Protein AF-0000000084543328 (afdb_homodimer)

InterPro domains:
  IPR024079 Metallopeptidase, catalytic domain superfamily [G3DSA:3.40.390.10] (432-549)
  IPR032534 EcxA, zinc-binding [PF16313] (461-784)
  IPR033413 Domain of unknown function DUF5117 [PF17148] (87-281)
  IPR034032 Bacterial MMP-like domain [cd04276] (286-550)

Radius of gyration: 38.3 Å; Cα contacts (8 Å, |Δi|>4): 3195; chains: 2; bounding box: 101×112×88 Å

Secondary structure (DSSP, 8-state):
------------------------------HHHHHTTPEEE-SSSEEEEETTTTEEEEEE-GGGTT-EEEEEEEEEE-BTTTTB-TT-EEEEEEEEEEE-SSEEEEEE---SEE--TTSTTHHHHHHHSPPEEEEEEEEEEE-TTT--EEEE-HHHHHSTT-TT-HHHHHHHHTTT-EEEEEEEEEEEEEEE-SSEEEEEEEEEEEE-SS-PPPP-TT-S-TTEEEEEEEEEEEEPP--TT----B--TTS-B-EEEEEE-S-SSSTTEEEEEEPB----BSSTTSSSB-BSS-EEEEE-TTS-HHHHHHHHHHHHTTHHHHHHTTBSS-EEEEEPPTT--S-TT-TTSEEEEEE--SS-S-SEE--EEE-TTT-BEEEEEEEEESHHHHHHHTT-----HHHHHHHHHHTTTSS-----GGGHHHHHHHHHHHHHHHHHHHHHHHHHHHHH-TT--THHHHHHHHHHHHHHHHHHHHHHTTB---TTGGGSS-TTGGG-HHHHTTT-SSS-TTS------PPTTSPP--SS--S--HHHHHHHHHHHS--TT--HHHHHHHHHHHHGGGGSGGG----HHHHTTT---TTS-TT--SS-HHHHHHHHHHHHHHHHHHHTTPPPPTTS-TTHHHHHHHHHHHHHHHHHHTTGGGTT-EEE----TT-TT---SEEEPPHHHHHHHHHHHIIIIISTTSS---HHHHTT-------STT-TTTT--SS--HHHHHHHHHHHHHHHHT-HHHHHHHHHHHHHS-TT-S--HHHHHHHHHHHHTGGGG---SSB---HHHHHHHHHHHHHHHHHHHT-S---HHHHHHHHHHHHHHHHHHHHHHHHSGGGB-HHHHHHHHHHHHHHHHHHT-/---------------------------S--HHHHHTTPEEE-SSSEEEEETTTTEEEEEE-GGGTT-EEEEEEEEEE--TTSS--TT-EEEEEEEEEEEETTEEEEEE---SEE--TTSTTHHHHHHHSPPEEEEEEEEEEE-TTT--EEEE-HHHHHSTT-TT-HHHHHHHHTTT-EEEEEEEEEEEEEEE-SSEEEEEEEEEEEE-SS-PPPP-TT-S-TTEEEEEEEEEEEEPP--TT----B--TTS-B-EEEEEE-S-STTTTPEEEEEPB----BSSTTSSSB-BSS-EEEEE-TTS-HHHHHHHHHHHHTTHHHHHHTTBSS-EEEEEPPTT-SS-TT-TTSEEEEEE--SS-S-SEE--EEE-TTT-BEEEEEEEEESHHHHHHHTT-----HHHHHHHHHHTS-TT--S--GGGHHHHHHHHHHHHHHHHHHHHHHHHHHHHH-TT--THHHHHHHHHHHHHHHHHHHHHHTTB---TTGGGSS-TTGGG-HHHHTTT-SSS-TTS------PPTTSPP--SS--S--HHHHHHHHHHHS--TT--HHHHHHHHHHHHGGGGSGGG----HHHHTTT---TTS-TT--SS-HHHHHHHHHHHHHHHHHHHTTPPPPTTS-TTHHHHHHHHHHHHHHHHHHTTGGGTT-EEE--PPTT-TT---SEEEPPHHHHHHHHHHHIIIIISTTSS---HHHHTT-------STT-TTTT--SS--HHHHHHHHHHHHHHHHT-HHHHHHHHHHHHHS-TT-S--HHHHHHHHHHHHTGGGG---SSB---HHHHHHHHHHHHHHHHHHHT-S---HHHHHHHHHHHHHHHHHHHHHHHHSGGGB-HHHHHHHHHHHHHHHHHHT-

Structure (mmCIF, N/CA/C/O backbone):
data_AF-0000000084543328-model_v1
#
loop_
_entity.id
_entity.type
_entity.pdbx_description
1 polymer "Metalloprotease (''zincin'')"
#
loop_
_atom_site.group_PDB
_atom_site.id
_atom_site.type_symbol
_atom_site.label_atom_id
_atom_site.label_alt_id
_atom_site.label_comp_id
_atom_site.label_asym_id
_atom_site.label_entity_id
_atom_site.label_seq_id
_atom_site.pdbx_PDB_ins_code
_atom_site.Cartn_x
_atom_site.Cartn_y
_atom_site.Cartn_z
_atom_site.occupancy
_atom_site.B_iso_or_equiv
_atom_site.auth_seq_id
_atom_site.auth_comp_id
_atom_site.auth_asym_id
_atom_site.auth_atom_id
_atom_site.pdbx_PDB_model_num
ATOM 1 N N . MET A 1 1 ? 3.652 4.277 -40.719 1 16.19 1 MET A N 1
ATOM 2 C CA . MET A 1 1 ? 2.572 5.07 -41.281 1 16.19 1 MET A CA 1
ATOM 3 C C . MET A 1 1 ? 2.01 6.051 -40.281 1 16.19 1 MET A C 1
ATOM 5 O O . MET A 1 1 ? 2.172 5.859 -39.062 1 16.19 1 MET A O 1
ATOM 9 N N . GLY A 1 2 ? 1.214 7.211 -40.688 1 17.09 2 GLY A N 1
ATOM 10 C CA . GLY A 1 2 ? 0.852 8.602 -40.469 1 17.09 2 GLY A CA 1
ATOM 11 C C . GLY A 1 2 ? -0.153 8.781 -39.344 1 17.09 2 GLY A C 1
ATOM 12 O O . GLY A 1 2 ? -0.719 9.859 -39.188 1 17.09 2 GLY A O 1
ATOM 13 N N . TRP A 1 3 ? -0.773 7.754 -38.875 1 18.66 3 TRP A N 1
ATOM 14 C CA . TRP A 1 3 ? -2.125 8.07 -38.406 1 18.66 3 TRP A CA 1
ATOM 15 C C . TRP A 1 3 ? -2.094 9.055 -37.25 1 18.66 3 TRP A C 1
ATOM 17 O O . TRP A 1 3 ? -1.511 8.773 -36.188 1 18.66 3 TRP A O 1
ATOM 27 N N . ASN A 1 4 ? -2.055 10.32 -37.406 1 17.05 4 ASN A N 1
ATOM 28 C CA . ASN A 1 4 ? -2.107 11.664 -36.844 1 17.05 4 ASN A CA 1
ATOM 29 C C . ASN A 1 4 ? -3.082 11.727 -35.656 1 17.05 4 ASN A C 1
ATOM 31 O O . ASN A 1 4 ? -2.713 12.148 -34.562 1 17.05 4 ASN A O 1
ATOM 35 N N . LYS A 1 5 ? -4.301 12.305 -35.875 1 19.22 5 LYS A N 1
ATOM 36 C CA . LYS A 1 5 ? -4.895 13.586 -35.5 1 19.22 5 LYS A CA 1
ATOM 37 C C . LYS A 1 5 ? -5.738 13.469 -34.25 1 19.22 5 LYS A C 1
ATOM 39 O O . LYS A 1 5 ? -5.574 14.25 -33.281 1 19.22 5 LYS A O 1
ATOM 44 N N . ALA A 1 6 ? -7.117 13.164 -34.406 1 19.83 6 ALA A N 1
ATOM 45 C CA . ALA A 1 6 ? -8.266 13.953 -33.938 1 19.83 6 ALA A CA 1
ATOM 46 C C . ALA A 1 6 ? -8.641 13.609 -32.5 1 19.83 6 ALA A C 1
ATOM 48 O O . ALA A 1 6 ? -8.984 12.461 -32.219 1 19.83 6 ALA A O 1
ATOM 49 N N . ILE A 1 7 ? -8.062 14.242 -31.547 1 19.72 7 ILE A N 1
ATOM 50 C CA . ILE A 1 7 ? -8.312 14.125 -30.109 1 19.72 7 ILE A CA 1
ATOM 51 C C . ILE A 1 7 ? -9.789 14.367 -29.828 1 19.72 7 ILE A C 1
ATOM 53 O O . ILE A 1 7 ? -10.305 15.469 -30.062 1 19.72 7 ILE A O 1
ATOM 57 N N . ALA A 1 8 ? -10.641 13.383 -29.969 1 23.97 8 ALA A N 1
ATOM 58 C CA . ALA A 1 8 ? -12.094 13.5 -29.844 1 23.97 8 ALA A CA 1
ATOM 59 C C . ALA A 1 8 ? -12.477 14.336 -28.625 1 23.97 8 ALA A C 1
ATOM 61 O O . ALA A 1 8 ? -11.922 14.141 -27.547 1 23.97 8 ALA A O 1
ATOM 62 N N . GLN A 1 9 ? -13.07 15.531 -28.844 1 21.12 9 GLN A N 1
ATOM 63 C CA . GLN A 1 9 ? -13.664 16.547 -28 1 21.12 9 GLN A CA 1
ATOM 64 C C . GLN A 1 9 ? -14.594 15.93 -26.953 1 21.12 9 GLN A C 1
ATOM 66 O O . GLN A 1 9 ? -15.562 15.258 -27.312 1 21.12 9 GLN A O 1
ATOM 71 N N . ILE A 1 10 ? -14.086 15.438 -25.906 1 22.39 10 ILE A N 1
ATOM 72 C CA . ILE A 1 10 ? -14.953 14.852 -24.891 1 22.39 10 ILE A CA 1
ATOM 73 C C . ILE A 1 10 ? -16.078 15.828 -24.547 1 22.39 10 ILE A C 1
ATOM 75 O O . ILE A 1 10 ? -15.82 16.984 -24.203 1 22.39 10 ILE A O 1
ATOM 79 N N . PRO A 1 11 ? -17.234 15.578 -25.125 1 23.19 11 PRO A N 1
ATOM 80 C CA . PRO A 1 11 ? -18.375 16.484 -24.922 1 23.19 11 PRO A CA 1
ATOM 81 C C . PRO A 1 11 ? -18.516 16.969 -23.484 1 23.19 11 PRO A C 1
ATOM 83 O O . PRO A 1 11 ? -18 16.312 -22.562 1 23.19 11 PRO A O 1
ATOM 86 N N . LYS A 1 12 ? -19.031 18.25 -23.328 1 24.17 12 LYS A N 1
ATOM 87 C CA . LYS A 1 12 ? -19.359 19.156 -22.25 1 24.17 12 LYS A CA 1
ATOM 88 C C . LYS A 1 12 ? -20.219 18.469 -21.188 1 24.17 12 LYS A C 1
ATOM 90 O O . LYS A 1 12 ? -21.234 17.859 -21.5 1 24.17 12 LYS A O 1
ATOM 95 N N . SER A 1 13 ? -19.609 18.125 -20.109 1 24.7 13 SER A N 1
ATOM 96 C CA . SER A 1 13 ? -20.188 17.5 -18.922 1 24.7 13 SER A CA 1
ATOM 97 C C . SER A 1 13 ? -21.5 18.172 -18.531 1 24.7 13 SER A C 1
ATOM 99 O O . SER A 1 13 ? -21.562 19.406 -18.438 1 24.7 13 SER A O 1
ATOM 101 N N . LEU A 1 14 ? -22.609 17.734 -19 1 25.23 14 LEU A N 1
ATOM 102 C CA . LEU A 1 14 ? -23.938 18.172 -18.578 1 25.23 14 LEU A CA 1
ATOM 103 C C . LEU A 1 14 ? -23.984 18.391 -17.078 1 25.23 14 LEU A C 1
ATOM 105 O O . LEU A 1 14 ? -23.672 17.484 -16.297 1 25.23 14 LEU A O 1
ATOM 109 N N . ALA A 1 15 ? -23.922 19.734 -16.641 1 26.97 15 ALA A N 1
ATOM 110 C CA . ALA A 1 15 ? -24.188 20.281 -15.305 1 26.97 15 ALA A CA 1
ATOM 111 C C . ALA A 1 15 ? -25.453 19.672 -14.711 1 26.97 15 ALA A C 1
ATOM 113 O O . ALA A 1 15 ? -26.547 19.859 -15.25 1 26.97 15 ALA A O 1
ATOM 114 N N . ILE A 1 16 ? -25.375 18.531 -14.281 1 25.64 16 ILE A N 1
ATOM 115 C CA . ILE A 1 16 ? -26.562 18.109 -13.547 1 25.64 16 ILE A CA 1
ATOM 116 C C . ILE A 1 16 ? -27 19.219 -12.594 1 25.64 16 ILE A C 1
ATOM 118 O O . ILE A 1 16 ? -26.203 19.688 -11.773 1 25.64 16 ILE A O 1
ATOM 122 N N . ALA A 1 17 ? -28.078 19.969 -12.953 1 26.88 17 ALA A N 1
ATOM 123 C CA . ALA A 1 17 ? -28.75 21 -12.18 1 26.88 17 ALA A CA 1
ATOM 124 C C . ALA A 1 17 ? -28.906 20.578 -10.719 1 26.88 17 ALA A C 1
ATOM 126 O O . ALA A 1 17 ? -29.344 19.469 -10.438 1 26.88 17 ALA A O 1
ATOM 127 N N . PRO A 1 18 ? -28.203 21.219 -9.852 1 27.73 18 PRO A N 1
ATOM 128 C CA . PRO A 1 18 ? -28.453 20.906 -8.445 1 27.73 18 PRO A CA 1
ATOM 129 C C . PRO A 1 18 ? -29.938 20.766 -8.133 1 27.73 18 PRO A C 1
ATOM 131 O O . PRO A 1 18 ? -30.766 21.406 -8.781 1 27.73 18 PRO A O 1
ATOM 134 N N . PHE A 1 19 ? -30.438 19.672 -7.77 1 26.31 19 PHE A N 1
ATOM 135 C CA . PHE A 1 19 ? -31.75 19.656 -7.16 1 26.31 19 PHE A CA 1
ATOM 136 C C . PHE A 1 19 ? -31.969 20.875 -6.281 1 26.31 19 PHE A C 1
ATOM 138 O O . PHE A 1 19 ? -31.141 21.188 -5.418 1 26.31 19 PHE A O 1
ATOM 145 N N . GLN A 1 20 ? -32.531 21.891 -6.828 1 26.12 20 GLN A N 1
ATOM 146 C CA . GLN A 1 20 ? -33.031 23.031 -6.059 1 26.12 20 GLN A CA 1
ATOM 147 C C . GLN A 1 20 ? -33.812 22.562 -4.828 1 26.12 20 GLN A C 1
ATOM 149 O O . GLN A 1 20 ? -34.906 22.047 -4.949 1 26.12 20 GLN A O 1
ATOM 154 N N . ILE A 1 21 ? -33.094 22.078 -3.84 1 28.52 21 ILE A N 1
ATOM 155 C CA . ILE A 1 21 ? -33.844 22.031 -2.59 1 28.52 21 ILE A CA 1
ATOM 156 C C . ILE A 1 21 ? -34.469 23.391 -2.299 1 28.52 21 ILE A C 1
ATOM 158 O O . ILE A 1 21 ? -33.781 24.391 -2.152 1 28.52 21 ILE A O 1
ATOM 162 N N . SER A 1 22 ? -35.625 23.672 -2.873 1 28.23 22 SER A N 1
ATOM 163 C CA . SER A 1 22 ? -36.406 24.781 -2.381 1 28.23 22 SER A CA 1
ATOM 164 C C . SER A 1 22 ? -36.375 24.875 -0.858 1 28.23 22 SER A C 1
ATOM 166 O O . SER A 1 22 ? -36.656 23.891 -0.166 1 28.23 22 SER A O 1
ATOM 168 N N . GLN A 1 23 ? -35.469 25.625 -0.327 1 30.59 23 GLN A N 1
ATOM 169 C CA . GLN A 1 23 ? -35.5 26.016 1.077 1 30.59 23 GLN A CA 1
ATOM 170 C C . GLN A 1 23 ? -36.875 26.547 1.474 1 30.59 23 GLN A C 1
ATOM 172 O O . GLN A 1 23 ? -37.125 27.75 1.417 1 30.59 23 GLN A O 1
ATOM 177 N N . GLN A 1 24 ? -38 26.062 1.013 1 29.53 24 GLN A N 1
ATOM 178 C CA . GLN A 1 24 ? -39.188 26.625 1.685 1 29.53 24 GLN A CA 1
ATOM 179 C C . GLN A 1 24 ? -39.031 26.547 3.201 1 29.53 24 GLN A C 1
ATOM 181 O O . GLN A 1 24 ? -38.719 25.484 3.744 1 29.53 24 GLN A O 1
ATOM 186 N N . GLN A 1 25 ? -38.625 27.578 3.887 1 33.03 25 GLN A N 1
ATOM 187 C CA . GLN A 1 25 ? -38.812 27.812 5.316 1 33.03 25 GLN A CA 1
ATOM 188 C C . GLN A 1 25 ? -40.125 27.203 5.82 1 33.03 25 GLN A C 1
ATOM 190 O O . GLN A 1 25 ? -41.156 27.844 5.746 1 33.03 25 GLN A O 1
ATOM 195 N N . THR A 1 26 ? -40.531 26.016 5.465 1 34.84 26 THR A N 1
ATOM 196 C CA . THR A 1 26 ? -41.844 25.609 5.945 1 34.84 26 THR A CA 1
ATOM 197 C C . THR A 1 26 ? -41.906 25.672 7.473 1 34.84 26 THR A C 1
ATOM 199 O O . THR A 1 26 ? -40.906 25.391 8.141 1 34.84 26 THR A O 1
ATOM 202 N N . GLN A 1 27 ? -42.688 26.484 8.109 1 38.84 27 GLN A N 1
ATOM 203 C CA . GLN A 1 27 ? -43.156 26.406 9.477 1 38.84 27 GLN A CA 1
ATOM 204 C C . GLN A 1 27 ? -43.094 24.969 9.992 1 38.84 27 GLN A C 1
ATOM 206 O O . GLN A 1 27 ? -43.25 24.016 9.219 1 38.84 27 GLN A O 1
ATOM 211 N N . PRO A 1 28 ? -42.469 24.703 11.125 1 48.81 28 PRO A N 1
ATOM 212 C CA . PRO A 1 28 ? -42.531 23.344 11.688 1 48.81 28 PRO A CA 1
ATOM 213 C C . PRO A 1 28 ? -43.812 22.609 11.352 1 48.81 28 PRO A C 1
ATOM 215 O O . PRO A 1 28 ? -44.906 23.078 11.68 1 48.81 28 PRO A O 1
ATOM 218 N N . ALA A 1 29 ? -43.969 22.016 10.227 1 57.47 29 ALA A N 1
ATOM 219 C CA . ALA A 1 29 ? -45.125 21.25 9.766 1 57.47 29 ALA A CA 1
ATOM 220 C C . ALA A 1 29 ? -45.562 20.234 10.812 1 57.47 29 ALA A C 1
ATOM 222 O O . ALA A 1 29 ? -44.75 19.828 11.664 1 57.47 29 ALA A O 1
ATOM 223 N N . ASP A 1 30 ? -46.75 20.078 11.047 1 79.81 30 ASP A N 1
ATOM 224 C CA . ASP A 1 30 ? -47.5 19.172 11.891 1 79.81 30 ASP A CA 1
ATOM 225 C C . ASP A 1 30 ? -47.188 17.719 11.57 1 79.81 30 ASP A C 1
ATOM 227 O O . ASP A 1 30 ? -47.312 17.297 10.414 1 79.81 30 ASP A O 1
ATOM 231 N N . PHE A 1 31 ? -46.344 16.953 12.477 1 91.62 31 PHE A N 1
ATOM 232 C CA . PHE A 1 31 ? -46.031 15.539 12.375 1 91.62 31 PHE A CA 1
ATOM 233 C C . PHE A 1 31 ? -47.188 14.75 11.812 1 91.62 31 PHE A C 1
ATOM 235 O O . PHE A 1 31 ? -47.062 14.023 10.828 1 91.62 31 PHE A O 1
ATOM 242 N N . ASP A 1 32 ? -48.312 14.992 12.25 1 89.88 32 ASP A N 1
ATOM 243 C CA . ASP A 1 32 ? -49.5 14.258 11.852 1 89.88 32 ASP A CA 1
ATOM 244 C C . ASP A 1 32 ? -49.938 14.633 10.438 1 89.88 32 ASP A C 1
ATOM 246 O O . ASP A 1 32 ? -50.438 13.797 9.695 1 89.88 32 ASP A O 1
ATOM 250 N N . GLY A 1 33 ? -49.688 15.82 10.188 1 90.12 33 GLY A N 1
ATOM 251 C CA . GLY A 1 33 ? -50 16.25 8.836 1 90.12 33 GLY A CA 1
ATOM 252 C C . GLY A 1 33 ? -49.156 15.578 7.773 1 90.12 33 GLY A C 1
ATOM 253 O O . GLY A 1 33 ? -49.656 15.211 6.707 1 90.12 33 GLY A O 1
ATOM 254 N N . ILE A 1 34 ? -47.938 15.359 8.078 1 91.56 34 ILE A N 1
ATOM 255 C CA . ILE A 1 34 ? -47 14.781 7.121 1 91.56 34 ILE A CA 1
ATOM 256 C C . ILE A 1 34 ? -47.344 13.305 6.902 1 91.56 34 ILE A C 1
ATOM 258 O O . ILE A 1 34 ? -47.281 12.812 5.773 1 91.56 34 ILE A O 1
ATOM 262 N N . ILE A 1 35 ? -47.812 12.617 7.945 1 92.69 35 ILE A N 1
ATOM 263 C CA . ILE A 1 35 ? -47.969 11.172 7.828 1 92.69 35 ILE A CA 1
ATOM 264 C C . ILE A 1 35 ? -49.406 10.844 7.406 1 92.69 35 ILE A C 1
ATOM 266 O O . ILE A 1 35 ? -49.75 9.672 7.258 1 92.69 35 ILE A O 1
ATOM 270 N N . GLN A 1 36 ? -50.094 11.867 7.199 1 88.69 36 GLN A N 1
ATOM 271 C CA . GLN A 1 36 ? -51.469 11.602 6.742 1 88.69 36 GLN A CA 1
ATOM 272 C C . GLN A 1 36 ? -51.469 10.922 5.375 1 88.69 36 GLN A C 1
ATOM 274 O O . GLN A 1 36 ? -50.75 11.336 4.465 1 88.69 36 GLN A O 1
ATOM 279 N N . GLY A 1 37 ? -52.219 9.844 5.23 1 88.06 37 GLY A N 1
ATOM 280 C CA . GLY A 1 37 ? -52.312 9.117 3.975 1 88.06 37 GLY A CA 1
ATOM 281 C C . GLY A 1 37 ? -51.156 8.133 3.762 1 88.06 37 GLY A C 1
ATOM 282 O O . GLY A 1 37 ? -51.031 7.555 2.684 1 88.06 37 GLY A O 1
ATOM 283 N N . THR A 1 38 ? -50.375 7.965 4.75 1 92.19 38 THR A N 1
ATOM 284 C CA . THR A 1 38 ? -49.25 7.031 4.637 1 92.19 38 THR A CA 1
ATOM 285 C C . THR A 1 38 ? -49.625 5.672 5.223 1 92.19 38 THR A C 1
ATOM 287 O O . THR A 1 38 ? -50.562 5.566 6.012 1 92.19 38 THR A O 1
ATOM 290 N N . GLU A 1 39 ? -49.031 4.645 4.715 1 92.69 39 GLU A N 1
ATOM 291 C CA . GLU A 1 39 ? -49.062 3.326 5.34 1 92.69 39 GLU A CA 1
ATOM 292 C C . GLU A 1 39 ? -47.969 3.193 6.398 1 92.69 39 GLU A C 1
ATOM 294 O O . GLU A 1 39 ? -46.781 3.33 6.094 1 92.69 39 GLU A O 1
ATOM 299 N N . GLN A 1 40 ? -48.406 2.904 7.598 1 93.94 40 GLN A N 1
ATOM 300 C CA . GLN A 1 40 ? -47.469 2.812 8.711 1 93.94 40 GLN A CA 1
ATOM 301 C C . GLN A 1 40 ? -47 1.377 8.914 1 93.94 40 GLN A C 1
ATOM 303 O O . GLN A 1 40 ? -47.812 0.447 8.953 1 93.94 40 GLN A O 1
ATOM 308 N N . LEU A 1 41 ? -45.75 1.154 9 1 93.62 41 LEU A N 1
ATOM 309 C CA . LEU A 1 41 ? -45.125 -0.119 9.312 1 93.62 41 LEU A CA 1
ATOM 310 C C . LEU A 1 41 ? -44.25 -0.003 10.57 1 93.62 41 LEU A C 1
ATOM 312 O O . LEU A 1 41 ? -43.25 0.709 10.57 1 93.62 41 LEU A O 1
ATOM 316 N N . VAL A 1 42 ? -44.625 -0.725 11.555 1 92.94 42 VAL A N 1
ATOM 317 C CA . VAL A 1 42 ? -43.938 -0.603 12.844 1 92.94 42 VAL A CA 1
ATOM 318 C C . VAL A 1 42 ? -42.969 -1.776 13.031 1 92.94 42 VAL A C 1
ATOM 320 O O . VAL A 1 42 ? -43.375 -2.936 12.859 1 92.94 42 VAL A O 1
ATOM 323 N N . GLY A 1 43 ? -41.781 -1.479 13.352 1 93.12 43 GLY A N 1
ATOM 324 C CA . GLY A 1 43 ? -40.75 -2.461 13.641 1 93.12 43 GLY A CA 1
ATOM 325 C C . GLY A 1 43 ? -39.531 -1.858 14.305 1 93.12 43 GLY A C 1
ATOM 326 O O . GLY A 1 43 ? -39.656 -1.06 15.234 1 93.12 43 GLY A O 1
ATOM 327 N N . LEU A 1 44 ? -38.312 -2.436 13.953 1 92.81 44 LEU A N 1
ATOM 328 C CA . LEU A 1 44 ? -37.094 -1.82 14.453 1 92.81 44 LEU A CA 1
ATOM 329 C C . LEU A 1 44 ? -37.156 -0.302 14.328 1 92.81 44 LEU A C 1
ATOM 331 O O . LEU A 1 44 ? -36.812 0.417 15.281 1 92.81 44 LEU A O 1
ATOM 335 N N . PHE A 1 45 ? -37.531 0.081 13.156 1 94.88 45 PHE A N 1
ATOM 336 C CA . PHE A 1 45 ? -37.906 1.463 12.875 1 94.88 45 PHE A CA 1
ATOM 337 C C . PHE A 1 45 ? -39.344 1.547 12.406 1 94.88 45 PHE A C 1
ATOM 339 O O . PHE A 1 45 ? -39.875 0.578 11.867 1 94.88 45 PHE A O 1
ATOM 346 N N . THR A 1 46 ? -39.875 2.652 12.664 1 95.31 46 THR A N 1
ATOM 347 C CA . THR A 1 46 ? -41.188 2.908 12.086 1 95.31 46 THR A CA 1
ATOM 348 C C . THR A 1 46 ? -41.062 3.631 10.75 1 95.31 46 THR A C 1
ATOM 350 O O . THR A 1 46 ? -40.375 4.656 10.656 1 95.31 46 THR A O 1
ATOM 353 N N . LEU A 1 47 ? -41.688 3.023 9.797 1 95.75 47 LEU A N 1
ATOM 354 C CA . LEU A 1 47 ? -41.656 3.604 8.453 1 95.75 47 LEU A CA 1
ATOM 355 C C . LEU A 1 47 ? -43.062 4.035 8.031 1 95.75 47 LEU A C 1
ATOM 357 O O . LEU A 1 47 ? -44.062 3.414 8.414 1 95.75 47 LEU A O 1
ATOM 361 N N . TYR A 1 48 ? -43.125 5.148 7.367 1 95.5 48 TYR A N 1
ATOM 362 C CA . TYR A 1 48 ? -44.344 5.625 6.734 1 95.5 48 TYR A CA 1
ATOM 363 C C . TYR A 1 48 ? -44.188 5.668 5.219 1 95.5 48 TYR A C 1
ATOM 365 O O . TYR A 1 48 ? -43.375 6.43 4.691 1 95.5 48 TYR A O 1
ATOM 373 N N . HIS A 1 49 ? -44.938 4.785 4.598 1 94.38 49 HIS A N 1
ATOM 374 C CA . HIS A 1 49 ? -44.875 4.73 3.141 1 94.38 49 HIS A CA 1
ATOM 375 C C . HIS A 1 49 ? -45.969 5.555 2.512 1 94.38 49 HIS A C 1
ATOM 377 O O . HIS A 1 49 ? -47.156 5.363 2.836 1 94.38 49 HIS A O 1
ATOM 383 N N . LYS A 1 50 ? -45.594 6.48 1.696 1 90.88 50 LYS A N 1
ATOM 384 C CA . LYS A 1 50 ? -46.531 7.277 0.938 1 90.88 50 LYS A CA 1
ATOM 385 C C . LYS A 1 50 ? -46.562 6.859 -0.528 1 90.88 50 LYS A C 1
ATOM 387 O O . LYS A 1 50 ? -45.844 7.434 -1.357 1 90.88 50 LYS A O 1
ATOM 392 N N . PRO A 1 51 ? -47.438 6.016 -0.903 1 84.56 51 PRO A N 1
ATOM 393 C CA . PRO A 1 51 ? -47.406 5.453 -2.256 1 84.56 51 PRO A CA 1
ATOM 394 C C . PRO A 1 51 ? -47.625 6.516 -3.338 1 84.56 51 PRO A C 1
ATOM 396 O O . PRO A 1 51 ? -47.031 6.41 -4.422 1 84.56 51 PRO A O 1
ATOM 399 N N . GLU A 1 52 ? -48.312 7.543 -3.084 1 82.5 52 GLU A N 1
ATOM 400 C CA . GLU A 1 52 ? -48.625 8.555 -4.082 1 82.5 52 GLU A CA 1
ATOM 401 C C . GLU A 1 52 ? -47.375 9.32 -4.523 1 82.5 52 GLU A C 1
ATOM 403 O O . GLU A 1 52 ? -47.25 9.656 -5.699 1 82.5 52 GLU A O 1
ATOM 408 N N . THR A 1 53 ? -46.594 9.578 -3.623 1 82.19 53 THR A N 1
ATOM 409 C CA . THR A 1 53 ? -45.375 10.352 -3.934 1 82.19 53 THR A CA 1
ATOM 410 C C . THR A 1 53 ? -44.156 9.453 -3.932 1 82.19 53 THR A C 1
ATOM 412 O O . THR A 1 53 ? -43.031 9.93 -4.16 1 82.19 53 THR A O 1
ATOM 415 N N . ARG A 1 54 ? -44.312 8.195 -3.619 1 85.62 54 ARG A N 1
ATOM 416 C CA . ARG A 1 54 ? -43.219 7.207 -3.625 1 85.62 54 ARG A CA 1
ATOM 417 C C . ARG A 1 54 ? -42.188 7.523 -2.559 1 85.62 54 ARG A C 1
ATOM 419 O O . ARG A 1 54 ? -41 7.297 -2.764 1 85.62 54 ARG A O 1
ATOM 426 N N . GLN A 1 55 ? -42.656 8.18 -1.527 1 91.38 55 GLN A N 1
ATOM 427 C CA . GLN A 1 55 ? -41.75 8.547 -0.463 1 91.38 55 GLN A CA 1
ATOM 428 C C . GLN A 1 55 ? -41.844 7.594 0.721 1 91.38 55 GLN A C 1
ATOM 430 O O . GLN A 1 55 ? -42.906 6.977 0.935 1 91.38 55 GLN A O 1
ATOM 435 N N . VAL A 1 56 ? -40.75 7.477 1.384 1 94.81 56 VAL A N 1
ATOM 436 C CA . VAL A 1 56 ? -40.719 6.723 2.631 1 94.81 56 VAL A CA 1
ATOM 437 C C . VAL A 1 56 ? -40.094 7.59 3.734 1 94.81 56 VAL A C 1
ATOM 439 O O . VAL A 1 56 ? -39 8.125 3.582 1 94.81 56 VAL A O 1
ATOM 442 N N . TYR A 1 57 ? -40.906 7.758 4.773 1 96 57 TYR A N 1
ATOM 443 C CA . TYR A 1 57 ? -40.406 8.5 5.934 1 96 57 TYR A CA 1
ATOM 444 C C . TYR A 1 57 ? -39.969 7.547 7.035 1 96 57 TYR A C 1
ATOM 446 O O . TYR A 1 57 ? -40.562 6.48 7.223 1 96 57 TYR A O 1
ATOM 454 N N . LEU A 1 58 ? -38.938 7.898 7.68 1 96.94 58 LEU A N 1
ATOM 455 C CA . LEU A 1 58 ? -38.375 7.16 8.805 1 96.94 58 LEU A CA 1
ATOM 456 C C . LEU A 1 58 ? -38.594 7.918 10.109 1 96.94 58 LEU A C 1
ATOM 458 O O . LEU A 1 58 ? -38.25 9.102 10.211 1 96.94 58 LEU A O 1
ATOM 462 N N . GLU A 1 59 ? -39.219 7.312 11.008 1 97 59 GLU A N 1
ATOM 463 C CA . GLU A 1 59 ? -39.344 7.871 12.352 1 97 59 GLU A CA 1
ATOM 464 C C . GLU A 1 59 ? -38.25 7.34 13.266 1 97 59 GLU A C 1
ATOM 466 O O . GLU A 1 59 ? -38.062 6.129 13.406 1 97 59 GLU A O 1
ATOM 471 N N . ILE A 1 60 ? -37.531 8.219 13.898 1 97 60 ILE A N 1
ATOM 472 C CA . ILE A 1 60 ? -36.406 7.871 14.75 1 97 60 ILE A CA 1
ATOM 473 C C . ILE A 1 60 ? -36.719 8.227 16.203 1 97 60 ILE A C 1
ATOM 475 O O . ILE A 1 60 ? -36.969 9.391 16.516 1 97 60 ILE A O 1
ATOM 479 N N . GLN A 1 61 ? -36.688 7.25 17.016 1 96 61 GLN A N 1
ATOM 480 C CA . GLN A 1 61 ? -36.844 7.496 18.438 1 96 61 GLN A CA 1
ATOM 481 C C . GLN A 1 61 ? -35.594 8.094 19.047 1 96 61 GLN A C 1
ATOM 483 O O . GLN A 1 61 ? -34.5 7.805 18.609 1 96 61 GLN A O 1
ATOM 488 N N . PRO A 1 62 ? -35.75 8.906 20.062 1 95.06 62 PRO A N 1
ATOM 489 C CA . PRO A 1 62 ? -34.594 9.516 20.688 1 95.06 62 PRO A CA 1
ATOM 490 C C . PRO A 1 62 ? -33.562 8.477 21.141 1 95.06 62 PRO A C 1
ATOM 492 O O . PRO A 1 62 ? -32.344 8.711 21.016 1 95.06 62 PRO A O 1
ATOM 495 N N . GLN A 1 63 ? -34 7.32 21.547 1 93.44 63 GLN A N 1
ATOM 496 C CA . GLN A 1 63 ? -33.094 6.297 22.062 1 93.44 63 GLN A CA 1
ATOM 497 C C . GLN A 1 63 ? -32.312 5.621 20.922 1 93.44 63 GLN A C 1
ATOM 499 O O . GLN A 1 63 ? -31.344 4.902 21.156 1 93.44 63 GLN A O 1
ATOM 504 N N . GLN A 1 64 ? -32.781 5.84 19.719 1 95.19 64 GLN A N 1
ATOM 505 C CA . GLN A 1 64 ? -32.125 5.215 18.562 1 95.19 64 GLN A CA 1
ATOM 506 C C . GLN A 1 64 ? -30.984 6.078 18.031 1 95.19 64 GLN A C 1
ATOM 508 O O . GLN A 1 64 ? -30.188 5.621 17.219 1 95.19 64 GLN A O 1
ATOM 513 N N . LEU A 1 65 ? -30.938 7.316 18.547 1 95.69 65 LEU A N 1
ATOM 514 C CA . LEU A 1 65 ? -29.844 8.195 18.141 1 95.69 65 LEU A CA 1
ATOM 515 C C . LEU A 1 65 ? -28.531 7.758 18.797 1 95.69 65 LEU A C 1
ATOM 517 O O . LEU A 1 65 ? -28.531 7.285 19.938 1 95.69 65 LEU A O 1
ATOM 521 N N . GLU A 1 66 ? -27.438 7.805 18.125 1 93.62 66 GLU A N 1
ATOM 522 C CA . GLU A 1 66 ? -26.078 7.512 18.562 1 93.62 66 GLU A CA 1
ATOM 523 C C . GLU A 1 66 ? -25.906 6.027 18.875 1 93.62 66 GLU A C 1
ATOM 525 O O . GLU A 1 66 ? -24.984 5.641 19.594 1 93.62 66 GLU A O 1
ATOM 530 N N . GLN A 1 67 ? -26.906 5.238 18.359 1 93.25 67 GLN A N 1
ATOM 531 C CA . GLN A 1 67 ? -26.781 3.787 18.484 1 93.25 67 GLN A CA 1
ATOM 532 C C . GLN A 1 67 ? -26.281 3.162 17.188 1 93.25 67 GLN A C 1
ATOM 534 O O . GLN A 1 67 ? -26.562 3.668 16.094 1 93.25 67 GLN A O 1
ATOM 539 N N . ASN A 1 68 ? -25.578 2.031 17.406 1 93.25 68 ASN A N 1
ATOM 540 C CA . ASN A 1 68 ? -25.078 1.305 16.234 1 93.25 68 ASN A CA 1
ATOM 541 C C . ASN A 1 68 ? -26.156 0.39 15.656 1 93.25 68 ASN A C 1
ATOM 543 O O . ASN A 1 68 ? -26.875 -0.284 16.391 1 93.25 68 ASN A O 1
ATOM 547 N N . PHE A 1 69 ? -26.344 0.392 14.328 1 95.81 69 PHE A N 1
ATOM 548 C CA . PHE A 1 69 ? -27.203 -0.519 13.57 1 95.81 69 PHE A CA 1
ATOM 549 C C . PHE A 1 69 ? -26.438 -1.14 12.414 1 95.81 69 PHE A C 1
ATOM 551 O O . PHE A 1 69 ? -25.328 -0.689 12.078 1 95.81 69 PHE A O 1
ATOM 558 N N . LEU A 1 70 ? -26.969 -2.232 11.898 1 95.12 70 LEU A N 1
ATOM 559 C CA . LEU A 1 70 ? -26.359 -2.895 10.75 1 95.12 70 LEU A CA 1
ATOM 560 C C . LEU A 1 70 ? -27.266 -2.785 9.523 1 95.12 70 LEU A C 1
ATOM 562 O O . LEU A 1 70 ? -28.484 -2.727 9.656 1 95.12 70 LEU A O 1
ATOM 566 N N . CYS A 1 71 ? -26.656 -2.684 8.391 1 95.25 71 CYS A N 1
ATOM 567 C CA . CYS A 1 71 ? -27.375 -2.768 7.125 1 95.25 71 CYS A CA 1
ATOM 568 C C . CYS A 1 71 ? -26.688 -3.738 6.176 1 95.25 71 CYS A C 1
ATOM 570 O O . CYS A 1 71 ? -25.547 -3.52 5.781 1 95.25 71 CYS A O 1
ATOM 572 N N . PHE A 1 72 ? -27.375 -4.809 5.84 1 92.75 72 PHE A N 1
ATOM 573 C CA . PHE A 1 72 ? -26.906 -5.738 4.812 1 92.75 72 PHE A CA 1
ATOM 574 C C . PHE A 1 72 ? -27.594 -5.457 3.48 1 92.75 72 PHE A C 1
ATOM 576 O O . PHE A 1 72 ? -28.812 -5.262 3.43 1 92.75 72 PHE A O 1
ATOM 583 N N . ILE A 1 73 ? -26.828 -5.332 2.434 1 91.75 73 ILE A N 1
ATOM 584 C CA . ILE A 1 73 ? -27.391 -4.988 1.133 1 91.75 73 ILE A CA 1
ATOM 585 C C . ILE A 1 73 ? -27.078 -6.094 0.128 1 91.75 73 ILE A C 1
ATOM 587 O O . ILE A 1 73 ? -25.953 -6.574 0.047 1 91.75 73 ILE A O 1
ATOM 591 N N . SER A 1 74 ? -28 -6.578 -0.624 1 88.19 74 SER A N 1
ATOM 592 C CA . SER A 1 74 ? -27.828 -7.605 -1.646 1 88.19 74 SER A CA 1
ATOM 593 C C . SER A 1 74 ? -28.516 -7.211 -2.947 1 88.19 74 SER A C 1
ATOM 595 O O . SER A 1 74 ? -29.453 -6.418 -2.941 1 88.19 74 SER A O 1
ATOM 597 N N . LEU A 1 75 ? -28.062 -7.695 -4.02 1 86.88 75 LEU A N 1
ATOM 598 C CA . LEU A 1 75 ? -28.688 -7.52 -5.324 1 86.88 75 LEU A CA 1
ATOM 599 C C . LEU A 1 75 ? -29.688 -8.633 -5.602 1 86.88 75 LEU A C 1
ATOM 601 O O . LEU A 1 75 ? -29.312 -9.789 -5.762 1 86.88 75 LEU A O 1
ATOM 605 N N . GLU A 1 76 ? -30.938 -8.273 -5.66 1 83.94 76 GLU A N 1
ATOM 606 C CA . GLU A 1 76 ? -31.969 -9.273 -5.918 1 83.94 76 GLU A CA 1
ATOM 607 C C . GLU A 1 76 ? -32.031 -9.625 -7.402 1 83.94 76 GLU A C 1
ATOM 609 O O . GLU A 1 76 ? -32.25 -10.789 -7.758 1 83.94 76 GLU A O 1
ATOM 614 N N . SER A 1 77 ? -31.922 -8.562 -8.141 1 82.88 77 SER A N 1
ATOM 615 C CA . SER A 1 77 ? -31.875 -8.742 -9.586 1 82.88 77 SER A CA 1
ATOM 616 C C . SER A 1 77 ? -30.844 -7.824 -10.234 1 82.88 77 SER A C 1
ATOM 618 O O . SER A 1 77 ? -30.781 -6.633 -9.922 1 82.88 77 SER A O 1
ATOM 620 N N . GLY A 1 78 ? -30.016 -8.406 -11 1 78.38 78 GLY A N 1
ATOM 621 C CA . GLY A 1 78 ? -28.953 -7.629 -11.617 1 78.38 78 GLY A CA 1
ATOM 622 C C . GLY A 1 78 ? -28.969 -7.688 -13.133 1 78.38 78 GLY A C 1
ATOM 623 O O . GLY A 1 78 ? -30.016 -7.957 -13.734 1 78.38 78 GLY A O 1
ATOM 624 N N . LEU A 1 79 ? -27.875 -7.035 -13.719 1 73.94 79 LEU A N 1
ATOM 625 C CA . LEU A 1 79 ? -27.641 -7.043 -15.164 1 73.94 79 LEU A CA 1
ATOM 626 C C . LEU A 1 79 ? -26.844 -8.273 -15.578 1 73.94 79 LEU A C 1
ATOM 628 O O . LEU A 1 79 ? -25.641 -8.375 -15.289 1 73.94 79 LEU A O 1
ATOM 632 N N . GLU A 1 80 ? -27.562 -9.172 -16.156 1 63.84 80 GLU A N 1
ATOM 633 C CA . GLU A 1 80 ? -26.906 -10.422 -16.531 1 63.84 80 GLU A CA 1
ATOM 634 C C . GLU A 1 80 ? -25.734 -10.156 -17.469 1 63.84 80 GLU A C 1
ATOM 636 O O . GLU A 1 80 ? -25.781 -9.227 -18.281 1 63.84 80 GLU A O 1
ATOM 641 N N . ASN A 1 81 ? -24.531 -10.648 -17.328 1 58.97 81 ASN A N 1
ATOM 642 C CA . ASN A 1 81 ? -23.312 -10.508 -18.109 1 58.97 81 ASN A CA 1
ATOM 643 C C . ASN A 1 81 ? -22.453 -9.359 -17.594 1 58.97 81 ASN A C 1
ATOM 645 O O . ASN A 1 81 ? -21.672 -8.781 -18.359 1 58.97 81 ASN A O 1
ATOM 649 N N . SER A 1 82 ? -22.906 -8.812 -16.562 1 65.25 82 SER A N 1
ATOM 650 C CA . SER A 1 82 ? -22.078 -7.773 -15.938 1 65.25 82 SER A CA 1
ATOM 651 C C . SER A 1 82 ? -21.562 -8.211 -14.57 1 65.25 82 SER A C 1
ATOM 653 O O . SER A 1 82 ? -21.766 -9.367 -14.172 1 65.25 82 SER A O 1
ATOM 655 N N . ASN A 1 83 ? -20.828 -7.359 -14.047 1 69.62 83 ASN A N 1
ATOM 656 C CA . ASN A 1 83 ? -20.312 -7.617 -12.711 1 69.62 83 ASN A CA 1
ATOM 657 C C . ASN A 1 83 ? -21.406 -7.465 -11.656 1 69.62 83 ASN A C 1
ATOM 659 O O . ASN A 1 83 ? -21.125 -7.492 -10.453 1 69.62 83 ASN A O 1
ATOM 663 N N . PHE A 1 84 ? -22.75 -7.453 -12.148 1 78.06 84 PHE A N 1
ATOM 664 C CA . PHE A 1 84 ? -23.875 -7.309 -11.234 1 78.06 84 PHE A CA 1
ATOM 665 C C . PHE A 1 84 ? -24.875 -8.438 -11.43 1 78.06 84 PHE A C 1
ATOM 667 O O . PHE A 1 84 ? -25.688 -8.398 -12.359 1 78.06 84 PHE A O 1
ATOM 674 N N . TRP A 1 85 ? -24.859 -9.422 -10.625 1 77.88 85 TRP A N 1
ATOM 675 C CA . TRP A 1 85 ? -25.703 -10.602 -10.789 1 77.88 85 TRP A CA 1
ATOM 676 C C . TRP A 1 85 ? -26.594 -10.812 -9.57 1 77.88 85 TRP A C 1
ATOM 678 O O . TRP A 1 85 ? -26.297 -10.289 -8.492 1 77.88 85 TRP A O 1
ATOM 688 N N . SER A 1 86 ? -27.562 -11.547 -9.734 1 77.69 86 SER A N 1
ATOM 689 C CA . SER A 1 86 ? -28.547 -11.805 -8.68 1 77.69 86 SER A CA 1
ATOM 690 C C . SER A 1 86 ? -27.922 -12.539 -7.508 1 77.69 86 SER A C 1
ATOM 692 O O . SER A 1 86 ? -27.172 -13.5 -7.699 1 77.69 86 SER A O 1
ATOM 694 N N . GLY A 1 87 ? -28.219 -12.102 -6.34 1 78 87 GLY A N 1
ATOM 695 C CA . GLY A 1 87 ? -27.703 -12.734 -5.129 1 78 87 GLY A CA 1
ATOM 696 C C . GLY A 1 87 ? -26.375 -12.172 -4.672 1 78 87 GLY A C 1
ATOM 697 O O . GLY A 1 87 ? -25.875 -12.547 -3.615 1 78 87 GLY A O 1
ATOM 698 N N . GLN A 1 88 ? -25.859 -11.25 -5.371 1 82.56 88 GLN A N 1
ATOM 699 C CA . GLN A 1 88 ? -24.562 -10.664 -5.051 1 82.56 88 GLN A CA 1
ATOM 700 C C . GLN A 1 88 ? -24.641 -9.844 -3.762 1 82.56 88 GLN A C 1
ATOM 702 O O . GLN A 1 88 ? -25.609 -9.117 -3.537 1 82.56 88 GLN A O 1
ATOM 707 N N . ASP A 1 89 ? -23.641 -10.102 -2.936 1 84.44 89 ASP A N 1
ATOM 708 C CA . ASP A 1 89 ? -23.484 -9.273 -1.744 1 84.44 89 ASP A CA 1
ATOM 709 C C . ASP A 1 89 ? -22.922 -7.906 -2.1 1 84.44 89 ASP A C 1
ATOM 711 O O . ASP A 1 89 ? -21.828 -7.809 -2.674 1 84.44 89 ASP A O 1
ATOM 715 N N . LEU A 1 90 ? -23.625 -6.848 -1.795 1 86 90 LEU A N 1
ATOM 716 C CA . LEU A 1 90 ? -23.188 -5.504 -2.15 1 86 90 LEU A CA 1
ATOM 717 C C . LEU A 1 90 ? -22.5 -4.824 -0.968 1 86 90 LEU A C 1
ATOM 719 O O . LEU A 1 90 ? -22.016 -3.699 -1.09 1 86 90 LEU A O 1
ATOM 723 N N . GLY A 1 91 ? -22.578 -5.496 0.14 1 84.94 91 GLY A N 1
ATOM 724 C CA . GLY A 1 91 ? -21.828 -4.93 1.254 1 84.94 91 GLY A CA 1
ATOM 725 C C . GLY A 1 91 ? -22.594 -4.949 2.559 1 84.94 91 GLY A C 1
ATOM 726 O O . GLY A 1 91 ? -23.812 -5.168 2.564 1 84.94 91 GLY A O 1
ATOM 727 N N . SER A 1 92 ? -21.906 -4.836 3.66 1 89.56 92 SER A N 1
ATOM 728 C CA . SER A 1 92 ? -22.422 -4.707 5.023 1 89.56 92 SER A CA 1
ATOM 729 C C . SER A 1 92 ? -21.891 -3.438 5.688 1 89.56 92 SER A C 1
ATOM 731 O O . SER A 1 92 ? -20.703 -3.129 5.605 1 89.56 92 SER A O 1
ATOM 733 N N . PHE A 1 93 ? -22.828 -2.727 6.301 1 91.25 93 PHE A N 1
ATOM 734 C CA . PHE A 1 93 ? -22.438 -1.439 6.867 1 91.25 93 PHE A CA 1
ATOM 735 C C . PHE A 1 93 ? -22.922 -1.321 8.312 1 91.25 93 PHE A C 1
ATOM 737 O O . PHE A 1 93 ? -24.047 -1.685 8.633 1 91.25 93 PHE A O 1
ATOM 744 N N . LEU A 1 94 ? -21.984 -0.959 9.125 1 93.75 94 LEU A N 1
ATOM 745 C CA . LEU A 1 94 ? -22.359 -0.442 10.438 1 93.75 94 LEU A CA 1
ATOM 746 C C . LEU A 1 94 ? -22.641 1.057 10.367 1 93.75 94 LEU A C 1
ATOM 748 O O . LEU A 1 94 ? -21.844 1.815 9.82 1 93.75 94 LEU A O 1
ATOM 752 N N . PHE A 1 95 ? -23.797 1.522 10.852 1 94.94 95 PHE A N 1
ATOM 753 C CA . PHE A 1 95 ? -24.109 2.945 10.758 1 94.94 95 PHE A CA 1
ATOM 754 C C . PHE A 1 95 ? -24.734 3.453 12.047 1 94.94 95 PHE A C 1
ATOM 756 O O . PHE A 1 95 ? -25.172 2.66 12.883 1 94.94 95 PHE A O 1
ATOM 763 N N . LYS A 1 96 ? -24.719 4.789 12.211 1 95.12 96 LYS A N 1
ATOM 764 C CA . LYS A 1 96 ? -25.359 5.527 13.297 1 95.12 96 LYS A CA 1
ATOM 765 C C . LYS A 1 96 ? -26.156 6.715 12.773 1 95.12 96 LYS A C 1
ATOM 767 O O . LYS A 1 96 ? -25.906 7.195 11.664 1 95.12 96 LYS A O 1
ATOM 772 N N . LEU A 1 97 ? -27.156 7.012 13.555 1 96.38 97 LEU A N 1
ATOM 773 C CA . LEU A 1 97 ? -27.906 8.242 13.32 1 96.38 97 LEU A CA 1
ATOM 774 C C . LEU A 1 97 ? -27.594 9.273 14.398 1 96.38 97 LEU A C 1
ATOM 776 O O . LEU A 1 97 ? -27.594 8.961 15.586 1 96.38 97 LEU A O 1
ATOM 780 N N . ARG A 1 98 ? -27.234 10.484 13.953 1 95 98 ARG A N 1
ATOM 781 C CA . ARG A 1 98 ? -26.875 11.555 14.883 1 95 98 ARG A CA 1
ATOM 782 C C . ARG A 1 98 ? -27.625 12.836 14.547 1 95 98 ARG A C 1
ATOM 784 O O . ARG A 1 98 ? -27.766 13.195 13.375 1 95 98 ARG A O 1
ATOM 791 N N . SER A 1 99 ? -28.125 13.438 15.562 1 92.62 99 SER A N 1
ATOM 792 C CA . SER A 1 99 ? -28.828 14.711 15.383 1 92.62 99 SER A CA 1
ATOM 793 C C . SER A 1 99 ? -27.859 15.883 15.492 1 92.62 99 SER A C 1
ATOM 795 O O . SER A 1 99 ? -27.156 16.031 16.5 1 92.62 99 SER A O 1
ATOM 797 N N . VAL A 1 100 ? -27.766 16.656 14.414 1 87.06 100 VAL A N 1
ATOM 798 C CA . VAL A 1 100 ? -26.891 17.828 14.398 1 87.06 100 VAL A CA 1
ATOM 799 C C . VAL A 1 100 ? -27.641 19.016 13.773 1 87.06 100 VAL A C 1
ATOM 801 O O . VAL A 1 100 ? -27.938 19.016 12.578 1 87.06 100 VAL A O 1
ATOM 804 N N . SER A 1 101 ? -27.812 20.125 14.445 1 82.56 101 SER A N 1
ATOM 805 C CA . SER A 1 101 ? -28.391 21.375 13.961 1 82.56 101 SER A CA 1
ATOM 806 C C . SER A 1 101 ? -29.672 21.125 13.172 1 82.56 101 SER A C 1
ATOM 808 O O . SER A 1 101 ? -29.797 21.562 12.023 1 82.56 101 SER A O 1
ATOM 810 N N . ASN A 1 102 ? -30.719 20.375 13.648 1 86.25 102 ASN A N 1
ATOM 811 C CA . ASN A 1 102 ? -32.031 20.094 13.07 1 86.25 102 ASN A CA 1
ATOM 812 C C . ASN A 1 102 ? -31.922 19.203 11.844 1 86.25 102 ASN A C 1
ATOM 814 O O . ASN A 1 102 ? -32.688 19.328 10.898 1 86.25 102 ASN A O 1
ATOM 818 N N . ARG A 1 103 ? -30.844 18.469 11.789 1 91.88 103 ARG A N 1
ATOM 819 C CA . ARG A 1 103 ? -30.641 17.438 10.758 1 91.88 103 ARG A CA 1
ATOM 820 C C . ARG A 1 103 ? -30.219 16.125 11.383 1 91.88 103 ARG A C 1
ATOM 822 O O . ARG A 1 103 ? -29.719 16.094 12.508 1 91.88 103 ARG A O 1
ATOM 829 N N . ILE A 1 104 ? -30.531 15.086 10.648 1 95.06 104 ILE A N 1
ATOM 830 C CA . ILE A 1 104 ? -30.062 13.766 11.055 1 95.06 104 ILE A CA 1
ATOM 831 C C . ILE A 1 104 ? -28.969 13.289 10.109 1 95.06 104 ILE A C 1
ATOM 833 O O . ILE A 1 104 ? -29.172 13.18 8.898 1 95.06 104 ILE A O 1
ATOM 837 N N . GLU A 1 105 ? -27.812 13.141 10.703 1 94.19 105 GLU A N 1
ATOM 838 C CA . GLU A 1 105 ? -26.703 12.594 9.938 1 94.19 105 GLU A CA 1
ATOM 839 C C . GLU A 1 105 ? -26.672 11.07 10.008 1 94.19 105 GLU A C 1
ATOM 841 O O . GLU A 1 105 ? -26.922 10.492 11.07 1 94.19 105 GLU A O 1
ATOM 846 N N . LEU A 1 106 ? -26.609 10.422 8.891 1 95.06 106 LEU A N 1
ATOM 847 C CA . LEU A 1 106 ? -26.25 9 8.82 1 95.06 106 LEU A CA 1
ATOM 848 C C . LEU A 1 106 ? -24.75 8.828 8.641 1 95.06 106 LEU A C 1
ATOM 850 O O . LEU A 1 106 ? -24.188 9.195 7.605 1 95.06 106 LEU A O 1
ATOM 854 N N . LEU A 1 107 ? -24.109 8.375 9.633 1 94.06 107 LEU A N 1
ATOM 855 C CA . LEU A 1 107 ? -22.656 8.297 9.586 1 94.06 107 LEU A CA 1
ATOM 856 C C . LEU A 1 107 ? -22.188 6.852 9.719 1 94.06 107 LEU A C 1
ATOM 858 O O . LEU A 1 107 ? -22.891 6.012 10.273 1 94.06 107 LEU A O 1
ATOM 862 N N . ILE A 1 108 ? -21.078 6.492 9.125 1 93.31 108 ILE A N 1
ATOM 863 C CA . ILE A 1 108 ? -20.359 5.227 9.234 1 93.31 108 ILE A CA 1
ATOM 864 C C . ILE A 1 108 ? -19.203 5.371 10.219 1 93.31 108 ILE A C 1
ATOM 866 O O . ILE A 1 108 ? -18.219 6.047 9.938 1 93.31 108 ILE A O 1
ATOM 870 N N . PRO A 1 109 ? -19.297 4.723 11.359 1 91.81 109 PRO A N 1
ATOM 871 C CA . PRO A 1 109 ? -18.234 4.855 12.352 1 91.81 109 PRO A CA 1
ATOM 872 C C . PRO A 1 109 ? -16.938 4.172 11.922 1 91.81 109 PRO A C 1
ATOM 874 O O . PRO A 1 109 ? -16.969 3.164 11.219 1 91.81 109 PRO A O 1
ATOM 877 N N . ASN A 1 110 ? -15.836 4.723 12.289 1 88.25 110 ASN A N 1
ATOM 878 C CA . ASN A 1 110 ? -14.562 4.051 12.078 1 88.25 110 ASN A CA 1
ATOM 879 C C . ASN A 1 110 ? -14.281 3.014 13.156 1 88.25 110 ASN A C 1
ATOM 881 O O . ASN A 1 110 ? -13.922 3.365 14.281 1 88.25 110 ASN A O 1
ATOM 885 N N . ILE A 1 111 ? -14.453 1.835 12.805 1 89.88 111 ILE A N 1
ATOM 886 C CA . ILE A 1 111 ? -14.312 0.769 13.789 1 89.88 111 ILE A CA 1
ATOM 887 C C . ILE A 1 111 ? -12.969 0.064 13.602 1 89.88 111 ILE A C 1
ATOM 889 O O . ILE A 1 111 ? -12.68 -0.926 14.273 1 89.88 111 ILE A O 1
ATOM 893 N N . ASN A 1 112 ? -12.188 0.515 12.672 1 88.06 112 ASN A N 1
ATOM 894 C CA . ASN A 1 112 ? -10.891 -0.102 12.391 1 88.06 112 ASN A CA 1
ATOM 895 C C . ASN A 1 112 ? -9.883 0.181 13.5 1 88.06 112 ASN A C 1
ATOM 897 O O . ASN A 1 112 ? -8.922 -0.57 13.68 1 88.06 112 ASN A O 1
ATOM 901 N N . PHE A 1 113 ? -10.07 1.311 14.188 1 84.44 113 PHE A N 1
ATOM 902 C CA . PHE A 1 113 ? -9.219 1.679 15.312 1 84.44 113 PHE A CA 1
ATOM 903 C C . PHE A 1 113 ? -10.023 1.725 16.609 1 84.44 113 PHE A C 1
ATOM 905 O O . PHE A 1 113 ? -10.961 2.51 16.734 1 84.44 113 PHE A O 1
ATOM 912 N N . ARG A 1 114 ? -9.734 0.839 17.406 1 85 114 ARG A N 1
ATOM 913 C CA . ARG A 1 114 ? -10.469 0.755 18.672 1 85 114 ARG A CA 1
ATOM 914 C C . ARG A 1 114 ? -9.57 1.088 19.844 1 85 114 ARG A C 1
ATOM 916 O O . ARG A 1 114 ? -8.359 0.859 19.797 1 85 114 ARG A O 1
ATOM 923 N N . PHE A 1 115 ? -10.078 1.767 20.828 1 80.94 115 PHE A N 1
ATOM 924 C CA . PHE A 1 115 ? -9.297 2.188 22 1 80.94 115 PHE A CA 1
ATOM 925 C C . PHE A 1 115 ? -10.156 2.172 23.25 1 80.94 115 PHE A C 1
ATOM 927 O O . PHE A 1 115 ? -11.383 2.166 23.172 1 80.94 115 PHE A O 1
ATOM 934 N N . ASN A 1 116 ? -9.461 1.959 24.312 1 80.62 116 ASN A N 1
ATOM 935 C CA . ASN A 1 116 ? -10.109 2.121 25.609 1 80.62 116 ASN A CA 1
ATOM 936 C C . ASN A 1 116 ? -10.383 3.59 25.922 1 80.62 116 ASN A C 1
ATOM 938 O O . ASN A 1 116 ? -9.453 4.391 26.016 1 80.62 116 ASN A O 1
ATOM 942 N N . PRO A 1 117 ? -11.695 3.912 26.062 1 80.12 117 PRO A N 1
ATOM 943 C CA . PRO A 1 117 ? -12.039 5.32 26.297 1 80.12 117 PRO A CA 1
ATOM 944 C C . PRO A 1 117 ? -11.43 5.875 27.578 1 80.12 117 PRO A C 1
ATOM 946 O O . PRO A 1 117 ? -11.367 7.094 27.75 1 80.12 117 PRO A O 1
ATOM 949 N N . GLN A 1 118 ? -10.938 4.988 28.406 1 78.12 118 GLN A N 1
ATOM 950 C CA . GLN A 1 118 ? -10.398 5.438 29.688 1 78.12 118 GLN A CA 1
ATOM 951 C C . GLN A 1 118 ? -8.914 5.781 29.562 1 78.12 118 GLN A C 1
ATOM 953 O O . GLN A 1 118 ? -8.336 6.367 30.484 1 78.12 118 GLN A O 1
ATOM 958 N N . GLU A 1 119 ? -8.375 5.512 28.438 1 77.94 119 GLU A N 1
ATOM 959 C CA . GLU A 1 119 ? -6.957 5.801 28.25 1 77.94 119 GLU A CA 1
ATOM 960 C C . GLU A 1 119 ? -6.742 7.254 27.828 1 77.94 119 GLU A C 1
ATOM 962 O O . GLU A 1 119 ? -7.562 7.82 27.094 1 77.94 119 GLU A O 1
ATOM 967 N N . PRO A 1 120 ? -5.668 7.879 28.266 1 78.06 120 PRO A N 1
ATOM 968 C CA . PRO A 1 120 ? -5.41 9.289 27.969 1 78.06 120 PRO A CA 1
ATOM 969 C C . PRO A 1 120 ? -5.383 9.578 26.469 1 78.06 120 PRO A C 1
ATOM 971 O O . PRO A 1 120 ? -5.805 10.656 26.031 1 78.06 120 PRO A O 1
ATOM 974 N N . GLN A 1 121 ? -4.973 8.562 25.656 1 77.81 121 GLN A N 1
ATOM 975 C CA . GLN A 1 121 ? -4.789 8.82 24.234 1 77.81 121 GLN A CA 1
ATOM 976 C C . GLN A 1 121 ? -6.121 8.766 23.5 1 77.81 121 GLN A C 1
ATOM 978 O O . GLN A 1 121 ? -6.18 9.047 22.297 1 77.81 121 GLN A O 1
ATOM 983 N N . ALA A 1 122 ? -7.133 8.461 24.25 1 77 122 ALA A N 1
ATOM 984 C CA . ALA A 1 122 ? -8.43 8.234 23.625 1 77 122 ALA A CA 1
ATOM 985 C C . ALA A 1 122 ? -8.867 9.453 22.812 1 77 122 ALA A C 1
ATOM 987 O O . ALA A 1 122 ? -9.336 9.312 21.672 1 77 122 ALA A O 1
ATOM 988 N N . ALA A 1 123 ? -8.648 10.609 23.328 1 76 123 ALA A N 1
ATOM 989 C CA . ALA A 1 123 ? -9.094 11.82 22.641 1 76 123 ALA A CA 1
ATOM 990 C C . ALA A 1 123 ? -8.289 12.055 21.375 1 76 123 ALA A C 1
ATOM 992 O O . ALA A 1 123 ? -8.828 12.539 20.375 1 76 123 ALA A O 1
ATOM 993 N N . ALA A 1 124 ? -7.07 11.766 21.438 1 75.12 124 ALA A N 1
ATOM 994 C CA . ALA A 1 124 ? -6.227 11.922 20.266 1 75.12 124 ALA A CA 1
ATOM 995 C C . ALA A 1 124 ? -6.648 10.961 19.156 1 75.12 124 ALA A C 1
ATOM 997 O O . ALA A 1 124 ? -6.668 11.328 17.984 1 75.12 124 ALA A O 1
ATOM 998 N N . ILE A 1 125 ? -6.98 9.797 19.562 1 74.81 125 ILE A N 1
ATOM 999 C CA . ILE A 1 125 ? -7.402 8.773 18.609 1 74.81 125 ILE A CA 1
ATOM 1000 C C . ILE A 1 125 ? -8.742 9.172 17.984 1 74.81 125 ILE A C 1
ATOM 1002 O O . ILE A 1 125 ? -8.93 9.039 16.766 1 74.81 125 ILE A O 1
ATOM 1006 N N . ASP A 1 126 ? -9.57 9.68 18.781 1 74.69 126 ASP A N 1
ATOM 1007 C CA . ASP A 1 126 ? -10.883 10.109 18.297 1 74.69 126 ASP A CA 1
ATOM 1008 C C . ASP A 1 126 ? -10.75 11.242 17.281 1 74.69 126 ASP A C 1
ATOM 1010 O O . ASP A 1 126 ? -11.531 11.328 16.328 1 74.69 126 ASP A O 1
ATOM 1014 N N . ARG A 1 127 ? -9.766 11.984 17.5 1 75.31 127 ARG A N 1
ATOM 1015 C CA . ARG A 1 127 ? -9.531 13.094 16.578 1 75.31 127 ARG A CA 1
ATOM 1016 C C . ARG A 1 127 ? -8.938 12.609 15.266 1 75.31 127 ARG A C 1
ATOM 1018 O O . ARG A 1 127 ? -9.195 13.188 14.203 1 75.31 127 ARG A O 1
ATOM 1025 N N . ALA A 1 128 ? -8.234 11.594 15.391 1 71.94 128 ALA A N 1
ATOM 1026 C CA . ALA A 1 128 ? -7.488 11.117 14.234 1 71.94 128 ALA A CA 1
ATOM 1027 C C . ALA A 1 128 ? -8.375 10.305 13.297 1 71.94 128 ALA A C 1
ATOM 1029 O O . ALA A 1 128 ? -8.219 10.359 12.078 1 71.94 128 ALA A O 1
ATOM 1030 N N . PHE A 1 129 ? -9.266 9.562 13.914 1 73.44 129 PHE A N 1
ATOM 1031 C CA . PHE A 1 129 ? -10.07 8.648 13.125 1 73.44 129 PHE A CA 1
ATOM 1032 C C . PHE A 1 129 ? -11.547 8.992 13.227 1 73.44 129 PHE A C 1
ATOM 1034 O O . PHE A 1 129 ? -12.242 8.5 14.125 1 73.44 129 PHE A O 1
ATOM 1041 N N . ARG A 1 130 ? -11.953 9.758 12.281 1 78 130 ARG A N 1
ATOM 1042 C CA . ARG A 1 130 ? -13.312 10.281 12.391 1 78 130 ARG A CA 1
ATOM 1043 C C . ARG A 1 130 ? -14.281 9.453 11.547 1 78 130 ARG A C 1
ATOM 1045 O O . ARG A 1 130 ? -13.867 8.75 10.625 1 78 130 ARG A O 1
ATOM 1052 N N . ASP A 1 131 ? -15.508 9.625 11.969 1 86.5 131 ASP A N 1
ATOM 1053 C CA . ASP A 1 131 ? -16.609 8.984 11.266 1 86.5 131 ASP A CA 1
ATOM 1054 C C . ASP A 1 131 ? -16.859 9.648 9.914 1 86.5 131 ASP A C 1
ATOM 1056 O O . ASP A 1 131 ? -16.578 10.836 9.742 1 86.5 131 ASP A O 1
ATOM 1060 N N . SER A 1 132 ? -17.312 8.844 9 1 86.88 132 SER A N 1
ATOM 1061 C CA . SER A 1 132 ? -17.734 9.383 7.719 1 86.88 132 SER A CA 1
ATOM 1062 C C . SER A 1 132 ? -19.234 9.688 7.719 1 86.88 132 SER A C 1
ATOM 1064 O O . SER A 1 132 ? -20.047 8.828 8.047 1 86.88 132 SER A O 1
ATOM 1066 N N . VAL A 1 133 ? -19.562 10.938 7.402 1 91.31 133 VAL A N 1
ATOM 1067 C CA . VAL A 1 133 ? -20.969 11.328 7.316 1 91.31 133 VAL A CA 1
ATOM 1068 C C . VAL A 1 133 ? -21.469 11.172 5.879 1 91.31 133 VAL A C 1
ATOM 1070 O O . VAL A 1 133 ? -21.156 12.008 5.023 1 91.31 133 VAL A O 1
ATOM 1073 N N . LEU A 1 134 ? -22.266 10.188 5.621 1 91.25 134 LEU A N 1
ATOM 1074 C CA . LEU A 1 134 ? -22.703 9.898 4.262 1 91.25 134 LEU A CA 1
ATOM 1075 C C . LEU A 1 134 ? -23.906 10.773 3.885 1 91.25 134 LEU A C 1
ATOM 1077 O O . LEU A 1 134 ? -24 11.242 2.75 1 91.25 134 LEU A O 1
ATOM 1081 N N . TYR A 1 135 ? -24.828 10.961 4.855 1 93.06 135 TYR A N 1
ATOM 1082 C CA . TYR A 1 135 ? -26.047 11.734 4.586 1 93.06 135 TYR A CA 1
ATOM 1083 C C . TYR A 1 135 ? -26.297 12.75 5.691 1 93.06 135 TYR A C 1
ATOM 1085 O O . TYR A 1 135 ? -25.922 12.531 6.848 1 93.06 135 TYR A O 1
ATOM 1093 N N . SER A 1 136 ? -26.797 13.859 5.332 1 93.25 136 SER A N 1
ATOM 1094 C CA . SER A 1 136 ? -27.375 14.867 6.223 1 93.25 136 SER A CA 1
ATOM 1095 C C . SER A 1 136 ? -28.812 15.195 5.836 1 93.25 136 SER A C 1
ATOM 1097 O O . SER A 1 136 ? -29.047 16 4.938 1 93.25 136 SER A O 1
ATOM 1099 N N . LEU A 1 137 ? -29.766 14.562 6.559 1 93.88 137 LEU A N 1
ATOM 1100 C CA . LEU A 1 137 ? -31.188 14.648 6.215 1 93.88 137 LEU A CA 1
ATOM 1101 C C . LEU A 1 137 ? -31.875 15.719 7.051 1 93.88 137 LEU A C 1
ATOM 1103 O O . LEU A 1 137 ? -31.797 15.711 8.281 1 93.88 137 LEU A O 1
ATOM 1107 N N . PRO A 1 138 ? -32.562 16.641 6.438 1 93 138 PRO A N 1
ATOM 1108 C CA . PRO A 1 138 ? -33.312 17.641 7.211 1 93 138 PRO A CA 1
ATOM 1109 C C . PRO A 1 138 ? -34.438 17.047 8.055 1 93 138 PRO A C 1
ATOM 1111 O O . PRO A 1 138 ? -35.125 16.125 7.609 1 93 138 PRO A O 1
ATOM 1114 N N . VAL A 1 139 ? -34.594 17.5 9.273 1 94.12 139 VAL A N 1
ATOM 1115 C CA . VAL A 1 139 ? -35.719 17.109 10.125 1 94.12 139 VAL A CA 1
ATOM 1116 C C . VAL A 1 139 ? -37 17.703 9.594 1 94.12 139 VAL A C 1
ATOM 1118 O O . VAL A 1 139 ? -37.094 18.922 9.398 1 94.12 139 VAL A O 1
ATOM 1121 N N . MET A 1 140 ? -37.938 16.844 9.312 1 94.19 140 MET A N 1
ATOM 1122 C CA . MET A 1 140 ? -39.219 17.312 8.805 1 94.19 140 MET A CA 1
ATOM 1123 C C . MET A 1 140 ? -40.156 17.734 9.938 1 94.19 140 MET A C 1
ATOM 1125 O O . MET A 1 140 ? -40.875 18.719 9.82 1 94.19 140 MET A O 1
ATOM 1129 N N . ALA A 1 141 ? -40.219 16.938 10.945 1 93.88 141 ALA A N 1
ATOM 1130 C CA . ALA A 1 141 ? -41.031 17.234 12.117 1 93.88 141 ALA A CA 1
ATOM 1131 C C . ALA A 1 141 ? -40.562 16.438 13.328 1 93.88 141 ALA A C 1
ATOM 1133 O O . ALA A 1 141 ? -39.875 15.414 13.188 1 93.88 141 ALA A O 1
ATOM 1134 N N . THR A 1 142 ? -40.844 16.984 14.445 1 94.38 142 THR A N 1
ATOM 1135 C CA . THR A 1 142 ? -40.656 16.266 15.711 1 94.38 142 THR A CA 1
ATOM 1136 C C . THR A 1 142 ? -42 16.062 16.406 1 94.38 142 THR A C 1
ATOM 1138 O O . THR A 1 142 ? -42.781 17 16.562 1 94.38 142 THR A O 1
ATOM 1141 N N . HIS A 1 143 ? -42.219 14.852 16.734 1 93.5 143 HIS A N 1
ATOM 1142 C CA . HIS A 1 143 ? -43.5 14.57 17.422 1 93.5 143 HIS A CA 1
ATOM 1143 C C . HIS A 1 143 ? -43.562 15.273 18.766 1 93.5 143 HIS A C 1
ATOM 1145 O O . HIS A 1 143 ? -42.594 15.203 19.547 1 93.5 143 HIS A O 1
ATOM 1151 N N . PRO A 1 144 ? -44.531 15.852 19.078 1 90.62 144 PRO A N 1
ATOM 1152 C CA . PRO A 1 144 ? -44.594 16.688 20.266 1 90.62 144 PRO A CA 1
ATOM 1153 C C . PRO A 1 144 ? -44.562 15.875 21.562 1 90.62 144 PRO A C 1
ATOM 1155 O O . PRO A 1 144 ? -44 16.328 22.562 1 90.62 144 PRO A O 1
ATOM 1158 N N . GLU A 1 145 ? -45.062 14.656 21.562 1 90.56 145 GLU A N 1
ATOM 1159 C CA . GLU A 1 145 ? -45.125 13.852 22.781 1 90.56 145 GLU A CA 1
ATOM 1160 C C . GLU A 1 145 ? -43.906 12.914 22.891 1 90.56 145 GLU A C 1
ATOM 1162 O O . GLU A 1 145 ? -43.156 12.977 23.859 1 90.56 145 GLU A O 1
ATOM 1167 N N . ARG A 1 146 ? -43.812 12.102 21.828 1 92.44 146 ARG A N 1
ATOM 1168 C CA . ARG A 1 146 ? -42.781 11.062 21.891 1 92.44 146 ARG A CA 1
ATOM 1169 C C . ARG A 1 146 ? -41.406 11.625 21.531 1 92.44 146 ARG A C 1
ATOM 1171 O O . ARG A 1 146 ? -40.375 10.977 21.781 1 92.44 146 ARG A O 1
ATOM 1178 N N . GLN A 1 147 ? -41.344 12.766 21.047 1 93 147 GLN A N 1
ATOM 1179 C CA . GLN A 1 147 ? -40.125 13.461 20.688 1 93 147 GLN A CA 1
ATOM 1180 C C . GLN A 1 147 ? -39.344 12.711 19.594 1 93 147 GLN A C 1
ATOM 1182 O O . GLN A 1 147 ? -38.125 12.844 19.469 1 93 147 GLN A O 1
ATOM 1187 N N . SER A 1 148 ? -40.094 11.812 18.922 1 95.62 148 SER A N 1
ATOM 1188 C CA . SER A 1 148 ? -39.5 11.133 17.781 1 95.62 148 SER A CA 1
ATOM 1189 C C . SER A 1 148 ? -39.344 12.078 16.594 1 95.62 148 SER A C 1
ATOM 1191 O O . SER A 1 148 ? -40.094 13.047 16.469 1 95.62 148 SER A O 1
ATOM 1193 N N . ILE A 1 149 ? -38.281 11.867 15.82 1 96.25 149 ILE A N 1
ATOM 1194 C CA . ILE A 1 149 ? -37.938 12.734 14.703 1 96.25 149 ILE A CA 1
ATOM 1195 C C . ILE A 1 149 ? -38.312 12.062 13.383 1 96.25 149 ILE A C 1
ATOM 1197 O O . ILE A 1 149 ? -38.125 10.859 13.211 1 96.25 149 ILE A O 1
ATOM 1201 N N . LEU A 1 150 ? -38.906 12.797 12.531 1 96.25 150 LEU A N 1
ATOM 1202 C CA . LEU A 1 150 ? -39.312 12.305 11.219 1 96.25 150 LEU A CA 1
ATOM 1203 C C . LEU A 1 150 ? -38.375 12.859 10.125 1 96.25 150 LEU A C 1
ATOM 1205 O O . LEU A 1 150 ? -38.125 14.062 10.07 1 96.25 150 LEU A O 1
ATOM 1209 N N . VAL A 1 151 ? -37.812 12 9.297 1 96.25 151 VAL A N 1
ATOM 1210 C CA . VAL A 1 151 ? -37 12.422 8.18 1 96.25 151 VAL A CA 1
ATOM 1211 C C . VAL A 1 151 ? -37.469 11.727 6.898 1 96.25 151 VAL A C 1
ATOM 1213 O O . VAL A 1 151 ? -38.094 10.672 6.957 1 96.25 151 VAL A O 1
ATOM 1216 N N . ASP A 1 152 ? -37.219 12.273 5.758 1 94.81 152 ASP A N 1
ATOM 1217 C CA . ASP A 1 152 ? -37.375 11.609 4.473 1 94.81 152 ASP A CA 1
ATOM 1218 C C . ASP A 1 152 ? -36.219 10.648 4.188 1 94.81 152 ASP A C 1
ATOM 1220 O O . ASP A 1 152 ? -35.094 11.078 3.996 1 94.81 152 ASP A O 1
ATOM 1224 N N . PHE A 1 153 ? -36.531 9.406 4.121 1 95.44 153 PHE A N 1
ATOM 1225 C CA . PHE A 1 153 ? -35.5 8.383 3.99 1 95.44 153 PHE A CA 1
ATOM 1226 C C . PHE A 1 153 ? -35.344 7.938 2.539 1 95.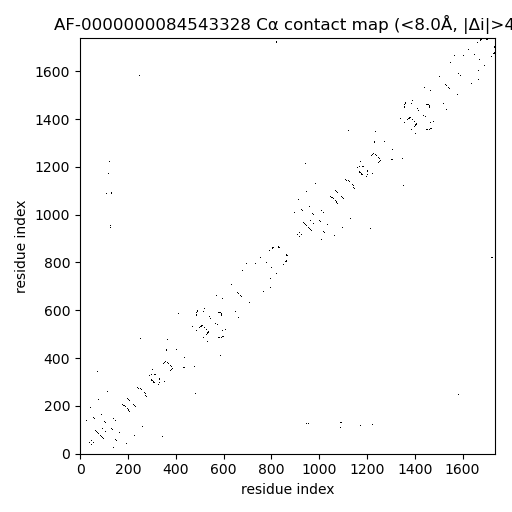44 153 PHE A C 1
ATOM 1228 O O . PHE A 1 153 ? -34.5 7.113 2.217 1 95.44 153 PHE A O 1
ATOM 1235 N N . SER A 1 154 ? -36.094 8.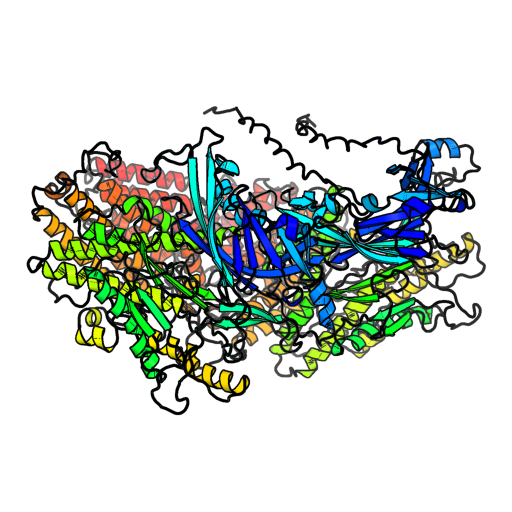477 1.644 1 93.75 154 SER A N 1
ATOM 1236 C CA . SER A 1 154 ? -36.156 8.055 0.247 1 93.75 154 SER A CA 1
ATOM 1237 C C . SER A 1 154 ? -34.812 8.219 -0.448 1 93.75 154 SER A C 1
ATOM 1239 O O . SER A 1 154 ? -34.375 7.336 -1.188 1 93.75 154 SER A O 1
ATOM 1241 N N . PRO A 1 155 ? -34.125 9.367 -0.193 1 91.25 155 PRO A N 1
ATOM 1242 C CA . PRO A 1 155 ? -32.844 9.539 -0.899 1 91.25 155 PRO A CA 1
ATOM 1243 C C . PRO A 1 155 ? -31.828 8.461 -0.553 1 91.25 155 PRO A C 1
ATOM 1245 O O . PRO A 1 155 ? -30.953 8.141 -1.372 1 91.25 155 PRO A O 1
ATOM 1248 N N . VAL A 1 156 ? -31.859 7.914 0.569 1 93.94 156 VAL A N 1
ATOM 1249 C CA . VAL A 1 156 ? -30.953 6.875 1.027 1 93.94 156 VAL A CA 1
ATOM 1250 C C . VAL A 1 156 ? -31.25 5.562 0.305 1 93.94 156 VAL A C 1
ATOM 1252 O O . VAL A 1 156 ? -30.344 4.77 0.045 1 93.94 156 VAL A O 1
ATOM 1255 N N . LEU A 1 157 ? -32.5 5.383 -0.105 1 94.75 157 LEU A N 1
ATOM 1256 C CA . LEU A 1 157 ? -32.969 4.09 -0.594 1 94.75 157 LEU A CA 1
ATOM 1257 C C . LEU A 1 157 ? -33.031 4.078 -2.117 1 94.75 157 LEU A C 1
ATOM 1259 O O . LEU A 1 157 ? -32.812 3.037 -2.742 1 94.75 157 LEU A O 1
ATOM 1263 N N . VAL A 1 158 ? -33.469 5.16 -2.75 1 92.5 158 VAL A N 1
ATOM 1264 C CA . VAL A 1 158 ? -33.719 5.152 -4.184 1 92.5 158 VAL A CA 1
ATOM 1265 C C . VAL A 1 158 ? -33.125 6.406 -4.824 1 92.5 158 VAL A C 1
ATOM 1267 O O . VAL A 1 158 ? -33.594 6.84 -5.891 1 92.5 158 VAL A O 1
ATOM 1270 N N . GLY A 1 159 ? -32.156 7 -4.301 1 87.56 159 GLY A N 1
ATOM 1271 C CA . GLY A 1 159 ? -31.531 8.188 -4.871 1 87.56 159 GLY A CA 1
ATOM 1272 C C . GLY A 1 159 ? -30.312 7.887 -5.711 1 87.56 159 GLY A C 1
ATOM 1273 O O . GLY A 1 159 ? -29.875 6.738 -5.781 1 87.56 159 GLY A O 1
ATOM 1274 N N . ASN A 1 160 ? -29.766 8.914 -6.328 1 84.94 160 ASN A N 1
ATOM 1275 C CA . ASN A 1 160 ? -28.562 8.812 -7.137 1 84.94 160 ASN A CA 1
ATOM 1276 C C . ASN A 1 160 ? -27.344 8.438 -6.289 1 84.94 160 ASN A C 1
ATOM 1278 O O . ASN A 1 160 ? -26.406 7.809 -6.785 1 84.94 160 ASN A O 1
ATOM 1282 N N . ASN A 1 161 ? -27.391 8.828 -5.074 1 83.81 161 ASN A N 1
ATOM 1283 C CA . ASN A 1 161 ? -26.344 8.453 -4.125 1 83.81 161 ASN A CA 1
ATOM 1284 C C . ASN A 1 161 ? -26.875 7.539 -3.029 1 83.81 161 ASN A C 1
ATOM 1286 O O . ASN A 1 161 ? -26.578 7.742 -1.85 1 83.81 161 ASN A O 1
ATOM 1290 N N . GLU A 1 162 ? -27.578 6.613 -3.529 1 84.38 162 GLU A N 1
ATOM 1291 C CA . GLU A 1 162 ? -28.188 5.691 -2.58 1 84.38 162 GLU A CA 1
ATOM 1292 C C . GLU A 1 162 ? -27.125 4.984 -1.738 1 84.38 162 GLU A C 1
ATOM 1294 O O . GLU A 1 162 ? -25.938 5.055 -2.041 1 84.38 162 GLU A O 1
ATOM 1299 N N . PHE A 1 163 ? -27.516 4.324 -0.702 1 86.94 163 PHE A N 1
ATOM 1300 C CA . PHE A 1 163 ? -26.688 3.875 0.416 1 86.94 163 PHE A CA 1
ATOM 1301 C C . PHE A 1 163 ? -25.703 2.805 -0.034 1 86.94 163 PHE A C 1
ATOM 1303 O O . PHE A 1 163 ? -24.562 2.773 0.427 1 86.94 163 PHE A O 1
ATOM 1310 N N . SER A 1 164 ? -26.078 1.912 -0.891 1 87.19 164 SER A N 1
ATOM 1311 C CA . SER A 1 164 ? -25.203 0.826 -1.314 1 87.19 164 SER A CA 1
ATOM 1312 C C . SER A 1 164 ? -24.047 1.346 -2.168 1 87.19 164 SER A C 1
ATOM 1314 O O . SER A 1 164 ? -22.984 0.716 -2.242 1 87.19 164 SER A O 1
ATOM 1316 N N . GLY A 1 165 ? -24.281 2.43 -2.9 1 84.12 165 GLY A N 1
ATOM 1317 C CA . GLY A 1 165 ? -23.297 2.973 -3.822 1 84.12 165 GLY A CA 1
ATOM 1318 C C . GLY A 1 165 ? -23.281 2.262 -5.16 1 84.12 165 GLY A C 1
ATOM 1319 O O . GLY A 1 165 ? -22.438 2.551 -6.012 1 84.12 165 GLY A O 1
ATOM 1320 N N . VAL A 1 166 ? -24.141 1.359 -5.398 1 84.12 166 VAL A N 1
ATOM 1321 C CA . VAL A 1 166 ? -24.125 0.53 -6.602 1 84.12 166 VAL A CA 1
ATOM 1322 C C . VAL A 1 166 ? -24.375 1.401 -7.832 1 84.12 166 VAL A C 1
ATOM 1324 O O . VAL A 1 166 ? -23.828 1.142 -8.906 1 84.12 166 VAL A O 1
ATOM 1327 N N . VAL A 1 167 ? -25.219 2.445 -7.66 1 83.56 167 VAL A N 1
ATOM 1328 C CA . VAL A 1 167 ? -25.516 3.32 -8.789 1 83.56 167 VAL A CA 1
ATOM 1329 C C . VAL A 1 167 ? -24.234 3.922 -9.336 1 83.56 167 VAL A C 1
ATOM 1331 O O . VAL A 1 167 ? -23.938 3.811 -10.531 1 83.56 167 VAL A O 1
ATOM 1334 N N . SER A 1 168 ? -23.5 4.484 -8.422 1 80.62 168 SER A N 1
ATOM 1335 C CA . SER A 1 168 ? -22.25 5.102 -8.836 1 80.62 168 SER A CA 1
ATOM 1336 C C . SER A 1 168 ? -21.297 4.066 -9.43 1 80.62 168 SER A C 1
ATOM 1338 O O . SER A 1 168 ? -20.625 4.332 -10.43 1 80.62 168 SER A O 1
ATOM 1340 N N . GLN A 1 169 ? -21.172 2.951 -8.898 1 78.69 169 GLN A N 1
ATOM 1341 C CA . GLN A 1 169 ? -20.297 1.889 -9.367 1 78.69 169 GLN A CA 1
ATOM 1342 C C . GLN A 1 169 ? -20.703 1.404 -10.75 1 78.69 169 GLN A C 1
ATOM 1344 O O . GLN A 1 169 ? -19.844 1.201 -11.617 1 78.69 169 GLN A O 1
ATOM 1349 N N . LEU A 1 170 ? -21.953 1.179 -10.867 1 78.56 170 LEU A N 1
ATOM 1350 C CA . LEU A 1 170 ? -22.484 0.691 -12.133 1 78.56 170 LEU A CA 1
ATOM 1351 C C . LEU A 1 170 ? -22.25 1.707 -13.242 1 78.56 170 LEU A C 1
ATOM 1353 O O . LEU A 1 170 ? -21.812 1.348 -14.336 1 78.56 170 LEU A O 1
ATOM 1357 N N . LEU A 1 171 ? -22.594 2.973 -12.992 1 77.94 171 LEU A N 1
ATOM 1358 C CA . LEU A 1 171 ? -22.438 4.016 -14 1 77.94 171 LEU A CA 1
ATOM 1359 C C . LEU A 1 171 ? -20.984 4.148 -14.422 1 77.94 171 LEU A C 1
ATOM 1361 O O . LEU A 1 171 ? -20.688 4.312 -15.609 1 77.94 171 LEU A O 1
ATOM 1365 N N . PHE A 1 172 ? -20.172 3.988 -13.5 1 75.56 172 PHE A N 1
ATOM 1366 C CA . PHE A 1 172 ? -18.75 4.031 -13.812 1 75.56 172 PHE A CA 1
ATOM 1367 C C . PHE A 1 172 ? -18.344 2.848 -14.688 1 75.56 172 PHE A C 1
ATOM 1369 O O . PHE A 1 172 ? -17.625 3.012 -15.672 1 75.56 172 PHE A O 1
ATOM 1376 N N . SER A 1 173 ? -18.766 1.689 -14.281 1 75.69 173 SER A N 1
ATOM 1377 C CA . SER A 1 173 ? -18.422 0.473 -15.016 1 75.69 173 SER A CA 1
ATOM 1378 C C . SER A 1 173 ? -18.938 0.534 -16.453 1 75.69 173 SER A C 1
ATOM 1380 O O . SER A 1 173 ? -18.344 -0.048 -17.359 1 75.69 173 SER A O 1
ATOM 1382 N N . LEU A 1 174 ? -20.031 1.276 -16.609 1 77.75 174 LEU A N 1
ATOM 1383 C CA . LEU A 1 174 ? -20.641 1.387 -17.938 1 77.75 174 LEU A CA 1
ATOM 1384 C C . LEU A 1 174 ? -20.172 2.65 -18.641 1 77.75 174 LEU A C 1
ATOM 1386 O O . LEU A 1 174 ? -20.812 3.115 -19.578 1 77.75 174 LEU A O 1
ATOM 1390 N N . GLN A 1 175 ? -19.141 3.305 -18.062 1 72.88 175 GLN A N 1
ATOM 1391 C CA . GLN A 1 175 ? -18.469 4.457 -18.656 1 72.88 175 GLN A CA 1
ATOM 1392 C C . GLN A 1 175 ? -19.422 5.637 -18.797 1 72.88 175 GLN A C 1
ATOM 1394 O O . GLN A 1 175 ? -19.359 6.371 -19.797 1 72.88 175 GLN A O 1
ATOM 1399 N N . ASN A 1 176 ? -20.453 5.688 -17.984 1 72.81 176 ASN A N 1
ATOM 1400 C CA . ASN A 1 176 ? -21.406 6.789 -17.891 1 72.81 176 ASN A CA 1
ATOM 1401 C C . ASN A 1 176 ? -22.25 6.926 -19.156 1 72.81 176 ASN A C 1
ATOM 1403 O O . ASN A 1 176 ? -22.594 8.039 -19.562 1 72.81 176 ASN A O 1
ATOM 1407 N N . ASN A 1 177 ? -22.438 5.746 -19.781 1 79.44 177 ASN A N 1
ATOM 1408 C CA . ASN A 1 177 ? -23.328 5.73 -20.938 1 79.44 177 ASN A CA 1
ATOM 1409 C C . ASN A 1 177 ? -24.781 5.621 -20.516 1 79.44 177 ASN A C 1
ATOM 1411 O O . ASN A 1 177 ? -25.672 5.574 -21.375 1 79.44 177 ASN A O 1
ATOM 1415 N N . TYR A 1 178 ? -24.984 5.504 -19.281 1 85.38 178 TYR A N 1
ATOM 1416 C CA . TYR A 1 178 ? -26.328 5.477 -18.703 1 85.38 178 TYR A CA 1
ATOM 1417 C C . TYR A 1 178 ? -26.453 6.508 -17.578 1 85.38 178 TYR A C 1
ATOM 1419 O O . TYR A 1 178 ? -25.453 6.918 -16.984 1 85.38 178 TYR A O 1
ATOM 1427 N N . ASN A 1 179 ? -27.609 6.973 -17.375 1 87.88 179 ASN A N 1
ATOM 1428 C CA . ASN A 1 179 ? -27.922 7.816 -16.219 1 87.88 179 ASN A CA 1
ATOM 1429 C C . ASN A 1 179 ? -28.906 7.133 -15.273 1 87.88 179 ASN A C 1
ATOM 1431 O O . ASN A 1 179 ? -29.75 6.352 -15.711 1 87.88 179 ASN A O 1
ATOM 1435 N N . PHE A 1 180 ? -28.75 7.535 -14.031 1 91.19 180 PHE A N 1
ATOM 1436 C CA . PHE A 1 180 ? -29.781 7.172 -13.062 1 91.19 180 PHE A CA 1
ATOM 1437 C C . PHE A 1 180 ? -31.094 7.871 -13.391 1 91.19 180 PHE A C 1
ATOM 1439 O O . PHE A 1 180 ? -31.109 9.062 -13.688 1 91.19 180 PHE A O 1
ATOM 1446 N N . ASP A 1 181 ? -32.188 7.066 -13.461 1 91.19 181 ASP A N 1
ATOM 1447 C CA . ASP A 1 181 ? -33.5 7.586 -13.797 1 91.19 181 ASP A CA 1
ATOM 1448 C C . ASP A 1 181 ? -34.406 7.594 -12.57 1 91.19 181 ASP A C 1
ATOM 1450 O O . ASP A 1 181 ? -35 6.566 -12.211 1 91.19 181 ASP A O 1
ATOM 1454 N N . ALA A 1 182 ? -34.625 8.758 -11.984 1 90 182 ALA A N 1
ATOM 1455 C CA . ALA A 1 182 ? -35.406 8.883 -10.75 1 90 182 ALA A CA 1
ATOM 1456 C C . ALA A 1 182 ? -36.875 8.5 -10.969 1 90 182 ALA A C 1
ATOM 1458 O O . ALA A 1 182 ? -37.531 7.949 -10.078 1 90 182 ALA A O 1
ATOM 1459 N N . ASP A 1 183 ? -37.406 8.68 -12.148 1 89.38 183 ASP A N 1
ATOM 1460 C CA . ASP A 1 183 ? -38.812 8.398 -12.445 1 89.38 183 ASP A CA 1
ATOM 1461 C C . ASP A 1 183 ? -39.062 6.895 -12.508 1 89.38 183 ASP A C 1
ATOM 1463 O O . ASP A 1 183 ? -40.188 6.445 -12.227 1 89.38 183 ASP A O 1
ATOM 1467 N N . LYS A 1 184 ? -38.031 6.199 -12.797 1 91.5 184 LYS A N 1
ATOM 1468 C CA . LYS A 1 184 ? -38.188 4.754 -12.938 1 91.5 184 LYS A CA 1
ATOM 1469 C C . LYS A 1 184 ? -37.719 4.035 -11.672 1 91.5 184 LYS A C 1
ATOM 1471 O O . LYS A 1 184 ? -37.688 2.803 -11.633 1 91.5 184 LYS A O 1
ATOM 1476 N N . SER A 1 185 ? -37.281 4.766 -10.75 1 92.75 185 SER A N 1
ATOM 1477 C CA . SER A 1 185 ? -36.812 4.203 -9.492 1 92.75 185 SER A CA 1
ATOM 1478 C C . SER A 1 185 ? -37.844 4.355 -8.391 1 92.75 185 SER A C 1
ATOM 1480 O O . SER A 1 185 ? -38.469 5.414 -8.258 1 92.75 185 SER A O 1
ATOM 1482 N N . TYR A 1 186 ? -38.094 3.234 -7.672 1 91.81 186 TYR A N 1
ATOM 1483 C CA . TYR A 1 186 ? -39.156 3.271 -6.652 1 91.81 186 TYR A CA 1
ATOM 1484 C C . TYR A 1 186 ? -38.938 2.158 -5.633 1 91.81 186 TYR A C 1
ATOM 1486 O O . TYR A 1 186 ? -38.156 1.245 -5.844 1 91.81 186 TYR A O 1
ATOM 1494 N N . ILE A 1 187 ? -39.656 2.289 -4.523 1 93.19 187 ILE A N 1
ATOM 1495 C CA . ILE A 1 187 ? -39.656 1.254 -3.494 1 93.19 187 ILE A CA 1
ATOM 1496 C C . ILE A 1 187 ? -40.75 0.209 -3.822 1 93.19 187 ILE A C 1
ATOM 1498 O O . ILE A 1 187 ? -41.938 0.53 -3.914 1 93.19 187 ILE A O 1
ATOM 1502 N N . SER A 1 188 ? -40.281 -1.023 -4.008 1 89.56 188 SER A N 1
ATOM 1503 C CA . SER A 1 188 ? -41.219 -2.072 -4.445 1 89.56 188 SER A CA 1
ATOM 1504 C C . SER A 1 188 ? -41.75 -2.861 -3.258 1 89.56 188 SER A C 1
ATOM 1506 O O . SER A 1 188 ? -42.781 -3.531 -3.369 1 89.56 188 SER A O 1
ATOM 1508 N N . GLY A 1 189 ? -41.031 -2.85 -2.188 1 88.5 189 GLY A N 1
ATOM 1509 C CA . GLY A 1 189 ? -41.5 -3.594 -1.024 1 88.5 189 GLY A CA 1
ATOM 1510 C C . GLY A 1 189 ? -40.906 -3.072 0.28 1 88.5 189 GLY A C 1
ATOM 1511 O O . GLY A 1 189 ? -39.75 -2.664 0.333 1 88.5 189 GLY A O 1
ATOM 1512 N N . LEU A 1 190 ? -41.812 -3.066 1.336 1 91.31 190 LEU A N 1
ATOM 1513 C CA . LEU A 1 190 ? -41.406 -2.652 2.678 1 91.31 190 LEU A CA 1
ATOM 1514 C C . LEU A 1 190 ? -41.969 -3.59 3.73 1 91.31 190 LEU A C 1
ATOM 1516 O O . LEU A 1 190 ? -43.188 -3.883 3.715 1 91.31 190 LEU A O 1
ATOM 1520 N N . LYS A 1 191 ? -41.062 -4.117 4.5 1 88.44 191 LYS A N 1
ATOM 1521 C CA . LYS A 1 191 ? -41.5 -4.926 5.641 1 88.44 191 LYS A CA 1
ATOM 1522 C C . LYS A 1 191 ? -40.719 -4.523 6.906 1 88.44 191 LYS A C 1
ATOM 1524 O O . LYS A 1 191 ? -39.531 -4.215 6.852 1 88.44 191 LYS A O 1
ATOM 1529 N N . ALA A 1 192 ? -41.469 -4.418 7.992 1 90.5 192 ALA A N 1
ATOM 1530 C CA . ALA A 1 192 ? -40.844 -4.062 9.266 1 90.5 192 ALA A CA 1
ATOM 1531 C C . ALA A 1 192 ? -41.062 -5.152 10.312 1 90.5 192 ALA A C 1
ATOM 1533 O O . ALA A 1 192 ? -42.188 -5.664 10.445 1 90.5 192 ALA A O 1
ATOM 1534 N N . PHE A 1 193 ? -40.062 -5.531 10.914 1 87 193 PHE A N 1
ATOM 1535 C CA . PHE A 1 193 ? -40.062 -6.508 12 1 87 193 PHE A CA 1
ATOM 1536 C C . PHE A 1 193 ? -39.406 -5.922 13.258 1 87 193 PHE A C 1
ATOM 1538 O O . PHE A 1 193 ? -38.844 -4.836 13.211 1 87 193 PHE A O 1
ATOM 1545 N N . PRO A 1 194 ? -39.531 -6.617 14.375 1 85.56 194 PRO A N 1
ATOM 1546 C CA . PRO A 1 194 ? -39.031 -6.043 15.625 1 85.56 194 PRO A CA 1
ATOM 1547 C C . PRO A 1 194 ? -37.531 -5.785 15.586 1 85.56 194 PRO A C 1
ATOM 1549 O O . PRO A 1 194 ? -37.031 -4.816 16.188 1 85.56 194 PRO A O 1
ATOM 1552 N N . ASN A 1 195 ? -36.844 -6.648 14.875 1 87.31 195 ASN A N 1
ATOM 1553 C CA . ASN A 1 195 ? -35.375 -6.516 14.945 1 87.31 195 ASN A CA 1
ATOM 1554 C C . ASN A 1 195 ? -34.781 -6.18 13.578 1 87.31 195 ASN A C 1
ATOM 1556 O O . ASN A 1 195 ? -33.562 -6.062 13.445 1 87.31 195 ASN A O 1
ATOM 1560 N N . ASN A 1 196 ? -35.625 -6.066 12.602 1 90.19 196 ASN A N 1
ATOM 1561 C CA . ASN A 1 196 ? -35.062 -5.695 11.297 1 90.19 196 ASN A CA 1
ATOM 1562 C C . ASN A 1 196 ? -36.156 -5.066 10.406 1 90.19 196 ASN A C 1
ATOM 1564 O O . ASN A 1 196 ? -37.344 -5.215 10.664 1 90.19 196 ASN A O 1
ATOM 1568 N N . VAL A 1 197 ? -35.719 -4.332 9.508 1 93.5 197 VAL A N 1
ATOM 1569 C CA . VAL A 1 197 ? -36.531 -3.732 8.453 1 93.5 197 VAL A CA 1
ATOM 1570 C C . VAL A 1 197 ? -36 -4.141 7.086 1 93.5 197 VAL A C 1
ATOM 1572 O O . VAL A 1 197 ? -34.781 -4.117 6.855 1 93.5 197 VAL A O 1
ATOM 1575 N N . GLU A 1 198 ? -36.906 -4.652 6.25 1 92.12 198 GLU A N 1
ATOM 1576 C CA . GLU A 1 198 ? -36.531 -5.078 4.898 1 92.12 198 GLU A CA 1
ATOM 1577 C C . GLU A 1 198 ? -37.094 -4.133 3.85 1 92.12 198 GLU A C 1
ATOM 1579 O O . GLU A 1 198 ? -38.312 -3.859 3.844 1 92.12 198 GLU A O 1
ATOM 1584 N N . VAL A 1 199 ? -36.219 -3.6 3.012 1 93.81 199 VAL A N 1
ATOM 1585 C CA . VAL A 1 199 ? -36.625 -2.676 1.967 1 93.81 199 VAL A CA 1
ATOM 1586 C C . VAL A 1 199 ? -36.188 -3.188 0.605 1 93.81 199 VAL A C 1
ATOM 1588 O O . VAL A 1 199 ? -35 -3.496 0.419 1 93.81 199 VAL A O 1
ATOM 1591 N N . ALA A 1 200 ? -37.031 -3.316 -0.315 1 92.12 200 ALA A N 1
ATOM 1592 C CA . ALA A 1 200 ? -36.719 -3.645 -1.7 1 92.12 200 ALA A CA 1
ATOM 1593 C C . ALA A 1 200 ? -36.812 -2.414 -2.596 1 92.12 200 ALA A C 1
ATOM 1595 O O . ALA A 1 200 ? -37.875 -1.783 -2.666 1 92.12 200 ALA A O 1
ATOM 1596 N N . SER A 1 201 ? -35.75 -2.021 -3.232 1 94.19 201 SER A N 1
ATOM 1597 C CA . SER A 1 201 ? -35.688 -0.858 -4.113 1 94.19 201 SER A CA 1
ATOM 1598 C C . SER A 1 201 ? -35.438 -1.271 -5.559 1 94.19 201 SER A C 1
ATOM 1600 O O . SER A 1 201 ? -34.656 -2.186 -5.824 1 94.19 201 SER A O 1
ATOM 1602 N N . VAL A 1 202 ? -36.156 -0.677 -6.438 1 94.12 202 VAL A N 1
ATOM 1603 C CA . VAL A 1 202 ? -35.906 -0.816 -7.871 1 94.12 202 VAL A CA 1
ATOM 1604 C C . VAL A 1 202 ? -35.25 0.451 -8.406 1 94.12 202 VAL A C 1
ATOM 1606 O O . VAL A 1 202 ? -35.781 1.555 -8.227 1 94.12 202 VAL A O 1
ATOM 1609 N N . LEU A 1 203 ? -34.156 0.372 -8.977 1 93.94 203 LEU A N 1
ATOM 1610 C CA . LEU A 1 203 ? -33.406 1.485 -9.539 1 93.94 203 LEU A CA 1
ATOM 1611 C C . LEU A 1 203 ? -33.406 1.419 -11.062 1 93.94 203 LEU A C 1
ATOM 1613 O O . LEU A 1 203 ? -33 0.412 -11.648 1 93.94 203 LEU A O 1
ATOM 1617 N N . GLY A 1 204 ? -33.812 2.453 -11.648 1 92.38 204 GLY A N 1
ATOM 1618 C CA . GLY A 1 204 ? -33.875 2.502 -13.102 1 92.38 204 GLY A CA 1
ATOM 1619 C C . GLY A 1 204 ? -32.75 3.266 -13.742 1 92.38 204 GLY A C 1
ATOM 1620 O O . GLY A 1 204 ? -32.25 4.246 -13.18 1 92.38 204 GLY A O 1
ATOM 1621 N N . PHE A 1 205 ? -32.344 2.803 -14.891 1 89.75 205 PHE A N 1
ATOM 1622 C CA . PHE A 1 205 ? -31.266 3.422 -15.656 1 89.75 205 PHE A CA 1
ATOM 1623 C C . PHE A 1 205 ? -31.672 3.625 -17.109 1 89.75 205 PHE A C 1
ATOM 1625 O O . PHE A 1 205 ? -32.344 2.775 -17.688 1 89.75 205 PHE A O 1
ATOM 1632 N N . THR A 1 206 ? -31.281 4.746 -17.625 1 89.81 206 THR A N 1
ATOM 1633 C CA . THR A 1 206 ? -31.609 5.078 -19.016 1 89.81 206 THR A CA 1
ATOM 1634 C C . THR A 1 206 ? -30.344 5.438 -19.797 1 89.81 206 THR A C 1
ATOM 1636 O O . THR A 1 206 ? -29.453 6.121 -19.266 1 89.81 206 THR A O 1
ATOM 1639 N N . ALA A 1 207 ? -30.266 4.949 -20.969 1 87.62 207 ALA A N 1
ATOM 1640 C CA . ALA A 1 207 ? -29.094 5.195 -21.812 1 87.62 207 ALA A CA 1
ATOM 1641 C C . ALA A 1 207 ? -29.031 6.664 -22.234 1 87.62 207 ALA A C 1
ATOM 1643 O O . ALA A 1 207 ? -30.047 7.293 -22.5 1 87.62 207 ALA A O 1
ATOM 1644 N N . VAL A 1 208 ? -27.906 7.355 -22.141 1 79 208 VAL A N 1
ATOM 1645 C CA . VAL A 1 208 ? -27.734 8.734 -22.578 1 79 208 VAL A CA 1
ATOM 1646 C C . VAL A 1 208 ? -26.859 8.781 -23.828 1 79 208 VAL A C 1
ATOM 1648 O O . VAL A 1 208 ? -26.922 9.742 -24.609 1 79 208 VAL A O 1
ATOM 1651 N N . GLY A 1 209 ? -26.078 7.707 -24.109 1 66.5 209 GLY A N 1
ATOM 1652 C CA . GLY A 1 209 ? -25.203 7.738 -25.266 1 66.5 209 GLY A CA 1
ATOM 1653 C C . GLY A 1 209 ? -25.359 6.531 -26.172 1 66.5 209 GLY A C 1
ATOM 1654 O O . GLY A 1 209 ? -26.328 5.781 -26.047 1 66.5 209 GLY A O 1
ATOM 1655 N N . ARG A 1 210 ? -24.594 6.668 -27.234 1 64.06 210 ARG A N 1
ATOM 1656 C CA . ARG A 1 210 ? -24.641 5.68 -28.312 1 64.06 210 ARG A CA 1
ATOM 1657 C C . ARG A 1 210 ? -23.922 4.402 -27.922 1 64.06 210 ARG A C 1
ATOM 1659 O O . ARG A 1 210 ? -24.156 3.34 -28.5 1 64.06 210 ARG A O 1
ATOM 1666 N N . ASN A 1 211 ? -23.047 4.547 -26.938 1 65.62 211 ASN A N 1
ATOM 1667 C CA . ASN A 1 211 ? -22.297 3.352 -26.578 1 65.62 211 ASN A CA 1
ATOM 1668 C C . ASN A 1 211 ? -23 2.537 -25.5 1 65.62 211 ASN A C 1
ATOM 1670 O O . ASN A 1 211 ? -22.812 2.77 -24.312 1 65.62 211 ASN A O 1
ATOM 1674 N N . LEU A 1 212 ? -23.891 1.779 -26.078 1 70.56 212 LEU A N 1
ATOM 1675 C CA . LEU A 1 212 ? -24.719 0.967 -25.188 1 70.56 212 LEU A CA 1
ATOM 1676 C C . LEU A 1 212 ? -23.969 -0.273 -24.734 1 70.56 212 LEU A C 1
ATOM 1678 O O . LEU A 1 212 ? -22.938 -0.63 -25.312 1 70.56 212 LEU A O 1
ATOM 1682 N N . VAL A 1 213 ? -24.359 -0.884 -23.656 1 68.38 213 VAL A N 1
ATOM 1683 C CA . VAL A 1 213 ? -23.828 -2.162 -23.203 1 68.38 213 VAL A CA 1
ATOM 1684 C C . VAL A 1 213 ? -23.891 -3.188 -24.328 1 68.38 213 VAL A C 1
ATOM 1686 O O . VAL A 1 213 ? -24.766 -3.107 -25.203 1 68.38 213 VAL A O 1
ATOM 1689 N N . PRO A 1 214 ? -22.906 -4.07 -24.344 1 65.06 214 PRO A N 1
ATOM 1690 C CA . PRO A 1 214 ? -22.953 -5.098 -25.391 1 65.06 214 PRO A CA 1
ATOM 1691 C C . PRO A 1 214 ? -24.281 -5.844 -25.406 1 65.06 214 PRO A C 1
ATOM 1693 O O . PRO A 1 214 ? -24.906 -6.035 -24.359 1 65.06 214 PRO A O 1
ATOM 1696 N N . HIS A 1 215 ? -24.734 -6.082 -26.578 1 65.94 215 HIS A N 1
ATOM 1697 C CA . HIS A 1 215 ? -25.969 -6.828 -26.75 1 65.94 215 HIS A CA 1
ATOM 1698 C C . HIS A 1 215 ? -25.922 -8.141 -25.969 1 65.94 215 HIS A C 1
ATOM 1700 O O . HIS A 1 215 ? -24.938 -8.867 -26.016 1 65.94 215 HIS A O 1
ATOM 1706 N N . SER A 1 216 ? -26.859 -8.266 -25.078 1 70.62 216 SER A N 1
ATOM 1707 C CA . SER A 1 216 ? -27.062 -9.5 -24.328 1 70.62 216 SER A CA 1
ATOM 1708 C C . SER A 1 216 ? -28.531 -9.938 -24.391 1 70.62 216 SER A C 1
ATOM 1710 O O . SER A 1 216 ? -29.422 -9.117 -24.234 1 70.62 216 SER A O 1
ATOM 1712 N N . PRO A 1 217 ? -28.672 -11.172 -24.828 1 71.44 217 PRO A N 1
ATOM 1713 C CA . PRO A 1 217 ? -30.062 -11.648 -24.828 1 71.44 217 PRO A CA 1
ATOM 1714 C C . PRO A 1 217 ? -30.719 -11.531 -23.469 1 71.44 217 PRO A C 1
ATOM 1716 O O . PRO A 1 217 ? -31.953 -11.617 -23.359 1 71.44 217 PRO A O 1
ATOM 1719 N N . ALA A 1 218 ? -29.938 -11.32 -22.469 1 72 218 ALA A N 1
ATOM 1720 C CA . ALA A 1 218 ? -30.484 -11.203 -21.125 1 72 218 ALA A CA 1
ATOM 1721 C C . ALA A 1 218 ? -31.188 -9.859 -20.922 1 72 218 ALA A C 1
ATOM 1723 O O . ALA A 1 218 ? -31.953 -9.688 -19.969 1 72 218 ALA A O 1
ATOM 1724 N N . ILE A 1 219 ? -30.906 -8.922 -21.766 1 75.62 219 ILE A N 1
ATOM 1725 C CA . ILE A 1 219 ? -31.531 -7.605 -21.719 1 75.62 219 ILE A CA 1
ATOM 1726 C C . ILE A 1 219 ? -32.469 -7.434 -22.906 1 75.62 219 ILE A C 1
ATOM 1728 O O . ILE A 1 219 ? -32.031 -7.504 -24.062 1 75.62 219 ILE A O 1
ATOM 1732 N N . SER A 1 220 ? -33.688 -7.191 -22.594 1 79 220 SER A N 1
ATOM 1733 C CA . SER A 1 220 ? -34.688 -7.117 -23.672 1 79 220 SER A CA 1
ATOM 1734 C C . SER A 1 220 ? -34.438 -5.914 -24.578 1 79 220 SER A C 1
ATOM 1736 O O . SER A 1 220 ? -34.531 -6.027 -25.797 1 79 220 SER A O 1
ATOM 1738 N N . ASP A 1 221 ? -34.188 -4.691 -23.938 1 79.19 221 ASP A N 1
ATOM 1739 C CA . ASP A 1 221 ? -33.844 -3.469 -24.641 1 79.19 221 ASP A CA 1
ATOM 1740 C C . ASP A 1 221 ? -32.719 -2.723 -23.922 1 79.19 221 ASP A C 1
ATOM 1742 O O . ASP A 1 221 ? -32.906 -2.27 -22.797 1 79.19 221 ASP A O 1
ATOM 1746 N N . ARG A 1 222 ? -31.672 -2.566 -24.594 1 82.19 222 ARG A N 1
ATOM 1747 C CA . ARG A 1 222 ? -30.453 -2.045 -24 1 82.19 222 ARG A CA 1
ATOM 1748 C C . ARG A 1 222 ? -30.578 -0.554 -23.703 1 82.19 222 ARG A C 1
ATOM 1750 O O . ARG A 1 222 ? -29.719 0.029 -23.031 1 82.19 222 ARG A O 1
ATOM 1757 N N . ARG A 1 223 ? -31.688 0.126 -24.219 1 85.75 223 ARG A N 1
ATOM 1758 C CA . ARG A 1 223 ? -31.844 1.555 -23.969 1 85.75 223 ARG A CA 1
ATOM 1759 C C . ARG A 1 223 ? -32.188 1.817 -22.5 1 85.75 223 ARG A C 1
ATOM 1761 O O . ARG A 1 223 ? -32.125 2.955 -22.031 1 85.75 223 ARG A O 1
ATOM 1768 N N . ALA A 1 224 ? -32.625 0.708 -21.828 1 87.44 224 ALA A N 1
ATOM 1769 C CA . ALA A 1 224 ? -32.969 0.829 -20.406 1 87.44 224 ALA A CA 1
ATOM 1770 C C . ALA A 1 224 ? -32.875 -0.518 -19.703 1 87.44 224 ALA A C 1
ATOM 1772 O O . ALA A 1 224 ? -33.094 -1.567 -20.312 1 87.44 224 ALA A O 1
ATOM 1773 N N . PHE A 1 225 ? -32.531 -0.475 -18.438 1 87.44 225 PHE A N 1
ATOM 1774 C CA . PHE A 1 225 ? -32.594 -1.648 -17.578 1 87.44 225 PHE A CA 1
ATOM 1775 C C . PHE A 1 225 ? -32.781 -1.242 -16.125 1 87.44 225 PHE A C 1
ATOM 1777 O O . PHE A 1 225 ? -32.781 -0.053 -15.797 1 87.44 225 PHE A O 1
ATOM 1784 N N . ASN A 1 226 ? -33.125 -2.176 -15.289 1 89.56 226 ASN A N 1
ATOM 1785 C CA . ASN A 1 226 ? -33.344 -1.904 -13.867 1 89.56 226 ASN A CA 1
ATOM 1786 C C . ASN A 1 226 ? -32.562 -2.879 -12.992 1 89.56 226 ASN A C 1
ATOM 1788 O O . ASN A 1 226 ? -32.219 -3.988 -13.422 1 89.56 226 ASN A O 1
ATOM 1792 N N . LEU A 1 227 ? -32.188 -2.439 -11.844 1 91 227 LEU A N 1
ATOM 1793 C CA . LEU A 1 227 ? -31.641 -3.262 -10.766 1 91 227 LEU A CA 1
ATOM 1794 C C . LEU A 1 227 ? -32.594 -3.312 -9.586 1 91 227 LEU A C 1
ATOM 1796 O O . LEU A 1 227 ? -33.312 -2.336 -9.305 1 91 227 LEU A O 1
ATOM 1800 N N . LYS A 1 228 ? -32.688 -4.379 -8.992 1 91.12 228 LYS A N 1
ATOM 1801 C CA . LYS A 1 228 ? -33.438 -4.496 -7.746 1 91.12 228 LYS A CA 1
ATOM 1802 C C . LYS A 1 228 ? -32.5 -4.785 -6.566 1 91.12 228 LYS A C 1
ATOM 1804 O O . LYS A 1 228 ? -31.766 -5.766 -6.578 1 91.12 228 LYS A O 1
ATOM 1809 N N . ILE A 1 229 ? -32.594 -3.92 -5.57 1 92.25 229 ILE A N 1
ATOM 1810 C CA . ILE A 1 229 ? -31.703 -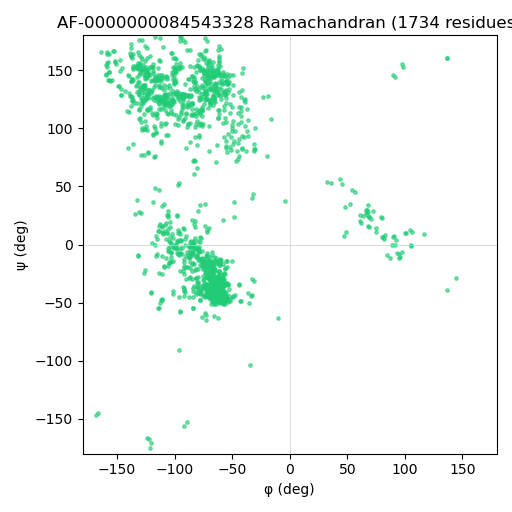4.004 -4.414 1 92.25 229 ILE A CA 1
ATOM 1811 C C . ILE A 1 229 ? -32.531 -4.273 -3.154 1 92.25 229 ILE A C 1
ATOM 1813 O O . ILE A 1 229 ? -33.625 -3.752 -3.006 1 92.25 229 ILE A O 1
ATOM 1817 N N . ARG A 1 230 ? -31.984 -5.125 -2.295 1 91.31 230 ARG A N 1
ATOM 1818 C CA . ARG A 1 230 ? -32.562 -5.375 -0.98 1 91.31 230 ARG A CA 1
ATOM 1819 C C . ARG A 1 230 ? -31.703 -4.773 0.124 1 91.31 230 ARG A C 1
ATOM 1821 O O . ARG A 1 230 ? -30.5 -5.062 0.216 1 91.31 230 ARG A O 1
ATOM 1828 N N . TYR A 1 231 ? -32.312 -3.885 0.944 1 94.06 231 TYR A N 1
ATOM 1829 C CA . TYR A 1 231 ? -31.688 -3.379 2.168 1 94.06 231 TYR A CA 1
ATOM 1830 C C . TYR A 1 231 ? -32.25 -4.082 3.395 1 94.06 231 TYR A C 1
ATOM 1832 O O . TYR A 1 231 ? -33.469 -4.09 3.605 1 94.06 231 TYR A O 1
ATOM 1840 N N . SER A 1 232 ? -31.438 -4.664 4.16 1 93.44 232 SER A N 1
ATOM 1841 C CA . SER A 1 232 ? -31.812 -5.234 5.445 1 93.44 232 SER A CA 1
ATOM 1842 C C . SER A 1 232 ? -31.188 -4.461 6.605 1 93.44 232 SER A C 1
ATOM 1844 O O . SER A 1 232 ? -30.016 -4.625 6.898 1 93.44 232 SER A O 1
ATOM 1846 N N . PHE A 1 233 ? -32 -3.627 7.238 1 95.25 233 PHE A N 1
ATOM 1847 C CA . PHE A 1 233 ? -31.547 -2.908 8.422 1 95.25 233 PHE A CA 1
ATOM 1848 C C . PHE A 1 233 ? -31.797 -3.725 9.688 1 95.25 233 PHE A C 1
ATOM 1850 O O . PHE A 1 233 ? -32.906 -4.215 9.898 1 95.25 233 PHE A O 1
ATOM 1857 N N . LEU A 1 234 ? -30.812 -3.893 10.5 1 93.88 234 LEU A N 1
ATOM 1858 C CA . LEU A 1 234 ? -30.953 -4.758 11.672 1 93.88 234 LEU A CA 1
ATOM 1859 C C . LEU A 1 234 ? -30.344 -4.105 12.906 1 93.88 234 LEU A C 1
ATOM 1861 O O . LEU A 1 234 ? -29.422 -3.281 12.789 1 93.88 234 LEU A O 1
ATOM 1865 N N . ALA A 1 235 ? -30.906 -4.488 14.016 1 91.62 235 ALA A N 1
ATOM 1866 C CA . ALA A 1 235 ? -30.281 -4.141 15.297 1 91.62 235 ALA A CA 1
ATOM 1867 C C . ALA A 1 235 ? -29.047 -4.988 15.555 1 91.62 235 ALA A C 1
ATOM 1869 O O . ALA A 1 235 ? -28.953 -6.129 15.094 1 91.62 235 ALA A O 1
ATOM 1870 N N . LEU A 1 236 ? -28.078 -4.344 16.188 1 88.94 236 LEU A N 1
ATOM 1871 C CA . LEU A 1 236 ? -26.938 -5.145 16.625 1 88.94 236 LEU A CA 1
ATOM 1872 C C . LEU A 1 236 ? -27.375 -6.16 17.688 1 88.94 236 LEU A C 1
ATOM 1874 O O . LEU A 1 236 ? -28.172 -5.844 18.562 1 88.94 236 LEU A O 1
ATOM 1878 N N . PRO A 1 237 ? -26.938 -7.355 17.453 1 82.75 237 PRO A N 1
ATOM 1879 C CA . PRO A 1 237 ? -27.297 -8.32 18.5 1 82.75 237 PRO A CA 1
ATOM 1880 C C . PRO A 1 237 ? -26.75 -7.938 19.859 1 82.75 237 PRO A C 1
ATOM 1882 O O . PRO A 1 237 ? -25.641 -7.414 19.969 1 82.75 237 PRO A O 1
ATOM 1885 N N . ASP A 1 238 ? -27.531 -7.836 20.828 1 71.25 238 ASP A N 1
ATOM 1886 C CA . ASP A 1 238 ? -27.141 -7.586 22.203 1 71.25 238 ASP A CA 1
ATOM 1887 C C . ASP A 1 238 ? -26.703 -8.875 22.906 1 71.25 238 ASP A C 1
ATOM 1889 O O . ASP A 1 238 ? -26.703 -8.961 24.125 1 71.25 238 ASP A O 1
ATOM 1893 N N . ASP A 1 239 ? -26.375 -9.805 22.094 1 66.06 239 ASP A N 1
ATOM 1894 C CA . ASP A 1 239 ? -26.094 -11.117 22.656 1 66.06 239 ASP A CA 1
ATOM 1895 C C . ASP A 1 239 ? -24.719 -11.133 23.344 1 66.06 239 ASP A C 1
ATOM 1897 O O . ASP A 1 239 ? -23.688 -10.984 22.688 1 66.06 239 ASP A O 1
ATOM 1901 N N . HIS A 1 240 ? -24.766 -11.086 24.625 1 77.19 240 HIS A N 1
ATOM 1902 C CA . HIS A 1 240 ? -23.562 -11.109 25.438 1 77.19 240 HIS A CA 1
ATOM 1903 C C . HIS A 1 240 ? -22.984 -12.523 25.531 1 77.19 240 HIS A C 1
ATOM 1905 O O . HIS A 1 240 ? -21.953 -12.734 26.156 1 77.19 240 HIS A O 1
ATOM 1911 N N . SER A 1 241 ? -23.672 -13.438 24.719 1 84.06 241 SER A N 1
ATOM 1912 C CA . SER A 1 241 ? -23.203 -14.812 24.844 1 84.06 241 SER A CA 1
ATOM 1913 C C . SER A 1 241 ? -22.125 -15.117 23.812 1 84.06 241 SER A C 1
ATOM 1915 O O . SER A 1 241 ? -21.375 -16.094 23.953 1 84.06 241 SER A O 1
ATOM 1917 N N . TYR A 1 242 ? -22.094 -14.438 22.734 1 91.5 242 TYR A N 1
ATOM 1918 C CA . TYR A 1 242 ? -21.078 -14.664 21.734 1 91.5 242 TYR A CA 1
ATOM 1919 C C . TYR A 1 242 ? -19.703 -14.258 22.25 1 91.5 242 TYR A C 1
ATOM 1921 O O . TYR A 1 242 ? -19.531 -13.156 22.766 1 91.5 242 TYR A O 1
ATOM 1929 N N . ARG A 1 243 ? -18.781 -15.156 22.172 1 89.44 243 ARG A N 1
ATOM 1930 C CA . ARG A 1 243 ? -17.391 -14.883 22.547 1 89.44 243 ARG A CA 1
ATOM 1931 C C . ARG A 1 243 ? -16.484 -14.859 21.312 1 89.44 243 ARG A C 1
ATOM 1933 O O . ARG A 1 243 ? -16.453 -15.812 20.547 1 89.44 243 ARG A O 1
ATOM 1940 N N . THR A 1 244 ? -15.828 -13.75 21.156 1 91.62 244 THR A N 1
ATOM 1941 C CA . THR A 1 244 ? -14.891 -13.633 20.047 1 91.62 244 THR A CA 1
ATOM 1942 C C . THR A 1 244 ? -13.758 -14.648 20.172 1 91.62 244 THR A C 1
ATOM 1944 O O . THR A 1 244 ? -13.438 -15.086 21.281 1 91.62 244 THR A O 1
ATOM 1947 N N . ARG A 1 245 ? -13.242 -15.117 19.062 1 93.81 245 ARG A N 1
ATOM 1948 C CA . ARG A 1 245 ? -12.109 -16.031 19.016 1 93.81 245 ARG A CA 1
ATOM 1949 C C . ARG A 1 245 ? -11.008 -15.508 18.109 1 93.81 245 ARG A C 1
ATOM 1951 O O . ARG A 1 245 ? -11.281 -15.055 16.984 1 93.81 245 ARG A O 1
ATOM 1958 N N . LEU A 1 246 ? -9.758 -15.523 18.609 1 91.69 246 LEU A N 1
ATOM 1959 C CA . LEU A 1 246 ? -8.625 -14.992 17.859 1 91.69 246 LEU A CA 1
ATOM 1960 C C . LEU A 1 246 ? -8.289 -15.875 16.672 1 91.69 246 LEU A C 1
ATOM 1962 O O . LEU A 1 246 ? -8.383 -17.109 16.75 1 91.69 246 LEU A O 1
ATOM 1966 N N . ALA A 1 247 ? -7.891 -15.273 15.578 1 93.12 247 ALA A N 1
ATOM 1967 C CA . ALA A 1 247 ? -7.473 -15.984 14.375 1 93.12 247 ALA A CA 1
ATOM 1968 C C . ALA A 1 247 ? -6.012 -16.422 14.469 1 93.12 247 ALA A C 1
ATOM 1970 O O . ALA A 1 247 ? -5.238 -15.844 15.242 1 93.12 247 ALA A O 1
ATOM 1971 N N . ASP A 1 248 ? -5.664 -17.453 13.805 1 91.25 248 ASP A N 1
ATOM 1972 C CA . ASP A 1 248 ? -4.297 -17.922 13.602 1 91.25 248 ASP A CA 1
ATOM 1973 C C . ASP A 1 248 ? -4 -18.125 12.117 1 91.25 248 ASP A C 1
ATOM 1975 O O . ASP A 1 248 ? -4.809 -18.703 11.391 1 91.25 248 ASP A O 1
ATOM 1979 N N . GLU A 1 249 ? -2.875 -17.641 11.734 1 88.62 249 GLU A N 1
ATOM 1980 C CA . GLU A 1 249 ? -2.543 -17.641 10.312 1 88.62 249 GLU A CA 1
ATOM 1981 C C . GLU A 1 249 ? -2.402 -19.062 9.781 1 88.62 249 GLU A C 1
ATOM 1983 O O . GLU A 1 249 ? -2.424 -19.281 8.57 1 88.62 249 GLU A O 1
ATOM 1988 N N . ARG A 1 250 ? -2.234 -20.156 10.641 1 91.94 250 ARG A N 1
ATOM 1989 C CA . ARG A 1 250 ? -2.002 -21.547 10.242 1 91.94 250 ARG A CA 1
ATOM 1990 C C . ARG A 1 250 ? -3.32 -22.266 9.992 1 91.94 250 ARG A C 1
ATOM 1992 O O . ARG A 1 250 ? -3.33 -23.375 9.445 1 91.94 250 ARG A O 1
ATOM 1999 N N . ILE A 1 251 ? -4.465 -21.609 10.266 1 94.62 251 ILE A N 1
ATOM 2000 C CA . ILE A 1 251 ? -5.797 -22.141 9.992 1 94.62 251 ILE A CA 1
ATOM 2001 C C . ILE A 1 251 ? -6.629 -21.094 9.266 1 94.62 251 ILE A C 1
ATOM 2003 O O . ILE A 1 251 ? -6.727 -19.938 9.727 1 94.62 251 ILE A O 1
ATOM 2007 N N . GLY A 1 252 ? -7.27 -21.516 8.195 1 95.25 252 GLY A N 1
ATOM 2008 C CA . GLY A 1 252 ? -7.871 -20.547 7.297 1 95.25 252 GLY A CA 1
ATOM 2009 C C . GLY A 1 252 ? -9.289 -20.172 7.684 1 95.25 252 GLY A C 1
ATOM 2010 O O . GLY A 1 252 ? -10.219 -20.938 7.477 1 95.25 252 GLY A O 1
ATOM 2011 N N . TYR A 1 253 ? -9.516 -19 8.273 1 96.69 253 TYR A N 1
ATOM 2012 C CA . TYR A 1 253 ? -10.805 -18.375 8.547 1 96.69 253 TYR A CA 1
ATOM 2013 C C . TYR A 1 253 ? -10.867 -16.969 7.977 1 96.69 253 TYR A C 1
ATOM 2015 O O . TYR A 1 253 ? -9.844 -16.281 7.895 1 96.69 253 TYR A O 1
ATOM 2023 N N . PHE A 1 254 ? -12.016 -16.594 7.512 1 95.25 254 PHE A N 1
ATOM 2024 C CA . PHE A 1 254 ? -12.242 -15.164 7.324 1 95.25 254 PHE A CA 1
ATOM 2025 C C . PHE A 1 254 ? -12.148 -14.422 8.648 1 95.25 254 PHE A C 1
ATOM 2027 O O . PHE A 1 254 ? -12.422 -14.992 9.711 1 95.25 254 PHE A O 1
ATOM 2034 N N . THR A 1 255 ? -11.641 -13.133 8.539 1 94.88 255 THR A N 1
ATOM 2035 C CA . THR A 1 255 ? -11.375 -12.461 9.805 1 94.88 255 THR A CA 1
ATOM 2036 C C . THR A 1 255 ? -12.023 -11.078 9.836 1 94.88 255 THR A C 1
ATOM 2038 O O . THR A 1 255 ? -12.32 -10.5 8.789 1 94.88 255 THR A O 1
ATOM 2041 N N . THR A 1 256 ? -12.406 -10.68 10.992 1 94.19 256 THR A N 1
ATOM 2042 C CA . THR A 1 256 ? -12.711 -9.297 11.359 1 94.19 256 THR A CA 1
ATOM 2043 C C . THR A 1 256 ? -11.547 -8.672 12.125 1 94.19 256 THR A C 1
ATOM 2045 O O . THR A 1 256 ? -11.109 -9.219 13.148 1 94.19 256 THR A O 1
ATOM 2048 N N . ILE A 1 257 ? -11.094 -7.586 11.578 1 92.06 257 ILE A N 1
ATOM 2049 C CA . ILE A 1 257 ? -9.836 -7.102 12.133 1 92.06 257 ILE A CA 1
ATOM 2050 C C . ILE A 1 257 ? -9.992 -5.648 12.578 1 92.06 257 ILE A C 1
ATOM 2052 O O . ILE A 1 257 ? -10.852 -4.926 12.07 1 92.06 257 ILE A O 1
ATOM 2056 N N . TYR A 1 258 ? -9.281 -5.199 13.539 1 89.44 258 TYR A N 1
ATOM 2057 C CA . TYR A 1 258 ? -9.133 -3.812 13.969 1 89.44 258 TYR A CA 1
ATOM 2058 C C . TYR A 1 258 ? -7.773 -3.588 14.625 1 89.44 258 TYR A C 1
ATOM 2060 O O . TYR A 1 258 ? -7.094 -4.543 15.008 1 89.44 258 TYR A O 1
ATOM 2068 N N . ARG A 1 259 ? -7.309 -2.445 14.664 1 83.38 259 ARG A N 1
ATOM 2069 C CA . ARG A 1 259 ? -6.102 -2.068 15.398 1 83.38 259 ARG A CA 1
ATOM 2070 C C . ARG A 1 259 ? -6.441 -1.572 16.797 1 83.38 259 ARG A C 1
ATOM 2072 O O . ARG A 1 259 ? -7.242 -0.646 16.953 1 83.38 259 ARG A O 1
ATOM 2079 N N . ASP A 1 260 ? -5.891 -2.275 17.734 1 82.06 260 ASP A N 1
ATOM 2080 C CA . ASP A 1 260 ? -6.059 -1.825 19.109 1 82.06 260 ASP A CA 1
ATOM 2081 C C . ASP A 1 260 ? -5.02 -0.769 19.484 1 82.06 260 ASP A C 1
ATOM 2083 O O . ASP A 1 260 ? -3.838 -1.083 19.641 1 82.06 260 ASP A O 1
ATOM 2087 N N . VAL A 1 261 ? -5.379 0.467 19.703 1 74 261 VAL A N 1
ATOM 2088 C CA . VAL A 1 261 ? -4.434 1.557 19.938 1 74 261 VAL A CA 1
ATOM 2089 C C . VAL A 1 261 ? -4.281 1.811 21.438 1 74 261 VAL A C 1
ATOM 2091 O O . VAL A 1 261 ? -3.545 2.711 21.844 1 74 261 VAL A O 1
ATOM 2094 N N . SER A 1 262 ? -5.07 1.097 22.359 1 65.81 262 SER A N 1
ATOM 2095 C CA . SER A 1 262 ? -5.066 1.333 23.797 1 65.81 262 SER A CA 1
ATOM 2096 C C . SER A 1 262 ? -3.791 0.805 24.438 1 65.81 262 SER A C 1
ATOM 2098 O O . SER A 1 262 ? -3.244 1.431 25.359 1 65.81 262 SER A O 1
ATOM 2100 N N . ASN A 1 263 ? -3.523 -0.509 24.297 1 55.62 263 ASN A N 1
ATOM 2101 C CA . ASN A 1 263 ? -2.559 -1.183 25.172 1 55.62 263 ASN A CA 1
ATOM 2102 C C . ASN A 1 263 ? -1.124 -0.901 24.734 1 55.62 263 ASN A C 1
ATOM 2104 O O . ASN A 1 263 ? -0.702 -1.327 23.656 1 55.62 263 ASN A O 1
ATOM 2108 N N . PRO A 1 264 ? -0.489 0.047 25.547 1 51.16 264 PRO A N 1
ATOM 2109 C CA . PRO A 1 264 ? 0.897 0.381 25.203 1 51.16 264 PRO A CA 1
ATOM 2110 C C . PRO A 1 264 ? 1.763 -0.856 24.969 1 51.16 264 PRO A C 1
ATOM 2112 O O . PRO A 1 264 ? 2.709 -0.812 24.188 1 51.16 264 PRO A O 1
ATOM 2115 N N . THR A 1 265 ? 1.6 -1.855 25.844 1 47.53 265 THR A N 1
ATOM 2116 C CA . THR A 1 265 ? 2.455 -3.033 25.766 1 47.53 265 THR A CA 1
ATOM 2117 C C . THR A 1 265 ? 2.082 -3.885 24.547 1 47.53 265 THR A C 1
ATOM 2119 O O . THR A 1 265 ? 2.865 -4.734 24.109 1 47.53 265 THR A O 1
ATOM 2122 N N . ARG A 1 266 ? 0.862 -3.699 24.281 1 48.09 266 ARG A N 1
ATOM 2123 C CA . ARG A 1 266 ? 0.35 -4.387 23.094 1 48.09 266 ARG A CA 1
ATOM 2124 C C . ARG A 1 266 ? -0.088 -3.387 22.031 1 48.09 266 ARG A C 1
ATOM 2126 O O . ARG A 1 266 ? -0.87 -3.725 21.141 1 48.09 266 ARG A O 1
ATOM 2133 N N . THR A 1 267 ? 0.121 -2.111 22.234 1 45.34 267 THR A N 1
ATOM 2134 C CA . THR A 1 267 ? -0.381 -0.975 21.484 1 45.34 267 THR A CA 1
ATOM 2135 C C . THR A 1 267 ? 0.027 -1.088 20.016 1 45.34 267 THR A C 1
ATOM 2137 O O . THR A 1 267 ? 1.192 -1.344 19.703 1 45.34 267 THR A O 1
ATOM 2140 N N . GLY A 1 268 ? -0.943 -1.146 19.172 1 54.53 268 GLY A N 1
ATOM 2141 C CA . GLY A 1 268 ? -0.875 -1.116 17.719 1 54.53 268 GLY A CA 1
ATOM 2142 C C . GLY A 1 268 ? -0.991 -2.49 17.094 1 54.53 268 GLY A C 1
ATOM 2143 O O . GLY A 1 268 ? -0.782 -2.646 15.883 1 54.53 268 GLY A O 1
ATOM 2144 N N . ALA A 1 269 ? -1.338 -3.365 18.047 1 68.25 269 ALA A N 1
ATOM 2145 C CA . ALA A 1 269 ? -1.412 -4.746 17.578 1 68.25 269 ALA A CA 1
ATOM 2146 C C . ALA A 1 269 ? -2.691 -4.984 16.781 1 68.25 269 ALA A C 1
ATOM 2148 O O . ALA A 1 269 ? -3.764 -4.504 17.156 1 68.25 269 ALA A O 1
ATOM 2149 N N . MET A 1 270 ? -2.551 -5.426 15.672 1 79.88 270 MET A N 1
ATOM 2150 C CA . MET A 1 270 ? -3.688 -5.895 14.883 1 79.88 270 MET A CA 1
ATOM 2151 C C . MET A 1 270 ? -4.379 -7.066 15.57 1 79.88 270 MET A C 1
ATOM 2153 O O . MET A 1 270 ? -3.723 -8.023 15.992 1 79.88 270 MET A O 1
ATOM 2157 N N . VAL A 1 271 ? -5.586 -6.852 15.953 1 87.62 271 VAL A N 1
ATOM 2158 C CA . VAL A 1 271 ? -6.41 -7.934 16.484 1 87.62 271 VAL A CA 1
ATOM 2159 C C . VAL A 1 271 ? -7.238 -8.547 15.359 1 87.62 271 VAL A C 1
ATOM 2161 O O . VAL A 1 271 ? -7.898 -7.832 14.602 1 87.62 271 VAL A O 1
ATOM 2164 N N . ARG A 1 272 ? -7.164 -9.852 15.289 1 92 272 ARG A N 1
ATOM 2165 C CA . ARG A 1 272 ? -7.895 -10.578 14.258 1 92 272 ARG A CA 1
ATOM 2166 C C . ARG A 1 272 ? -8.812 -11.633 14.875 1 92 272 ARG A C 1
ATOM 2168 O O . ARG A 1 272 ? -8.336 -12.57 15.523 1 92 272 ARG A O 1
ATOM 2175 N N . TYR A 1 273 ? -10.133 -11.469 14.688 1 94.25 273 TYR A N 1
ATOM 2176 C CA . TYR A 1 273 ? -11.102 -12.469 15.109 1 94.25 273 TYR A CA 1
ATOM 2177 C C . TYR A 1 273 ? -11.555 -13.32 13.93 1 94.25 273 TYR A C 1
ATOM 2179 O O . TYR A 1 273 ? -11.766 -12.805 12.82 1 94.25 273 TYR A O 1
ATOM 2187 N N . ILE A 1 274 ? -11.664 -14.594 14.18 1 96.88 274 ILE A N 1
ATOM 2188 C CA . ILE A 1 274 ? -12.266 -15.414 13.133 1 96.88 274 ILE A CA 1
ATOM 2189 C C . ILE A 1 274 ? -13.766 -15.109 13.039 1 96.88 274 ILE A C 1
ATOM 2191 O O . ILE A 1 274 ? -14.406 -14.82 14.047 1 96.88 274 ILE A O 1
ATOM 2195 N N . ASN A 1 275 ? -14.352 -15.133 11.875 1 97.38 275 ASN A N 1
ATOM 2196 C CA . ASN A 1 275 ? -15.797 -15.094 11.688 1 97.38 275 ASN A CA 1
ATOM 2197 C C . ASN A 1 275 ? -16.438 -16.453 11.93 1 97.38 275 ASN A C 1
ATOM 2199 O O . ASN A 1 275 ? -16.016 -17.453 11.336 1 97.38 275 ASN A O 1
ATOM 2203 N N . ARG A 1 276 ? -17.375 -16.531 12.789 1 97.56 276 ARG A N 1
ATOM 2204 C CA . ARG A 1 276 ? -18.031 -17.797 13.109 1 97.56 276 ARG A CA 1
ATOM 2205 C C . ARG A 1 276 ? -19.422 -17.578 13.688 1 97.56 276 ARG A C 1
ATOM 2207 O O . ARG A 1 276 ? -19.766 -16.453 14.039 1 97.56 276 ARG A O 1
ATOM 2214 N N . TRP A 1 277 ? -20.219 -18.594 13.719 1 97.25 277 TRP A N 1
ATOM 2215 C CA . TRP A 1 277 ? -21.562 -18.547 14.305 1 97.25 277 TRP A CA 1
ATOM 2216 C C . TRP A 1 277 ? -21.484 -18.641 15.828 1 97.25 277 TRP A C 1
ATOM 2218 O O . TRP A 1 277 ? -20.484 -19.109 16.375 1 97.25 277 TRP A O 1
ATOM 2228 N N . ASN A 1 278 ? -22.5 -18.078 16.484 1 94.88 278 ASN A N 1
ATOM 2229 C CA . ASN A 1 278 ? -22.672 -18.312 17.922 1 94.88 278 ASN A CA 1
ATOM 2230 C C . ASN A 1 278 ? -23.312 -19.672 18.188 1 94.88 278 ASN A C 1
ATOM 2232 O O . ASN A 1 278 ? -24.531 -19.812 18.172 1 94.88 278 ASN A O 1
ATOM 2236 N N . LEU A 1 279 ? -22.5 -20.672 18.391 1 95.12 279 LEU A N 1
ATOM 2237 C CA . LEU A 1 279 ? -22.969 -22.031 18.688 1 95.12 279 LEU A CA 1
ATOM 2238 C C . LEU A 1 279 ? -22.656 -22.406 20.125 1 95.12 279 LEU A C 1
ATOM 2240 O O . LEU A 1 279 ? -21.5 -22.484 20.531 1 95.12 279 LEU A O 1
ATOM 2244 N N . GLN A 1 280 ? -23.734 -22.656 20.859 1 92.94 280 GLN A N 1
ATOM 2245 C CA . GLN A 1 280 ? -23.641 -23.078 22.266 1 92.94 280 GLN A CA 1
ATOM 2246 C C . GLN A 1 280 ? -24.375 -24.391 22.5 1 92.94 280 GLN A C 1
ATOM 2248 O O . GLN A 1 280 ? -25.438 -24.609 21.938 1 92.94 280 GLN A O 1
ATOM 2253 N N . LYS A 1 281 ? -23.812 -25.172 23.359 1 94.12 281 LYS A N 1
ATOM 2254 C CA . LYS A 1 281 ? -24.484 -26.422 23.703 1 94.12 281 LYS A CA 1
ATOM 2255 C C . LYS A 1 281 ? -25.719 -26.172 24.562 1 94.12 281 LYS A C 1
ATOM 2257 O O . LYS A 1 281 ? -25.688 -25.328 25.469 1 94.12 281 LYS A O 1
ATOM 2262 N N . GLN A 1 282 ? -26.75 -26.891 24.266 1 94.88 282 GLN A N 1
ATOM 2263 C CA . GLN A 1 282 ? -27.922 -26.859 25.125 1 94.88 282 GLN A CA 1
ATOM 2264 C C . GLN A 1 282 ? -27.609 -27.391 26.516 1 94.88 282 GLN A C 1
ATOM 2266 O O . GLN A 1 282 ? -28.094 -26.859 27.516 1 94.88 282 GLN A O 1
ATOM 2271 N N . ILE A 1 283 ? -26.797 -28.484 26.469 1 94.81 283 ILE A N 1
ATOM 2272 C CA . ILE A 1 283 ? -26.266 -29.062 27.703 1 94.81 283 ILE A CA 1
ATOM 2273 C C . ILE A 1 283 ? -24.734 -28.938 27.719 1 94.81 283 ILE A C 1
ATOM 2275 O O . ILE A 1 283 ? -24.031 -29.812 27.203 1 94.81 283 ILE A O 1
ATOM 2279 N N . PRO A 1 284 ? -24.172 -27.984 28.328 1 90.31 284 PRO A N 1
ATOM 2280 C CA . PRO A 1 284 ? -22.75 -27.625 28.219 1 90.31 284 PRO A CA 1
ATOM 2281 C C . PRO A 1 284 ? -21.828 -28.766 28.641 1 90.31 284 PRO A C 1
ATOM 2283 O O . PRO A 1 284 ? -20.766 -28.953 28.062 1 90.31 284 PRO A O 1
ATOM 2286 N N . SER A 1 285 ? -22.234 -29.609 29.594 1 90.06 285 SER A N 1
ATOM 2287 C CA . SER A 1 285 ? -21.359 -30.625 30.141 1 90.06 285 SER A CA 1
ATOM 2288 C C . SER A 1 285 ? -21.469 -31.938 29.359 1 90.06 285 SER A C 1
ATOM 2290 O O . SER A 1 285 ? -20.641 -32.844 29.516 1 90.06 285 SER A O 1
ATOM 2292 N N . ALA A 1 286 ? -22.438 -32.031 28.469 1 94.19 286 ALA A N 1
ATOM 2293 C CA . ALA A 1 286 ? -22.641 -33.25 27.703 1 94.19 286 ALA A CA 1
ATOM 2294 C C . ALA A 1 286 ? -21.562 -33.406 26.641 1 94.19 286 ALA A C 1
ATOM 2296 O O . ALA A 1 286 ? -21.156 -32.438 26 1 94.19 286 ALA A O 1
ATOM 2297 N N . PRO A 1 287 ? -21.062 -34.656 26.547 1 94.19 287 PRO A N 1
ATOM 2298 C CA . PRO A 1 287 ? -20.094 -34.875 25.469 1 94.19 287 PRO A CA 1
ATOM 2299 C C . PRO A 1 287 ? -20.672 -34.562 24.094 1 94.19 287 PRO A C 1
ATOM 2301 O O . PRO A 1 287 ? -19.953 -34.062 23.219 1 94.19 287 PRO A O 1
ATOM 2304 N N . LEU A 1 288 ? -21.891 -34.875 23.891 1 96.25 288 LEU A N 1
ATOM 2305 C CA . LEU A 1 288 ? -22.656 -34.562 22.688 1 96.25 288 LEU A CA 1
ATOM 2306 C C . LEU A 1 288 ? -23.984 -33.906 23.031 1 96.25 288 LEU A C 1
ATOM 2308 O O . LEU A 1 288 ? -24.75 -34.438 23.828 1 96.25 288 LEU A O 1
ATOM 2312 N N . SER A 1 289 ? -24.172 -32.75 22.531 1 96.94 289 SER A N 1
ATOM 2313 C CA . SER A 1 289 ? -25.375 -31.969 22.812 1 96.94 289 SER A CA 1
ATOM 2314 C C . SER A 1 289 ? -25.875 -31.234 21.562 1 96.94 289 SER A C 1
ATOM 2316 O O . SER A 1 289 ? -25.078 -30.828 20.719 1 96.94 289 SER A O 1
ATOM 2318 N N . ALA A 1 290 ? -27.156 -31.109 21.469 1 96.69 290 ALA A N 1
ATOM 2319 C CA . ALA A 1 290 ? -27.703 -30.172 20.469 1 96.69 290 ALA A CA 1
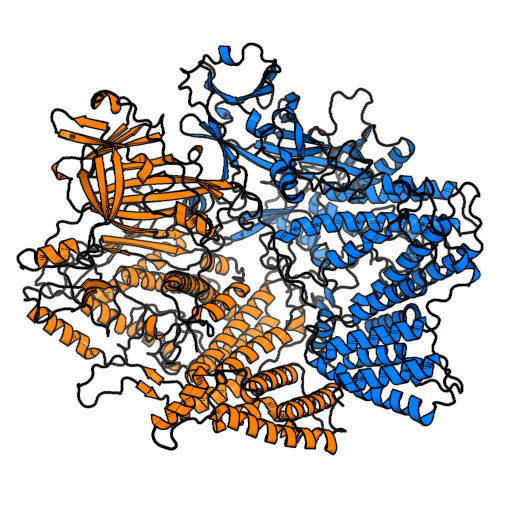ATOM 2320 C C . ALA A 1 290 ? -27.344 -28.734 20.812 1 96.69 290 ALA A C 1
ATOM 2322 O O . ALA A 1 290 ? -27.109 -28.406 21.984 1 96.69 290 ALA A O 1
ATOM 2323 N N . PRO A 1 291 ? -27.203 -27.938 19.812 1 96.88 291 PRO A N 1
ATOM 2324 C CA . PRO A 1 291 ? -26.984 -26.531 20.125 1 96.88 291 PRO A CA 1
ATOM 2325 C C . PRO A 1 291 ? -28.234 -25.828 20.641 1 96.88 291 PRO A C 1
ATOM 2327 O O . PRO A 1 291 ? -29.344 -26.328 20.422 1 96.88 291 PRO A O 1
ATOM 2330 N N . VAL A 1 292 ? -28.047 -24.766 21.375 1 94.31 292 VAL A N 1
ATOM 2331 C CA . VAL A 1 292 ? -29.156 -23.906 21.75 1 94.31 292 VAL A CA 1
ATOM 2332 C C . VAL A 1 292 ? -29.891 -23.406 20.516 1 94.31 292 VAL A C 1
ATOM 2334 O O . VAL A 1 292 ? -31.109 -23.5 20.422 1 94.31 292 VAL A O 1
ATOM 2337 N N . GLU A 1 293 ? -29.141 -22.953 19.547 1 93.38 293 GLU A N 1
ATOM 2338 C CA . GLU A 1 293 ? -29.656 -22.547 18.234 1 93.38 293 GLU A CA 1
ATOM 2339 C C . GLU A 1 293 ? -28.844 -23.172 17.109 1 93.38 293 GLU A C 1
ATOM 2341 O O . GLU A 1 293 ? -27.688 -22.781 16.875 1 93.38 293 GLU A O 1
ATOM 2346 N N . PRO A 1 294 ? -29.406 -24.125 16.422 1 97 294 PRO A N 1
ATOM 2347 C CA . PRO A 1 294 ? -28.688 -24.703 15.297 1 97 294 PRO A CA 1
ATOM 2348 C C . PRO A 1 294 ? -28.562 -23.75 14.117 1 97 294 PRO A C 1
ATOM 2350 O O . PRO A 1 294 ? -29.266 -22.734 14.062 1 97 294 PRO A O 1
ATOM 2353 N N . ILE A 1 295 ? -27.641 -23.922 13.258 1 97.56 295 ILE A N 1
ATOM 2354 C CA . ILE A 1 295 ? -27.531 -23.203 12 1 97.56 295 ILE A CA 1
ATOM 2355 C C . ILE A 1 295 ? -28.469 -23.828 10.969 1 97.56 295 ILE A C 1
ATOM 2357 O O . ILE A 1 295 ? -28.219 -24.906 10.453 1 97.56 295 ILE A O 1
ATOM 2361 N N . VAL A 1 296 ? -29.5 -23.188 10.68 1 97.44 296 VAL A N 1
ATOM 2362 C CA . VAL A 1 296 ? -30.516 -23.75 9.805 1 97.44 296 VAL A CA 1
ATOM 2363 C C . VAL A 1 296 ? -30.375 -23.156 8.398 1 97.44 296 VAL A C 1
ATOM 2365 O O . VAL A 1 296 ? -30.406 -21.922 8.234 1 97.44 296 VAL A O 1
ATOM 2368 N N . PHE A 1 297 ? -30.234 -24 7.441 1 97.81 297 PHE A N 1
ATOM 2369 C CA . PHE A 1 297 ? -30.281 -23.594 6.043 1 97.81 297 PHE A CA 1
ATOM 2370 C C . PHE A 1 297 ? -31.578 -24.047 5.379 1 97.81 297 PHE A C 1
ATOM 2372 O O . PHE A 1 297 ? -31.906 -25.234 5.418 1 97.81 297 PHE A O 1
ATOM 2379 N N . TRP A 1 298 ? -32.25 -23.094 4.777 1 97.12 298 TRP A N 1
ATOM 2380 C CA . TRP A 1 298 ? -33.5 -23.375 4.062 1 97.12 298 TRP A CA 1
ATOM 2381 C C . TRP A 1 298 ? -33.219 -23.562 2.572 1 97.12 298 TRP A C 1
ATOM 2383 O O . TRP A 1 298 ? -32.594 -22.734 1.938 1 97.12 298 TRP A O 1
ATOM 2393 N N . LEU A 1 299 ? -33.719 -24.703 2.025 1 97.56 299 LEU A N 1
ATOM 2394 C CA . LEU A 1 299 ? -33.656 -24.891 0.579 1 97.56 299 LEU A CA 1
ATOM 2395 C C . LEU A 1 299 ? -34.781 -24.078 -0.105 1 97.56 299 LEU A C 1
ATOM 2397 O O . LEU A 1 299 ? -35.938 -24.359 0.085 1 97.56 299 LEU A O 1
ATOM 2401 N N . GLU A 1 300 ? -34.375 -23.172 -0.841 1 94.44 300 GLU A N 1
ATOM 2402 C CA . GLU A 1 300 ? -35.375 -22.391 -1.582 1 94.44 300 GLU A CA 1
ATOM 2403 C C . GLU A 1 300 ? -36.156 -23.266 -2.551 1 94.44 300 GLU A C 1
ATOM 2405 O O . GLU A 1 300 ? -35.625 -24.219 -3.109 1 94.44 300 GLU A O 1
ATOM 2410 N N . ASN A 1 301 ? -37.312 -22.891 -2.879 1 93.75 301 ASN A N 1
ATOM 2411 C CA . ASN A 1 301 ? -38.219 -23.719 -3.688 1 93.75 301 ASN A CA 1
ATOM 2412 C C . ASN A 1 301 ? -37.781 -23.703 -5.156 1 93.75 301 ASN A C 1
ATOM 2414 O O . ASN A 1 301 ? -38.25 -24.547 -5.938 1 93.75 301 ASN A O 1
ATOM 2418 N N . THR A 1 302 ? -36.938 -22.797 -5.484 1 88.38 302 THR A N 1
ATOM 2419 C CA . THR A 1 302 ? -36.531 -22.719 -6.879 1 88.38 302 THR A CA 1
ATOM 2420 C C . THR A 1 302 ? -35.531 -23.844 -7.207 1 88.38 302 THR A C 1
ATOM 2422 O O . THR A 1 302 ? -35.281 -24.125 -8.375 1 88.38 302 THR A O 1
ATOM 2425 N N . ILE A 1 303 ? -34.969 -24.5 -6.27 1 93.81 303 ILE A N 1
ATOM 2426 C CA . ILE A 1 303 ? -34.062 -25.609 -6.504 1 93.81 303 ILE A CA 1
ATOM 2427 C C . ILE A 1 303 ? -34.812 -26.781 -7.113 1 93.81 303 ILE A C 1
ATOM 2429 O O . ILE A 1 303 ? -35.844 -27.219 -6.574 1 93.81 303 ILE A O 1
ATOM 2433 N N . PRO A 1 304 ? -34.344 -27.312 -8.195 1 92.75 304 PRO A N 1
ATOM 2434 C CA . PRO A 1 304 ? -35 -28.484 -8.773 1 92.75 304 PRO A CA 1
ATOM 2435 C C . PRO A 1 304 ? -35.094 -29.656 -7.801 1 92.75 304 PRO A C 1
ATOM 2437 O O . PRO A 1 304 ? -34.156 -29.891 -7.027 1 92.75 304 PRO A O 1
ATOM 2440 N N . LEU A 1 305 ? -36.156 -30.391 -7.898 1 94 305 LEU A N 1
ATOM 2441 C CA . LEU A 1 305 ? -36.438 -31.469 -6.961 1 94 305 LEU A CA 1
ATOM 2442 C C . LEU A 1 305 ? -35.344 -32.531 -6.992 1 94 305 LEU A C 1
ATOM 2444 O O . LEU A 1 305 ? -34.969 -33.062 -5.945 1 94 305 LEU A O 1
ATOM 2448 N N . ALA A 1 306 ? -34.812 -32.812 -8.102 1 90.88 306 ALA A N 1
ATOM 2449 C CA . ALA A 1 306 ? -33.844 -33.875 -8.305 1 90.88 306 ALA A CA 1
ATOM 2450 C C . ALA A 1 306 ? -32.531 -33.625 -7.562 1 90.88 306 ALA A C 1
ATOM 2452 O O . ALA A 1 306 ? -31.766 -34.531 -7.305 1 90.88 306 ALA A O 1
ATOM 2453 N N . TYR A 1 307 ? -32.281 -32.375 -7.246 1 94.19 307 TYR A N 1
ATOM 2454 C CA . TYR A 1 307 ? -30.969 -32 -6.719 1 94.19 307 TYR A CA 1
ATOM 2455 C C . TYR A 1 307 ? -31.047 -31.688 -5.227 1 94.19 307 TYR A C 1
ATOM 2457 O O . TYR A 1 307 ? -30.016 -31.531 -4.57 1 94.19 307 TYR A O 1
ATOM 2465 N N . ARG A 1 308 ? -32.188 -31.562 -4.648 1 97.06 308 ARG A N 1
ATOM 2466 C CA . ARG A 1 308 ? -32.406 -31.094 -3.283 1 97.06 308 ARG A CA 1
ATOM 2467 C C . ARG A 1 308 ? -31.734 -32.031 -2.277 1 97.06 308 ARG A C 1
ATOM 2469 O O . ARG A 1 308 ? -31.141 -31.578 -1.3 1 97.06 308 ARG A O 1
ATOM 2476 N N . GLN A 1 309 ? -31.828 -33.312 -2.566 1 96.5 309 GLN A N 1
ATOM 2477 C CA . GLN A 1 309 ? -31.234 -34.281 -1.646 1 96.5 309 GLN A CA 1
ATOM 2478 C C . GLN A 1 309 ? -29.703 -34.125 -1.625 1 96.5 309 GLN A C 1
ATOM 2480 O O . GLN A 1 309 ? -29.094 -34.125 -0.555 1 96.5 309 GLN A O 1
ATOM 2485 N N . ALA A 1 310 ? -29.047 -34.125 -2.768 1 96.06 310 ALA A N 1
ATOM 2486 C CA . ALA A 1 310 ? -27.594 -33.969 -2.855 1 96.06 310 ALA A CA 1
ATOM 2487 C C . ALA A 1 310 ? -27.125 -32.688 -2.178 1 96.06 310 ALA A C 1
ATOM 2489 O O . ALA A 1 310 ? -26.125 -32.688 -1.459 1 96.06 310 ALA A O 1
ATOM 2490 N N . ILE A 1 311 ? -27.859 -31.609 -2.414 1 97.12 311 ILE A N 1
ATOM 2491 C CA . ILE A 1 311 ? -27.531 -30.312 -1.839 1 97.12 311 ILE A CA 1
ATOM 2492 C C . ILE A 1 311 ? -27.656 -30.375 -0.318 1 97.12 311 ILE A C 1
ATOM 2494 O O . ILE A 1 311 ? -26.766 -29.906 0.404 1 97.12 311 ILE A O 1
ATOM 2498 N N . ALA A 1 312 ? -28.734 -30.969 0.152 1 98.31 312 ALA A N 1
ATOM 2499 C CA . ALA A 1 312 ? -28.922 -31.141 1.591 1 98.31 312 ALA A CA 1
ATOM 2500 C C . ALA A 1 312 ? -27.797 -31.953 2.201 1 98.31 312 ALA A C 1
ATOM 2502 O O . ALA A 1 312 ? -27.266 -31.609 3.254 1 98.31 312 ALA A O 1
ATOM 2503 N N . GLU A 1 313 ? -27.453 -33 1.561 1 97.75 313 GLU A N 1
ATOM 2504 C CA . GLU A 1 313 ? -26.391 -33.875 2.053 1 97.75 313 GLU A CA 1
ATOM 2505 C C . GLU A 1 313 ? -25.047 -33.156 2.117 1 97.75 313 GLU A C 1
ATOM 2507 O O . GLU A 1 313 ? -24.266 -33.375 3.039 1 97.75 313 GLU A O 1
ATOM 2512 N N . GLY A 1 314 ? -24.797 -32.312 1.099 1 97.94 314 GLY A N 1
ATOM 2513 C CA . GLY A 1 314 ? -23.594 -31.5 1.111 1 97.94 314 GLY A CA 1
ATOM 2514 C C . GLY A 1 314 ? -23.484 -30.594 2.318 1 97.94 314 GLY A C 1
ATOM 2515 O O . GLY A 1 314 ? -22.422 -30.484 2.932 1 97.94 314 GLY A O 1
ATOM 2516 N N . ALA A 1 315 ? -24.594 -29.984 2.658 1 98.06 315 ALA A N 1
ATOM 2517 C CA . ALA A 1 315 ? -24.625 -29.094 3.818 1 98.06 315 ALA A CA 1
ATOM 2518 C C . ALA A 1 315 ? -24.453 -29.891 5.117 1 98.06 315 ALA A C 1
ATOM 2520 O O . ALA A 1 315 ? -23.688 -29.484 5.996 1 98.06 315 ALA A O 1
ATOM 2521 N N . LEU A 1 316 ? -25.078 -31.031 5.191 1 98.25 316 LEU A N 1
ATOM 2522 C CA . LEU A 1 316 ? -25.141 -31.812 6.414 1 98.25 316 LEU A CA 1
ATOM 2523 C C . LEU A 1 316 ? -23.828 -32.562 6.633 1 98.25 316 LEU A C 1
ATOM 2525 O O . LEU A 1 316 ? -23.578 -33.094 7.727 1 98.25 316 LEU A O 1
ATOM 2529 N N . MET A 1 317 ? -22.984 -32.594 5.586 1 97.62 317 MET A N 1
ATOM 2530 C CA . MET A 1 317 ? -21.688 -33.25 5.684 1 97.62 317 MET A CA 1
ATOM 2531 C C . MET A 1 317 ? -20.891 -32.688 6.855 1 97.62 317 MET A C 1
ATOM 2533 O O . MET A 1 317 ? -20.156 -33.438 7.527 1 97.62 317 MET A O 1
ATOM 2537 N N . TRP A 1 318 ? -21 -31.422 7.18 1 98.5 318 TRP A N 1
ATOM 2538 C CA . TRP A 1 318 ? -20.203 -30.719 8.18 1 98.5 318 TRP A CA 1
ATOM 2539 C C . TRP A 1 318 ? -20.578 -31.156 9.586 1 98.5 318 TRP A C 1
ATOM 2541 O O . TRP A 1 318 ? -19.828 -30.922 10.539 1 98.5 318 TRP A O 1
ATOM 2551 N N . ASN A 1 319 ? -21.75 -31.797 9.766 1 98.38 319 ASN A N 1
ATOM 2552 C CA . ASN A 1 319 ? -22.156 -32.281 11.086 1 98.38 319 ASN A CA 1
ATOM 2553 C C . ASN A 1 319 ? -21.172 -33.312 11.625 1 98.38 319 ASN A C 1
ATOM 2555 O O . ASN A 1 319 ? -20.984 -33.438 12.836 1 98.38 319 ASN A O 1
ATOM 2559 N N . LYS A 1 320 ? -20.531 -34.031 10.711 1 97.38 320 LYS A N 1
ATOM 2560 C CA . LYS A 1 320 ? -19.516 -35 11.156 1 97.38 320 LYS A CA 1
ATOM 2561 C C . LYS A 1 320 ? -18.375 -34.281 11.891 1 97.38 320 LYS A C 1
ATOM 2563 O O . LYS A 1 320 ? -17.844 -34.812 12.867 1 97.38 320 LYS A O 1
ATOM 2568 N N . ALA A 1 321 ? -17.938 -33.188 11.406 1 98.19 321 ALA A N 1
ATOM 2569 C CA . ALA A 1 321 ? -16.906 -32.406 12.086 1 98.19 321 ALA A CA 1
ATOM 2570 C C . ALA A 1 321 ? -17.438 -31.828 13.398 1 98.19 321 ALA A C 1
ATOM 2572 O O . ALA A 1 321 ? -16.719 -31.812 14.406 1 98.19 321 ALA A O 1
ATOM 2573 N N . PHE A 1 322 ? -18.703 -31.344 13.445 1 98.5 322 PHE A N 1
ATOM 2574 C CA . PHE A 1 322 ? -19.297 -30.75 14.641 1 98.5 322 PHE A CA 1
ATOM 2575 C C . PHE A 1 322 ? -19.5 -31.797 15.727 1 98.5 322 PHE A C 1
ATOM 2577 O O . PHE A 1 322 ? -19.375 -31.5 16.906 1 98.5 322 PHE A O 1
ATOM 2584 N N . GLU A 1 323 ? -19.75 -33 15.312 1 97.81 323 GLU A N 1
ATOM 2585 C CA . GLU A 1 323 ? -19.891 -34.062 16.281 1 97.81 323 GLU A CA 1
ATOM 2586 C C . GLU A 1 323 ? -18.578 -34.312 17.031 1 97.81 323 GLU A C 1
ATOM 2588 O O . GLU A 1 323 ? -18.594 -34.625 18.219 1 97.81 323 GLU A O 1
ATOM 2593 N N . LYS A 1 324 ? -17.531 -34.156 16.375 1 96.31 324 LYS A N 1
ATOM 2594 C CA . LYS A 1 324 ? -16.234 -34.375 17 1 96.31 324 LYS A CA 1
ATOM 2595 C C . LYS A 1 324 ? -15.945 -33.312 18.062 1 96.31 324 LYS A C 1
ATOM 2597 O O . LYS A 1 324 ? -15.094 -33.531 18.938 1 96.31 324 LYS A O 1
ATOM 2602 N N . VAL A 1 325 ? -16.656 -32.219 17.953 1 96.12 325 VAL A N 1
ATOM 2603 C CA . VAL A 1 325 ? -16.406 -31.156 18.938 1 96.12 325 VAL A CA 1
ATOM 2604 C C . VAL A 1 325 ? -17.594 -31.031 19.891 1 96.12 325 VAL A C 1
ATOM 2606 O O . VAL A 1 325 ? -17.719 -30.031 20.594 1 96.12 325 VAL A O 1
ATOM 2609 N N . GLY A 1 326 ? -18.547 -32 19.797 1 96.38 326 GLY A N 1
ATOM 2610 C CA . GLY A 1 326 ? -19.547 -32.156 20.859 1 96.38 326 GLY A CA 1
ATOM 2611 C C . GLY A 1 326 ? -20.922 -31.625 20.469 1 96.38 326 GLY A C 1
ATOM 2612 O O . GLY A 1 326 ? -21.797 -31.469 21.312 1 96.38 326 GLY A O 1
ATOM 2613 N N . PHE A 1 327 ? -21.188 -31.328 19.219 1 97.81 327 PHE A N 1
ATOM 2614 C CA . PHE A 1 327 ? -22.5 -30.844 18.781 1 97.81 327 PHE A CA 1
ATOM 2615 C C . PHE A 1 327 ? -23.219 -31.906 17.953 1 97.81 327 PHE A C 1
ATOM 2617 O O . PHE A 1 327 ? -22.641 -32.469 17.031 1 97.81 327 PHE A O 1
ATOM 2624 N N . MET A 1 328 ? -24.375 -32.156 18.312 1 96.94 328 MET A N 1
ATOM 2625 C CA . MET A 1 328 ? -25.266 -32.938 17.453 1 96.94 328 MET A CA 1
ATOM 2626 C C . MET A 1 328 ? -26.219 -32.031 16.672 1 96.94 328 MET A C 1
ATOM 2628 O O . MET A 1 328 ? -26.828 -31.125 17.25 1 96.94 328 MET A O 1
ATOM 2632 N N . ASN A 1 329 ? -26.297 -32.25 15.383 1 96.5 329 ASN A N 1
ATOM 2633 C CA . ASN A 1 329 ? -27.188 -31.484 14.523 1 96.5 329 ASN A CA 1
ATOM 2634 C C . ASN A 1 329 ? -26.906 -29.984 14.625 1 96.5 329 ASN A C 1
ATOM 2636 O O . ASN A 1 329 ? -27.828 -29.188 14.852 1 96.5 329 ASN A O 1
ATOM 2640 N N . ALA A 1 330 ? -25.594 -29.672 14.578 1 98.12 330 ALA A N 1
ATOM 2641 C CA . ALA A 1 330 ? -25.234 -28.266 14.57 1 98.12 330 ALA A CA 1
ATOM 2642 C C . ALA A 1 330 ? -25.828 -27.547 13.359 1 98.12 330 ALA A C 1
ATOM 2644 O O . ALA A 1 330 ? -26.25 -26.406 13.461 1 98.12 330 ALA A O 1
ATOM 2645 N N . ILE A 1 331 ? -25.859 -28.234 12.234 1 98.5 331 ILE A N 1
ATOM 2646 C CA . ILE A 1 331 ? -26.438 -27.734 10.992 1 98.5 331 ILE A CA 1
ATOM 2647 C C . ILE A 1 331 ? -27.719 -28.531 10.672 1 98.5 331 ILE A C 1
ATOM 2649 O O . ILE A 1 331 ? -27.734 -29.75 10.773 1 98.5 331 ILE A O 1
ATOM 2653 N N . GLU A 1 332 ? -28.703 -27.812 10.312 1 98.25 332 GLU A N 1
ATOM 2654 C CA . GLU A 1 332 ? -29.953 -28.406 9.836 1 98.25 332 GLU A CA 1
ATOM 2655 C C . GLU A 1 332 ? -30.344 -27.859 8.469 1 98.25 332 GLU A C 1
ATOM 2657 O O . GLU A 1 332 ? -30.031 -26.703 8.148 1 98.25 332 GLU A O 1
ATOM 2662 N N . VAL A 1 333 ? -30.938 -28.734 7.695 1 98.25 333 VAL A N 1
ATOM 2663 C CA . VAL A 1 333 ? -31.469 -28.328 6.398 1 98.25 333 VAL A CA 1
ATOM 2664 C C . VAL A 1 333 ? -32.969 -28.531 6.367 1 98.25 333 VAL A C 1
ATOM 2666 O O . VAL A 1 333 ? -33.469 -29.609 6.711 1 98.25 333 VAL A O 1
ATOM 2669 N N . ARG A 1 334 ? -33.656 -27.5 6.012 1 97.5 334 ARG A N 1
ATOM 2670 C CA . ARG A 1 334 ? -35.094 -27.531 5.918 1 97.5 334 ARG A CA 1
ATOM 2671 C C . ARG A 1 334 ? -35.562 -27.078 4.539 1 97.5 334 ARG A C 1
ATOM 2673 O O . ARG A 1 334 ? -34.906 -26.266 3.887 1 97.5 334 ARG A O 1
ATOM 2680 N N . GLN A 1 335 ? -36.656 -27.641 4.18 1 96.81 335 GLN A N 1
ATOM 2681 C CA . GLN A 1 335 ? -37.25 -27.234 2.912 1 96.81 335 GLN A CA 1
ATOM 2682 C C . GLN A 1 335 ? -38.156 -26.031 3.1 1 96.81 335 GLN A C 1
ATOM 2684 O O . GLN A 1 335 ? -39.031 -26.031 3.979 1 96.81 335 GLN A O 1
ATOM 2689 N N . MET A 1 336 ? -37.969 -25.016 2.365 1 95.75 336 MET A N 1
ATOM 2690 C CA . MET A 1 336 ? -38.844 -23.859 2.363 1 95.75 336 MET A CA 1
ATOM 2691 C C . MET A 1 336 ? -40.281 -24.266 2.033 1 95.75 336 MET A C 1
ATOM 2693 O O . MET A 1 336 ? -40.531 -24.938 1.037 1 95.75 336 MET A O 1
ATOM 2697 N N . PRO A 1 337 ? -41.219 -23.797 2.848 1 94.06 337 PRO A N 1
ATOM 2698 C CA . PRO A 1 337 ? -42.594 -24.141 2.529 1 94.06 337 PRO A CA 1
ATOM 2699 C C . PRO A 1 337 ? -43.094 -23.453 1.261 1 94.06 337 PRO A C 1
ATOM 2701 O O . PRO A 1 337 ? -42.688 -22.328 0.958 1 94.06 337 PRO A O 1
ATOM 2704 N N . ASP A 1 338 ? -43.938 -24.062 0.58 1 91.38 338 ASP A N 1
ATOM 2705 C CA . ASP A 1 338 ? -44.469 -23.5 -0.649 1 91.38 338 ASP A CA 1
ATOM 2706 C C . ASP A 1 338 ? -45.25 -22.203 -0.366 1 91.38 338 ASP A C 1
ATOM 2708 O O . ASP A 1 338 ? -45.281 -21.312 -1.211 1 91.38 338 ASP A O 1
ATOM 2712 N N . ASN A 1 339 ? -45.844 -22.047 0.817 1 90.06 339 ASN A N 1
ATOM 2713 C CA . ASN A 1 339 ? -46.625 -20.875 1.185 1 90.06 339 ASN A CA 1
ATOM 2714 C C . ASN A 1 339 ? -45.875 -19.984 2.158 1 90.06 339 ASN A C 1
ATOM 2716 O O . ASN A 1 339 ? -46.469 -19.328 3.006 1 90.06 339 ASN A O 1
ATOM 2720 N N . ALA A 1 340 ? -44.531 -20.062 2.025 1 89.81 340 ALA A N 1
ATOM 2721 C CA . ALA A 1 340 ? -43.719 -19.25 2.934 1 89.81 340 ALA A CA 1
ATOM 2722 C C . ALA A 1 340 ? -44.094 -17.781 2.814 1 89.81 340 ALA A C 1
ATOM 2724 O O . ALA A 1 340 ? -44.281 -17.266 1.708 1 89.81 340 ALA A O 1
ATOM 2725 N N . THR A 1 341 ? -44.188 -17 3.943 1 82.69 341 THR A N 1
ATOM 2726 C CA . THR A 1 341 ? -44.531 -15.586 3.963 1 82.69 341 THR A CA 1
ATOM 2727 C C . THR A 1 341 ? -43.281 -14.719 4.035 1 82.69 341 THR A C 1
ATOM 2729 O O . THR A 1 341 ? -43.375 -13.508 4.246 1 82.69 341 THR A O 1
ATOM 2732 N N . TRP A 1 342 ? -42.188 -15.383 4.008 1 81.31 342 TRP A N 1
ATOM 2733 C CA . TRP A 1 342 ? -40.906 -14.672 4.055 1 81.31 342 TRP A CA 1
ATOM 2734 C C . TRP A 1 342 ? -40.156 -14.812 2.732 1 81.31 342 TRP A C 1
ATOM 2736 O O . TRP A 1 342 ? -40.531 -15.633 1.891 1 81.31 342 TRP A O 1
ATOM 2746 N N . ASP A 1 343 ? -39.25 -13.82 2.57 1 77.75 343 ASP A N 1
ATOM 2747 C CA . ASP A 1 343 ? -38.438 -13.797 1.359 1 77.75 343 ASP A CA 1
ATOM 2748 C C . ASP A 1 343 ? -37.031 -14.352 1.624 1 77.75 343 ASP A C 1
ATOM 2750 O O . ASP A 1 343 ? -36.469 -14.125 2.695 1 77.75 343 ASP A O 1
ATOM 2754 N N . PRO A 1 344 ? -36.531 -15.094 0.672 1 79.31 344 PRO A N 1
ATOM 2755 C CA . PRO A 1 344 ? -35.188 -15.648 0.845 1 79.31 344 PRO A CA 1
ATOM 2756 C C . PRO A 1 344 ? -34.156 -14.57 1.119 1 79.31 344 PRO A C 1
ATOM 2758 O O . PRO A 1 344 ? -33.062 -14.867 1.643 1 79.31 344 PRO A O 1
ATOM 2761 N N . ALA A 1 345 ? -34.438 -13.336 0.777 1 74.75 345 ALA A N 1
ATOM 2762 C CA . ALA A 1 345 ? -33.469 -12.258 1.026 1 74.75 345 ALA A CA 1
ATOM 2763 C C . ALA A 1 345 ? -33.625 -11.719 2.447 1 74.75 345 ALA A C 1
ATOM 2765 O O . ALA A 1 345 ? -32.844 -10.867 2.877 1 74.75 345 ALA A O 1
ATOM 2766 N N . ASP A 1 346 ? -34.594 -12.281 3.146 1 79.81 346 ASP A N 1
ATOM 2767 C CA . ASP A 1 346 ? -34.812 -11.914 4.543 1 79.81 346 ASP A CA 1
ATOM 2768 C C . ASP A 1 346 ? -33.656 -12.422 5.422 1 79.81 346 ASP A C 1
ATOM 2770 O O . ASP A 1 346 ? -33.406 -13.633 5.492 1 79.81 346 ASP A O 1
ATOM 2774 N N . VAL A 1 347 ? -33.031 -11.555 6.137 1 85.31 347 VAL A N 1
ATOM 2775 C CA . VAL A 1 347 ? -31.781 -11.867 6.836 1 85.31 347 VAL A CA 1
ATOM 2776 C C . VAL A 1 347 ? -32.094 -12.797 8.016 1 85.31 347 VAL A C 1
ATOM 2778 O O . VAL A 1 347 ? -31.156 -13.383 8.594 1 85.31 347 VAL A O 1
ATOM 2781 N N . ARG A 1 348 ? -33.375 -13.109 8.391 1 86.81 348 ARG A N 1
ATOM 2782 C CA . ARG A 1 348 ? -33.75 -14 9.484 1 86.81 348 ARG A CA 1
ATOM 2783 C C . ARG A 1 348 ? -33.562 -15.461 9.078 1 86.81 348 ARG A C 1
ATOM 2785 O O . ARG A 1 348 ? -33.562 -16.344 9.938 1 86.81 348 ARG A O 1
ATOM 2792 N N . TYR A 1 349 ? -33.375 -15.578 7.781 1 90.62 349 TYR A N 1
ATOM 2793 C CA . TYR A 1 349 ? -33.281 -16.938 7.262 1 90.62 349 TYR A CA 1
ATOM 2794 C C . TYR A 1 349 ? -32 -17.109 6.441 1 90.62 349 TYR A C 1
ATOM 2796 O O . TYR A 1 349 ? -31.734 -16.328 5.531 1 90.62 349 TYR A O 1
ATOM 2804 N N . ASN A 1 350 ? -31.281 -18.172 6.809 1 94.69 350 ASN A N 1
ATOM 2805 C CA . ASN A 1 350 ? -30.219 -18.625 5.91 1 94.69 350 ASN A CA 1
ATOM 2806 C C . ASN A 1 350 ? -30.781 -19.484 4.777 1 94.69 350 ASN A C 1
ATOM 2808 O O . ASN A 1 350 ? -31.578 -20.391 5.016 1 94.69 350 ASN A O 1
ATOM 2812 N N . THR A 1 351 ? -30.359 -19.172 3.562 1 93.44 351 THR A N 1
ATOM 2813 C CA . THR A 1 351 ? -31.016 -19.875 2.469 1 93.44 351 THR A CA 1
ATOM 2814 C C . THR A 1 351 ? -29.969 -20.422 1.482 1 93.44 351 THR A C 1
ATOM 2816 O O . THR A 1 351 ? -28.844 -19.922 1.421 1 93.44 351 THR A O 1
ATOM 2819 N N . ILE A 1 352 ? -30.281 -21.469 0.824 1 95.06 352 ILE A N 1
ATOM 2820 C CA . ILE A 1 352 ? -29.625 -21.984 -0.37 1 95.06 352 ILE A CA 1
ATOM 2821 C C . ILE A 1 352 ? -30.516 -21.781 -1.588 1 95.06 352 ILE A C 1
ATOM 2823 O O . ILE A 1 352 ? -31.656 -22.266 -1.625 1 95.06 352 ILE A O 1
ATOM 2827 N N . ARG A 1 353 ? -29.984 -21.078 -2.492 1 91.06 353 ARG A N 1
ATOM 2828 C CA . ARG A 1 353 ? -30.797 -20.672 -3.625 1 91.06 353 ARG A CA 1
ATOM 2829 C C . ARG A 1 353 ? -30.25 -21.203 -4.938 1 91.06 353 ARG A C 1
ATOM 2831 O O . ARG A 1 353 ? -29.062 -21.562 -5.016 1 91.06 353 ARG A O 1
ATOM 2838 N N . TRP A 1 354 ? -31.172 -21.297 -5.844 1 89.44 354 TRP A N 1
ATOM 2839 C CA . TRP A 1 354 ? -30.859 -21.75 -7.195 1 89.44 354 TRP A CA 1
ATOM 2840 C C . TRP A 1 354 ? -30.906 -20.578 -8.18 1 89.44 354 TRP A C 1
ATOM 2842 O O . TRP A 1 354 ? -31.891 -19.844 -8.227 1 89.44 354 TRP A O 1
ATOM 2852 N N . SER A 1 355 ? -29.844 -20.312 -8.844 1 82.38 355 SER A N 1
ATOM 2853 C CA . SER A 1 355 ? -29.781 -19.219 -9.797 1 82.38 355 SER A CA 1
ATOM 2854 C C . SER A 1 355 ? -29.547 -19.719 -11.219 1 82.38 355 SER A C 1
ATOM 2856 O O . SER A 1 355 ? -28.875 -20.734 -11.414 1 82.38 355 SER A O 1
ATOM 2858 N N . THR A 1 356 ? -30.125 -19.078 -12.156 1 77.44 356 THR A N 1
ATOM 2859 C CA . THR A 1 356 ? -29.922 -19.344 -13.578 1 77.44 356 THR A CA 1
ATOM 2860 C C . THR A 1 356 ? -29.531 -18.078 -14.32 1 77.44 356 THR A C 1
ATOM 2862 O O . THR A 1 356 ? -30.297 -17.109 -14.328 1 77.44 356 THR A O 1
ATOM 2865 N N . SER A 1 357 ? -28.375 -18.078 -14.758 1 72.38 357 SER A N 1
ATOM 2866 C CA . SER A 1 357 ? -27.906 -16.906 -15.5 1 72.38 357 SER A CA 1
ATOM 2867 C C . SER A 1 357 ? -27.391 -17.312 -16.875 1 72.38 357 SER A C 1
ATOM 2869 O O . SER A 1 357 ? -27.188 -18.484 -17.156 1 72.38 357 SER A O 1
ATOM 2871 N N . PHE A 1 358 ? -27.438 -16.422 -17.859 1 65.12 358 PHE A N 1
ATOM 2872 C CA . PHE A 1 358 ? -26.891 -16.703 -19.188 1 65.12 358 PHE A CA 1
ATOM 2873 C C . PHE A 1 358 ? -25.375 -16.781 -19.141 1 65.12 358 PHE A C 1
ATOM 2875 O O . PHE A 1 358 ? -24.781 -17.688 -19.734 1 65.12 358 PHE A O 1
ATOM 2882 N N . ASN A 1 359 ? -24.656 -15.875 -18.328 1 64.38 359 ASN A N 1
ATOM 2883 C CA . ASN A 1 359 ? -23.219 -15.891 -18.156 1 64.38 359 ASN A CA 1
ATOM 2884 C C . ASN A 1 359 ? -22.812 -15.594 -16.719 1 64.38 359 ASN A C 1
ATOM 2886 O O . ASN A 1 359 ? -22.469 -14.461 -16.391 1 64.38 359 ASN A O 1
ATOM 2890 N N . SER A 1 360 ? -22.906 -16.812 -16.016 1 65.94 360 SER A N 1
ATOM 2891 C CA . SER A 1 360 ? -22.672 -16.562 -14.602 1 65.94 360 SER A CA 1
ATOM 2892 C C . SER A 1 360 ? -21.172 -16.5 -14.297 1 65.94 360 SER A C 1
ATOM 2894 O O . SER A 1 360 ? -20.391 -17.266 -14.844 1 65.94 360 SER A O 1
ATOM 2896 N N . PRO A 1 361 ? -20.766 -15.562 -13.43 1 63.75 361 PRO A N 1
ATOM 2897 C CA . PRO A 1 361 ? -19.359 -15.469 -13.047 1 63.75 361 PRO A CA 1
ATOM 2898 C C . PRO A 1 361 ? -18.984 -16.453 -11.938 1 63.75 361 PRO A C 1
ATOM 2900 O O . PRO A 1 361 ? -17.844 -16.453 -11.469 1 63.75 361 PRO A O 1
ATOM 2903 N N . PHE A 1 362 ? -20 -17.422 -11.492 1 70.88 362 PHE A N 1
ATOM 2904 C CA . PHE A 1 362 ? -19.688 -18.312 -10.375 1 70.88 362 PHE A CA 1
ATOM 2905 C C . PHE A 1 362 ? -20.438 -19.625 -10.5 1 70.88 362 PHE A C 1
ATOM 2907 O O . PHE A 1 362 ? -21.438 -19.719 -11.227 1 70.88 362 PHE A O 1
ATOM 2914 N N . SER A 1 363 ? -19.891 -20.672 -9.883 1 76.31 363 SER A N 1
ATOM 2915 C CA . SER A 1 363 ? -20.609 -21.922 -9.719 1 76.31 363 SER A CA 1
ATOM 2916 C C . SER A 1 363 ? -21.359 -21.969 -8.398 1 76.31 363 SER A C 1
ATOM 2918 O O . SER A 1 363 ? -22.5 -22.438 -8.336 1 76.31 363 SER A O 1
ATOM 2920 N N . GLY A 1 364 ? -20.75 -21.594 -7.488 1 82.88 364 GLY A N 1
ATOM 2921 C CA . GLY A 1 364 ? -21.281 -21.406 -6.148 1 82.88 364 GLY A CA 1
ATOM 2922 C C . GLY A 1 364 ? -20.797 -20.125 -5.488 1 82.88 364 GLY A C 1
ATOM 2923 O O . GLY A 1 364 ? -19.656 -19.703 -5.703 1 82.88 364 GLY A O 1
ATOM 2924 N N . TYR A 1 365 ? -21.641 -19.5 -4.801 1 83.5 365 TYR A N 1
ATOM 2925 C CA . TYR A 1 365 ? -21.344 -18.281 -4.074 1 83.5 365 TYR A CA 1
ATOM 2926 C C . TYR A 1 365 ? -22.031 -18.281 -2.709 1 83.5 365 TYR A C 1
ATOM 2928 O O . TYR A 1 365 ? -23.25 -18.406 -2.619 1 83.5 365 TYR A O 1
ATOM 2936 N N . GLY A 1 366 ? -21.203 -18.328 -1.686 1 85.12 366 GLY A N 1
ATOM 2937 C CA . GLY A 1 366 ? -21.781 -18.422 -0.349 1 85.12 366 GLY A CA 1
ATOM 2938 C C . GLY A 1 366 ? -21.266 -17.344 0.593 1 85.12 366 GLY A C 1
ATOM 2939 O O . GLY A 1 366 ? -20.516 -17.641 1.527 1 85.12 366 GLY A O 1
ATOM 2940 N N . PRO A 1 367 ? -21.719 -16.141 0.494 1 85.06 367 PRO A N 1
ATOM 2941 C CA . PRO A 1 367 ? -21.266 -15.07 1.393 1 85.06 367 PRO A CA 1
ATOM 2942 C C . PRO A 1 367 ? -21.969 -15.117 2.748 1 85.06 367 PRO A C 1
ATOM 2944 O O . PRO A 1 367 ? -23 -15.773 2.896 1 85.06 367 PRO A O 1
ATOM 2947 N N . SER A 1 368 ? -21.281 -14.609 3.723 1 91.81 368 SER A N 1
ATOM 2948 C CA . SER A 1 368 ? -21.875 -14.43 5.047 1 91.81 368 SER A CA 1
ATOM 2949 C C . SER A 1 368 ? -21.828 -12.969 5.477 1 91.81 368 SER A C 1
ATOM 2951 O O . SER A 1 368 ? -20.922 -12.227 5.07 1 91.81 368 SER A O 1
ATOM 2953 N N . HIS A 1 369 ? -22.844 -12.586 6.199 1 92.38 369 HIS A N 1
ATOM 2954 C CA . HIS A 1 369 ? -22.859 -11.273 6.832 1 92.38 369 HIS A CA 1
ATOM 2955 C C . HIS A 1 369 ? -22.453 -11.359 8.297 1 92.38 369 HIS A C 1
ATOM 2957 O O . HIS A 1 369 ? -22.922 -12.234 9.031 1 92.38 369 HIS A O 1
ATOM 2963 N N . VAL A 1 370 ? -21.516 -10.492 8.641 1 93.94 370 VAL A N 1
ATOM 2964 C CA . VAL A 1 370 ? -20.906 -10.625 9.953 1 93.94 370 VAL A CA 1
ATOM 2965 C C . VAL A 1 370 ? -21.078 -9.32 10.727 1 93.94 370 VAL A C 1
ATOM 2967 O O . VAL A 1 370 ? -21.203 -8.25 10.133 1 93.94 370 VAL A O 1
ATOM 2970 N N . ASN A 1 371 ? -21.219 -9.438 12.07 1 93.75 371 ASN A N 1
ATOM 2971 C CA . ASN A 1 371 ? -21.016 -8.289 12.945 1 93.75 371 ASN A CA 1
ATOM 2972 C C . ASN A 1 371 ? -19.594 -7.762 12.875 1 93.75 371 ASN A C 1
ATOM 2974 O O . ASN A 1 371 ? -18.656 -8.438 13.32 1 93.75 371 ASN A O 1
ATOM 2978 N N . PRO A 1 372 ? -19.391 -6.613 12.273 1 92.81 372 PRO A N 1
ATOM 2979 C CA . PRO A 1 372 ? -18.016 -6.141 12.039 1 92.81 372 PRO A CA 1
ATOM 2980 C C . PRO A 1 372 ? -17.281 -5.793 13.336 1 92.81 372 PRO A C 1
ATOM 2982 O O . PRO A 1 372 ? -16.078 -5.547 13.32 1 92.81 372 PRO A O 1
ATOM 2985 N N . LEU A 1 373 ? -17.922 -5.762 14.469 1 92.25 373 LEU A N 1
ATOM 2986 C CA . LEU A 1 373 ? -17.297 -5.465 15.75 1 92.25 373 LEU A CA 1
ATOM 2987 C C . LEU A 1 373 ? -16.75 -6.73 16.391 1 92.25 373 LEU A C 1
ATOM 2989 O O . LEU A 1 373 ? -15.766 -6.676 17.141 1 92.25 373 LEU A O 1
ATOM 2993 N N . THR A 1 374 ? -17.391 -7.898 16.078 1 92.88 374 THR A N 1
ATOM 2994 C CA . THR A 1 374 ? -17.062 -9.07 16.875 1 92.88 374 THR A CA 1
ATOM 2995 C C . THR A 1 374 ? -16.641 -10.234 15.969 1 92.88 374 THR A C 1
ATOM 2997 O O . THR A 1 374 ? -16.031 -11.195 16.438 1 92.88 374 THR A O 1
ATOM 3000 N N . GLY A 1 375 ? -17.078 -10.234 14.727 1 94.38 375 GLY A N 1
ATOM 3001 C CA . GLY A 1 375 ? -16.828 -11.352 13.836 1 94.38 375 GLY A CA 1
ATOM 3002 C C . GLY A 1 375 ? -17.922 -12.406 13.867 1 94.38 375 GLY A C 1
ATOM 3003 O O . GLY A 1 375 ? -17.828 -13.422 13.18 1 94.38 375 GLY A O 1
ATOM 3004 N N . GLN A 1 376 ? -19.031 -12.203 14.539 1 95.25 376 GLN A N 1
ATOM 3005 C CA . GLN A 1 376 ? -20.156 -13.141 14.594 1 95.25 376 GLN A CA 1
ATOM 3006 C C . GLN A 1 376 ? -20.906 -13.188 13.266 1 95.25 376 GLN A C 1
ATOM 3008 O O . GLN A 1 376 ? -21.297 -12.148 12.734 1 95.25 376 GLN A O 1
ATOM 3013 N N . ILE A 1 377 ? -21.031 -14.344 12.758 1 96 377 ILE A N 1
ATOM 3014 C CA . ILE A 1 377 ? -21.859 -14.5 11.555 1 96 377 ILE A CA 1
ATOM 3015 C C . ILE A 1 377 ? -23.328 -14.398 11.922 1 96 377 ILE A C 1
ATOM 3017 O O . ILE A 1 377 ? -23.781 -15.055 12.859 1 96 377 ILE A O 1
ATOM 3021 N N . LEU A 1 378 ? -24.094 -13.57 11.188 1 93.44 378 LEU A N 1
ATOM 3022 C CA . LEU A 1 378 ? -25.484 -13.312 11.516 1 93.44 378 LEU A CA 1
ATOM 3023 C C . LEU A 1 378 ? -26.406 -13.875 10.438 1 93.44 378 LEU A C 1
ATOM 3025 O O . LEU A 1 378 ? -27.578 -14.18 10.711 1 93.44 378 LEU A O 1
ATOM 3029 N N . ASP A 1 379 ? -25.875 -14 9.289 1 92.06 379 ASP A N 1
ATOM 3030 C CA . ASP A 1 379 ? -26.656 -14.469 8.148 1 92.06 379 ASP A CA 1
ATOM 3031 C C . ASP A 1 379 ? -25.734 -15.008 7.043 1 92.06 379 ASP A C 1
ATOM 3033 O O . ASP A 1 379 ? -24.594 -14.57 6.914 1 92.06 379 ASP A O 1
ATOM 3037 N N . ALA A 1 380 ? -26.234 -16.031 6.355 1 93.94 380 ALA A N 1
ATOM 3038 C CA . ALA A 1 380 ? -25.516 -16.578 5.211 1 93.94 380 ALA A CA 1
ATOM 3039 C C . ALA A 1 380 ? -26.469 -17.094 4.141 1 93.94 380 ALA A C 1
ATOM 3041 O O . ALA A 1 380 ? -27.406 -17.828 4.445 1 93.94 380 ALA A O 1
ATOM 3042 N N . ASP A 1 381 ? -26.266 -16.656 2.92 1 89.69 381 ASP A N 1
ATOM 3043 C CA . ASP A 1 381 ? -27.062 -17.109 1.784 1 89.69 381 ASP A CA 1
ATOM 3044 C C . ASP A 1 381 ? -26.172 -17.656 0.669 1 89.69 381 ASP A C 1
ATOM 3046 O O . ASP A 1 381 ? -25.25 -16.969 0.209 1 89.69 381 ASP A O 1
ATOM 3050 N N . MET A 1 382 ? -26.453 -18.797 0.327 1 90.56 382 MET A N 1
ATOM 3051 C CA . MET A 1 382 ? -25.656 -19.406 -0.737 1 90.56 382 MET A CA 1
ATOM 3052 C C . MET A 1 382 ? -26.469 -19.484 -2.031 1 90.56 382 MET A C 1
ATOM 3054 O O . MET A 1 382 ? -27.688 -19.672 -2.002 1 90.56 382 MET A O 1
ATOM 3058 N N . VAL A 1 383 ? -25.719 -19.297 -3.152 1 88.12 383 VAL A N 1
ATOM 3059 C CA . VAL A 1 383 ? -26.344 -19.391 -4.469 1 88.12 383 VAL A CA 1
ATOM 3060 C C . VAL A 1 383 ? -25.625 -20.438 -5.312 1 88.12 383 VAL A C 1
ATOM 3062 O O . VAL A 1 383 ? -24.391 -20.469 -5.359 1 88.12 383 VAL A O 1
ATOM 3065 N N . ILE A 1 384 ? -26.312 -21.344 -5.871 1 89.06 384 ILE A N 1
ATOM 3066 C CA . ILE A 1 384 ? -25.781 -22.344 -6.793 1 89.06 384 ILE A CA 1
ATOM 3067 C C . ILE A 1 384 ? -26.25 -22.016 -8.219 1 89.06 384 ILE A C 1
ATOM 3069 O O . ILE A 1 384 ? -27.438 -21.781 -8.453 1 89.06 384 ILE A O 1
ATOM 3073 N N . GLU A 1 385 ? -25.359 -21.984 -9.078 1 85.19 385 GLU A N 1
ATOM 3074 C CA . GLU A 1 385 ? -25.672 -21.688 -10.469 1 85.19 385 GLU A CA 1
ATOM 3075 C C . GLU A 1 385 ? -26.016 -22.953 -11.25 1 85.19 385 GLU A C 1
ATOM 3077 O O . GLU A 1 385 ? -25.297 -23.953 -11.156 1 85.19 385 GLU A O 1
ATOM 3082 N N . SER A 1 386 ? -26.938 -22.859 -12.125 1 82.31 386 SER A N 1
ATOM 3083 C CA . SER A 1 386 ? -27.5 -24.031 -12.812 1 82.31 386 SER A CA 1
ATOM 3084 C C . SER A 1 386 ? -26.719 -24.328 -14.094 1 82.31 386 SER A C 1
ATOM 3086 O O . SER A 1 386 ? -26.781 -25.438 -14.617 1 82.31 386 SER A O 1
ATOM 3088 N N . GLN A 1 387 ? -26.031 -23.375 -14.547 1 73.31 387 GLN A N 1
ATOM 3089 C CA . GLN A 1 387 ? -25.531 -23.438 -15.922 1 73.31 387 GLN A CA 1
ATOM 3090 C C . GLN A 1 387 ? -24.656 -24.672 -16.141 1 73.31 387 GLN A C 1
ATOM 3092 O O . GLN A 1 387 ? -24.828 -25.375 -17.141 1 73.31 387 GLN A O 1
ATOM 3097 N N . ALA A 1 388 ? -23.828 -24.984 -15.25 1 73.12 388 ALA A N 1
ATOM 3098 C CA . ALA A 1 388 ? -22.938 -26.125 -15.414 1 73.12 388 ALA A CA 1
ATOM 3099 C C . ALA A 1 388 ? -23.719 -27.438 -15.453 1 73.12 388 ALA A C 1
ATOM 3101 O O . ALA A 1 388 ? -23.422 -28.312 -16.25 1 73.12 388 ALA A O 1
ATOM 3102 N N . ILE A 1 389 ? -24.672 -27.469 -14.695 1 78.44 389 ILE A N 1
ATOM 3103 C CA . ILE A 1 389 ? -25.469 -28.688 -14.562 1 78.44 389 ILE A CA 1
ATOM 3104 C C . ILE A 1 389 ? -26.359 -28.859 -15.789 1 78.44 389 ILE A C 1
ATOM 3106 O O . ILE A 1 389 ? -26.469 -29.953 -16.344 1 78.44 389 ILE A O 1
ATOM 3110 N N . ASP A 1 390 ? -26.922 -27.75 -16.172 1 72.81 390 ASP A N 1
ATOM 3111 C CA . ASP A 1 390 ? -27.797 -27.797 -17.344 1 72.81 390 ASP A CA 1
ATOM 3112 C C . ASP A 1 390 ? -27 -28.141 -18.609 1 72.81 390 ASP A C 1
ATOM 3114 O O . ASP A 1 390 ? -27.469 -28.906 -19.438 1 72.81 390 ASP A O 1
ATOM 3118 N N . SER A 1 391 ? -25.906 -27.578 -18.672 1 68.19 391 SER A N 1
ATOM 3119 C CA . SER A 1 391 ? -25.062 -27.875 -19.828 1 68.19 391 SER A CA 1
ATOM 3120 C C . SER A 1 391 ? -24.719 -29.359 -19.906 1 68.19 391 SER A C 1
ATOM 3122 O O . SER A 1 391 ? -24.656 -29.938 -20.984 1 68.19 391 SER A O 1
ATOM 3124 N N . LEU A 1 392 ? -24.5 -29.953 -18.828 1 71.31 392 LEU A N 1
ATOM 3125 C CA . LEU A 1 392 ? -24.156 -31.375 -18.781 1 71.31 392 LEU A CA 1
ATOM 3126 C C . LEU A 1 392 ? -25.359 -32.219 -19.188 1 71.31 392 LEU A C 1
ATOM 3128 O O . LEU A 1 392 ? -25.188 -33.25 -19.875 1 71.31 392 LEU A O 1
ATOM 3132 N N . ARG A 1 393 ? -26.438 -31.797 -18.688 1 60.47 393 ARG A N 1
ATOM 3133 C CA . ARG A 1 393 ? -27.641 -32.594 -18.984 1 60.47 393 ARG A CA 1
ATOM 3134 C C . ARG A 1 393 ? -28 -32.469 -20.469 1 60.47 393 ARG A C 1
ATOM 3136 O O . ARG A 1 393 ? -28.422 -33.469 -21.078 1 60.47 393 ARG A O 1
ATOM 3143 N N . GLN A 1 394 ? -28.047 -31.203 -20.828 1 56.03 394 GLN A N 1
ATOM 3144 C CA . GLN A 1 394 ? -28.438 -31.031 -22.219 1 56.03 394 GLN A CA 1
ATOM 3145 C C . GLN A 1 394 ? -27.328 -31.5 -23.156 1 56.03 394 GLN A C 1
ATOM 3147 O O . GLN A 1 394 ? -27.5 -31.484 -24.391 1 56.03 394 GLN A O 1
ATOM 3152 N N . ARG A 1 395 ? -26.5 -32.156 -22.531 1 51.94 395 ARG A N 1
ATOM 3153 C CA . ARG A 1 395 ? -25.359 -32.625 -23.297 1 51.94 395 ARG A CA 1
ATOM 3154 C C . ARG A 1 395 ? -24.734 -31.5 -24.109 1 51.94 395 ARG A C 1
ATOM 3156 O O . ARG A 1 395 ? -24.25 -31.719 -25.219 1 51.94 395 ARG A O 1
ATOM 3163 N N . GLN A 1 396 ? -25.297 -30.266 -23.688 1 46.34 396 GLN A N 1
ATOM 3164 C CA . GLN A 1 396 ? -24.766 -29.094 -24.391 1 46.34 396 GLN A CA 1
ATOM 3165 C C . GLN A 1 396 ? -23.406 -28.688 -23.844 1 46.34 396 GLN A C 1
ATOM 3167 O O . GLN A 1 396 ? -23.109 -28.891 -22.656 1 46.34 396 GLN A O 1
ATOM 3172 N N . GLU A 1 397 ? -22.453 -28.562 -24.75 1 43.59 397 GLU A N 1
ATOM 3173 C CA . GLU A 1 397 ? -21.016 -28.312 -24.672 1 43.59 397 GLU A CA 1
ATOM 3174 C C . GLU A 1 397 ? -20.734 -27.016 -23.922 1 43.59 397 GLU A C 1
ATOM 3176 O O . GLU A 1 397 ? -21.344 -25.969 -24.219 1 43.59 397 GLU A O 1
ATOM 3181 N N . ILE A 1 398 ? -20.516 -26.969 -22.719 1 45.69 398 ILE A N 1
ATOM 3182 C CA . ILE A 1 398 ? -20.031 -25.828 -21.969 1 45.69 398 ILE A CA 1
ATOM 3183 C C . ILE A 1 398 ? -18.938 -25.109 -22.75 1 45.69 398 ILE A C 1
ATOM 3185 O O . ILE A 1 398 ? -17.875 -25.688 -23 1 45.69 398 ILE A O 1
ATOM 3189 N N . LEU A 1 399 ? -19.188 -24.219 -23.688 1 44.34 399 LEU A N 1
ATOM 3190 C CA . LEU A 1 399 ? -18.203 -23.406 -24.391 1 44.34 399 LEU A CA 1
ATOM 3191 C C . LEU A 1 399 ? -17.344 -22.625 -23.391 1 44.34 399 LEU A C 1
ATOM 3193 O O . LEU A 1 399 ? -17.797 -21.641 -22.797 1 44.34 399 LEU A O 1
ATOM 3197 N N . VAL A 1 400 ? -16.312 -23.156 -22.844 1 46.06 400 VAL A N 1
ATOM 3198 C CA . VAL A 1 400 ? -15.391 -22.547 -21.906 1 46.06 400 VAL A CA 1
ATOM 3199 C C . VAL A 1 400 ? -14.312 -21.781 -22.656 1 46.06 400 VAL A C 1
ATOM 3201 O O . VAL A 1 400 ? -13.398 -21.219 -22.047 1 46.06 400 VAL A O 1
ATOM 3204 N N . GLU A 1 401 ? -14.203 -21.703 -23.891 1 43.03 401 GLU A N 1
ATOM 3205 C CA . GLU A 1 401 ? -12.93 -21.328 -24.5 1 43.03 401 GLU A CA 1
ATOM 3206 C C . GLU A 1 401 ? -12.508 -19.922 -24.078 1 43.03 401 GLU A C 1
ATOM 3208 O O . GLU A 1 401 ? -11.367 -19.703 -23.672 1 43.03 401 GLU A O 1
ATOM 3213 N N . GLY A 1 402 ? -13.227 -18.891 -24.406 1 44.62 402 GLY A N 1
ATOM 3214 C CA . GLY A 1 402 ? -12.742 -17.516 -24.281 1 44.62 402 GLY A CA 1
ATOM 3215 C C . GLY A 1 402 ? -12.414 -17.125 -22.844 1 44.62 402 GLY A C 1
ATOM 3216 O O . GLY A 1 402 ? -11.539 -16.297 -22.609 1 44.62 402 GLY A O 1
ATOM 3217 N N . SER A 1 403 ? -12.914 -17.672 -21.953 1 48.66 403 SER A N 1
ATOM 3218 C CA . SER A 1 403 ? -12.914 -17.266 -20.562 1 48.66 403 SER A CA 1
ATOM 3219 C C . SER A 1 403 ? -11.656 -17.75 -19.844 1 48.66 403 SER A C 1
ATOM 3221 O O . SER A 1 403 ? -11.188 -17.109 -18.891 1 48.66 403 SER A O 1
ATOM 3223 N N . SER A 1 404 ? -10.969 -18.75 -20.516 1 51.69 404 SER A N 1
ATOM 3224 C CA . SER A 1 404 ? -9.836 -19.328 -19.812 1 51.69 404 SER A CA 1
ATOM 3225 C C . SER A 1 404 ? -8.602 -18.438 -19.922 1 51.69 404 SER A C 1
ATOM 3227 O O . SER A 1 404 ? -7.812 -18.328 -18.984 1 51.69 404 SER A O 1
ATOM 3229 N N . ALA A 1 405 ? -8.562 -17.797 -21.062 1 49.75 405 ALA A N 1
ATOM 3230 C CA . ALA A 1 405 ? -7.379 -16.953 -21.25 1 49.75 405 ALA A CA 1
ATOM 3231 C C . ALA A 1 405 ? -7.344 -15.82 -20.219 1 49.75 405 ALA A C 1
ATOM 3233 O O . ALA A 1 405 ? -6.281 -15.477 -19.703 1 49.75 405 ALA A O 1
ATOM 3234 N N . GLN A 1 406 ? -8.5 -15.297 -19.953 1 54.16 406 GLN A N 1
ATOM 3235 C CA . GLN A 1 406 ? -8.594 -14.219 -18.969 1 54.16 406 GLN A CA 1
ATOM 3236 C C . GLN A 1 406 ? -8.172 -14.695 -17.578 1 54.16 406 GLN A C 1
ATOM 3238 O O . GLN A 1 406 ? -7.531 -13.953 -16.828 1 54.16 406 GLN A O 1
ATOM 3243 N N . CYS A 1 407 ? -8.562 -15.867 -17.359 1 62.06 407 CYS A N 1
ATOM 3244 C CA . CYS A 1 407 ? -8.219 -16.422 -16.047 1 62.06 407 CYS A CA 1
ATOM 3245 C C . CYS A 1 407 ? -6.719 -16.703 -15.953 1 62.06 407 CYS A C 1
ATOM 3247 O O . CYS A 1 407 ? -6.102 -16.438 -14.922 1 62.06 407 CYS A O 1
ATOM 3249 N N . GLN A 1 408 ? -6.277 -17.172 -17.078 1 55.53 408 GLN A N 1
ATOM 3250 C CA . GLN A 1 408 ? -4.852 -17.5 -17.062 1 55.53 408 GLN A CA 1
ATOM 3251 C C . GLN A 1 408 ? -4.004 -16.219 -17.031 1 55.53 408 GLN A C 1
ATOM 3253 O O . GLN A 1 408 ? -3.016 -16.156 -16.297 1 55.53 408 GLN A O 1
ATOM 3258 N N . ASP A 1 409 ? -4.469 -15.273 -17.781 1 50.62 409 ASP A N 1
ATOM 3259 C CA . ASP A 1 409 ? -3.727 -14.016 -17.844 1 50.62 409 ASP A CA 1
ATOM 3260 C C . ASP A 1 409 ? -3.98 -13.172 -16.594 1 50.62 409 ASP A C 1
ATOM 3262 O O . ASP A 1 409 ? -3.074 -12.492 -16.109 1 50.62 409 ASP A O 1
ATOM 3266 N N . GLY A 1 410 ? -5.215 -13.172 -16.109 1 48.22 410 GLY A N 1
ATOM 3267 C CA . GLY A 1 410 ? -5.609 -12.312 -15 1 48.22 410 GLY A CA 1
ATOM 3268 C C . GLY A 1 410 ? -5.113 -12.805 -13.656 1 48.22 410 GLY A C 1
ATOM 3269 O O . GLY A 1 410 ? -4.531 -12.031 -12.883 1 48.22 410 GLY A O 1
ATOM 3270 N N . LEU A 1 411 ? -5.543 -13.906 -13.312 1 46.03 411 LEU A N 1
ATOM 3271 C CA . LEU A 1 411 ? -5.211 -14.445 -12 1 46.03 411 LEU A CA 1
ATOM 3272 C C . LEU A 1 411 ? -3.738 -14.852 -11.938 1 46.03 411 LEU A C 1
ATOM 3274 O O . LEU A 1 411 ? -3.119 -14.789 -10.875 1 46.03 411 LEU A O 1
ATOM 3278 N N . LEU A 1 412 ? -3.408 -15.43 -13.055 1 47.75 412 LEU A N 1
ATOM 3279 C CA . LEU A 1 412 ? -1.988 -15.766 -13.047 1 47.75 412 LEU A CA 1
ATOM 3280 C C . LEU A 1 412 ? -1.139 -14.547 -13.375 1 47.75 412 LEU A C 1
ATOM 3282 O O . LEU A 1 412 ? -1.033 -14.156 -14.547 1 47.75 412 LEU A O 1
ATOM 3286 N N . GLY A 1 413 ? -1.518 -13.352 -13.102 1 42.97 413 GLY A N 1
ATOM 3287 C CA . GLY A 1 413 ? -0.984 -12.008 -13.25 1 42.97 413 GLY A CA 1
ATOM 3288 C C . GLY A 1 413 ? 0.425 -11.977 -13.812 1 42.97 413 GLY A C 1
ATOM 3289 O O . GLY A 1 413 ? 1.389 -11.766 -13.07 1 42.97 413 GLY A O 1
ATOM 3290 N N . ARG A 1 414 ? 0.673 -12.844 -14.703 1 40.91 414 ARG A N 1
ATOM 3291 C CA . ARG A 1 414 ? 1.963 -12.695 -15.375 1 40.91 414 ARG A CA 1
ATOM 3292 C C . ARG A 1 414 ? 2.326 -11.227 -15.547 1 40.91 414 ARG A C 1
ATOM 3294 O O . ARG A 1 414 ? 3.494 -10.852 -15.43 1 40.91 414 ARG A O 1
ATOM 3301 N N . ASN A 1 415 ? 1.284 -10.492 -16.125 1 37.38 415 ASN A N 1
ATOM 3302 C CA . ASN A 1 415 ? 1.545 -9.094 -16.469 1 37.38 415 ASN A CA 1
ATOM 3303 C C . ASN A 1 415 ? 1.058 -8.148 -15.375 1 37.38 415 ASN A C 1
ATOM 3305 O O . ASN A 1 415 ? 0.715 -6.996 -15.656 1 37.38 415 ASN A O 1
ATOM 3309 N N . TRP A 1 416 ? 0.728 -8.734 -14.367 1 37.03 416 TRP A N 1
ATOM 3310 C CA . TRP A 1 416 ? 0.144 -7.727 -13.484 1 37.03 416 TRP A CA 1
ATOM 3311 C C . TRP A 1 416 ? 1.216 -6.781 -12.953 1 37.03 416 TRP A C 1
ATOM 3313 O O . TRP A 1 416 ? 2.178 -7.219 -12.32 1 37.03 416 TRP A O 1
ATOM 3323 N N . GLN A 1 417 ? 1.19 -5.828 -13.492 1 41.91 417 GLN A N 1
ATOM 3324 C CA . GLN A 1 417 ? 1.77 -4.746 -12.711 1 41.91 417 GLN A CA 1
ATOM 3325 C C . GLN A 1 417 ? 1.315 -4.82 -11.25 1 41.91 417 GLN A C 1
ATOM 3327 O O . GLN A 1 417 ? 0.237 -5.34 -10.961 1 41.91 417 GLN A O 1
ATOM 3332 N N . GLN A 1 418 ? 2.049 -4.824 -10.352 1 45.31 418 GLN A N 1
ATOM 3333 C CA . GLN A 1 418 ? 1.808 -4.855 -8.906 1 45.31 418 GLN A CA 1
ATOM 3334 C C . GLN A 1 418 ? 0.359 -4.496 -8.586 1 45.31 418 GLN A C 1
ATOM 3336 O O . GLN A 1 418 ? -0.151 -3.477 -9.055 1 45.31 418 GLN A O 1
ATOM 3341 N N . PRO A 1 419 ? -0.362 -5.617 -8.156 1 48.09 419 PRO A N 1
ATOM 3342 C CA . PRO A 1 419 ? -1.726 -5.27 -7.754 1 48.09 419 PRO A CA 1
ATOM 3343 C C . PRO A 1 419 ? -1.783 -4.008 -6.895 1 48.09 419 PRO A C 1
ATOM 3345 O O . PRO A 1 419 ? -0.892 -3.773 -6.074 1 48.09 419 PRO A O 1
ATOM 3348 N N . THR A 1 420 ? -2.416 -3.008 -7.309 1 50.5 420 THR A N 1
ATOM 3349 C CA . THR A 1 420 ? -2.766 -1.854 -6.488 1 50.5 420 THR A CA 1
ATOM 3350 C C . THR A 1 420 ? -4.055 -2.113 -5.707 1 50.5 420 THR A C 1
ATOM 3352 O O . THR A 1 420 ? -4.855 -2.965 -6.094 1 50.5 420 THR A O 1
ATOM 3355 N N . PRO A 1 421 ? -4.129 -1.7 -4.539 1 49.03 421 PRO A N 1
ATOM 3356 C CA . PRO A 1 421 ? -5.398 -1.797 -3.814 1 49.03 421 PRO A CA 1
ATOM 3357 C C . PRO A 1 421 ? -6.609 -1.65 -4.73 1 49.03 421 PRO A C 1
ATOM 3359 O O . PRO A 1 421 ? -7.637 -2.303 -4.512 1 49.03 421 PRO A O 1
ATOM 3362 N N . ASN A 1 422 ? -6.457 -0.951 -5.73 1 49.41 422 ASN A N 1
ATOM 3363 C CA . ASN A 1 422 ? -7.582 -0.725 -6.633 1 49.41 422 ASN A CA 1
ATOM 3364 C C . ASN A 1 422 ? -7.922 -1.981 -7.43 1 49.41 422 ASN A C 1
ATOM 3366 O O . ASN A 1 422 ? -9.07 -2.174 -7.836 1 49.41 422 ASN A O 1
ATOM 3370 N N . ASN A 1 423 ? -6.992 -2.955 -7.316 1 54.16 423 ASN A N 1
ATOM 3371 C CA . ASN A 1 423 ? -7.207 -4.117 -8.172 1 54.16 423 ASN A CA 1
ATOM 3372 C C . ASN A 1 423 ? -7.668 -5.328 -7.375 1 54.16 423 ASN A C 1
ATOM 3374 O O . ASN A 1 423 ? -7.914 -6.395 -7.941 1 54.16 423 ASN A O 1
ATOM 3378 N N . GLN A 1 424 ? -7.875 -5.145 -6.172 1 57.84 424 GLN A N 1
ATOM 3379 C CA . GLN A 1 424 ? -8.227 -6.309 -5.363 1 57.84 424 GLN A CA 1
ATOM 3380 C C . GLN A 1 424 ? -9.633 -6.805 -5.699 1 57.84 424 GLN A C 1
ATOM 3382 O O . GLN A 1 424 ? -9.867 -8.008 -5.793 1 57.84 424 GLN A O 1
ATOM 3387 N N . GLU A 1 425 ? -10.555 -5.875 -5.824 1 58.16 425 GLU A N 1
ATOM 3388 C CA . GLU A 1 425 ? -11.922 -6.254 -6.16 1 58.16 425 GLU A CA 1
ATOM 3389 C C . GLU A 1 425 ? -11.984 -6.973 -7.508 1 58.16 425 GLU A C 1
ATOM 3391 O O . GLU A 1 425 ? -12.711 -7.957 -7.66 1 58.16 425 GLU A O 1
ATOM 3396 N N . TYR A 1 426 ? -11.141 -6.477 -8.273 1 58.88 426 TYR A N 1
ATOM 3397 C CA . TYR A 1 426 ? -11.07 -7.09 -9.594 1 58.88 426 TYR A CA 1
ATOM 3398 C C . TYR A 1 426 ? -10.508 -8.508 -9.508 1 58.88 426 TYR A C 1
ATOM 3400 O O . TYR A 1 426 ? -11.023 -9.422 -10.156 1 58.88 426 TYR A O 1
ATOM 3408 N N . LEU A 1 427 ? -9.602 -8.672 -8.641 1 60.69 427 LEU A N 1
ATOM 3409 C CA . LEU A 1 427 ? -8.977 -9.977 -8.5 1 60.69 427 LEU A CA 1
ATOM 3410 C C . LEU A 1 427 ? -9.945 -10.992 -7.902 1 60.69 427 LEU A C 1
ATOM 3412 O O . LEU A 1 427 ? -9.969 -12.148 -8.32 1 60.69 427 LEU A O 1
ATOM 3416 N N . ILE A 1 428 ? -10.734 -10.531 -7.02 1 62.22 428 ILE A N 1
ATOM 3417 C CA . ILE A 1 428 ? -11.719 -11.406 -6.387 1 62.22 428 ILE A CA 1
ATOM 3418 C C . ILE A 1 428 ? -12.773 -11.82 -7.406 1 62.22 428 ILE A C 1
ATOM 3420 O O . ILE A 1 428 ? -13.117 -13 -7.504 1 62.22 428 ILE A O 1
ATOM 3424 N N . ALA A 1 429 ? -13.18 -10.844 -8.133 1 63.28 429 ALA A N 1
ATOM 3425 C CA . ALA A 1 429 ? -14.164 -11.133 -9.18 1 63.28 429 ALA A CA 1
ATOM 3426 C C . ALA A 1 429 ? -13.586 -12.102 -10.219 1 63.28 429 ALA A C 1
ATOM 3428 O O . ALA A 1 429 ? -14.281 -13.016 -10.664 1 63.28 429 ALA A O 1
ATOM 3429 N N . LEU A 1 430 ? -12.391 -11.898 -10.5 1 64.31 430 LEU A N 1
ATOM 3430 C CA . LEU A 1 430 ? -11.719 -12.75 -11.477 1 64.31 430 LEU A CA 1
ATOM 3431 C C . LEU A 1 430 ? -11.555 -14.164 -10.945 1 64.31 430 LEU A C 1
ATOM 3433 O O . LEU A 1 430 ? -11.703 -15.133 -11.703 1 64.31 430 LEU A O 1
ATOM 3437 N N . GLU A 1 431 ? -11.344 -14.281 -9.703 1 69.12 431 GLU A N 1
ATOM 3438 C CA . GLU A 1 431 ? -11.203 -15.602 -9.094 1 69.12 431 GLU A CA 1
ATOM 3439 C C . GLU A 1 431 ? -12.5 -16.391 -9.172 1 69.12 431 GLU A C 1
ATOM 3441 O O . GLU A 1 431 ? -12.5 -17.578 -9.523 1 69.12 431 GLU A O 1
ATOM 3446 N N . HIS A 1 432 ? -13.555 -15.711 -8.844 1 67 432 HIS A N 1
ATOM 3447 C CA . HIS A 1 432 ? -14.852 -16.375 -8.906 1 67 432 HIS A CA 1
ATOM 3448 C C . HIS A 1 432 ? -15.172 -16.828 -10.328 1 67 432 HIS A C 1
ATOM 3450 O O . HIS A 1 432 ? -15.609 -17.953 -10.539 1 67 432 HIS A O 1
ATOM 3456 N N . PHE A 1 433 ? -14.852 -16.016 -11.203 1 65.62 433 PHE A N 1
ATOM 3457 C CA . PHE A 1 433 ? -15.094 -16.312 -12.609 1 65.62 433 PHE A CA 1
ATOM 3458 C C . PHE A 1 433 ? -14.258 -17.5 -13.07 1 65.62 433 PHE A C 1
ATOM 3460 O O . PHE A 1 433 ? -14.781 -18.422 -13.695 1 65.62 433 PHE A O 1
ATOM 3467 N N . CYS A 1 434 ? -13.039 -17.406 -12.703 1 69.19 434 CYS A N 1
ATOM 3468 C CA . CYS A 1 434 ? -12.141 -18.469 -13.133 1 69.19 434 CYS A CA 1
ATOM 3469 C C . CYS A 1 434 ? -12.516 -19.797 -12.492 1 69.19 434 CYS A C 1
ATOM 3471 O O . CYS A 1 434 ? -12.375 -20.859 -13.117 1 69.19 434 CYS A O 1
ATOM 3473 N N . PHE A 1 435 ? -13 -19.797 -11.367 1 73.31 435 PHE A N 1
ATOM 3474 C CA . PHE A 1 435 ? -13.469 -21.016 -10.719 1 73.31 435 PHE A CA 1
ATOM 3475 C C . PHE A 1 435 ? -14.672 -21.594 -11.453 1 73.31 435 PHE A C 1
ATOM 3477 O O . PHE A 1 435 ? -14.742 -22.812 -11.688 1 73.31 435 PHE A O 1
ATOM 3484 N N . GLU A 1 436 ? -15.547 -20.719 -11.766 1 72 436 GLU A N 1
ATOM 3485 C CA . GLU A 1 436 ? -16.734 -21.172 -12.477 1 72 436 GLU A CA 1
ATOM 3486 C C . GLU A 1 436 ? -16.375 -21.844 -13.797 1 72 436 GLU A C 1
ATOM 3488 O O . GLU A 1 436 ? -16.875 -22.938 -14.109 1 72 436 GLU A O 1
ATOM 3493 N N . VAL A 1 437 ? -15.516 -21.172 -14.477 1 70 437 VAL A N 1
ATOM 3494 C CA . VAL A 1 437 ? -15.133 -21.656 -15.789 1 70 437 VAL A CA 1
ATOM 3495 C C . VAL A 1 437 ? -14.461 -23.031 -15.656 1 70 437 VAL A C 1
ATOM 3497 O O . VAL A 1 437 ? -14.836 -23.984 -16.344 1 70 437 VAL A O 1
ATOM 3500 N N . GLU A 1 438 ? -13.594 -23.094 -14.766 1 75.19 438 GLU A N 1
ATOM 3501 C CA . GLU A 1 438 ? -12.828 -24.328 -14.656 1 75.19 438 GLU A CA 1
ATOM 3502 C C . GLU A 1 438 ? -13.648 -25.422 -14 1 75.19 438 GLU A C 1
ATOM 3504 O O . GLU A 1 438 ? -13.516 -26.609 -14.352 1 75.19 438 GLU A O 1
ATOM 3509 N N . SER A 1 439 ? -14.438 -25.047 -13.078 1 76.56 439 SER A N 1
ATOM 3510 C CA . SER A 1 439 ? -15.32 -26.031 -12.461 1 76.56 439 SER A CA 1
ATOM 3511 C C . SER A 1 439 ? -16.266 -26.656 -13.492 1 76.56 439 SER A C 1
ATOM 3513 O O . SER A 1 439 ? -16.438 -27.875 -13.523 1 76.56 439 SER A O 1
ATOM 3515 N N . THR A 1 440 ? -16.797 -25.844 -14.297 1 75.12 440 THR A N 1
ATOM 3516 C CA . THR A 1 440 ? -17.656 -26.312 -15.367 1 75.12 440 THR A CA 1
ATOM 3517 C C . THR A 1 440 ? -16.891 -27.219 -16.328 1 75.12 440 THR A C 1
ATOM 3519 O O . THR A 1 440 ? -17.391 -28.25 -16.766 1 75.12 440 THR A O 1
ATOM 3522 N N . ARG A 1 441 ? -15.703 -26.812 -16.578 1 76.62 441 ARG A N 1
ATOM 3523 C CA . ARG A 1 441 ? -14.867 -27.609 -17.469 1 76.62 441 ARG A CA 1
ATOM 3524 C C . ARG A 1 441 ? -14.57 -28.984 -16.859 1 76.62 441 ARG A C 1
ATOM 3526 O O . ARG A 1 441 ? -14.617 -30 -17.547 1 76.62 441 ARG A O 1
ATOM 3533 N N . GLN A 1 442 ? -14.289 -29 -15.672 1 79.88 442 GLN A N 1
ATOM 3534 C CA . GLN A 1 442 ? -14.016 -30.266 -14.984 1 79.88 442 GLN A CA 1
ATOM 3535 C C . GLN A 1 442 ? -15.227 -31.188 -15.031 1 79.88 442 GLN A C 1
ATOM 3537 O O . GLN A 1 442 ? -15.086 -32.406 -15.266 1 79.88 442 GLN A O 1
ATOM 3542 N N . LEU A 1 443 ? -16.375 -30.656 -14.859 1 79.31 443 LEU A N 1
ATOM 3543 C CA . LEU A 1 443 ? -17.609 -31.438 -14.953 1 79.31 443 LEU A CA 1
ATOM 3544 C C . LEU A 1 443 ? -17.781 -32 -16.359 1 79.31 443 LEU A C 1
ATOM 3546 O O . LEU A 1 443 ? -18.156 -33.156 -16.516 1 79.31 443 LEU A O 1
ATOM 3550 N N . ALA A 1 444 ? -17.469 -31.156 -17.266 1 79.5 444 ALA A N 1
ATOM 3551 C CA . ALA A 1 444 ? -17.578 -31.609 -18.656 1 79.5 444 ALA A CA 1
ATOM 3552 C C . ALA A 1 444 ? -16.578 -32.719 -18.953 1 79.5 444 ALA A C 1
ATOM 3554 O O . ALA A 1 444 ? -16.906 -33.688 -19.656 1 79.5 444 ALA A O 1
ATOM 3555 N N . ILE A 1 445 ? -15.43 -32.594 -18.531 1 81.94 445 ILE A N 1
ATOM 3556 C CA . ILE A 1 445 ? -14.375 -33.594 -18.75 1 81.94 445 ILE A CA 1
ATOM 3557 C C . ILE A 1 445 ? -14.812 -34.938 -18.219 1 81.94 445 ILE A C 1
ATOM 3559 O O . ILE A 1 445 ? -14.695 -35.969 -18.906 1 81.94 445 ILE A O 1
ATOM 3563 N N . GLY A 1 446 ? -15.32 -34.969 -17 1 82.12 446 GLY A N 1
ATOM 3564 C CA . GLY A 1 446 ? -15.797 -36.219 -16.438 1 82.12 446 GLY A CA 1
ATOM 3565 C C . GLY A 1 446 ? -16.906 -36.844 -17.266 1 82.12 446 GLY A C 1
ATOM 3566 O O . GLY A 1 446 ? -16.922 -38.062 -17.469 1 82.12 446 GLY A O 1
ATOM 3567 N N . ALA A 1 447 ? -17.812 -36 -17.719 1 80.06 447 ALA A N 1
ATOM 3568 C CA . ALA A 1 447 ? -18.922 -36.5 -18.531 1 80.06 447 ALA A CA 1
ATOM 3569 C C . ALA A 1 447 ? -18.422 -37.094 -19.844 1 80.06 447 ALA A C 1
ATOM 3571 O O . ALA A 1 447 ? -18.906 -38.125 -20.297 1 80.06 447 ALA A O 1
ATOM 3572 N N . ILE A 1 448 ? -17.5 -36.406 -20.469 1 80.19 448 ILE A N 1
ATOM 3573 C CA . ILE A 1 448 ? -16.922 -36.875 -21.719 1 80.19 448 ILE A CA 1
ATOM 3574 C C . ILE A 1 448 ? -16.188 -38.188 -21.484 1 80.19 448 ILE A C 1
ATOM 3576 O O . ILE A 1 448 ? -16.328 -39.125 -22.266 1 80.19 448 ILE A O 1
ATOM 3580 N N . ALA A 1 449 ? -15.391 -38.25 -20.469 1 81.06 449 ALA A N 1
ATOM 3581 C CA . ALA A 1 449 ? -14.656 -39.469 -20.141 1 81.06 449 ALA A CA 1
ATOM 3582 C C . ALA A 1 449 ? -15.609 -40.625 -19.922 1 81.06 449 ALA A C 1
ATOM 3584 O O . ALA A 1 449 ? -15.344 -41.75 -20.391 1 81.06 449 ALA A O 1
ATOM 3585 N N . MET A 1 450 ? -16.672 -40.312 -19.25 1 81.5 450 MET A N 1
ATOM 3586 C CA . MET A 1 450 ? -17.672 -41.375 -19 1 81.5 450 MET A CA 1
ATOM 3587 C C . MET A 1 450 ? -18.312 -41.844 -20.312 1 81.5 450 MET A C 1
ATOM 3589 O O . MET A 1 450 ? -18.562 -43.031 -20.5 1 81.5 450 MET A O 1
ATOM 3593 N N . SER A 1 451 ? -18.516 -40.906 -21.172 1 78.56 451 SER A N 1
ATOM 3594 C CA . SER A 1 451 ? -19.234 -41.188 -22.422 1 78.56 451 SER A CA 1
ATOM 3595 C C . SER A 1 451 ? -18.406 -42.094 -23.328 1 78.56 451 SER A C 1
ATOM 3597 O O . SER A 1 451 ? -18.953 -42.781 -24.172 1 78.56 451 SER A O 1
ATOM 3599 N N . VAL A 1 452 ? -17.094 -42.031 -23.219 1 79.5 452 VAL A N 1
ATOM 3600 C CA . VAL A 1 452 ? -16.25 -42.812 -24.109 1 79.5 452 VAL A CA 1
ATOM 3601 C C . VAL A 1 452 ? -15.891 -44.156 -23.438 1 79.5 452 VAL A C 1
ATOM 3603 O O . VAL A 1 452 ? -15.219 -45 -24.031 1 79.5 452 VAL A O 1
ATOM 3606 N N . ASN A 1 453 ? -16.25 -44.25 -22.188 1 75.19 453 ASN A N 1
ATOM 3607 C CA . ASN A 1 453 ? -16.078 -45.5 -21.484 1 75.19 453 ASN A CA 1
ATOM 3608 C C . ASN A 1 453 ? -17.141 -46.5 -21.891 1 75.19 453 ASN A C 1
ATOM 3610 O O . ASN A 1 453 ? -18.344 -46.281 -21.719 1 75.19 453 ASN A O 1
ATOM 3614 N N . PRO A 1 454 ? -16.688 -47.562 -22.484 1 64.25 454 PRO A N 1
ATOM 3615 C CA . PRO A 1 454 ? -17.656 -48.562 -22.969 1 64.25 454 PRO A CA 1
ATOM 3616 C C . PRO A 1 454 ? -18.562 -49.094 -21.844 1 64.25 454 PRO A C 1
ATOM 3618 O O . PRO A 1 454 ? -19.656 -49.594 -22.109 1 64.25 454 PRO A O 1
ATOM 3621 N N . ARG A 1 455 ? -18.172 -49.062 -20.594 1 65.31 455 ARG A N 1
ATOM 3622 C CA . ARG A 1 455 ? -18.953 -49.594 -19.484 1 65.31 455 ARG A CA 1
ATOM 3623 C C . ARG A 1 455 ? -19.844 -48.5 -18.875 1 65.31 455 ARG A C 1
ATOM 3625 O O . ARG A 1 455 ? -20.375 -48.688 -17.781 1 65.31 455 ARG A O 1
ATOM 3632 N N . PHE A 1 456 ? -19.922 -47.375 -19.672 1 63.78 456 PHE A N 1
ATOM 3633 C CA . PHE A 1 456 ? -20.672 -46.219 -19.188 1 63.78 456 PHE A CA 1
ATOM 3634 C C . PHE A 1 456 ? -22.172 -46.5 -19.156 1 63.78 456 PHE A C 1
ATOM 3636 O O . PHE A 1 456 ? -22.703 -47.125 -20.078 1 63.78 456 PHE A O 1
ATOM 3643 N N . HIS A 1 457 ? -22.875 -46.438 -18.031 1 63.53 457 HIS A N 1
ATOM 3644 C CA . HIS A 1 457 ? -24.328 -46.469 -17.891 1 63.53 457 HIS A CA 1
ATOM 3645 C C . HIS A 1 457 ? -24.891 -45.094 -17.531 1 63.53 457 HIS A C 1
ATOM 3647 O O . HIS A 1 457 ? -24.266 -44.344 -16.797 1 63.53 457 HIS A O 1
ATOM 3653 N N . GLN A 1 458 ? -26.062 -44.75 -18.078 1 60.06 458 GLN A N 1
ATOM 3654 C CA . GLN A 1 458 ? -26.734 -43.469 -17.875 1 60.06 458 GLN A CA 1
ATOM 3655 C C . GLN A 1 458 ? -26.859 -43.156 -16.391 1 60.06 458 GLN A C 1
ATOM 3657 O O . GLN A 1 458 ? -26.719 -42 -15.992 1 60.06 458 GLN A O 1
ATOM 3662 N N . ASP A 1 459 ? -27.328 -44.094 -15.57 1 65.44 459 ASP A N 1
ATOM 3663 C CA . ASP A 1 459 ? -27.453 -43.906 -14.133 1 65.44 459 ASP A CA 1
ATOM 3664 C C . ASP A 1 459 ? -26.156 -43.375 -13.531 1 65.44 459 ASP A C 1
ATOM 3666 O O . ASP A 1 459 ? -26.156 -42.719 -12.484 1 65.44 459 ASP A O 1
ATOM 3670 N N . SER A 1 460 ? -25.25 -43.469 -14.258 1 79.44 460 SER A N 1
ATOM 3671 C CA . SER A 1 460 ? -23.938 -43.062 -13.781 1 79.44 460 SER A CA 1
ATOM 3672 C C . SER A 1 460 ? -23.75 -41.531 -13.867 1 79.44 460 SER A C 1
ATOM 3674 O O . SER A 1 460 ? -23.047 -40.938 -13.047 1 79.44 460 SER A O 1
ATOM 3676 N N . ILE A 1 461 ? -24.531 -40.906 -14.695 1 81.56 461 ILE A N 1
ATOM 3677 C CA . ILE A 1 461 ? -24.391 -39.469 -14.867 1 81.56 461 ILE A CA 1
ATOM 3678 C C . ILE A 1 461 ? -25.078 -38.75 -13.711 1 81.56 461 ILE A C 1
ATOM 3680 O O . ILE A 1 461 ? -24.594 -37.719 -13.242 1 81.56 461 ILE A O 1
ATOM 3684 N N . ASP A 1 462 ? -26.219 -39.281 -13.281 1 83.5 462 ASP A N 1
ATOM 3685 C CA . ASP A 1 462 ? -26.922 -38.656 -12.148 1 83.5 462 ASP A CA 1
ATOM 3686 C C . ASP A 1 462 ? -26.078 -38.719 -10.883 1 83.5 462 ASP A C 1
ATOM 3688 O O . ASP A 1 462 ? -26 -37.719 -10.156 1 83.5 462 ASP A O 1
ATOM 3692 N N . GLU A 1 463 ? -25.531 -39.781 -10.695 1 86.06 463 GLU A N 1
ATOM 3693 C CA . GLU A 1 463 ? -24.656 -39.906 -9.523 1 86.06 463 GLU A CA 1
ATOM 3694 C C . GLU A 1 463 ? -23.453 -39 -9.633 1 86.06 463 GLU A C 1
ATOM 3696 O O . GLU A 1 463 ? -23.016 -38.406 -8.633 1 86.06 463 GLU A O 1
ATOM 3701 N N . TYR A 1 464 ? -22.953 -38.938 -10.867 1 90.12 464 TYR A N 1
ATOM 3702 C CA . TYR A 1 464 ? -21.828 -38.031 -11.133 1 90.12 464 TYR A CA 1
ATOM 3703 C C . TYR A 1 464 ? -22.203 -36.594 -10.805 1 90.12 464 TYR A C 1
ATOM 3705 O O . TYR A 1 464 ? -21.469 -35.906 -10.078 1 90.12 464 TYR A O 1
ATOM 3713 N N . ILE A 1 465 ? -23.328 -36.156 -11.211 1 88.12 465 ILE A N 1
ATOM 3714 C CA . ILE A 1 465 ? -23.812 -34.781 -10.984 1 88.12 465 ILE A CA 1
ATOM 3715 C C . ILE A 1 465 ? -24.078 -34.562 -9.5 1 88.12 465 ILE A C 1
ATOM 3717 O O . ILE A 1 465 ? -23.719 -33.531 -8.938 1 88.12 465 ILE A O 1
ATOM 3721 N N . ASN A 1 466 ? -24.688 -35.531 -8.883 1 92.12 466 ASN A N 1
ATOM 3722 C CA . ASN A 1 466 ? -25 -35.438 -7.457 1 92.12 466 ASN A CA 1
ATOM 3723 C C . ASN A 1 466 ? -23.734 -35.375 -6.605 1 92.12 466 ASN A C 1
ATOM 3725 O O . ASN A 1 466 ? -23.688 -34.656 -5.602 1 92.12 466 ASN A O 1
ATOM 3729 N N . GLN A 1 467 ? -22.734 -36.125 -6.984 1 93.12 467 GLN A N 1
ATOM 3730 C CA . GLN A 1 467 ? -21.469 -36.062 -6.27 1 93.12 467 GLN A CA 1
ATOM 3731 C C . GLN A 1 467 ? -20.859 -34.656 -6.367 1 93.12 467 GLN A C 1
ATOM 3733 O O . GLN A 1 467 ? -20.344 -34.125 -5.383 1 93.12 467 GLN A O 1
ATOM 3738 N N . TYR A 1 468 ? -20.953 -34.094 -7.574 1 93.06 468 TYR A N 1
ATOM 3739 C CA . TYR A 1 468 ? -20.453 -32.75 -7.781 1 93.06 468 TYR A CA 1
ATOM 3740 C C . TYR A 1 468 ? -21.219 -31.734 -6.93 1 93.06 468 TYR A C 1
ATOM 3742 O O . TYR A 1 468 ? -20.625 -30.875 -6.285 1 93.06 468 TYR A O 1
ATOM 3750 N N . LEU A 1 469 ? -22.516 -31.844 -6.906 1 94.06 469 LEU A N 1
ATOM 3751 C CA . LEU A 1 469 ? -23.359 -30.922 -6.16 1 94.06 469 LEU A CA 1
ATOM 3752 C C . LEU A 1 469 ? -23.094 -31.047 -4.66 1 94.06 469 LEU A C 1
ATOM 3754 O O . LEU A 1 469 ? -23.109 -30.047 -3.941 1 94.06 469 LEU A O 1
ATOM 3758 N N . ARG A 1 470 ? -22.938 -32.281 -4.199 1 96 470 ARG A N 1
ATOM 3759 C CA . ARG A 1 470 ? -22.609 -32.5 -2.795 1 96 470 ARG A CA 1
ATOM 3760 C C . ARG A 1 470 ? -21.297 -31.797 -2.434 1 96 470 ARG A C 1
ATOM 3762 O O . ARG A 1 470 ? -21.234 -31.094 -1.418 1 96 470 ARG A O 1
ATOM 3769 N N . TYR A 1 471 ? -20.312 -31.969 -3.219 1 95.38 471 TYR A N 1
ATOM 3770 C CA . TYR A 1 471 ? -19.016 -31.344 -3.004 1 95.38 471 TYR A CA 1
ATOM 3771 C C . TYR A 1 471 ? -19.125 -29.828 -3.039 1 95.38 471 TYR A C 1
ATOM 3773 O O . TYR A 1 471 ? -18.641 -29.141 -2.135 1 95.38 471 TYR A O 1
ATOM 3781 N N . LEU A 1 472 ? -19.75 -29.281 -4.07 1 93.38 472 LEU A N 1
ATOM 3782 C CA . LEU A 1 472 ? -19.891 -27.828 -4.238 1 93.38 472 LEU A CA 1
ATOM 3783 C C . LEU A 1 472 ? -20.625 -27.219 -3.045 1 93.38 472 LEU A C 1
ATOM 3785 O O . LEU A 1 472 ? -20.188 -26.188 -2.521 1 93.38 472 LEU A O 1
ATOM 3789 N N . THR A 1 473 ? -21.703 -27.859 -2.678 1 96 473 THR A N 1
ATOM 3790 C CA . THR A 1 473 ? -22.469 -27.359 -1.547 1 96 473 THR A CA 1
ATOM 3791 C C . THR A 1 473 ? -21.641 -27.375 -0.27 1 96 473 THR A C 1
ATOM 3793 O O . THR A 1 473 ? -21.625 -26.406 0.491 1 96 473 THR A O 1
ATOM 3796 N N . ALA A 1 474 ? -20.969 -28.484 -0.052 1 97.5 474 ALA A N 1
ATOM 3797 C CA . ALA A 1 474 ? -20.094 -28.562 1.121 1 97.5 474 ALA A CA 1
ATOM 3798 C C . ALA A 1 474 ? -19.062 -27.453 1.12 1 97.5 474 ALA A C 1
ATOM 3800 O O . ALA A 1 474 ? -18.797 -26.828 2.156 1 97.5 474 ALA A O 1
ATOM 3801 N N . HIS A 1 475 ? -18.484 -27.172 -0.033 1 95.81 475 HIS A N 1
ATOM 3802 C CA . HIS A 1 475 ? -17.5 -26.109 -0.199 1 95.81 475 HIS A CA 1
ATOM 3803 C C . HIS A 1 475 ? -18.078 -24.75 0.157 1 95.81 475 HIS A C 1
ATOM 3805 O O . HIS A 1 475 ? -17.516 -24.016 0.972 1 95.81 475 HIS A O 1
ATOM 3811 N N . GLU A 1 476 ? -19.234 -24.469 -0.367 1 94.25 476 GLU A N 1
ATOM 3812 C CA . GLU 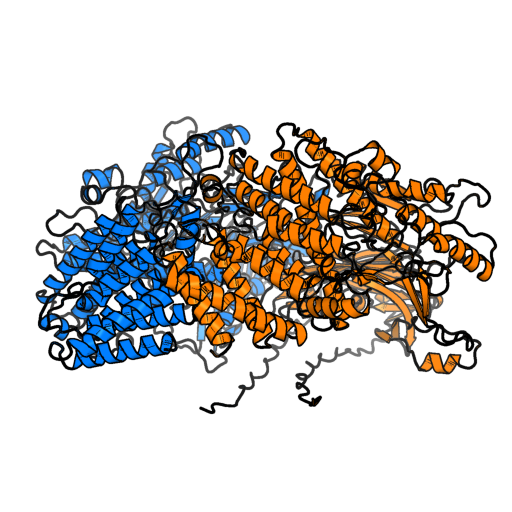A 1 476 ? -19.844 -23.172 -0.14 1 94.25 476 GLU A CA 1
ATOM 3813 C C . GLU A 1 476 ? -20.297 -23.016 1.312 1 94.25 476 GLU A C 1
ATOM 3815 O O . GLU A 1 476 ? -20.188 -21.938 1.889 1 94.25 476 GLU A O 1
ATOM 3820 N N . ILE A 1 477 ? -20.859 -24.078 1.855 1 97.06 477 ILE A N 1
ATOM 3821 C CA . ILE A 1 477 ? -21.25 -24.047 3.26 1 97.06 477 ILE A CA 1
ATOM 3822 C C . ILE A 1 477 ? -20.031 -23.812 4.133 1 97.06 477 ILE A C 1
ATOM 3824 O O . ILE A 1 477 ? -20.094 -23.094 5.133 1 97.06 477 ILE A O 1
ATOM 3828 N N . GLY A 1 478 ? -18.938 -24.453 3.814 1 97.81 478 GLY A N 1
ATOM 3829 C CA . GLY A 1 478 ? -17.703 -24.156 4.535 1 97.81 478 GLY A CA 1
ATOM 3830 C C . GLY A 1 478 ? -17.406 -22.688 4.637 1 97.81 478 GLY A C 1
ATOM 3831 O O . GLY A 1 478 ? -17.047 -22.188 5.707 1 97.81 478 GLY A O 1
ATOM 3832 N N . HIS A 1 479 ? -17.578 -21.969 3.551 1 95.69 479 HIS A N 1
ATOM 3833 C CA . HIS A 1 479 ? -17.391 -20.531 3.57 1 95.69 479 HIS A CA 1
ATOM 3834 C C . HIS A 1 479 ? -18.344 -19.859 4.555 1 95.69 479 HIS A C 1
ATOM 3836 O O . HIS A 1 479 ? -17.969 -18.938 5.277 1 95.69 479 HIS A O 1
ATOM 3842 N N . THR A 1 480 ? -19.516 -20.328 4.566 1 96.81 480 THR A N 1
ATOM 3843 C CA . THR A 1 480 ? -20.531 -19.75 5.445 1 96.81 480 THR A CA 1
ATOM 3844 C C . THR A 1 480 ? -20.203 -20.047 6.906 1 96.81 480 THR A C 1
ATOM 3846 O O . THR A 1 480 ? -20.766 -19.422 7.812 1 96.81 480 THR A O 1
ATOM 3849 N N . LEU A 1 481 ? -19.391 -21.031 7.152 1 97.88 481 LEU A N 1
ATOM 3850 C CA . LEU A 1 481 ? -18.969 -21.344 8.516 1 97.88 481 LEU A CA 1
ATOM 3851 C C . LEU A 1 481 ? -17.734 -20.531 8.898 1 97.88 481 LEU A C 1
ATOM 3853 O O . LEU A 1 481 ? -17.219 -20.672 10.016 1 97.88 481 LEU A O 1
ATOM 3857 N N . GLY A 1 482 ? -17.25 -19.719 7.961 1 97.38 482 GLY A N 1
ATOM 3858 C CA . GLY A 1 482 ? -16.109 -18.828 8.203 1 97.38 482 GLY A CA 1
ATOM 3859 C C . GLY A 1 482 ? -14.828 -19.312 7.562 1 97.38 482 GLY A C 1
ATOM 3860 O O . GLY A 1 482 ? -13.797 -18.641 7.641 1 97.38 482 GLY A O 1
ATOM 3861 N N . LEU A 1 483 ? -14.812 -20.406 6.906 1 97.69 483 LEU A N 1
ATOM 3862 C CA . LEU A 1 483 ? -13.594 -21.047 6.426 1 97.69 483 LEU A CA 1
ATOM 3863 C C . LEU A 1 483 ? -13.148 -20.438 5.098 1 97.69 483 LEU A C 1
ATOM 3865 O O . LEU A 1 483 ? -13.977 -20.125 4.246 1 97.69 483 LEU A O 1
ATOM 3869 N N . ARG A 1 484 ? -11.852 -20.312 4.953 1 95.81 484 ARG A N 1
ATOM 3870 C CA . ARG A 1 484 ? -11.211 -19.922 3.699 1 95.81 484 ARG A CA 1
ATOM 3871 C C . ARG A 1 484 ? -10.859 -21.141 2.859 1 95.81 484 ARG A C 1
ATOM 3873 O O . ARG A 1 484 ? -11.016 -22.281 3.307 1 95.81 484 ARG A O 1
ATOM 3880 N N . HIS A 1 485 ? -10.375 -20.875 1.658 1 95 485 HIS A N 1
ATOM 3881 C CA . HIS A 1 485 ? -9.875 -21.953 0.813 1 95 485 HIS A CA 1
ATOM 3882 C C . HIS A 1 485 ? -8.609 -22.562 1.4 1 95 485 HIS A C 1
ATOM 3884 O O . HIS A 1 485 ? -7.863 -21.906 2.121 1 95 485 HIS A O 1
ATOM 3890 N N . ASN A 1 486 ? -8.414 -23.766 1.157 1 96.75 486 ASN A N 1
ATOM 3891 C CA . ASN A 1 486 ? -7.168 -24.469 1.429 1 96.75 486 ASN A CA 1
ATOM 3892 C C . ASN A 1 486 ? -6.664 -25.219 0.194 1 96.75 486 ASN A C 1
ATOM 3894 O O . ASN A 1 486 ? -6.996 -26.391 -0.01 1 96.75 486 ASN A O 1
ATOM 3898 N N . PHE A 1 487 ? -5.738 -24.641 -0.509 1 94.31 487 PHE A N 1
ATOM 3899 C CA . PHE A 1 487 ? -5.285 -25.172 -1.789 1 94.31 487 PHE A CA 1
ATOM 3900 C C . PHE A 1 487 ? -4.203 -26.219 -1.586 1 94.31 487 PHE A C 1
ATOM 3902 O O . PHE A 1 487 ? -3.699 -26.797 -2.553 1 94.31 487 PHE A O 1
ATOM 3909 N N . ARG A 1 488 ? -3.879 -26.531 -0.37 1 95.31 488 ARG A N 1
ATOM 3910 C CA . ARG A 1 488 ? -2.979 -27.641 -0.074 1 95.31 488 ARG A CA 1
ATOM 3911 C C . ARG A 1 488 ? -3.764 -28.906 0.273 1 95.31 488 ARG A C 1
ATOM 3913 O O . ARG A 1 488 ? -3.188 -29.984 0.388 1 95.31 488 ARG A O 1
ATOM 3920 N N . GLY A 1 489 ? -5.043 -28.812 0.413 1 96.06 489 GLY A N 1
ATOM 3921 C CA . GLY A 1 489 ? -5.883 -29.938 0.775 1 96.06 489 GLY A CA 1
ATOM 3922 C C . GLY A 1 489 ? -5.797 -31.078 -0.217 1 96.06 489 GLY A C 1
ATOM 3923 O O . GLY A 1 489 ? -5.934 -32.25 0.159 1 96.06 489 GLY A O 1
ATOM 3924 N N . SER A 1 490 ? -5.52 -30.844 -1.474 1 96.12 490 SER A N 1
ATOM 3925 C CA . SER A 1 490 ? -5.531 -31.828 -2.551 1 96.12 490 SER A CA 1
ATOM 3926 C C . SER A 1 490 ? -4.297 -32.719 -2.496 1 96.12 490 SER A C 1
ATOM 3928 O O . SER A 1 490 ? -4.246 -33.75 -3.162 1 96.12 490 SER A O 1
ATOM 3930 N N . THR A 1 491 ? -3.268 -32.406 -1.697 1 95.19 491 THR A N 1
ATOM 3931 C CA . THR A 1 491 ? -1.977 -33.062 -1.789 1 95.19 491 THR A CA 1
ATOM 3932 C C . THR A 1 491 ? -1.862 -34.156 -0.736 1 95.19 491 THR A C 1
ATOM 3934 O O . THR A 1 491 ? -0.756 -34.562 -0.345 1 95.19 491 THR A O 1
ATOM 3937 N N . MET A 1 492 ? -2.922 -34.688 -0.27 1 95.69 492 MET A N 1
ATOM 3938 C CA . MET A 1 492 ? -2.934 -35.625 0.849 1 95.69 492 MET A CA 1
ATOM 3939 C C . MET A 1 492 ? -2.656 -37.031 0.371 1 95.69 492 MET A C 1
ATOM 3941 O O . MET A 1 492 ? -1.67 -37.656 0.78 1 95.69 492 MET A O 1
ATOM 3945 N N . LEU A 1 493 ? -3.408 -37.594 -0.606 1 97.19 493 LEU A N 1
ATOM 3946 C CA . LEU A 1 493 ? -3.363 -39 -0.988 1 97.19 493 LEU A CA 1
ATOM 3947 C C . LEU A 1 493 ? -2.424 -39.219 -2.172 1 97.19 493 LEU A C 1
ATOM 3949 O O . LEU A 1 493 ? -2.277 -38.344 -3.02 1 97.19 493 LEU A O 1
ATOM 3953 N N . THR A 1 494 ? -1.844 -40.438 -2.277 1 95.69 494 THR A N 1
ATOM 3954 C CA . THR A 1 494 ? -1.072 -40.844 -3.453 1 95.69 494 THR A CA 1
ATOM 3955 C C . THR A 1 494 ? -1.993 -41.125 -4.641 1 95.69 494 THR A C 1
ATOM 3957 O O . THR A 1 494 ? -3.195 -41.312 -4.465 1 95.69 494 THR A O 1
ATOM 3960 N N . PRO A 1 495 ? -1.453 -41.094 -5.848 1 93.62 495 PRO A N 1
ATOM 3961 C CA . PRO A 1 495 ? -2.287 -41.375 -7.023 1 93.62 495 PRO A CA 1
ATOM 3962 C C . PRO A 1 495 ? -3.027 -42.688 -6.926 1 93.62 495 PRO A C 1
ATOM 3964 O O . PRO A 1 495 ? -4.191 -42.781 -7.316 1 93.62 495 PRO A O 1
ATOM 3967 N N . GLU A 1 496 ? -2.398 -43.688 -6.312 1 92 496 GLU A N 1
ATOM 3968 C CA . GLU A 1 496 ? -2.998 -45 -6.195 1 92 496 GLU A CA 1
ATOM 3969 C C . GLU A 1 496 ? -4.148 -45 -5.195 1 92 496 GLU A C 1
ATOM 3971 O O . GLU A 1 496 ? -5.184 -45.625 -5.426 1 92 496 GLU A O 1
ATOM 3976 N N . GLU A 1 497 ? -4.008 -44.25 -4.219 1 95.94 497 GLU A N 1
ATOM 3977 C CA . GLU A 1 497 ? -5.012 -44.188 -3.158 1 95.94 497 GLU A CA 1
ATOM 3978 C C . GLU A 1 497 ? -6.27 -43.469 -3.631 1 95.94 497 GLU A C 1
ATOM 3980 O O . GLU A 1 497 ? -7.367 -43.75 -3.139 1 95.94 497 GLU A O 1
ATOM 3985 N N . LEU A 1 498 ? -6.18 -42.625 -4.605 1 96.31 498 LEU A N 1
ATOM 3986 C CA . LEU A 1 498 ? -7.258 -41.75 -5.043 1 96.31 498 LEU A CA 1
ATOM 3987 C C . LEU A 1 498 ? -8.398 -42.562 -5.668 1 96.31 498 LEU A C 1
ATOM 3989 O O . LEU A 1 498 ? -9.539 -42.094 -5.691 1 96.31 498 LEU A O 1
ATOM 3993 N N . ASN A 1 499 ? -8.109 -43.781 -6.156 1 93.94 499 ASN A N 1
ATOM 3994 C CA . ASN A 1 499 ? -9.141 -44.562 -6.828 1 93.94 499 ASN A CA 1
ATOM 3995 C C . ASN A 1 499 ? -9.625 -45.719 -5.969 1 93.94 499 ASN A C 1
ATOM 3997 O O . ASN A 1 499 ? -10.344 -46.594 -6.445 1 93.94 499 ASN A O 1
ATOM 4001 N N . ASP A 1 500 ? -9.203 -45.719 -4.727 1 95.88 500 ASP A N 1
ATOM 4002 C CA . ASP A 1 500 ? -9.711 -46.688 -3.736 1 95.88 500 ASP A CA 1
ATOM 4003 C C . ASP A 1 500 ? -10.836 -46.062 -2.91 1 95.88 500 ASP A C 1
ATOM 4005 O O . ASP A 1 500 ? -10.586 -45.281 -2.002 1 95.88 500 ASP A O 1
ATOM 4009 N N . ARG A 1 501 ? -12.031 -46.469 -3.119 1 95.06 501 ARG A N 1
ATOM 4010 C CA . ARG A 1 501 ? -13.203 -45.875 -2.5 1 95.06 501 ARG A CA 1
ATOM 4011 C C . ARG A 1 501 ? -13.211 -46.094 -0.993 1 95.06 501 ARG A C 1
ATOM 4013 O O . ARG A 1 501 ? -13.797 -45.312 -0.241 1 95.06 501 ARG A O 1
ATOM 4020 N N . ASP A 1 502 ? -12.578 -47.125 -0.524 1 96.38 502 ASP A N 1
ATOM 4021 C CA . ASP A 1 502 ? -12.484 -47.375 0.916 1 96.38 502 ASP A CA 1
ATOM 4022 C C . ASP A 1 502 ? -11.648 -46.281 1.586 1 96.38 502 ASP A C 1
ATOM 4024 O O . ASP A 1 502 ? -12 -45.781 2.668 1 96.38 502 ASP A O 1
ATOM 4028 N N . ILE A 1 503 ? -10.641 -45.875 0.885 1 96.81 503 ILE A N 1
ATOM 4029 C CA . ILE A 1 503 ? -9.742 -44.875 1.423 1 96.81 503 ILE A CA 1
ATOM 4030 C C . ILE A 1 503 ? -10.398 -43.5 1.297 1 96.81 503 ILE A C 1
ATOM 4032 O O . ILE A 1 503 ? -10.477 -42.75 2.273 1 96.81 503 ILE A O 1
ATOM 4036 N N . THR A 1 504 ? -10.938 -43.188 0.117 1 97.06 504 THR A N 1
ATOM 4037 C CA . THR A 1 504 ? -11.469 -41.844 -0.138 1 97.06 504 THR A CA 1
ATOM 4038 C C . THR A 1 504 ? -12.711 -41.594 0.709 1 97.06 504 THR A C 1
ATOM 4040 O O . THR A 1 504 ? -13.031 -40.438 1.019 1 97.06 504 THR A O 1
ATOM 4043 N N . ARG A 1 505 ? -13.414 -42.594 1.143 1 96.38 505 ARG A N 1
ATOM 4044 C CA . ARG A 1 505 ? -14.664 -42.406 1.88 1 96.38 505 ARG A CA 1
ATOM 4045 C C . ARG A 1 505 ? -14.438 -42.531 3.381 1 96.38 505 ARG A C 1
ATOM 4047 O O . ARG A 1 505 ? -15.352 -42.312 4.176 1 96.38 505 ARG A O 1
ATOM 4054 N N . THR A 1 506 ? -13.211 -42.844 3.822 1 95.44 506 THR A N 1
ATOM 4055 C CA . THR A 1 506 ? -12.867 -42.906 5.238 1 95.44 506 THR A CA 1
ATOM 4056 C C . THR A 1 506 ? -11.93 -41.781 5.617 1 95.44 506 THR A C 1
ATOM 4058 O O . THR A 1 506 ? -12.203 -41 6.547 1 95.44 506 THR A O 1
ATOM 4061 N N . ARG A 1 507 ? -10.93 -41.594 4.859 1 95 507 ARG A N 1
ATOM 4062 C CA . ARG A 1 507 ? -9.938 -40.531 5.129 1 95 507 ARG A CA 1
ATOM 4063 C C . ARG A 1 507 ? -10.297 -39.25 4.418 1 95 507 ARG A C 1
ATOM 4065 O O . ARG A 1 507 ? -9.836 -38.156 4.809 1 95 507 ARG A O 1
ATOM 4072 N N . GLY A 1 508 ? -11.203 -39.375 3.463 1 96 508 GLY A N 1
ATOM 4073 C CA . GLY A 1 508 ? -11.438 -38.281 2.551 1 96 508 GLY A CA 1
ATOM 4074 C C . GLY A 1 508 ? -10.555 -38.312 1.318 1 96 508 GLY A C 1
ATOM 4075 O O . GLY A 1 508 ? -9.414 -38.781 1.382 1 96 508 GLY A O 1
ATOM 4076 N N . MET A 1 509 ? -10.977 -37.906 0.165 1 96.94 509 MET A N 1
ATOM 4077 C CA . MET A 1 509 ? -10.195 -37.781 -1.062 1 96.94 509 MET A CA 1
ATOM 4078 C C . MET A 1 509 ? -9.102 -36.75 -0.923 1 96.94 509 MET A C 1
ATOM 4080 O O . MET A 1 509 ? -8.023 -36.875 -1.5 1 96.94 509 MET A O 1
ATOM 4084 N N . THR A 1 510 ? -9.445 -35.688 -0.219 1 97.75 510 THR A N 1
ATOM 4085 C CA . THR A 1 510 ? -8.562 -34.562 0.089 1 97.75 510 THR A CA 1
ATOM 4086 C C . THR A 1 510 ? -8.617 -34.219 1.574 1 97.75 510 THR A C 1
ATOM 4088 O O . THR A 1 510 ? -9.539 -34.656 2.279 1 97.75 510 THR A O 1
ATOM 4091 N N . ALA A 1 511 ? -7.645 -33.469 2.07 1 97.94 511 ALA A N 1
ATOM 4092 C CA . ALA A 1 511 ? -7.645 -33.031 3.465 1 97.94 511 ALA A CA 1
ATOM 4093 C C . ALA A 1 511 ? -8.719 -31.969 3.709 1 97.94 511 ALA A C 1
ATOM 4095 O O . ALA A 1 511 ? -9.156 -31.766 4.844 1 97.94 511 ALA A O 1
ATOM 4096 N N . SER A 1 512 ? -9.141 -31.297 2.586 1 98.25 512 SER A N 1
ATOM 4097 C CA . SER A 1 512 ? -10.141 -30.25 2.748 1 98.25 512 SER A CA 1
ATOM 4098 C C . SER A 1 512 ? -11.031 -30.141 1.515 1 98.25 512 SER A C 1
ATOM 4100 O O . SER A 1 512 ? -10.539 -30.109 0.386 1 98.25 512 SER A O 1
ATOM 4102 N N . VAL A 1 513 ? -12.312 -30 1.733 1 97.62 513 VAL A N 1
ATOM 4103 C CA . VAL A 1 513 ? -13.266 -29.766 0.652 1 97.62 513 VAL A CA 1
ATOM 4104 C C . VAL A 1 513 ? -13.211 -28.297 0.233 1 97.62 513 VAL A C 1
ATOM 4106 O O . VAL A 1 513 ? -13.828 -27.906 -0.763 1 97.62 513 VAL A O 1
ATOM 4109 N N . MET A 1 514 ? -12.43 -27.469 0.984 1 97.06 514 MET A N 1
ATOM 4110 C CA . MET A 1 514 ? -12.297 -26.047 0.676 1 97.06 514 MET A CA 1
ATOM 4111 C C . MET A 1 514 ? -11.266 -25.828 -0.419 1 97.06 514 MET A C 1
ATOM 4113 O O . MET A 1 514 ? -10.812 -24.703 -0.626 1 97.06 514 MET A O 1
ATOM 4117 N N . ASP A 1 515 ? -10.898 -26.828 -1.105 1 96.06 515 ASP A N 1
ATOM 4118 C CA . ASP A 1 515 ? -9.977 -26.781 -2.236 1 96.06 515 ASP A CA 1
ATOM 4119 C C . ASP A 1 515 ? -10.734 -26.781 -3.562 1 96.06 515 ASP A C 1
ATOM 4121 O O . ASP A 1 515 ? -11.898 -27.188 -3.621 1 96.06 515 ASP A O 1
ATOM 4125 N N . TYR A 1 516 ? -10.156 -26.188 -4.609 1 92.5 516 TYR A N 1
ATOM 4126 C CA . TYR A 1 516 ? -10.656 -26.344 -5.973 1 92.5 516 TYR A CA 1
ATOM 4127 C C . TYR A 1 516 ? -10.102 -27.609 -6.617 1 92.5 516 TYR A C 1
ATOM 4129 O O . TYR A 1 516 ? -8.914 -27.672 -6.945 1 92.5 516 TYR A O 1
ATOM 4137 N N . LEU A 1 517 ? -10.969 -28.547 -6.844 1 94.06 517 LEU A N 1
ATOM 4138 C CA . LEU A 1 517 ? -10.5 -29.875 -7.223 1 94.06 517 LEU A CA 1
ATOM 4139 C C . LEU A 1 517 ? -10.93 -30.219 -8.641 1 94.06 517 LEU A C 1
ATOM 4141 O O . LEU A 1 517 ? -12.039 -29.891 -9.062 1 94.06 517 LEU A O 1
ATOM 4145 N N . PRO A 1 518 ? -10.055 -30.906 -9.359 1 93.81 518 PRO A N 1
ATOM 4146 C CA . PRO A 1 518 ? -10.469 -31.469 -10.648 1 93.81 518 PRO A CA 1
ATOM 4147 C C . PRO A 1 518 ? -11.273 -32.75 -10.484 1 93.81 518 PRO A C 1
ATOM 4149 O O . PRO A 1 518 ? -11.336 -33.312 -9.383 1 93.81 518 PRO A O 1
ATOM 4152 N N . VAL A 1 519 ? -11.953 -33.125 -11.539 1 93.06 519 VAL A N 1
ATOM 4153 C CA . VAL A 1 519 ? -12.562 -34.438 -11.539 1 93.06 519 VAL A CA 1
ATOM 4154 C C . VAL A 1 519 ? -11.477 -35.5 -11.43 1 93.06 519 VAL A C 1
ATOM 4156 O O . VAL A 1 519 ? -10.438 -35.406 -12.086 1 93.06 519 VAL A O 1
ATOM 4159 N N . ASN A 1 520 ? -11.633 -36.438 -10.531 1 94.56 520 ASN A N 1
ATOM 4160 C CA . ASN A 1 520 ? -10.703 -37.531 -10.398 1 94.56 520 ASN A CA 1
ATOM 4161 C C . ASN A 1 520 ? -11.016 -38.656 -11.391 1 94.56 520 ASN A C 1
ATOM 4163 O O . ASN A 1 520 ? -12.055 -39.312 -11.297 1 94.56 520 ASN A O 1
ATOM 4167 N N . LEU A 1 521 ? -10.109 -38.844 -12.359 1 93.25 521 LEU A N 1
ATOM 4168 C CA . LEU A 1 521 ? -10.273 -39.906 -13.344 1 93.25 521 LEU A CA 1
ATOM 4169 C C . LEU A 1 521 ? -9.172 -40.969 -13.195 1 93.25 521 LEU A C 1
ATOM 4171 O O . LEU A 1 521 ? -7.984 -40.625 -13.211 1 93.25 521 LEU A O 1
ATOM 4175 N N . ALA A 1 522 ? -9.578 -42.156 -13.031 1 92.38 522 ALA A N 1
ATOM 4176 C CA . ALA A 1 522 ? -8.617 -43.25 -12.977 1 92.38 522 ALA A CA 1
ATOM 4177 C C . ALA A 1 522 ? -7.918 -43.438 -14.328 1 92.38 522 ALA A C 1
ATOM 4179 O O . ALA A 1 522 ? -8.516 -43.188 -15.375 1 92.38 522 ALA A O 1
ATOM 4180 N N . PRO A 1 523 ? -6.609 -43.812 -14.289 1 90.12 523 PRO A N 1
ATOM 4181 C CA . PRO A 1 523 ? -5.965 -44.094 -15.57 1 90.12 523 PRO A CA 1
ATOM 4182 C C . PRO A 1 523 ? -6.609 -45.25 -16.312 1 90.12 523 PRO A C 1
ATOM 4184 O O . PRO A 1 523 ? -7.316 -46.062 -15.695 1 90.12 523 PRO A O 1
ATOM 4187 N N . PRO A 1 524 ? -6.355 -45.344 -17.594 1 84.44 524 PRO A N 1
ATOM 4188 C CA . PRO A 1 524 ? -6.973 -46.438 -18.375 1 84.44 524 PRO A CA 1
ATOM 4189 C C . PRO A 1 524 ? -6.66 -47.812 -17.812 1 84.44 524 PRO A C 1
ATOM 4191 O O . PRO A 1 524 ? -5.512 -48.094 -17.453 1 84.44 524 PRO A O 1
ATOM 4194 N N . GLY A 1 525 ? -7.605 -48.594 -17.672 1 82.81 525 GLY A N 1
ATOM 4195 C CA . GLY A 1 525 ? -7.422 -49.969 -17.234 1 82.81 525 GLY A CA 1
ATOM 4196 C C . GLY A 1 525 ? -7.617 -50.125 -15.742 1 82.81 525 GLY A C 1
ATOM 4197 O O . GLY A 1 525 ? -7.723 -51.25 -15.25 1 82.81 525 GLY A O 1
ATOM 4198 N N . GLN A 1 526 ? -7.699 -49.062 -15.055 1 87.38 526 GLN A N 1
ATOM 4199 C CA . GLN A 1 526 ? -7.914 -49.125 -13.609 1 87.38 526 GLN A CA 1
ATOM 4200 C C . GLN A 1 526 ? -9.359 -48.812 -13.258 1 87.38 526 GLN A C 1
ATOM 4202 O O . GLN A 1 526 ? -10.016 -48.031 -13.945 1 87.38 526 GLN A O 1
ATOM 4207 N N . PRO A 1 527 ? -9.789 -49.469 -12.172 1 87.5 527 PRO A N 1
ATOM 4208 C CA . PRO A 1 527 ? -11.164 -49.156 -11.758 1 87.5 527 PRO A CA 1
ATOM 4209 C C . PRO A 1 527 ? -11.352 -47.719 -11.312 1 87.5 527 PRO A C 1
ATOM 4211 O O . PRO A 1 527 ? -10.484 -47.156 -10.625 1 87.5 527 PRO A O 1
ATOM 4214 N N . GLN A 1 528 ? -12.461 -47.156 -11.719 1 90.31 528 GLN A N 1
ATOM 4215 C CA . GLN A 1 528 ? -12.773 -45.75 -11.406 1 90.31 528 GLN A CA 1
ATOM 4216 C C . GLN A 1 528 ? -13.227 -45.625 -9.953 1 90.31 528 GLN A C 1
ATOM 4218 O O . GLN A 1 528 ? -14.094 -46.344 -9.484 1 90.31 528 GLN A O 1
ATOM 4223 N N . GLY A 1 529 ? -12.688 -44.75 -9.211 1 91.56 529 GLY A N 1
ATOM 4224 C CA . GLY A 1 529 ? -13.117 -44.406 -7.867 1 91.56 529 GLY A CA 1
ATOM 4225 C C . GLY A 1 529 ? -14.117 -43.25 -7.832 1 91.56 529 GLY A C 1
ATOM 4226 O O . GLY A 1 529 ? -14.93 -43.094 -8.75 1 91.56 529 GLY A O 1
ATOM 4227 N N . ASP A 1 530 ? -14.164 -42.562 -6.656 1 93.69 530 ASP A N 1
ATOM 4228 C CA . ASP A 1 530 ? -15.023 -41.375 -6.539 1 93.69 530 ASP A CA 1
ATOM 4229 C C . ASP A 1 530 ? -14.547 -40.25 -7.449 1 93.69 530 ASP A C 1
ATOM 4231 O O . ASP A 1 530 ? -13.344 -40.062 -7.637 1 93.69 530 ASP A O 1
ATOM 4235 N N . TYR A 1 531 ? -15.375 -39.5 -8.008 1 93.94 531 TYR A N 1
ATOM 4236 C CA . TYR A 1 531 ? -15.039 -38.406 -8.906 1 93.94 531 TYR A CA 1
ATOM 4237 C C . TYR A 1 531 ? -14.719 -37.156 -8.125 1 93.94 531 TYR A C 1
ATOM 4239 O O . TYR A 1 531 ? -13.875 -36.344 -8.531 1 93.94 531 TYR A O 1
ATOM 4247 N N . PHE A 1 532 ? -15.445 -36.938 -7.027 1 95.38 532 PHE A N 1
ATOM 4248 C CA . PHE A 1 532 ? -15.297 -35.781 -6.133 1 95.38 532 PHE A CA 1
ATOM 4249 C C . PHE A 1 532 ? -15.352 -36.219 -4.676 1 95.38 532 PHE A C 1
ATOM 4251 O O . PHE A 1 532 ? -15.797 -37.344 -4.375 1 95.38 532 PHE A O 1
ATOM 4258 N N . PRO A 1 533 ? -14.859 -35.406 -3.725 1 96.56 533 PRO A N 1
ATOM 4259 C CA . PRO A 1 533 ? -14.922 -35.812 -2.312 1 96.56 533 PRO A CA 1
ATOM 4260 C C . PRO A 1 533 ? -16.359 -36.062 -1.838 1 96.56 533 PRO A C 1
ATOM 4262 O O . PRO A 1 533 ? -17.266 -35.281 -2.176 1 96.56 533 PRO A O 1
ATOM 4265 N N . VAL A 1 534 ? -16.5 -37.062 -1.058 1 95.56 534 VAL A N 1
ATOM 4266 C CA . VAL A 1 534 ? -17.828 -37.406 -0.563 1 95.56 534 VAL A CA 1
ATOM 4267 C C . VAL A 1 534 ? -17.859 -37.25 0.957 1 95.56 534 VAL A C 1
ATOM 4269 O O . VAL A 1 534 ? -18.938 -37.312 1.564 1 95.56 534 VAL A O 1
ATOM 4272 N N . VAL A 1 535 ? -16.719 -37.062 1.543 1 97.19 535 VAL A N 1
ATOM 4273 C CA . VAL A 1 535 ? -16.609 -36.781 2.975 1 97.19 535 VAL A CA 1
ATOM 4274 C C . VAL A 1 535 ? -15.609 -35.656 3.229 1 97.19 535 VAL A C 1
ATOM 4276 O O . VAL A 1 535 ? -14.812 -35.344 2.348 1 97.19 535 VAL A O 1
ATOM 4279 N N . LEU A 1 536 ? -15.695 -35.094 4.465 1 97.88 536 LEU A N 1
ATOM 4280 C CA . LEU A 1 536 ? -14.734 -34.094 4.879 1 97.88 536 LEU A CA 1
ATOM 4281 C C . LEU A 1 536 ? -13.359 -34.719 5.129 1 97.88 536 LEU A C 1
ATOM 4283 O O . LEU A 1 536 ? -13.258 -35.906 5.453 1 97.88 536 LEU A O 1
ATOM 4287 N N . GLY A 1 537 ? -12.336 -33.938 4.941 1 97.56 537 GLY A N 1
ATOM 4288 C CA . GLY A 1 537 ? -10.984 -34.375 5.25 1 97.56 537 GLY A CA 1
ATOM 4289 C C . GLY A 1 537 ? -10.539 -33.969 6.648 1 97.56 537 GLY A C 1
ATOM 4290 O O . GLY A 1 537 ? -11.289 -33.344 7.395 1 97.56 537 GLY A O 1
ATOM 4291 N N . ALA A 1 538 ? -9.328 -34.375 6.961 1 97.56 538 ALA A N 1
ATOM 4292 C CA . ALA A 1 538 ? -8.758 -34.156 8.289 1 97.56 538 ALA A CA 1
ATOM 4293 C C . ALA A 1 538 ? -8.633 -32.688 8.602 1 97.56 538 ALA A C 1
ATOM 4295 O O . ALA A 1 538 ? -8.898 -32.25 9.727 1 97.56 538 ALA A O 1
ATOM 4296 N N . TYR A 1 539 ? -8.195 -31.891 7.656 1 98.19 539 TYR A N 1
ATOM 4297 C CA . TYR A 1 539 ? -8.047 -30.453 7.867 1 98.19 539 TYR A CA 1
ATOM 4298 C C . TYR A 1 539 ? -9.391 -29.812 8.203 1 98.19 539 TYR A C 1
ATOM 4300 O O . TYR A 1 539 ? -9.469 -28.938 9.07 1 98.19 539 TYR A O 1
ATOM 4308 N N . ASP A 1 540 ? -10.438 -30.219 7.465 1 98.5 540 ASP A N 1
ATOM 4309 C CA . ASP A 1 540 ? -11.766 -29.672 7.695 1 98.5 540 ASP A CA 1
ATOM 4310 C C . ASP A 1 540 ? -12.219 -29.875 9.141 1 98.5 540 ASP A C 1
ATOM 4312 O O . ASP A 1 540 ? -12.703 -28.953 9.789 1 98.5 540 ASP A O 1
ATOM 4316 N N . GLN A 1 541 ? -12.031 -31.047 9.555 1 98.06 541 GLN A N 1
ATOM 4317 C CA . GLN A 1 541 ? -12.414 -31.391 10.922 1 98.06 541 GLN A CA 1
ATOM 4318 C C . GLN A 1 541 ? -11.602 -30.578 11.938 1 98.06 541 GLN A C 1
ATOM 4320 O O . GLN A 1 541 ? -12.141 -30.094 12.922 1 98.06 541 GLN A O 1
ATOM 4325 N N . TRP A 1 542 ? -10.336 -30.484 11.656 1 98.06 542 TRP A N 1
ATOM 4326 C CA . TRP A 1 542 ? -9.422 -29.734 12.508 1 98.06 542 TRP A CA 1
ATOM 4327 C C . TRP A 1 542 ? -9.789 -28.25 12.523 1 98.06 542 TRP A C 1
ATOM 4329 O O . TRP A 1 542 ? -9.773 -27.609 13.578 1 98.06 542 TRP A O 1
ATOM 4339 N N . ALA A 1 543 ? -10.133 -27.688 11.375 1 98.38 543 ALA A N 1
ATOM 4340 C CA . ALA A 1 543 ? -10.531 -26.281 11.281 1 98.38 543 ALA A CA 1
ATOM 4341 C C . ALA A 1 543 ? -11.797 -26.016 12.094 1 98.38 543 ALA A C 1
ATOM 4343 O O . ALA A 1 543 ? -11.891 -25 12.789 1 98.38 543 ALA A O 1
ATOM 4344 N N . ILE A 1 544 ? -12.766 -26.922 12.047 1 98.62 544 ILE A N 1
ATOM 4345 C CA . ILE A 1 544 ? -13.992 -26.781 12.82 1 98.62 544 ILE A CA 1
ATOM 4346 C C . ILE A 1 544 ? -13.672 -26.891 14.312 1 98.62 544 ILE A C 1
ATOM 4348 O O . ILE A 1 544 ? -14.266 -26.188 15.133 1 98.62 544 ILE A O 1
ATOM 4352 N N . GLN A 1 545 ? -12.734 -27.75 14.672 1 97.88 545 GLN A N 1
ATOM 4353 C CA . GLN A 1 545 ? -12.312 -27.844 16.062 1 97.88 545 GLN A CA 1
ATOM 4354 C C . GLN A 1 545 ? -11.805 -26.484 16.578 1 97.88 545 GLN A C 1
ATOM 4356 O O . GLN A 1 545 ? -12.203 -26.031 17.656 1 97.88 545 GLN A O 1
ATOM 4361 N N . TYR A 1 546 ? -10.969 -25.875 15.82 1 97.5 546 TYR A N 1
ATOM 4362 C CA . TYR A 1 546 ? -10.422 -24.578 16.219 1 97.5 546 TYR A CA 1
ATOM 4363 C C . TYR A 1 546 ? -11.531 -23.547 16.375 1 97.5 546 TYR A C 1
ATOM 4365 O O . TYR A 1 546 ? -11.57 -22.812 17.375 1 97.5 546 TYR A O 1
ATOM 4373 N N . GLY A 1 547 ? -12.438 -23.469 15.422 1 97.5 547 GLY A N 1
ATOM 4374 C CA . GLY A 1 547 ? -13.422 -22.406 15.375 1 97.5 547 GLY A CA 1
ATOM 4375 C C . GLY A 1 547 ? -14.594 -22.609 16.312 1 97.5 547 GLY A C 1
ATOM 4376 O O . GLY A 1 547 ? -15.172 -21.656 16.828 1 97.5 547 GLY A O 1
ATOM 4377 N N . TYR A 1 548 ? -14.961 -23.906 16.641 1 97.06 548 TYR A N 1
ATOM 4378 C CA . TYR A 1 548 ? -16.281 -24.094 17.234 1 97.06 548 TYR A CA 1
ATOM 4379 C C . TYR A 1 548 ? -16.203 -24.969 18.484 1 97.06 548 TYR A C 1
ATOM 4381 O O . TYR A 1 548 ? -17.203 -25.109 19.203 1 97.06 548 TYR A O 1
ATOM 4389 N N . GLN A 1 549 ? -15.047 -25.594 18.75 1 95 549 GLN A N 1
ATOM 4390 C CA . GLN A 1 549 ? -14.961 -26.328 20.016 1 95 549 GLN A CA 1
ATOM 4391 C C . GLN A 1 549 ? -15.289 -25.438 21.203 1 95 549 GLN A C 1
ATOM 4393 O O . GLN A 1 549 ? -14.703 -24.359 21.344 1 95 549 GLN A O 1
ATOM 4398 N N . PRO A 1 550 ? -16.203 -25.859 22 1 91.5 550 PRO A N 1
ATOM 4399 C CA . PRO A 1 550 ? -16.516 -25.047 23.188 1 91.5 550 PRO A CA 1
ATOM 4400 C C . PRO A 1 550 ? -15.359 -24.953 24.172 1 91.5 550 PRO A C 1
ATOM 4402 O O . PRO A 1 550 ? -14.734 -25.969 24.484 1 91.5 550 PRO A O 1
ATOM 4405 N N . ILE A 1 551 ? -14.891 -23.781 24.5 1 86.19 551 ILE A N 1
ATOM 4406 C CA . ILE A 1 551 ? -13.883 -23.516 25.531 1 86.19 551 ILE A CA 1
ATOM 4407 C C . ILE A 1 551 ? -14.523 -22.766 26.703 1 86.19 551 ILE A C 1
ATOM 4409 O O . ILE A 1 551 ? -14.797 -21.578 26.609 1 86.19 551 ILE A O 1
ATOM 4413 N N . LEU A 1 552 ? -15.016 -23.5 27.609 1 73.31 552 LEU A N 1
ATOM 4414 C CA . LEU A 1 552 ? -15.867 -22.984 28.672 1 73.31 552 LEU A CA 1
ATOM 4415 C C . LEU A 1 552 ? -15.031 -22.375 29.797 1 73.31 552 LEU A C 1
ATOM 4417 O O . LEU A 1 552 ? -13.953 -22.891 30.109 1 73.31 552 LEU A O 1
ATOM 4421 N N . ASP A 1 553 ? -15.562 -21.375 30.438 1 63.78 553 ASP A N 1
ATOM 4422 C CA . ASP A 1 553 ? -15.219 -20.766 31.719 1 63.78 553 ASP A CA 1
ATOM 4423 C C . ASP A 1 553 ? -13.734 -20.406 31.781 1 63.78 553 ASP A C 1
ATOM 4425 O O . ASP A 1 553 ? -13.102 -20.531 32.844 1 63.78 553 ASP A O 1
ATOM 4429 N N . MET A 1 554 ? -13.258 -20 30.562 1 68.12 554 MET A N 1
ATOM 4430 C CA . MET A 1 554 ? -11.82 -19.75 30.625 1 68.12 554 MET A CA 1
ATOM 4431 C C . MET A 1 554 ? -11.531 -18.266 30.406 1 68.12 554 MET A C 1
ATOM 4433 O O . MET A 1 554 ? -12.297 -17.562 29.75 1 68.12 554 MET A O 1
ATOM 4437 N N . THR A 1 555 ? -10.594 -17.812 31.109 1 74.69 555 THR A N 1
ATOM 4438 C CA . THR A 1 555 ? -10 -16.5 30.875 1 74.69 555 THR A CA 1
ATOM 4439 C C . THR A 1 555 ? -9.445 -16.422 29.453 1 74.69 555 THR A C 1
ATOM 4441 O O . THR A 1 555 ? -9.164 -17.438 28.828 1 74.69 555 THR A O 1
ATOM 4444 N N . PRO A 1 556 ? -9.508 -15.25 28.891 1 74.44 556 PRO A N 1
ATOM 4445 C CA . PRO A 1 556 ? -8.914 -15.078 27.562 1 74.44 556 PRO A CA 1
ATOM 4446 C C . PRO A 1 556 ? -7.539 -15.727 27.438 1 74.44 556 PRO A C 1
ATOM 4448 O O . PRO A 1 556 ? -7.203 -16.281 26.391 1 74.44 556 PRO A O 1
ATOM 4451 N N . TYR A 1 557 ? -6.848 -15.703 28.5 1 75.5 557 TYR A N 1
ATOM 4452 C CA . TYR A 1 557 ? -5.516 -16.297 28.5 1 75.5 557 TYR A CA 1
ATOM 4453 C C . TYR A 1 557 ? -5.602 -17.812 28.344 1 75.5 557 TYR A C 1
ATOM 4455 O O . TYR A 1 557 ? -4.879 -18.406 27.547 1 75.5 557 TYR A O 1
ATOM 4463 N N . LEU A 1 558 ? -6.453 -18.453 29.125 1 80.69 558 LEU A N 1
ATOM 4464 C CA . LEU A 1 558 ? -6.598 -19.891 29.078 1 80.69 558 LEU A CA 1
ATOM 4465 C C . LEU A 1 558 ? -7.164 -20.328 27.719 1 80.69 558 LEU A C 1
ATOM 4467 O O . LEU A 1 558 ? -6.785 -21.375 27.203 1 80.69 558 LEU A O 1
ATOM 4471 N N . GLU A 1 559 ? -8.047 -19.562 27.172 1 86.19 559 GLU A N 1
ATOM 4472 C CA . GLU A 1 559 ? -8.555 -19.859 25.828 1 86.19 559 GLU A CA 1
ATOM 4473 C C . GLU A 1 559 ? -7.43 -19.828 24.797 1 86.19 559 GLU A C 1
ATOM 4475 O O . GLU A 1 559 ? -7.344 -20.703 23.953 1 86.19 559 GLU A O 1
ATOM 4480 N N . SER A 1 560 ? -6.629 -18.812 24.984 1 84.5 560 SER A N 1
ATOM 4481 C CA . SER A 1 560 ? -5.508 -18.703 24.062 1 84.5 560 SER A CA 1
ATOM 4482 C C . SER A 1 560 ? -4.578 -19.906 24.156 1 84.5 560 SER A C 1
ATOM 4484 O O . SER A 1 560 ? -4.082 -20.391 23.141 1 84.5 560 SER A O 1
ATOM 4486 N N . ARG A 1 561 ? -4.344 -20.391 25.312 1 85.06 561 ARG A N 1
ATOM 4487 C CA . ARG A 1 561 ? -3.486 -21.562 25.516 1 85.06 561 ARG A CA 1
ATOM 4488 C C . ARG A 1 561 ? -4.09 -22.797 24.875 1 85.06 561 ARG A C 1
ATOM 4490 O O . ARG A 1 561 ? -3.387 -23.562 24.203 1 85.06 561 ARG A O 1
ATOM 4497 N N . GLN A 1 562 ? -5.359 -22.969 25.062 1 89.44 562 GLN A N 1
ATOM 4498 C CA . GLN A 1 562 ? -6.031 -24.125 24.469 1 89.44 562 GLN A CA 1
ATOM 4499 C C . GLN A 1 562 ? -6.012 -24.031 22.938 1 89.44 562 GLN A C 1
ATOM 4501 O O . GLN A 1 562 ? -5.801 -25.047 22.266 1 89.44 562 GLN A O 1
ATOM 4506 N N . LEU A 1 563 ? -6.227 -22.891 22.438 1 92.12 563 LEU A N 1
ATOM 4507 C CA . LEU A 1 563 ? -6.195 -22.688 21 1 92.12 563 LEU A CA 1
ATOM 4508 C C . LEU A 1 563 ? -4.801 -22.953 20.438 1 92.12 563 LEU A C 1
ATOM 4510 O O . LEU A 1 563 ? -4.66 -23.531 19.359 1 92.12 563 LEU A O 1
ATOM 4514 N N . GLN A 1 564 ? -3.811 -22.594 21.25 1 88.12 564 GLN A N 1
ATOM 4515 C CA . GLN A 1 564 ? -2.441 -22.844 20.812 1 88.12 564 GLN A CA 1
ATOM 4516 C C . GLN A 1 564 ? -2.129 -24.344 20.797 1 88.12 564 GLN A C 1
ATOM 4518 O O . GLN A 1 564 ? -1.373 -24.812 19.953 1 88.12 564 GLN A O 1
ATOM 4523 N N . GLU A 1 565 ? -2.75 -25.062 21.672 1 89.81 565 GLU A N 1
ATOM 4524 C CA . GLU A 1 565 ? -2.588 -26.5 21.672 1 89.81 565 GLU A CA 1
ATOM 4525 C C . GLU A 1 565 ? -3.17 -27.125 20.406 1 89.81 565 GLU A C 1
ATOM 4527 O O . GLU A 1 565 ? -2.582 -28.047 19.828 1 89.81 565 GLU A O 1
ATOM 4532 N N . ILE A 1 566 ? -4.262 -26.594 19.984 1 93.75 566 ILE A N 1
ATOM 4533 C CA . ILE A 1 566 ? -4.879 -27.078 18.75 1 93.75 566 ILE A CA 1
ATOM 4534 C C . ILE A 1 566 ? -3.979 -26.734 17.562 1 93.75 566 ILE A C 1
ATOM 4536 O O . ILE A 1 566 ? -3.686 -27.594 16.734 1 93.75 566 ILE A O 1
ATOM 4540 N N . VAL A 1 567 ? -3.457 -25.531 17.531 1 91.88 567 VAL A N 1
ATOM 4541 C CA . VAL A 1 567 ? -2.688 -25.016 16.406 1 91.88 567 VAL A CA 1
ATOM 4542 C C . VAL A 1 567 ? -1.341 -25.734 16.328 1 91.88 567 VAL A C 1
ATOM 4544 O O . VAL A 1 567 ? -0.765 -25.875 15.25 1 91.88 567 VAL A O 1
ATOM 4547 N N . ALA A 1 568 ? -0.821 -26.219 17.438 1 88.12 568 ALA A N 1
ATOM 4548 C CA . ALA A 1 568 ? 0.481 -26.891 17.5 1 88.12 568 ALA A CA 1
ATOM 4549 C C . ALA A 1 568 ? 0.527 -28.094 16.578 1 88.12 568 ALA A C 1
ATOM 4551 O O . ALA A 1 568 ? 1.606 -28.562 16.203 1 88.12 568 ALA A O 1
ATOM 4552 N N . ARG A 1 569 ? -0.661 -28.594 16.125 1 92.5 569 ARG A N 1
ATOM 4553 C CA . ARG A 1 569 ? -0.734 -29.75 15.227 1 92.5 569 ARG A CA 1
ATOM 4554 C C . ARG A 1 569 ? -0.542 -29.328 13.773 1 92.5 569 ARG A C 1
ATOM 4556 O O . ARG A 1 569 ? -0.551 -30.172 12.875 1 92.5 569 ARG A O 1
ATOM 4563 N N . ALA A 1 570 ? -0.338 -28.094 13.562 1 90.06 570 ALA A N 1
ATOM 4564 C CA . ALA A 1 570 ? -0.308 -27.531 12.219 1 90.06 570 ALA A CA 1
ATOM 4565 C C . ALA A 1 570 ? 0.804 -28.156 11.383 1 90.06 570 ALA A C 1
ATOM 4567 O O . ALA A 1 570 ? 0.773 -28.094 10.156 1 90.06 570 ALA A O 1
ATOM 4568 N N . THR A 1 571 ? 1.765 -28.828 11.961 1 87.19 571 THR A N 1
ATOM 4569 C CA . THR A 1 571 ? 2.9 -29.391 11.25 1 87.19 571 THR A CA 1
ATOM 4570 C C . THR A 1 571 ? 2.561 -30.781 10.703 1 87.19 571 THR A C 1
ATOM 4572 O O . THR A 1 571 ? 3.318 -31.344 9.914 1 87.19 571 THR A O 1
ATOM 4575 N N . GLU A 1 572 ? 1.383 -31.312 11.086 1 90.94 572 GLU A N 1
ATOM 4576 C CA . GLU A 1 572 ? 0.949 -32.594 10.547 1 90.94 572 GLU A CA 1
ATOM 4577 C C . GLU A 1 572 ? 0.631 -32.5 9.055 1 90.94 572 GLU A C 1
ATOM 4579 O O . GLU A 1 572 ? -0.04 -31.547 8.625 1 90.94 572 GLU A O 1
ATOM 4584 N N . PRO A 1 573 ? 1.068 -33.406 8.25 1 89.5 573 PRO A N 1
ATOM 4585 C CA . PRO A 1 573 ? 0.927 -33.312 6.793 1 89.5 573 PRO A CA 1
ATOM 4586 C C . PRO A 1 573 ? -0.53 -33.219 6.348 1 89.5 573 PRO A C 1
ATOM 4588 O O . PRO A 1 573 ? -0.846 -32.469 5.41 1 89.5 573 PRO A O 1
ATOM 4591 N N . ASP A 1 574 ? -1.446 -33.875 7.055 1 94.56 574 ASP A N 1
ATOM 4592 C CA . ASP A 1 574 ? -2.848 -33.906 6.648 1 94.56 574 ASP A CA 1
ATOM 4593 C C . ASP A 1 574 ? -3.562 -32.625 7.059 1 94.56 574 ASP A C 1
ATOM 4595 O O . ASP A 1 574 ? -4.727 -32.406 6.707 1 94.56 574 ASP A O 1
ATOM 4599 N N . LEU A 1 575 ? -2.816 -31.719 7.801 1 95.5 575 LEU A N 1
ATOM 4600 C CA . LEU A 1 575 ? -3.4 -30.453 8.25 1 95.5 575 LEU A CA 1
ATOM 4601 C C . LEU A 1 575 ? -2.77 -29.266 7.531 1 95.5 575 LEU A C 1
ATOM 4603 O O . LEU A 1 575 ? -2.93 -28.125 7.953 1 95.5 575 LEU A O 1
ATOM 4607 N N . ALA A 1 576 ? -2.061 -29.625 6.395 1 92.06 576 ALA A N 1
ATOM 4608 C CA . ALA A 1 576 ? -1.373 -28.594 5.621 1 92.06 576 ALA A CA 1
ATOM 4609 C C . ALA A 1 576 ? -2.355 -27.547 5.105 1 92.06 576 ALA A C 1
ATOM 4611 O O . ALA A 1 576 ? -3.49 -27.875 4.75 1 92.06 576 ALA A O 1
ATOM 4612 N N . PHE A 1 577 ? -1.83 -26.312 5.066 1 93.62 577 PHE A N 1
ATOM 4613 C CA . PHE A 1 577 ? -2.73 -25.203 4.742 1 93.62 577 PHE A CA 1
ATOM 4614 C C . PHE A 1 577 ? -2.045 -24.203 3.82 1 93.62 577 PHE A C 1
ATOM 4616 O O . PHE A 1 577 ? -0.891 -23.828 4.043 1 93.62 577 PHE A O 1
ATOM 4623 N N . ALA A 1 578 ? -2.66 -23.812 2.748 1 93.12 578 ALA A N 1
ATOM 4624 C CA . ALA A 1 578 ? -2.336 -22.703 1.854 1 93.12 578 ALA A CA 1
ATOM 4625 C C . ALA A 1 578 ? -3.602 -22.078 1.272 1 93.12 578 ALA A C 1
ATOM 4627 O O . ALA A 1 578 ? -4.531 -22.781 0.882 1 93.12 578 ALA A O 1
ATOM 4628 N N . THR A 1 579 ? -3.682 -20.797 1.282 1 92.5 579 THR A N 1
ATOM 4629 C CA . THR A 1 579 ? -4.918 -20.141 0.874 1 92.5 579 THR A CA 1
ATOM 4630 C C . THR A 1 579 ? -4.656 -19.156 -0.268 1 92.5 579 THR A C 1
ATOM 4632 O O . THR A 1 579 ? -3.607 -19.219 -0.916 1 92.5 579 THR A O 1
ATOM 4635 N N . ASP A 1 580 ? -5.535 -18.297 -0.599 1 85.94 580 ASP A N 1
ATOM 4636 C CA . ASP A 1 580 ? -5.598 -17.469 -1.797 1 85.94 580 ASP A CA 1
ATOM 4637 C C . ASP A 1 580 ? -4.328 -16.625 -1.946 1 85.94 580 ASP A C 1
ATOM 4639 O O . ASP A 1 580 ? -3.727 -16.594 -3.021 1 85.94 580 ASP A O 1
ATOM 4643 N N . GLU A 1 581 ? -3.916 -15.992 -0.845 1 82.81 581 GLU A N 1
ATOM 4644 C CA . GLU A 1 581 ? -2.762 -15.102 -0.924 1 82.81 581 GLU A CA 1
ATOM 4645 C C . GLU A 1 581 ? -1.473 -15.883 -1.147 1 82.81 581 GLU A C 1
ATOM 4647 O O . GLU A 1 581 ? -0.437 -15.305 -1.482 1 82.81 581 GLU A O 1
ATOM 4652 N N . ASP A 1 582 ? -1.558 -17.172 -1.01 1 85.75 582 ASP A N 1
ATOM 4653 C CA . ASP A 1 582 ? -0.38 -18 -1.208 1 85.75 582 ASP A CA 1
ATOM 4654 C C . ASP A 1 582 ? -0.287 -18.484 -2.654 1 85.75 582 ASP A C 1
ATOM 4656 O O . ASP A 1 582 ? 0.739 -19.031 -3.066 1 85.75 582 ASP A O 1
ATOM 4660 N N . VAL A 1 583 ? -1.316 -18.328 -3.365 1 82.56 583 VAL A N 1
ATOM 4661 C CA . VAL A 1 583 ? -1.39 -18.953 -4.684 1 82.56 583 VAL A CA 1
ATOM 4662 C C . VAL A 1 583 ? -1.431 -17.875 -5.762 1 82.56 583 VAL A C 1
ATOM 4664 O O . VAL A 1 583 ? -0.566 -17.844 -6.641 1 82.56 583 VAL A O 1
ATOM 4667 N N . TRP A 1 584 ? -2.318 -17.047 -5.617 1 72 584 TRP A N 1
ATOM 4668 C CA . TRP A 1 584 ? -2.631 -16.125 -6.715 1 72 584 TRP A CA 1
ATOM 4669 C C . TRP A 1 584 ? -1.54 -15.078 -6.871 1 72 584 TRP A C 1
ATOM 4671 O O . TRP A 1 584 ? -1.17 -14.406 -5.906 1 72 584 TRP A O 1
ATOM 4681 N N . GLY A 1 585 ? -1.081 -15.031 -7.961 1 64.69 585 GLY A N 1
ATOM 4682 C CA . GLY A 1 585 ? -0.065 -14.047 -8.297 1 64.69 585 GLY A CA 1
ATOM 4683 C C . GLY A 1 585 ? 1.34 -14.492 -7.938 1 64.69 585 GLY A C 1
ATOM 4684 O O . GLY A 1 585 ? 2.314 -13.812 -8.273 1 64.69 585 GLY A O 1
ATOM 4685 N N . ILE A 1 586 ? 1.495 -15.594 -7.211 1 65.94 586 ILE A N 1
ATOM 4686 C CA . ILE A 1 586 ? 2.801 -16.031 -6.727 1 65.94 586 ILE A CA 1
ATOM 4687 C C . ILE A 1 586 ? 3.209 -17.328 -7.426 1 65.94 586 ILE A C 1
ATOM 4689 O O . ILE A 1 586 ? 4.238 -17.375 -8.102 1 65.94 586 ILE A O 1
ATOM 4693 N N . PHE A 1 587 ? 2.438 -18.328 -7.496 1 68.19 587 PHE A N 1
ATOM 4694 C CA . PHE A 1 587 ? 2.59 -19.672 -8.047 1 68.19 587 PHE A CA 1
ATOM 4695 C C . PHE A 1 587 ? 4.012 -20.188 -7.844 1 68.19 587 PHE A C 1
ATOM 4697 O O . PHE A 1 587 ? 4.656 -20.641 -8.789 1 68.19 587 PHE A O 1
ATOM 4704 N N . LEU A 1 588 ? 4.395 -20.109 -6.559 1 85.12 588 LEU A N 1
ATOM 4705 C CA . LEU A 1 588 ? 5.727 -20.516 -6.125 1 85.12 588 LEU A CA 1
ATOM 4706 C C . LEU A 1 588 ? 5.73 -21.984 -5.703 1 85.12 588 LEU A C 1
ATOM 4708 O O . LEU A 1 588 ? 6.648 -22.734 -6.051 1 85.12 588 LEU A O 1
ATOM 4712 N N . ASP A 1 589 ? 4.688 -22.438 -5.039 1 90.62 589 ASP A N 1
ATOM 4713 C CA . ASP A 1 589 ? 4.605 -23.75 -4.402 1 90.62 589 ASP A CA 1
ATOM 4714 C C . ASP A 1 589 ? 3.76 -24.719 -5.23 1 90.62 589 ASP A C 1
ATOM 4716 O O . ASP A 1 589 ? 2.543 -24.547 -5.332 1 90.62 589 ASP A O 1
ATOM 4720 N N . PRO A 1 590 ? 4.398 -25.766 -5.789 1 93.81 590 PRO A N 1
ATOM 4721 C CA . PRO A 1 590 ? 3.633 -26.703 -6.602 1 93.81 590 PRO A CA 1
ATOM 4722 C C . PRO A 1 590 ? 2.578 -27.453 -5.793 1 93.81 590 PRO A C 1
ATOM 4724 O O . PRO A 1 590 ? 1.691 -28.094 -6.367 1 93.81 590 PRO A O 1
ATOM 4727 N N . GLU A 1 591 ? 2.68 -27.391 -4.477 1 93.12 591 GLU A N 1
ATOM 4728 C CA . GLU A 1 591 ? 1.703 -28.078 -3.643 1 93.12 591 GLU A CA 1
ATOM 4729 C C . GLU A 1 591 ? 0.555 -27.156 -3.25 1 93.12 591 GLU A C 1
ATOM 4731 O O . GLU A 1 591 ? -0.372 -27.578 -2.551 1 93.12 591 GLU A O 1
ATOM 4736 N N . ALA A 1 592 ? 0.58 -25.953 -3.604 1 91.88 592 ALA A N 1
ATOM 4737 C CA . ALA A 1 592 ? -0.49 -24.984 -3.393 1 91.88 592 ALA A CA 1
ATOM 4738 C C . ALA A 1 592 ? -1.051 -24.484 -4.723 1 91.88 592 ALA A C 1
ATOM 4740 O O . ALA A 1 592 ? -0.757 -23.359 -5.148 1 91.88 592 ALA A O 1
ATOM 4741 N N . LEU A 1 593 ? -1.854 -25.266 -5.387 1 90.25 593 LEU A N 1
ATOM 4742 C CA . LEU A 1 593 ? -2.436 -24.953 -6.684 1 90.25 593 LEU A CA 1
ATOM 4743 C C . LEU A 1 593 ? -3.906 -25.344 -6.734 1 90.25 593 LEU A C 1
ATOM 4745 O O . LEU A 1 593 ? -4.297 -26.375 -6.164 1 90.25 593 LEU A O 1
ATOM 4749 N N . PRO A 1 594 ? -4.668 -24.547 -7.387 1 89.31 594 PRO A N 1
ATOM 4750 C CA . PRO A 1 594 ? -6.02 -25.016 -7.688 1 89.31 594 PRO A CA 1
ATOM 4751 C C . PRO A 1 594 ? -6.047 -26.062 -8.805 1 89.31 594 PRO A C 1
ATOM 4753 O O . PRO A 1 594 ? -5.203 -26.016 -9.703 1 89.31 594 PRO A O 1
ATOM 4756 N N . TRP A 1 595 ? -6.965 -27 -8.781 1 91.19 595 TRP A N 1
ATOM 4757 C CA . TRP A 1 595 ? -7.246 -27.984 -9.828 1 91.19 595 TRP A CA 1
ATOM 4758 C C . TRP A 1 595 ? -6.109 -28.984 -9.945 1 91.19 595 TRP A C 1
ATOM 4760 O O . TRP A 1 595 ? -5.773 -29.438 -11.047 1 91.19 595 TRP A O 1
ATOM 4770 N N . ASP A 1 596 ? -5.371 -29.109 -8.852 1 93.25 596 ASP A N 1
ATOM 4771 C CA . ASP A 1 596 ? -4.406 -30.203 -8.719 1 93.25 596 ASP A CA 1
ATOM 4772 C C . ASP A 1 596 ? -4.938 -31.312 -7.809 1 93.25 596 ASP A C 1
ATOM 4774 O O . ASP A 1 596 ? -5.973 -31.141 -7.156 1 93.25 596 ASP A O 1
ATOM 4778 N N . LEU A 1 597 ? -4.277 -32.438 -7.891 1 96.19 597 LEU A N 1
ATOM 4779 C CA . LEU A 1 597 ? -4.676 -33.531 -7.031 1 96.19 597 LEU A CA 1
ATOM 4780 C C . LEU A 1 597 ? -3.512 -34.5 -6.805 1 96.19 597 LEU A C 1
ATOM 4782 O O . LEU A 1 597 ? -2.703 -34.719 -7.711 1 96.19 597 LEU A O 1
ATOM 4786 N N . SER A 1 598 ? -3.408 -35 -5.543 1 96.62 598 SER A N 1
ATOM 4787 C CA . SER A 1 598 ? -2.504 -36.062 -5.133 1 96.62 598 SER A CA 1
ATOM 4788 C C . SER A 1 598 ? -1.241 -35.5 -4.488 1 96.62 598 SER A C 1
ATOM 4790 O O . SER A 1 598 ? -0.863 -34.375 -4.746 1 96.62 598 SER A O 1
ATOM 4792 N N . SER A 1 599 ? -0.65 -36.281 -3.631 1 95.62 599 SER A N 1
ATOM 4793 C CA . SER A 1 599 ? 0.616 -35.969 -2.982 1 95.62 599 SER A CA 1
ATOM 4794 C C . SER A 1 599 ? 1.789 -36.125 -3.941 1 95.62 599 SER A C 1
ATOM 4796 O O . SER A 1 599 ? 2.9 -35.688 -3.658 1 95.62 599 SER A O 1
ATOM 4798 N N . ASP A 1 600 ? 1.532 -36.781 -5.07 1 96.06 600 ASP A N 1
ATOM 4799 C CA . ASP A 1 600 ? 2.471 -36.906 -6.18 1 96.06 600 ASP A CA 1
ATOM 4800 C C . ASP A 1 600 ? 1.871 -36.375 -7.48 1 96.06 600 ASP A C 1
ATOM 4802 O O . ASP A 1 600 ? 1.485 -37.156 -8.352 1 96.06 600 ASP A O 1
ATOM 4806 N N . MET A 1 601 ? 1.916 -35.125 -7.531 1 95 601 MET A N 1
ATOM 4807 C CA . MET A 1 601 ? 1.203 -34.438 -8.609 1 95 601 MET A CA 1
ATOM 4808 C C . MET A 1 601 ? 1.822 -34.75 -9.961 1 95 601 MET A C 1
ATOM 4810 O O . MET A 1 601 ? 1.114 -34.844 -10.969 1 95 601 MET A O 1
ATOM 4814 N N . LEU A 1 602 ? 3.168 -34.969 -10.078 1 96.56 602 LEU A N 1
ATOM 4815 C CA . LEU A 1 602 ? 3.812 -35.281 -11.352 1 96.56 602 LEU A CA 1
ATOM 4816 C C . LEU A 1 602 ? 3.312 -36.594 -11.914 1 96.56 602 LEU A C 1
ATOM 4818 O O . LEU A 1 602 ? 2.953 -36.688 -13.086 1 96.56 602 LEU A O 1
ATOM 4822 N N . ARG A 1 603 ? 3.234 -37.594 -11.062 1 95.25 603 ARG A N 1
ATOM 4823 C CA . ARG A 1 603 ? 2.705 -38.875 -11.5 1 95.25 603 ARG A CA 1
ATOM 4824 C C . ARG A 1 603 ? 1.221 -38.781 -11.836 1 95.25 603 ARG A C 1
ATOM 4826 O O . ARG A 1 603 ? 0.767 -39.312 -12.844 1 95.25 603 ARG A O 1
ATOM 4833 N N . TYR A 1 604 ? 0.493 -38.156 -10.992 1 95.94 604 TYR A N 1
ATOM 4834 C CA . TYR A 1 604 ? -0.932 -37.969 -11.234 1 95.94 604 TYR A CA 1
ATOM 4835 C C . TYR A 1 604 ? -1.168 -37.281 -12.562 1 95.94 604 TYR A C 1
ATOM 4837 O O . TYR A 1 604 ? -1.999 -37.719 -13.367 1 95.94 604 TYR A O 1
ATOM 4845 N N . SER A 1 605 ? -0.462 -36.188 -12.805 1 96 605 SER A N 1
ATOM 4846 C CA . SER A 1 605 ? -0.608 -35.438 -14.055 1 96 605 SER A CA 1
ATOM 4847 C C . SER A 1 605 ? -0.251 -36.312 -15.258 1 96 605 SER A C 1
ATOM 4849 O O . SER A 1 605 ? -0.899 -36.219 -16.297 1 96 605 SER A O 1
ATOM 4851 N N . GLN A 1 606 ? 0.794 -37.125 -15.125 1 96.12 606 GLN A N 1
ATOM 4852 C CA . GLN A 1 606 ? 1.135 -38.062 -16.203 1 96.12 606 GLN A CA 1
ATOM 4853 C C . GLN A 1 606 ? -0.039 -38.969 -16.531 1 96.12 606 GLN A C 1
ATOM 4855 O O . GLN A 1 606 ? -0.354 -39.188 -17.703 1 96.12 606 GLN A O 1
ATOM 4860 N N . TRP A 1 607 ? -0.701 -39.531 -15.516 1 95.5 607 TRP A N 1
ATOM 4861 C CA . TRP A 1 607 ? -1.859 -40.406 -15.711 1 95.5 607 TRP A CA 1
ATOM 4862 C C . TRP A 1 607 ? -2.986 -39.656 -16.406 1 95.5 607 TRP A C 1
ATOM 4864 O O . TRP A 1 607 ? -3.668 -40.188 -17.281 1 95.5 607 TRP A O 1
ATOM 4874 N N . GLN A 1 608 ? -3.189 -38.406 -16 1 96.12 608 GLN A N 1
ATOM 4875 C CA . GLN A 1 608 ? -4.254 -37.625 -16.609 1 96.12 608 GLN A CA 1
ATOM 4876 C C . GLN A 1 608 ? -3.934 -37.281 -18.062 1 96.12 608 GLN A C 1
ATOM 4878 O O . GLN A 1 608 ? -4.836 -37.188 -18.891 1 96.12 608 GLN A O 1
ATOM 4883 N N . LEU A 1 609 ? -2.619 -37.062 -18.359 1 96.38 609 LEU A N 1
ATOM 4884 C CA . LEU A 1 609 ? -2.203 -36.875 -19.75 1 96.38 609 LEU A CA 1
ATOM 4885 C C . LEU A 1 609 ? -2.457 -38.125 -20.562 1 96.38 609 LEU A C 1
ATOM 4887 O O . LEU A 1 609 ? -2.936 -38.031 -21.703 1 96.38 609 LEU A O 1
ATOM 4891 N N . ASP A 1 610 ? -2.236 -39.25 -20 1 94.56 610 ASP A N 1
ATOM 4892 C CA . ASP A 1 610 ? -2.541 -40.531 -20.656 1 94.56 610 ASP A CA 1
ATOM 4893 C C . ASP A 1 610 ? -4.043 -40.688 -20.906 1 94.56 610 ASP A C 1
ATOM 4895 O O . ASP A 1 610 ? -4.461 -41.156 -21.969 1 94.56 610 ASP A O 1
ATOM 4899 N N . ASN A 1 611 ? -4.82 -40.281 -19.922 1 94.12 611 ASN A N 1
ATOM 4900 C CA . ASN A 1 611 ? -6.273 -40.281 -20.062 1 94.12 611 ASN A CA 1
ATOM 4901 C C . ASN A 1 611 ? -6.73 -39.438 -21.234 1 94.12 611 ASN A C 1
ATOM 4903 O O . ASN A 1 611 ? -7.605 -39.844 -22 1 94.12 611 ASN A O 1
ATOM 4907 N N . ALA A 1 612 ? -6.16 -38.219 -21.312 1 94.56 612 ALA A N 1
ATOM 4908 C CA . ALA A 1 612 ? -6.535 -37.344 -22.406 1 94.56 612 ALA A CA 1
ATOM 4909 C C . ALA A 1 612 ? -6.273 -38 -23.766 1 94.56 612 ALA A C 1
ATOM 4911 O O . ALA A 1 612 ? -7.133 -37.969 -24.641 1 94.56 612 ALA A O 1
ATOM 4912 N N . GLN A 1 613 ? -5.117 -38.625 -23.938 1 92.62 613 GLN A N 1
ATOM 4913 C CA . GLN A 1 613 ? -4.77 -39.312 -25.188 1 92.62 613 GLN A CA 1
ATOM 4914 C C . GLN A 1 613 ? -5.703 -40.469 -25.453 1 92.62 613 GLN A C 1
ATOM 4916 O O . GLN A 1 613 ? -6.148 -40.688 -26.594 1 92.62 613 GLN A O 1
ATOM 4921 N N . TYR A 1 614 ? -5.992 -41.156 -24.406 1 91.19 614 TYR A N 1
ATOM 4922 C CA . TYR A 1 614 ? -6.914 -42.281 -24.516 1 91.19 614 TYR A CA 1
ATOM 4923 C C . TYR A 1 614 ? -8.289 -41.812 -24.984 1 91.19 614 TYR A C 1
ATOM 4925 O O . TYR A 1 614 ? -8.898 -42.438 -25.859 1 91.19 614 TYR A O 1
ATOM 4933 N N . ILE A 1 615 ? -8.812 -40.75 -24.453 1 90.81 615 ILE A N 1
ATOM 4934 C CA . ILE A 1 615 ? -10.141 -40.25 -24.781 1 90.81 615 ILE A CA 1
ATOM 4935 C C . ILE A 1 615 ? -10.156 -39.75 -26.219 1 90.81 615 ILE A C 1
ATOM 4937 O O . ILE A 1 615 ? -11.117 -40 -26.953 1 90.81 615 ILE A O 1
ATOM 4941 N N . TRP A 1 616 ? -9.086 -39.062 -26.656 1 90.88 616 TRP A N 1
ATOM 4942 C CA . TRP A 1 616 ? -9.008 -38.594 -28.031 1 90.88 616 TRP A CA 1
ATOM 4943 C C . TRP A 1 616 ? -9.125 -39.75 -29 1 90.88 616 TRP A C 1
ATOM 4945 O O . TRP A 1 616 ? -9.828 -39.688 -30.016 1 90.88 616 TRP A O 1
ATOM 4955 N N . ASP A 1 617 ? -8.453 -40.875 -28.703 1 88.75 617 ASP A N 1
ATOM 4956 C CA . ASP A 1 617 ? -8.484 -42.062 -29.562 1 88.75 617 ASP A CA 1
ATOM 4957 C C . ASP A 1 617 ? -9.898 -42.625 -29.672 1 88.75 617 ASP A C 1
ATOM 4959 O O . ASP A 1 617 ? -10.32 -43.062 -30.75 1 88.75 617 ASP A O 1
ATOM 4963 N N . ARG A 1 618 ? -10.578 -42.5 -28.609 1 87.88 618 ARG A N 1
ATOM 4964 C CA . ARG A 1 618 ? -11.914 -43.094 -28.578 1 87.88 618 ARG A CA 1
ATOM 4965 C C . ARG A 1 618 ? -12.953 -42.156 -29.172 1 87.88 618 ARG A C 1
ATOM 4967 O O . ARG A 1 618 ? -13.992 -42.594 -29.656 1 87.88 618 ARG A O 1
ATOM 4974 N N . LEU A 1 619 ? -12.719 -40.844 -29.062 1 87.69 619 LEU A N 1
ATOM 4975 C CA . LEU A 1 619 ? -13.641 -39.844 -29.625 1 87.69 619 LEU A CA 1
ATOM 4976 C C . LEU A 1 619 ? -13.812 -40.062 -31.125 1 87.69 619 LEU A C 1
ATOM 4978 O O . LEU A 1 619 ? -14.875 -39.75 -31.672 1 87.69 619 LEU A O 1
ATOM 4982 N N . GLU A 1 620 ? -12.789 -40.562 -31.734 1 83.12 620 GLU A N 1
ATOM 4983 C CA . GLU A 1 620 ? -12.859 -40.781 -33.188 1 83.12 620 GLU A CA 1
ATOM 4984 C C . GLU A 1 620 ? -13.938 -41.812 -33.531 1 83.12 620 GLU A C 1
ATOM 4986 O O . GLU A 1 620 ? -14.609 -41.688 -34.531 1 83.12 620 GLU A O 1
ATOM 4991 N N . THR A 1 621 ? -14.07 -42.75 -32.719 1 81.62 621 THR A N 1
ATOM 4992 C CA . THR A 1 621 ? -14.969 -43.844 -33.031 1 81.62 621 THR A CA 1
ATOM 4993 C C . THR A 1 621 ? -16.312 -43.656 -32.312 1 81.62 621 THR A C 1
ATOM 4995 O O . THR A 1 621 ? -17.219 -44.469 -32.5 1 81.62 621 THR A O 1
ATOM 4998 N N . ARG A 1 622 ? -16.359 -42.656 -31.594 1 78.19 622 ARG A N 1
ATOM 4999 C CA . ARG A 1 622 ? -17.578 -42.438 -30.828 1 78.19 622 ARG A CA 1
ATOM 5000 C C . ARG A 1 622 ? -18.719 -41.969 -31.75 1 78.19 622 ARG A C 1
ATOM 5002 O O . ARG A 1 622 ? -18.5 -41.125 -32.625 1 78.19 622 ARG A O 1
ATOM 5009 N N . SER A 1 623 ? -19.859 -42.625 -31.578 1 67.62 623 SER A N 1
ATOM 5010 C CA . SER A 1 623 ? -21.031 -42.219 -32.312 1 67.62 623 SER A CA 1
ATOM 5011 C C . SER A 1 623 ? -21.875 -41.219 -31.5 1 67.62 623 SER A C 1
ATOM 5013 O O . SER A 1 623 ? -22.062 -41.406 -30.297 1 67.62 623 SER A O 1
ATOM 5015 N N . PHE A 1 624 ? -22.078 -40.062 -32.031 1 70.25 624 PHE A N 1
ATOM 5016 C CA . PHE A 1 624 ? -22.969 -39.094 -31.422 1 70.25 624 PHE A CA 1
ATOM 5017 C C . PHE A 1 624 ? -24.375 -39.25 -31.969 1 70.25 624 PHE A C 1
ATOM 5019 O O . PHE A 1 624 ? -24.562 -39.531 -33.156 1 70.25 624 PHE A O 1
ATOM 5026 N N . PRO A 1 625 ? -25.312 -39.156 -31.016 1 64.56 625 PRO A N 1
ATOM 5027 C CA . PRO A 1 625 ? -26.672 -39.25 -31.516 1 64.56 625 PRO A CA 1
ATOM 5028 C C . PRO A 1 625 ? -26.984 -38.25 -32.625 1 64.56 625 PRO A C 1
ATOM 5030 O O . PRO A 1 625 ? -26.469 -37.125 -32.594 1 64.56 625 PRO A O 1
ATOM 5033 N N . SER A 1 626 ? -27.734 -38.719 -33.594 1 62.31 626 SER A N 1
ATOM 5034 C CA . SER A 1 626 ? -28.078 -37.906 -34.781 1 62.31 626 SER A CA 1
ATOM 5035 C C . SER A 1 626 ? -28.781 -36.625 -34.375 1 62.31 626 SER A C 1
ATOM 5037 O O . SER A 1 626 ? -28.766 -35.625 -35.094 1 62.31 626 SER A O 1
ATOM 5039 N N . SER A 1 627 ? -29.422 -36.594 -33.25 1 63.03 627 SER A N 1
ATOM 5040 C CA . SER A 1 627 ? -30.188 -35.438 -32.812 1 63.03 627 SER A CA 1
ATOM 5041 C C . SER A 1 627 ? -29.266 -34.375 -32.25 1 63.03 627 SER A C 1
ATOM 5043 O O . SER A 1 627 ? -29.672 -33.219 -32.094 1 63.03 627 SER A O 1
ATOM 5045 N N . GLN A 1 628 ? -28.094 -34.781 -32.188 1 64.19 628 GLN A N 1
ATOM 5046 C CA . GLN A 1 628 ? -27.203 -33.812 -31.547 1 64.19 628 GLN A CA 1
ATOM 5047 C C . GLN A 1 628 ? -26.469 -32.969 -32.594 1 64.19 628 GLN A C 1
ATOM 5049 O O . GLN A 1 628 ? -26.344 -33.375 -33.75 1 64.19 628 GLN A O 1
ATOM 5054 N N . GLU A 1 629 ? -26.172 -31.766 -32.094 1 66.06 629 GLU A N 1
ATOM 5055 C CA . GLU A 1 629 ? -25.531 -30.781 -32.969 1 66.06 629 GLU A CA 1
ATOM 5056 C C . GLU A 1 629 ? -24.172 -31.281 -33.438 1 66.06 629 GLU A C 1
ATOM 5058 O O . GLU A 1 629 ? -23.547 -32.125 -32.812 1 66.06 629 GLU A O 1
ATOM 5063 N N . SER A 1 630 ? -23.828 -30.906 -34.656 1 71 630 SER A N 1
ATOM 5064 C CA . SER A 1 630 ? -22.641 -31.344 -35.375 1 71 630 SER A CA 1
ATOM 5065 C C . SER A 1 630 ? -21.359 -30.953 -34.625 1 71 630 SER A C 1
ATOM 5067 O O . SER A 1 630 ? -20.297 -31.5 -34.906 1 71 630 SER A O 1
ATOM 5069 N N . ASP A 1 631 ? -21.516 -30.078 -33.625 1 80.19 631 ASP A N 1
ATOM 5070 C CA . ASP A 1 631 ? -20.281 -29.547 -33.031 1 80.19 631 ASP A CA 1
ATOM 5071 C C . ASP A 1 631 ? -19.891 -30.281 -31.766 1 80.19 631 ASP A C 1
ATOM 5073 O O . ASP A 1 631 ? -18.953 -29.891 -31.078 1 80.19 631 ASP A O 1
ATOM 5077 N N . GLN A 1 632 ? -20.609 -31.312 -31.375 1 79 632 GLN A N 1
ATOM 5078 C CA . GLN A 1 632 ? -20.359 -32.031 -30.141 1 79 632 GLN A CA 1
ATOM 5079 C C . GLN A 1 632 ? -18.938 -32.594 -30.109 1 79 632 GLN A C 1
ATOM 5081 O O . GLN A 1 632 ? -18.266 -32.562 -29.078 1 79 632 GLN A O 1
ATOM 5086 N N . LEU A 1 633 ? -18.547 -33.156 -31.219 1 84.06 633 LEU A N 1
ATOM 5087 C CA . LEU A 1 633 ? -17.203 -33.719 -31.297 1 84.06 633 LEU A CA 1
ATOM 5088 C C . LEU A 1 633 ? -16.156 -32.625 -31.141 1 84.06 633 LEU A C 1
ATOM 5090 O O . LEU A 1 633 ? -15.133 -32.812 -30.484 1 84.06 633 LEU A O 1
ATOM 5094 N N . LEU A 1 634 ? -16.406 -31.5 -31.781 1 83.81 634 LEU A N 1
ATOM 5095 C CA . LEU A 1 634 ? -15.5 -30.359 -31.672 1 83.81 634 LEU A CA 1
ATOM 5096 C C . LEU A 1 634 ? -15.383 -29.891 -30.234 1 83.81 634 LEU A C 1
ATOM 5098 O O . LEU A 1 634 ? -14.273 -29.656 -29.734 1 83.81 634 LEU A O 1
ATOM 5102 N N . ILE A 1 635 ? -16.469 -29.781 -29.562 1 81.38 635 ILE A N 1
ATOM 5103 C CA . ILE A 1 635 ? -16.5 -29.328 -28.172 1 81.38 635 ILE A CA 1
ATOM 5104 C C . ILE A 1 635 ? -15.758 -30.328 -27.297 1 81.38 635 ILE A C 1
ATOM 5106 O O . ILE A 1 635 ? -14.969 -29.938 -26.438 1 81.38 635 ILE A O 1
ATOM 5110 N N . ALA A 1 636 ? -16.047 -31.594 -27.484 1 84.5 636 ALA A N 1
ATOM 5111 C CA . ALA A 1 636 ? -15.391 -32.625 -26.703 1 84.5 636 ALA A CA 1
ATOM 5112 C C . ALA A 1 636 ? -13.875 -32.594 -26.922 1 84.5 636 ALA A C 1
ATOM 5114 O O . ALA A 1 636 ? -13.109 -32.656 -25.953 1 84.5 636 ALA A O 1
ATOM 5115 N N . PHE A 1 637 ? -13.453 -32.5 -28.203 1 88.94 637 PHE A N 1
ATOM 5116 C CA . PHE A 1 637 ? -12.031 -32.469 -28.531 1 88.94 637 PHE A CA 1
ATOM 5117 C C . PHE A 1 637 ? -11.344 -31.297 -27.828 1 88.94 637 PHE A C 1
ATOM 5119 O O . PHE A 1 637 ? -10.305 -31.469 -27.188 1 88.94 637 PHE A O 1
ATOM 5126 N N . ASN A 1 638 ? -11.914 -30.125 -27.922 1 86.75 638 ASN A N 1
ATOM 5127 C CA . ASN A 1 638 ? -11.328 -28.922 -27.328 1 86.75 638 ASN A CA 1
ATOM 5128 C C . ASN A 1 638 ? -11.297 -29 -25.812 1 86.75 638 ASN A C 1
ATOM 5130 O O . ASN A 1 638 ? -10.352 -28.516 -25.188 1 86.75 638 ASN A O 1
ATOM 5134 N N . THR A 1 639 ? -12.352 -29.5 -25.203 1 85.88 639 THR A N 1
ATOM 5135 C CA . THR A 1 639 ? -12.398 -29.688 -23.766 1 85.88 639 THR A CA 1
ATOM 5136 C C . THR A 1 639 ? -11.25 -30.562 -23.281 1 85.88 639 THR A C 1
ATOM 5138 O O . THR A 1 639 ? -10.586 -30.25 -22.297 1 85.88 639 THR A O 1
ATOM 5141 N N . ILE A 1 640 ? -10.984 -31.609 -23.984 1 90.06 640 ILE A N 1
ATOM 5142 C CA . ILE A 1 640 ? -9.93 -32.562 -23.609 1 90.06 640 ILE A CA 1
ATOM 5143 C C . ILE A 1 640 ? -8.562 -31.938 -23.891 1 90.06 640 ILE A C 1
ATOM 5145 O O . ILE A 1 640 ? -7.602 -32.188 -23.156 1 90.06 640 ILE A O 1
ATOM 5149 N N . LEU A 1 641 ? -8.469 -31.156 -24.969 1 90.69 641 LEU A N 1
ATOM 5150 C CA . LEU A 1 641 ? -7.223 -30.422 -25.219 1 90.69 641 LEU A CA 1
ATOM 5151 C C . LEU A 1 641 ? -6.891 -29.516 -24.047 1 90.69 641 LEU A C 1
ATOM 5153 O O . LEU A 1 641 ? -5.734 -29.438 -23.625 1 90.69 641 LEU A O 1
ATOM 5157 N N . SER A 1 642 ? -7.879 -28.797 -23.5 1 88.62 642 SER A N 1
ATOM 5158 C CA . SER A 1 642 ? -7.684 -27.953 -22.328 1 88.62 642 SER A CA 1
ATOM 5159 C C . SER A 1 642 ? -7.281 -28.781 -21.125 1 88.62 642 SER A C 1
ATOM 5161 O O . SER A 1 642 ? -6.422 -28.375 -20.328 1 88.62 642 SER A O 1
ATOM 5163 N N . TYR A 1 643 ? -8 -29.906 -21 1 90.75 643 TYR A N 1
ATOM 5164 C CA . TYR A 1 643 ? -7.68 -30.859 -19.953 1 90.75 643 TYR A CA 1
ATOM 5165 C C . TYR A 1 643 ? -6.219 -31.281 -20.031 1 90.75 643 TYR A C 1
ATOM 5167 O O . TYR A 1 643 ? -5.504 -31.266 -19.031 1 90.75 643 TYR A O 1
ATOM 5175 N N . TYR A 1 644 ? -5.75 -31.594 -21.219 1 93.81 644 TYR A N 1
ATOM 5176 C CA . TYR A 1 644 ? -4.371 -31.984 -21.484 1 93.81 644 TYR A CA 1
ATOM 5177 C C . TYR A 1 644 ? -3.41 -30.844 -21.141 1 93.81 644 TYR A C 1
ATOM 5179 O O . TYR A 1 644 ? -2.434 -31.047 -20.422 1 93.81 644 TYR A O 1
ATOM 5187 N N . ALA A 1 645 ? -3.709 -29.672 -21.578 1 92.19 645 ALA A N 1
ATOM 5188 C CA . ALA A 1 645 ? -2.863 -28.5 -21.375 1 92.19 645 ALA A CA 1
ATOM 5189 C C . ALA A 1 645 ? -2.74 -28.172 -19.891 1 92.19 645 ALA A C 1
ATOM 5191 O O . ALA A 1 645 ? -1.65 -27.844 -19.406 1 92.19 645 ALA A O 1
ATOM 5192 N N . ASN A 1 646 ? -3.799 -28.25 -19.156 1 90.19 646 ASN A N 1
ATOM 5193 C CA . ASN A 1 646 ? -3.807 -27.922 -17.734 1 90.19 646 ASN A CA 1
ATOM 5194 C C . ASN A 1 646 ? -2.955 -28.891 -16.922 1 90.19 646 ASN A C 1
ATOM 5196 O O . ASN A 1 646 ? -2.227 -28.484 -16.016 1 90.19 646 ASN A O 1
ATOM 5200 N N . ASN A 1 647 ? -3.135 -30.156 -17.234 1 93.56 647 ASN A N 1
ATOM 5201 C CA . ASN A 1 647 ? -2.35 -31.156 -16.5 1 93.56 647 ASN A CA 1
ATOM 5202 C C . ASN A 1 647 ? -0.862 -31.031 -16.828 1 93.56 647 ASN A C 1
ATOM 5204 O O . ASN A 1 647 ? -0.015 -31.281 -15.969 1 93.56 647 ASN A O 1
ATOM 5208 N N . ALA A 1 648 ? -0.529 -30.703 -18.078 1 95.56 648 ALA A N 1
ATOM 5209 C CA . ALA A 1 648 ? 0.868 -30.422 -18.406 1 95.56 648 ALA A CA 1
ATOM 5210 C C . ALA A 1 648 ? 1.385 -29.219 -17.625 1 95.56 648 ALA A C 1
ATOM 5212 O O . ALA A 1 648 ? 2.496 -29.234 -17.094 1 95.56 648 ALA A O 1
ATOM 5213 N N . ALA A 1 649 ? 0.593 -28.172 -17.516 1 92.31 649 ALA A N 1
ATOM 5214 C CA . ALA A 1 649 ? 0.979 -26.938 -16.859 1 92.31 649 ALA A CA 1
ATOM 5215 C C . ALA A 1 649 ? 1.216 -27.141 -15.367 1 92.31 649 ALA A C 1
ATOM 5217 O O . ALA A 1 649 ? 1.918 -26.359 -14.727 1 92.31 649 ALA A O 1
ATOM 5218 N N . ASN A 1 650 ? 0.634 -28.188 -14.766 1 93.06 650 ASN A N 1
ATOM 5219 C CA . ASN A 1 650 ? 0.83 -28.5 -13.359 1 93.06 650 ASN A CA 1
ATOM 5220 C C . ASN A 1 650 ? 2.297 -28.781 -13.047 1 93.06 650 ASN A C 1
ATOM 5222 O O . ASN A 1 650 ? 2.707 -28.75 -11.883 1 93.06 650 ASN A O 1
ATOM 5226 N N . ALA A 1 651 ? 3.102 -29.062 -14.062 1 95.38 651 ALA A N 1
ATOM 5227 C CA . ALA A 1 651 ? 4.516 -29.375 -13.859 1 95.38 651 ALA A CA 1
ATOM 5228 C C . ALA A 1 651 ? 5.344 -28.094 -13.75 1 95.38 651 ALA A C 1
ATOM 5230 O O . ALA A 1 651 ? 6.469 -28.125 -13.242 1 95.38 651 ALA A O 1
ATOM 5231 N N . ILE A 1 652 ? 4.848 -26.953 -14.164 1 94.25 652 ILE A N 1
ATOM 5232 C CA . ILE A 1 652 ? 5.598 -25.719 -14.344 1 94.25 652 ILE A CA 1
ATOM 5233 C C . ILE A 1 652 ? 6.086 -25.203 -12.992 1 94.25 652 ILE A C 1
ATOM 5235 O O . ILE A 1 652 ? 7.266 -24.891 -12.828 1 94.25 652 ILE A O 1
ATOM 5239 N N . PRO A 1 653 ? 5.246 -25.219 -11.898 1 93.12 653 PRO A N 1
ATOM 5240 C CA . PRO A 1 653 ? 5.672 -24.625 -10.633 1 93.12 653 PRO A CA 1
ATOM 5241 C C . PRO A 1 653 ? 6.801 -25.406 -9.961 1 93.12 653 PRO A C 1
ATOM 5243 O O . PRO A 1 653 ? 7.457 -24.891 -9.047 1 93.12 653 PRO A O 1
ATOM 5246 N N . TYR A 1 654 ? 7.027 -26.703 -10.406 1 95.62 654 TYR A N 1
ATOM 5247 C CA . TYR A 1 654 ? 8.141 -27.469 -9.859 1 95.62 654 TYR A CA 1
ATOM 5248 C C . TYR A 1 654 ? 9.477 -26.828 -10.242 1 95.62 654 TYR A C 1
ATOM 5250 O O . TYR A 1 654 ? 10.445 -26.891 -9.477 1 95.62 654 TYR A O 1
ATOM 5258 N N . ILE A 1 655 ? 9.531 -26.266 -11.43 1 96.69 655 ILE A N 1
ATOM 5259 C CA . ILE A 1 655 ? 10.773 -25.703 -11.953 1 96.69 655 ILE A CA 1
ATOM 5260 C C . ILE A 1 655 ? 11.023 -24.328 -11.312 1 96.69 655 ILE A C 1
ATOM 5262 O O . ILE A 1 655 ? 10.312 -23.359 -11.586 1 96.69 655 ILE A O 1
ATOM 5266 N N . GLY A 1 656 ? 12.078 -24.266 -10.477 1 93.81 656 GLY A N 1
ATOM 5267 C CA . GLY A 1 656 ? 12.383 -23.031 -9.781 1 93.81 656 GLY A CA 1
ATOM 5268 C C . GLY A 1 656 ? 11.438 -22.75 -8.625 1 93.81 656 GLY A C 1
ATOM 5269 O O . GLY A 1 656 ? 11.406 -21.625 -8.102 1 93.81 656 GLY A O 1
ATOM 5270 N N . GLY A 1 657 ? 10.625 -23.672 -8.227 1 93 657 GLY A N 1
ATOM 5271 C CA . GLY A 1 657 ? 9.648 -23.469 -7.172 1 93 657 GLY A CA 1
ATOM 5272 C C . GLY A 1 657 ? 10.203 -23.734 -5.781 1 93 657 GLY A C 1
ATOM 5273 O O . GLY A 1 657 ? 11.336 -24.188 -5.637 1 93 657 GLY A O 1
ATOM 5274 N N . GLN A 1 658 ? 9.5 -23.344 -4.742 1 92 658 GLN A N 1
ATOM 5275 C CA . GLN A 1 658 ? 9.773 -23.594 -3.334 1 92 658 GLN A CA 1
ATOM 5276 C C . GLN A 1 658 ? 8.492 -23.984 -2.588 1 92 658 GLN A C 1
ATOM 5278 O O . GLN A 1 658 ? 7.414 -23.469 -2.898 1 92 658 GLN A O 1
ATOM 5283 N N . SER A 1 659 ? 8.633 -24.922 -1.705 1 91.06 659 SER A N 1
ATOM 5284 C CA . SER A 1 659 ? 7.527 -25.219 -0.795 1 91.06 659 SER A CA 1
ATOM 5285 C C . SER A 1 659 ? 7.434 -24.172 0.314 1 91.06 659 SER A C 1
ATOM 5287 O O . SER A 1 659 ? 8.453 -23.75 0.86 1 91.06 659 SER A O 1
ATOM 5289 N N . PHE A 1 660 ? 6.266 -23.75 0.567 1 89.75 660 PHE A N 1
ATOM 5290 C CA . PHE A 1 660 ? 6.043 -22.766 1.619 1 89.75 660 PHE A CA 1
ATOM 5291 C C . PHE A 1 660 ? 5.234 -23.375 2.764 1 89.75 660 PHE A C 1
ATOM 5293 O O . PHE A 1 660 ? 4.172 -23.953 2.541 1 89.75 660 PHE A O 1
ATOM 5300 N N . HIS A 1 661 ? 5.75 -23.25 3.996 1 85.38 661 HIS A N 1
ATOM 5301 C CA . HIS A 1 661 ? 5.082 -23.719 5.199 1 85.38 661 HIS A CA 1
ATOM 5302 C C . HIS A 1 661 ? 4.941 -22.609 6.23 1 85.38 661 HIS A C 1
ATOM 5304 O O . HIS A 1 661 ? 5.867 -21.812 6.418 1 85.38 661 HIS A O 1
ATOM 5310 N N . ARG A 1 662 ? 3.748 -22.516 6.801 1 84.19 662 ARG A N 1
ATOM 5311 C CA . ARG A 1 662 ? 3.496 -21.516 7.828 1 84.19 662 ARG A CA 1
ATOM 5312 C C . ARG A 1 662 ? 4.008 -21.969 9.188 1 84.19 662 ARG A C 1
ATOM 5314 O O . ARG A 1 662 ? 3.219 -22.219 10.102 1 84.19 662 ARG A O 1
ATOM 5321 N N . TYR A 1 663 ? 5.316 -22.094 9.305 1 75.81 663 TYR A N 1
ATOM 5322 C CA . TYR A 1 663 ? 5.93 -22.5 10.57 1 75.81 663 TYR A CA 1
ATOM 5323 C C . TYR A 1 663 ? 6.391 -21.281 11.367 1 75.81 663 TYR A C 1
ATOM 5325 O O . TYR A 1 663 ? 6.812 -20.281 10.789 1 75.81 663 TYR A O 1
ATOM 5333 N N . ARG A 1 664 ? 6.055 -21.172 12.617 1 67.56 664 ARG A N 1
ATOM 5334 C CA . ARG A 1 664 ? 6.59 -20.094 13.445 1 67.56 664 ARG A CA 1
ATOM 5335 C C . ARG A 1 664 ? 8.062 -20.344 13.781 1 67.56 664 ARG A C 1
ATOM 5337 O O . ARG A 1 664 ? 8.469 -21.484 14 1 67.56 664 ARG A O 1
ATOM 5344 N N . ILE A 1 665 ? 8.938 -19.234 13.586 1 57.47 665 ILE A N 1
ATOM 5345 C CA . ILE A 1 665 ? 10.383 -19.266 13.797 1 57.47 665 ILE A CA 1
ATOM 5346 C C . ILE A 1 665 ? 10.68 -19.594 15.258 1 57.47 665 ILE A C 1
ATOM 5348 O O . ILE A 1 665 ? 10.125 -18.953 16.172 1 57.47 665 ILE A O 1
ATOM 5352 N N . GLY A 1 666 ? 11.273 -20.75 15.773 1 55.44 666 GLY A N 1
ATOM 5353 C CA . GLY A 1 666 ? 11.703 -21.188 17.094 1 55.44 666 GLY A CA 1
ATOM 5354 C C . GLY A 1 666 ? 11.492 -22.672 17.312 1 55.44 666 GLY A C 1
ATOM 5355 O O . GLY A 1 666 ? 11.969 -23.234 18.312 1 55.44 666 GLY A O 1
ATOM 5356 N N . ASN A 1 667 ? 10.594 -23.078 16.688 1 50.69 667 ASN A N 1
ATOM 5357 C CA . ASN A 1 667 ? 10.469 -24.5 16.969 1 50.69 667 ASN A CA 1
ATOM 5358 C C . ASN A 1 667 ? 11.625 -25.297 16.375 1 50.69 667 ASN A C 1
ATOM 5360 O O . ASN A 1 667 ? 11.906 -25.203 15.18 1 50.69 667 ASN A O 1
ATOM 5364 N N . SER A 1 668 ? 12.914 -25.328 17.125 1 47.66 668 SER A N 1
ATOM 5365 C CA . SER A 1 668 ? 14.25 -25.891 16.953 1 47.66 668 SER A CA 1
ATOM 5366 C C . SER A 1 668 ? 14.289 -26.859 15.773 1 47.66 668 SER A C 1
ATOM 5368 O O . SER A 1 668 ? 15.273 -26.906 15.039 1 47.66 668 SER A O 1
ATOM 5370 N N . GLY A 1 669 ? 13.555 -27.891 15.891 1 48.75 669 GLY A N 1
ATOM 5371 C CA . GLY A 1 669 ? 13.734 -29.047 15.023 1 48.75 669 GLY A CA 1
ATOM 5372 C C . GLY A 1 669 ? 13.109 -28.875 13.656 1 48.75 669 GLY A C 1
ATOM 5373 O O . GLY A 1 669 ? 13.109 -29.797 12.844 1 48.75 669 GLY A O 1
ATOM 5374 N N . SER A 1 670 ? 12.547 -27.719 13.383 1 55.34 670 SER A N 1
ATOM 5375 C CA . SER A 1 670 ? 11.406 -27.672 12.477 1 55.34 670 SER A CA 1
ATOM 5376 C C . SER A 1 670 ? 11.82 -27.234 11.078 1 55.34 670 SER A C 1
ATOM 5378 O O . SER A 1 670 ? 12.891 -26.641 10.906 1 55.34 670 SER A O 1
ATOM 5380 N N . SER A 1 671 ? 11.219 -27.656 10.125 1 68.62 671 SER A N 1
ATOM 5381 C CA . SER A 1 671 ? 11.062 -27.438 8.688 1 68.62 671 SER A CA 1
ATOM 5382 C C . SER A 1 671 ? 11.07 -25.953 8.352 1 68.62 671 SER A C 1
ATOM 5384 O O . SER A 1 671 ? 10.641 -25.125 9.164 1 68.62 671 SER A O 1
ATOM 5386 N N . LEU A 1 672 ? 12.039 -25.578 7.461 1 81.88 672 LEU A N 1
ATOM 5387 C CA . LEU A 1 672 ? 12.156 -24.234 6.934 1 81.88 672 LEU A CA 1
ATOM 5388 C C . LEU A 1 672 ? 10.836 -23.766 6.332 1 81.88 672 LEU A C 1
ATOM 5390 O O . LEU A 1 672 ? 10.125 -24.547 5.703 1 81.88 672 LEU A O 1
ATOM 5394 N N . PRO A 1 673 ? 10.43 -22.531 6.656 1 85.25 673 PRO A N 1
ATOM 5395 C CA . PRO A 1 673 ? 9.227 -22.016 6.004 1 85.25 673 PRO A CA 1
ATOM 5396 C C . PRO A 1 673 ? 9.289 -22.109 4.484 1 85.25 673 PRO A C 1
ATOM 5398 O O . PRO A 1 673 ? 8.281 -22.406 3.836 1 85.25 673 PRO A O 1
ATOM 5401 N N . LEU A 1 674 ? 10.477 -21.859 3.934 1 89.12 674 LEU A N 1
ATOM 5402 C CA . LEU A 1 674 ? 10.688 -22.031 2.5 1 89.12 674 LEU A CA 1
ATOM 5403 C C . LEU A 1 674 ? 11.703 -23.125 2.23 1 89.12 674 LEU A C 1
ATOM 5405 O O . LEU A 1 674 ? 12.812 -23.109 2.783 1 89.12 674 LEU A O 1
ATOM 5409 N N . GLU A 1 675 ? 11.273 -24.031 1.422 1 90.12 675 GLU A N 1
ATOM 5410 C CA . GLU A 1 675 ? 12.156 -25.125 1.028 1 90.12 675 GLU A CA 1
ATOM 5411 C C . GLU A 1 675 ? 12.227 -25.266 -0.49 1 90.12 675 GLU A C 1
ATOM 5413 O O . GLU A 1 675 ? 11.203 -25.422 -1.15 1 90.12 675 GLU A O 1
ATOM 5418 N N . PRO A 1 676 ? 13.438 -25.203 -1.034 1 91.56 676 PRO A N 1
ATOM 5419 C CA . PRO A 1 676 ? 13.523 -25.422 -2.479 1 91.56 676 PRO A CA 1
ATOM 5420 C C . PRO A 1 676 ? 13 -26.797 -2.893 1 91.56 676 PRO A C 1
ATOM 5422 O O . PRO A 1 676 ? 13.195 -27.781 -2.174 1 91.56 676 PRO A O 1
ATOM 5425 N N . ILE A 1 677 ? 12.281 -26.812 -3.979 1 94.81 677 ILE A N 1
ATOM 5426 C CA . ILE A 1 677 ? 11.891 -28.109 -4.527 1 94.81 677 ILE A CA 1
ATOM 5427 C C . ILE A 1 677 ? 13.141 -28.922 -4.867 1 94.81 677 ILE A C 1
ATOM 5429 O O . ILE A 1 677 ? 14.086 -28.391 -5.469 1 94.81 677 ILE A O 1
ATOM 5433 N N . PRO A 1 678 ? 13.172 -30.219 -4.465 1 94.38 678 PRO A N 1
ATOM 5434 C CA . PRO A 1 678 ? 14.344 -31.031 -4.801 1 94.38 678 PRO A CA 1
ATOM 5435 C C . PRO A 1 678 ? 14.656 -31.031 -6.297 1 94.38 678 PRO A C 1
ATOM 5437 O O . PRO A 1 678 ? 13.734 -31.062 -7.117 1 94.38 678 PRO A O 1
ATOM 5440 N N . VAL A 1 679 ? 15.93 -30.938 -6.617 1 96.06 679 VAL A N 1
ATOM 5441 C CA . VAL A 1 679 ? 16.359 -30.812 -8 1 96.06 679 VAL A CA 1
ATOM 5442 C C . VAL A 1 679 ? 15.898 -32.031 -8.797 1 96.06 679 VAL A C 1
ATOM 5444 O O . VAL A 1 679 ? 15.562 -31.922 -9.984 1 96.06 679 VAL A O 1
ATOM 5447 N N . THR A 1 680 ? 15.797 -33.188 -8.195 1 96.19 680 THR A N 1
ATOM 5448 C CA . THR A 1 680 ? 15.352 -34.406 -8.867 1 96.19 680 THR A CA 1
ATOM 5449 C C . THR A 1 680 ? 13.914 -34.25 -9.359 1 96.19 680 THR A C 1
ATOM 5451 O O . THR A 1 680 ? 13.578 -34.656 -10.469 1 96.19 680 THR A O 1
ATOM 5454 N N . GLN A 1 681 ? 13.078 -33.656 -8.586 1 96.5 681 GLN A N 1
ATOM 5455 C CA . GLN A 1 681 ? 11.688 -33.406 -8.984 1 96.5 681 GLN A CA 1
ATOM 5456 C C . GLN A 1 681 ? 11.594 -32.375 -10.094 1 96.5 681 GLN A C 1
ATOM 5458 O O . GLN A 1 681 ? 10.734 -32.469 -10.977 1 96.5 681 GLN A O 1
ATOM 5463 N N . GLN A 1 682 ? 12.445 -31.359 -9.992 1 97.38 682 GLN A N 1
ATOM 5464 C CA . GLN A 1 682 ? 12.477 -30.359 -11.047 1 97.38 682 GLN A CA 1
ATOM 5465 C C . GLN A 1 682 ? 12.844 -30.984 -12.391 1 97.38 682 GLN A C 1
ATOM 5467 O O . GLN A 1 682 ? 12.219 -30.703 -13.414 1 97.38 682 GLN A O 1
ATOM 5472 N N . ARG A 1 683 ? 13.844 -31.953 -12.422 1 97.31 683 ARG A N 1
ATOM 5473 C CA . ARG A 1 683 ? 14.266 -32.656 -13.625 1 97.31 683 ARG A CA 1
ATOM 5474 C C . ARG A 1 683 ? 13.164 -33.594 -14.133 1 97.31 683 ARG A C 1
ATOM 5476 O O . ARG A 1 683 ? 12.953 -33.719 -15.336 1 97.31 683 ARG A O 1
ATOM 5483 N N . GLU A 1 684 ? 12.469 -34.188 -13.219 1 97.19 684 GLU A N 1
ATOM 5484 C CA . GLU A 1 684 ? 11.336 -35.031 -13.586 1 97.19 684 GLU A CA 1
ATOM 5485 C C . GLU A 1 684 ? 10.242 -34.219 -14.281 1 97.19 684 GLU A C 1
ATOM 5487 O O . GLU A 1 684 ? 9.664 -34.656 -15.273 1 97.19 684 GLU A O 1
ATOM 5492 N N . ALA A 1 685 ? 9.945 -33.062 -13.711 1 97.88 685 ALA A N 1
ATOM 5493 C CA . ALA A 1 685 ? 8.953 -32.156 -14.305 1 97.88 685 ALA A CA 1
ATOM 5494 C C . ALA A 1 685 ? 9.359 -31.75 -15.719 1 97.88 685 ALA A C 1
ATOM 5496 O O . ALA A 1 685 ? 8.531 -31.766 -16.625 1 97.88 685 ALA A O 1
ATOM 5497 N N . LEU A 1 686 ? 10.648 -31.453 -15.898 1 97.62 686 LEU A N 1
ATOM 5498 C CA . LEU A 1 686 ? 11.148 -31.078 -17.219 1 97.62 686 LEU A CA 1
ATOM 5499 C C . LEU A 1 686 ? 11.039 -32.25 -18.188 1 97.62 686 LEU A C 1
ATOM 5501 O O . LEU A 1 686 ? 10.688 -32.062 -19.359 1 97.62 686 LEU A O 1
ATOM 5505 N N . GLN A 1 687 ? 11.297 -33.438 -17.75 1 96.56 687 GLN A N 1
ATOM 5506 C CA . GLN A 1 687 ? 11.188 -34.594 -18.594 1 96.56 687 GLN A CA 1
ATOM 5507 C C . GLN A 1 687 ? 9.742 -34.875 -19 1 96.56 687 GLN A C 1
ATOM 5509 O O . GLN A 1 687 ? 9.477 -35.281 -20.125 1 96.56 687 GLN A O 1
ATOM 5514 N N . LEU A 1 688 ? 8.867 -34.688 -18.062 1 97.25 688 LEU A N 1
ATOM 5515 C CA . LEU A 1 688 ? 7.449 -34.844 -18.359 1 97.25 688 LEU A CA 1
ATOM 5516 C C . LEU A 1 688 ? 7.016 -33.875 -19.469 1 97.25 688 LEU A C 1
ATOM 5518 O O . LEU A 1 688 ? 6.324 -34.281 -20.406 1 97.25 688 LEU A O 1
ATOM 5522 N N . LEU A 1 689 ? 7.457 -32.625 -19.359 1 97.69 689 LEU A N 1
ATOM 5523 C CA . LEU A 1 689 ? 7.102 -31.609 -20.375 1 97.69 689 LEU A CA 1
ATOM 5524 C C . LEU A 1 689 ? 7.777 -31.922 -21.703 1 97.69 689 LEU A C 1
ATOM 5526 O O . LEU A 1 689 ? 7.184 -31.734 -22.766 1 97.69 689 LEU A O 1
ATOM 5530 N N . ALA A 1 690 ? 9.016 -32.438 -21.656 1 96.44 690 ALA A N 1
ATOM 5531 C CA . ALA A 1 690 ? 9.727 -32.844 -22.859 1 96.44 690 ALA A CA 1
ATOM 5532 C C . ALA A 1 690 ? 8.969 -33.938 -23.609 1 96.44 690 ALA A C 1
ATOM 5534 O O . ALA A 1 690 ? 8.82 -33.906 -24.828 1 96.44 690 ALA A O 1
ATOM 5535 N N . LYS A 1 691 ? 8.406 -34.812 -22.906 1 95.81 691 LYS A N 1
ATOM 5536 C CA . LYS A 1 691 ? 7.75 -36 -23.484 1 95.81 691 LYS A CA 1
ATOM 5537 C C . LYS A 1 691 ? 6.348 -35.656 -23.984 1 95.81 691 LYS A C 1
ATOM 5539 O O . LYS A 1 691 ? 5.953 -36.031 -25.078 1 95.81 691 LYS A O 1
ATOM 5544 N N . TYR A 1 692 ? 5.641 -34.875 -23.234 1 97.06 692 TYR A N 1
ATOM 5545 C CA . TYR A 1 692 ? 4.211 -34.719 -23.484 1 97.06 692 TYR A CA 1
ATOM 5546 C C . TYR A 1 692 ? 3.902 -33.406 -24.188 1 97.06 692 TYR A C 1
ATOM 5548 O O . TYR A 1 692 ? 2.801 -33.219 -24.703 1 97.06 692 TYR A O 1
ATOM 5556 N N . VAL A 1 693 ? 4.84 -32.469 -24.203 1 97.19 693 VAL A N 1
ATOM 5557 C CA . VAL A 1 693 ? 4.547 -31.172 -24.781 1 97.19 693 VAL A CA 1
ATOM 5558 C C . VAL A 1 693 ? 5.52 -30.891 -25.938 1 97.19 693 VAL A C 1
ATOM 5560 O O . VAL A 1 693 ? 5.105 -30.469 -27.016 1 97.19 693 VAL A O 1
ATOM 5563 N N . PHE A 1 694 ? 6.773 -31.234 -25.781 1 96.12 694 PHE A N 1
ATOM 5564 C CA . PHE A 1 694 ? 7.773 -30.75 -26.719 1 96.12 694 PHE A CA 1
ATOM 5565 C C . PHE A 1 694 ? 8.211 -31.844 -27.672 1 96.12 694 PHE A C 1
ATOM 5567 O O . PHE A 1 694 ? 8.797 -31.578 -28.719 1 96.12 694 PHE A O 1
ATOM 5574 N N . ALA A 1 695 ? 7.898 -33.094 -27.328 1 93.75 695 ALA A N 1
ATOM 5575 C CA . ALA A 1 695 ? 8.312 -34.219 -28.188 1 93.75 695 ALA A CA 1
ATOM 5576 C C . ALA A 1 695 ? 7.582 -34.156 -29.516 1 93.75 695 ALA A C 1
ATOM 5578 O O . ALA A 1 695 ? 6.469 -33.656 -29.609 1 93.75 695 ALA A O 1
ATOM 5579 N N . GLU A 1 696 ? 8.133 -34.75 -30.484 1 89 696 GLU A N 1
ATOM 5580 C CA . GLU A 1 696 ? 7.582 -34.75 -31.844 1 89 696 GLU A CA 1
ATOM 5581 C C . GLU A 1 696 ? 6.254 -35.5 -31.891 1 89 696 GLU A C 1
ATOM 5583 O O . GLU A 1 696 ? 5.355 -35.125 -32.656 1 89 696 GLU A O 1
ATOM 5588 N N . ASP A 1 697 ? 6.098 -36.5 -31.109 1 89.31 697 ASP A N 1
ATOM 5589 C CA . ASP A 1 697 ? 4.91 -37.344 -31.156 1 89.31 697 ASP A CA 1
ATOM 5590 C C . ASP A 1 697 ? 3.963 -37.031 -30 1 89.31 697 ASP A C 1
ATOM 5592 O O . ASP A 1 697 ? 3.105 -37.844 -29.641 1 89.31 697 ASP A O 1
ATOM 5596 N N . ALA A 1 698 ? 4.184 -35.875 -29.328 1 91.5 698 ALA A N 1
ATOM 5597 C CA . ALA A 1 698 ? 3.35 -35.531 -28.188 1 91.5 698 ALA A CA 1
ATOM 5598 C C . ALA A 1 698 ? 1.897 -35.312 -28.609 1 91.5 698 ALA A C 1
ATOM 5600 O O . ALA A 1 698 ? 0.974 -35.656 -27.875 1 91.5 698 ALA A O 1
ATOM 5601 N N . PHE A 1 699 ? 1.657 -34.719 -29.766 1 92.25 699 PHE A N 1
ATOM 5602 C CA . PHE A 1 699 ? 0.338 -34.5 -30.344 1 92.25 699 PHE A CA 1
ATOM 5603 C C . PHE A 1 699 ? 0.172 -35.25 -31.656 1 92.25 699 PHE A C 1
ATOM 5605 O O . PHE A 1 699 ? 0.742 -34.875 -32.688 1 92.25 699 PHE A O 1
ATOM 5612 N N . ASN A 1 700 ? -0.471 -36.344 -31.609 1 86.94 700 ASN A N 1
ATOM 5613 C CA . ASN A 1 700 ? -0.725 -37.188 -32.781 1 86.94 700 ASN A CA 1
ATOM 5614 C C . ASN A 1 700 ? -2.211 -37.469 -32.938 1 86.94 700 ASN A C 1
ATOM 5616 O O . ASN A 1 700 ? -2.771 -38.281 -32.188 1 86.94 700 ASN A O 1
ATOM 5620 N N . PHE A 1 701 ? -2.865 -36.844 -33.906 1 92.19 701 PHE A N 1
ATOM 5621 C CA . PHE A 1 701 ? -4.293 -37.031 -34.156 1 92.19 701 PHE A CA 1
ATOM 5622 C C . PHE A 1 701 ? -4.539 -37.625 -35.531 1 92.19 701 PHE A C 1
ATOM 5624 O O . PHE A 1 701 ? -3.854 -37.281 -36.5 1 92.19 701 PHE A O 1
ATOM 5631 N N . SER A 1 702 ? -5.504 -38.438 -35.656 1 90.5 702 SER A N 1
ATOM 5632 C CA . SER A 1 702 ? -5.84 -39 -36.938 1 90.5 702 SER A CA 1
ATOM 5633 C C . SER A 1 702 ? -6.492 -37.969 -37.844 1 90.5 702 SER A C 1
ATOM 5635 O O . SER A 1 702 ? -7.289 -37.156 -37.406 1 90.5 702 SER A O 1
ATOM 5637 N N . PRO A 1 703 ? -6.094 -38 -39.188 1 90.12 703 PRO A N 1
ATOM 5638 C CA . PRO A 1 703 ? -6.758 -37.094 -40.125 1 90.12 703 PRO A CA 1
ATOM 5639 C C . PRO A 1 703 ? -8.273 -37.25 -40.094 1 90.12 703 PRO A C 1
ATOM 5641 O O . PRO A 1 703 ? -9 -36.281 -40.281 1 90.12 703 PRO A O 1
ATOM 5644 N N . ASN A 1 704 ? -8.695 -38.406 -39.875 1 89.44 704 ASN A N 1
ATOM 5645 C CA . ASN A 1 704 ? -10.133 -38.656 -39.844 1 89.44 704 ASN A CA 1
ATOM 5646 C C . ASN A 1 704 ? -10.805 -37.906 -38.688 1 89.44 704 ASN A C 1
ATOM 5648 O O . ASN A 1 704 ? -11.867 -37.344 -38.875 1 89.44 704 ASN A O 1
ATOM 5652 N N . LEU A 1 705 ? -10.227 -37.938 -37.594 1 90.19 705 LEU A N 1
ATOM 5653 C CA . LEU A 1 705 ? -10.75 -37.219 -36.438 1 90.19 705 LEU A CA 1
ATOM 5654 C C . LEU A 1 705 ? -10.758 -35.719 -36.688 1 90.19 705 LEU A C 1
ATOM 5656 O O . LEU A 1 705 ? -11.766 -35.062 -36.469 1 90.19 705 LEU A O 1
ATOM 5660 N N . LEU A 1 706 ? -9.688 -35.188 -37.25 1 90.44 706 LEU A N 1
ATOM 5661 C CA . LEU A 1 706 ? -9.531 -33.75 -37.438 1 90.44 706 LEU A CA 1
ATOM 5662 C C . LEU A 1 706 ? -10.555 -33.219 -38.469 1 90.44 706 LEU A C 1
ATOM 5664 O O . LEU A 1 706 ? -11.07 -32.125 -38.312 1 90.44 706 LEU A O 1
ATOM 5668 N N . ASN A 1 707 ? -10.867 -34.062 -39.438 1 89.44 707 ASN A N 1
ATOM 5669 C CA . ASN A 1 707 ? -11.789 -33.625 -40.469 1 89.44 707 ASN A CA 1
ATOM 5670 C C . ASN A 1 707 ? -13.242 -33.781 -40.031 1 89.44 707 ASN A C 1
ATOM 5672 O O . ASN A 1 707 ? -14.164 -33.375 -40.75 1 89.44 707 ASN A O 1
ATOM 5676 N N . ARG A 1 708 ? -13.461 -34.219 -38.812 1 88.12 708 ARG A N 1
ATOM 5677 C CA . ARG A 1 708 ? -14.805 -34.312 -38.25 1 88.12 708 ARG A CA 1
ATOM 5678 C C . ARG A 1 708 ? -15.078 -33.188 -37.281 1 88.12 708 ARG A C 1
ATOM 5680 O O . ARG A 1 708 ? -16.203 -33.031 -36.781 1 88.12 708 ARG A O 1
ATOM 5687 N N . LEU A 1 709 ? -14.086 -32.406 -36.969 1 89.31 709 LEU A N 1
ATOM 5688 C CA . LEU A 1 709 ? -14.227 -31.328 -36 1 89.31 709 LEU A CA 1
ATOM 5689 C C . LEU A 1 709 ? -14.836 -30.094 -36.656 1 89.31 709 LEU A C 1
ATOM 5691 O O . LEU A 1 709 ? -14.117 -29.25 -37.188 1 89.31 709 LEU A O 1
ATOM 5695 N N . VAL A 1 710 ? -16.203 -29.969 -36.594 1 85.19 710 VAL A N 1
ATOM 5696 C CA . VAL A 1 710 ? -16.906 -28.891 -37.281 1 85.19 710 VAL A CA 1
ATOM 5697 C C . VAL A 1 710 ? -17.812 -28.156 -36.281 1 85.19 710 VAL A C 1
ATOM 5699 O O . VAL A 1 710 ? -18.406 -28.781 -35.375 1 85.19 710 VAL A O 1
ATOM 5702 N N . PRO A 1 711 ? -17.828 -26.844 -36.344 1 82.38 711 PRO A N 1
ATOM 5703 C CA . PRO A 1 711 ? -18.734 -26.078 -35.469 1 82.38 711 PRO A CA 1
ATOM 5704 C C . PRO A 1 711 ? -20.188 -26.125 -35.938 1 82.38 711 PRO A C 1
ATOM 5706 O O . PRO A 1 711 ? -20.453 -26.469 -37.094 1 82.38 711 PRO A O 1
ATOM 5709 N N . SER A 1 712 ? -21.047 -25.828 -34.969 1 77.94 712 SER A N 1
ATOM 5710 C CA . SER A 1 712 ? -22.438 -25.641 -35.406 1 77.94 712 SER A CA 1
ATOM 5711 C C . SER A 1 712 ? -22.578 -24.469 -36.375 1 77.94 712 SER A C 1
ATOM 5713 O O . SER A 1 712 ? -21.781 -23.531 -36.312 1 77.94 712 SER A O 1
ATOM 5715 N N . ARG A 1 713 ? -23.578 -24.578 -37.25 1 81 713 ARG A N 1
ATOM 5716 C CA . ARG A 1 713 ? -23.656 -23.562 -38.312 1 81 713 ARG A CA 1
ATOM 5717 C C . ARG A 1 713 ? -24.953 -22.781 -38.219 1 81 713 ARG A C 1
ATOM 5719 O O . ARG A 1 713 ? -25.516 -22.375 -39.25 1 81 713 ARG A O 1
ATOM 5726 N N . TRP A 1 714 ? -25.406 -22.516 -36.938 1 79.38 714 TRP A N 1
ATOM 5727 C CA . TRP A 1 714 ? -26.531 -21.609 -36.719 1 79.38 714 TRP A CA 1
ATOM 5728 C C . TRP A 1 714 ? -26.047 -20.156 -36.625 1 79.38 714 TRP A C 1
ATOM 5730 O O . TRP A 1 714 ? -25.016 -19.875 -36.031 1 79.38 714 TRP A O 1
ATOM 5740 N N . SER A 1 715 ? -26.719 -19.281 -37.312 1 78.81 715 SER A N 1
ATOM 5741 C CA . SER A 1 715 ? -26.344 -17.875 -37.281 1 78.81 715 SER A CA 1
ATOM 5742 C C . SER A 1 715 ? -27.188 -17.094 -36.281 1 78.81 715 SER A C 1
ATOM 5744 O O . SER A 1 715 ? -27.875 -16.125 -36.625 1 78.81 715 SER A O 1
ATOM 5746 N N . ASP A 1 716 ? -27.328 -17.484 -35.094 1 77.88 716 ASP A N 1
ATOM 5747 C CA . ASP A 1 716 ? -28.094 -16.797 -34.062 1 77.88 716 ASP A CA 1
ATOM 5748 C C . ASP A 1 716 ? -27.359 -16.812 -32.719 1 77.88 716 ASP A C 1
ATOM 5750 O O . ASP A 1 716 ? -26.281 -17.406 -32.594 1 77.88 716 ASP A O 1
ATOM 5754 N N . TRP A 1 717 ? -27.875 -16 -31.719 1 75.38 717 TRP A N 1
ATOM 5755 C CA . TRP A 1 717 ? -27.203 -15.773 -30.453 1 75.38 717 TRP A CA 1
ATOM 5756 C C . TRP A 1 717 ? -27.078 -17.078 -29.656 1 75.38 717 TRP A C 1
ATOM 5758 O O . TRP A 1 717 ? -26.297 -17.156 -28.703 1 75.38 717 TRP A O 1
ATOM 5768 N N . GLY A 1 718 ? -27.766 -18.016 -30.047 1 71.44 718 GLY A N 1
ATOM 5769 C CA . GLY A 1 718 ? -27.672 -19.297 -29.359 1 71.44 718 GLY A CA 1
ATOM 5770 C C . GLY A 1 718 ? -26.422 -20.078 -29.703 1 71.44 718 GLY A C 1
ATOM 5771 O O . GLY A 1 718 ? -26.062 -21.031 -29 1 71.44 718 GLY A O 1
ATOM 5772 N N . ASN A 1 719 ? -25.844 -19.688 -30.812 1 71.62 719 ASN A N 1
ATOM 5773 C CA . ASN A 1 719 ? -24.594 -20.297 -31.25 1 71.62 719 ASN A CA 1
ATOM 5774 C C . ASN A 1 719 ? -23.375 -19.469 -30.844 1 71.62 719 ASN A C 1
ATOM 5776 O O . ASN A 1 719 ? -23.078 -18.453 -31.469 1 71.62 719 ASN A O 1
ATOM 5780 N N . PRO A 1 720 ? -22.734 -19.953 -29.812 1 68.88 720 PRO A N 1
ATOM 5781 C CA . PRO A 1 720 ? -21.578 -19.156 -29.359 1 68.88 720 PRO A CA 1
ATOM 5782 C C . PRO A 1 720 ? -20.453 -19.141 -30.391 1 68.88 720 PRO A C 1
ATOM 5784 O O . PRO A 1 720 ? -19.578 -18.266 -30.344 1 68.88 720 PRO A O 1
ATOM 5787 N N . ASN A 1 721 ? -20.5 -20.047 -31.406 1 67 721 ASN A N 1
ATOM 5788 C CA . ASN A 1 721 ? -19.453 -20.156 -32.406 1 67 721 ASN A CA 1
ATOM 5789 C C . ASN A 1 721 ? -19.906 -19.562 -33.75 1 67 721 ASN A C 1
ATOM 5791 O O . ASN A 1 721 ? -19.438 -20 -34.812 1 67 721 ASN A O 1
ATOM 5795 N N . ARG A 1 722 ? -20.797 -18.703 -33.625 1 70.19 722 ARG A N 1
ATOM 5796 C CA . ARG A 1 722 ? -21.406 -18.203 -34.844 1 70.19 722 ARG A CA 1
ATOM 5797 C C . ARG A 1 722 ? -20.375 -17.516 -35.75 1 70.19 722 ARG A C 1
ATOM 5799 O O . ARG A 1 722 ? -20.531 -17.469 -36.969 1 70.19 722 ARG A O 1
ATOM 5806 N N . PHE A 1 723 ? -19.312 -17.031 -35.094 1 65.94 723 PHE A N 1
ATOM 5807 C CA . PHE A 1 723 ? -18.328 -16.312 -35.906 1 65.94 723 PHE A CA 1
ATOM 5808 C C . PHE A 1 723 ? -17.062 -17.141 -36.062 1 65.94 723 PHE A C 1
ATOM 5810 O O . PHE A 1 723 ? -16.031 -16.625 -36.531 1 65.94 723 PHE A O 1
ATOM 5817 N N . ALA A 1 724 ? -17.188 -18.406 -35.656 1 70.5 724 ALA A N 1
ATOM 5818 C CA . ALA A 1 724 ? -16.016 -19.266 -35.719 1 70.5 724 ALA A CA 1
ATOM 5819 C C . ALA A 1 724 ? -15.703 -19.672 -37.156 1 70.5 724 ALA A C 1
ATOM 5821 O O . ALA A 1 724 ? -16.609 -19.734 -38 1 70.5 724 ALA A O 1
ATOM 5822 N N . SER A 1 725 ? -14.453 -19.906 -37.469 1 75.25 725 SER A N 1
ATOM 5823 C CA . SER A 1 725 ? -14.055 -20.453 -38.75 1 75.25 725 SER A CA 1
ATOM 5824 C C . SER A 1 725 ? -14.539 -21.891 -38.906 1 75.25 725 SER A C 1
ATOM 5826 O O . SER A 1 725 ? -14.781 -22.594 -37.938 1 75.25 725 SER A O 1
ATOM 5828 N N . LEU A 1 726 ? -14.75 -22.328 -40.156 1 78.81 726 LEU A N 1
ATOM 5829 C CA . LEU A 1 726 ? -15.242 -23.672 -40.438 1 78.81 726 LEU A CA 1
ATOM 5830 C C . LEU A 1 726 ? -14.125 -24.703 -40.25 1 78.81 726 LEU A C 1
ATOM 5832 O O . LEU A 1 726 ? -14.375 -25.812 -39.781 1 78.81 726 LEU A O 1
ATOM 5836 N N . ASP A 1 727 ? -12.938 -24.312 -40.656 1 82.06 727 ASP A N 1
ATOM 5837 C CA . ASP A 1 727 ? -11.805 -25.219 -40.562 1 82.06 727 ASP A CA 1
ATOM 5838 C C . ASP A 1 727 ? -11.211 -25.188 -39.156 1 82.06 727 ASP A C 1
ATOM 5840 O O . ASP A 1 727 ? -11.141 -24.125 -38.531 1 82.06 727 ASP A O 1
ATOM 5844 N N . TYR A 1 728 ? -10.891 -26.344 -38.594 1 86 728 TYR A N 1
ATOM 5845 C CA . TYR A 1 728 ? -10.32 -26.438 -37.25 1 86 728 TYR A CA 1
ATOM 5846 C C . TYR A 1 728 ? -8.82 -26.172 -37.281 1 86 728 TYR A C 1
ATOM 5848 O O . TYR A 1 728 ? -8.062 -26.891 -37.906 1 86 728 TYR A O 1
ATOM 5856 N N . PRO A 1 729 ? -8.375 -25.156 -36.656 1 87.44 729 PRO A N 1
ATOM 5857 C CA . PRO A 1 729 ? -6.965 -24.766 -36.719 1 87.44 729 PRO A CA 1
ATOM 5858 C C . PRO A 1 729 ? -6.094 -25.547 -35.719 1 87.44 729 PRO A C 1
ATOM 5860 O O . PRO A 1 729 ? -5.535 -24.969 -34.781 1 87.44 729 PRO A O 1
ATOM 5863 N N . ILE A 1 730 ? -5.859 -26.859 -36.031 1 89.12 730 ILE A N 1
ATOM 5864 C CA . ILE A 1 730 ? -5.215 -27.781 -35.094 1 89.12 730 ILE A CA 1
ATOM 5865 C C . ILE A 1 730 ? -3.793 -27.312 -34.812 1 89.12 730 ILE A C 1
ATOM 5867 O O . ILE A 1 730 ? -3.334 -27.375 -33.656 1 89.12 730 ILE A O 1
ATOM 5871 N N . SER A 1 731 ? -3.039 -26.859 -35.781 1 85.19 731 SER A N 1
ATOM 5872 C CA . SER A 1 731 ? -1.667 -26.406 -35.594 1 85.19 731 SER A CA 1
ATOM 5873 C C . SER A 1 731 ? -1.611 -25.219 -34.625 1 85.19 731 SER A C 1
ATOM 5875 O O . SER A 1 731 ? -0.729 -25.156 -33.781 1 85.19 731 SER A O 1
ATOM 5877 N N . ASP A 1 732 ? -2.529 -24.359 -34.812 1 84.31 732 ASP A N 1
ATOM 5878 C CA . ASP A 1 732 ? -2.584 -23.188 -33.938 1 84.31 732 ASP A CA 1
ATOM 5879 C C . ASP A 1 732 ? -2.904 -23.578 -32.5 1 84.31 732 ASP A C 1
ATOM 5881 O O . ASP A 1 732 ? -2.381 -22.984 -31.547 1 84.31 732 ASP A O 1
ATOM 5885 N N . ARG A 1 733 ? -3.771 -24.516 -32.375 1 88.38 733 ARG A N 1
ATOM 5886 C CA . ARG A 1 733 ? -4.16 -24.969 -31.031 1 88.38 733 ARG A CA 1
ATOM 5887 C C . ARG A 1 733 ? -2.988 -25.625 -30.297 1 88.38 733 ARG A C 1
ATOM 5889 O O . ARG A 1 733 ? -2.754 -25.359 -29.125 1 88.38 733 ARG A O 1
ATOM 5896 N N . ILE A 1 734 ? -2.299 -26.5 -31.031 1 91.31 734 ILE A N 1
ATOM 5897 C CA . ILE A 1 734 ? -1.12 -27.141 -30.469 1 91.31 734 ILE A CA 1
ATOM 5898 C C . ILE A 1 734 ? -0.067 -26.078 -30.125 1 91.31 734 ILE A C 1
ATOM 5900 O O . ILE A 1 734 ? 0.527 -26.109 -29.047 1 91.31 734 ILE A O 1
ATOM 5904 N N . GLY A 1 735 ? 0.136 -25.141 -31.078 1 89.75 735 GLY A N 1
ATOM 5905 C CA . GLY A 1 735 ? 1.077 -24.062 -30.875 1 89.75 735 GLY A CA 1
ATOM 5906 C C . GLY A 1 735 ? 0.76 -23.219 -29.641 1 89.75 735 GLY A C 1
ATOM 5907 O O . GLY A 1 735 ? 1.667 -22.797 -28.922 1 89.75 735 GLY A O 1
ATOM 5908 N N . TRP A 1 736 ? -0.45 -23.016 -29.438 1 86.88 736 TRP A N 1
ATOM 5909 C CA . TRP A 1 736 ? -0.883 -22.25 -28.281 1 86.88 736 TRP A CA 1
ATOM 5910 C C . TRP A 1 736 ? -0.479 -22.953 -26.984 1 86.88 736 TRP A C 1
ATOM 5912 O O . TRP A 1 736 ? 0.016 -22.312 -26.062 1 86.88 736 TRP A O 1
ATOM 5922 N N . VAL A 1 737 ? -0.725 -24.266 -26.859 1 90.75 737 VAL A N 1
ATOM 5923 C CA . VAL A 1 737 ? -0.365 -25.031 -25.672 1 90.75 737 VAL A CA 1
ATOM 5924 C C . VAL A 1 737 ? 1.144 -24.969 -25.438 1 90.75 737 VAL A C 1
ATOM 5926 O O . VAL A 1 737 ? 1.602 -24.688 -24.328 1 90.75 737 VAL A O 1
ATOM 5929 N N . GLN A 1 738 ? 1.888 -25.203 -26.5 1 94.56 738 GLN A N 1
ATOM 5930 C CA . GLN A 1 738 ? 3.344 -25.219 -26.422 1 94.56 738 GLN A CA 1
ATOM 5931 C C . GLN A 1 738 ? 3.895 -23.844 -26.047 1 94.56 738 GLN A C 1
ATOM 5933 O O . GLN A 1 738 ? 4.781 -23.734 -25.188 1 94.56 738 GLN A O 1
ATOM 5938 N N . ASN A 1 739 ? 3.361 -22.812 -26.672 1 91.44 739 ASN A N 1
ATOM 5939 C CA . ASN A 1 739 ? 3.801 -21.438 -26.375 1 91.44 739 ASN A CA 1
ATOM 5940 C C . ASN A 1 739 ? 3.523 -21.062 -24.922 1 91.44 739 ASN A C 1
ATOM 5942 O O . ASN A 1 739 ? 4.355 -20.422 -24.281 1 91.44 739 ASN A O 1
ATOM 5946 N N . ARG A 1 740 ? 2.387 -21.406 -24.453 1 88 740 ARG A N 1
ATOM 5947 C CA . ARG A 1 740 ? 2.016 -21.094 -23.078 1 88 740 ARG A CA 1
ATOM 5948 C C . ARG A 1 740 ? 3 -21.719 -22.094 1 88 740 ARG A C 1
ATOM 5950 O O . ARG A 1 740 ? 3.492 -21.047 -21.188 1 88 740 ARG A O 1
ATOM 5957 N N . ILE A 1 741 ? 3.303 -22.938 -22.266 1 93.06 741 ILE A N 1
ATOM 5958 C CA . ILE A 1 741 ? 4.176 -23.672 -21.344 1 93.06 741 ILE A CA 1
ATOM 5959 C C . ILE A 1 741 ? 5.602 -23.141 -21.469 1 93.06 741 ILE A C 1
ATOM 5961 O O . ILE A 1 741 ? 6.254 -22.859 -20.453 1 93.06 741 ILE A O 1
ATOM 5965 N N . LEU A 1 742 ? 6.062 -22.984 -22.688 1 95.62 742 LEU A N 1
ATOM 5966 C CA . LEU A 1 742 ? 7.43 -22.531 -22.922 1 95.62 742 LEU A CA 1
ATOM 5967 C C . LEU A 1 742 ? 7.629 -21.125 -22.391 1 95.62 742 LEU A C 1
ATOM 5969 O O . LEU A 1 742 ? 8.664 -20.812 -21.797 1 95.62 742 LEU A O 1
ATOM 5973 N N . SER A 1 743 ? 6.68 -20.25 -22.609 1 92.81 743 SER A N 1
ATOM 5974 C CA . SER A 1 743 ? 6.766 -18.875 -22.125 1 92.81 743 SER A CA 1
ATOM 5975 C C . SER A 1 743 ? 6.836 -18.8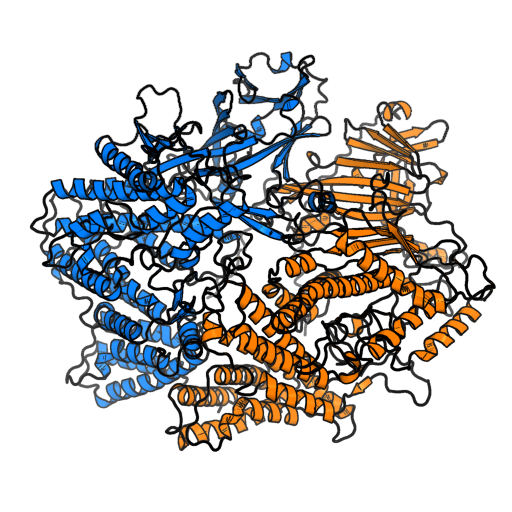28 -20.609 1 92.81 743 SER A C 1
ATOM 5977 O O . SER A 1 743 ? 7.523 -17.984 -20.047 1 92.81 743 SER A O 1
ATOM 5979 N N . GLU A 1 744 ? 6.156 -19.703 -19.953 1 91.56 744 GLU A N 1
ATOM 5980 C CA . GLU A 1 744 ? 6.199 -19.766 -18.5 1 91.56 744 GLU A CA 1
ATOM 5981 C C . GLU A 1 744 ? 7.547 -20.281 -18 1 91.56 744 GLU A C 1
ATOM 5983 O O . GLU A 1 744 ? 8.07 -19.797 -17 1 91.56 744 GLU A O 1
ATOM 5988 N N . LEU A 1 745 ? 8.078 -21.234 -18.672 1 95.25 745 LEU A N 1
ATOM 5989 C CA . LEU A 1 745 ? 9.359 -21.797 -18.281 1 95.25 745 LEU A CA 1
ATOM 5990 C C . LEU A 1 745 ? 10.477 -20.766 -18.406 1 95.25 745 LEU A C 1
ATOM 5992 O O . LEU A 1 745 ? 11.445 -20.797 -17.656 1 95.25 745 LEU A O 1
ATOM 5996 N N . LEU A 1 746 ? 10.273 -19.812 -19.344 1 95.19 746 LEU A N 1
ATOM 5997 C CA . LEU A 1 746 ? 11.312 -18.828 -19.609 1 95.19 746 LEU A CA 1
ATOM 5998 C C . LEU A 1 746 ? 10.906 -17.453 -19.078 1 95.19 746 LEU A C 1
ATOM 6000 O O . LEU A 1 746 ? 11.461 -16.438 -19.484 1 95.19 746 LEU A O 1
ATOM 6004 N N . SER A 1 747 ? 9.906 -17.453 -18.188 1 92.19 747 SER A N 1
ATOM 6005 C CA . SER A 1 747 ? 9.453 -16.172 -17.625 1 92.19 747 SER A CA 1
ATOM 6006 C C . SER A 1 747 ? 10.555 -15.508 -16.797 1 92.19 747 SER A C 1
ATOM 6008 O O . SER A 1 747 ? 11.328 -16.188 -16.125 1 92.19 747 SER A O 1
ATOM 6010 N N . PRO A 1 748 ? 10.625 -14.156 -16.812 1 90.12 748 PRO A N 1
ATOM 6011 C CA . PRO A 1 748 ? 11.648 -13.445 -16.031 1 90.12 748 PRO A CA 1
ATOM 6012 C C . PRO A 1 748 ? 11.586 -13.766 -14.539 1 90.12 748 PRO A C 1
ATOM 6014 O O . PRO A 1 748 ? 12.625 -13.914 -13.898 1 90.12 748 PRO A O 1
ATOM 6017 N N . ALA A 1 749 ? 10.422 -13.867 -13.977 1 86.38 749 ALA A N 1
ATOM 6018 C CA . ALA A 1 749 ? 10.266 -14.172 -12.555 1 86.38 749 ALA A CA 1
ATOM 6019 C C . ALA A 1 749 ? 10.867 -15.531 -12.219 1 86.38 749 ALA A C 1
ATOM 6021 O O . ALA A 1 749 ? 11.555 -15.672 -11.203 1 86.38 749 ALA A O 1
ATOM 6022 N N . ARG A 1 750 ? 10.609 -16.531 -13.047 1 92.38 750 ARG A N 1
ATOM 6023 C CA . ARG A 1 750 ? 11.133 -17.875 -12.797 1 92.38 750 ARG A CA 1
ATOM 6024 C C . ARG A 1 750 ? 12.648 -17.906 -12.969 1 92.38 750 ARG A C 1
ATOM 6026 O O . ARG A 1 750 ? 13.359 -18.531 -12.172 1 92.38 750 ARG A O 1
ATOM 6033 N N . LEU A 1 751 ? 13.172 -17.266 -13.977 1 93.44 751 LEU A N 1
ATOM 6034 C CA . LEU A 1 751 ? 14.617 -17.219 -14.188 1 93.44 751 LEU A CA 1
ATOM 6035 C C . LEU A 1 751 ? 15.312 -16.531 -13.016 1 93.44 751 LEU A C 1
ATOM 6037 O O . LEU A 1 751 ? 16.391 -16.938 -12.602 1 93.44 751 LEU A O 1
ATOM 6041 N N . THR A 1 752 ? 14.672 -15.547 -12.484 1 89.88 752 THR A N 1
ATOM 6042 C CA . THR A 1 752 ? 15.203 -14.875 -11.305 1 89.88 752 THR A CA 1
ATOM 6043 C C . THR A 1 752 ? 15.219 -15.82 -10.102 1 89.88 752 THR A C 1
ATOM 6045 O O . THR A 1 752 ? 16.188 -15.859 -9.352 1 89.88 752 THR A O 1
ATOM 6048 N N . ARG A 1 753 ? 14.172 -16.578 -9.93 1 91.31 753 ARG A N 1
ATOM 6049 C CA . ARG A 1 753 ? 14.102 -17.531 -8.828 1 91.31 753 ARG A CA 1
ATOM 6050 C C . ARG A 1 753 ? 15.18 -18.609 -8.961 1 91.31 753 ARG A C 1
ATOM 6052 O O . ARG A 1 753 ? 15.773 -19.016 -7.961 1 91.31 753 ARG A O 1
ATOM 6059 N N . LEU A 1 754 ? 15.359 -19.062 -10.211 1 93.5 754 LEU A N 1
ATOM 6060 C CA . LEU A 1 754 ? 16.391 -20.062 -10.43 1 93.5 754 LEU A CA 1
ATOM 6061 C C . LEU A 1 754 ? 17.766 -19.531 -10.023 1 93.5 754 LEU A C 1
ATOM 6063 O O . LEU A 1 754 ? 18.547 -20.234 -9.398 1 93.5 754 LEU A O 1
ATOM 6067 N N . ARG A 1 755 ? 18.062 -18.297 -10.375 1 89.94 755 ARG A N 1
ATOM 6068 C CA . ARG A 1 755 ? 19.312 -17.672 -9.953 1 89.94 755 ARG A CA 1
ATOM 6069 C C . ARG A 1 755 ? 19.391 -17.578 -8.438 1 89.94 755 ARG A C 1
ATOM 6071 O O . ARG A 1 755 ? 20.406 -17.938 -7.84 1 89.94 755 ARG A O 1
ATOM 6078 N N . ASP A 1 756 ? 18.344 -17.156 -7.762 1 89.12 756 ASP A N 1
ATOM 6079 C CA . ASP A 1 756 ? 18.344 -16.922 -6.32 1 89.12 756 ASP A CA 1
ATOM 6080 C C . ASP A 1 756 ? 18.422 -18.25 -5.555 1 89.12 756 ASP A C 1
ATOM 6082 O O . ASP A 1 756 ? 18.984 -18.297 -4.457 1 89.12 756 ASP A O 1
ATOM 6086 N N . LEU A 1 757 ? 17.859 -19.328 -6.172 1 91.38 757 LEU A N 1
ATOM 6087 C CA . LEU A 1 757 ? 17.875 -20.625 -5.52 1 91.38 757 LEU A CA 1
ATOM 6088 C C . LEU A 1 757 ? 19.312 -21.141 -5.383 1 91.38 757 LEU A C 1
ATOM 6090 O O . LEU A 1 757 ? 19.578 -22.016 -4.543 1 91.38 757 LEU A O 1
ATOM 6094 N N . GLU A 1 758 ? 20.172 -20.594 -6.195 1 87.62 758 GLU A N 1
ATOM 6095 C CA . GLU A 1 758 ? 21.578 -20.984 -6.055 1 87.62 758 GLU A CA 1
ATOM 6096 C C . GLU A 1 758 ? 22.156 -20.484 -4.734 1 87.62 758 GLU A C 1
ATOM 6098 O O . GLU A 1 758 ? 23.109 -21.062 -4.203 1 87.62 758 GLU A O 1
ATOM 6103 N N . PHE A 1 759 ? 21.5 -19.391 -4.191 1 85.44 759 PHE A N 1
ATOM 6104 C CA . PHE A 1 759 ? 21.906 -18.859 -2.895 1 85.44 759 PHE A CA 1
ATOM 6105 C C . PHE A 1 759 ? 21.203 -19.594 -1.762 1 85.44 759 PHE A C 1
ATOM 6107 O O . PHE A 1 759 ? 21.688 -19.609 -0.629 1 85.44 759 PHE A O 1
ATOM 6114 N N . LYS A 1 760 ? 20.109 -20.234 -2.062 1 89.44 760 LYS A N 1
ATOM 6115 C CA . LYS A 1 760 ? 19.234 -20.75 -1.028 1 89.44 760 LYS A CA 1
ATOM 6116 C C . LYS A 1 760 ? 19.375 -22.266 -0.887 1 89.44 760 LYS A C 1
ATOM 6118 O O . LYS A 1 760 ? 18.688 -22.891 -0.075 1 89.44 760 LYS A O 1
ATOM 6123 N N . THR A 1 761 ? 20.156 -22.844 -1.776 1 90.31 761 THR A N 1
ATOM 6124 C CA . THR A 1 761 ? 20.391 -24.281 -1.784 1 90.31 761 THR A CA 1
ATOM 6125 C C . THR A 1 761 ? 21.891 -24.594 -1.734 1 90.31 761 THR A C 1
ATOM 6127 O O . THR A 1 761 ? 22.703 -23.766 -2.146 1 90.31 761 THR A O 1
ATOM 6130 N N . SER A 1 762 ? 22.203 -25.719 -1.136 1 85.94 762 SER A N 1
ATOM 6131 C CA . SER A 1 762 ? 23.609 -26.156 -1.142 1 85.94 762 SER A CA 1
ATOM 6132 C C . SER A 1 762 ? 24.125 -26.312 -2.566 1 85.94 762 SER A C 1
ATOM 6134 O O . SER A 1 762 ? 23.375 -26.656 -3.477 1 85.94 762 SER A O 1
ATOM 6136 N N . PRO A 1 763 ? 25.422 -26.062 -2.773 1 83.25 763 PRO A N 1
ATOM 6137 C CA . PRO A 1 763 ? 26 -26.125 -4.117 1 83.25 763 PRO A CA 1
ATOM 6138 C C . PRO A 1 763 ? 25.719 -27.469 -4.809 1 83.25 763 PRO A C 1
ATOM 6140 O O . PRO A 1 763 ? 25.812 -28.516 -4.176 1 83.25 763 PRO A O 1
ATOM 6143 N N . GLY A 1 764 ? 25.25 -27.453 -6.027 1 85.25 764 GLY A N 1
ATOM 6144 C CA . GLY A 1 764 ? 25.016 -28.656 -6.828 1 85.25 764 GLY A CA 1
ATOM 6145 C C . GLY A 1 764 ? 23.594 -29.188 -6.703 1 85.25 764 GLY A C 1
ATOM 6146 O O . GLY A 1 764 ? 23.219 -30.109 -7.43 1 85.25 764 GLY A O 1
ATOM 6147 N N . ASN A 1 765 ? 22.859 -28.625 -5.844 1 90.75 765 ASN A N 1
ATOM 6148 C CA . ASN A 1 765 ? 21.531 -29.156 -5.605 1 90.75 765 ASN A CA 1
ATOM 6149 C C . ASN A 1 765 ? 20.438 -28.203 -6.109 1 90.75 765 ASN A C 1
ATOM 6151 O O . ASN A 1 765 ? 19.281 -28.344 -5.734 1 90.75 765 ASN A O 1
ATOM 6155 N N . ALA A 1 766 ? 20.812 -27.203 -6.84 1 91.69 766 ALA A N 1
ATOM 6156 C CA . ALA A 1 766 ? 19.859 -26.297 -7.477 1 91.69 766 ALA A CA 1
ATOM 6157 C C . ALA A 1 766 ? 19.828 -26.5 -8.984 1 91.69 766 ALA A C 1
ATOM 6159 O O . ALA A 1 766 ? 20.859 -26.812 -9.602 1 91.69 766 ALA A O 1
ATOM 6160 N N . LEU A 1 767 ? 18.594 -26.5 -9.547 1 95 767 LEU A N 1
ATOM 6161 C CA . LEU A 1 767 ? 18.5 -26.422 -11 1 95 767 LEU A CA 1
ATOM 6162 C C . LEU A 1 767 ? 19.016 -25.078 -11.5 1 95 767 LEU A C 1
ATOM 6164 O O . LEU A 1 767 ? 18.578 -24.016 -11.016 1 95 767 LEU A O 1
ATOM 6168 N N . THR A 1 768 ? 19.922 -25.094 -12.391 1 94.31 768 THR A N 1
ATOM 6169 C CA . THR A 1 768 ? 20.531 -23.859 -12.844 1 94.31 768 THR A CA 1
ATOM 6170 C C . THR A 1 768 ? 19.922 -23.406 -14.164 1 94.31 768 THR A C 1
ATOM 6172 O O . THR A 1 768 ? 19.266 -24.188 -14.859 1 94.31 768 THR A O 1
ATOM 6175 N N . ILE A 1 769 ? 20.094 -22.125 -14.453 1 94.75 769 ILE A N 1
ATOM 6176 C CA . ILE A 1 769 ? 19.562 -21.562 -15.688 1 94.75 769 ILE A CA 1
ATOM 6177 C C . ILE A 1 769 ? 20.203 -22.266 -16.891 1 94.75 769 ILE A C 1
ATOM 6179 O O . ILE A 1 769 ? 19.516 -22.641 -17.844 1 94.75 769 ILE A O 1
ATOM 6183 N N . PRO A 1 770 ? 21.562 -22.594 -16.922 1 94.12 770 PRO A N 1
ATOM 6184 C CA . PRO A 1 770 ? 22.141 -23.312 -18.047 1 94.12 770 PRO A CA 1
ATOM 6185 C C . PRO A 1 770 ? 21.531 -24.688 -18.25 1 94.12 770 PRO A C 1
ATOM 6187 O O . PRO A 1 770 ? 21.297 -25.109 -19.391 1 94.12 770 PRO A O 1
ATOM 6190 N N . GLU A 1 771 ? 21.25 -25.344 -17.188 1 95.12 771 GLU A N 1
ATOM 6191 C CA . GLU A 1 771 ? 20.641 -26.672 -17.297 1 95.12 771 GLU A CA 1
ATOM 6192 C C . GLU A 1 771 ? 19.25 -26.594 -17.922 1 95.12 771 GLU A C 1
ATOM 6194 O O . GLU A 1 771 ? 18.891 -27.406 -18.781 1 95.12 771 GLU A O 1
ATOM 6199 N N . LEU A 1 772 ? 18.391 -25.609 -17.453 1 96.94 772 LEU A N 1
ATOM 6200 C CA . LEU A 1 772 ? 17.062 -25.406 -18.047 1 96.94 772 LEU A CA 1
ATOM 6201 C C . LEU A 1 772 ? 17.172 -25.141 -19.531 1 96.94 772 LEU A C 1
ATOM 6203 O O . LEU A 1 772 ? 16.484 -25.781 -20.344 1 96.94 772 LEU A O 1
ATOM 6207 N N . LEU A 1 773 ? 18.047 -24.203 -19.953 1 96.56 773 LEU A N 1
ATOM 6208 C CA . LEU A 1 773 ? 18.172 -23.812 -21.344 1 96.56 773 LEU A CA 1
ATOM 6209 C C . LEU A 1 773 ? 18.703 -24.953 -22.203 1 96.56 773 LEU A C 1
ATOM 6211 O O . LEU A 1 773 ? 18.234 -25.156 -23.328 1 96.56 773 LEU A O 1
ATOM 6215 N N . GLU A 1 774 ? 19.641 -25.719 -21.703 1 94.31 774 GLU A N 1
ATOM 6216 C CA . GLU A 1 774 ? 20.188 -26.859 -22.422 1 94.31 774 GLU A CA 1
ATOM 6217 C C . GLU A 1 774 ? 19.109 -27.922 -22.641 1 94.31 774 GLU A C 1
ATOM 6219 O O . GLU A 1 774 ? 19.016 -28.5 -23.734 1 94.31 774 GLU A O 1
ATOM 6224 N N . MET A 1 775 ? 18.359 -28.188 -21.625 1 95.12 775 MET A N 1
ATOM 6225 C CA . MET A 1 775 ? 17.312 -29.188 -21.734 1 95.12 775 MET A CA 1
ATOM 6226 C C . MET A 1 775 ? 16.266 -28.766 -22.766 1 95.12 775 MET A C 1
ATOM 6228 O O . MET A 1 775 ? 15.797 -29.594 -23.547 1 95.12 775 MET A O 1
ATOM 6232 N N . LEU A 1 776 ? 15.859 -27.516 -22.703 1 96.75 776 LEU A N 1
ATOM 6233 C CA . LEU A 1 776 ? 14.875 -27 -23.656 1 96.75 776 LEU A CA 1
ATOM 6234 C C . LEU A 1 776 ? 15.414 -27.062 -25.078 1 96.75 776 LEU A C 1
ATOM 6236 O O . LEU A 1 776 ? 14.719 -27.547 -25.984 1 96.75 776 LEU A O 1
ATOM 6240 N N . THR A 1 777 ? 16.703 -26.656 -25.266 1 95.31 777 THR A N 1
ATOM 6241 C CA . THR A 1 777 ? 17.312 -26.672 -26.594 1 95.31 777 THR A CA 1
ATOM 6242 C C . THR A 1 777 ? 17.391 -28.109 -27.125 1 95.31 777 THR A C 1
ATOM 6244 O O . THR A 1 777 ? 17 -28.375 -28.266 1 95.31 777 THR A O 1
ATOM 6247 N N . ASN A 1 778 ? 17.797 -29.031 -26.297 1 93.69 778 ASN A N 1
ATOM 6248 C CA . ASN A 1 778 ? 17.953 -30.422 -26.703 1 93.69 778 ASN A CA 1
ATOM 6249 C C . ASN A 1 778 ? 16.609 -31.062 -27.031 1 93.69 778 ASN A C 1
ATOM 6251 O O . ASN A 1 778 ? 16.516 -31.875 -27.953 1 93.69 778 ASN A O 1
ATOM 6255 N N . SER A 1 779 ? 15.57 -30.672 -26.297 1 94.56 779 SER A N 1
ATOM 6256 C CA . SER A 1 779 ? 14.25 -31.25 -26.5 1 94.56 779 SER A CA 1
ATOM 6257 C C . SER A 1 779 ? 13.562 -30.656 -27.719 1 94.56 779 SER A C 1
ATOM 6259 O O . SER A 1 779 ? 12.969 -31.375 -28.531 1 94.56 779 SER A O 1
ATOM 6261 N N . ILE A 1 780 ? 13.688 -29.344 -27.875 1 96.25 780 ILE A N 1
ATOM 6262 C CA . ILE A 1 780 ? 12.953 -28.625 -28.906 1 96.25 780 ILE A CA 1
ATOM 6263 C C . ILE A 1 780 ? 13.672 -28.781 -30.25 1 96.25 780 ILE A C 1
ATOM 6265 O O . ILE A 1 780 ? 13.023 -28.875 -31.297 1 96.25 780 ILE A O 1
ATOM 6269 N N . TRP A 1 781 ? 15 -28.891 -30.281 1 95.56 781 TRP A N 1
ATOM 6270 C CA . TRP A 1 781 ? 15.797 -29 -31.5 1 95.56 781 TRP A CA 1
ATOM 6271 C C . TRP A 1 781 ? 16.422 -30.375 -31.641 1 95.56 781 TRP A C 1
ATOM 6273 O O . TRP A 1 781 ? 17.547 -30.516 -32.094 1 95.56 781 TRP A O 1
ATOM 6283 N N . SER A 1 782 ? 15.758 -31.422 -31.188 1 92.19 782 SER A N 1
ATOM 6284 C CA . SER A 1 782 ? 16.297 -32.781 -31.125 1 92.19 782 SER A CA 1
ATOM 6285 C C . SER A 1 782 ? 16.734 -33.25 -32.5 1 92.19 782 SER A C 1
ATOM 6287 O O . SER A 1 782 ? 17.656 -34.062 -32.625 1 92.19 782 SER A O 1
ATOM 6289 N N . GLU A 1 783 ? 16.094 -32.719 -33.594 1 89.75 783 GLU A N 1
ATOM 6290 C CA . GLU A 1 783 ? 16.422 -33.125 -34.969 1 89.75 783 GLU A CA 1
ATOM 6291 C C . GLU A 1 783 ? 17.859 -32.812 -35.312 1 89.75 783 GLU A C 1
ATOM 6293 O O . GLU A 1 783 ? 18.438 -33.406 -36.219 1 89.75 783 GLU A O 1
ATOM 6298 N N . LEU A 1 784 ? 18.438 -31.828 -34.562 1 90 784 LEU A N 1
ATOM 6299 C CA . LEU A 1 784 ? 19.797 -31.406 -34.875 1 90 784 LEU A CA 1
ATOM 6300 C C . LEU A 1 784 ? 20.812 -32.469 -34.469 1 90 784 LEU A C 1
ATOM 6302 O O . LEU A 1 784 ? 21.938 -32.469 -34.969 1 90 784 LEU A O 1
ATOM 6306 N N . TRP A 1 785 ? 20.406 -33.375 -33.625 1 84.88 785 TRP A N 1
ATOM 6307 C CA . TRP A 1 785 ? 21.344 -34.344 -33.062 1 84.88 785 TRP A CA 1
ATOM 6308 C C . TRP A 1 785 ? 20.969 -35.781 -33.5 1 84.88 785 TRP A C 1
ATOM 6310 O O . TRP A 1 785 ? 21.547 -36.75 -33.031 1 84.88 785 TRP A O 1
ATOM 6320 N N . THR A 1 786 ? 20.016 -35.812 -34.375 1 82.62 786 THR A N 1
ATOM 6321 C CA . THR A 1 786 ? 19.562 -37.125 -34.844 1 82.62 786 THR A CA 1
ATOM 6322 C C . THR A 1 786 ? 20.594 -37.75 -35.75 1 82.62 786 THR A C 1
ATOM 6324 O O . THR A 1 786 ? 21.344 -37.062 -36.438 1 82.62 786 THR A O 1
ATOM 6327 N N . SER A 1 787 ? 20.688 -39.062 -35.719 1 79.12 787 SER A N 1
ATOM 6328 C CA . SER A 1 787 ? 21.578 -39.812 -36.594 1 79.12 787 SER A CA 1
ATOM 6329 C C . SER A 1 787 ? 20.875 -40.219 -37.875 1 79.12 787 SER A C 1
ATOM 6331 O O . SER A 1 787 ? 21.5 -40.781 -38.781 1 79.12 787 SER A O 1
ATOM 6333 N N . GLU A 1 788 ? 19.672 -39.875 -38 1 78.75 788 GLU A N 1
ATOM 6334 C CA . GLU A 1 788 ? 18.922 -40.25 -39.188 1 78.75 788 GLU A CA 1
ATOM 6335 C C . GLU A 1 788 ? 19.469 -39.562 -40.406 1 78.75 788 GLU A C 1
ATOM 6337 O O . GLU A 1 788 ? 19.922 -38.406 -40.344 1 78.75 788 GLU A O 1
ATOM 6342 N N . LYS A 1 789 ? 19.422 -40.281 -41.531 1 77.69 789 LYS A N 1
ATOM 6343 C CA . LYS A 1 789 ? 19.969 -39.75 -42.781 1 77.69 789 LYS A CA 1
ATOM 6344 C C . LYS A 1 789 ? 19.078 -38.656 -43.375 1 77.69 789 LYS A C 1
ATOM 6346 O O . LYS A 1 789 ? 19.578 -37.625 -43.844 1 77.69 789 LYS A O 1
ATOM 6351 N N . GLN A 1 790 ? 17.781 -38.969 -43.344 1 82.38 790 GLN A N 1
ATOM 6352 C CA . GLN A 1 790 ? 16.844 -37.969 -43.812 1 82.38 790 GLN A CA 1
ATOM 6353 C C . GLN A 1 790 ? 16.156 -37.25 -42.656 1 82.38 790 GLN A C 1
ATOM 6355 O O . GLN A 1 790 ? 15.602 -37.906 -41.781 1 82.38 790 GLN A O 1
ATOM 6360 N N . ILE A 1 791 ? 16.359 -35.969 -42.656 1 87.06 791 ILE A N 1
ATOM 6361 C CA . ILE A 1 791 ? 15.781 -35.156 -41.594 1 87.06 791 ILE A CA 1
ATOM 6362 C C . ILE A 1 791 ? 14.609 -34.344 -42.156 1 87.06 791 ILE A C 1
ATOM 6364 O O . ILE A 1 791 ? 14.766 -33.562 -43.094 1 87.06 791 ILE A O 1
ATOM 6368 N N . SER A 1 792 ? 13.398 -34.656 -41.688 1 87.81 792 SER A N 1
ATOM 6369 C CA . SER A 1 792 ? 12.203 -33.906 -42 1 87.81 792 SER A CA 1
ATOM 6370 C C . SER A 1 792 ? 11.555 -33.344 -40.75 1 87.81 792 SER A C 1
ATOM 6372 O O . SER A 1 792 ? 11.078 -34.094 -39.906 1 87.81 792 SER A O 1
ATOM 6374 N N . ILE A 1 793 ? 11.562 -32.062 -40.625 1 92.12 793 ILE A N 1
ATOM 6375 C CA . ILE A 1 793 ? 10.984 -31.391 -39.469 1 92.12 793 ILE A CA 1
ATOM 6376 C C . ILE A 1 793 ? 9.531 -31.016 -39.75 1 92.12 793 ILE A C 1
ATOM 6378 O O . ILE A 1 793 ? 9.25 -30.219 -40.625 1 92.12 793 ILE A O 1
ATOM 6382 N N . GLY A 1 794 ? 8.586 -31.531 -39 1 87.62 794 GLY A N 1
ATOM 6383 C CA . GLY A 1 794 ? 7.16 -31.344 -39.219 1 87.62 794 GLY A CA 1
ATOM 6384 C C . GLY A 1 794 ? 6.676 -29.953 -38.844 1 87.62 794 GLY A C 1
ATOM 6385 O O . GLY A 1 794 ? 7.414 -29.172 -38.25 1 87.62 794 GLY A O 1
ATOM 6386 N N . PRO A 1 795 ? 5.488 -29.594 -39.25 1 86.44 795 PRO A N 1
ATOM 6387 C CA . PRO A 1 795 ? 4.977 -28.234 -39.031 1 86.44 795 PRO A CA 1
ATOM 6388 C C . PRO A 1 795 ? 4.867 -27.875 -37.531 1 86.44 795 PRO A C 1
ATOM 6390 O O . PRO A 1 795 ? 5.16 -26.734 -37.156 1 86.44 795 PRO A O 1
ATOM 6393 N N . VAL A 1 796 ? 4.398 -28.797 -36.688 1 89.88 796 VAL A N 1
ATOM 6394 C CA . VAL A 1 796 ? 4.25 -28.562 -35.25 1 89.88 796 VAL A CA 1
ATOM 6395 C C . VAL A 1 796 ? 5.617 -28.297 -34.656 1 89.88 796 VAL A C 1
ATOM 6397 O O . VAL A 1 796 ? 5.758 -27.406 -33.781 1 89.88 796 VAL A O 1
ATOM 6400 N N . ARG A 1 797 ? 6.609 -29 -35.188 1 92.69 797 ARG A N 1
ATOM 6401 C CA . ARG A 1 797 ? 7.973 -28.828 -34.688 1 92.69 797 ARG A CA 1
ATOM 6402 C C . ARG A 1 797 ? 8.555 -27.484 -35.094 1 92.69 797 ARG A C 1
ATOM 6404 O O . ARG A 1 797 ? 9.172 -26.797 -34.312 1 92.69 797 ARG A O 1
ATOM 6411 N N . ARG A 1 798 ? 8.32 -27.156 -36.375 1 92 798 ARG A N 1
ATOM 6412 C CA . ARG A 1 798 ? 8.828 -25.891 -36.875 1 92 798 ARG A CA 1
ATOM 6413 C C . ARG A 1 798 ? 8.188 -24.719 -36.125 1 92 798 ARG A C 1
ATOM 6415 O O . ARG A 1 798 ? 8.875 -23.75 -35.781 1 92 798 ARG A O 1
ATOM 6422 N N . SER A 1 799 ? 6.949 -24.828 -35.875 1 91.44 799 SER A N 1
ATOM 6423 C CA . SER A 1 799 ? 6.25 -23.781 -35.156 1 91.44 799 SER A CA 1
ATOM 6424 C C . SER A 1 799 ? 6.809 -23.625 -33.719 1 91.44 799 SER A C 1
ATOM 6426 O O . SER A 1 799 ? 7.016 -22.516 -33.25 1 91.44 799 SER A O 1
ATOM 6428 N N . LEU A 1 800 ? 6.977 -24.734 -33.031 1 95.44 800 LEU A N 1
ATOM 6429 C CA . LEU A 1 800 ? 7.535 -24.734 -31.688 1 95.44 800 LEU A CA 1
ATOM 6430 C C . LEU A 1 800 ? 8.93 -24.109 -31.672 1 95.44 800 LEU A C 1
ATOM 6432 O O . LEU A 1 800 ? 9.25 -23.312 -30.797 1 95.44 800 LEU A O 1
ATOM 6436 N N . GLN A 1 801 ? 9.734 -24.5 -32.625 1 95.88 801 GLN A N 1
ATOM 6437 C CA . GLN A 1 801 ? 11.094 -23.984 -32.75 1 95.88 801 GLN A CA 1
ATOM 6438 C C . GLN A 1 801 ? 11.086 -22.484 -33.031 1 95.88 801 GLN A C 1
ATOM 6440 O O . GLN A 1 801 ? 11.938 -21.75 -32.5 1 95.88 801 GLN A O 1
ATOM 6445 N N . GLN A 1 802 ? 10.109 -22.016 -33.75 1 91.88 802 GLN A N 1
ATOM 6446 C CA . GLN A 1 802 ? 9.992 -20.578 -34 1 91.88 802 GLN A CA 1
ATOM 6447 C C . GLN A 1 802 ? 9.602 -19.844 -32.719 1 91.88 802 GLN A C 1
ATOM 6449 O O . GLN A 1 802 ? 10.102 -18.75 -32.438 1 91.88 802 GLN A O 1
ATOM 6454 N N . VAL A 1 803 ? 8.695 -20.469 -31.969 1 93.12 803 VAL A N 1
ATOM 6455 C CA . VAL A 1 803 ? 8.297 -19.875 -30.703 1 93.12 803 VAL A CA 1
ATOM 6456 C C . VAL A 1 803 ? 9.508 -19.797 -29.766 1 93.12 803 VAL A C 1
ATOM 6458 O O . VAL A 1 803 ? 9.719 -18.781 -29.094 1 93.12 803 VAL A O 1
ATOM 6461 N N . TYR A 1 804 ? 10.242 -20.844 -29.75 1 96.56 804 TYR A N 1
ATOM 6462 C CA . TYR A 1 804 ? 11.469 -20.875 -28.969 1 96.56 804 TYR A CA 1
ATOM 6463 C C . TYR A 1 804 ? 12.398 -19.734 -29.344 1 96.56 804 TYR A C 1
ATOM 6465 O O . TYR A 1 804 ? 12.914 -19.016 -28.484 1 96.56 804 TYR A O 1
ATOM 6473 N N . LEU A 1 805 ? 12.617 -19.531 -30.609 1 95.44 805 LEU A N 1
ATOM 6474 C CA . LEU A 1 805 ? 13.5 -18.484 -31.109 1 95.44 805 LEU A CA 1
ATOM 6475 C C . LEU A 1 805 ? 12.977 -17.109 -30.734 1 95.44 805 LEU A C 1
ATOM 6477 O O . LEU A 1 805 ? 13.742 -16.219 -30.359 1 95.44 805 LEU A O 1
ATOM 6481 N N . ASP A 1 806 ? 11.688 -16.938 -30.844 1 92.62 806 ASP A N 1
ATOM 6482 C CA . ASP A 1 806 ? 11.086 -15.656 -30.484 1 92.62 806 ASP A CA 1
ATOM 6483 C C . ASP A 1 806 ? 11.344 -15.312 -29.031 1 92.62 806 ASP A C 1
ATOM 6485 O O . ASP A 1 806 ? 11.773 -14.195 -28.719 1 92.62 806 ASP A O 1
ATOM 6489 N N . LEU A 1 807 ? 11.094 -16.234 -28.156 1 95.12 807 LEU A N 1
ATOM 6490 C CA . LEU A 1 807 ? 11.242 -16.016 -26.719 1 95.12 807 LEU A CA 1
ATOM 6491 C C . LEU A 1 807 ? 12.703 -15.781 -26.359 1 95.12 807 LEU A C 1
ATOM 6493 O O . LEU A 1 807 ? 13.023 -14.867 -25.594 1 95.12 807 LEU A O 1
ATOM 6497 N N . MET A 1 808 ? 13.594 -16.562 -26.938 1 96 808 MET A N 1
ATOM 6498 C CA . MET A 1 808 ? 15.023 -16.422 -26.672 1 96 808 MET A CA 1
ATOM 6499 C C . MET A 1 808 ? 15.555 -15.109 -27.219 1 96 808 MET A C 1
ATOM 6501 O O . MET A 1 808 ? 16.422 -14.484 -26.594 1 96 808 MET A O 1
ATOM 6505 N N . THR A 1 809 ? 15.078 -14.711 -28.391 1 94.69 809 THR A N 1
ATOM 6506 C CA . THR A 1 809 ? 15.477 -13.438 -28.969 1 94.69 809 THR A CA 1
ATOM 6507 C C . THR A 1 809 ? 15.109 -12.281 -28.031 1 94.69 809 THR A C 1
ATOM 6509 O O . THR A 1 809 ? 15.922 -11.383 -27.797 1 94.69 809 THR A O 1
ATOM 6512 N N . ASP A 1 810 ? 13.945 -12.375 -27.5 1 93.19 810 ASP A N 1
ATOM 6513 C CA . ASP A 1 810 ? 13.5 -11.336 -26.594 1 93.19 810 ASP A CA 1
ATOM 6514 C C . ASP A 1 810 ? 14.391 -11.273 -25.344 1 93.19 810 ASP A C 1
ATOM 6516 O O . ASP A 1 810 ? 14.68 -10.195 -24.844 1 93.19 810 ASP A O 1
ATOM 6520 N N . ILE A 1 811 ? 14.766 -12.375 -24.797 1 94.62 811 ILE A N 1
ATOM 6521 C CA . ILE A 1 811 ? 15.641 -12.422 -23.641 1 94.62 811 ILE A CA 1
ATOM 6522 C C . ILE A 1 811 ? 17.016 -11.844 -24 1 94.62 811 ILE A C 1
ATOM 6524 O O . ILE A 1 811 ? 17.531 -10.984 -23.281 1 94.62 811 ILE A O 1
ATOM 6528 N N . VAL A 1 812 ? 17.562 -12.242 -25.156 1 93.81 812 VAL A N 1
ATOM 6529 C CA . VAL A 1 812 ? 18.891 -11.82 -25.578 1 93.81 812 VAL A CA 1
ATOM 6530 C C . VAL A 1 812 ? 18.906 -10.312 -25.812 1 93.81 812 VAL A C 1
ATOM 6532 O O . VAL A 1 812 ? 19.875 -9.641 -25.438 1 93.81 812 VAL A O 1
ATOM 6535 N N . LEU A 1 813 ? 17.859 -9.797 -26.359 1 91.56 813 LEU A N 1
ATOM 6536 C CA . LEU A 1 813 ? 17.828 -8.383 -26.734 1 91.56 813 LEU A CA 1
ATOM 6537 C C . LEU A 1 813 ? 17.422 -7.523 -25.547 1 91.56 813 LEU A C 1
ATOM 6539 O O . LEU A 1 813 ? 17.406 -6.297 -25.641 1 91.56 813 LEU A O 1
ATOM 6543 N N . GLY A 1 814 ? 17.031 -8.156 -24.453 1 89.44 814 GLY A N 1
ATOM 6544 C CA . GLY A 1 814 ? 16.641 -7.41 -23.266 1 89.44 814 GLY A CA 1
ATOM 6545 C C . GLY A 1 814 ? 15.227 -6.871 -23.344 1 89.44 814 GLY A C 1
ATOM 6546 O O . GLY A 1 814 ? 14.906 -5.871 -22.688 1 89.44 814 GLY A O 1
ATOM 6547 N N . ASN A 1 815 ? 14.453 -7.477 -24.141 1 87.25 815 ASN A N 1
ATOM 6548 C CA . ASN A 1 815 ? 13.062 -7.055 -24.266 1 87.25 815 ASN A CA 1
ATOM 6549 C C . ASN A 1 815 ? 12.211 -7.578 -23.109 1 87.25 815 ASN A C 1
ATOM 6551 O O . ASN A 1 815 ? 11.031 -7.227 -22.984 1 87.25 815 ASN A O 1
ATOM 6555 N N . THR A 1 816 ? 12.773 -8.383 -22.234 1 88.5 816 THR A N 1
ATOM 6556 C CA . THR A 1 816 ? 12.141 -8.898 -21.016 1 88.5 816 THR A CA 1
ATOM 6557 C C . THR A 1 816 ? 12.969 -8.547 -19.781 1 88.5 816 THR A C 1
ATOM 6559 O O . THR A 1 816 ? 14.18 -8.344 -19.891 1 88.5 816 THR A O 1
ATOM 6562 N N . PRO A 1 817 ? 12.289 -8.383 -18.672 1 87.62 817 PRO A N 1
ATOM 6563 C CA . PRO A 1 817 ? 13.055 -8.07 -17.453 1 87.62 817 PRO A CA 1
ATOM 6564 C C . PRO A 1 817 ? 13.734 -9.297 -16.859 1 87.62 817 PRO A C 1
ATOM 6566 O O . PRO A 1 817 ? 13.742 -9.469 -15.633 1 87.62 817 PRO A O 1
ATOM 6569 N N . ALA A 1 818 ? 14.18 -10.227 -17.688 1 90.75 818 ALA A N 1
ATOM 6570 C CA . ALA A 1 818 ? 14.961 -11.375 -17.219 1 90.75 818 ALA A CA 1
ATOM 6571 C C . ALA A 1 818 ? 16.281 -10.922 -16.594 1 90.75 818 ALA A C 1
ATOM 6573 O O . ALA A 1 818 ? 16.844 -9.891 -16.984 1 90.75 818 ALA A O 1
ATOM 6574 N N . PRO A 1 819 ? 16.766 -11.672 -15.586 1 89.12 819 PRO A N 1
ATOM 6575 C CA . PRO A 1 819 ? 18.047 -11.297 -14.977 1 89.12 819 PRO A CA 1
ATOM 6576 C C . PRO A 1 819 ? 19.203 -11.344 -15.961 1 89.12 819 PRO A C 1
ATOM 6578 O O . PRO A 1 819 ? 19.156 -12.086 -16.953 1 89.12 819 PRO A O 1
ATOM 6581 N N . GLN A 1 820 ? 20.234 -10.617 -15.672 1 86.94 820 GLN A N 1
ATOM 6582 C CA . GLN A 1 820 ? 21.375 -10.492 -16.562 1 86.94 820 GLN A CA 1
ATOM 6583 C C . GLN A 1 820 ? 22.016 -11.852 -16.859 1 86.94 820 GLN A C 1
ATOM 6585 O O . GLN A 1 820 ? 22.469 -12.102 -17.969 1 86.94 820 GLN A O 1
ATOM 6590 N N . ASP A 1 821 ? 22 -12.727 -15.922 1 89.44 821 ASP A N 1
ATOM 6591 C CA . ASP A 1 821 ? 22.531 -14.062 -16.125 1 89.44 821 ASP A CA 1
ATOM 6592 C C . ASP A 1 821 ? 21.766 -14.812 -17.203 1 89.44 821 ASP A C 1
ATOM 6594 O O . ASP A 1 821 ? 22.375 -15.492 -18.047 1 89.44 821 ASP A O 1
ATOM 6598 N N . ALA A 1 822 ? 20.469 -14.633 -17.109 1 93 822 ALA A N 1
ATOM 6599 C CA . ALA A 1 822 ? 19.625 -15.312 -18.109 1 93 822 ALA A CA 1
ATOM 6600 C C . ALA A 1 822 ? 19.875 -14.75 -19.5 1 93 822 ALA A C 1
ATOM 6602 O O . ALA A 1 822 ? 19.922 -15.508 -20.484 1 93 822 ALA A O 1
ATOM 6603 N N . GLN A 1 823 ? 20.047 -13.438 -19.562 1 92.31 823 GLN A N 1
ATOM 6604 C CA . GLN A 1 823 ? 20.328 -12.797 -20.844 1 92.31 823 GLN A CA 1
ATOM 6605 C C . GLN A 1 823 ? 21.656 -13.305 -21.422 1 92.31 823 GLN A C 1
ATOM 6607 O O . GLN A 1 823 ? 21.734 -13.633 -22.609 1 92.31 823 GLN A O 1
ATOM 6612 N N . THR A 1 824 ? 22.656 -13.367 -20.594 1 92.44 824 THR A N 1
ATOM 6613 C CA . THR A 1 824 ? 23.984 -13.812 -21 1 92.44 824 THR A CA 1
ATOM 6614 C C . THR A 1 824 ? 23.953 -15.266 -21.453 1 92.44 824 THR A C 1
ATOM 6616 O O . THR A 1 824 ? 24.547 -15.609 -22.484 1 92.44 824 THR A O 1
ATOM 6619 N N . LEU A 1 825 ? 23.266 -16.094 -20.75 1 93.5 825 LEU A N 1
ATOM 6620 C CA . LEU A 1 825 ? 23.219 -17.516 -21.062 1 93.5 825 LEU A CA 1
ATOM 6621 C C . LEU A 1 825 ? 22.391 -17.781 -22.312 1 93.5 825 LEU A C 1
ATOM 6623 O O . LEU A 1 825 ? 22.703 -18.672 -23.094 1 93.5 825 LEU A O 1
ATOM 6627 N N . ALA A 1 826 ? 21.297 -17.016 -22.438 1 94.75 826 ALA A N 1
ATOM 6628 C CA . ALA A 1 826 ? 20.516 -17.125 -23.672 1 94.75 826 ALA A CA 1
ATOM 6629 C C . ALA A 1 826 ? 21.375 -16.75 -24.891 1 94.75 826 ALA A C 1
ATOM 6631 O O . ALA A 1 826 ? 21.297 -17.406 -25.922 1 94.75 826 ALA A O 1
ATOM 6632 N N . TRP A 1 827 ? 22.141 -15.648 -24.781 1 93.56 827 TRP A N 1
ATOM 6633 C CA . TRP A 1 827 ? 23.078 -15.234 -25.812 1 93.56 827 TRP A CA 1
ATOM 6634 C C . TRP A 1 827 ? 24.047 -16.359 -26.156 1 93.56 827 TRP A C 1
ATOM 6636 O O . TRP A 1 827 ? 24.266 -16.656 -27.344 1 93.56 827 TRP A O 1
ATOM 6646 N N . PHE A 1 828 ? 24.609 -17 -25.219 1 92.25 828 PHE A N 1
ATOM 6647 C CA . PHE A 1 828 ? 25.578 -18.078 -25.406 1 92.25 828 PHE A CA 1
ATOM 6648 C C . PHE A 1 828 ? 24.922 -19.266 -26.078 1 92.25 828 PHE A C 1
ATOM 6650 O O . PHE A 1 828 ? 25.516 -19.906 -26.953 1 92.25 828 PHE A O 1
ATOM 6657 N N . GLN A 1 829 ? 23.688 -19.625 -25.625 1 93.69 829 GLN A N 1
ATOM 6658 C CA . GLN A 1 829 ? 22.938 -20.719 -26.219 1 93.69 829 GLN A CA 1
ATOM 6659 C C . GLN A 1 829 ? 22.656 -20.453 -27.703 1 93.69 829 GLN A C 1
ATOM 6661 O O . GLN A 1 829 ? 22.703 -21.391 -28.516 1 93.69 829 GLN A O 1
ATOM 6666 N N . PHE A 1 830 ? 22.297 -19.25 -27.984 1 94.5 830 PHE A N 1
ATOM 6667 C CA . PHE A 1 830 ? 22.078 -18.859 -29.375 1 94.5 830 PHE A CA 1
ATOM 6668 C C . PHE A 1 830 ? 23.344 -19.062 -30.203 1 94.5 830 PHE A C 1
ATOM 6670 O O . PHE A 1 830 ? 23.281 -19.516 -31.344 1 94.5 830 PHE A O 1
ATOM 6677 N N . LYS A 1 831 ? 24.453 -18.672 -29.641 1 93.19 831 LYS A N 1
ATOM 6678 C CA . LYS A 1 831 ? 25.719 -18.844 -30.359 1 93.19 831 LYS A CA 1
ATOM 6679 C C . LYS A 1 831 ? 25.969 -20.328 -30.688 1 93.19 831 LYS A C 1
ATOM 6681 O O . LYS A 1 831 ? 26.312 -20.656 -31.828 1 93.19 831 LYS A O 1
ATOM 6686 N N . GLN A 1 832 ? 25.734 -21.188 -29.75 1 92 832 GLN A N 1
ATOM 6687 C CA . GLN A 1 832 ? 25.922 -22.609 -29.953 1 92 832 GLN A CA 1
ATOM 6688 C C . GLN A 1 832 ? 24.922 -23.172 -30.969 1 92 832 GLN A C 1
ATOM 6690 O O . GLN A 1 832 ? 25.281 -23.984 -31.812 1 92 832 GLN A O 1
ATOM 6695 N N . LEU A 1 833 ? 23.656 -22.75 -30.828 1 94.5 833 LEU A N 1
ATOM 6696 C CA . LEU A 1 833 ? 22.609 -23.219 -31.734 1 94.5 833 LEU A CA 1
ATOM 6697 C C . LEU A 1 833 ? 22.906 -22.766 -33.156 1 94.5 833 LEU A C 1
ATOM 6699 O O . LEU A 1 833 ? 22.688 -23.531 -34.125 1 94.5 833 LEU A O 1
ATOM 6703 N N . GLU A 1 834 ? 23.375 -21.516 -33.281 1 93.88 834 GLU A N 1
ATOM 6704 C CA . GLU A 1 834 ? 23.734 -20.984 -34.594 1 93.88 834 GLU A CA 1
ATOM 6705 C C . GLU A 1 834 ? 24.812 -21.859 -35.25 1 93.88 834 GLU A C 1
ATOM 6707 O O . GLU A 1 834 ? 24.719 -22.156 -36.438 1 93.88 834 GLU A O 1
ATOM 6712 N N . GLU A 1 835 ? 25.812 -22.234 -34.5 1 92.62 835 GLU A N 1
ATOM 6713 C CA . GLU A 1 835 ? 26.891 -23.078 -35.031 1 92.62 835 GLU A CA 1
ATOM 6714 C C . GLU A 1 835 ? 26.344 -24.438 -35.5 1 92.62 835 GLU A C 1
ATOM 6716 O O . GLU A 1 835 ? 26.75 -24.938 -36.531 1 92.62 835 GLU A O 1
ATOM 6721 N N . SER A 1 836 ? 25.453 -25.031 -34.75 1 92.62 836 SER A N 1
ATOM 6722 C CA . SER A 1 836 ? 24.859 -26.312 -35.125 1 92.62 836 SER A CA 1
ATOM 6723 C C . SER A 1 836 ? 24 -26.203 -36.375 1 92.62 836 SER A C 1
ATOM 6725 O O . SER A 1 836 ? 24.031 -27.078 -37.219 1 92.62 836 SER A O 1
ATOM 6727 N N . LEU A 1 837 ? 23.188 -25.156 -36.406 1 93.06 837 LEU A N 1
ATOM 6728 C CA . LEU A 1 837 ? 22.328 -24.922 -37.562 1 93.06 837 LEU A CA 1
ATOM 6729 C C . LEU A 1 837 ? 23.172 -24.688 -38.812 1 93.06 837 LEU A C 1
ATOM 6731 O O . LEU A 1 837 ? 22.859 -25.188 -39.906 1 93.06 837 LEU A O 1
ATOM 6735 N N . ASP A 1 838 ? 24.266 -23.938 -38.625 1 91.56 838 ASP A N 1
ATOM 6736 C CA . ASP A 1 838 ? 25.156 -23.656 -39.719 1 91.56 838 ASP A CA 1
ATOM 6737 C C . ASP A 1 838 ? 25.781 -24.938 -40.281 1 91.56 838 ASP A C 1
ATOM 6739 O O . ASP A 1 838 ? 25.875 -25.109 -41.5 1 91.56 838 ASP A O 1
ATOM 6743 N N . TYR A 1 839 ? 26.172 -25.688 -39.406 1 89.94 839 TYR A N 1
ATOM 6744 C CA . TYR A 1 839 ? 26.766 -26.969 -39.812 1 89.94 839 TYR A CA 1
ATOM 6745 C C . TYR A 1 839 ? 25.766 -27.797 -40.656 1 89.94 839 TYR A C 1
ATOM 6747 O O . TYR A 1 839 ? 26.125 -28.312 -41.688 1 89.94 839 TYR A O 1
ATOM 6755 N N . LEU A 1 840 ? 24.5 -27.953 -40.219 1 88.69 840 LEU A N 1
ATOM 6756 C CA . LEU A 1 840 ? 23.5 -28.766 -40.875 1 88.69 840 LEU A CA 1
ATOM 6757 C C . LEU A 1 840 ? 23.141 -28.156 -42.25 1 88.69 840 LEU A C 1
ATOM 6759 O O . LEU A 1 840 ? 23 -28.891 -43.25 1 88.69 840 LEU A O 1
ATOM 6763 N N . VAL A 1 841 ? 22.969 -26.875 -42.281 1 89.44 841 VAL A N 1
ATOM 6764 C CA . VAL A 1 841 ? 22.562 -26.188 -43.5 1 89.44 841 VAL A CA 1
ATOM 6765 C C . VAL A 1 841 ? 23.672 -26.297 -44.562 1 89.44 841 VAL A C 1
ATOM 6767 O O . VAL A 1 841 ? 23.406 -26.422 -45.75 1 89.44 841 VAL A O 1
ATOM 6770 N N . LYS A 1 842 ? 24.922 -26.328 -44.094 1 89.56 842 LYS A N 1
ATOM 6771 C CA . LYS A 1 842 ? 26.047 -26.312 -45.031 1 89.56 842 LYS A CA 1
ATOM 6772 C C . LYS A 1 842 ? 26.484 -27.719 -45.375 1 89.56 842 LYS A C 1
ATOM 6774 O O . LYS A 1 842 ? 26.797 -28.016 -46.531 1 89.56 842 LYS A O 1
ATOM 6779 N N . ARG A 1 843 ? 26.438 -28.578 -44.469 1 87.81 843 ARG A N 1
ATOM 6780 C CA . ARG A 1 843 ? 27.094 -29.875 -44.656 1 87.81 843 ARG A CA 1
ATOM 6781 C C . ARG A 1 843 ? 26.078 -30.969 -44.906 1 87.81 843 ARG A C 1
ATOM 6783 O O . ARG A 1 843 ? 26.406 -32.031 -45.469 1 87.81 843 ARG A O 1
ATOM 6790 N N . ARG A 1 844 ? 24.844 -30.734 -44.562 1 86.81 844 ARG A N 1
ATOM 6791 C CA . ARG A 1 844 ? 23.844 -31.797 -44.719 1 86.81 844 ARG A CA 1
ATOM 6792 C C . ARG A 1 844 ? 22.625 -31.297 -45.469 1 86.81 844 ARG A C 1
ATOM 6794 O O . ARG A 1 844 ? 21.5 -31.766 -45.25 1 86.81 844 ARG A O 1
ATOM 6801 N N . SER A 1 845 ? 22.766 -30.375 -46.25 1 84.75 845 SER A N 1
ATOM 6802 C CA . SER A 1 845 ? 21.672 -29.766 -47 1 84.75 845 SER A CA 1
ATOM 6803 C C . SER A 1 845 ? 20.938 -30.797 -47.844 1 84.75 845 SER A C 1
ATOM 6805 O O . SER A 1 845 ? 19.719 -30.688 -48.031 1 84.75 845 SER A O 1
ATOM 6807 N N . ASP A 1 846 ? 21.641 -31.781 -48.344 1 84.5 846 ASP A N 1
ATOM 6808 C CA . ASP A 1 846 ? 21.094 -32.781 -49.25 1 84.5 846 ASP A CA 1
ATOM 6809 C C . ASP A 1 846 ? 20.203 -33.781 -48.5 1 84.5 846 ASP A C 1
ATOM 6811 O O . ASP A 1 846 ? 19.422 -34.5 -49.094 1 84.5 846 ASP A O 1
ATOM 6815 N N . GLN A 1 847 ? 20.266 -33.75 -47.25 1 88.25 847 GLN A N 1
ATOM 6816 C CA . GLN A 1 847 ? 19.516 -34.688 -46.406 1 88.25 847 GLN A CA 1
ATOM 6817 C C . GLN A 1 847 ? 18.281 -34 -45.812 1 88.25 847 GLN A C 1
ATOM 6819 O O . GLN A 1 847 ? 17.562 -34.594 -44.969 1 88.25 847 GLN A O 1
ATOM 6824 N N . LEU A 1 848 ? 17.953 -32.781 -46.25 1 89.44 848 LEU A N 1
ATOM 6825 C CA . LEU A 1 848 ? 16.844 -32.031 -45.75 1 89.44 848 LEU A CA 1
ATOM 6826 C C . LEU A 1 848 ? 15.797 -31.766 -46.812 1 89.44 848 LEU A C 1
ATOM 6828 O O . LEU A 1 848 ? 16.141 -31.547 -47.969 1 89.44 848 LEU A O 1
ATOM 6832 N N . ASP A 1 849 ? 14.539 -31.906 -46.469 1 86.69 849 ASP A N 1
ATOM 6833 C CA . ASP A 1 849 ? 13.492 -31.547 -47.438 1 86.69 849 ASP A CA 1
ATOM 6834 C C . ASP A 1 849 ? 13.375 -30.031 -47.594 1 86.69 849 ASP A C 1
ATOM 6836 O O . ASP A 1 849 ? 14.031 -29.281 -46.844 1 86.69 849 ASP A O 1
ATOM 6840 N N . ALA A 1 850 ? 12.531 -29.547 -48.438 1 81.88 850 ALA A N 1
ATOM 6841 C CA . ALA A 1 850 ? 12.453 -28.125 -48.781 1 81.88 850 ALA A CA 1
ATOM 6842 C C . ALA A 1 850 ? 12.031 -27.297 -47.594 1 81.88 850 ALA A C 1
ATOM 6844 O O . ALA A 1 850 ? 12.555 -26.203 -47.375 1 81.88 850 ALA A O 1
ATOM 6845 N N . TYR A 1 851 ? 11.047 -27.719 -46.844 1 87.12 851 TYR A N 1
ATOM 6846 C CA . TYR A 1 851 ? 10.586 -27.016 -45.656 1 87.12 851 TYR A CA 1
ATOM 6847 C C . TYR A 1 851 ? 11.703 -26.891 -44.625 1 87.12 851 TYR A C 1
ATOM 6849 O O . TYR A 1 851 ? 11.922 -25.812 -44.062 1 87.12 851 TYR A O 1
ATOM 6857 N N . SER A 1 852 ? 12.375 -27.969 -44.375 1 91.25 852 SER A N 1
ATOM 6858 C CA . SER A 1 852 ? 13.367 -28.047 -43.312 1 91.25 852 SER A CA 1
ATOM 6859 C C . SER A 1 852 ? 14.586 -27.188 -43.625 1 91.25 852 SER A C 1
ATOM 6861 O O . SER A 1 852 ? 15.094 -26.484 -42.75 1 91.25 852 SER A O 1
ATOM 6863 N N . ILE A 1 853 ? 15.055 -27.234 -44.875 1 87.69 853 ILE A N 1
ATOM 6864 C CA . ILE A 1 853 ? 16.234 -26.469 -45.219 1 87.69 853 ILE A CA 1
ATOM 6865 C C . ILE A 1 853 ? 15.93 -24.969 -45.094 1 87.69 853 ILE A C 1
ATOM 6867 O O . ILE A 1 853 ? 16.734 -24.203 -44.594 1 87.69 853 ILE A O 1
ATOM 6871 N N . ALA A 1 854 ? 14.781 -24.531 -45.594 1 87.62 854 ALA A N 1
ATOM 6872 C CA . ALA A 1 854 ? 14.383 -23.125 -45.5 1 87.62 854 ALA A CA 1
ATOM 6873 C C . ALA A 1 854 ? 14.25 -22.703 -44.031 1 87.62 854 ALA A C 1
ATOM 6875 O O . ALA A 1 854 ? 14.695 -21.609 -43.656 1 87.62 854 ALA A O 1
ATOM 6876 N N . HIS A 1 855 ? 13.617 -23.531 -43.281 1 92.31 855 HIS A N 1
ATOM 6877 C CA . HIS A 1 855 ? 13.391 -23.281 -41.844 1 92.31 855 HIS A CA 1
ATOM 6878 C C . HIS A 1 855 ? 14.711 -23.141 -41.094 1 92.31 855 HIS A C 1
ATOM 6880 O O . HIS A 1 855 ? 14.898 -22.188 -40.344 1 92.31 855 HIS A O 1
ATOM 6886 N N . LEU A 1 856 ? 15.641 -24.078 -41.312 1 93.69 856 LEU A N 1
ATOM 6887 C CA . LEU A 1 856 ? 16.906 -24.078 -40.594 1 93.69 856 LEU A CA 1
ATOM 6888 C C . LEU A 1 856 ? 17.781 -22.891 -41.062 1 93.69 856 LEU A C 1
ATOM 6890 O O . LEU A 1 856 ? 18.438 -22.266 -40.219 1 93.69 856 LEU A O 1
ATOM 6894 N N . ALA A 1 857 ? 17.703 -22.609 -42.344 1 88.75 857 ALA A N 1
ATOM 6895 C CA . ALA A 1 857 ? 18.484 -21.484 -42.875 1 88.75 857 ALA A CA 1
ATOM 6896 C C . ALA A 1 857 ? 17.969 -20.156 -42.312 1 88.75 857 ALA A C 1
ATOM 6898 O O . ALA A 1 857 ? 18.766 -19.312 -41.875 1 88.75 857 ALA A O 1
ATOM 6899 N N . LYS A 1 858 ? 16.734 -20 -42.281 1 89.12 858 LYS A N 1
ATOM 6900 C CA . LYS A 1 858 ? 16.172 -18.781 -41.719 1 89.12 858 LYS A CA 1
ATOM 6901 C C . LYS A 1 858 ? 16.422 -18.672 -40.219 1 89.12 858 LYS A C 1
ATOM 6903 O O . LYS A 1 858 ? 16.703 -17.578 -39.719 1 89.12 858 LYS A O 1
ATOM 6908 N N . SER A 1 859 ? 16.266 -19.75 -39.531 1 94.81 859 SER A N 1
ATOM 6909 C CA . SER A 1 859 ? 16.531 -19.766 -38.094 1 94.81 859 SER A CA 1
ATOM 6910 C C . SER A 1 859 ? 17.953 -19.344 -37.812 1 94.81 859 SER A C 1
ATOM 6912 O O . SER A 1 859 ? 18.203 -18.562 -36.875 1 94.81 859 SER A O 1
ATOM 6914 N N . ARG A 1 860 ? 18.859 -19.938 -38.594 1 93.44 860 ARG A N 1
ATOM 6915 C CA . ARG A 1 860 ? 20.266 -19.578 -38.438 1 93.44 860 ARG A CA 1
ATOM 6916 C C . ARG A 1 860 ? 20.484 -18.078 -38.656 1 93.44 860 ARG A C 1
ATOM 6918 O O . ARG A 1 860 ? 21.172 -17.438 -37.875 1 93.44 860 ARG A O 1
ATOM 6925 N N . ASP A 1 861 ? 19.844 -17.531 -39.688 1 89.62 861 ASP A N 1
ATOM 6926 C CA . ASP A 1 861 ? 19.969 -16.109 -40 1 89.62 861 ASP A CA 1
ATOM 6927 C C . ASP A 1 861 ? 19.391 -15.242 -38.875 1 89.62 861 ASP A C 1
ATOM 6929 O O . ASP A 1 861 ? 19.969 -14.211 -38.531 1 89.62 861 ASP A O 1
ATOM 6933 N N . ARG A 1 862 ? 18.297 -15.609 -38.375 1 91.12 862 ARG A N 1
ATOM 6934 C CA . ARG A 1 862 ? 17.656 -14.875 -37.281 1 91.12 862 ARG A CA 1
ATOM 6935 C C . ARG A 1 862 ? 18.562 -14.82 -36.062 1 91.12 862 ARG A C 1
ATOM 6937 O O . ARG A 1 862 ? 18.688 -13.766 -35.438 1 91.12 862 ARG A O 1
ATOM 6944 N N . ILE A 1 863 ? 19.094 -15.93 -35.719 1 95.62 863 ILE A N 1
ATOM 6945 C CA . ILE A 1 863 ? 20 -15.992 -34.594 1 95.62 863 ILE A CA 1
ATOM 6946 C C . ILE A 1 863 ? 21.219 -15.094 -34.844 1 95.62 863 ILE A C 1
ATOM 6948 O O . ILE A 1 863 ? 21.625 -14.336 -33.969 1 95.62 863 ILE A O 1
ATOM 6952 N N . ALA A 1 864 ? 21.75 -15.164 -36.031 1 91.38 864 ALA A N 1
ATOM 6953 C CA . ALA A 1 864 ? 22.906 -14.352 -36.375 1 91.38 864 ALA A CA 1
ATOM 6954 C C . ALA A 1 864 ? 22.609 -12.867 -36.25 1 91.38 864 ALA A C 1
ATOM 6956 O O . ALA A 1 864 ? 23.422 -12.102 -35.719 1 91.38 864 ALA A O 1
ATOM 6957 N N . LYS A 1 865 ? 21.547 -12.484 -36.719 1 90.12 865 LYS A N 1
ATOM 6958 C CA . LYS A 1 865 ? 21.141 -11.078 -36.625 1 90.12 865 LYS A CA 1
ATOM 6959 C C . LYS A 1 865 ? 20.953 -10.664 -35.156 1 90.12 865 LYS A C 1
ATOM 6961 O O . LYS A 1 865 ? 21.312 -9.547 -34.781 1 90.12 865 LYS A O 1
ATOM 6966 N N . THR A 1 866 ? 20.328 -11.555 -34.406 1 92.44 866 THR A N 1
ATOM 6967 C CA . THR A 1 866 ? 20.125 -11.266 -33 1 92.44 866 THR A CA 1
ATOM 6968 C C . THR A 1 866 ? 21.453 -11.086 -32.281 1 92.44 866 THR A C 1
ATOM 6970 O O . THR A 1 866 ? 21.594 -10.234 -31.406 1 92.44 866 THR A O 1
ATOM 6973 N N . LEU A 1 867 ? 22.391 -11.867 -32.656 1 91.31 867 LEU A N 1
ATOM 6974 C CA . LEU A 1 867 ? 23.703 -11.852 -32.031 1 91.31 867 LEU A CA 1
ATOM 6975 C C . LEU A 1 867 ? 24.547 -10.711 -32.594 1 91.31 867 LEU A C 1
ATOM 6977 O O . LEU A 1 867 ? 25.578 -10.352 -32 1 91.31 867 LEU A O 1
ATOM 6981 N N . GLY A 1 868 ? 24.094 -10.047 -33.656 1 84.81 868 GLY A N 1
ATOM 6982 C CA . GLY A 1 868 ? 24.875 -9.016 -34.344 1 84.81 868 GLY A CA 1
ATOM 6983 C C . GLY A 1 868 ? 26.094 -9.57 -35.062 1 84.81 868 GLY A C 1
ATOM 6984 O O . GLY A 1 868 ? 27.188 -9 -34.969 1 84.81 868 GLY A O 1
ATOM 6985 N N . ILE A 1 869 ? 25.969 -10.719 -35.562 1 74.25 869 ILE A N 1
ATOM 6986 C CA . ILE A 1 869 ? 27.078 -11.32 -36.281 1 74.25 869 ILE A CA 1
ATOM 6987 C C . ILE A 1 869 ? 26.641 -11.648 -37.719 1 74.25 869 ILE A C 1
ATOM 6989 O O . ILE A 1 869 ? 25.453 -11.852 -37.969 1 74.25 869 ILE A O 1
ATOM 6993 N N . MET B 1 1 ? 18.516 26.625 -30.094 1 18.73 1 MET B N 1
ATOM 6994 C CA . MET B 1 1 ? 18.375 26.422 -28.656 1 18.73 1 MET B CA 1
ATOM 6995 C C . MET B 1 1 ? 17.109 27.094 -28.141 1 18.73 1 MET B C 1
ATOM 6997 O O . MET B 1 1 ? 16.984 27.359 -26.938 1 18.73 1 MET B O 1
ATOM 7001 N N . GLY B 1 2 ? 16.031 27.25 -28.828 1 19.81 2 GLY B N 1
ATOM 7002 C CA . GLY B 1 2 ? 14.883 28.047 -29.25 1 19.81 2 GLY B CA 1
ATOM 7003 C C . GLY B 1 2 ? 13.641 27.812 -28.406 1 19.81 2 GLY B C 1
ATOM 7004 O O . GLY B 1 2 ? 13.289 26.656 -28.141 1 19.81 2 GLY B O 1
ATOM 7005 N N . TRP B 1 3 ? 13.164 28.703 -27.484 1 20.03 3 TRP B N 1
ATOM 7006 C CA . TRP B 1 3 ? 12.234 28.969 -26.391 1 20.03 3 TRP B CA 1
ATOM 7007 C C . TRP B 1 3 ? 10.797 28.734 -26.844 1 20.03 3 TRP B C 1
ATOM 7009 O O . TRP B 1 3 ? 9.922 29.578 -26.625 1 20.03 3 TRP B O 1
ATOM 7019 N N . ASN B 1 4 ? 10.562 28 -27.844 1 20.22 4 ASN B N 1
ATOM 7020 C CA . ASN B 1 4 ? 9.266 28.172 -28.484 1 20.22 4 ASN B CA 1
ATOM 7021 C C . ASN B 1 4 ? 8.117 27.859 -27.531 1 20.22 4 ASN B C 1
ATOM 7023 O O . ASN B 1 4 ? 8.305 27.156 -26.531 1 20.22 4 ASN B O 1
ATOM 7027 N N . LYS B 1 5 ? 6.711 28.172 -27.922 1 21.88 5 LYS B N 1
ATOM 7028 C CA . LYS B 1 5 ? 5.414 28.812 -27.766 1 21.88 5 LYS B CA 1
ATOM 7029 C C . LYS B 1 5 ? 4.371 27.828 -27.25 1 21.88 5 LYS B C 1
ATOM 7031 O O . LYS B 1 5 ? 3.176 28.125 -27.219 1 21.88 5 LYS B O 1
ATOM 7036 N N . ALA B 1 6 ? 4.617 26.594 -27.203 1 23.77 6 ALA B N 1
ATOM 7037 C CA . ALA B 1 6 ? 3.352 25.859 -27.203 1 23.77 6 ALA B CA 1
ATOM 7038 C C . ALA B 1 6 ? 2.543 26.156 -25.953 1 23.77 6 ALA B C 1
ATOM 7040 O O . ALA B 1 6 ? 2.885 25.703 -24.859 1 23.77 6 ALA B O 1
ATOM 7041 N N . ILE B 1 7 ? 1.993 27.375 -25.844 1 22.31 7 ILE B N 1
ATOM 7042 C CA . ILE B 1 7 ? 1.118 27.891 -24.797 1 22.31 7 ILE B CA 1
ATOM 7043 C C . ILE B 1 7 ? -0.081 26.969 -24.625 1 22.31 7 ILE B C 1
ATOM 7045 O O . ILE B 1 7 ? -0.877 26.781 -25.547 1 22.31 7 ILE B O 1
ATOM 7049 N N . ALA B 1 8 ? 0.074 25.859 -23.922 1 24.53 8 ALA B N 1
ATOM 7050 C CA . ALA B 1 8 ? -0.973 24.891 -23.609 1 24.53 8 ALA B CA 1
ATOM 7051 C C . ALA B 1 8 ? -2.271 25.609 -23.219 1 24.53 8 ALA B C 1
ATOM 7053 O O . ALA B 1 8 ? -2.268 26.531 -22.406 1 24.53 8 ALA B O 1
ATOM 7054 N N . GLN B 1 9 ? -3.201 25.594 -24.109 1 25.16 9 GLN B N 1
ATOM 7055 C CA . GLN B 1 9 ? -4.535 26.172 -23.984 1 25.16 9 GLN B CA 1
ATOM 7056 C C . GLN B 1 9 ? -5.176 25.781 -22.656 1 25.16 9 GLN B C 1
ATOM 7058 O O . GLN B 1 9 ? -5.238 24.609 -22.312 1 25.16 9 GLN B O 1
ATOM 7063 N N . ILE B 1 10 ? -5.09 26.703 -21.656 1 24.91 10 ILE B N 1
ATOM 7064 C CA . ILE B 1 10 ? -5.699 26.719 -20.328 1 24.91 10 ILE B CA 1
ATOM 7065 C C . ILE B 1 10 ? -7.188 26.406 -20.453 1 24.91 10 ILE B C 1
ATOM 7067 O O . ILE B 1 10 ? -7.926 27.109 -21.141 1 24.91 10 ILE B O 1
ATOM 7071 N N . PRO B 1 11 ? -7.547 25.141 -20.406 1 26.62 11 PRO B N 1
ATOM 7072 C CA . PRO B 1 11 ? -8.992 24.953 -20.562 1 26.62 11 PRO B CA 1
ATOM 7073 C C . PRO B 1 11 ? -9.812 25.984 -19.797 1 26.62 11 PRO B C 1
ATOM 7075 O O . PRO B 1 11 ? -9.328 26.547 -18.797 1 26.62 11 PRO B O 1
ATOM 7078 N N . LYS B 1 12 ? -10.789 26.547 -20.438 1 27.12 12 LYS B N 1
ATOM 7079 C CA . LYS B 1 12 ? -11.695 27.594 -19.984 1 27.12 12 LYS B CA 1
ATOM 7080 C C . LYS B 1 12 ? -12.188 27.344 -18.562 1 27.12 12 LYS B C 1
ATOM 7082 O O . LYS B 1 12 ? -12.383 26.188 -18.172 1 27.12 12 LYS B O 1
ATOM 7087 N N . SER B 1 13 ? -12.094 28.375 -17.781 1 25.91 13 SER B N 1
ATOM 7088 C CA . SER B 1 13 ? -12.422 28.688 -16.391 1 25.91 13 SER B CA 1
ATOM 7089 C C . SER B 1 13 ? -13.844 28.266 -16.047 1 25.91 13 SER B C 1
ATOM 7091 O O . SER B 1 13 ? -14.781 28.578 -16.781 1 25.91 13 SER B O 1
ATOM 7093 N N . LEU B 1 14 ? -14.062 27.047 -15.648 1 26.77 14 LEU B N 1
ATOM 7094 C CA . LEU B 1 14 ? -15.383 26.781 -15.078 1 26.77 14 LEU B CA 1
ATOM 7095 C C . LEU B 1 14 ? -15.93 28.016 -14.375 1 26.77 14 LEU B C 1
ATOM 7097 O O . LEU B 1 14 ? -15.344 28.484 -13.398 1 26.77 14 LEU B O 1
ATOM 7101 N N . ALA B 1 15 ? -16.578 28.859 -15.133 1 27.83 15 ALA B N 1
ATOM 7102 C CA . ALA B 1 15 ? -17.297 30.047 -14.648 1 27.83 15 ALA B CA 1
ATOM 7103 C C . ALA B 1 15 ? -18.062 29.734 -13.359 1 27.83 15 ALA B C 1
ATOM 7105 O O . ALA B 1 15 ? -18.938 28.875 -13.344 1 27.83 15 ALA B O 1
ATOM 7106 N N . ILE B 1 16 ? -17.406 29.766 -12.25 1 27.84 16 ILE B N 1
ATOM 7107 C CA . ILE B 1 16 ? -18.109 29.781 -10.977 1 27.84 16 ILE B CA 1
ATOM 7108 C C . ILE B 1 16 ? -19.375 30.625 -11.102 1 27.84 16 ILE B C 1
ATOM 7110 O O . ILE B 1 16 ? -19.312 31.797 -11.508 1 27.84 16 ILE B O 1
ATOM 7114 N N . ALA B 1 17 ? -20.516 30.016 -11.32 1 29.8 17 ALA B N 1
ATOM 7115 C CA . ALA B 1 17 ? -21.766 30.781 -11.328 1 29.8 17 ALA B CA 1
ATOM 7116 C C . ALA B 1 17 ? -21.734 31.891 -10.273 1 29.8 17 ALA B C 1
ATOM 7118 O O . ALA B 1 17 ? -21.281 31.656 -9.148 1 29.8 17 ALA B O 1
ATOM 7119 N N . PRO B 1 18 ? -21.797 33.125 -10.773 1 28.23 18 PRO B N 1
ATOM 7120 C CA . PRO B 1 18 ? -21.875 34.219 -9.805 1 28.23 18 PRO B CA 1
ATOM 7121 C C . PRO B 1 18 ? -22.828 33.906 -8.641 1 28.23 18 PRO B C 1
ATOM 7123 O O . PRO B 1 18 ? -23.797 33.156 -8.805 1 28.23 18 PRO B O 1
ATOM 7126 N N . PHE B 1 19 ? -22.312 33.875 -7.52 1 28.31 19 PHE B N 1
ATOM 7127 C CA . PHE B 1 19 ? -23.172 33.938 -6.344 1 28.31 19 PHE B CA 1
ATOM 7128 C C . PHE B 1 19 ? -24.328 34.906 -6.582 1 28.31 19 PHE B C 1
ATOM 7130 O O . PHE B 1 19 ? -24.109 36.094 -6.891 1 28.31 19 PHE B O 1
ATOM 7137 N N . GLN B 1 20 ? -25.328 34.469 -7.254 1 28.12 20 GLN B N 1
ATOM 7138 C CA . GLN B 1 20 ? -26.484 35.375 -7.242 1 28.12 20 GLN B CA 1
ATOM 7139 C C . GLN B 1 20 ? -26.75 35.906 -5.844 1 28.12 20 GLN B C 1
ATOM 7141 O O . GLN B 1 20 ? -27.078 35.156 -4.926 1 28.12 20 GLN B O 1
ATOM 7146 N N . ILE B 1 21 ? -26.047 37.031 -5.527 1 29.17 21 ILE B N 1
ATOM 7147 C CA . ILE B 1 21 ? -26.453 37.906 -4.438 1 29.17 21 ILE B CA 1
ATOM 7148 C C . ILE B 1 21 ? -27.953 38.188 -4.535 1 29.17 21 ILE B C 1
ATOM 7150 O O . ILE B 1 21 ? -28.406 38.812 -5.496 1 29.17 21 ILE B O 1
ATOM 7154 N N . SER B 1 22 ? -28.797 37.312 -4.27 1 29.83 22 SER B N 1
ATOM 7155 C CA . SER B 1 22 ? -30.141 37.844 -4.102 1 29.83 22 SER B CA 1
ATOM 7156 C C . SER B 1 22 ? -30.109 39.156 -3.316 1 29.83 22 SER B C 1
ATOM 7158 O O . SER B 1 22 ? -29.562 39.219 -2.213 1 29.83 22 SER B O 1
ATOM 7160 N N . GLN B 1 23 ? -30.047 40.281 -4 1 30.78 23 GLN B N 1
ATOM 7161 C CA . GLN B 1 23 ? -30.219 41.656 -3.553 1 30.78 23 GLN B CA 1
ATOM 7162 C C . GLN B 1 23 ? -31.484 41.812 -2.711 1 30.78 23 GLN B C 1
ATOM 7164 O O . GLN B 1 23 ? -32.5 42.312 -3.184 1 30.78 23 GLN B O 1
ATOM 7169 N N . GLN B 1 24 ? -32.062 40.844 -2.051 1 30.94 24 GLN B N 1
ATOM 7170 C CA . GLN B 1 24 ? -33.219 41.406 -1.358 1 30.94 24 GLN B CA 1
ATOM 7171 C C . GLN B 1 24 ? -32.844 42.656 -0.552 1 30.94 24 GLN B C 1
ATOM 7173 O O . GLN B 1 24 ? -31.891 42.594 0.255 1 30.94 24 GLN B O 1
ATOM 7178 N N . GLN B 1 25 ? -32.969 43.844 -1.123 1 32.66 25 GLN B N 1
ATOM 7179 C CA . GLN B 1 25 ? -33 45.156 -0.476 1 32.66 25 GLN B CA 1
ATOM 7180 C C . GLN B 1 25 ? -33.656 45.062 0.889 1 32.66 25 GLN B C 1
ATOM 7182 O O . GLN B 1 25 ? -34.906 45.156 0.984 1 32.66 25 GLN B O 1
ATOM 7187 N N . THR B 1 26 ? -33.469 44.094 1.695 1 34.59 26 THR B N 1
ATOM 7188 C CA . THR B 1 26 ? -34.188 44.188 2.947 1 34.59 26 THR B CA 1
ATOM 7189 C C . THR B 1 26 ? -33.938 45.531 3.613 1 34.59 26 THR B C 1
ATOM 7191 O O . THR B 1 26 ? -32.844 46.125 3.484 1 34.59 26 THR B O 1
ATOM 7194 N N . GLN B 1 27 ? -34.875 46.406 3.75 1 39 27 GLN B N 1
ATOM 7195 C CA . GLN B 1 27 ? -34.906 47.562 4.664 1 39 27 GLN B CA 1
ATOM 7196 C C . GLN B 1 27 ? -33.906 47.375 5.789 1 39 27 GLN B C 1
ATOM 7198 O O . GLN B 1 27 ? -33.562 46.25 6.172 1 39 27 GLN B O 1
ATOM 7203 N N . PRO B 1 28 ? -33 48.344 6.051 1 47.56 28 PRO B N 1
ATOM 7204 C CA . PRO B 1 28 ? -32.031 48.281 7.145 1 47.56 28 PRO B CA 1
ATOM 7205 C C . PRO B 1 28 ? -32.562 47.5 8.352 1 47.56 28 PRO B C 1
ATOM 7207 O O . PRO B 1 28 ? -33.594 47.875 8.93 1 47.56 28 PRO B O 1
ATOM 7210 N N . ALA B 1 29 ? -32.531 46.281 8.336 1 57.47 29 ALA B N 1
ATOM 7211 C CA . ALA B 1 29 ? -33 45.344 9.359 1 57.47 29 ALA B CA 1
ATOM 7212 C C . ALA B 1 29 ? -32.469 45.719 10.742 1 57.47 29 ALA B C 1
ATOM 7214 O O . ALA B 1 29 ? -31.453 46.406 10.859 1 57.47 29 ALA B O 1
ATOM 7215 N N . ASP B 1 30 ? -33.312 45.812 11.672 1 79.94 30 ASP B N 1
ATOM 7216 C CA . ASP B 1 30 ? -33.156 46.062 13.102 1 79.94 30 ASP B CA 1
ATOM 7217 C C . ASP B 1 30 ? -32.094 45.125 13.711 1 79.94 30 ASP B C 1
ATOM 7219 O O . ASP B 1 30 ? -32.156 43.906 13.547 1 79.94 30 ASP B O 1
ATOM 7223 N N . PHE B 1 31 ? -30.812 45.812 14.039 1 91.12 31 PHE B N 1
ATOM 7224 C CA . PHE B 1 31 ? -29.719 45.094 14.711 1 91.12 31 PHE B CA 1
ATOM 7225 C C . PHE B 1 31 ? -30.25 44.094 15.734 1 91.12 31 PHE B C 1
ATOM 7227 O O . PHE B 1 31 ? -29.906 42.938 15.695 1 91.12 31 PHE B O 1
ATOM 7234 N N . ASP B 1 32 ? -31.188 44.469 16.422 1 89.81 32 ASP B N 1
ATOM 7235 C CA . ASP B 1 32 ? -31.734 43.656 17.5 1 89.81 32 ASP B CA 1
ATOM 7236 C C . ASP B 1 32 ? -32.562 42.5 16.922 1 89.81 32 ASP B C 1
ATOM 7238 O O . ASP B 1 32 ? -32.625 41.406 17.5 1 89.81 32 ASP B O 1
ATOM 7242 N N . GLY B 1 33 ? -33.156 42.812 15.883 1 89.75 33 GLY B N 1
ATOM 7243 C CA . GLY B 1 33 ? -33.938 41.781 15.227 1 89.75 33 GLY B CA 1
ATOM 7244 C C . GLY B 1 33 ? -33.094 40.625 14.688 1 89.75 33 GLY B C 1
ATOM 7245 O O . GLY B 1 33 ? -33.469 39.469 14.789 1 89.75 33 GLY B O 1
ATOM 7246 N N . ILE B 1 34 ? -31.984 41 14.195 1 90.88 34 ILE B N 1
ATOM 7247 C CA . ILE B 1 34 ? -31.109 40 13.586 1 90.88 34 ILE B CA 1
ATOM 7248 C C . ILE B 1 34 ? -30.5 39.094 14.664 1 90.88 34 ILE B C 1
ATOM 7250 O O . ILE B 1 34 ? -30.359 37.906 14.477 1 90.88 34 ILE B O 1
ATOM 7254 N N . ILE B 1 35 ? -30.188 39.688 15.797 1 91.81 35 ILE B N 1
ATOM 7255 C CA . ILE B 1 35 ? -29.453 38.906 16.797 1 91.81 35 ILE B CA 1
ATOM 7256 C C . ILE B 1 35 ? -30.422 38.219 17.734 1 91.81 35 ILE B C 1
ATOM 7258 O O . ILE B 1 35 ? -30 37.5 18.656 1 91.81 35 ILE B O 1
ATOM 7262 N N . GLN B 1 36 ? -31.625 38.375 17.406 1 87.69 36 GLN B N 1
ATOM 7263 C CA . GLN B 1 36 ? -32.594 37.688 18.25 1 87.69 36 GLN B CA 1
ATOM 7264 C C . GLN B 1 36 ? -32.438 36.188 18.125 1 87.69 36 GLN B C 1
ATOM 7266 O O . GLN B 1 36 ? -32.344 35.656 17.016 1 87.69 36 GLN B O 1
ATOM 7271 N N . GLY B 1 37 ? -32.406 35.531 19.234 1 85.31 37 GLY B N 1
ATOM 7272 C CA . GLY B 1 37 ? -32.281 34.062 19.25 1 85.31 37 GLY B CA 1
ATOM 7273 C C . GLY B 1 37 ? -30.875 33.562 19.078 1 85.31 37 GLY B C 1
ATOM 7274 O O . GLY B 1 37 ? -30.641 32.375 18.938 1 85.31 37 GLY B O 1
ATOM 7275 N N . THR B 1 38 ? -29.938 34.531 19.078 1 90.69 38 THR B N 1
ATOM 7276 C CA . THR B 1 38 ? -28.547 34.125 18.922 1 90.69 38 THR B CA 1
ATOM 7277 C C . THR B 1 38 ? -27.875 34 20.297 1 90.69 38 THR B C 1
ATOM 7279 O O . THR B 1 38 ? -28.359 34.562 21.281 1 90.69 38 THR B O 1
ATOM 7282 N N . GLU B 1 39 ? -26.906 33.188 20.359 1 91.69 39 GLU B N 1
ATOM 7283 C CA . GLU B 1 39 ? -25.984 33.156 21.5 1 91.69 39 GLU B CA 1
ATOM 7284 C C . GLU B 1 39 ? -24.859 34.188 21.344 1 91.69 39 GLU B C 1
ATOM 7286 O O . GLU B 1 39 ? -24.094 34.125 20.375 1 91.69 39 GLU B O 1
ATOM 7291 N N . GLN B 1 40 ? -24.797 35.062 22.281 1 92.94 40 GLN B N 1
ATOM 7292 C CA . GLN B 1 40 ? -23.812 36.156 22.219 1 92.94 40 GLN B CA 1
ATOM 7293 C C . GLN B 1 40 ? -22.516 35.75 22.938 1 92.94 40 GLN B C 1
ATOM 7295 O O . GLN B 1 40 ? -22.562 35.281 24.078 1 92.94 40 GLN B O 1
ATOM 7300 N N . LEU B 1 41 ? -21.391 35.906 22.328 1 93.56 41 LEU B N 1
ATOM 7301 C CA . LEU B 1 41 ? -20.062 35.719 22.891 1 93.56 41 LEU B CA 1
ATOM 7302 C C . LEU B 1 41 ? -19.234 37 22.797 1 93.56 41 LEU B C 1
ATOM 7304 O O . LEU B 1 41 ? -18.891 37.438 21.703 1 93.56 41 LEU B O 1
ATOM 7308 N N . VAL B 1 42 ? -18.859 37.5 23.906 1 92.5 42 VAL B N 1
ATOM 7309 C CA . VAL B 1 42 ? -18.156 38.781 23.938 1 92.5 42 VAL B CA 1
ATOM 7310 C C . VAL B 1 42 ? -16.672 38.562 24.188 1 92.5 42 VAL B C 1
ATOM 7312 O O . VAL B 1 42 ? -16.281 37.844 25.109 1 92.5 42 VAL B O 1
ATOM 7315 N N . GLY B 1 43 ? -15.852 39.156 23.391 1 92.94 43 GLY B N 1
ATOM 7316 C CA . GLY B 1 43 ? -14.406 39.094 23.5 1 92.94 43 GLY B CA 1
ATOM 7317 C C . GLY B 1 43 ? -13.711 40.094 22.609 1 92.94 43 GLY B C 1
ATOM 7318 O O . GLY B 1 43 ? -14.117 41.281 22.531 1 92.94 43 GLY B O 1
ATOM 7319 N N . LEU B 1 44 ? -12.453 39.688 22.062 1 92.56 44 LEU B N 1
ATOM 7320 C CA . LEU B 1 44 ? -11.797 40.562 21.094 1 92.56 44 LEU B CA 1
ATOM 7321 C C . LEU B 1 44 ? -12.805 41.125 20.078 1 92.56 44 LEU B C 1
ATOM 7323 O O . LEU B 1 44 ? -12.812 42.312 19.797 1 92.56 44 LEU B O 1
ATOM 7327 N N . PHE B 1 45 ? -13.57 40.188 19.578 1 94.56 45 PHE B N 1
ATOM 7328 C CA . PHE B 1 45 ? -14.766 40.5 18.797 1 94.56 45 PHE B CA 1
ATOM 7329 C C . PHE B 1 45 ? -16.016 39.906 19.453 1 94.56 45 PHE B C 1
ATOM 7331 O O . PHE B 1 45 ? -15.93 38.938 20.219 1 94.56 45 PHE B O 1
ATOM 7338 N N . THR B 1 46 ? -17.094 40.562 19.188 1 95.12 46 THR B N 1
ATOM 7339 C CA . THR B 1 46 ? -18.359 40 19.609 1 95.12 46 THR B CA 1
ATOM 7340 C C . THR B 1 46 ? -18.969 39.156 18.5 1 95.12 46 THR B C 1
ATOM 7342 O O . THR B 1 46 ? -19.094 39.594 17.359 1 95.12 46 THR B O 1
ATOM 7345 N N . LEU B 1 47 ? -19.281 37.938 18.875 1 95.5 47 LEU B N 1
ATOM 7346 C CA . LEU B 1 47 ? -19.875 37 17.922 1 95.5 47 LEU B CA 1
ATOM 7347 C C . LEU B 1 47 ? -21.297 36.625 18.344 1 95.5 47 LEU B C 1
ATOM 7349 O O . LEU B 1 47 ? -21.594 36.562 19.547 1 95.5 47 LEU B O 1
ATOM 7353 N N . TYR B 1 48 ? -22.172 36.5 17.375 1 94.94 48 TYR B N 1
ATOM 7354 C CA . TYR B 1 48 ? -23.531 36 17.578 1 94.94 48 TYR B CA 1
ATOM 7355 C C . TYR B 1 48 ? -23.734 34.688 16.812 1 94.94 48 TYR B C 1
ATOM 7357 O O . TYR B 1 48 ? -23.656 34.656 15.586 1 94.94 48 TYR B O 1
ATOM 7365 N N . HIS B 1 49 ? -23.906 33.656 17.625 1 92.94 49 HIS B N 1
ATOM 7366 C CA . HIS B 1 49 ? -24.109 32.344 17 1 92.94 49 HIS B CA 1
ATOM 7367 C C . HIS B 1 49 ? -25.578 31.984 16.906 1 92.94 49 HIS B C 1
ATOM 7369 O O . HIS B 1 49 ? -26.312 32.031 17.906 1 92.94 49 HIS B O 1
ATOM 7375 N N . LYS B 1 50 ? -26.047 31.672 15.75 1 87.88 50 LYS B N 1
ATOM 7376 C CA . LYS B 1 50 ? -27.406 31.219 15.516 1 87.88 50 LYS B CA 1
ATOM 7377 C C . LYS B 1 50 ? -27.438 29.719 15.188 1 87.88 50 LYS B C 1
ATOM 7379 O O . LYS B 1 50 ? -27.391 29.344 14.016 1 87.88 50 LYS B O 1
ATOM 7384 N N . PRO B 1 51 ? -27.641 28.859 16.125 1 78.62 51 PRO B N 1
ATOM 7385 C CA . PRO B 1 51 ? -27.547 27.422 15.93 1 78.62 51 PRO B CA 1
ATOM 7386 C C . PRO B 1 51 ? -28.531 26.891 14.898 1 78.62 51 PRO B C 1
ATOM 7388 O O . PRO B 1 51 ? -28.234 25.953 14.148 1 78.62 51 PRO B O 1
ATOM 7391 N N . GLU B 1 52 ? -29.703 27.438 14.789 1 75.44 52 GLU B N 1
ATOM 7392 C CA . GLU B 1 52 ? -30.75 26.953 13.906 1 75.44 52 GLU B CA 1
ATOM 7393 C C . GLU B 1 52 ? -30.344 27.047 12.438 1 75.44 52 GLU B C 1
ATOM 7395 O O . GLU B 1 52 ? -30.656 26.156 11.641 1 75.44 52 GLU B O 1
ATOM 7400 N N . THR B 1 53 ? -29.703 28.125 12.172 1 77.88 53 THR B N 1
ATOM 7401 C CA . THR B 1 53 ? -29.328 28.344 10.781 1 77.88 53 THR B CA 1
ATOM 7402 C C . THR B 1 53 ? -27.828 28.094 10.594 1 77.88 53 THR B C 1
ATOM 7404 O O . THR B 1 53 ? -27.312 28.203 9.477 1 77.88 53 THR B O 1
ATOM 7407 N N . ARG B 1 54 ? -27.094 27.844 11.633 1 81.75 54 ARG B N 1
ATOM 7408 C CA . ARG B 1 54 ? -25.672 27.547 11.609 1 81.75 54 ARG B CA 1
ATOM 7409 C C . ARG B 1 54 ? -24.875 28.766 11.195 1 81.75 54 ARG B C 1
ATOM 7411 O O . ARG B 1 54 ? -23.812 28.656 10.555 1 81.75 54 ARG B O 1
ATOM 7418 N N . GLN B 1 55 ? -25.406 29.938 11.484 1 89.12 55 GLN B N 1
ATOM 7419 C CA . GLN B 1 55 ? -24.719 31.156 11.102 1 89.12 55 GLN B CA 1
ATOM 7420 C C . GLN B 1 55 ? -24 31.781 12.289 1 89.12 55 GLN B C 1
ATOM 7422 O O . GLN B 1 55 ? -24.375 31.562 13.445 1 89.12 55 GLN B O 1
ATOM 7427 N N . VAL B 1 56 ? -22.938 32.5 11.938 1 93.94 56 VAL B N 1
ATOM 7428 C CA . VAL B 1 56 ? -22.203 33.281 12.914 1 93.94 56 VAL B CA 1
ATOM 7429 C C . VAL B 1 56 ? -22.062 34.719 12.43 1 93.94 56 VAL B C 1
ATOM 7431 O O . VAL B 1 56 ? -21.578 34.969 11.32 1 93.94 56 VAL B O 1
ATOM 7434 N N . TYR B 1 57 ? -22.531 35.656 13.25 1 95.25 57 TYR B N 1
ATOM 7435 C CA . TYR B 1 57 ? -22.391 37.062 12.945 1 95.25 57 TYR B CA 1
ATOM 7436 C C . TYR B 1 57 ? -21.25 37.688 13.734 1 95.25 57 TYR B C 1
ATOM 7438 O O . TYR B 1 57 ? -21 37.312 14.883 1 95.25 57 TYR B O 1
ATOM 7446 N N . LEU B 1 58 ? -20.547 38.562 13.125 1 96.69 58 LEU B N 1
ATOM 7447 C CA . LEU B 1 58 ? -19.453 39.312 13.727 1 96.69 58 LEU B CA 1
ATOM 7448 C C . LEU B 1 58 ? -19.812 40.781 13.906 1 96.69 58 LEU B C 1
ATOM 7450 O O . LEU B 1 58 ? -20.281 41.438 12.961 1 96.69 58 LEU B O 1
ATOM 7454 N N . GLU B 1 59 ? -19.719 41.219 15.109 1 96.75 59 GLU B N 1
ATOM 7455 C CA . GLU B 1 59 ? -19.891 42.656 15.367 1 96.75 59 GLU B CA 1
ATOM 7456 C C . GLU B 1 59 ? -18.547 43.375 15.391 1 96.75 59 GLU B C 1
ATOM 7458 O O . GLU B 1 59 ? -17.641 42.969 16.141 1 96.75 59 GLU B O 1
ATOM 7463 N N . ILE B 1 60 ? -18.406 44.406 14.641 1 96.69 60 ILE B N 1
ATOM 7464 C CA . ILE B 1 60 ? -17.172 45.156 14.508 1 96.69 60 ILE B CA 1
ATOM 7465 C C . ILE B 1 60 ? -17.359 46.562 15.086 1 96.69 60 ILE B C 1
ATOM 7467 O O . ILE B 1 60 ? -18.203 47.344 14.609 1 96.69 60 ILE B O 1
ATOM 7471 N N . GLN B 1 61 ? -16.547 46.844 16.016 1 95.56 61 GLN B N 1
ATOM 7472 C CA . GLN B 1 61 ? -16.562 48.188 16.562 1 95.56 61 GLN B CA 1
ATOM 7473 C C . GLN B 1 61 ? -15.844 49.156 15.633 1 95.56 61 GLN B C 1
ATOM 7475 O O . GLN B 1 61 ? -14.906 48.781 14.93 1 95.56 61 GLN B O 1
ATOM 7480 N N . PRO B 1 62 ? -16.266 50.375 15.648 1 94.31 62 PRO B N 1
ATOM 7481 C CA . PRO B 1 62 ? -15.625 51.344 14.766 1 94.31 62 PRO B CA 1
ATOM 7482 C C . PRO B 1 62 ? -14.117 51.438 14.984 1 94.31 62 PRO B C 1
ATOM 7484 O O . PRO B 1 62 ? -13.359 51.594 14.023 1 94.31 62 PRO B O 1
ATOM 7487 N N . GLN B 1 63 ? -13.648 51.281 16.188 1 92.75 63 GLN B N 1
ATOM 7488 C CA . GLN B 1 63 ? -12.227 51.375 16.5 1 92.75 63 GLN B CA 1
ATOM 7489 C C . GLN B 1 63 ? -11.453 50.156 15.984 1 92.75 63 GLN B C 1
ATOM 7491 O O . GLN B 1 63 ? -10.227 50.188 15.93 1 92.75 63 GLN B O 1
ATOM 7496 N N . GLN B 1 64 ? -12.141 49.156 15.641 1 94.94 64 GLN B N 1
ATOM 7497 C CA . GLN B 1 64 ? -11.5 47.938 15.164 1 94.94 64 GLN B CA 1
ATOM 7498 C C . GLN B 1 64 ? -11.266 48 13.656 1 94.94 64 GLN B C 1
ATOM 7500 O O . GLN B 1 64 ? -10.547 47.156 13.102 1 94.94 64 GLN B O 1
ATOM 7505 N N . LEU B 1 65 ? -11.852 48.969 13.008 1 95.31 65 LEU B N 1
ATOM 7506 C CA . LEU B 1 65 ? -11.625 49.125 11.586 1 95.31 65 LEU B CA 1
ATOM 7507 C C . LEU B 1 65 ? -10.234 49.688 11.32 1 95.31 65 LEU B C 1
ATOM 7509 O O . LEU B 1 65 ? -9.711 50.469 12.117 1 95.31 65 LEU B O 1
ATOM 7513 N N . GLU B 1 66 ? -9.547 49.25 10.312 1 92.44 66 GLU B N 1
ATOM 7514 C CA . GLU B 1 66 ? -8.242 49.688 9.828 1 92.44 66 GLU B CA 1
ATOM 7515 C C . GLU B 1 66 ? -7.137 49.312 10.82 1 92.44 66 GLU B C 1
ATOM 7517 O O . GLU B 1 66 ? -6.055 49.906 10.805 1 92.44 66 GLU B O 1
ATOM 7522 N N . GLN B 1 67 ? -7.473 48.438 11.727 1 92.62 67 GLN B N 1
ATOM 7523 C CA . GLN B 1 67 ? -6.477 47.906 12.656 1 92.62 67 GLN B CA 1
ATOM 7524 C C . GLN B 1 67 ? -5.973 46.531 12.195 1 92.62 67 GLN B C 1
ATOM 7526 O O . GLN B 1 67 ? -6.715 45.781 11.586 1 92.62 67 GLN B O 1
ATOM 7531 N N . ASN B 1 68 ? -4.664 46.312 12.555 1 92.75 68 ASN B N 1
ATOM 7532 C CA . ASN B 1 68 ? -4.082 45 12.234 1 92.75 68 ASN B CA 1
ATOM 7533 C C . ASN B 1 68 ? -4.469 43.969 13.273 1 92.75 68 ASN B C 1
ATOM 7535 O O . ASN B 1 68 ? -4.453 44.219 14.477 1 92.75 68 ASN B O 1
ATOM 7539 N N . PHE B 1 69 ? -4.898 42.781 12.805 1 95.38 69 PHE B N 1
ATOM 7540 C CA . PHE B 1 69 ? -5.152 41.594 13.617 1 95.38 69 PHE B CA 1
ATOM 7541 C C . PHE B 1 69 ? -4.418 40.375 13.062 1 95.38 69 PHE B C 1
ATOM 7543 O O . PHE B 1 69 ? -3.922 40.406 11.938 1 95.38 69 PHE B O 1
ATOM 7550 N N . LEU B 1 70 ? -4.254 39.406 13.922 1 94.94 70 LEU B N 1
ATOM 7551 C CA . LEU B 1 70 ? -3.623 38.156 13.508 1 94.94 70 LEU B CA 1
ATOM 7552 C C . LEU B 1 70 ? -4.633 37 13.492 1 94.94 70 LEU B C 1
ATOM 7554 O O . LEU B 1 70 ? -5.582 37 14.281 1 94.94 70 LEU B O 1
ATOM 7558 N N . CYS B 1 71 ? -4.457 36.094 12.57 1 94.88 71 CYS B N 1
ATOM 7559 C CA . CYS B 1 71 ? -5.215 34.844 12.547 1 94.88 71 CYS B CA 1
ATOM 7560 C C . CYS B 1 71 ? -4.285 33.656 12.367 1 94.88 71 CYS B C 1
ATOM 7562 O O . CYS B 1 71 ? -3.602 33.531 11.344 1 94.88 71 CYS B O 1
ATOM 7564 N N . PHE B 1 72 ? -4.238 32.812 13.344 1 92.88 72 PHE B N 1
ATOM 7565 C CA . PHE B 1 72 ? -3.535 31.547 13.25 1 92.88 72 PHE B CA 1
ATOM 7566 C C . PHE B 1 72 ? -4.508 30.406 12.938 1 92.88 72 PHE B C 1
ATOM 7568 O O . PHE B 1 72 ? -5.566 30.312 13.562 1 92.88 72 PHE B O 1
ATOM 7575 N N . ILE B 1 73 ? -4.227 29.609 11.938 1 91.69 73 ILE B N 1
ATOM 7576 C CA . ILE B 1 73 ? -5.129 28.547 11.531 1 91.69 73 ILE B CA 1
ATOM 7577 C C . ILE B 1 73 ? -4.426 27.188 11.664 1 91.69 73 ILE B C 1
ATOM 7579 O O . ILE B 1 73 ? -3.277 27.031 11.25 1 91.69 73 ILE B O 1
ATOM 7583 N N . SER B 1 74 ? -5.043 26.188 12.25 1 88.25 74 SER B N 1
ATOM 7584 C CA . SER B 1 74 ? -4.496 24.844 12.414 1 88.25 74 SER B CA 1
ATOM 7585 C C . SER B 1 74 ? -5.527 23.781 12.047 1 88.25 74 SER B C 1
ATOM 7587 O O . SER B 1 74 ? -6.734 24.047 12.102 1 88.25 74 SER B O 1
ATOM 7589 N N . LEU B 1 75 ? -5.062 22.656 11.641 1 86.56 75 LEU B N 1
ATOM 7590 C CA . LEU B 1 75 ? -5.914 21.5 11.375 1 86.56 75 LEU B CA 1
ATOM 7591 C C . LEU B 1 75 ? -6.07 20.641 12.625 1 86.56 75 LEU B C 1
ATOM 7593 O O . LEU B 1 75 ? -5.105 20.031 13.086 1 86.56 75 LEU B O 1
ATOM 7597 N N . GLU B 1 76 ? -7.262 20.625 13.141 1 83 76 GLU B N 1
ATOM 7598 C CA . GLU B 1 76 ? -7.496 19.828 14.344 1 83 76 GLU B CA 1
ATOM 7599 C C . GLU B 1 76 ? -7.633 18.344 14.008 1 83 76 GLU B C 1
ATOM 7601 O O . GLU B 1 76 ? -7.176 17.5 14.766 1 83 76 GLU B O 1
ATOM 7606 N N . SER B 1 77 ? -8.359 18.094 12.945 1 81.62 77 SER B N 1
ATOM 7607 C CA . SER B 1 77 ? -8.523 16.734 12.438 1 81.62 77 SER B CA 1
ATOM 7608 C C . SER B 1 77 ? -8.406 16.688 10.922 1 81.62 77 SER B C 1
ATOM 7610 O O . SER B 1 77 ? -9.016 17.5 10.227 1 81.62 77 SER B O 1
ATOM 7612 N N . GLY B 1 78 ? -7.52 15.805 10.477 1 78.69 78 GLY B N 1
ATOM 7613 C CA . GLY B 1 78 ? -7.297 15.727 9.039 1 78.69 78 GLY B CA 1
ATOM 7614 C C . GLY B 1 78 ? -7.609 14.352 8.469 1 78.69 78 GLY B C 1
ATOM 7615 O O . GLY B 1 78 ? -8.438 13.617 9.016 1 78.69 78 GLY B O 1
ATOM 7616 N N . LEU B 1 79 ? -7.227 14.125 7.141 1 74.5 79 LEU B N 1
ATOM 7617 C CA . LEU B 1 79 ? -7.359 12.867 6.422 1 74.5 79 LEU B CA 1
ATOM 7618 C C . LEU B 1 79 ? -6.121 11.992 6.613 1 74.5 79 LEU B C 1
ATOM 7620 O O . LEU B 1 79 ? -5.016 12.398 6.25 1 74.5 79 LEU B O 1
ATOM 7624 N N . GLU B 1 80 ? -6.203 11.055 7.453 1 62.84 80 GLU B N 1
ATOM 7625 C CA . GLU B 1 80 ? -5.047 10.227 7.773 1 62.84 80 GLU B CA 1
ATOM 7626 C C . GLU B 1 80 ? -4.465 9.578 6.52 1 62.84 80 GLU B C 1
ATOM 7628 O O . GLU B 1 80 ? -5.203 9.086 5.668 1 62.84 80 GLU B O 1
ATOM 7633 N N . ASN B 1 81 ? -3.369 9.859 5.938 1 59.12 81 ASN B N 1
ATOM 7634 C CA . ASN B 1 81 ? -2.613 9.359 4.793 1 59.12 81 ASN B CA 1
ATOM 7635 C C . ASN B 1 81 ? -2.488 10.406 3.695 1 59.12 81 ASN B C 1
ATOM 7637 O O . ASN B 1 81 ? -2.299 10.07 2.525 1 59.12 81 ASN B O 1
ATOM 7641 N N . SER B 1 82 ? -2.918 11.523 4.117 1 63.78 82 SER B N 1
ATOM 7642 C CA . SER B 1 82 ? -2.764 12.625 3.166 1 63.78 82 SER B CA 1
ATOM 7643 C C . SER B 1 82 ? -1.834 13.703 3.713 1 63.78 82 SER B C 1
ATOM 7645 O O . SER B 1 82 ? -1.202 13.516 4.754 1 63.78 82 SER B O 1
ATOM 7647 N N . ASN B 1 83 ? -1.688 14.633 2.865 1 69.31 83 ASN B N 1
ATOM 7648 C CA . ASN B 1 83 ? -0.902 15.797 3.262 1 69.31 83 ASN B CA 1
ATOM 7649 C C . ASN B 1 83 ? -1.646 16.656 4.281 1 69.31 83 ASN B C 1
ATOM 7651 O O . ASN B 1 83 ? -1.179 17.734 4.648 1 69.31 83 ASN B O 1
ATOM 7655 N N . PHE B 1 84 ? -2.766 16.094 4.859 1 78.5 84 PHE B N 1
ATOM 7656 C CA . PHE B 1 84 ? -3.549 16.828 5.844 1 78.5 84 PHE B CA 1
ATOM 7657 C C . PHE B 1 84 ? -3.686 16.031 7.133 1 78.5 84 PHE B C 1
ATOM 7659 O O . PHE B 1 84 ? -4.508 15.117 7.223 1 78.5 84 PHE B O 1
ATOM 7666 N N . TRP B 1 85 ? -2.928 16.375 8.117 1 77.56 85 TRP B N 1
ATOM 7667 C CA . TRP B 1 85 ? -2.898 15.602 9.352 1 77.56 85 TRP B CA 1
ATOM 7668 C C . TRP B 1 85 ? -3.213 16.5 10.555 1 77.56 85 TRP B C 1
ATOM 7670 O O . TRP B 1 85 ? -3.062 17.719 10.484 1 77.56 85 TRP B O 1
ATOM 7680 N N . SER B 1 86 ? -3.582 15.898 11.602 1 78.12 86 SER B N 1
ATOM 7681 C CA . SER B 1 86 ? -3.965 16.609 12.812 1 78.12 86 SER B CA 1
ATOM 7682 C C . SER B 1 86 ? -2.785 17.391 13.391 1 78.12 86 SER B C 1
ATOM 7684 O O . SER B 1 86 ? -1.68 16.859 13.5 1 78.12 86 SER B O 1
ATOM 7686 N N . GLY B 1 87 ? -3.023 18.609 13.727 1 78.44 87 GLY B N 1
ATOM 7687 C CA . GLY B 1 87 ? -2.004 19.453 14.336 1 78.44 87 GLY B CA 1
ATOM 7688 C C . GLY B 1 87 ? -1.215 20.25 13.312 1 78.44 87 GLY B C 1
ATOM 7689 O O . GLY B 1 87 ? -0.374 21.078 13.68 1 78.44 87 GLY B O 1
ATOM 7690 N N . GLN B 1 88 ? -1.531 20.078 12.102 1 82.31 88 GLN B N 1
ATOM 7691 C CA . GLN B 1 88 ? -0.812 20.766 11.039 1 82.31 88 GLN B CA 1
ATOM 7692 C C . GLN B 1 88 ? -1.091 22.266 11.062 1 82.31 88 GLN B C 1
ATOM 7694 O O . GLN B 1 88 ? -2.229 22.688 11.289 1 82.31 88 GLN B O 1
ATOM 7699 N N . ASP B 1 89 ? 0.007 23.047 10.93 1 85.56 89 ASP B N 1
ATOM 7700 C CA . ASP B 1 89 ? -0.125 24.484 10.758 1 85.56 89 ASP B CA 1
ATOM 7701 C C . ASP B 1 89 ? -0.567 24.828 9.336 1 85.56 89 ASP B C 1
ATOM 7703 O O . ASP B 1 89 ? 0.108 24.484 8.367 1 85.56 89 ASP B O 1
ATOM 7707 N N . LEU B 1 90 ? -1.712 25.438 9.234 1 86.25 90 LEU B N 1
ATOM 7708 C CA . LEU B 1 90 ? -2.244 25.766 7.918 1 86.25 90 LEU B CA 1
ATOM 7709 C C . LEU B 1 90 ? -1.879 27.188 7.523 1 86.25 90 LEU B C 1
ATOM 7711 O O . LEU B 1 90 ? -2.189 27.641 6.414 1 86.25 90 LEU B O 1
ATOM 7715 N N . GLY B 1 91 ? -1.301 27.938 8.453 1 85.31 91 GLY B N 1
ATOM 7716 C CA . GLY B 1 91 ? -0.844 29.266 8.086 1 85.31 91 GLY B CA 1
ATOM 7717 C C . GLY B 1 91 ? -1.178 30.312 9.125 1 85.31 91 GLY B C 1
ATOM 7718 O O . GLY B 1 91 ? -1.978 30.078 10.031 1 85.31 91 GLY B O 1
ATOM 7719 N N . SER B 1 92 ? -0.452 31.438 9.062 1 89.12 92 SER B N 1
ATOM 7720 C CA . SER B 1 92 ? -0.649 32.656 9.859 1 89.12 92 SER B CA 1
ATOM 7721 C C . SER B 1 92 ? -0.879 33.875 8.977 1 89.12 92 SER B C 1
ATOM 7723 O O . SER B 1 92 ? -0.163 34.062 7.992 1 89.12 92 SER B O 1
ATOM 7725 N N . PHE B 1 93 ? -1.902 34.625 9.367 1 90.12 93 PHE B N 1
ATOM 7726 C CA . PHE B 1 93 ? -2.268 35.75 8.508 1 90.12 93 PHE B CA 1
ATOM 7727 C C . PHE B 1 93 ? -2.42 37.031 9.328 1 90.12 93 PHE B C 1
ATOM 7729 O O . PHE B 1 93 ? -2.992 37.031 10.422 1 90.12 93 PHE B O 1
ATOM 7736 N N . LEU B 1 94 ? -1.712 38.031 8.805 1 93.38 94 LEU B N 1
ATOM 7737 C CA . LEU B 1 94 ? -2.053 39.375 9.242 1 93.38 94 LEU B CA 1
ATOM 7738 C C . LEU B 1 94 ? -3.193 39.969 8.414 1 93.38 94 LEU B C 1
ATOM 7740 O O . LEU B 1 94 ? -3.156 39.906 7.18 1 93.38 94 LEU B O 1
ATOM 7744 N N . PHE B 1 95 ? -4.281 40.5 9.117 1 94.25 95 PHE B N 1
ATOM 7745 C CA . PHE B 1 95 ? -5.402 41 8.336 1 94.25 95 PHE B CA 1
ATOM 7746 C C . PHE B 1 95 ? -5.941 42.312 8.938 1 94.25 95 PHE B C 1
ATOM 7748 O O . PHE B 1 95 ? -5.605 42.656 10.078 1 94.25 95 PHE B O 1
ATOM 7755 N N . LYS B 1 96 ? -6.766 43 8.086 1 94.62 96 LYS B N 1
ATOM 7756 C CA . LYS B 1 96 ? -7.469 44.219 8.461 1 94.62 96 LYS B CA 1
ATOM 7757 C C . LYS B 1 96 ? -8.914 44.188 7.977 1 94.62 96 LYS B C 1
ATOM 7759 O O . LYS B 1 96 ? -9.25 43.469 7.031 1 94.62 96 LYS B O 1
ATOM 7764 N N . LEU B 1 97 ? -9.75 44.906 8.766 1 95.88 97 LEU B N 1
ATOM 7765 C CA . LEU B 1 97 ? -11.125 45.125 8.344 1 95.88 97 LEU B CA 1
ATOM 7766 C C . LEU B 1 97 ? -11.32 46.594 7.93 1 95.88 97 LEU B C 1
ATOM 7768 O O . LEU B 1 97 ? -10.891 47.5 8.633 1 95.88 97 LEU B O 1
ATOM 7772 N N . ARG B 1 98 ? -11.875 46.719 6.742 1 95.5 98 ARG B N 1
ATOM 7773 C CA . ARG B 1 98 ? -12.094 48.062 6.207 1 95.5 98 ARG B CA 1
ATOM 7774 C C . ARG B 1 98 ? -13.531 48.219 5.715 1 95.5 98 ARG B C 1
ATOM 7776 O O . ARG B 1 98 ? -14.086 47.312 5.086 1 95.5 98 ARG B O 1
ATOM 7783 N N . SER B 1 99 ? -14.086 49.312 6.094 1 94.56 99 SER B N 1
ATOM 7784 C CA . SER B 1 99 ? -15.438 49.625 5.633 1 94.56 99 SER B CA 1
ATOM 7785 C C . SER B 1 99 ? -15.414 50.375 4.301 1 94.56 99 SER B C 1
ATOM 7787 O O . SER B 1 99 ? -14.773 51.406 4.18 1 94.56 99 SER B O 1
ATOM 7789 N N . VAL B 1 100 ? -16.047 49.75 3.314 1 92.62 100 VAL B N 1
ATOM 7790 C CA . VAL B 1 100 ? -16.156 50.344 1.993 1 92.62 100 VAL B CA 1
ATOM 7791 C C . VAL B 1 100 ? -17.578 50.25 1.478 1 92.62 100 VAL B C 1
ATOM 7793 O O . VAL B 1 100 ? -18.078 49.156 1.212 1 92.62 100 VAL B O 1
ATOM 7796 N N . SER B 1 101 ? -18.312 51.281 1.124 1 90.94 101 SER B N 1
ATOM 7797 C CA . SER B 1 101 ? -19.641 51.344 0.494 1 90.94 101 SER B CA 1
ATOM 7798 C C . SER B 1 101 ? -20.594 50.344 1.139 1 90.94 101 SER B C 1
ATOM 7800 O O . SER B 1 101 ? -21.203 49.531 0.45 1 90.94 101 SER B O 1
ATOM 7802 N N . ASN B 1 102 ? -20.875 50.281 2.355 1 91.12 102 ASN B N 1
ATOM 7803 C CA . ASN B 1 102 ? -21.781 49.469 3.145 1 91.12 102 ASN B CA 1
ATOM 7804 C C . ASN B 1 102 ? -21.359 48 3.162 1 91.12 102 ASN B C 1
ATOM 7806 O O . ASN B 1 102 ? -22.203 47.094 3.186 1 91.12 102 ASN B O 1
ATOM 7810 N N . ARG B 1 103 ? -20.078 47.812 2.955 1 94.62 103 ARG B N 1
ATOM 7811 C CA . ARG B 1 103 ? -19.469 46.5 3.064 1 94.62 103 ARG B CA 1
ATOM 7812 C C . ARG B 1 103 ? -18.219 46.531 3.928 1 94.62 103 ARG B C 1
ATOM 7814 O O . ARG B 1 103 ? -17.594 47.594 4.078 1 94.62 103 ARG B O 1
ATOM 7821 N N . ILE B 1 104 ? -17.953 45.438 4.48 1 95.69 104 ILE B N 1
ATOM 7822 C CA . ILE B 1 104 ? -16.703 45.281 5.219 1 95.69 104 ILE B CA 1
ATOM 7823 C C . ILE B 1 104 ? -15.758 44.375 4.438 1 95.69 104 ILE B C 1
ATOM 7825 O O . ILE B 1 104 ? -16.078 43.219 4.148 1 95.69 104 ILE B O 1
ATOM 7829 N N . GLU B 1 105 ? -14.633 44.938 4.113 1 94.56 105 GLU B N 1
ATOM 7830 C CA . GLU B 1 105 ? -13.594 44.188 3.434 1 94.56 105 GLU B CA 1
ATOM 7831 C C . GLU B 1 105 ? -12.609 43.594 4.434 1 94.56 105 GLU B C 1
ATOM 7833 O O . GLU B 1 105 ? -12.211 44.25 5.395 1 94.56 105 GLU B O 1
ATOM 7838 N N . LEU B 1 106 ? -12.359 42.312 4.301 1 94.44 106 LEU B N 1
ATOM 7839 C CA . LEU B 1 106 ? -11.234 41.688 4.965 1 94.44 106 LEU B CA 1
ATOM 7840 C C . LEU B 1 106 ? -10.016 41.625 4.043 1 94.44 106 LEU B C 1
ATOM 7842 O O . LEU B 1 106 ? -10.039 40.969 3.016 1 94.44 106 LEU B O 1
ATOM 7846 N N . LEU B 1 107 ? -8.984 42.344 4.328 1 92.19 107 LEU B N 1
ATOM 7847 C CA . LEU B 1 107 ? -7.836 42.469 3.436 1 92.19 107 LEU B CA 1
ATOM 7848 C C . LEU B 1 107 ? -6.559 42 4.133 1 92.19 107 LEU B C 1
ATOM 7850 O O . LEU B 1 107 ? -6.461 42.062 5.363 1 92.19 107 LEU B O 1
ATOM 7854 N N . ILE B 1 108 ? -5.578 41.531 3.393 1 92 108 ILE B N 1
ATOM 7855 C CA . ILE B 1 108 ? -4.234 41.156 3.814 1 92 108 ILE B CA 1
ATOM 7856 C C . ILE B 1 108 ? -3.242 42.25 3.4 1 92 108 ILE B C 1
ATOM 7858 O O . ILE B 1 108 ? -2.967 42.438 2.211 1 92 108 ILE B O 1
ATOM 7862 N N . PRO B 1 109 ? -2.637 42.875 4.391 1 90.19 109 PRO B N 1
ATOM 7863 C CA . PRO B 1 109 ? -1.694 43.938 4.047 1 90.19 109 PRO B CA 1
ATOM 7864 C C . PRO B 1 109 ? -0.374 43.406 3.494 1 90.19 109 PRO B C 1
ATOM 7866 O O . PRO B 1 109 ? 0.078 42.344 3.898 1 90.19 109 PRO B O 1
ATOM 7869 N N . ASN B 1 110 ? 0.218 44.156 2.605 1 88.19 110 ASN B N 1
ATOM 7870 C CA . ASN B 1 110 ? 1.559 43.844 2.135 1 88.19 110 ASN B CA 1
ATOM 7871 C C . ASN B 1 110 ? 2.633 44.344 3.086 1 88.19 110 ASN B C 1
ATOM 7873 O O . ASN B 1 110 ? 2.988 45.531 3.041 1 88.19 110 ASN B O 1
ATOM 7877 N N . ILE B 1 111 ? 3.15 43.531 3.836 1 88.56 111 ILE B N 1
ATOM 7878 C CA . ILE B 1 111 ? 4.098 43.969 4.863 1 88.56 111 ILE B CA 1
ATOM 7879 C C . ILE B 1 111 ? 5.52 43.625 4.418 1 88.56 111 ILE B C 1
ATOM 7881 O O . ILE B 1 111 ? 6.473 43.812 5.176 1 88.56 111 ILE B O 1
ATOM 7885 N N . ASN B 1 112 ? 5.703 43.156 3.211 1 88.31 112 ASN B N 1
ATOM 7886 C CA . ASN B 1 112 ? 7.02 42.781 2.709 1 88.31 112 ASN B CA 1
ATOM 7887 C C . ASN B 1 112 ? 7.855 44 2.355 1 88.31 112 ASN B C 1
ATOM 7889 O O . ASN B 1 112 ? 9.086 43.938 2.301 1 88.31 112 ASN B O 1
ATOM 7893 N N . PHE B 1 113 ? 7.199 45.031 2.029 1 84.75 113 PHE B N 1
ATOM 7894 C CA . PHE B 1 113 ? 7.848 46.312 1.729 1 84.75 113 PHE B CA 1
ATOM 7895 C C . PHE B 1 113 ? 7.457 47.375 2.748 1 84.75 113 PHE B C 1
ATOM 7897 O O . PHE B 1 113 ? 6.281 47.719 2.863 1 84.75 113 PHE B O 1
ATOM 7904 N N . ARG B 1 114 ? 8.422 47.719 3.584 1 84.69 114 ARG B N 1
ATOM 7905 C CA . ARG B 1 114 ? 8.156 48.719 4.613 1 84.69 114 ARG B CA 1
ATOM 7906 C C . ARG B 1 114 ? 8.883 50.031 4.316 1 84.69 114 ARG B C 1
ATOM 7908 O O . ARG B 1 114 ? 9.938 50.031 3.668 1 84.69 114 ARG B O 1
ATOM 7915 N N . PHE B 1 115 ? 8.227 51.125 4.637 1 81.31 115 PHE B N 1
ATOM 7916 C CA . PHE B 1 115 ? 8.797 52.438 4.352 1 81.31 115 PHE B CA 1
ATOM 7917 C C . PHE B 1 115 ? 8.383 53.438 5.406 1 81.31 115 PHE B C 1
ATOM 7919 O O . PHE B 1 115 ? 7.391 53.25 6.109 1 81.31 115 PHE B O 1
ATOM 7926 N N . ASN B 1 116 ? 9.242 54.375 5.637 1 78.5 116 ASN B N 1
ATOM 7927 C CA . ASN B 1 116 ? 8.883 55.531 6.469 1 78.5 116 ASN B CA 1
ATOM 7928 C C . ASN B 1 116 ? 7.859 56.438 5.773 1 78.5 116 ASN B C 1
ATOM 7930 O O . ASN B 1 116 ? 8.133 56.969 4.711 1 78.5 116 ASN B O 1
ATOM 7934 N N . PRO B 1 117 ? 6.688 56.594 6.508 1 78.81 117 PRO B N 1
ATOM 7935 C CA . PRO B 1 117 ? 5.625 57.375 5.871 1 78.81 117 PRO B CA 1
ATOM 7936 C C . PRO B 1 117 ? 6.008 58.844 5.672 1 78.81 117 PRO B C 1
ATOM 7938 O O . PRO B 1 117 ? 5.387 59.531 4.863 1 78.81 117 PRO B O 1
ATOM 7941 N N . GLN B 1 118 ? 7.008 59.281 6.328 1 78.44 118 GLN B N 1
ATOM 7942 C CA . GLN B 1 118 ? 7.398 60.688 6.246 1 78.44 118 GLN B CA 1
ATOM 7943 C C . GLN B 1 118 ? 8.289 60.938 5.031 1 78.44 118 GLN B C 1
ATOM 7945 O O . GLN B 1 118 ? 8.516 62.094 4.648 1 78.44 118 GLN B O 1
ATOM 7950 N N . GLU B 1 119 ? 8.633 59.875 4.41 1 78.12 119 GLU B N 1
ATOM 7951 C CA . GLU B 1 119 ? 9.5 60.031 3.248 1 78.12 119 GLU B CA 1
ATOM 7952 C C . GLU B 1 119 ? 8.688 60.344 1.991 1 78.12 119 GLU B C 1
ATOM 7954 O O . GLU B 1 119 ? 7.566 59.844 1.843 1 78.12 119 GLU B O 1
ATOM 7959 N N . PRO B 1 120 ? 9.203 61.125 1.151 1 77.81 120 PRO B N 1
ATOM 7960 C CA . PRO B 1 120 ? 8.477 61.531 -0.051 1 77.81 120 PRO B CA 1
ATOM 7961 C C . PRO B 1 120 ? 8.039 60.344 -0.907 1 77.81 120 PRO B C 1
ATOM 7963 O O . PRO B 1 120 ? 6.992 60.406 -1.559 1 77.81 120 PRO B O 1
ATOM 7966 N N . GLN B 1 121 ? 8.844 59.312 -0.876 1 78.94 121 GLN B N 1
ATOM 7967 C CA . GLN B 1 121 ? 8.539 58.188 -1.755 1 78.94 121 GLN B CA 1
ATOM 7968 C C . GLN B 1 121 ? 7.441 57.312 -1.168 1 78.94 121 GLN B C 1
ATOM 7970 O O . GLN B 1 121 ? 6.984 56.344 -1.813 1 78.94 121 GLN B O 1
ATOM 7975 N N . ALA B 1 122 ? 7.039 57.625 -0.072 1 79 122 ALA B N 1
ATOM 7976 C CA . ALA B 1 122 ? 6.078 56.812 0.66 1 79 122 ALA B CA 1
ATOM 7977 C C . ALA B 1 122 ? 4.82 56.562 -0.17 1 79 122 ALA B C 1
ATOM 7979 O O . ALA B 1 122 ? 4.309 55.469 -0.221 1 79 122 ALA B O 1
ATOM 7980 N N . ALA B 1 123 ? 4.367 57.531 -0.847 1 79.06 123 ALA B N 1
ATOM 7981 C CA . ALA B 1 123 ? 3.141 57.406 -1.629 1 79.06 123 ALA B CA 1
ATOM 7982 C C . ALA B 1 123 ? 3.338 56.469 -2.822 1 79.06 123 ALA B C 1
ATOM 7984 O O . ALA B 1 123 ? 2.426 55.719 -3.197 1 79.06 123 ALA B O 1
ATOM 7985 N N . ALA B 1 124 ? 4.434 56.562 -3.41 1 78.5 124 ALA B N 1
ATOM 7986 C CA . ALA B 1 124 ? 4.73 55.688 -4.551 1 78.5 124 ALA B CA 1
ATOM 7987 C C . ALA B 1 124 ? 4.816 54.219 -4.121 1 78.5 124 ALA B C 1
ATOM 7989 O O . ALA B 1 124 ? 4.367 53.344 -4.844 1 78.5 124 ALA B O 1
ATOM 7990 N N . ILE B 1 125 ? 5.395 54.062 -3.029 1 76.88 125 ILE B N 1
ATOM 7991 C CA . ILE B 1 125 ? 5.547 52.688 -2.514 1 76.88 125 ILE B CA 1
ATOM 7992 C C . ILE B 1 125 ? 4.18 52.125 -2.141 1 76.88 125 ILE B C 1
ATOM 7994 O O . ILE B 1 125 ? 3.887 50.969 -2.426 1 76.88 125 ILE B O 1
ATOM 7998 N N . ASP B 1 126 ? 3.373 52.938 -1.605 1 78 126 ASP B N 1
ATOM 7999 C CA . ASP B 1 126 ? 2.025 52.5 -1.228 1 78 126 ASP B CA 1
ATOM 8000 C C . ASP B 1 126 ? 1.206 52.125 -2.455 1 78 126 ASP B C 1
ATOM 8002 O O . ASP B 1 126 ? 0.368 51.219 -2.389 1 78 126 ASP B O 1
ATOM 8006 N N . ARG B 1 127 ? 1.451 52.75 -3.484 1 77 127 ARG B N 1
ATOM 8007 C CA . ARG B 1 127 ? 0.752 52.469 -4.734 1 77 127 ARG B CA 1
ATOM 8008 C C . ARG B 1 127 ? 1.281 51.188 -5.371 1 77 127 ARG B C 1
ATOM 8010 O O . ARG B 1 127 ? 0.532 50.469 -6.027 1 77 127 ARG B O 1
ATOM 8017 N N . ALA B 1 128 ? 2.521 51 -5.211 1 73.88 128 ALA B N 1
ATOM 8018 C CA . ALA B 1 128 ? 3.168 49.875 -5.883 1 73.88 128 ALA B CA 1
ATOM 8019 C C . ALA B 1 128 ? 2.822 48.562 -5.199 1 73.88 128 ALA B C 1
ATOM 8021 O O . ALA B 1 128 ? 2.693 47.531 -5.859 1 73.88 128 ALA B O 1
ATOM 8022 N N . PHE B 1 129 ? 2.703 48.531 -3.943 1 75.56 129 PHE B N 1
ATOM 8023 C CA . PHE B 1 129 ? 2.482 47.312 -3.182 1 75.56 129 PHE B CA 1
ATOM 8024 C C . PHE B 1 129 ? 1.157 47.375 -2.432 1 75.56 129 PHE B C 1
ATOM 8026 O O . PHE B 1 129 ? 1.108 47.844 -1.284 1 75.56 129 PHE B O 1
ATOM 8033 N N . ARG B 1 130 ? 0.137 46.812 -3.059 1 77.5 130 ARG B N 1
ATOM 8034 C CA . ARG B 1 130 ? -1.223 47 -2.559 1 77.5 130 ARG B CA 1
ATOM 8035 C C . ARG B 1 130 ? -1.658 45.781 -1.722 1 77.5 130 ARG B C 1
ATOM 8037 O O . ARG B 1 130 ? -1.116 44.688 -1.871 1 77.5 130 ARG B O 1
ATOM 8044 N N . ASP B 1 131 ? -2.594 46.156 -0.87 1 84.75 131 ASP B N 1
ATOM 8045 C CA . ASP B 1 131 ? -3.234 45.125 -0.044 1 84.75 131 ASP B CA 1
ATOM 8046 C C . ASP B 1 131 ? -4.105 44.219 -0.891 1 84.75 131 ASP B C 1
ATOM 8048 O O . ASP B 1 131 ? -4.582 44.594 -1.959 1 84.75 131 ASP B O 1
ATOM 8052 N N . SER B 1 132 ? -4.184 42.969 -0.585 1 87.94 132 SER B N 1
ATOM 8053 C CA . SER B 1 132 ? -5.102 42.031 -1.229 1 87.94 132 SER B CA 1
ATOM 8054 C C . SER B 1 132 ? -6.426 41.969 -0.476 1 87.94 132 SER B C 1
ATOM 8056 O O . SER B 1 132 ? -6.449 41.719 0.731 1 87.94 132 SER B O 1
ATOM 8058 N N . VAL B 1 133 ? -7.586 42.125 -1.139 1 90.56 133 VAL B N 1
ATOM 8059 C CA . VAL B 1 133 ? -8.914 42 -0.546 1 90.56 133 VAL B CA 1
ATOM 8060 C C . VAL B 1 133 ? -9.438 40.562 -0.751 1 90.56 133 VAL B C 1
ATOM 8062 O O . VAL B 1 133 ? -9.75 40.188 -1.875 1 90.56 133 VAL B O 1
ATOM 8065 N N . LEU B 1 134 ? -9.594 39.844 0.308 1 90.38 134 LEU B N 1
ATOM 8066 C CA . LEU B 1 134 ? -10 38.438 0.193 1 90.38 134 LEU B CA 1
ATOM 8067 C C . LEU B 1 134 ? -11.523 38.312 0.241 1 90.38 134 LEU B C 1
ATOM 8069 O O . LEU B 1 134 ? -12.102 37.469 -0.453 1 90.38 134 LEU B O 1
ATOM 8073 N N . TYR B 1 135 ? -12.156 39.094 1.121 1 92.31 135 TYR B N 1
ATOM 8074 C CA . TYR B 1 135 ? -13.602 39.031 1.278 1 92.31 135 TYR B CA 1
ATOM 8075 C C . TYR B 1 135 ? -14.219 40.438 1.247 1 92.31 135 TYR B C 1
ATOM 8077 O O . TYR B 1 135 ? -13.578 41.406 1.639 1 92.31 135 TYR B O 1
ATOM 8085 N N . SER B 1 136 ? -15.398 40.5 0.707 1 94 136 SER B N 1
ATOM 8086 C CA . SER B 1 136 ? -16.281 41.656 0.78 1 94 136 SER B CA 1
ATOM 8087 C C . SER B 1 136 ? -17.656 41.281 1.331 1 94 136 SER B C 1
ATOM 8089 O O . SER B 1 136 ? -18.5 40.781 0.594 1 94 136 SER B O 1
ATOM 8091 N N . LEU B 1 137 ? -17.859 41.562 2.66 1 93.75 137 LEU B N 1
ATOM 8092 C CA . LEU B 1 137 ? -19.062 41.094 3.369 1 93.75 137 LEU B CA 1
ATOM 8093 C C . LEU B 1 137 ? -20.094 42.219 3.459 1 93.75 137 LEU B C 1
ATOM 8095 O O . LEU B 1 137 ? -19.797 43.312 3.92 1 93.75 137 LEU B O 1
ATOM 8099 N N . PRO B 1 138 ? -21.312 41.938 3.102 1 94.31 138 PRO B N 1
ATOM 8100 C CA . PRO B 1 138 ? -22.344 42.969 3.207 1 94.31 138 PRO B CA 1
ATOM 8101 C C . PRO B 1 138 ? -22.672 43.312 4.656 1 94.31 138 PRO B C 1
ATOM 8103 O O . PRO B 1 138 ? -22.734 42.438 5.512 1 94.31 138 PRO B O 1
ATOM 8106 N N . VAL B 1 139 ? -22.828 44.625 4.887 1 95.19 139 VAL B N 1
ATOM 8107 C CA . VAL B 1 139 ? -23.281 45.094 6.199 1 95.19 139 VAL B CA 1
ATOM 8108 C C . VAL B 1 139 ? -24.75 44.719 6.402 1 95.19 139 VAL B C 1
ATOM 8110 O O . VAL B 1 139 ? -25.609 45.062 5.59 1 95.19 139 VAL B O 1
ATOM 8113 N N . MET B 1 140 ? -25 44.031 7.453 1 94.31 140 MET B N 1
ATOM 8114 C CA . MET B 1 140 ? -26.359 43.594 7.742 1 94.31 140 MET B CA 1
ATOM 8115 C C . MET B 1 140 ? -27.109 44.656 8.523 1 94.31 140 MET B C 1
ATOM 8117 O O . MET B 1 140 ? -28.312 44.875 8.32 1 94.31 140 MET B O 1
ATOM 8121 N N . ALA B 1 141 ? -26.453 45.219 9.539 1 94 141 ALA B N 1
ATOM 8122 C CA . ALA B 1 141 ? -27.031 46.25 10.359 1 94 141 ALA B CA 1
ATOM 8123 C C . ALA B 1 141 ? -25.953 47.062 11.078 1 94 141 ALA B C 1
ATOM 8125 O O . ALA B 1 141 ? -24.828 46.562 11.258 1 94 141 ALA B O 1
ATOM 8126 N N . THR B 1 142 ? -26.266 48.25 11.367 1 94.06 142 THR B N 1
ATOM 8127 C CA . THR B 1 142 ? -25.438 49.094 12.227 1 94.06 142 THR B CA 1
ATOM 8128 C C . THR B 1 142 ? -26.188 49.438 13.508 1 94.06 142 THR B C 1
ATOM 8130 O O . THR B 1 142 ? -27.328 49.906 13.461 1 94.06 142 THR B O 1
ATOM 8133 N N . HIS B 1 143 ? -25.531 49.156 14.547 1 93.38 143 HIS B N 1
ATOM 8134 C CA . HIS B 1 143 ? -26.188 49.469 15.812 1 93.38 143 HIS B CA 1
ATOM 8135 C C . HIS B 1 143 ? -26.406 51 15.953 1 93.38 143 HIS B C 1
ATOM 8137 O O . HIS B 1 143 ? -25.5 51.781 15.719 1 93.38 143 HIS B O 1
ATOM 8143 N N . PRO B 1 144 ? -27.469 51.375 16.406 1 89.88 144 PRO B N 1
ATOM 8144 C CA . PRO B 1 144 ? -27.797 52.812 16.391 1 89.88 144 PRO B CA 1
ATOM 8145 C C . PRO B 1 144 ? -27.016 53.594 17.438 1 89.88 144 PRO B C 1
ATOM 8147 O O . PRO B 1 144 ? -26.688 54.75 17.203 1 89.88 144 PRO B O 1
ATOM 8150 N N . GLU B 1 145 ? -26.641 53.031 18.531 1 90.69 145 GLU B N 1
ATOM 8151 C CA . GLU B 1 145 ? -25.953 53.75 19.609 1 90.69 145 GLU B CA 1
ATOM 8152 C C . GLU B 1 145 ? -24.438 53.594 19.484 1 90.69 145 GLU B C 1
ATOM 8154 O O . GLU B 1 145 ? -23.719 54.594 19.375 1 90.69 145 GLU B O 1
ATOM 8159 N N . ARG B 1 146 ? -24.031 52.344 19.484 1 91.44 146 ARG B N 1
ATOM 8160 C CA . ARG B 1 146 ? -22.594 52.094 19.547 1 91.44 146 ARG B CA 1
ATOM 8161 C C . ARG B 1 146 ? -21.969 52.156 18.156 1 91.44 146 ARG B C 1
ATOM 8163 O O . ARG B 1 146 ? -20.75 52.188 18.016 1 91.44 146 ARG B O 1
ATOM 8170 N N . GLN B 1 147 ? -22.719 52.25 17.156 1 92.38 147 GLN B N 1
ATOM 8171 C CA . GLN B 1 147 ? -22.297 52.375 15.766 1 92.38 147 GLN B CA 1
ATOM 8172 C C . GLN B 1 147 ? -21.469 51.156 15.328 1 92.38 147 GLN B C 1
ATOM 8174 O O . GLN B 1 147 ? -20.641 51.25 14.414 1 92.38 147 GLN B O 1
ATOM 8179 N N . SER B 1 148 ? -21.625 50.094 16.062 1 95.19 148 SER B N 1
ATOM 8180 C CA . SER B 1 148 ? -20.984 48.875 15.648 1 95.19 148 SER B CA 1
ATOM 8181 C C . SER B 1 148 ? -21.688 48.25 14.445 1 95.19 148 SER B C 1
ATOM 8183 O O . SER B 1 148 ? -22.875 48.438 14.242 1 95.19 148 SER B O 1
ATOM 8185 N N . ILE B 1 149 ? -20.891 47.562 13.617 1 96.06 149 ILE B N 1
ATOM 8186 C CA . ILE B 1 149 ? -21.359 47 12.359 1 96.06 149 ILE B CA 1
ATOM 8187 C C . ILE B 1 149 ? -21.484 45.5 12.492 1 96.06 149 ILE B C 1
ATOM 8189 O O . ILE B 1 149 ? -20.625 44.844 13.078 1 96.06 149 ILE B O 1
ATOM 8193 N N . LEU B 1 150 ? -22.594 45 11.984 1 96.12 150 LEU B N 1
ATOM 8194 C CA . LEU B 1 150 ? -22.859 43.562 12.008 1 96.12 150 LEU B CA 1
ATOM 8195 C C . LEU B 1 150 ? -22.703 42.969 10.609 1 96.12 150 LEU B C 1
ATOM 8197 O O . LEU B 1 150 ? -23.266 43.5 9.648 1 96.12 150 LEU B O 1
ATOM 8201 N N . VAL B 1 151 ? -21.906 41.906 10.523 1 95.81 151 VAL B N 1
ATOM 8202 C CA . VAL B 1 151 ? -21.75 41.188 9.25 1 95.81 151 VAL B CA 1
ATOM 8203 C C . VAL B 1 151 ? -21.906 39.688 9.461 1 95.81 151 VAL B C 1
ATOM 8205 O O . VAL B 1 151 ? -21.75 39.188 10.578 1 95.81 151 VAL B O 1
ATOM 8208 N N . ASP B 1 152 ? -22.281 38.969 8.406 1 94.19 152 ASP B N 1
ATOM 8209 C CA . ASP B 1 152 ? -22.25 37.5 8.414 1 94.19 152 ASP B CA 1
ATOM 8210 C C . ASP B 1 152 ? -20.844 36.969 8.188 1 94.19 152 ASP B C 1
ATOM 8212 O O . ASP B 1 152 ? -20.281 37.125 7.105 1 94.19 152 ASP B O 1
ATOM 8216 N N . PHE B 1 153 ? -20.344 36.344 9.195 1 94.69 153 PHE B N 1
ATOM 8217 C CA . PHE B 1 153 ? -18.953 35.906 9.164 1 94.69 153 PHE B CA 1
ATOM 8218 C C . PHE B 1 153 ? -18.859 34.438 8.758 1 94.69 153 PHE B C 1
ATOM 8220 O O . PHE B 1 153 ? -17.766 33.906 8.602 1 94.69 153 PHE B O 1
ATOM 8227 N N . SER B 1 154 ? -19.953 33.75 8.445 1 92.75 154 SER B N 1
ATOM 8228 C CA . SER B 1 154 ? -20.031 32.312 8.172 1 92.75 154 SER B CA 1
ATOM 8229 C C . SER B 1 154 ? -19.234 31.969 6.918 1 92.75 154 SER B C 1
ATOM 8231 O O . SER B 1 154 ? -18.5 30.969 6.906 1 92.75 154 SER B O 1
ATOM 8233 N N . PRO B 1 155 ? -19.297 32.719 5.883 1 89.94 155 PRO B N 1
ATOM 8234 C CA . PRO B 1 155 ? -18.578 32.344 4.668 1 89.94 155 PRO B CA 1
ATOM 8235 C C . PRO B 1 155 ? -17.062 32.312 4.867 1 89.94 155 PRO B C 1
ATOM 8237 O O . PRO B 1 155 ? -16.375 31.562 4.176 1 89.94 155 PRO B O 1
ATOM 8240 N N . VAL B 1 156 ? -16.594 33.094 5.762 1 92.69 156 VAL B N 1
ATOM 8241 C CA . VAL B 1 156 ? -15.164 33.156 6.051 1 92.69 156 VAL B CA 1
ATOM 8242 C C . VAL B 1 156 ? -14.742 31.875 6.797 1 92.69 156 VAL B C 1
ATOM 8244 O O . VAL B 1 156 ? -13.617 31.391 6.625 1 92.69 156 VAL B O 1
ATOM 8247 N N . LEU B 1 157 ? -15.688 31.312 7.512 1 93.94 157 LEU B N 1
ATOM 8248 C CA . LEU B 1 157 ? -15.352 30.25 8.445 1 93.94 157 LEU B CA 1
ATOM 8249 C C . LEU B 1 157 ? -15.695 28.875 7.852 1 93.94 157 LEU B C 1
ATOM 8251 O O . LEU B 1 157 ? -15.031 27.891 8.148 1 93.94 157 LEU B O 1
ATOM 8255 N N . VAL B 1 158 ? -16.859 28.672 7.168 1 91.12 158 VAL B N 1
ATOM 8256 C CA . VAL B 1 158 ? -17.344 27.375 6.715 1 91.12 158 VAL B CA 1
ATOM 8257 C C . VAL B 1 158 ? -17.797 27.469 5.262 1 91.12 158 VAL B C 1
ATOM 8259 O O . VAL B 1 158 ? -18.734 26.781 4.852 1 91.12 158 VAL B O 1
ATOM 8262 N N . GLY B 1 159 ? -17.156 28.172 4.445 1 86.56 159 GLY B N 1
ATOM 8263 C CA . GLY B 1 159 ? -17.531 28.297 3.043 1 86.56 159 GLY B CA 1
ATOM 8264 C C . GLY B 1 159 ? -16.562 27.609 2.104 1 86.56 159 GLY B C 1
ATOM 8265 O O . GLY B 1 159 ? -15.539 27.078 2.537 1 86.56 159 GLY B O 1
ATOM 8266 N N . ASN B 1 160 ? -16.969 27.531 0.867 1 84.69 160 ASN B N 1
ATOM 8267 C CA . ASN B 1 160 ? -16.141 26.938 -0.18 1 84.69 160 ASN B CA 1
ATOM 8268 C C . ASN B 1 160 ? -14.836 27.703 -0.353 1 84.69 160 ASN B C 1
ATOM 8270 O O . ASN B 1 160 ? -13.828 27.141 -0.776 1 84.69 160 ASN B O 1
ATOM 8274 N N . ASN B 1 161 ? -14.891 28.922 -0.026 1 81.94 161 ASN B N 1
ATOM 8275 C CA . ASN B 1 161 ? -13.688 29.75 -0.049 1 81.94 161 ASN B CA 1
ATOM 8276 C C . ASN B 1 161 ? -13.336 30.266 1.345 1 81.94 161 ASN B C 1
ATOM 8278 O O . ASN B 1 161 ? -13.039 31.453 1.519 1 81.94 161 ASN B O 1
ATOM 8282 N N . GLU B 1 162 ? -13.344 29.406 2.154 1 82.69 162 GLU B N 1
ATOM 8283 C CA . GLU B 1 162 ? -13.062 29.766 3.541 1 82.69 162 GLU B CA 1
ATOM 8284 C C . GLU B 1 162 ? -11.656 30.344 3.684 1 82.69 162 GLU B C 1
ATOM 8286 O O . GLU B 1 162 ? -10.844 30.266 2.754 1 82.69 162 GLU B O 1
ATOM 8291 N N . PHE B 1 163 ? -11.336 30.922 4.773 1 83.12 163 PHE B N 1
ATOM 8292 C CA . PHE B 1 163 ? -10.219 31.828 5.016 1 83.12 163 PHE B CA 1
ATOM 8293 C C . PHE B 1 163 ? -8.891 31.078 4.914 1 83.12 163 PHE B C 1
ATOM 8295 O O . PHE B 1 163 ? -7.906 31.609 4.41 1 83.12 163 PHE B O 1
ATOM 8302 N N . SER B 1 164 ? -8.789 29.859 5.359 1 82.88 164 SER B N 1
ATOM 8303 C CA . SER B 1 164 ? -7.539 29.109 5.367 1 82.88 164 SER B CA 1
ATOM 8304 C C . SER B 1 164 ? -7.129 28.703 3.957 1 82.88 164 SER B C 1
ATOM 8306 O O . SER B 1 164 ? -5.949 28.453 3.695 1 82.88 164 SER B O 1
ATOM 8308 N N . GLY B 1 165 ? -8.086 28.547 3.088 1 83.38 165 GLY B N 1
ATOM 8309 C CA . GLY B 1 165 ? -7.828 28.078 1.734 1 83.38 165 GLY B CA 1
ATOM 8310 C C . GLY B 1 165 ? -7.664 26.578 1.64 1 83.38 165 GLY B C 1
ATOM 8311 O O . GLY B 1 165 ? -7.359 26.047 0.569 1 83.38 165 GLY B O 1
ATOM 8312 N N . VAL B 1 166 ? -7.887 25.859 2.67 1 83.12 166 VAL B N 1
ATOM 8313 C CA . VAL B 1 166 ? -7.621 24.438 2.727 1 83.12 166 VAL B CA 1
ATOM 8314 C C . VAL B 1 166 ? -8.586 23.688 1.801 1 83.12 166 VAL B C 1
ATOM 8316 O O . VAL B 1 166 ? -8.219 22.688 1.194 1 83.12 166 VAL B O 1
ATOM 8319 N N . VAL B 1 167 ? -9.789 24.203 1.678 1 84 167 VAL B N 1
ATOM 8320 C CA . VAL B 1 167 ? -10.781 23.547 0.834 1 84 167 VAL B CA 1
ATOM 8321 C C . VAL B 1 167 ? -10.258 23.453 -0.601 1 84 167 VAL B C 1
ATOM 8323 O O . VAL B 1 167 ? -10.219 22.375 -1.191 1 84 167 VAL B O 1
ATOM 8326 N N . SER B 1 168 ? -9.828 24.594 -1.037 1 77.94 168 SER B N 1
ATOM 8327 C CA . SER B 1 168 ? -9.336 24.625 -2.41 1 77.94 168 SER B CA 1
ATOM 8328 C C . SER B 1 168 ? -8.102 23.75 -2.576 1 77.94 168 SER B C 1
ATOM 8330 O O . SER B 1 168 ? -7.961 23.047 -3.58 1 77.94 168 SER B O 1
ATOM 8332 N N . GLN B 1 169 ? -7.242 23.828 -1.686 1 78.25 169 GLN B N 1
ATOM 8333 C CA . GLN B 1 169 ? -6.012 23.047 -1.738 1 78.25 169 GLN B CA 1
ATOM 8334 C C . GLN B 1 169 ? -6.312 21.547 -1.72 1 78.25 169 GLN B C 1
ATOM 8336 O O . GLN B 1 169 ? -5.715 20.781 -2.477 1 78.25 169 GLN B O 1
ATOM 8341 N N . LEU B 1 170 ? -7.164 21.219 -0.874 1 78.69 170 LEU B N 1
ATOM 8342 C CA . LEU B 1 170 ? -7.523 19.812 -0.732 1 78.69 170 LEU B CA 1
ATOM 8343 C C . LEU B 1 170 ? -8.188 19.297 -2.004 1 78.69 170 LEU B C 1
ATOM 8345 O O . LEU B 1 170 ? -7.836 18.219 -2.49 1 78.69 170 LEU B O 1
ATOM 8349 N N . LEU B 1 171 ? -9.156 20.031 -2.516 1 78.5 171 LEU B N 1
ATOM 8350 C CA . LEU B 1 171 ? -9.867 19.609 -3.717 1 78.5 171 LEU B CA 1
ATOM 8351 C C . LEU B 1 171 ? -8.906 19.453 -4.895 1 78.5 171 LEU B C 1
ATOM 8353 O O . LEU B 1 171 ? -9.016 18.5 -5.672 1 78.5 171 LEU B O 1
ATOM 8357 N N . PHE B 1 172 ? -7.945 20.344 -4.922 1 71.94 172 PHE B N 1
ATOM 8358 C CA . PHE B 1 172 ? -6.93 20.25 -5.965 1 71.94 172 PHE B CA 1
ATOM 8359 C C . PHE B 1 172 ? -6.082 19 -5.785 1 71.94 172 PHE B C 1
ATOM 8361 O O . PHE B 1 172 ? -5.812 18.281 -6.75 1 71.94 172 PHE B O 1
ATOM 8368 N N . SER B 1 173 ? -5.699 18.75 -4.613 1 76.69 173 SER B N 1
ATOM 8369 C CA . SER B 1 173 ? -4.855 17.609 -4.312 1 76.69 173 SER B CA 1
ATOM 8370 C C . SER B 1 173 ? -5.578 16.297 -4.613 1 76.69 173 SER B C 1
ATOM 8372 O O . SER B 1 173 ? -4.949 15.297 -4.969 1 76.69 173 SER B O 1
ATOM 8374 N N . LEU B 1 174 ? -6.906 16.328 -4.512 1 77.25 174 LEU B N 1
ATOM 8375 C CA . LEU B 1 174 ? -7.695 15.133 -4.738 1 77.25 174 LEU B CA 1
ATOM 8376 C C . LEU B 1 174 ? -8.242 15.102 -6.164 1 77.25 174 LEU B C 1
ATOM 8378 O O . LEU B 1 174 ? -9.211 14.391 -6.445 1 77.25 174 LEU B O 1
ATOM 8382 N N . GLN B 1 175 ? -7.75 15.938 -7 1 71.5 175 GLN B N 1
ATOM 8383 C CA . GLN B 1 175 ? -8.047 15.984 -8.43 1 71.5 175 GLN B CA 1
ATOM 8384 C C . GLN B 1 175 ? -9.531 16.25 -8.672 1 71.5 175 GLN B C 1
ATOM 8386 O O . GLN B 1 175 ? -10.125 15.688 -9.594 1 71.5 175 GLN B O 1
ATOM 8391 N N . ASN B 1 176 ? -10.172 16.891 -7.699 1 73.62 176 ASN B N 1
ATOM 8392 C CA . ASN B 1 176 ? -11.555 17.344 -7.793 1 73.62 176 ASN B CA 1
ATOM 8393 C C . ASN B 1 176 ? -12.523 16.172 -7.867 1 73.62 176 ASN B C 1
ATOM 8395 O O . ASN B 1 176 ? -13.539 16.234 -8.562 1 73.62 176 ASN B O 1
ATOM 8399 N N . ASN B 1 177 ? -12.086 15.102 -7.238 1 79.69 177 ASN B N 1
ATOM 8400 C CA . ASN B 1 177 ? -12.984 13.953 -7.148 1 79.69 177 ASN B CA 1
ATOM 8401 C C . ASN B 1 177 ? -13.961 14.094 -5.992 1 79.69 177 ASN B C 1
ATOM 8403 O O . ASN B 1 177 ? -14.797 13.211 -5.762 1 79.69 177 ASN B O 1
ATOM 8407 N N . TYR B 1 178 ? -13.844 15.195 -5.297 1 85.31 178 TYR B N 1
ATOM 8408 C CA . TYR B 1 178 ? -14.742 15.531 -4.199 1 85.31 178 TYR B CA 1
ATOM 8409 C C . TYR B 1 178 ? -15.25 16.969 -4.324 1 85.31 178 TYR B C 1
ATOM 8411 O O . TYR B 1 178 ? -14.602 17.797 -4.961 1 85.31 178 TYR B O 1
ATOM 8419 N N . ASN B 1 179 ? -16.391 17.172 -3.742 1 87.75 179 ASN B N 1
ATOM 8420 C CA . ASN B 1 179 ? -16.922 18.531 -3.609 1 87.75 179 ASN B CA 1
ATOM 8421 C C . ASN B 1 179 ? -17.094 18.922 -2.145 1 87.75 179 ASN B C 1
ATOM 8423 O O . ASN B 1 179 ? -17.375 18.062 -1.301 1 87.75 179 ASN B O 1
ATOM 8427 N N . PHE B 1 180 ? -16.875 20.297 -1.987 1 90.69 180 PHE B N 1
ATOM 8428 C CA . PHE B 1 180 ? -17.281 20.844 -0.702 1 90.69 180 PHE B CA 1
ATOM 8429 C C . PHE B 1 180 ? -18.781 20.672 -0.49 1 90.69 180 PHE B C 1
ATOM 8431 O O . PHE B 1 180 ? -19.578 20.922 -1.404 1 90.69 180 PHE B O 1
ATOM 8438 N N . ASP B 1 181 ? -19.172 20.094 0.705 1 91.44 181 ASP B N 1
ATOM 8439 C CA . ASP B 1 181 ? -20.578 19.859 1.03 1 91.44 181 ASP B CA 1
ATOM 8440 C C . ASP B 1 181 ? -21.062 20.828 2.109 1 91.44 181 ASP B C 1
ATOM 8442 O O . ASP B 1 181 ? -20.797 20.625 3.295 1 91.44 181 ASP B O 1
ATOM 8446 N N . ALA B 1 182 ? -21.812 21.812 1.766 1 88.19 182 ALA B N 1
ATOM 8447 C CA . ALA B 1 182 ? -22.281 22.859 2.688 1 88.19 182 ALA B CA 1
ATOM 8448 C C . ALA B 1 182 ? -23.203 22.266 3.752 1 88.19 182 ALA B C 1
ATOM 8450 O O . ALA B 1 182 ? -23.219 22.734 4.895 1 88.19 182 ALA B O 1
ATOM 8451 N N . ASP B 1 183 ? -23.938 21.25 3.439 1 86.44 183 ASP B N 1
ATOM 8452 C CA . ASP B 1 183 ? -24.891 20.656 4.363 1 86.44 183 ASP B CA 1
ATOM 8453 C C . ASP B 1 183 ? -24.188 19.891 5.48 1 86.44 183 ASP B C 1
ATOM 8455 O O . ASP B 1 183 ? -24.75 19.719 6.566 1 86.44 183 ASP B O 1
ATOM 8459 N N . LYS B 1 184 ? -23 19.531 5.188 1 88.75 184 LYS B N 1
ATOM 8460 C CA . LYS B 1 184 ? -22.234 18.766 6.168 1 88.75 184 LYS B CA 1
ATOM 8461 C C . LYS B 1 184 ? -21.172 19.625 6.852 1 88.75 184 LYS B C 1
ATOM 8463 O O . LYS B 1 184 ? -20.328 19.109 7.586 1 88.75 184 LYS B O 1
ATOM 8468 N N . SER B 1 185 ? -21.141 20.859 6.535 1 90.75 185 SER B N 1
ATOM 8469 C CA . SER B 1 185 ? -20.203 21.797 7.125 1 90.75 185 SER B CA 1
ATOM 8470 C C . SER B 1 185 ? -20.891 22.703 8.141 1 90.75 185 SER B C 1
ATOM 8472 O O . SER B 1 185 ? -22.016 23.141 7.922 1 90.75 185 SER B O 1
ATOM 8474 N N . TYR B 1 186 ? -20.219 22.922 9.297 1 89.94 186 TYR B N 1
ATOM 8475 C CA . TYR B 1 186 ? -20.828 23.734 10.344 1 89.94 186 TYR B CA 1
ATOM 8476 C C . TYR B 1 186 ? -19.797 24.188 11.367 1 89.94 186 TYR B C 1
ATOM 8478 O O . TYR B 1 186 ? -18.672 23.703 11.367 1 89.94 186 TYR B O 1
ATOM 8486 N N . ILE B 1 187 ? -20.156 25.141 12.172 1 91.19 187 ILE B N 1
ATOM 8487 C CA . ILE B 1 187 ? -19.328 25.609 13.281 1 91.19 187 ILE B CA 1
ATOM 8488 C C . ILE B 1 187 ? -19.562 24.719 14.5 1 91.19 187 ILE B C 1
ATOM 8490 O O . ILE B 1 187 ? -20.688 24.625 14.992 1 91.19 187 ILE B O 1
ATOM 8494 N N . SER B 1 188 ? -18.547 24.031 14.938 1 87.5 188 SER B N 1
ATOM 8495 C CA . SER B 1 188 ? -18.688 23.078 16.031 1 87.5 188 SER B CA 1
ATOM 8496 C C . SER B 1 188 ? -18.391 23.719 17.375 1 87.5 188 SER B C 1
ATOM 8498 O O . SER B 1 188 ? -18.781 23.172 18.422 1 87.5 188 SER B O 1
ATOM 8500 N N . GLY B 1 189 ? -17.625 24.828 17.375 1 87.44 189 GLY B N 1
ATOM 8501 C CA . GLY B 1 189 ? -17.297 25.469 18.641 1 87.44 189 GLY B CA 1
ATOM 8502 C C . GLY B 1 189 ? -16.922 26.938 18.484 1 87.44 189 GLY B C 1
ATOM 8503 O O . GLY B 1 189 ? -16.25 27.297 17.5 1 87.44 189 GLY B O 1
ATOM 8504 N N . LEU B 1 190 ? -17.375 27.781 19.453 1 90.56 190 LEU B N 1
ATOM 8505 C CA . LEU B 1 190 ? -17.047 29.219 19.484 1 90.56 190 LEU B CA 1
ATOM 8506 C C . LEU B 1 190 ? -16.703 29.656 20.906 1 90.56 190 LEU B C 1
ATOM 8508 O O . LEU B 1 190 ? -17.438 29.344 21.859 1 90.56 190 LEU B O 1
ATOM 8512 N N . LYS B 1 191 ? -15.516 30.234 21.016 1 87.81 191 LYS B N 1
ATOM 8513 C CA . LYS B 1 191 ? -15.117 30.844 22.281 1 87.81 191 LYS B CA 1
ATOM 8514 C C . LYS B 1 191 ? -14.539 32.219 22.047 1 87.81 191 LYS B C 1
ATOM 8516 O O . LYS B 1 191 ? -13.828 32.469 21.078 1 87.81 191 LYS B O 1
ATOM 8521 N N . ALA B 1 192 ? -14.906 33.156 22.875 1 90.06 192 ALA B N 1
ATOM 8522 C CA . ALA B 1 192 ? -14.398 34.531 22.781 1 90.06 192 ALA B CA 1
ATOM 8523 C C . ALA B 1 192 ? -13.711 34.938 24.078 1 90.06 192 ALA B C 1
ATOM 8525 O O . ALA B 1 192 ? -14.219 34.688 25.172 1 90.06 192 ALA B O 1
ATOM 8526 N N . PHE B 1 193 ? -12.562 35.5 23.922 1 86.5 193 PHE B N 1
ATOM 8527 C CA . PHE B 1 193 ? -11.75 36.031 25.016 1 86.5 193 PHE B CA 1
ATOM 8528 C C . PHE B 1 193 ? -11.375 37.5 24.75 1 86.5 193 PHE B C 1
ATOM 8530 O O . PHE B 1 193 ? -11.594 38 23.656 1 86.5 193 PHE B O 1
ATOM 8537 N N . PRO B 1 194 ? -10.812 38.125 25.734 1 85.5 194 PRO B N 1
ATOM 8538 C CA . PRO B 1 194 ? -10.531 39.531 25.562 1 85.5 194 PRO B CA 1
ATOM 8539 C C . PRO B 1 194 ? -9.531 39.812 24.438 1 85.5 194 PRO B C 1
ATOM 8541 O O . PRO B 1 194 ? -9.633 40.812 23.75 1 85.5 194 PRO B O 1
ATOM 8544 N N . ASN B 1 195 ? -8.641 38.875 24.25 1 87.19 195 ASN B N 1
ATOM 8545 C CA . ASN B 1 195 ? -7.59 39.188 23.281 1 87.19 195 ASN B CA 1
ATOM 8546 C C . ASN B 1 195 ? -7.602 38.188 22.109 1 87.19 195 ASN B C 1
ATOM 8548 O O . ASN B 1 195 ? -6.766 38.25 21.219 1 87.19 195 ASN B O 1
ATOM 8552 N N . ASN B 1 196 ? -8.508 37.281 22.141 1 90.25 196 ASN B N 1
ATOM 8553 C CA . ASN B 1 196 ? -8.578 36.344 21.031 1 90.25 196 ASN B CA 1
ATOM 8554 C C . ASN B 1 196 ? -9.953 35.688 20.922 1 90.25 196 ASN B C 1
ATOM 8556 O O . ASN B 1 196 ? -10.727 35.719 21.875 1 90.25 196 ASN B O 1
ATOM 8560 N N . VAL B 1 197 ? -10.242 35.25 19.766 1 93.62 197 VAL B N 1
ATOM 8561 C CA . VAL B 1 197 ? -11.445 34.469 19.469 1 93.62 197 VAL B CA 1
ATOM 8562 C C . VAL B 1 197 ? -11.047 33.125 18.828 1 93.62 197 VAL B C 1
ATOM 8564 O O . VAL B 1 197 ? -10.164 33.094 17.969 1 93.62 197 VAL B O 1
ATOM 8567 N N . GLU B 1 198 ? -11.648 32.062 19.406 1 92.19 198 GLU B N 1
ATOM 8568 C CA . GLU B 1 198 ? -11.375 30.703 18.906 1 92.19 198 GLU B CA 1
ATOM 8569 C C . GLU B 1 198 ? -12.602 30.125 18.203 1 92.19 198 GLU B C 1
ATOM 8571 O O . GLU B 1 198 ? -13.688 30.094 18.766 1 92.19 198 GLU B O 1
ATOM 8576 N N . VAL B 1 199 ? -12.406 29.734 16.938 1 93.62 199 VAL B N 1
ATOM 8577 C CA . VAL B 1 199 ? -13.5 29.156 16.156 1 93.62 199 VAL B CA 1
ATOM 8578 C C . VAL B 1 199 ? -13.094 27.781 15.641 1 93.62 199 VAL B C 1
ATOM 8580 O O . VAL B 1 199 ? -12.039 27.609 15.031 1 93.62 199 VAL B O 1
ATOM 8583 N N . ALA B 1 200 ? -13.953 26.766 15.922 1 91.12 200 ALA B N 1
ATOM 8584 C CA . ALA B 1 200 ? -13.766 25.422 15.359 1 91.12 200 ALA B CA 1
ATOM 8585 C C . ALA B 1 200 ? -14.781 25.156 14.25 1 91.12 200 ALA B C 1
ATOM 8587 O O . ALA B 1 200 ? -15.992 25.25 14.469 1 91.12 200 ALA B O 1
ATOM 8588 N N . SER B 1 201 ? -14.273 24.906 13.062 1 92.69 201 SER B N 1
ATOM 8589 C CA . SER B 1 201 ? -15.125 24.641 11.906 1 92.69 201 SER B CA 1
ATOM 8590 C C . SER B 1 201 ? -14.969 23.188 11.43 1 92.69 201 SER B C 1
ATOM 8592 O O . SER B 1 201 ? -13.859 22.656 11.43 1 92.69 201 SER B O 1
ATOM 8594 N N . VAL B 1 202 ? -16.109 22.562 11.148 1 91.62 202 VAL B N 1
ATOM 8595 C CA . VAL B 1 202 ? -16.109 21.266 10.492 1 91.62 202 VAL B CA 1
ATOM 8596 C C . VAL B 1 202 ? -16.484 21.422 9.023 1 91.62 202 VAL B C 1
ATOM 8598 O O . VAL B 1 202 ? -17.531 22 8.695 1 91.62 202 VAL B O 1
ATOM 8601 N N . LEU B 1 203 ? -15.641 21 8.172 1 92.25 203 LEU B N 1
ATOM 8602 C CA . LEU B 1 203 ? -15.859 21.062 6.73 1 92.25 203 LEU B CA 1
ATOM 8603 C C . LEU B 1 203 ? -16.125 19.672 6.156 1 92.25 203 LEU B C 1
ATOM 8605 O O . LEU B 1 203 ? -15.32 18.766 6.34 1 92.25 203 LEU B O 1
ATOM 8609 N N . GLY B 1 204 ? -17.25 19.531 5.469 1 90.19 204 GLY B N 1
ATOM 8610 C CA . GLY B 1 204 ? -17.625 18.25 4.891 1 90.19 204 GLY B CA 1
ATOM 8611 C C . GLY B 1 204 ? -17.328 18.156 3.404 1 90.19 204 GLY B C 1
ATOM 8612 O O . GLY B 1 204 ? -17.453 19.141 2.682 1 90.19 204 GLY B O 1
ATOM 8613 N N . PHE B 1 205 ? -16.969 16.984 2.992 1 89 205 PHE B N 1
ATOM 8614 C CA . PHE B 1 205 ? -16.656 16.719 1.592 1 89 205 PHE B CA 1
ATOM 8615 C C . PHE B 1 205 ? -17.375 15.461 1.113 1 89 205 PHE B C 1
ATOM 8617 O O . PHE B 1 205 ? -17.484 14.484 1.86 1 89 205 PHE B O 1
ATOM 8624 N N . THR B 1 206 ? -17.906 15.461 -0.119 1 89.06 206 THR B N 1
ATOM 8625 C CA . THR B 1 206 ? -18.609 14.336 -0.716 1 89.06 206 THR B CA 1
ATOM 8626 C C . THR B 1 206 ? -18 13.961 -2.059 1 89.06 206 THR B C 1
ATOM 8628 O O . THR B 1 206 ? -17.625 14.828 -2.844 1 89.06 206 THR B O 1
ATOM 8631 N N . ALA B 1 207 ? -17.953 12.68 -2.318 1 85.88 207 ALA B N 1
ATOM 8632 C CA . ALA B 1 207 ? -17.359 12.172 -3.553 1 85.88 207 ALA B CA 1
ATOM 8633 C C . ALA B 1 207 ? -18.25 12.461 -4.754 1 85.88 207 ALA B C 1
ATOM 8635 O O . ALA B 1 207 ? -19.484 12.367 -4.656 1 85.88 207 ALA B O 1
ATOM 8636 N N . VAL B 1 208 ? -17.781 13.008 -5.848 1 74.06 208 VAL B N 1
ATOM 8637 C CA . VAL B 1 208 ? -18.547 13.258 -7.066 1 74.06 208 VAL B CA 1
ATOM 8638 C C . VAL B 1 208 ? -18.094 12.305 -8.164 1 74.06 208 VAL B C 1
ATOM 8640 O O . VAL B 1 208 ? -18.844 12.008 -9.094 1 74.06 208 VAL B O 1
ATOM 8643 N N . GLY B 1 209 ? -16.844 11.711 -7.949 1 62.53 209 GLY B N 1
ATOM 8644 C CA . GLY B 1 209 ? -16.312 10.828 -8.984 1 62.53 209 GLY B CA 1
ATOM 8645 C C . GLY B 1 209 ? -15.82 9.508 -8.438 1 62.53 209 GLY B C 1
ATOM 8646 O O . GLY B 1 209 ? -16.094 9.156 -7.289 1 62.53 209 GLY B O 1
ATOM 8647 N N . ARG B 1 210 ? -15.422 8.672 -9.398 1 60.38 210 ARG B N 1
ATOM 8648 C CA . ARG B 1 210 ? -15.047 7.297 -9.07 1 60.38 210 ARG B CA 1
ATOM 8649 C C . ARG B 1 210 ? -13.609 7.223 -8.57 1 60.38 210 ARG B C 1
ATOM 8651 O O . ARG B 1 210 ? -13.211 6.23 -7.961 1 60.38 210 ARG B O 1
ATOM 8658 N N . ASN B 1 211 ? -12.922 8.242 -8.969 1 60.09 211 ASN B N 1
ATOM 8659 C CA . ASN B 1 211 ? -11.547 8.125 -8.492 1 60.09 211 ASN B CA 1
ATOM 8660 C C . ASN B 1 211 ? -11.414 8.609 -7.047 1 60.09 211 ASN B C 1
ATOM 8662 O O . ASN B 1 211 ? -11.094 9.781 -6.809 1 60.09 211 ASN B O 1
ATOM 8666 N N . LEU B 1 212 ? -12 7.711 -6.289 1 66.69 212 LEU B N 1
ATOM 8667 C CA . LEU B 1 212 ? -11.984 8.055 -4.871 1 66.69 212 LEU B CA 1
ATOM 8668 C C . LEU B 1 212 ? -10.57 7.945 -4.301 1 66.69 212 LEU B C 1
ATOM 8670 O O . LEU B 1 212 ? -9.68 7.391 -4.949 1 66.69 212 LEU B O 1
ATOM 8674 N N . VAL B 1 213 ? -10.367 8.594 -3.26 1 65 213 VAL B N 1
ATOM 8675 C CA . VAL B 1 213 ? -9.109 8.461 -2.533 1 65 213 VAL B CA 1
ATOM 8676 C C . VAL B 1 213 ? -8.781 6.988 -2.316 1 65 213 VAL B C 1
ATOM 8678 O O . VAL B 1 213 ? -9.688 6.156 -2.221 1 65 213 VAL B O 1
ATOM 8681 N N . PRO B 1 214 ? -7.484 6.691 -2.34 1 63.16 214 PRO B N 1
ATOM 8682 C CA . PRO B 1 214 ? -7.125 5.301 -2.07 1 63.16 214 PRO B CA 1
ATOM 8683 C C . PRO B 1 214 ? -7.703 4.781 -0.755 1 63.16 214 PRO B C 1
ATOM 8685 O O . PRO B 1 214 ? -7.887 5.555 0.188 1 63.16 214 PRO B O 1
ATOM 8688 N N . HIS B 1 215 ? -8.062 3.598 -0.741 1 66.88 215 HIS B N 1
ATOM 8689 C CA . HIS B 1 215 ? -8.594 2.965 0.458 1 66.88 215 HIS B CA 1
ATOM 8690 C C . HIS B 1 215 ? -7.629 3.094 1.63 1 66.88 215 HIS B C 1
ATOM 8692 O O . HIS B 1 215 ? -6.422 2.896 1.468 1 66.88 215 HIS B O 1
ATOM 8698 N N . SER B 1 216 ? -8.148 3.695 2.67 1 73.06 216 SER B N 1
ATOM 8699 C CA . SER B 1 216 ? -7.418 3.807 3.928 1 73.06 216 SER B CA 1
ATOM 8700 C C . SER B 1 216 ? -8.297 3.414 5.113 1 73.06 216 SER B C 1
ATOM 8702 O O . SER B 1 216 ? -9.461 3.799 5.184 1 73.06 216 SER B O 1
ATOM 8704 N N . PRO B 1 217 ? -7.719 2.58 5.91 1 75 217 PRO B N 1
ATOM 8705 C CA . PRO B 1 217 ? -8.484 2.232 7.105 1 75 217 PRO B CA 1
ATOM 8706 C C . PRO B 1 217 ? -8.805 3.443 7.98 1 75 217 PRO B C 1
ATOM 8708 O O . PRO B 1 217 ? -9.648 3.361 8.875 1 75 217 PRO B O 1
ATOM 8711 N N . ALA B 1 218 ? -8.164 4.5 7.711 1 75.69 218 ALA B N 1
ATOM 8712 C CA . ALA B 1 218 ? -8.398 5.707 8.5 1 75.69 218 ALA B CA 1
ATOM 8713 C C . ALA B 1 218 ? -9.711 6.375 8.102 1 75.69 218 ALA B C 1
ATOM 8715 O O . ALA B 1 218 ? -10.234 7.219 8.836 1 75.69 218 ALA B O 1
ATOM 8716 N N . ILE B 1 219 ? -10.219 6.047 6.965 1 78.38 219 ILE B N 1
ATOM 8717 C CA . ILE B 1 219 ? -11.5 6.562 6.484 1 78.38 219 ILE B CA 1
ATOM 8718 C C . ILE B 1 219 ? -12.531 5.438 6.449 1 78.38 219 ILE B C 1
ATOM 8720 O O . ILE B 1 219 ? -12.344 4.434 5.754 1 78.38 219 ILE B O 1
ATOM 8724 N N . SER B 1 220 ? -13.5 5.609 7.211 1 80.75 220 SER B N 1
ATOM 8725 C CA . SER B 1 220 ? -14.484 4.543 7.336 1 80.75 220 SER B CA 1
ATOM 8726 C C . SER B 1 220 ? -15.203 4.293 6.016 1 80.75 220 SER B C 1
ATOM 8728 O O . SER B 1 220 ? -15.469 3.146 5.652 1 80.75 220 SER B O 1
ATOM 8730 N N . ASP B 1 221 ? -15.609 5.348 5.332 1 82.06 221 ASP B N 1
ATOM 8731 C CA . ASP B 1 221 ? -16.203 5.273 4 1 82.06 221 ASP B CA 1
ATOM 8732 C C . ASP B 1 221 ? -15.648 6.359 3.086 1 82.06 221 ASP B C 1
ATOM 8734 O O . ASP B 1 221 ? -15.805 7.551 3.357 1 82.06 221 ASP B O 1
ATOM 8738 N N . ARG B 1 222 ? -15.102 6.07 1.994 1 81.88 222 ARG B N 1
ATOM 8739 C CA . ARG B 1 222 ? -14.359 6.988 1.137 1 81.88 222 ARG B CA 1
ATOM 8740 C C . ARG B 1 222 ? -15.305 7.898 0.359 1 81.88 222 ARG B C 1
ATOM 8742 O O . ARG B 1 222 ? -14.867 8.875 -0.257 1 81.88 222 ARG B O 1
ATOM 8749 N N . ARG B 1 223 ? -16.609 7.773 0.393 1 88 223 ARG B N 1
ATOM 8750 C CA . ARG B 1 223 ? -17.562 8.609 -0.33 1 88 223 ARG B CA 1
ATOM 8751 C C . ARG B 1 223 ? -17.734 9.961 0.354 1 88 223 ARG B C 1
ATOM 8753 O O . ARG B 1 223 ? -18.281 10.898 -0.238 1 88 223 ARG B O 1
ATOM 8760 N N . ALA B 1 224 ? -17.219 9.922 1.632 1 88.19 224 ALA B N 1
ATOM 8761 C CA . ALA B 1 224 ? -17.297 11.188 2.355 1 88.19 224 ALA B CA 1
ATOM 8762 C C . ALA B 1 224 ? -16.25 11.258 3.465 1 88.19 224 ALA B C 1
ATOM 8764 O O . ALA B 1 224 ? -15.883 10.234 4.047 1 88.19 224 ALA B O 1
ATOM 8765 N N . PHE B 1 225 ? -15.766 12.477 3.758 1 87.06 225 PHE B N 1
ATOM 8766 C CA . PHE B 1 225 ? -14.922 12.727 4.922 1 87.06 225 PHE B CA 1
ATOM 8767 C C . PHE B 1 225 ? -15.062 14.164 5.395 1 87.06 225 PHE B C 1
ATOM 8769 O O . PHE B 1 225 ? -15.719 14.984 4.742 1 87.06 225 PHE B O 1
ATOM 8776 N N . ASN B 1 226 ? -14.609 14.445 6.523 1 88.62 226 ASN B N 1
ATOM 8777 C CA . ASN B 1 226 ? -14.656 15.797 7.078 1 88.62 226 ASN B CA 1
ATOM 8778 C C . ASN B 1 226 ? -13.297 16.234 7.609 1 88.62 226 ASN B C 1
ATOM 8780 O O . ASN B 1 226 ? -12.461 15.391 7.949 1 88.62 226 ASN B O 1
ATOM 8784 N N . LEU B 1 227 ? -13.039 17.531 7.598 1 89.69 227 LEU B N 1
ATOM 8785 C CA . LEU B 1 227 ? -11.914 18.172 8.258 1 89.69 227 LEU B CA 1
ATOM 8786 C C . LEU B 1 227 ? -12.391 19.078 9.383 1 89.69 227 LEU B C 1
ATOM 8788 O O . LEU B 1 227 ? -13.477 19.672 9.305 1 89.69 227 LEU B O 1
ATOM 8792 N N . LYS B 1 228 ? -11.656 19.156 10.367 1 89.88 228 LYS B N 1
ATOM 8793 C CA . LYS B 1 228 ? -11.914 20.125 11.422 1 89.88 228 LYS B CA 1
ATOM 8794 C C . LYS B 1 228 ? -10.789 21.156 11.508 1 89.88 228 LYS B C 1
ATOM 8796 O O . LYS B 1 228 ? -9.625 20.797 11.688 1 89.88 228 LYS B O 1
ATOM 8801 N N . ILE B 1 229 ? -11.148 22.391 11.398 1 91.69 229 ILE B N 1
ATOM 8802 C CA . ILE B 1 229 ? -10.188 23.484 11.367 1 91.69 229 ILE B CA 1
ATOM 8803 C C . ILE B 1 229 ? -10.398 24.391 12.578 1 91.69 229 ILE B C 1
ATOM 8805 O O . ILE B 1 229 ? -11.539 24.625 12.992 1 91.69 229 ILE B O 1
ATOM 8809 N N . ARG B 1 230 ? -9.273 24.891 13.102 1 91 230 ARG B N 1
ATOM 8810 C CA . ARG B 1 230 ? -9.297 25.891 14.172 1 91 230 ARG B CA 1
ATOM 8811 C C . ARG B 1 230 ? -8.781 27.234 13.68 1 91 230 ARG B C 1
ATOM 8813 O O . ARG B 1 230 ? -7.68 27.328 13.148 1 91 230 ARG B O 1
ATOM 8820 N N . TYR B 1 231 ? -9.602 28.266 13.844 1 93.94 231 TYR B N 1
ATOM 8821 C CA . TYR B 1 231 ? -9.203 29.656 13.625 1 93.94 231 TYR B CA 1
ATOM 8822 C C . TYR B 1 231 ? -8.977 30.375 14.953 1 93.94 231 TYR B C 1
ATOM 8824 O O . TYR B 1 231 ? -9.867 30.406 15.805 1 93.94 231 TYR B O 1
ATOM 8832 N N . SER B 1 232 ? -7.805 30.891 15.109 1 93.25 232 SER B N 1
ATOM 8833 C CA . SER B 1 232 ? -7.5 31.75 16.266 1 93.25 232 SER B CA 1
ATOM 8834 C C . SER B 1 232 ? -7.262 33.188 15.836 1 93.25 232 SER B C 1
ATOM 8836 O O . SER B 1 232 ? -6.191 33.531 15.32 1 93.25 232 SER B O 1
ATOM 8838 N N . PHE B 1 233 ? -8.234 34.031 16.078 1 95 233 PHE B N 1
ATOM 8839 C CA . PHE B 1 233 ? -8.086 35.438 15.812 1 95 233 PHE B CA 1
ATOM 8840 C C . PHE B 1 233 ? -7.531 36.188 17.031 1 95 233 PHE B C 1
ATOM 8842 O O . PHE B 1 233 ? -8.055 36.031 18.141 1 95 233 PHE B O 1
ATOM 8849 N N . LEU B 1 234 ? -6.492 36.938 16.844 1 93.44 234 LEU B N 1
ATOM 8850 C CA . LEU B 1 234 ? -5.859 37.562 18 1 93.44 234 LEU B CA 1
ATOM 8851 C C . LEU B 1 234 ? -5.512 39.031 17.688 1 93.44 234 LEU B C 1
ATOM 8853 O O . LEU B 1 234 ? -5.316 39.406 16.531 1 93.44 234 LEU B O 1
ATOM 8857 N N . ALA B 1 235 ? -5.469 39.75 18.75 1 91.31 235 ALA B N 1
ATOM 8858 C CA . ALA B 1 235 ? -4.961 41.125 18.656 1 91.31 235 ALA B CA 1
ATOM 8859 C C . ALA B 1 235 ? -3.439 41.125 18.547 1 91.31 235 ALA B C 1
ATOM 8861 O O . ALA B 1 235 ? -2.766 40.219 19.062 1 91.31 235 ALA B O 1
ATOM 8862 N N . LEU B 1 236 ? -2.953 42.062 17.75 1 88.94 236 LEU B N 1
ATOM 8863 C CA . LEU B 1 236 ? -1.506 42.25 17.766 1 88.94 236 LEU B CA 1
ATOM 8864 C C . LEU B 1 236 ? -1.022 42.688 19.141 1 88.94 236 LEU B C 1
ATOM 8866 O O . LEU B 1 236 ? -1.66 43.531 19.797 1 88.94 236 LEU B O 1
ATOM 8870 N N . PRO B 1 237 ? -0.027 42.031 19.609 1 81.38 237 PRO B N 1
ATOM 8871 C CA . PRO B 1 237 ? 0.471 42.5 20.906 1 81.38 237 PRO B CA 1
ATOM 8872 C C . PRO B 1 237 ? 0.939 43.938 20.875 1 81.38 237 PRO B C 1
ATOM 8874 O O . PRO B 1 237 ? 1.508 44.406 19.891 1 81.38 237 PRO B O 1
ATOM 8877 N N . ASP B 1 238 ? 0.459 44.719 21.781 1 70.56 238 ASP B N 1
ATOM 8878 C CA . ASP B 1 238 ? 0.879 46.094 21.922 1 70.56 238 ASP B CA 1
ATOM 8879 C C . ASP B 1 238 ? 2.146 46.188 22.781 1 70.56 238 ASP B C 1
ATOM 8881 O O . ASP B 1 238 ? 2.48 47.281 23.266 1 70.56 238 ASP B O 1
ATOM 8885 N N . ASP B 1 239 ? 2.799 45.156 22.859 1 64.38 239 ASP B N 1
ATOM 8886 C CA . ASP B 1 239 ? 3.928 45.125 23.781 1 64.38 239 ASP B CA 1
ATOM 8887 C C . ASP B 1 239 ? 5.133 45.875 23.203 1 64.38 239 ASP B C 1
ATOM 8889 O O . ASP B 1 239 ? 5.699 45.438 22.188 1 64.38 239 ASP B O 1
ATOM 8893 N N . HIS B 1 240 ? 5.324 47 23.703 1 75.25 240 HIS B N 1
ATOM 8894 C CA . HIS B 1 240 ? 6.453 47.844 23.266 1 75.25 240 HIS B CA 1
ATOM 8895 C C . HIS B 1 240 ? 7.754 47.344 23.906 1 75.25 240 HIS B C 1
ATOM 8897 O O . HIS B 1 240 ? 8.812 47.938 23.656 1 75.25 240 HIS B O 1
ATOM 8903 N N . SER B 1 241 ? 7.625 46.219 24.578 1 83.19 241 SER B N 1
ATOM 8904 C CA . SER B 1 241 ? 8.828 45.781 25.266 1 83.19 241 SER B CA 1
ATOM 8905 C C . SER B 1 241 ? 9.656 44.844 24.391 1 83.19 241 SER B C 1
ATOM 8907 O O . SER B 1 241 ? 10.836 44.594 24.656 1 83.19 241 SER B O 1
ATOM 8909 N N . TYR B 1 242 ? 9.109 44.25 23.406 1 91.19 242 TYR B N 1
ATOM 8910 C CA . TYR B 1 242 ? 9.852 43.375 22.531 1 91.19 242 TYR B CA 1
ATOM 8911 C C . TYR B 1 242 ? 10.789 44.156 21.625 1 91.19 242 TYR B C 1
ATOM 8913 O O . TYR B 1 242 ? 10.375 45.125 20.984 1 91.19 242 TYR B O 1
ATOM 8921 N N . ARG B 1 243 ? 12.023 43.719 21.609 1 88.25 243 ARG B N 1
ATOM 8922 C CA . ARG B 1 243 ? 13.016 44.312 20.734 1 88.25 243 ARG B CA 1
ATOM 8923 C C . ARG B 1 243 ? 13.461 43.344 19.656 1 88.25 243 ARG B C 1
ATOM 8925 O O . ARG B 1 243 ? 13.906 42.219 19.953 1 88.25 243 ARG B O 1
ATOM 8932 N N . THR B 1 244 ? 13.328 43.781 18.438 1 91.44 244 THR B N 1
ATOM 8933 C CA . THR B 1 244 ? 13.758 42.938 17.328 1 91.44 244 THR B CA 1
ATOM 8934 C C . THR B 1 244 ? 15.266 42.719 17.359 1 91.44 244 THR B C 1
ATOM 8936 O O . THR B 1 244 ? 16 43.562 17.906 1 91.44 244 THR B O 1
ATOM 8939 N N . ARG B 1 245 ? 15.688 41.594 16.922 1 93.38 245 ARG B N 1
ATOM 8940 C CA . ARG B 1 245 ? 17.109 41.25 16.812 1 93.38 245 ARG B CA 1
ATOM 8941 C C . ARG B 1 245 ? 17.469 40.781 15.406 1 93.38 245 ARG B C 1
ATOM 8943 O O . ARG B 1 245 ? 16.75 39.969 14.812 1 93.38 245 ARG B O 1
ATOM 8950 N N . LEU B 1 246 ? 18.594 41.312 14.906 1 92.5 246 LEU B N 1
ATOM 8951 C CA . LEU B 1 246 ? 19 41 13.539 1 92.5 246 LEU B CA 1
ATOM 8952 C C . LEU B 1 246 ? 19.547 39.594 13.438 1 92.5 246 LEU B C 1
ATOM 8954 O O . LEU B 1 246 ? 20.219 39.094 14.359 1 92.5 246 LEU B O 1
ATOM 8958 N N . ALA B 1 247 ? 19.312 39 12.297 1 94.31 247 ALA B N 1
ATOM 8959 C CA . ALA B 1 247 ? 19.812 37.656 12.023 1 94.31 247 ALA B CA 1
ATOM 8960 C C . ALA B 1 247 ? 21.234 37.719 11.469 1 94.31 247 ALA B C 1
ATOM 8962 O O . ALA B 1 247 ? 21.656 38.75 10.93 1 94.31 247 ALA B O 1
ATOM 8963 N N . ASP B 1 248 ? 21.969 36.625 11.695 1 93.69 248 ASP B N 1
ATOM 8964 C CA . ASP B 1 248 ? 23.281 36.375 11.086 1 93.69 248 ASP B CA 1
ATOM 8965 C C . ASP B 1 248 ? 23.328 35 10.438 1 93.69 248 ASP B C 1
ATOM 8967 O O . ASP B 1 248 ? 22.875 34 11.023 1 93.69 248 ASP B O 1
ATOM 8971 N N . GLU B 1 249 ? 23.875 34.938 9.289 1 91.69 249 GLU B N 1
ATOM 8972 C CA . GLU B 1 249 ? 23.828 33.719 8.5 1 91.69 249 GLU B CA 1
ATOM 8973 C C . GLU B 1 249 ? 24.672 32.594 9.156 1 91.69 249 GLU B C 1
ATOM 8975 O O . GLU B 1 249 ? 24.516 31.438 8.82 1 91.69 249 GLU B O 1
ATOM 8980 N N . ARG B 1 250 ? 25.594 32.906 10.086 1 92.62 250 ARG B N 1
ATOM 8981 C CA . ARG B 1 250 ? 26.5 31.953 10.711 1 92.62 250 ARG B CA 1
ATOM 8982 C C . ARG B 1 250 ? 25.844 31.25 11.891 1 92.62 250 ARG B C 1
ATOM 8984 O O . ARG B 1 250 ? 26.375 30.266 12.414 1 92.62 250 ARG B O 1
ATOM 8991 N N . ILE B 1 251 ? 24.672 31.719 12.266 1 95.06 251 ILE B N 1
ATOM 8992 C CA . ILE B 1 251 ? 23.875 31.109 13.328 1 95.06 251 ILE B CA 1
ATOM 8993 C C . ILE B 1 251 ? 22.453 30.859 12.828 1 95.06 251 ILE B C 1
ATOM 8995 O O . ILE B 1 251 ? 21.812 31.75 12.297 1 95.06 251 ILE B O 1
ATOM 8999 N N . GLY B 1 252 ? 21.969 29.641 13.062 1 95.5 252 GLY B N 1
ATOM 9000 C CA . GLY B 1 252 ? 20.75 29.219 12.398 1 95.5 252 GLY B CA 1
ATOM 9001 C C . GLY B 1 252 ? 19.5 29.594 13.172 1 95.5 252 GLY B C 1
ATOM 9002 O O . GLY B 1 252 ? 19.188 28.969 14.195 1 95.5 252 GLY B O 1
ATOM 9003 N N . TYR B 1 253 ? 18.75 30.609 12.781 1 97.06 253 TYR B N 1
ATOM 9004 C CA . TYR B 1 253 ? 17.422 31 13.266 1 97.06 253 TYR B CA 1
ATOM 9005 C C . TYR B 1 253 ? 16.438 31.125 12.109 1 97.06 253 TYR B C 1
ATOM 9007 O O . TYR B 1 253 ? 16.812 31.469 10.992 1 97.06 253 TYR B O 1
ATOM 9015 N N . PHE B 1 254 ? 15.18 30.781 12.391 1 95.5 254 PHE B N 1
ATOM 9016 C CA . PHE B 1 254 ? 14.133 31.234 11.484 1 95.5 254 PHE B CA 1
ATOM 9017 C C . PHE B 1 254 ? 14.047 32.75 11.469 1 95.5 254 PHE B C 1
ATOM 9019 O O . PHE B 1 254 ? 14.375 33.406 12.461 1 95.5 254 PHE B O 1
ATOM 9026 N N . THR B 1 255 ? 13.625 33.281 10.266 1 95.56 255 THR B N 1
ATOM 9027 C CA . THR B 1 255 ? 13.703 34.75 10.172 1 95.56 255 THR B CA 1
ATOM 9028 C C . THR B 1 255 ? 12.383 35.312 9.664 1 95.56 255 THR B C 1
ATOM 9030 O O . THR B 1 255 ? 11.602 34.625 9.016 1 95.56 255 THR B O 1
ATOM 9033 N N . THR B 1 256 ? 12.07 36.469 10.125 1 94.19 256 THR B N 1
ATOM 9034 C CA . THR B 1 256 ? 11.086 37.375 9.555 1 94.19 256 THR B CA 1
ATOM 9035 C C . THR B 1 256 ? 11.773 38.5 8.766 1 94.19 256 THR B C 1
ATOM 9037 O O . THR B 1 256 ? 12.633 39.188 9.297 1 94.19 256 THR B O 1
ATOM 9040 N N . ILE B 1 257 ? 11.359 38.625 7.539 1 93.25 257 ILE B N 1
ATOM 9041 C CA . ILE B 1 257 ? 12.164 39.5 6.668 1 93.25 257 ILE B CA 1
ATOM 9042 C C . ILE B 1 257 ? 11.273 40.531 5.992 1 93.25 257 ILE B C 1
ATOM 9044 O O . ILE B 1 257 ? 10.062 40.312 5.855 1 93.25 257 ILE B O 1
ATOM 9048 N N . TYR B 1 258 ? 11.766 41.656 5.672 1 89.44 258 TYR B N 1
ATOM 9049 C CA . TYR B 1 258 ? 11.141 42.656 4.824 1 89.44 258 TYR B CA 1
ATOM 9050 C C . TYR B 1 258 ? 12.188 43.5 4.105 1 89.44 258 TYR B C 1
ATOM 9052 O O . TYR B 1 258 ? 13.367 43.469 4.469 1 89.44 258 TYR B O 1
ATOM 9060 N N . ARG B 1 259 ? 11.82 44.094 3.053 1 87 259 ARG B N 1
ATOM 9061 C CA . ARG B 1 259 ? 12.672 45.031 2.352 1 87 259 ARG B CA 1
ATOM 9062 C C . ARG B 1 259 ? 12.391 46.469 2.812 1 87 259 ARG B C 1
ATOM 9064 O O . ARG B 1 259 ? 11.258 46.938 2.725 1 87 259 ARG B O 1
ATOM 9071 N N . ASP B 1 260 ? 13.422 47.094 3.412 1 84.75 260 ASP B N 1
ATOM 9072 C CA . ASP B 1 260 ? 13.297 48.5 3.791 1 84.75 260 ASP B CA 1
ATOM 9073 C C . ASP B 1 260 ? 13.547 49.438 2.596 1 84.75 260 ASP B C 1
ATOM 9075 O O . ASP B 1 260 ? 14.688 49.562 2.141 1 84.75 260 ASP B O 1
ATOM 9079 N N . VAL B 1 261 ? 12.586 50.125 2.145 1 78.56 261 VAL B N 1
ATOM 9080 C CA . VAL B 1 261 ? 12.719 50.938 0.932 1 78.56 261 VAL B CA 1
ATOM 9081 C C . VAL B 1 261 ? 12.961 52.375 1.301 1 78.56 261 VAL B C 1
ATOM 9083 O O . VAL B 1 261 ? 13.039 53.25 0.424 1 78.56 261 VAL B O 1
ATOM 9086 N N . SER B 1 262 ? 13 52.75 2.598 1 70.56 262 SER B N 1
ATOM 9087 C CA . SER B 1 262 ? 13.18 54.125 3.023 1 70.56 262 SER B CA 1
ATOM 9088 C C . SER B 1 262 ? 14.617 54.594 2.801 1 70.56 262 SER B C 1
ATOM 9090 O O . SER B 1 262 ? 14.852 55.719 2.389 1 70.56 262 SER B O 1
ATOM 9092 N N . ASN B 1 263 ? 15.633 53.938 3.451 1 59.53 263 ASN B N 1
ATOM 9093 C CA . ASN B 1 263 ? 16.984 54.469 3.604 1 59.53 263 ASN B CA 1
ATOM 9094 C C . ASN B 1 263 ? 17.781 54.344 2.309 1 59.53 263 ASN B C 1
ATOM 9096 O O . ASN B 1 263 ? 18.109 53.25 1.881 1 59.53 263 ASN B O 1
ATOM 9100 N N . PRO B 1 264 ? 17.891 55.594 1.563 1 55.88 264 PRO B N 1
ATOM 9101 C CA . PRO B 1 264 ? 18.672 55.594 0.327 1 55.88 264 PRO B CA 1
ATOM 9102 C C . PRO B 1 264 ? 20.078 55 0.521 1 55.88 264 PRO B C 1
ATOM 9104 O O . PRO B 1 264 ? 20.656 54.469 -0.422 1 55.88 264 PRO B O 1
ATOM 9107 N N . THR B 1 265 ? 20.719 55.406 1.517 1 53.41 265 THR B N 1
ATOM 9108 C CA . THR B 1 265 ? 22.109 55 1.642 1 53.41 265 THR B CA 1
ATOM 9109 C C . THR B 1 265 ? 22.203 53.5 1.905 1 53.41 265 THR B C 1
ATOM 9111 O O . THR B 1 265 ? 23.281 52.906 1.782 1 53.41 265 THR B O 1
ATOM 9114 N N . ARG B 1 266 ? 21.281 53 2.541 1 51.44 266 ARG B N 1
ATOM 9115 C CA . ARG B 1 266 ? 21.188 51.562 2.723 1 51.44 266 ARG B CA 1
ATOM 9116 C C . ARG B 1 266 ? 20.125 50.969 1.82 1 51.44 266 ARG B C 1
ATOM 9118 O O . ARG B 1 266 ? 19.422 50.031 2.213 1 51.44 266 ARG B O 1
ATOM 9125 N N . THR B 1 267 ? 19.688 51.562 0.807 1 46.25 267 THR B N 1
ATOM 9126 C CA . THR B 1 267 ? 18.641 51.312 -0.178 1 46.25 267 THR B CA 1
ATOM 9127 C C . THR B 1 267 ? 18.766 49.906 -0.738 1 46.25 267 THR B C 1
ATOM 9129 O O . THR B 1 267 ? 19.844 49.5 -1.213 1 46.25 267 THR B O 1
ATOM 9132 N N . GLY B 1 268 ? 17.75 49.062 -0.553 1 55.84 268 GLY B N 1
ATOM 9133 C CA . GLY B 1 268 ? 17.531 47.75 -1.125 1 55.84 268 GLY B CA 1
ATOM 9134 C C . GLY B 1 268 ? 17.875 46.625 -0.172 1 55.84 268 GLY B C 1
ATOM 9135 O O . GLY B 1 268 ? 17.938 45.469 -0.576 1 55.84 268 GLY B O 1
ATOM 9136 N N . ALA B 1 269 ? 18.109 47.094 1.112 1 72.06 269 ALA B N 1
ATOM 9137 C CA . ALA B 1 269 ? 18.703 46.094 1.998 1 72.06 269 ALA B CA 1
ATOM 9138 C C . ALA B 1 269 ? 17.625 45.219 2.629 1 72.06 269 ALA B C 1
ATOM 9140 O O . ALA B 1 269 ? 16.578 45.719 3.047 1 72.06 269 ALA B O 1
ATOM 9141 N N . MET B 1 270 ? 17.703 44.031 2.439 1 86.12 270 MET B N 1
ATOM 9142 C CA . MET B 1 270 ? 16.906 43.031 3.135 1 86.12 270 MET B CA 1
ATOM 9143 C C . MET B 1 270 ? 17.188 43.062 4.633 1 86.12 270 MET B C 1
ATOM 9145 O O . MET B 1 270 ? 18.344 43 5.051 1 86.12 270 MET B O 1
ATOM 9149 N N . VAL B 1 271 ? 16.156 43.406 5.438 1 88.69 271 VAL B N 1
ATOM 9150 C CA . VAL B 1 271 ? 16.25 43.281 6.891 1 88.69 271 VAL B CA 1
ATOM 9151 C C . VAL B 1 271 ? 15.734 41.938 7.344 1 88.69 271 VAL B C 1
ATOM 9153 O O . VAL B 1 271 ? 14.648 41.5 6.945 1 88.69 271 VAL B O 1
ATOM 9156 N N . ARG B 1 272 ? 16.578 41.281 8.133 1 93.94 272 ARG B N 1
ATOM 9157 C CA . ARG B 1 272 ? 16.219 39.969 8.633 1 93.94 272 ARG B CA 1
ATOM 9158 C C . ARG B 1 272 ? 16.25 39.938 10.156 1 93.94 272 ARG B C 1
ATOM 9160 O O . ARG B 1 272 ? 17.312 40.094 10.766 1 93.94 272 ARG B O 1
ATOM 9167 N N . TYR B 1 273 ? 15.102 39.719 10.773 1 94.38 273 TYR B N 1
ATOM 9168 C CA . TYR B 1 273 ? 15.016 39.531 12.219 1 94.38 273 TYR B CA 1
ATOM 9169 C C . TYR B 1 273 ? 14.93 38.062 12.57 1 94.38 273 TYR B C 1
ATOM 9171 O O . TYR B 1 273 ? 14.258 37.281 11.883 1 94.38 273 TYR B O 1
ATOM 9179 N N . ILE B 1 274 ? 15.633 37.688 13.625 1 97.19 274 ILE B N 1
ATOM 9180 C CA . ILE B 1 274 ? 15.422 36.312 14.109 1 97.19 274 ILE B CA 1
ATOM 9181 C C . ILE B 1 274 ? 14.055 36.219 14.781 1 97.19 274 ILE B C 1
ATOM 9183 O O . ILE B 1 274 ? 13.586 37.156 15.398 1 97.19 274 ILE B O 1
ATOM 9187 N N . ASN B 1 275 ? 13.391 35.125 14.648 1 97.38 275 ASN B N 1
ATOM 9188 C CA . ASN B 1 275 ? 12.195 34.812 15.43 1 97.38 275 ASN B CA 1
ATOM 9189 C C . ASN B 1 275 ? 12.547 34.344 16.844 1 97.38 275 ASN B C 1
ATOM 9191 O O . ASN B 1 275 ? 13.352 33.438 17.016 1 97.38 275 ASN B O 1
ATOM 9195 N N . ARG B 1 276 ? 12.023 34.938 17.828 1 97.56 276 ARG B N 1
ATOM 9196 C CA . ARG B 1 276 ? 12.336 34.594 19.203 1 97.56 276 ARG B CA 1
ATOM 9197 C C . ARG B 1 276 ? 11.234 35.062 20.156 1 97.56 276 ARG B C 1
ATOM 9199 O O . ARG B 1 276 ? 10.359 35.844 19.766 1 97.56 276 ARG B O 1
ATOM 9206 N N . TRP B 1 277 ? 11.234 34.562 21.328 1 97.25 277 TRP B N 1
ATOM 9207 C CA . TRP B 1 277 ? 10.289 34.969 22.375 1 97.25 277 TRP B CA 1
ATOM 9208 C C . TRP B 1 277 ? 10.703 36.281 23.016 1 97.25 277 TRP B C 1
ATOM 9210 O O . TRP B 1 277 ? 11.867 36.656 22.938 1 97.25 277 TRP B O 1
ATOM 9220 N N . ASN B 1 278 ? 9.688 36.969 23.516 1 94.69 278 ASN B N 1
ATOM 9221 C CA . ASN B 1 278 ? 9.977 38.125 24.375 1 94.69 278 ASN B CA 1
ATOM 9222 C C . ASN B 1 278 ? 10.344 37.688 25.797 1 94.69 278 ASN B C 1
ATOM 9224 O O . ASN B 1 278 ? 9.461 37.5 26.641 1 94.69 278 ASN B O 1
ATOM 9228 N N . LEU B 1 279 ? 11.633 37.562 26.047 1 95.19 279 LEU B N 1
ATOM 9229 C CA . LEU B 1 279 ? 12.117 37.156 27.359 1 95.19 279 LEU B CA 1
ATOM 9230 C C . LEU B 1 279 ? 12.883 38.281 28.031 1 95.19 279 LEU B C 1
ATOM 9232 O O . LEU B 1 279 ? 13.914 38.75 27.531 1 95.19 279 LEU B O 1
ATOM 9236 N N . GLN B 1 280 ? 12.344 38.719 29.141 1 92.75 280 GLN B N 1
ATOM 9237 C CA . GLN B 1 280 ? 12.945 39.781 29.922 1 92.75 280 GLN B CA 1
ATOM 9238 C C . GLN B 1 280 ? 13.195 39.344 31.359 1 92.75 280 GLN B C 1
ATOM 9240 O O . GLN B 1 280 ? 12.383 38.625 31.938 1 92.75 280 GLN B O 1
ATOM 9245 N N . LYS B 1 281 ? 14.305 39.812 31.891 1 93.94 281 LYS B N 1
ATOM 9246 C CA . LYS B 1 281 ? 14.602 39.5 33.281 1 93.94 281 LYS B CA 1
ATOM 9247 C C . LYS B 1 281 ? 13.672 40.25 34.219 1 93.94 281 LYS B C 1
ATOM 9249 O O . LYS B 1 281 ? 13.359 41.406 34 1 93.94 281 LYS B O 1
ATOM 9254 N N . GLN B 1 282 ? 13.211 39.562 35.25 1 94.88 282 GLN B N 1
ATOM 9255 C CA . GLN B 1 282 ? 12.445 40.219 36.281 1 94.88 282 GLN B CA 1
ATOM 9256 C C . GLN B 1 282 ? 13.297 41.25 37.031 1 94.88 282 GLN B C 1
ATOM 9258 O O . GLN B 1 282 ? 12.812 42.312 37.406 1 94.88 282 GLN B O 1
ATOM 9263 N N . ILE B 1 283 ? 14.547 40.781 37.25 1 94.5 283 ILE B N 1
ATOM 9264 C CA . ILE B 1 283 ? 15.555 41.688 37.812 1 94.5 283 ILE B CA 1
ATOM 9265 C C . ILE B 1 283 ? 16.672 41.906 36.812 1 94.5 283 ILE B C 1
ATOM 9267 O O . ILE B 1 283 ? 17.656 41.156 36.781 1 94.5 283 ILE B O 1
ATOM 9271 N N . PRO B 1 284 ? 16.672 42.938 36.031 1 90.12 284 PRO B N 1
ATOM 9272 C CA . PRO B 1 284 ? 17.562 43.156 34.906 1 90.12 284 PRO B CA 1
ATOM 9273 C C .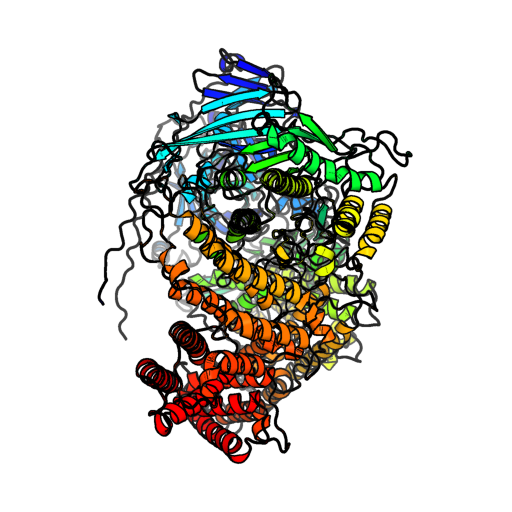 PRO B 1 284 ? 19.031 43.094 35.281 1 90.12 284 PRO B C 1
ATOM 9275 O O . PRO B 1 284 ? 19.875 42.625 34.5 1 90.12 284 PRO B O 1
ATOM 9278 N N . SER B 1 285 ? 19.375 43.562 36.5 1 89.19 285 SER B N 1
ATOM 9279 C CA . SER B 1 285 ? 20.781 43.688 36.875 1 89.19 285 SER B CA 1
ATOM 9280 C C . SER B 1 285 ? 21.312 42.406 37.5 1 89.19 285 SER B C 1
ATOM 9282 O O . SER B 1 285 ? 22.516 42.219 37.656 1 89.19 285 SER B O 1
ATOM 9284 N N . ALA B 1 286 ? 20.422 41.469 37.781 1 94.06 286 ALA B N 1
ATOM 9285 C CA . ALA B 1 286 ? 20.828 40.25 38.438 1 94.06 286 ALA B CA 1
ATOM 9286 C C . ALA B 1 286 ? 21.547 39.312 37.438 1 94.06 286 ALA B C 1
ATOM 9288 O O . ALA B 1 286 ? 21.156 39.219 36.281 1 94.06 286 ALA B O 1
ATOM 9289 N N . PRO B 1 287 ? 22.625 38.719 37.906 1 93.75 287 PRO B N 1
ATOM 9290 C CA . PRO B 1 287 ? 23.297 37.75 37.031 1 93.75 287 PRO B CA 1
ATOM 9291 C C . PRO B 1 287 ? 22.375 36.625 36.625 1 93.75 287 PRO B C 1
ATOM 9293 O O . PRO B 1 287 ? 22.469 36.125 35.5 1 93.75 287 PRO B O 1
ATOM 9296 N N . LEU B 1 288 ? 21.578 36.188 37.5 1 95.81 288 LEU B N 1
ATOM 9297 C CA . LEU B 1 288 ? 20.562 35.156 37.281 1 95.81 288 LEU B CA 1
ATOM 9298 C C . LEU B 1 288 ? 19.203 35.625 37.781 1 95.81 288 LEU B C 1
ATOM 9300 O O . LEU B 1 288 ? 19.078 36.031 38.938 1 95.81 288 LEU B O 1
ATOM 9304 N N . SER B 1 289 ? 18.281 35.688 36.875 1 96.81 289 SER B N 1
ATOM 9305 C CA . SER B 1 289 ? 16.953 36.156 37.188 1 96.81 289 SER B CA 1
ATOM 9306 C C . SER B 1 289 ? 15.875 35.344 36.5 1 96.81 289 SER B C 1
ATOM 9308 O O . SER B 1 289 ? 16.078 34.844 35.406 1 96.81 289 SER B O 1
ATOM 9310 N N . ALA B 1 290 ? 14.742 35.156 37.188 1 96.56 290 ALA B N 1
ATOM 9311 C CA . ALA B 1 290 ? 13.57 34.656 36.5 1 96.56 290 ALA B CA 1
ATOM 9312 C C . ALA B 1 290 ? 13.078 35.625 35.438 1 96.56 290 ALA B C 1
ATOM 9314 O O . ALA B 1 290 ? 13.312 36.844 35.531 1 96.56 290 ALA B O 1
ATOM 9315 N N . PRO B 1 291 ? 12.562 35.094 34.375 1 96.88 291 PRO B N 1
ATOM 9316 C CA . PRO B 1 291 ? 11.953 36.031 33.438 1 96.88 291 PRO B CA 1
ATOM 9317 C C . PRO B 1 291 ? 10.664 36.656 33.938 1 96.88 291 PRO B C 1
ATOM 9319 O O . PRO B 1 291 ? 10.039 36.125 34.875 1 96.88 291 PRO B O 1
ATOM 9322 N N . VAL B 1 292 ? 10.352 37.75 33.406 1 94.12 292 VAL B N 1
ATOM 9323 C CA . VAL B 1 292 ? 9.055 38.375 33.656 1 94.12 292 VAL B CA 1
ATOM 9324 C C . VAL B 1 292 ? 7.934 37.406 33.281 1 94.12 292 VAL B C 1
ATOM 9326 O O . VAL B 1 292 ? 7.012 37.156 34.062 1 94.12 292 VAL B O 1
ATOM 9329 N N . GLU B 1 293 ? 8.047 36.844 32.125 1 93.25 293 GLU B N 1
ATOM 9330 C CA . GLU B 1 293 ? 7.145 35.812 31.625 1 93.25 293 GLU B CA 1
ATOM 9331 C C . GLU B 1 293 ? 7.918 34.594 31.094 1 93.25 293 GLU B C 1
ATOM 9333 O O . GLU B 1 293 ? 8.516 34.688 30.016 1 93.25 293 GLU B O 1
ATOM 9338 N N . PRO B 1 294 ? 7.852 33.5 31.812 1 96.88 294 PRO B N 1
ATOM 9339 C CA . PRO B 1 294 ? 8.523 32.312 31.297 1 96.88 294 PRO B CA 1
ATOM 9340 C C . PRO B 1 294 ? 7.816 31.703 30.078 1 96.88 294 PRO B C 1
ATOM 9342 O O . PRO B 1 294 ? 6.652 32.031 29.828 1 96.88 294 PRO B O 1
ATOM 9345 N N . ILE B 1 295 ? 8.484 30.984 29.25 1 97.56 295 ILE B N 1
ATOM 9346 C CA . ILE B 1 295 ? 7.895 30.188 28.188 1 97.56 295 ILE B CA 1
ATOM 9347 C C . ILE B 1 295 ? 7.316 28.891 28.766 1 97.56 295 ILE B C 1
ATOM 9349 O O . ILE B 1 295 ? 8.055 27.969 29.109 1 97.56 295 ILE B O 1
ATOM 9353 N N . VAL B 1 296 ? 6.039 28.828 28.875 1 97.38 296 VAL B N 1
ATOM 9354 C CA . VAL B 1 296 ? 5.398 27.703 29.531 1 97.38 296 VAL B CA 1
ATOM 9355 C C . VAL B 1 296 ? 4.863 26.734 28.469 1 97.38 296 VAL B C 1
ATOM 9357 O O . VAL B 1 296 ? 4.09 27.125 27.594 1 97.38 296 VAL B O 1
ATOM 9360 N N . PHE B 1 297 ? 5.297 25.516 28.531 1 97.75 297 PHE B N 1
ATOM 9361 C CA . PHE B 1 297 ? 4.734 24.453 27.703 1 97.75 297 PHE B CA 1
ATOM 9362 C C . PHE B 1 297 ? 3.857 23.516 28.531 1 97.75 297 PHE B C 1
ATOM 9364 O O . PHE B 1 297 ? 4.297 23 29.562 1 97.75 297 PHE B O 1
ATOM 9371 N N . TRP B 1 298 ? 2.65 23.375 28.109 1 97 298 TRP B N 1
ATOM 9372 C CA . TRP B 1 298 ? 1.718 22.469 28.781 1 97 298 TRP B CA 1
ATOM 9373 C C . TRP B 1 298 ? 1.728 21.094 28.125 1 97 298 TRP B C 1
ATOM 9375 O O . TRP B 1 298 ? 1.599 20.969 26.891 1 97 298 TRP B O 1
ATOM 9385 N N . LEU B 1 299 ? 1.885 20.031 28.922 1 97.06 299 LEU B N 1
ATOM 9386 C CA . LEU B 1 299 ? 1.723 18.672 28.422 1 97.06 299 LEU B CA 1
ATOM 9387 C C . LEU B 1 299 ? 0.246 18.312 28.281 1 97.06 299 LEU B C 1
ATOM 9389 O O . LEU B 1 299 ? -0.478 18.234 29.266 1 97.06 299 LEU B O 1
ATOM 9393 N N . GLU B 1 300 ? -0.154 18.125 27.078 1 93.19 300 GLU B N 1
ATOM 9394 C CA . GLU B 1 300 ? -1.541 17.719 26.875 1 93.19 300 GLU B CA 1
ATOM 9395 C C . GLU B 1 300 ? -1.838 16.391 27.562 1 93.19 300 GLU B C 1
ATOM 9397 O O . GLU B 1 300 ? -0.958 15.531 27.672 1 93.19 300 GLU B O 1
ATOM 9402 N N . ASN B 1 301 ? -3.047 16.203 27.906 1 91.38 301 ASN B N 1
ATOM 9403 C CA . ASN B 1 301 ? -3.439 15.023 28.672 1 91.38 301 ASN B CA 1
ATOM 9404 C C . ASN B 1 301 ? -3.416 13.766 27.812 1 91.38 301 ASN B C 1
ATOM 9406 O O . ASN B 1 301 ? -3.441 12.656 28.328 1 91.38 301 ASN B O 1
ATOM 9410 N N . THR B 1 302 ? -3.357 13.938 26.531 1 85.25 302 THR B N 1
ATOM 9411 C CA . THR B 1 302 ? -3.361 12.781 25.641 1 85.25 302 THR B CA 1
ATOM 9412 C C . THR B 1 302 ? -2.012 12.07 25.672 1 85.25 302 THR B C 1
ATOM 9414 O O . THR B 1 302 ? -1.899 10.922 25.234 1 85.25 302 THR B O 1
ATOM 9417 N N . ILE B 1 303 ? -0.983 12.656 26.125 1 91.06 303 ILE B N 1
ATOM 9418 C CA . ILE B 1 303 ? 0.33 12.031 26.234 1 91.06 303 ILE B CA 1
ATOM 9419 C C . ILE B 1 303 ? 0.281 10.891 27.25 1 91.06 303 ILE B C 1
ATOM 9421 O O . ILE B 1 303 ? -0.155 11.078 28.375 1 91.06 303 ILE B O 1
ATOM 9425 N N . PRO B 1 304 ? 0.697 9.703 26.875 1 87.06 304 PRO B N 1
ATOM 9426 C CA . PRO B 1 304 ? 0.73 8.609 27.844 1 87.06 304 PRO B CA 1
ATOM 9427 C C . PRO B 1 304 ? 1.562 8.938 29.078 1 87.06 304 PRO B C 1
ATOM 9429 O O . PRO B 1 304 ? 2.602 9.594 28.984 1 87.06 304 PRO B O 1
ATOM 9432 N N . LEU B 1 305 ? 1.162 8.453 30.25 1 89.69 305 LEU B N 1
ATOM 9433 C CA . LEU B 1 305 ? 1.784 8.773 31.531 1 89.69 305 LEU B CA 1
ATOM 9434 C C . LEU B 1 305 ? 3.256 8.375 31.531 1 89.69 305 LEU B C 1
ATOM 9436 O O . LEU B 1 305 ? 4.102 9.109 32.062 1 89.69 305 LEU B O 1
ATOM 9440 N N . ALA B 1 306 ? 3.578 7.316 30.891 1 87.12 306 ALA B N 1
ATOM 9441 C CA . ALA B 1 306 ? 4.922 6.742 30.938 1 87.12 306 ALA B CA 1
ATOM 9442 C C . ALA B 1 306 ? 5.926 7.652 30.234 1 87.12 306 ALA B C 1
ATOM 9444 O O . ALA B 1 306 ? 7.133 7.547 30.469 1 87.12 306 ALA B O 1
ATOM 9445 N N . TYR B 1 307 ? 5.484 8.586 29.391 1 92.06 307 TYR B N 1
ATOM 9446 C CA . TYR B 1 307 ? 6.41 9.344 28.547 1 92.06 307 TYR B CA 1
ATOM 9447 C C . TYR B 1 307 ? 6.48 10.797 28.984 1 92.06 307 TYR B C 1
ATOM 9449 O O . TYR B 1 307 ? 7.328 11.555 28.5 1 92.06 307 TYR B O 1
ATOM 9457 N N . ARG B 1 308 ? 5.605 11.258 29.875 1 96.06 308 ARG B N 1
ATOM 9458 C CA . ARG B 1 308 ? 5.469 12.664 30.25 1 96.06 308 ARG B CA 1
ATOM 9459 C C . ARG B 1 308 ? 6.754 13.195 30.875 1 96.06 308 ARG B C 1
ATOM 9461 O O . ARG B 1 308 ? 7.172 14.32 30.594 1 96.06 308 ARG B O 1
ATOM 9468 N N . GLN B 1 309 ? 7.359 12.352 31.688 1 96.44 309 GLN B N 1
ATOM 9469 C CA . GLN B 1 309 ? 8.586 12.797 32.344 1 96.44 309 GLN B CA 1
ATOM 9470 C C . GLN B 1 309 ? 9.695 13.023 31.312 1 96.44 309 GLN B C 1
ATOM 9472 O O . GLN B 1 309 ? 10.391 14.039 31.359 1 96.44 309 GLN B O 1
ATOM 9477 N N . ALA B 1 310 ? 9.945 12.07 30.438 1 96.06 310 ALA B N 1
ATOM 9478 C CA . ALA B 1 310 ? 10.977 12.195 29.406 1 96.06 310 ALA B CA 1
ATOM 9479 C C . ALA B 1 310 ? 10.734 13.422 28.531 1 96.06 310 ALA B C 1
ATOM 9481 O O . ALA B 1 310 ? 11.672 14.156 28.203 1 96.06 310 ALA B O 1
ATOM 9482 N N . ILE B 1 311 ? 9.508 13.609 28.141 1 97 311 ILE B N 1
ATOM 9483 C CA . ILE B 1 311 ? 9.133 14.734 27.281 1 97 311 ILE B CA 1
ATOM 9484 C C . ILE B 1 311 ? 9.391 16.047 28.031 1 97 311 ILE B C 1
ATOM 9486 O O . ILE B 1 311 ? 9.961 16.984 27.469 1 97 311 ILE B O 1
ATOM 9490 N N . ALA B 1 312 ? 8.992 16.094 29.312 1 98.38 312 ALA B N 1
ATOM 9491 C CA . ALA B 1 312 ? 9.25 17.281 30.125 1 98.38 312 ALA B CA 1
ATOM 9492 C C . ALA B 1 312 ? 10.75 17.562 30.219 1 98.38 312 ALA B C 1
ATOM 9494 O O . ALA B 1 312 ? 11.18 18.703 30.078 1 98.38 312 ALA B O 1
ATOM 9495 N N . GLU B 1 313 ? 11.484 16.562 30.469 1 97.81 313 GLU B N 1
ATOM 9496 C CA . GLU B 1 313 ? 12.93 16.719 30.594 1 97.81 313 GLU B CA 1
ATOM 9497 C C . GLU B 1 313 ? 13.547 17.234 29.297 1 97.81 313 GLU B C 1
ATOM 9499 O O . GLU B 1 313 ? 14.484 18.031 29.344 1 97.81 313 GLU B O 1
ATOM 9504 N N . GLY B 1 314 ? 13.047 16.75 28.172 1 98.06 314 GLY B N 1
ATOM 9505 C CA . GLY B 1 314 ? 13.531 17.25 26.891 1 98.06 314 GLY B CA 1
ATOM 9506 C C . GLY B 1 314 ? 13.328 18.734 26.703 1 98.06 314 GLY B C 1
ATOM 9507 O O . GLY B 1 314 ? 14.219 19.438 26.219 1 98.06 314 GLY B O 1
ATOM 9508 N N . ALA B 1 315 ? 12.172 19.172 27.109 1 98.19 315 ALA B N 1
ATOM 9509 C CA . ALA B 1 315 ? 11.875 20.594 27 1 98.19 315 ALA B CA 1
ATOM 9510 C C . ALA B 1 315 ? 12.742 21.406 27.953 1 98.19 315 ALA B C 1
ATOM 9512 O O . ALA B 1 315 ? 13.297 22.438 27.578 1 98.19 315 ALA B O 1
ATOM 9513 N N . LEU B 1 316 ? 12.93 20.922 29.156 1 98.31 316 LEU B N 1
ATOM 9514 C CA . LEU B 1 316 ? 13.609 21.656 30.219 1 98.31 316 LEU B CA 1
ATOM 9515 C C . LEU B 1 316 ? 15.125 21.641 30 1 98.31 316 LEU B C 1
ATOM 9517 O O . LEU B 1 316 ? 15.852 22.406 30.641 1 98.31 316 LEU B O 1
ATOM 9521 N N . MET B 1 317 ? 15.57 20.797 29.094 1 97.62 317 MET B N 1
ATOM 9522 C CA . MET B 1 317 ? 17 20.719 28.766 1 97.62 317 MET B CA 1
ATOM 9523 C C . MET B 1 317 ? 17.531 22.094 28.375 1 97.62 317 MET B C 1
ATOM 9525 O O . MET B 1 317 ? 18.672 22.438 28.688 1 97.62 317 MET B O 1
ATOM 9529 N N . TRP B 1 318 ? 16.781 22.906 27.75 1 98.5 318 TRP B N 1
ATOM 9530 C CA . TRP B 1 318 ? 17.203 24.188 27.188 1 98.5 318 TRP B CA 1
ATOM 9531 C C . TRP B 1 318 ? 17.453 25.203 28.312 1 98.5 318 TRP B C 1
ATOM 9533 O O . TRP B 1 318 ? 18.109 26.219 28.078 1 98.5 318 TRP B O 1
ATOM 9543 N N . ASN B 1 319 ? 16.922 24.984 29.531 1 98.38 319 ASN B N 1
ATOM 9544 C CA . ASN B 1 319 ? 17.172 25.891 30.641 1 98.38 319 ASN B CA 1
ATOM 9545 C C . ASN B 1 319 ? 18.656 26 30.953 1 98.38 319 ASN B C 1
ATOM 9547 O O . ASN B 1 319 ? 19.125 27.047 31.406 1 98.38 319 ASN B O 1
ATOM 9551 N N . LYS B 1 320 ? 19.391 24.922 30.672 1 97.31 320 LYS B N 1
ATOM 9552 C CA . LYS B 1 320 ? 20.828 24.984 30.875 1 97.31 320 LYS B CA 1
ATOM 9553 C C . LYS B 1 320 ? 21.469 26.062 30 1 97.31 320 LYS B C 1
ATOM 9555 O O . LYS B 1 320 ? 22.391 26.75 30.438 1 97.31 320 LYS B O 1
ATOM 9560 N N . ALA B 1 321 ? 21.078 26.188 28.812 1 98.19 321 ALA B N 1
ATOM 9561 C CA . ALA B 1 321 ? 21.547 27.234 27.922 1 98.19 321 ALA B CA 1
ATOM 9562 C C . ALA B 1 321 ? 21.078 28.609 28.406 1 98.19 321 ALA B C 1
ATOM 9564 O O . ALA B 1 321 ? 21.828 29.594 28.359 1 98.19 321 ALA B O 1
ATOM 9565 N N . PHE B 1 322 ? 19.828 28.75 28.875 1 98.44 322 PHE B N 1
ATOM 9566 C CA . PHE B 1 322 ? 19.266 30.016 29.328 1 98.44 322 PHE B CA 1
ATOM 9567 C C . PHE B 1 322 ? 19.953 30.484 30.609 1 98.44 322 PHE B C 1
ATOM 9569 O O . PHE B 1 322 ? 20.109 31.688 30.828 1 98.44 322 PHE B O 1
ATOM 9576 N N . GLU B 1 323 ? 20.344 29.562 31.406 1 97.75 323 GLU B N 1
ATOM 9577 C CA . GLU B 1 323 ? 21.078 29.922 32.625 1 97.75 323 GLU B CA 1
ATOM 9578 C C . GLU B 1 323 ? 22.406 30.609 32.281 1 97.75 323 GLU B C 1
ATOM 9580 O O . GLU B 1 323 ? 22.812 31.531 33 1 97.75 323 GLU B O 1
ATOM 9585 N N . LYS B 1 324 ? 22.984 30.219 31.266 1 96.12 324 LYS B N 1
ATOM 9586 C CA . LYS B 1 324 ? 24.25 30.797 30.859 1 96.12 324 LYS B CA 1
ATOM 9587 C C . LYS B 1 324 ? 24.094 32.25 30.406 1 96.12 324 LYS B C 1
ATOM 9589 O O . LYS B 1 324 ? 25.047 33 30.391 1 96.12 324 LYS B O 1
ATOM 9594 N N . VAL B 1 325 ? 22.891 32.562 30.062 1 96.19 325 VAL B N 1
ATOM 9595 C CA . VAL B 1 325 ? 22.672 33.938 29.594 1 96.19 325 VAL B CA 1
ATOM 9596 C C . VAL B 1 325 ? 21.859 34.688 30.625 1 96.19 325 VAL B C 1
ATOM 9598 O O . VAL B 1 325 ? 21.312 35.781 30.328 1 96.19 325 VAL B O 1
ATOM 9601 N N . GLY B 1 326 ? 21.656 34.125 31.797 1 96.19 326 GLY B N 1
ATOM 9602 C CA . GLY B 1 326 ? 21.188 34.906 32.938 1 96.19 326 GLY B CA 1
ATOM 9603 C C . GLY B 1 326 ? 19.734 34.656 33.281 1 96.19 326 GLY B C 1
ATOM 9604 O O . GLY B 1 326 ? 19.141 35.375 34.062 1 96.19 326 GLY B O 1
ATOM 9605 N N . PHE B 1 327 ? 19.094 33.656 32.719 1 97.69 327 PHE B N 1
ATOM 9606 C CA . PHE B 1 327 ? 17.703 33.375 33.031 1 97.69 327 PHE B CA 1
ATOM 9607 C C . PHE B 1 327 ? 17.578 32.094 33.844 1 97.69 327 PHE B C 1
ATOM 9609 O O . PHE B 1 327 ? 18.188 31.078 33.5 1 97.69 327 PHE B O 1
ATOM 9616 N N . MET B 1 328 ? 16.906 32.188 34.906 1 96.75 328 MET B N 1
ATOM 9617 C CA . MET B 1 328 ? 16.5 30.984 35.625 1 96.75 328 MET B CA 1
ATOM 9618 C C . MET B 1 328 ? 15.062 30.594 35.281 1 96.75 328 MET B C 1
ATOM 9620 O O . MET B 1 328 ? 14.172 31.453 35.281 1 96.75 328 MET B O 1
ATOM 9624 N N . ASN B 1 329 ? 14.844 29.312 34.969 1 96.31 329 ASN B N 1
ATOM 9625 C CA . ASN B 1 329 ? 13.516 28.812 34.625 1 96.31 329 ASN B CA 1
ATOM 9626 C C . ASN B 1 329 ? 12.883 29.594 33.5 1 96.31 329 ASN B C 1
ATOM 9628 O O . ASN B 1 329 ? 11.742 30.062 33.594 1 96.31 329 ASN B O 1
ATOM 9632 N N . ALA B 1 330 ? 13.719 29.797 32.438 1 98.12 330 ALA B N 1
ATOM 9633 C CA . ALA B 1 330 ? 13.18 30.453 31.25 1 98.12 330 ALA B CA 1
ATOM 9634 C C . ALA B 1 330 ? 12.047 29.641 30.641 1 98.12 330 ALA B C 1
ATOM 9636 O O . ALA B 1 330 ? 11.07 30.203 30.141 1 98.12 330 ALA B O 1
ATOM 9637 N N . ILE B 1 331 ? 12.203 28.312 30.625 1 98.44 331 ILE B N 1
ATOM 9638 C CA . ILE B 1 331 ? 11.195 27.375 30.156 1 98.44 331 ILE B CA 1
ATOM 9639 C C . ILE B 1 331 ? 10.602 26.609 31.328 1 98.44 331 ILE B C 1
ATOM 9641 O O . ILE B 1 331 ? 11.328 26.141 32.219 1 98.44 331 ILE B O 1
ATOM 9645 N N . GLU B 1 332 ? 9.328 26.531 31.344 1 98.19 332 GLU B N 1
ATOM 9646 C CA . GLU B 1 332 ? 8.602 25.719 32.312 1 98.19 332 GLU B CA 1
ATOM 9647 C C . GLU B 1 332 ? 7.695 24.703 31.625 1 98.19 332 GLU B C 1
ATOM 9649 O O . GLU B 1 332 ? 7.195 24.969 30.531 1 98.19 332 GLU B O 1
ATOM 9654 N N . VAL B 1 333 ? 7.566 23.547 32.281 1 98.12 333 VAL B N 1
ATOM 9655 C CA . VAL B 1 333 ? 6.641 22.531 31.781 1 98.12 333 VAL B CA 1
ATOM 9656 C C . VAL B 1 333 ? 5.578 22.25 32.844 1 98.12 333 VAL B C 1
ATOM 9658 O O . VAL B 1 333 ? 5.898 22.031 34 1 98.12 333 VAL B O 1
ATOM 9661 N N . ARG B 1 334 ? 4.387 22.359 32.438 1 97.5 334 ARG B N 1
ATOM 9662 C CA . ARG B 1 334 ? 3.26 22.109 33.312 1 97.5 334 ARG B CA 1
ATOM 9663 C C . ARG B 1 334 ? 2.34 21.031 32.75 1 97.5 334 ARG B C 1
ATOM 9665 O O . ARG B 1 334 ? 2.256 20.875 31.531 1 97.5 334 ARG B O 1
ATOM 9672 N N . GLN B 1 335 ? 1.716 20.328 33.625 1 96.44 335 GLN B N 1
ATOM 9673 C CA . GLN B 1 335 ? 0.757 19.312 33.219 1 96.44 335 GLN B CA 1
ATOM 9674 C C . GLN B 1 335 ? -0.639 19.906 33.062 1 96.44 335 GLN B C 1
ATOM 9676 O O . GLN B 1 335 ? -1.145 20.562 33.969 1 96.44 335 GLN B O 1
ATOM 9681 N N . MET B 1 336 ? -1.212 19.766 31.891 1 94.75 336 MET B N 1
ATOM 9682 C CA . MET B 1 336 ? -2.594 20.188 31.656 1 94.75 336 MET B CA 1
ATOM 9683 C C . MET B 1 336 ? -3.531 19.531 32.656 1 94.75 336 MET B C 1
ATOM 9685 O O . MET B 1 336 ? -3.496 18.312 32.844 1 94.75 336 MET B O 1
ATOM 9689 N N . PRO B 1 337 ? -4.379 20.344 33.312 1 92.5 337 PRO B N 1
ATOM 9690 C CA . PRO B 1 337 ? -5.324 19.734 34.25 1 92.5 337 PRO B CA 1
ATOM 9691 C C . PRO B 1 337 ? -6.375 18.875 33.562 1 92.5 337 PRO B C 1
ATOM 9693 O O . PRO B 1 337 ? -6.77 19.156 32.438 1 92.5 337 PRO B O 1
ATOM 9696 N N . ASP B 1 338 ? -6.824 17.844 34.188 1 86.38 338 ASP B N 1
ATOM 9697 C CA . ASP B 1 338 ? -7.824 16.938 33.625 1 86.38 338 ASP B CA 1
ATOM 9698 C C . ASP B 1 338 ? -9.125 17.688 33.344 1 86.38 338 ASP B C 1
ATOM 9700 O O . ASP B 1 338 ? -9.859 17.328 32.406 1 86.38 338 ASP B O 1
ATOM 9704 N N . ASN B 1 339 ? -9.414 18.703 34.062 1 86.62 339 ASN B N 1
ATOM 9705 C CA . ASN B 1 339 ? -10.648 19.469 33.938 1 86.62 339 ASN B CA 1
ATOM 9706 C C . ASN B 1 339 ? -10.391 20.828 33.281 1 86.62 339 ASN B C 1
ATOM 9708 O O . ASN B 1 339 ? -11.078 21.797 33.594 1 86.62 339 ASN B O 1
ATOM 9712 N N . ALA B 1 340 ? -9.289 20.812 32.5 1 88.06 340 ALA B N 1
ATOM 9713 C CA . ALA B 1 340 ? -8.961 22.078 31.859 1 88.06 340 ALA B CA 1
ATOM 9714 C C . ALA B 1 340 ? -10.148 22.625 31.078 1 88.06 340 ALA B C 1
ATOM 9716 O O . ALA B 1 340 ? -10.836 21.875 30.375 1 88.06 340 ALA B O 1
ATOM 9717 N N . THR B 1 341 ? -10.438 23.922 31.125 1 81.81 341 THR B N 1
ATOM 9718 C CA . THR B 1 341 ? -11.539 24.562 30.422 1 81.81 341 THR B CA 1
ATOM 9719 C C . THR B 1 341 ? -11.07 25.172 29.109 1 81.81 341 THR B C 1
ATOM 9721 O O . THR B 1 341 ? -11.812 25.891 28.453 1 81.81 341 THR B O 1
ATOM 9724 N N . TRP B 1 342 ? -9.805 24.938 28.828 1 80.31 342 TRP B N 1
ATOM 9725 C CA . TRP B 1 342 ? -9.227 25.438 27.578 1 80.31 342 TRP B CA 1
ATOM 9726 C C . TRP B 1 342 ? -8.844 24.281 26.656 1 80.31 342 TRP B C 1
ATOM 9728 O O . TRP B 1 342 ? -8.812 23.125 27.078 1 80.31 342 TRP B O 1
ATOM 9738 N N . ASP B 1 343 ? -8.75 24.688 25.344 1 77.12 343 ASP B N 1
ATOM 9739 C CA . ASP B 1 343 ? -8.391 23.719 24.312 1 77.12 343 ASP B CA 1
ATOM 9740 C C . ASP B 1 343 ? -6.918 23.844 23.922 1 77.12 343 ASP B C 1
ATOM 9742 O O . ASP B 1 343 ? -6.387 24.953 23.859 1 77.12 343 ASP B O 1
ATOM 9746 N N . PRO B 1 344 ? -6.293 22.703 23.75 1 79.06 344 PRO B N 1
ATOM 9747 C CA . PRO B 1 344 ? -4.883 22.75 23.344 1 79.06 344 PRO B CA 1
ATOM 9748 C C . PRO B 1 344 ? -4.652 23.578 22.078 1 79.06 344 PRO B C 1
ATOM 9750 O O . PRO B 1 344 ? -3.533 24.031 21.828 1 79.06 344 PRO B O 1
ATOM 9753 N N . ALA B 1 345 ? -5.684 23.781 21.344 1 73.88 345 ALA B N 1
ATOM 9754 C CA . ALA B 1 345 ? -5.527 24.578 20.125 1 73.88 345 ALA B CA 1
ATOM 9755 C C . ALA B 1 345 ? -5.668 26.078 20.422 1 73.88 345 ALA B C 1
ATOM 9757 O O . ALA B 1 345 ? -5.473 26.906 19.547 1 73.88 345 ALA B O 1
ATOM 9758 N N . ASP B 1 346 ? -5.926 26.359 21.688 1 80.06 346 ASP B N 1
ATOM 9759 C CA . ASP B 1 346 ? -6.008 27.75 22.141 1 80.06 346 ASP B CA 1
ATOM 9760 C C . ASP B 1 346 ? -4.633 28.422 22.109 1 80.06 346 ASP B C 1
ATOM 9762 O O . ASP B 1 346 ? -3.713 27.969 22.797 1 80.06 346 ASP B O 1
ATOM 9766 N N . VAL B 1 347 ? -4.492 29.484 21.422 1 85.19 347 VAL B N 1
ATOM 9767 C CA . VAL B 1 347 ? -3.197 30.094 21.156 1 85.19 347 VAL B CA 1
ATOM 9768 C C . VAL B 1 347 ? -2.637 30.703 22.453 1 85.19 347 VAL B C 1
ATOM 9770 O O . VAL B 1 347 ? -1.45 31.031 22.531 1 85.19 347 VAL B O 1
ATOM 9773 N N . ARG B 1 348 ? -3.4 30.891 23.531 1 85.94 348 ARG B N 1
ATOM 9774 C CA . ARG B 1 348 ? -2.93 31.406 24.812 1 85.94 348 ARG B CA 1
ATOM 9775 C C . ARG B 1 348 ? -2.023 30.406 25.516 1 85.94 348 ARG B C 1
ATOM 9777 O O . ARG B 1 348 ? -1.299 30.766 26.453 1 85.94 348 ARG B O 1
ATOM 9784 N N . TYR B 1 349 ? -2.096 29.219 24.969 1 91.06 349 TYR B N 1
ATOM 9785 C CA . TYR B 1 349 ? -1.326 28.156 25.609 1 91.06 349 TYR B CA 1
ATOM 9786 C C . TYR B 1 349 ? -0.397 27.484 24.609 1 91.06 349 TYR B C 1
ATOM 9788 O O . TYR B 1 349 ? -0.837 27.047 23.547 1 91.06 349 TYR B O 1
ATOM 9796 N N . ASN B 1 350 ? 0.927 27.453 25 1 94.75 350 ASN B N 1
ATOM 9797 C CA . ASN B 1 350 ? 1.826 26.562 24.281 1 94.75 350 ASN B CA 1
ATOM 9798 C C . ASN B 1 350 ? 1.663 25.109 24.75 1 94.75 350 ASN B C 1
ATOM 9800 O O . ASN B 1 350 ? 1.596 24.844 25.953 1 94.75 350 ASN B O 1
ATOM 9804 N N . THR B 1 351 ? 1.532 24.203 23.781 1 93.44 351 THR B N 1
ATOM 9805 C CA . THR B 1 351 ? 1.219 22.844 24.219 1 93.44 351 THR B CA 1
ATOM 9806 C C . THR B 1 351 ? 2.137 21.844 23.531 1 93.44 351 THR B C 1
ATOM 9808 O O . THR B 1 351 ? 2.703 22.125 22.469 1 93.44 351 THR B O 1
ATOM 9811 N N . ILE B 1 352 ? 2.408 20.75 24.172 1 94.94 352 ILE B N 1
ATOM 9812 C CA . ILE B 1 352 ? 2.977 19.531 23.609 1 94.94 352 ILE B CA 1
ATOM 9813 C C . ILE B 1 352 ? 1.896 18.453 23.531 1 94.94 352 ILE B C 1
ATOM 9815 O O . ILE B 1 352 ? 1.311 18.062 24.547 1 94.94 352 ILE B O 1
ATOM 9819 N N . ARG B 1 353 ? 1.707 18.016 22.344 1 90.56 353 ARG B N 1
ATOM 9820 C CA . ARG B 1 353 ? 0.577 17.125 22.109 1 90.56 353 ARG B CA 1
ATOM 9821 C C . ARG B 1 353 ? 1.048 15.773 21.578 1 90.56 353 ARG B C 1
ATOM 9823 O O . ARG B 1 353 ? 2.133 15.672 21.016 1 90.56 353 ARG B O 1
ATOM 9830 N N . TRP B 1 354 ? 0.186 14.781 21.906 1 87.69 354 TRP B N 1
ATOM 9831 C CA . TRP B 1 354 ? 0.402 13.422 21.438 1 87.69 354 TRP B CA 1
ATOM 9832 C C . TRP B 1 354 ? -0.524 13.094 20.266 1 87.69 354 TRP B C 1
ATOM 9834 O O . TRP B 1 354 ? -1.729 13.352 20.328 1 87.69 354 TRP B O 1
ATOM 9844 N N . SER B 1 355 ? 0.037 12.688 19.156 1 81 355 SER B N 1
ATOM 9845 C CA . SER B 1 355 ? -0.76 12.359 17.969 1 81 355 SER B CA 1
ATOM 9846 C C . SER B 1 355 ? -0.585 10.898 17.578 1 81 355 SER B C 1
ATOM 9848 O O . SER B 1 355 ? 0.501 10.336 17.734 1 81 355 SER B O 1
ATOM 9850 N N . THR B 1 356 ? -1.684 10.242 17.141 1 76.62 356 THR B N 1
ATOM 9851 C CA . THR B 1 356 ? -1.666 8.883 16.609 1 76.62 356 THR B CA 1
ATOM 9852 C C . THR B 1 356 ? -2.279 8.844 15.211 1 76.62 356 THR B C 1
ATOM 9854 O O . THR B 1 356 ? -3.434 9.234 15.023 1 76.62 356 THR B O 1
ATOM 9857 N N . SER B 1 357 ? -1.475 8.516 14.289 1 72.38 357 SER B N 1
ATOM 9858 C CA . SER B 1 357 ? -1.963 8.43 12.914 1 72.38 357 SER B CA 1
ATOM 9859 C C . SER B 1 357 ? -1.644 7.066 12.305 1 72.38 357 SER B C 1
ATOM 9861 O O . SER B 1 357 ? -0.902 6.273 12.891 1 72.38 357 SER B O 1
ATOM 9863 N N . PHE B 1 358 ? -2.355 6.625 11.273 1 66.94 358 PHE B N 1
ATOM 9864 C CA . PHE B 1 358 ? -2.049 5.379 10.578 1 66.94 358 PHE B CA 1
ATOM 9865 C C . PHE B 1 358 ? -0.779 5.523 9.75 1 66.94 358 PHE B C 1
ATOM 9867 O O . PHE B 1 358 ? 0.081 4.641 9.758 1 66.94 358 PHE B O 1
ATOM 9874 N N . ASN B 1 359 ? -0.623 6.621 9.016 1 62.56 359 ASN B N 1
ATOM 9875 C CA . ASN B 1 359 ? 0.585 6.898 8.242 1 62.56 359 ASN B CA 1
ATOM 9876 C C . ASN B 1 359 ? 1.033 8.352 8.406 1 62.56 359 ASN B C 1
ATOM 9878 O O . ASN B 1 359 ? 0.659 9.211 7.609 1 62.56 359 ASN B O 1
ATOM 9882 N N . SER B 1 360 ? 1.842 8.477 9.516 1 67.56 360 SER B N 1
ATOM 9883 C CA . SER B 1 360 ? 2.209 9.859 9.789 1 67.56 360 SER B CA 1
ATOM 9884 C C . SER B 1 360 ? 3.398 10.289 8.945 1 67.56 360 SER B C 1
ATOM 9886 O O . SER B 1 360 ? 4.34 9.523 8.742 1 67.56 360 SER B O 1
ATOM 9888 N N . PRO B 1 361 ? 3.324 11.445 8.484 1 64.25 361 PRO B N 1
ATOM 9889 C CA . PRO B 1 361 ? 4.457 11.969 7.715 1 64.25 361 PRO B CA 1
ATOM 9890 C C . PRO B 1 361 ? 5.551 12.555 8.609 1 64.25 361 PRO B C 1
ATOM 9892 O O . PRO B 1 361 ? 6.539 13.102 8.102 1 64.25 361 PRO B O 1
ATOM 9895 N N . PHE B 1 362 ? 5.41 12.492 10.016 1 73.12 362 PHE B N 1
ATOM 9896 C CA . PHE B 1 362 ? 6.402 13.117 10.875 1 73.12 362 PHE B CA 1
ATOM 9897 C C . PHE B 1 362 ? 6.566 12.336 12.172 1 73.12 362 PHE B C 1
ATOM 9899 O O . PHE B 1 362 ? 5.695 11.547 12.539 1 73.12 362 PHE B O 1
ATOM 9906 N N . SER B 1 363 ? 7.688 12.531 12.805 1 77.25 363 SER B N 1
ATOM 9907 C CA . SER B 1 363 ? 7.898 12.031 14.164 1 77.25 363 SER B CA 1
ATOM 9908 C C . SER B 1 363 ? 7.617 13.109 15.203 1 77.25 363 SER B C 1
ATOM 9910 O O . SER B 1 363 ? 7.008 12.836 16.234 1 77.25 363 SER B O 1
ATOM 9912 N N . GLY B 1 364 ? 8.117 14.211 14.922 1 85.69 364 GLY B N 1
ATOM 9913 C CA . GLY B 1 364 ? 7.875 15.43 15.68 1 85.69 364 GLY B CA 1
ATOM 9914 C C . GLY B 1 364 ? 7.645 16.641 14.789 1 85.69 364 GLY B C 1
ATOM 9915 O O . GLY B 1 364 ? 8.242 16.75 13.719 1 85.69 364 GLY B O 1
ATOM 9916 N N . TYR B 1 365 ? 6.781 17.453 15.203 1 84.12 365 TYR B N 1
ATOM 9917 C CA . TYR B 1 365 ? 6.43 18.672 14.5 1 84.12 365 TYR B CA 1
ATOM 9918 C C . TYR B 1 365 ? 6.191 19.812 15.484 1 84.12 365 TYR B C 1
ATOM 9920 O O . TYR B 1 365 ? 5.324 19.719 16.359 1 84.12 365 TYR B O 1
ATOM 9928 N N . GLY B 1 366 ? 7.078 20.812 15.391 1 86.5 366 GLY B N 1
ATOM 9929 C CA . GLY B 1 366 ? 6.977 21.891 16.344 1 86.5 366 GLY B CA 1
ATOM 9930 C C . GLY B 1 366 ? 6.961 23.266 15.703 1 86.5 366 GLY B C 1
ATOM 9931 O O . GLY B 1 366 ? 7.922 24.031 15.828 1 86.5 366 GLY B O 1
ATOM 9932 N N . PRO B 1 367 ? 5.848 23.609 15.172 1 85 367 PRO B N 1
ATOM 9933 C CA . PRO B 1 367 ? 5.758 24.953 14.57 1 85 367 PRO B CA 1
ATOM 9934 C C . PRO B 1 367 ? 5.512 26.047 15.594 1 85 367 PRO B C 1
ATOM 9936 O O . PRO B 1 367 ? 5.129 25.766 16.734 1 85 367 PRO B O 1
ATOM 9939 N N . SER B 1 368 ? 5.953 27.266 15.211 1 91.81 368 SER B N 1
ATOM 9940 C CA . SER B 1 368 ? 5.648 28.438 16 1 91.81 368 SER B CA 1
ATOM 9941 C C . SER B 1 368 ? 4.922 29.5 15.172 1 91.81 368 SER B C 1
ATOM 9943 O O . SER B 1 368 ? 5.113 29.578 13.961 1 91.81 368 SER B O 1
ATOM 9945 N N . HIS B 1 369 ? 4.043 30.203 15.867 1 91.88 369 HIS B N 1
ATOM 9946 C CA . HIS B 1 369 ? 3.381 31.359 15.258 1 91.88 369 HIS B CA 1
ATOM 9947 C C . HIS B 1 369 ? 4.062 32.656 15.656 1 91.88 369 HIS B C 1
ATOM 9949 O O . HIS B 1 369 ? 4.352 32.875 16.844 1 91.88 369 HIS B O 1
ATOM 9955 N N . VAL B 1 370 ? 4.344 33.469 14.594 1 93.62 370 VAL B N 1
ATOM 9956 C CA . VAL B 1 370 ? 5.164 34.656 14.836 1 93.62 370 VAL B CA 1
ATOM 9957 C C . VAL B 1 370 ? 4.41 35.906 14.383 1 93.62 370 VAL B C 1
ATOM 9959 O O . VAL B 1 370 ? 3.555 35.812 13.5 1 93.62 370 VAL B O 1
ATOM 9962 N N . ASN B 1 371 ? 4.637 37.031 15.125 1 93.19 371 ASN B N 1
ATOM 9963 C CA . ASN B 1 371 ? 4.281 38.344 14.602 1 93.19 371 ASN B CA 1
ATOM 9964 C C . ASN B 1 371 ? 5.07 38.688 13.336 1 93.19 371 ASN B C 1
ATOM 9966 O O . ASN B 1 371 ? 6.281 38.875 13.391 1 93.19 371 ASN B O 1
ATOM 9970 N N . PRO B 1 372 ? 4.375 38.688 12.258 1 92.69 372 PRO B N 1
ATOM 9971 C CA . PRO B 1 372 ? 5.113 38.844 11 1 92.69 372 PRO B CA 1
ATOM 9972 C C . PRO B 1 372 ? 5.738 40.25 10.852 1 92.69 372 PRO B C 1
ATOM 9974 O O . PRO B 1 372 ? 6.527 40.469 9.93 1 92.69 372 PRO B O 1
ATOM 9977 N N . LEU B 1 373 ? 5.477 41.125 11.688 1 91.12 373 LEU B N 1
ATOM 9978 C CA . LEU B 1 373 ? 6.047 42.469 11.641 1 91.12 373 LEU B CA 1
ATOM 9979 C C . LEU B 1 373 ? 7.355 42.562 12.414 1 91.12 373 LEU B C 1
ATOM 9981 O O . LEU B 1 373 ? 8.242 43.344 12.078 1 91.12 373 LEU B O 1
ATOM 9985 N N . THR B 1 374 ? 7.504 41.75 13.461 1 91.88 374 THR B N 1
ATOM 9986 C CA . THR B 1 374 ? 8.617 41.969 14.375 1 91.88 374 THR B CA 1
ATOM 9987 C C . THR B 1 374 ? 9.445 40.688 14.531 1 91.88 374 THR B C 1
ATOM 9989 O O . THR B 1 374 ? 10.586 40.75 14.992 1 91.88 374 THR B O 1
ATOM 9992 N N . GLY B 1 375 ? 8.875 39.531 14.25 1 94.25 375 GLY B N 1
ATOM 9993 C CA . GLY B 1 375 ? 9.57 38.281 14.469 1 94.25 375 GLY B CA 1
ATOM 9994 C C . GLY B 1 375 ? 9.344 37.719 15.852 1 94.25 375 GLY B C 1
ATOM 9995 O O . GLY B 1 375 ? 9.883 36.656 16.188 1 94.25 375 GLY B O 1
ATOM 9996 N N . GLN B 1 376 ? 8.5 38.281 16.641 1 94.88 376 GLN B N 1
ATOM 9997 C CA . GLN B 1 376 ? 8.211 37.781 17.984 1 94.88 376 GLN B CA 1
ATOM 9998 C C . GLN B 1 376 ? 7.379 36.5 17.938 1 94.88 376 GLN B C 1
ATOM 10000 O O . GLN B 1 376 ? 6.344 36.469 17.266 1 94.88 376 GLN B O 1
ATOM 10005 N N . ILE B 1 377 ? 7.863 35.469 18.594 1 95.88 377 ILE B N 1
ATOM 10006 C CA . ILE B 1 377 ? 7.074 34.25 18.719 1 95.88 377 ILE B CA 1
ATOM 10007 C C . ILE B 1 377 ? 5.941 34.469 19.719 1 95.88 377 ILE B C 1
ATOM 10009 O O . ILE B 1 377 ? 6.168 34.969 20.828 1 95.88 377 ILE B O 1
ATOM 10013 N N . LEU B 1 378 ? 4.715 34.125 19.297 1 93.31 378 LEU B N 1
ATOM 10014 C CA . LEU B 1 378 ? 3.543 34.375 20.125 1 93.31 378 LEU B CA 1
ATOM 10015 C C . LEU B 1 378 ? 2.939 33.094 20.641 1 93.31 378 LEU B C 1
ATOM 10017 O O . LEU B 1 378 ? 2.27 33.062 21.672 1 93.31 378 LEU B O 1
ATOM 10021 N N . ASP B 1 379 ? 3.16 32.062 19.938 1 92.19 379 ASP B N 1
ATOM 10022 C CA . ASP B 1 379 ? 2.6 30.75 20.281 1 92.19 379 ASP B CA 1
ATOM 10023 C C . ASP B 1 379 ? 3.393 29.625 19.609 1 92.19 379 ASP B C 1
ATOM 10025 O O . ASP B 1 379 ? 3.988 29.828 18.547 1 92.19 379 ASP B O 1
ATOM 10029 N N . ALA B 1 380 ? 3.477 28.5 20.312 1 94.12 380 ALA B N 1
ATOM 10030 C CA . ALA B 1 380 ? 4.125 27.312 19.734 1 94.12 380 ALA B CA 1
ATOM 10031 C C . ALA B 1 380 ? 3.463 26.031 20.234 1 94.12 380 ALA B C 1
ATOM 10033 O O . ALA B 1 380 ? 3.234 25.875 21.438 1 94.12 380 ALA B O 1
ATOM 10034 N N . ASP B 1 381 ? 3.107 25.188 19.328 1 90.12 381 ASP B N 1
ATOM 10035 C CA . ASP B 1 381 ? 2.518 23.891 19.656 1 90.12 381 ASP B CA 1
ATOM 10036 C C . ASP B 1 381 ? 3.293 22.75 19 1 90.12 381 ASP B C 1
ATOM 10038 O O . ASP B 1 381 ? 3.475 22.734 17.781 1 90.12 381 ASP B O 1
ATOM 10042 N N . MET B 1 382 ? 3.703 21.891 19.797 1 91.12 382 MET B N 1
ATOM 10043 C CA . MET B 1 382 ? 4.457 20.766 19.281 1 91.12 382 MET B CA 1
ATOM 10044 C C . MET B 1 382 ? 3.607 19.484 19.297 1 91.12 382 MET B C 1
ATOM 10046 O O . MET B 1 382 ? 2.775 19.312 20.188 1 91.12 382 MET B O 1
ATOM 10050 N N . VAL B 1 383 ? 3.828 18.641 18.25 1 88.69 383 VAL B N 1
ATOM 10051 C CA . VAL B 1 383 ? 3.117 17.375 18.156 1 88.69 383 VAL B CA 1
ATOM 10052 C C . VAL B 1 383 ? 4.121 16.219 18.078 1 88.69 383 VAL B C 1
ATOM 10054 O O . VAL B 1 383 ? 5.09 16.297 17.312 1 88.69 383 VAL B O 1
ATOM 10057 N N . ILE B 1 384 ? 3.965 15.242 18.875 1 88.88 384 ILE B N 1
ATOM 10058 C CA . ILE B 1 384 ? 4.766 14.023 18.844 1 88.88 384 ILE B CA 1
ATOM 10059 C C . ILE B 1 384 ? 3.92 12.859 18.328 1 88.88 384 ILE B C 1
ATOM 10061 O O . ILE B 1 384 ? 2.814 12.625 18.812 1 88.88 384 ILE B O 1
ATOM 10065 N N . GLU B 1 385 ? 4.453 12.219 17.344 1 83.75 385 GLU B N 1
ATOM 10066 C CA . GLU B 1 385 ? 3.729 11.094 16.766 1 83.75 385 GLU B CA 1
ATOM 10067 C C . GLU B 1 385 ? 4.047 9.797 17.5 1 83.75 385 GLU B C 1
ATOM 10069 O O . GLU B 1 385 ? 5.203 9.531 17.828 1 83.75 385 GLU B O 1
ATOM 10074 N N . SER B 1 386 ? 3.068 8.992 17.656 1 79.81 386 SER B N 1
ATOM 10075 C CA . SER B 1 386 ? 3.193 7.801 18.484 1 79.81 386 SER B CA 1
ATOM 10076 C C . SER B 1 386 ? 3.715 6.617 17.672 1 79.81 386 SER B C 1
ATOM 10078 O O . SER B 1 386 ? 4.199 5.637 18.25 1 79.81 386 SER B O 1
ATOM 10080 N N . GLN B 1 387 ? 3.604 6.668 16.391 1 71.81 387 GLN B N 1
ATOM 10081 C CA . GLN B 1 387 ? 3.748 5.492 15.547 1 71.81 387 GLN B CA 1
ATOM 10082 C C . GLN B 1 387 ? 5.105 4.824 15.758 1 71.81 387 GLN B C 1
ATOM 10084 O O . GLN B 1 387 ? 5.184 3.6 15.883 1 71.81 387 GLN B O 1
ATOM 10089 N N . ALA B 1 388 ? 6.145 5.621 15.789 1 72.25 388 ALA B N 1
ATOM 10090 C CA . ALA B 1 388 ? 7.48 5.051 15.953 1 72.25 388 ALA B CA 1
ATOM 10091 C C . ALA B 1 388 ? 7.602 4.316 17.281 1 72.25 388 ALA B C 1
ATOM 10093 O O . ALA B 1 388 ? 8.18 3.232 17.344 1 72.25 388 ALA B O 1
ATOM 10094 N N . ILE B 1 389 ? 7.043 4.891 18.25 1 77.5 389 ILE B N 1
ATOM 10095 C CA . ILE B 1 389 ? 7.129 4.34 19.594 1 77.5 389 ILE B CA 1
ATOM 10096 C C . ILE B 1 389 ? 6.273 3.078 19.688 1 77.5 389 ILE B C 1
ATOM 10098 O O . ILE B 1 389 ? 6.715 2.064 20.234 1 77.5 389 ILE B O 1
ATOM 10102 N N . ASP B 1 390 ? 5.133 3.189 19.062 1 70.25 390 ASP B N 1
ATOM 10103 C CA . ASP B 1 390 ? 4.234 2.039 19.078 1 70.25 390 ASP B CA 1
ATOM 10104 C C . ASP B 1 390 ? 4.828 0.872 18.281 1 70.25 390 ASP B C 1
ATOM 10106 O O . ASP B 1 390 ? 4.715 -0.284 18.703 1 70.25 390 ASP B O 1
ATOM 10110 N N . SER B 1 391 ? 5.406 1.179 17.234 1 66.38 391 SER B N 1
ATOM 10111 C CA . SER B 1 391 ? 6.023 0.137 16.406 1 66.38 391 SER B CA 1
ATOM 10112 C C . SER B 1 391 ? 7.137 -0.576 17.172 1 66.38 391 SER B C 1
ATOM 10114 O O . SER B 1 391 ? 7.316 -1.787 17.031 1 66.38 391 SER B O 1
ATOM 10116 N N . LEU B 1 392 ? 7.887 0.153 17.938 1 69.56 392 LEU B N 1
ATOM 10117 C CA . LEU B 1 392 ? 8.977 -0.428 18.719 1 69.56 392 LEU B CA 1
ATOM 10118 C C . LEU B 1 392 ? 8.438 -1.345 19.812 1 69.56 392 LEU B C 1
ATOM 10120 O O . LEU B 1 392 ? 9.016 -2.396 20.094 1 69.56 392 LEU B O 1
ATOM 10124 N N . ARG B 1 393 ? 7.438 -0.839 20.312 1 60.34 393 ARG B N 1
ATOM 10125 C CA . ARG B 1 393 ? 6.891 -1.637 21.406 1 60.34 393 ARG B CA 1
ATOM 10126 C C . ARG B 1 393 ? 6.262 -2.924 20.891 1 60.34 393 ARG B C 1
ATOM 10128 O O . ARG B 1 393 ? 6.312 -3.959 21.562 1 60.34 393 ARG B O 1
ATOM 10135 N N . GLN B 1 394 ? 5.5 -2.713 19.812 1 55.09 394 GLN B N 1
ATOM 10136 C CA . GLN B 1 394 ? 4.844 -3.893 19.25 1 55.09 394 GLN B CA 1
ATOM 10137 C C . GLN B 1 394 ? 5.855 -4.809 18.562 1 55.09 394 GLN B C 1
ATOM 10139 O O . GLN B 1 394 ? 5.496 -5.887 18.078 1 55.09 394 GLN B O 1
ATOM 10144 N N . ARG B 1 395 ? 7 -4.414 18.859 1 51.19 395 ARG B N 1
ATOM 10145 C CA . ARG B 1 395 ? 8.055 -5.141 18.172 1 51.19 395 ARG B CA 1
ATOM 10146 C C . ARG B 1 395 ? 7.75 -5.262 16.688 1 51.19 395 ARG B C 1
ATOM 10148 O O . ARG B 1 395 ? 8.094 -6.266 16.047 1 51.19 395 ARG B O 1
ATOM 10155 N N . GLN B 1 396 ? 6.559 -4.473 16.312 1 45.91 396 GLN B N 1
ATOM 10156 C CA . GLN B 1 396 ? 6.219 -4.516 14.898 1 45.91 396 GLN B CA 1
ATOM 10157 C C . GLN B 1 396 ? 7.156 -3.639 14.078 1 45.91 396 GLN B C 1
ATOM 10159 O O . GLN B 1 396 ? 7.598 -2.586 14.547 1 45.91 396 GLN B O 1
ATOM 10164 N N . GLU B 1 397 ? 7.852 -4.297 13.281 1 42.81 397 GLU B N 1
ATOM 10165 C CA . GLU B 1 397 ? 8.852 -3.75 12.375 1 42.81 397 GLU B CA 1
ATOM 10166 C C . GLU B 1 397 ? 8.266 -2.629 11.516 1 42.81 397 GLU B C 1
ATOM 10168 O O . GLU B 1 397 ? 7.168 -2.76 10.984 1 42.81 397 GLU B O 1
ATOM 10173 N N . ILE B 1 398 ? 8.398 -1.442 11.867 1 42.47 398 ILE B N 1
ATOM 10174 C CA . ILE B 1 398 ? 8.156 -0.282 11.016 1 42.47 398 ILE B CA 1
ATOM 10175 C C . ILE B 1 398 ? 8.477 -0.629 9.562 1 42.47 398 ILE B C 1
ATOM 10177 O O . ILE B 1 398 ? 9.633 -0.914 9.234 1 42.47 398 ILE B O 1
ATOM 10181 N N . LEU B 1 399 ? 7.613 -1.265 8.781 1 43.41 399 LEU B N 1
ATOM 10182 C CA . LEU B 1 399 ? 7.844 -1.468 7.355 1 43.41 399 LEU B CA 1
ATOM 10183 C C . LEU B 1 399 ? 8.211 -0.156 6.672 1 43.41 399 LEU B C 1
ATOM 10185 O O . LEU B 1 399 ? 7.355 0.705 6.465 1 43.41 399 LEU B O 1
ATOM 10189 N N . VAL B 1 400 ? 9.375 0.291 6.719 1 42.28 400 VAL B N 1
ATOM 10190 C CA . VAL B 1 400 ? 9.922 1.502 6.117 1 42.28 400 VAL B CA 1
ATOM 10191 C C . VAL B 1 400 ? 10.172 1.273 4.625 1 42.28 400 VAL B C 1
ATOM 10193 O O . VAL B 1 400 ? 10.68 2.156 3.934 1 42.28 400 VAL B O 1
ATOM 10196 N N . GLU B 1 401 ? 9.875 0.177 4.055 1 43.19 401 GLU B N 1
ATOM 10197 C CA . GLU B 1 401 ? 10.57 -0.041 2.793 1 43.19 401 GLU B CA 1
ATOM 10198 C C . GLU B 1 401 ? 10.141 0.977 1.739 1 43.19 401 GLU B C 1
ATOM 10200 O O . GLU B 1 401 ? 10.984 1.562 1.055 1 43.19 401 GLU B O 1
ATOM 10205 N N . GLY B 1 402 ? 8.82 1.02 1.333 1 44.03 402 GLY B N 1
ATOM 10206 C CA . GLY B 1 402 ? 8.469 1.817 0.169 1 44.03 402 GLY B CA 1
ATOM 10207 C C . GLY B 1 402 ? 8.805 3.289 0.331 1 44.03 402 GLY B C 1
ATOM 10208 O O . GLY B 1 402 ? 9.109 3.973 -0.647 1 44.03 402 GLY B O 1
ATOM 10209 N N . SER B 1 403 ? 8.812 3.795 1.44 1 45.88 403 SER B N 1
ATOM 10210 C CA . SER B 1 403 ? 8.906 5.211 1.781 1 45.88 403 SER B CA 1
ATOM 10211 C C . SER B 1 403 ? 10.344 5.711 1.664 1 45.88 403 SER B C 1
ATOM 10213 O O . SER B 1 403 ? 10.578 6.883 1.365 1 45.88 403 SER B O 1
ATOM 10215 N N . SER B 1 404 ? 11.32 4.723 1.641 1 50.44 404 SER B N 1
ATOM 10216 C CA . SER B 1 404 ? 12.711 5.156 1.67 1 50.44 404 SER B CA 1
ATOM 10217 C C . SER B 1 404 ? 13.195 5.574 0.283 1 50.44 404 SER B C 1
ATOM 10219 O O . SER B 1 404 ? 13.984 6.504 0.149 1 50.44 404 SER B O 1
ATOM 10221 N N . ALA B 1 405 ? 12.562 4.941 -0.739 1 48.97 405 ALA B N 1
ATOM 10222 C CA . ALA B 1 405 ? 13.008 5.281 -2.088 1 48.97 405 ALA B CA 1
ATOM 10223 C C . ALA B 1 405 ? 12.609 6.711 -2.453 1 48.97 405 ALA B C 1
ATOM 10225 O O . ALA B 1 405 ? 13.383 7.43 -3.092 1 48.97 405 ALA B O 1
ATOM 10226 N N . GLN B 1 406 ? 11.461 7.031 -1.967 1 51.38 406 GLN B N 1
ATOM 10227 C CA . GLN B 1 406 ? 11 8.391 -2.219 1 51.38 406 GLN B CA 1
ATOM 10228 C C . GLN B 1 406 ? 11.922 9.414 -1.559 1 51.38 406 GLN B C 1
ATOM 10230 O O . GLN B 1 406 ? 12.188 10.477 -2.129 1 51.38 406 GLN B O 1
ATOM 10235 N N . CYS B 1 407 ? 12.328 9.008 -0.424 1 62.06 407 CYS B N 1
ATOM 10236 C CA . CYS B 1 407 ? 13.203 9.922 0.297 1 62.06 407 CYS B CA 1
ATOM 10237 C C . CYS B 1 407 ? 14.578 9.992 -0.36 1 62.06 407 CYS B C 1
ATOM 10239 O O . CYS B 1 407 ? 15.156 11.07 -0.485 1 62.06 407 CYS B O 1
ATOM 10241 N N . GLN B 1 408 ? 14.969 8.789 -0.764 1 54.34 408 GLN B N 1
ATOM 10242 C CA . GLN B 1 408 ? 16.297 8.766 -1.376 1 54.34 408 GLN B CA 1
ATOM 10243 C C . GLN B 1 408 ? 16.281 9.453 -2.74 1 54.34 408 GLN B C 1
ATOM 10245 O O . GLN B 1 408 ? 17.188 10.211 -3.064 1 54.34 408 GLN B O 1
ATOM 10250 N N . ASP B 1 409 ? 15.133 9.125 -3.434 1 49.44 409 ASP B N 1
ATOM 10251 C CA . ASP B 1 409 ? 15.016 9.711 -4.762 1 49.44 409 ASP B CA 1
ATOM 10252 C C . ASP B 1 409 ? 14.594 11.18 -4.68 1 49.44 409 ASP B C 1
ATOM 10254 O O . ASP B 1 409 ? 15.039 12.008 -5.477 1 49.44 409 ASP B O 1
ATOM 10258 N N . GLY B 1 410 ? 13.656 11.492 -3.758 1 46 410 GLY B N 1
ATOM 10259 C CA . GLY B 1 410 ? 13.086 12.82 -3.652 1 46 410 GLY B CA 1
ATOM 10260 C C . GLY B 1 410 ? 14.047 13.836 -3.057 1 46 410 GLY B C 1
ATOM 10261 O O . GLY B 1 410 ? 14.258 14.906 -3.629 1 46 410 GLY B O 1
ATOM 10262 N N . LEU B 1 411 ? 14.375 13.617 -1.844 1 45.28 411 LEU B N 1
ATOM 10263 C CA . LEU B 1 411 ? 15.227 14.57 -1.141 1 45.28 411 LEU B CA 1
ATOM 10264 C C . LEU B 1 411 ? 16.641 14.547 -1.696 1 45.28 411 LEU B C 1
ATOM 10266 O O . LEU B 1 411 ? 17.328 15.57 -1.728 1 45.28 411 LEU B O 1
ATOM 10270 N N . LEU B 1 412 ? 16.891 13.156 -1.874 1 46.88 412 LEU B N 1
ATOM 10271 C CA . LEU B 1 412 ? 18.219 13.094 -2.459 1 46.88 412 LEU B CA 1
ATOM 10272 C C . LEU B 1 412 ? 18.172 13.297 -3.969 1 46.88 412 LEU B C 1
ATOM 10274 O O . LEU B 1 412 ? 19.156 13.062 -4.672 1 46.88 412 LEU B O 1
ATOM 10278 N N . GLY B 1 413 ? 16.922 13.438 -4.559 1 41.16 413 GLY B N 1
ATOM 10279 C CA . GLY B 1 413 ? 16.641 13.609 -5.973 1 41.16 413 GLY B CA 1
ATOM 10280 C C . GLY B 1 413 ? 17.828 14.094 -6.766 1 41.16 413 GLY B C 1
ATOM 10281 O O . GLY B 1 413 ? 18.219 15.258 -6.664 1 41.16 413 GLY B O 1
ATOM 10282 N N . ARG B 1 414 ? 18.641 13.344 -7.016 1 39.44 414 ARG B N 1
ATOM 10283 C CA . ARG B 1 414 ? 19.578 13.406 -8.133 1 39.44 414 ARG B CA 1
ATOM 10284 C C . ARG B 1 414 ? 18.938 14.055 -9.352 1 39.44 414 ARG B C 1
ATOM 10286 O O . ARG B 1 414 ? 19.625 14.703 -10.148 1 39.44 414 ARG B O 1
ATOM 10293 N N . ASN B 1 415 ? 17.594 13.609 -9.617 1 36.12 415 ASN B N 1
ATOM 10294 C CA . ASN B 1 415 ? 17 14.156 -10.828 1 36.12 415 ASN B CA 1
ATOM 10295 C C . ASN B 1 415 ? 16.203 15.438 -10.539 1 36.12 415 ASN B C 1
ATOM 10297 O O . ASN B 1 415 ? 15.055 15.562 -10.961 1 36.12 415 ASN B O 1
ATOM 10301 N N . TRP B 1 416 ? 16.391 15.938 -9.484 1 34.66 416 TRP B N 1
ATOM 10302 C CA . TRP B 1 416 ? 15.617 17.172 -9.398 1 34.66 416 TRP B CA 1
ATOM 10303 C C . TRP B 1 416 ? 15.953 18.109 -10.555 1 34.66 416 TRP B C 1
ATOM 10305 O O . TRP B 1 416 ? 17.078 18.578 -10.68 1 34.66 416 TRP B O 1
ATOM 10315 N N . GLN B 1 417 ? 15.305 17.938 -11.453 1 38.12 417 GLN B N 1
ATOM 10316 C CA . GLN B 1 417 ? 15.297 19.172 -12.242 1 38.12 417 GLN B CA 1
ATOM 10317 C C . GLN B 1 417 ? 15.203 20.391 -11.352 1 38.12 417 GLN B C 1
ATOM 10319 O O . GLN B 1 417 ? 14.75 20.312 -10.211 1 38.12 417 GLN B O 1
ATOM 10324 N N . GLN B 1 418 ? 15.664 21.531 -11.656 1 41.12 418 GLN B N 1
ATOM 10325 C CA . GLN B 1 418 ? 15.68 22.828 -11.008 1 41.12 418 GLN B CA 1
ATOM 10326 C C . GLN B 1 418 ? 14.445 23.016 -10.125 1 41.12 418 GLN B C 1
ATOM 10328 O O . GLN B 1 418 ? 13.312 22.906 -10.594 1 41.12 418 GLN B O 1
ATOM 10333 N N . PRO B 1 419 ? 14.727 22.797 -8.797 1 45.53 419 PRO B N 1
ATOM 10334 C CA . PRO B 1 419 ? 13.586 23.141 -7.945 1 45.53 419 PRO B CA 1
ATOM 10335 C C . PRO B 1 419 ? 12.82 24.359 -8.445 1 45.53 419 PRO B C 1
ATOM 10337 O O . PRO B 1 419 ? 13.438 25.344 -8.859 1 45.53 419 PRO B O 1
ATOM 10340 N N . THR B 1 420 ? 11.727 24.281 -8.961 1 47.03 420 THR B N 1
ATOM 10341 C CA . THR B 1 420 ? 10.875 25.438 -9.203 1 47.03 420 THR B CA 1
ATOM 10342 C C . THR B 1 420 ? 10.234 25.922 -7.902 1 47.03 420 THR B C 1
ATOM 10344 O O . THR B 1 420 ? 10.055 25.141 -6.969 1 47.03 420 THR B O 1
ATOM 10347 N N . PRO B 1 421 ? 10.234 27.203 -7.641 1 49.62 421 PRO B N 1
ATOM 10348 C CA . PRO B 1 421 ? 9.531 27.734 -6.473 1 49.62 421 PRO B CA 1
ATOM 10349 C C . PRO B 1 421 ? 8.297 26.922 -6.102 1 49.62 421 PRO B C 1
ATOM 10351 O O . PRO B 1 421 ? 7.977 26.781 -4.918 1 49.62 421 PRO B O 1
ATOM 10354 N N . ASN B 1 422 ? 7.691 26.359 -7.074 1 48.69 422 ASN B N 1
ATOM 10355 C CA . ASN B 1 422 ? 6.473 25.594 -6.836 1 48.69 422 ASN B CA 1
ATOM 10356 C C . ASN B 1 422 ? 6.762 24.266 -6.133 1 48.69 422 ASN B C 1
ATOM 10358 O O . ASN B 1 422 ? 5.906 23.734 -5.426 1 48.69 422 ASN B O 1
ATOM 10362 N N . ASN B 1 423 ? 8.055 23.984 -6.059 1 53.69 423 ASN B N 1
ATOM 10363 C CA . ASN B 1 423 ? 8.406 22.672 -5.516 1 53.69 423 ASN B CA 1
ATOM 10364 C C . ASN B 1 423 ? 8.914 22.781 -4.082 1 53.69 423 ASN B C 1
ATOM 10366 O O . ASN B 1 423 ? 9.25 21.766 -3.459 1 53.69 423 ASN B O 1
ATOM 10370 N N . GLN B 1 424 ? 8.93 24 -3.5 1 57.06 424 GLN B N 1
ATOM 10371 C CA . GLN B 1 424 ? 9.492 24.156 -2.162 1 57.06 424 GLN B CA 1
ATOM 10372 C C . GLN B 1 424 ? 8.602 23.5 -1.11 1 57.06 424 GLN B C 1
ATOM 10374 O O . GLN B 1 424 ? 9.094 22.859 -0.186 1 57.06 424 GLN B O 1
ATOM 10379 N N . GLU B 1 425 ? 7.316 23.75 -1.302 1 59.75 425 GLU B N 1
ATOM 10380 C CA . GLU B 1 425 ? 6.387 23.156 -0.345 1 59.75 425 GLU B CA 1
ATOM 10381 C C . GLU B 1 425 ? 6.465 21.625 -0.372 1 59.75 425 GLU B C 1
ATOM 10383 O O . GLU B 1 425 ? 6.426 20.984 0.676 1 59.75 425 GLU B O 1
ATOM 10388 N N . TYR B 1 426 ? 6.695 21.234 -1.528 1 62.38 426 TYR B N 1
ATOM 10389 C CA . TYR B 1 426 ? 6.82 19.781 -1.696 1 62.38 426 TYR B CA 1
ATOM 10390 C C . TYR B 1 426 ? 8.094 19.266 -1.039 1 62.38 426 TYR B C 1
ATOM 10392 O O . TYR B 1 426 ? 8.078 18.219 -0.383 1 62.38 426 TYR B O 1
ATOM 10400 N N . LEU B 1 427 ? 9.156 20.031 -1.085 1 63.06 427 LEU B N 1
ATOM 10401 C CA . LEU B 1 427 ? 10.445 19.641 -0.525 1 63.06 427 LEU B CA 1
ATOM 10402 C C . LEU B 1 427 ? 10.391 19.609 0.999 1 63.06 427 LEU B C 1
ATOM 10404 O O . LEU B 1 427 ? 10.961 18.719 1.629 1 63.06 427 LEU B O 1
ATOM 10408 N N . ILE B 1 428 ? 9.641 20.578 1.523 1 65.12 428 ILE B N 1
ATOM 10409 C CA . ILE B 1 428 ? 9.508 20.641 2.975 1 65.12 428 ILE B CA 1
ATOM 10410 C C . ILE B 1 428 ? 8.711 19.438 3.473 1 65.12 428 ILE B C 1
ATOM 10412 O O . ILE B 1 428 ? 9.102 18.781 4.441 1 65.12 428 ILE B O 1
ATOM 10416 N N . ALA B 1 429 ? 7.668 19.188 2.74 1 66 429 ALA B N 1
ATOM 10417 C CA . ALA B 1 429 ? 6.848 18.047 3.094 1 66 429 ALA B CA 1
ATOM 10418 C C . ALA B 1 429 ? 7.641 16.75 2.969 1 66 429 ALA B C 1
ATOM 10420 O O . ALA B 1 429 ? 7.543 15.859 3.826 1 66 429 ALA B O 1
ATOM 10421 N N . LEU B 1 430 ? 8.422 16.688 1.988 1 65.69 430 LEU B N 1
ATOM 10422 C CA . LEU B 1 430 ? 9.242 15.508 1.743 1 65.69 430 LEU B CA 1
ATOM 10423 C C . LEU B 1 430 ? 10.305 15.344 2.828 1 65.69 430 LEU B C 1
ATOM 10425 O O . LEU B 1 430 ? 10.602 14.227 3.248 1 65.69 430 LEU B O 1
ATOM 10429 N N . GLU B 1 431 ? 10.82 16.438 3.299 1 70.19 431 GLU B N 1
ATOM 10430 C CA . GLU B 1 431 ? 11.828 16.375 4.355 1 70.19 431 GLU B CA 1
ATOM 10431 C C . GLU B 1 431 ? 11.242 15.812 5.645 1 70.19 431 GLU B C 1
ATOM 10433 O O . GLU B 1 431 ? 11.867 14.969 6.293 1 70.19 431 GLU B O 1
ATOM 10438 N N . HIS B 1 432 ? 10.07 16.344 5.957 1 70.25 432 HIS B N 1
ATOM 10439 C CA . HIS B 1 432 ? 9.414 15.852 7.164 1 70.25 432 HIS B CA 1
ATOM 10440 C C . HIS B 1 432 ? 9.141 14.352 7.07 1 70.25 432 HIS B C 1
ATOM 10442 O O . HIS B 1 432 ? 9.398 13.609 8.016 1 70.25 432 HIS B O 1
ATOM 10448 N N . PHE B 1 433 ? 8.781 14.016 5.934 1 66.75 433 PHE B N 1
ATOM 10449 C CA . PHE B 1 433 ? 8.477 12.609 5.703 1 66.75 433 PHE B CA 1
ATOM 10450 C C . PHE B 1 433 ? 9.734 11.75 5.812 1 66.75 433 PHE B C 1
ATOM 10452 O O . PHE B 1 433 ? 9.734 10.719 6.488 1 66.75 433 PHE B O 1
ATOM 10459 N N . CYS B 1 434 ? 10.734 12.18 5.164 1 69.88 434 CYS B N 1
ATOM 10460 C CA . CYS B 1 434 ? 11.977 11.414 5.156 1 69.88 434 CYS B CA 1
ATOM 10461 C C . CYS B 1 434 ? 12.586 11.344 6.551 1 69.88 434 CYS B C 1
ATOM 10463 O O . CYS B 1 434 ? 13.195 10.336 6.918 1 69.88 434 CYS B O 1
ATOM 10465 N N . PHE B 1 435 ? 12.422 12.406 7.328 1 74.81 435 PHE B N 1
ATOM 10466 C CA . PHE B 1 435 ? 12.891 12.375 8.703 1 74.81 435 PHE B CA 1
ATOM 10467 C C . PHE B 1 435 ? 12.133 11.328 9.516 1 74.81 435 PHE B C 1
ATOM 10469 O O . PHE B 1 435 ? 12.727 10.57 10.281 1 74.81 435 PHE B O 1
ATOM 10476 N N . GLU B 1 436 ? 10.867 11.352 9.328 1 73.38 436 GLU B N 1
ATOM 10477 C CA . GLU B 1 436 ? 10.047 10.398 10.07 1 73.38 436 GLU B CA 1
ATOM 10478 C C . GLU B 1 436 ? 10.461 8.961 9.75 1 73.38 436 GLU B C 1
ATOM 10480 O O . GLU B 1 436 ? 10.633 8.148 10.656 1 73.38 436 GLU B O 1
ATOM 10485 N N . VAL B 1 437 ? 10.555 8.688 8.5 1 69.69 437 VAL B N 1
ATOM 10486 C CA . VAL B 1 437 ? 10.875 7.336 8.062 1 69.69 437 VAL B CA 1
ATOM 10487 C C . VAL B 1 437 ? 12.219 6.906 8.641 1 69.69 437 VAL B C 1
ATOM 10489 O O . VAL B 1 437 ? 12.336 5.832 9.227 1 69.69 437 VAL B O 1
ATOM 10492 N N . GLU B 1 438 ? 13.188 7.762 8.484 1 76.19 438 GLU B N 1
ATOM 10493 C CA . GLU B 1 438 ? 14.531 7.383 8.906 1 76.19 438 GLU B CA 1
ATOM 10494 C C . GLU B 1 438 ? 14.648 7.375 10.43 1 76.19 438 GLU B C 1
ATOM 10496 O O . GLU B 1 438 ? 15.367 6.551 11 1 76.19 438 GLU B O 1
ATOM 10501 N N . SER B 1 439 ? 13.984 8.328 11.055 1 78.88 439 SER B N 1
ATOM 10502 C CA . SER B 1 439 ? 13.984 8.336 12.516 1 78.88 439 SER B CA 1
ATOM 10503 C C . SER B 1 439 ? 13.391 7.047 13.078 1 78.88 439 SER B C 1
ATOM 10505 O O . SER B 1 439 ? 13.953 6.449 14 1 78.88 439 SER B O 1
ATOM 10507 N N . THR B 1 440 ? 12.344 6.641 12.508 1 75.31 440 THR B N 1
ATOM 10508 C CA . THR B 1 440 ? 11.711 5.391 12.906 1 75.31 440 THR B CA 1
ATOM 10509 C C . THR B 1 440 ? 12.641 4.207 12.648 1 75.31 440 THR B C 1
ATOM 10511 O O . THR B 1 440 ? 12.75 3.301 13.477 1 75.31 440 THR B O 1
ATOM 10514 N N . ARG B 1 441 ? 13.266 4.23 11.562 1 76.62 441 ARG B N 1
ATOM 10515 C CA . ARG B 1 441 ? 14.203 3.168 11.227 1 76.62 441 ARG B CA 1
ATOM 10516 C C . ARG B 1 441 ? 15.352 3.115 12.234 1 76.62 441 ARG B C 1
ATOM 10518 O O . ARG B 1 441 ? 15.758 2.033 12.664 1 76.62 441 ARG B O 1
ATOM 10525 N N . GLN B 1 442 ? 15.914 4.297 12.562 1 82.5 442 GLN B N 1
ATOM 10526 C CA . GLN B 1 442 ? 17 4.359 13.539 1 82.5 442 GLN B CA 1
ATOM 10527 C C . GLN B 1 442 ? 16.562 3.771 14.875 1 82.5 442 GLN B C 1
ATOM 10529 O O . GLN B 1 442 ? 17.328 3.025 15.508 1 82.5 442 GLN B O 1
ATOM 10534 N N . LEU B 1 443 ? 15.383 4.086 15.25 1 81.25 443 LEU B N 1
ATOM 10535 C CA . LEU B 1 443 ? 14.844 3.523 16.484 1 81.25 443 LEU B CA 1
ATOM 10536 C C . LEU B 1 443 ? 14.742 2.006 16.391 1 81.25 443 LEU B C 1
ATOM 10538 O O . LEU B 1 443 ? 15.094 1.298 17.344 1 81.25 443 LEU B O 1
ATOM 10542 N N . ALA B 1 444 ? 14.281 1.569 15.266 1 79.25 444 ALA B N 1
ATOM 10543 C CA . ALA B 1 444 ? 14.156 0.129 15.055 1 79.25 444 ALA B CA 1
ATOM 10544 C C . ALA B 1 444 ? 15.523 -0.548 15.086 1 79.25 444 ALA B C 1
ATOM 10546 O O . ALA B 1 444 ? 15.672 -1.634 15.656 1 79.25 444 ALA B O 1
ATOM 10547 N N . ILE B 1 445 ? 16.516 0.037 14.477 1 82.69 445 ILE B N 1
ATOM 10548 C CA . ILE B 1 445 ? 17.859 -0.507 14.422 1 82.69 445 ILE B CA 1
ATOM 10549 C C . ILE B 1 445 ? 18.406 -0.699 15.836 1 82.69 445 ILE B C 1
ATOM 10551 O O . ILE B 1 445 ? 18.938 -1.762 16.172 1 82.69 445 ILE B O 1
ATOM 10555 N N . GLY B 1 446 ? 18.25 0.347 16.641 1 84.44 446 GLY B N 1
ATOM 10556 C CA . GLY B 1 446 ? 18.703 0.222 18.016 1 84.44 446 GLY B CA 1
ATOM 10557 C C . GLY B 1 446 ? 18.016 -0.896 18.781 1 84.44 446 GLY B C 1
ATOM 10558 O O . GLY B 1 446 ? 18.672 -1.643 19.516 1 84.44 446 GLY B O 1
ATOM 10559 N N . ALA B 1 447 ? 16.719 -1.048 18.547 1 80.75 447 ALA B N 1
ATOM 10560 C CA . ALA B 1 447 ? 15.953 -2.094 19.219 1 80.75 447 ALA B CA 1
ATOM 10561 C C . ALA B 1 447 ? 16.406 -3.48 18.766 1 80.75 447 ALA B C 1
ATOM 10563 O O . ALA B 1 447 ? 16.516 -4.402 19.578 1 80.75 447 ALA B O 1
ATOM 10564 N N . ILE B 1 448 ? 16.594 -3.662 17.469 1 79.56 448 ILE B N 1
ATOM 10565 C CA . ILE B 1 448 ? 17.047 -4.938 16.922 1 79.56 448 ILE B CA 1
ATOM 10566 C C . ILE B 1 448 ? 18.438 -5.262 17.469 1 79.56 448 ILE B C 1
ATOM 10568 O O . ILE B 1 448 ? 18.703 -6.395 17.875 1 79.56 448 ILE B O 1
ATOM 10572 N N . ALA B 1 449 ? 19.328 -4.246 17.469 1 83.38 449 ALA B N 1
ATOM 10573 C CA . ALA B 1 449 ? 20.672 -4.441 18.016 1 83.38 449 ALA B CA 1
ATOM 10574 C C . ALA B 1 449 ? 20.625 -4.883 19.469 1 83.38 449 ALA B C 1
ATOM 10576 O O . ALA B 1 449 ? 21.359 -5.785 19.875 1 83.38 449 ALA B O 1
ATOM 10577 N N . MET B 1 450 ? 19.766 -4.254 20.188 1 82.5 450 MET B N 1
ATOM 10578 C CA . MET B 1 450 ? 19.609 -4.609 21.594 1 82.5 450 MET B CA 1
ATOM 10579 C C . MET B 1 450 ? 19.094 -6.035 21.75 1 82.5 450 MET B C 1
ATOM 10581 O O . MET B 1 450 ? 19.531 -6.773 22.641 1 82.5 450 MET B O 1
ATOM 10585 N N . SER B 1 451 ? 18.172 -6.418 20.844 1 77.69 451 SER B N 1
ATOM 10586 C CA . SER B 1 451 ? 17.5 -7.715 20.938 1 77.69 451 SER B CA 1
ATOM 10587 C C . SER B 1 451 ? 18.484 -8.859 20.688 1 77.69 451 SER B C 1
ATOM 10589 O O . SER B 1 451 ? 18.266 -9.984 21.141 1 77.69 451 SER B O 1
ATOM 10591 N N . VAL B 1 452 ? 19.531 -8.625 19.906 1 78.94 452 VAL B N 1
ATOM 10592 C CA . VAL B 1 452 ? 20.453 -9.703 19.578 1 78.94 452 VAL B CA 1
ATOM 10593 C C . VAL B 1 452 ? 21.641 -9.672 20.531 1 78.94 452 VAL B C 1
ATOM 10595 O O . VAL B 1 452 ? 22.531 -10.523 20.453 1 78.94 452 VAL B O 1
ATOM 10598 N N . ASN B 1 453 ? 21.672 -8.617 21.344 1 76 453 ASN B N 1
ATOM 10599 C CA . ASN B 1 453 ? 22.688 -8.547 22.391 1 76 453 ASN B CA 1
ATOM 10600 C C . ASN B 1 453 ? 22.344 -9.461 23.562 1 76 453 ASN B C 1
ATOM 10602 O O . ASN B 1 453 ? 21.312 -9.289 24.203 1 76 453 ASN B O 1
ATOM 10606 N N . PRO B 1 454 ? 23.156 -10.43 23.766 1 64.69 454 PRO B N 1
ATOM 10607 C CA . PRO B 1 454 ? 22.875 -11.383 24.844 1 64.69 454 PRO B CA 1
ATOM 10608 C C . PRO B 1 454 ? 22.719 -10.703 26.203 1 64.69 454 PRO B C 1
ATOM 10610 O O . PRO B 1 454 ? 22.094 -11.258 27.109 1 64.69 454 PRO B O 1
ATOM 10613 N N . ARG B 1 455 ? 23.312 -9.523 26.438 1 64.5 455 ARG B N 1
ATOM 10614 C CA . ARG B 1 455 ? 23.266 -8.844 27.734 1 64.5 455 ARG B CA 1
ATOM 10615 C C . ARG B 1 455 ? 22.062 -7.906 27.812 1 64.5 455 ARG B C 1
ATOM 10617 O O . ARG B 1 455 ? 21.984 -7.059 28.703 1 64.5 455 ARG B O 1
ATOM 10624 N N . PHE B 1 456 ? 21.203 -8.055 26.688 1 65.06 456 PHE B N 1
ATOM 10625 C CA . PHE B 1 456 ? 20.031 -7.176 26.594 1 65.06 456 PHE B CA 1
ATOM 10626 C C . PHE B 1 456 ? 19.047 -7.461 27.719 1 65.06 456 PHE B C 1
ATOM 10628 O O . PHE B 1 456 ? 18.828 -8.617 28.078 1 65.06 456 PHE B O 1
ATOM 10635 N N . HIS B 1 457 ? 18.641 -6.512 28.516 1 63.16 457 HIS B N 1
ATOM 10636 C CA . HIS B 1 457 ? 17.562 -6.559 29.484 1 63.16 457 HIS B CA 1
ATOM 10637 C C . HIS B 1 457 ? 16.391 -5.676 29.062 1 63.16 457 HIS B C 1
ATOM 10639 O O . HIS B 1 457 ? 16.594 -4.613 28.469 1 63.16 457 HIS B O 1
ATOM 10645 N N . GLN B 1 458 ? 15.141 -6.086 29.328 1 60.34 458 GLN B N 1
ATOM 10646 C CA . GLN B 1 458 ? 13.914 -5.395 28.953 1 60.34 458 GLN B CA 1
ATOM 10647 C C . GLN B 1 458 ? 13.93 -3.943 29.422 1 60.34 458 GLN B C 1
ATOM 10649 O O . GLN B 1 458 ? 13.453 -3.049 28.719 1 60.34 458 GLN B O 1
ATOM 10654 N N . ASP B 1 459 ? 14.367 -3.67 30.703 1 65.75 459 ASP B N 1
ATOM 10655 C CA . ASP B 1 459 ? 14.445 -2.314 31.234 1 65.75 459 ASP B CA 1
ATOM 10656 C C . ASP B 1 459 ? 15.281 -1.412 30.328 1 65.75 459 ASP B C 1
ATOM 10658 O O . ASP B 1 459 ? 15.102 -0.192 30.328 1 65.75 459 ASP B O 1
ATOM 10662 N N . SER B 1 460 ? 15.898 -2.037 29.562 1 78.62 460 SER B N 1
ATOM 10663 C CA . SER B 1 460 ? 16.781 -1.3 28.672 1 78.62 460 SER B CA 1
ATOM 10664 C C . SER B 1 460 ? 16.016 -0.679 27.5 1 78.62 460 SER B C 1
ATOM 10666 O O . SER B 1 460 ? 16.375 0.395 27.016 1 78.62 460 SER B O 1
ATOM 10668 N N . ILE B 1 461 ? 14.875 -1.21 27.234 1 80.25 461 ILE B N 1
ATOM 10669 C CA . ILE B 1 461 ? 14.109 -0.691 26.109 1 80.25 461 ILE B CA 1
ATOM 10670 C C . ILE B 1 461 ? 13.391 0.59 26.516 1 80.25 461 ILE B C 1
ATOM 10672 O O . ILE B 1 461 ? 13.273 1.526 25.719 1 80.25 461 ILE B O 1
ATOM 10676 N N . ASP B 1 462 ? 12.906 0.658 27.797 1 82.69 462 ASP B N 1
ATOM 10677 C CA . ASP B 1 462 ? 12.242 1.859 28.281 1 82.69 462 ASP B CA 1
ATOM 10678 C C . ASP B 1 462 ? 13.195 3.049 28.312 1 82.69 462 ASP B C 1
ATOM 10680 O O . ASP B 1 462 ? 12.836 4.148 27.891 1 82.69 462 ASP B O 1
ATOM 10684 N N . GLU B 1 463 ? 14.297 2.773 28.781 1 86.75 463 GLU B N 1
ATOM 10685 C CA . GLU B 1 463 ? 15.297 3.842 28.828 1 86.75 463 GLU B CA 1
ATOM 10686 C C . GLU B 1 463 ? 15.688 4.285 27.422 1 86.75 463 GLU B C 1
ATOM 10688 O O . GLU B 1 463 ? 15.898 5.477 27.172 1 86.75 463 GLU B O 1
ATOM 10693 N N . TYR B 1 464 ? 15.82 3.312 26.562 1 89.75 464 TYR B N 1
ATOM 10694 C CA . TYR B 1 464 ? 16.125 3.596 25.156 1 89.75 464 TYR B CA 1
ATOM 10695 C C . TYR B 1 464 ? 15.078 4.504 24.547 1 89.75 464 TYR B C 1
ATOM 10697 O O . TYR B 1 464 ? 15.406 5.523 23.938 1 89.75 464 TYR B O 1
ATOM 10705 N N . ILE B 1 465 ? 13.789 4.191 24.781 1 87.19 465 ILE B N 1
ATOM 10706 C CA . ILE B 1 465 ? 12.672 4.961 24.25 1 87.19 465 ILE B CA 1
ATOM 10707 C C . ILE B 1 465 ? 12.656 6.352 24.875 1 87.19 465 ILE B C 1
ATOM 10709 O O . ILE B 1 465 ? 12.461 7.355 24.188 1 87.19 465 ILE B O 1
ATOM 10713 N N . ASN B 1 466 ? 12.898 6.453 26.172 1 92.19 466 ASN B N 1
ATOM 10714 C CA . ASN B 1 466 ? 12.891 7.734 26.875 1 92.19 466 ASN B CA 1
ATOM 10715 C C . ASN B 1 466 ? 14.023 8.633 26.406 1 92.19 466 ASN B C 1
ATOM 10717 O O . ASN B 1 466 ? 13.859 9.852 26.312 1 92.19 466 ASN B O 1
ATOM 10721 N N . GLN B 1 467 ? 15.18 8.062 26.156 1 93.38 467 GLN B N 1
ATOM 10722 C CA . GLN B 1 467 ? 16.281 8.859 25.625 1 93.38 467 GLN B CA 1
ATOM 10723 C C . GLN B 1 467 ? 15.922 9.453 24.266 1 93.38 467 GLN B C 1
ATOM 10725 O O . GLN B 1 467 ? 16.234 10.617 24 1 93.38 467 GLN B O 1
ATOM 10730 N N . TYR B 1 468 ? 15.305 8.633 23.453 1 93.06 468 TYR B N 1
ATOM 10731 C CA . TYR B 1 468 ? 14.867 9.109 22.141 1 93.06 468 TYR B CA 1
ATOM 10732 C C . TYR B 1 468 ? 13.852 10.242 22.281 1 93.06 468 TYR B C 1
ATOM 10734 O O . TYR B 1 468 ? 13.953 11.258 21.609 1 93.06 468 TYR B O 1
ATOM 10742 N N . LEU B 1 469 ? 12.875 10.047 23.172 1 93.94 469 LEU B N 1
ATOM 10743 C CA . LEU B 1 469 ? 11.828 11.047 23.359 1 93.94 469 LEU B CA 1
ATOM 10744 C C . LEU B 1 469 ? 12.422 12.352 23.906 1 93.94 469 LEU B C 1
ATOM 10746 O O . LEU B 1 469 ? 11.977 13.438 23.516 1 93.94 469 LEU B O 1
ATOM 10750 N N . ARG B 1 470 ? 13.398 12.281 24.828 1 96.44 470 ARG B N 1
ATOM 10751 C CA . ARG B 1 470 ? 14.078 13.469 25.328 1 96.44 470 ARG B CA 1
ATOM 10752 C C . ARG B 1 470 ? 14.766 14.234 24.203 1 96.44 470 ARG B C 1
ATOM 10754 O O . ARG B 1 470 ? 14.617 15.453 24.094 1 96.44 470 ARG B O 1
ATOM 10761 N N . TYR B 1 471 ? 15.445 13.492 23.375 1 95.69 471 TYR B N 1
ATOM 10762 C CA . TYR B 1 471 ? 16.141 14.086 22.25 1 95.69 471 TYR B CA 1
ATOM 10763 C C . TYR B 1 471 ? 15.164 14.727 21.281 1 95.69 471 TYR B C 1
ATOM 10765 O O . TYR B 1 471 ? 15.336 15.883 20.875 1 95.69 471 TYR B O 1
ATOM 10773 N N . LEU B 1 472 ? 14.133 13.938 20.891 1 93.69 472 LEU B N 1
ATOM 10774 C CA . LEU B 1 472 ? 13.141 14.43 19.938 1 93.69 472 LEU B CA 1
ATOM 10775 C C . LEU B 1 472 ? 12.469 15.695 20.453 1 93.69 472 LEU B C 1
ATOM 10777 O O . LEU B 1 472 ? 12.289 16.656 19.719 1 93.69 472 LEU B O 1
ATOM 10781 N N . THR B 1 473 ? 12.086 15.688 21.703 1 96.5 473 THR B N 1
ATOM 10782 C CA . THR B 1 473 ? 11.422 16.844 22.312 1 96.5 473 THR B CA 1
ATOM 10783 C C . THR B 1 473 ? 12.359 18.047 22.328 1 96.5 473 THR B C 1
ATOM 10785 O O . THR B 1 473 ? 11.953 19.156 21.984 1 96.5 473 THR B O 1
ATOM 10788 N N . ALA B 1 474 ? 13.57 17.812 22.766 1 97.81 474 ALA B N 1
ATOM 10789 C CA . ALA B 1 474 ? 14.547 18.891 22.781 1 97.81 474 ALA B CA 1
ATOM 10790 C C . ALA B 1 474 ? 14.711 19.5 21.391 1 97.81 474 ALA B C 1
ATOM 10792 O O . ALA B 1 474 ? 14.773 20.719 21.234 1 97.81 474 ALA B O 1
ATOM 10793 N N . HIS B 1 475 ? 14.781 18.656 20.391 1 96.12 475 HIS B N 1
ATOM 10794 C CA . HIS B 1 475 ? 14.906 19.094 19 1 96.12 475 HIS B CA 1
ATOM 10795 C C . HIS B 1 475 ? 13.727 19.953 18.578 1 96.12 475 HIS B C 1
ATOM 10797 O O . HIS B 1 475 ? 13.906 21.062 18.078 1 96.12 475 HIS B O 1
ATOM 10803 N N . GLU B 1 476 ? 12.539 19.469 18.891 1 94.75 476 GLU B N 1
ATOM 10804 C CA . GLU B 1 476 ? 11.336 20.203 18.469 1 94.75 476 GLU B CA 1
ATOM 10805 C C . GLU B 1 476 ? 11.195 21.516 19.25 1 94.75 476 GLU B C 1
ATOM 10807 O O . GLU B 1 476 ? 10.758 22.516 18.688 1 94.75 476 GLU B O 1
ATOM 10812 N N . ILE B 1 477 ? 11.484 21.5 20.531 1 97.44 477 ILE B N 1
ATOM 10813 C CA . ILE B 1 477 ? 11.453 22.719 21.312 1 97.44 477 ILE B CA 1
ATOM 10814 C C . ILE B 1 477 ? 12.453 23.719 20.75 1 97.44 477 ILE B C 1
ATOM 10816 O O . ILE B 1 477 ? 12.188 24.922 20.719 1 97.44 477 ILE B O 1
ATOM 10820 N N . GLY B 1 478 ? 13.617 23.234 20.391 1 97.94 478 GLY B N 1
ATOM 10821 C CA . GLY B 1 478 ? 14.562 24.125 19.734 1 97.94 478 GLY B CA 1
ATOM 10822 C C . GLY B 1 478 ? 13.953 24.906 18.594 1 97.94 478 GLY B C 1
ATOM 10823 O O . GLY B 1 478 ? 14.172 26.109 18.469 1 97.94 478 GLY B O 1
ATOM 10824 N N . HIS B 1 479 ? 13.211 24.25 17.766 1 95.88 479 HIS B N 1
ATOM 10825 C CA . HIS B 1 479 ? 12.516 24.938 16.688 1 95.88 479 HIS B CA 1
ATOM 10826 C C . HIS B 1 479 ? 11.578 26.016 17.234 1 95.88 479 HIS B C 1
ATOM 10828 O O . HIS B 1 479 ? 11.477 27.109 16.672 1 95.88 479 HIS B O 1
ATOM 10834 N N . THR B 1 480 ? 10.922 25.688 18.297 1 96.88 480 THR B N 1
ATOM 10835 C CA . THR B 1 480 ? 9.977 26.641 18.875 1 96.88 480 THR B CA 1
ATOM 10836 C C . THR B 1 480 ? 10.703 27.828 19.484 1 96.88 480 THR B C 1
ATOM 10838 O O . THR B 1 480 ? 10.086 28.859 19.797 1 96.88 480 THR B O 1
ATOM 10841 N N . LEU B 1 481 ? 11.961 27.703 19.734 1 97.94 481 LEU B N 1
ATOM 10842 C CA . LEU B 1 481 ? 12.758 28.812 20.234 1 97.94 481 LEU B CA 1
ATOM 10843 C C . LEU B 1 481 ? 13.32 29.656 19.094 1 97.94 481 LEU B C 1
ATOM 10845 O O . LEU B 1 481 ? 14.039 30.625 19.328 1 97.94 481 LEU B O 1
ATOM 10849 N N . GLY B 1 482 ? 13.031 29.234 17.875 1 97.5 482 GLY B N 1
ATOM 10850 C CA . GLY B 1 482 ? 13.445 29.969 16.688 1 97.5 482 GLY B CA 1
ATOM 10851 C C . GLY B 1 482 ? 14.609 29.312 15.953 1 97.5 482 GLY B C 1
ATOM 10852 O O . GLY B 1 482 ? 15.023 29.781 14.891 1 97.5 482 GLY B O 1
ATOM 10853 N N . LEU B 1 483 ? 15.102 28.234 16.422 1 97.75 483 LEU B N 1
ATOM 10854 C CA . LEU B 1 483 ? 16.328 27.641 15.891 1 97.75 483 LEU B CA 1
ATOM 10855 C C . LEU B 1 483 ? 16.047 26.797 14.656 1 97.75 483 LEU B C 1
ATOM 10857 O O . LEU B 1 483 ? 15.023 26.109 14.594 1 97.75 483 LEU B O 1
ATOM 10861 N N . ARG B 1 484 ? 16.984 26.828 13.695 1 95.94 484 ARG B N 1
ATOM 10862 C CA . ARG B 1 484 ? 16.984 25.953 12.531 1 95.94 484 ARG B CA 1
ATOM 10863 C C . ARG B 1 484 ? 17.812 24.703 12.789 1 95.94 484 ARG B C 1
ATOM 10865 O O . ARG B 1 484 ? 18.438 24.578 13.836 1 95.94 484 ARG B O 1
ATOM 10872 N N . HIS B 1 485 ? 17.812 23.812 11.828 1 94.56 485 HIS B N 1
ATOM 10873 C CA . HIS B 1 485 ? 18.656 22.625 11.906 1 94.56 485 HIS B CA 1
ATOM 10874 C C . HIS B 1 485 ? 20.141 22.984 11.805 1 94.56 485 HIS B C 1
ATOM 10876 O O . HIS B 1 485 ? 20.484 23.984 11.188 1 94.56 485 HIS B O 1
ATOM 10882 N N . ASN B 1 486 ? 20.922 22.219 12.43 1 96.75 486 ASN B N 1
ATOM 10883 C CA . ASN B 1 486 ? 22.375 22.266 12.266 1 96.75 486 ASN B CA 1
ATOM 10884 C C . ASN B 1 486 ? 22.953 20.875 11.953 1 96.75 486 ASN B C 1
ATOM 10886 O O . ASN B 1 486 ? 23.359 20.156 12.859 1 96.75 486 ASN B O 1
ATOM 10890 N N . PHE B 1 487 ? 23.25 20.594 10.695 1 93.88 487 PHE B N 1
ATOM 10891 C CA . PHE B 1 487 ? 23.656 19.266 10.25 1 93.88 487 PHE B CA 1
ATOM 10892 C C . PHE B 1 487 ? 25.156 19.078 10.398 1 93.88 487 PHE B C 1
ATOM 10894 O O . PHE B 1 487 ? 25.688 18.016 10.078 1 93.88 487 PHE B O 1
ATOM 10901 N N . ARG B 1 488 ? 25.844 20.062 10.914 1 95.06 488 ARG B N 1
ATOM 10902 C CA . ARG B 1 488 ? 27.25 19.922 11.25 1 95.06 488 ARG B CA 1
ATOM 10903 C C . ARG B 1 488 ? 27.438 19.578 12.727 1 95.06 488 ARG B C 1
ATOM 10905 O O . ARG B 1 488 ? 28.531 19.25 13.164 1 95.06 488 ARG B O 1
ATOM 10912 N N . GLY B 1 489 ? 26.359 19.641 13.484 1 95.75 489 GLY B N 1
ATOM 10913 C CA . GLY B 1 489 ? 26.422 19.375 14.906 1 95.75 489 GLY B CA 1
ATOM 10914 C C . GLY B 1 489 ? 26.953 17.984 15.234 1 95.75 489 GLY B C 1
ATOM 10915 O O . GLY B 1 489 ? 27.578 17.781 16.281 1 95.75 489 GLY B O 1
ATOM 10916 N N . SER B 1 490 ? 26.828 16.984 14.398 1 95.88 490 SER B N 1
ATOM 10917 C CA . SER B 1 490 ? 27.172 15.578 14.625 1 95.88 490 SER B CA 1
ATOM 10918 C C . SER B 1 490 ? 28.672 15.344 14.523 1 95.88 490 SER B C 1
ATOM 10920 O O . SER B 1 490 ? 29.172 14.297 14.93 1 95.88 490 SER B O 1
ATOM 10922 N N . THR B 1 491 ? 29.453 16.281 14.016 1 95.12 491 THR B N 1
ATOM 10923 C CA . THR B 1 491 ? 30.844 16.016 13.664 1 95.12 491 THR B CA 1
ATOM 10924 C C . THR B 1 491 ? 31.781 16.469 14.781 1 95.12 491 THR B C 1
ATOM 10926 O O . THR B 1 491 ? 32.938 16.766 14.539 1 95.12 491 THR B O 1
ATOM 10929 N N . MET B 1 492 ? 31.328 16.531 15.953 1 95.62 492 MET B N 1
ATOM 10930 C CA . MET B 1 492 ? 32.094 17.094 17.062 1 95.62 492 MET B CA 1
ATOM 10931 C C . MET B 1 492 ? 33.031 16.047 17.672 1 95.62 492 MET B C 1
ATOM 10933 O O . MET B 1 492 ? 34.25 16.234 17.672 1 95.62 492 MET B O 1
ATOM 10937 N N . LEU B 1 493 ? 32.531 14.898 18.094 1 97 493 LEU B N 1
ATOM 10938 C CA . LEU B 1 493 ? 33.281 13.922 18.859 1 97 493 LEU B CA 1
ATOM 10939 C C . LEU B 1 493 ? 33.906 12.875 17.953 1 97 493 LEU B C 1
ATOM 10941 O O . LEU B 1 493 ? 33.344 12.547 16.906 1 97 493 LEU B O 1
ATOM 10945 N N . THR B 1 494 ? 35.062 12.25 18.406 1 95.69 494 THR B N 1
ATOM 10946 C CA . THR B 1 494 ? 35.656 11.102 17.719 1 95.69 494 THR B CA 1
ATOM 10947 C C . THR B 1 494 ? 34.844 9.844 17.969 1 95.69 494 THR B C 1
ATOM 10949 O O . THR B 1 494 ? 34.031 9.789 18.922 1 95.69 494 THR B O 1
ATOM 10952 N N . PRO B 1 495 ? 35.031 8.812 17.125 1 93.69 495 PRO B N 1
ATOM 10953 C CA . PRO B 1 495 ? 34.281 7.578 17.328 1 93.69 495 PRO B CA 1
ATOM 10954 C C . PRO B 1 495 ? 34.469 6.984 18.719 1 93.69 495 PRO B C 1
ATOM 10956 O O . PRO B 1 495 ? 33.5 6.477 19.312 1 93.69 495 PRO B O 1
ATOM 10959 N N . GLU B 1 496 ? 35.656 7.117 19.281 1 92.12 496 GLU B N 1
ATOM 10960 C CA . GLU B 1 496 ? 35.969 6.559 20.594 1 92.12 496 GLU B CA 1
ATOM 10961 C C . GLU B 1 496 ? 35.281 7.34 21.703 1 92.12 496 GLU B C 1
ATOM 10963 O O . GLU B 1 496 ? 34.781 6.754 22.656 1 92.12 496 GLU B O 1
ATOM 10968 N N . GLU B 1 497 ? 35.156 8.602 21.484 1 95.94 497 GLU B N 1
ATOM 10969 C CA . GLU B 1 497 ? 34.562 9.469 22.484 1 95.94 497 GLU B CA 1
ATOM 10970 C C . GLU B 1 497 ? 33.031 9.258 22.562 1 95.94 497 GLU B C 1
ATOM 10972 O O . GLU B 1 497 ? 32.438 9.461 23.609 1 95.94 497 GLU B O 1
ATOM 10977 N N . LEU B 1 498 ? 32.469 8.805 21.516 1 96.12 498 LEU B N 1
ATOM 10978 C CA . LEU B 1 498 ? 31.016 8.711 21.391 1 96.12 498 LEU B CA 1
ATOM 10979 C C . LEU B 1 498 ? 30.453 7.691 22.375 1 96.12 498 LEU B C 1
ATOM 10981 O O . LEU B 1 498 ? 29.281 7.777 22.766 1 96.12 498 LEU B O 1
ATOM 10985 N N . ASN B 1 499 ? 31.281 6.727 22.812 1 93.75 499 ASN B N 1
ATOM 10986 C CA . ASN B 1 499 ? 30.766 5.68 23.688 1 93.75 499 ASN B CA 1
ATOM 10987 C C . ASN B 1 499 ? 31.25 5.871 25.141 1 93.75 499 ASN B C 1
ATOM 10989 O O . ASN B 1 499 ? 31.062 4.984 25.969 1 93.75 499 ASN B O 1
ATOM 10993 N N . ASP B 1 500 ? 31.844 7.012 25.406 1 95.94 500 ASP B N 1
ATOM 10994 C CA . ASP B 1 500 ? 32.188 7.41 26.766 1 95.94 500 ASP B CA 1
ATOM 10995 C C . ASP B 1 500 ? 31.125 8.32 27.375 1 95.94 500 ASP B C 1
ATOM 10997 O O . ASP B 1 500 ? 31.078 9.516 27.078 1 95.94 500 ASP B O 1
ATOM 11001 N N . ARG B 1 501 ? 30.406 7.836 28.312 1 94.88 501 ARG B N 1
ATOM 11002 C CA . ARG B 1 501 ? 29.25 8.547 28.859 1 94.88 501 ARG B CA 1
ATOM 11003 C C . ARG B 1 501 ? 29.703 9.781 29.641 1 94.88 501 ARG B C 1
ATOM 11005 O O . ARG B 1 501 ? 28.938 10.75 29.766 1 94.88 501 ARG B O 1
ATOM 11012 N N . ASP B 1 502 ? 30.859 9.789 30.141 1 96.56 502 ASP B N 1
ATOM 11013 C CA . ASP B 1 502 ? 31.375 10.977 30.828 1 96.56 502 ASP B CA 1
ATOM 11014 C C . ASP B 1 502 ? 31.547 12.141 29.859 1 96.56 502 ASP B C 1
ATOM 11016 O O . ASP B 1 502 ? 31.219 13.289 30.188 1 96.56 502 ASP B O 1
ATOM 11020 N N . ILE B 1 503 ? 31.953 11.805 28.688 1 96.62 503 ILE B N 1
ATOM 11021 C CA . ILE B 1 503 ? 32.188 12.828 27.672 1 96.62 503 ILE B CA 1
ATOM 11022 C C . ILE B 1 503 ? 30.844 13.273 27.078 1 96.62 503 ILE B C 1
ATOM 11024 O O . ILE B 1 503 ? 30.547 14.469 27.016 1 96.62 503 ILE B O 1
ATOM 11028 N N . THR B 1 504 ? 30.031 12.297 26.719 1 96.75 504 THR B N 1
ATOM 11029 C CA . THR B 1 504 ? 28.781 12.625 26.031 1 96.75 504 THR B CA 1
ATOM 11030 C C . THR B 1 504 ? 27.828 13.375 26.953 1 96.75 504 THR B C 1
ATOM 11032 O O . THR B 1 504 ? 26.984 14.133 26.5 1 96.75 504 THR B O 1
ATOM 11035 N N . ARG B 1 505 ? 27.969 13.266 28.266 1 96.25 505 ARG B N 1
ATOM 11036 C CA . ARG B 1 505 ? 27.031 13.875 29.203 1 96.25 505 ARG B CA 1
ATOM 11037 C C . ARG B 1 505 ? 27.594 15.172 29.766 1 96.25 505 ARG B C 1
ATOM 11039 O O . ARG B 1 505 ? 26.906 15.875 30.516 1 96.25 505 ARG B O 1
ATOM 11046 N N . THR B 1 506 ? 28.828 15.539 29.406 1 95.44 506 THR B N 1
ATOM 11047 C CA . THR B 1 506 ? 29.422 16.812 29.812 1 95.44 506 THR B CA 1
ATOM 11048 C C . THR B 1 506 ? 29.578 17.75 28.625 1 95.44 506 THR B C 1
ATOM 11050 O O . THR B 1 506 ? 29.125 18.891 28.656 1 95.44 506 THR B O 1
ATOM 11053 N N . ARG B 1 507 ? 30.078 17.266 27.578 1 94.81 507 ARG B N 1
ATOM 11054 C CA . ARG B 1 507 ? 30.312 18.062 26.375 1 94.81 507 ARG B CA 1
ATOM 11055 C C . ARG B 1 507 ? 29.125 17.984 25.438 1 94.81 507 ARG B C 1
ATOM 11057 O O . ARG B 1 507 ? 28.922 18.859 24.594 1 94.81 507 ARG B O 1
ATOM 11064 N N . GLY B 1 508 ? 28.328 17 25.641 1 96 508 GLY B N 1
ATOM 11065 C CA . GLY B 1 508 ? 27.312 16.656 24.656 1 96 508 GLY B CA 1
ATOM 11066 C C . GLY B 1 508 ? 27.781 15.633 23.641 1 96 508 GLY B C 1
ATOM 11067 O O . GLY B 1 508 ? 28.953 15.594 23.281 1 96 508 GLY B O 1
ATOM 11068 N N . MET B 1 509 ? 26.922 14.734 23.203 1 96.69 509 MET B N 1
ATOM 11069 C CA . MET B 1 509 ? 27.219 13.766 22.156 1 96.69 509 MET B CA 1
ATOM 11070 C C . MET B 1 509 ? 27.5 14.469 20.828 1 96.69 509 MET B C 1
ATOM 11072 O O . MET B 1 509 ? 28.297 13.992 20.031 1 96.69 509 MET B O 1
ATOM 11076 N N . THR B 1 510 ? 26.75 15.562 20.609 1 97.75 510 THR B N 1
ATOM 11077 C CA . THR B 1 510 ? 26.875 16.422 19.438 1 97.75 510 THR B CA 1
ATOM 11078 C C . THR B 1 510 ? 26.938 17.891 19.859 1 97.75 510 THR B C 1
ATOM 11080 O O . THR B 1 510 ? 26.594 18.234 20.984 1 97.75 510 THR B O 1
ATOM 11083 N N . ALA B 1 511 ? 27.344 18.75 18.906 1 97.88 511 ALA B N 1
ATOM 11084 C CA . ALA B 1 511 ? 27.375 20.172 19.188 1 97.88 511 ALA B CA 1
ATOM 11085 C C . ALA B 1 511 ? 25.969 20.766 19.203 1 97.88 511 ALA B C 1
ATOM 11087 O O . ALA B 1 511 ? 25.75 21.812 19.812 1 97.88 511 ALA B O 1
ATOM 11088 N N . SER B 1 512 ? 25.047 20.062 18.547 1 98.25 512 SER B N 1
ATOM 11089 C CA . SER B 1 512 ? 23.688 20.578 18.516 1 98.25 512 SER B CA 1
ATOM 11090 C C . SER B 1 512 ? 22.672 19.438 18.469 1 98.25 512 SER B C 1
ATOM 11092 O O . SER B 1 512 ? 22.812 18.5 17.703 1 98.25 512 SER B O 1
ATOM 11094 N N . VAL B 1 513 ? 21.594 19.562 19.266 1 97.5 513 VAL B N 1
ATOM 11095 C CA . VAL B 1 513 ? 20.484 18.609 19.234 1 97.5 513 VAL B CA 1
ATOM 11096 C C . VAL B 1 513 ? 19.594 18.922 18.031 1 97.5 513 VAL B C 1
ATOM 11098 O O . VAL B 1 513 ? 18.672 18.156 17.734 1 97.5 513 VAL B O 1
ATOM 11101 N N . MET B 1 514 ? 19.891 20.031 17.312 1 97.19 514 MET B N 1
ATOM 11102 C CA . MET B 1 514 ? 19.109 20.406 16.141 1 97.19 514 MET B CA 1
ATOM 11103 C C . MET B 1 514 ? 19.562 19.656 14.898 1 97.19 514 MET B C 1
ATOM 11105 O O . MET B 1 514 ? 19.25 20.047 13.773 1 97.19 514 MET B O 1
ATOM 11109 N N . ASP B 1 515 ? 20.281 18.578 15.078 1 95.94 515 ASP B N 1
ATOM 11110 C CA . ASP B 1 515 ? 20.75 17.688 14.023 1 95.94 515 ASP B CA 1
ATOM 11111 C C . ASP B 1 515 ? 19.875 16.438 13.93 1 95.94 515 ASP B C 1
ATOM 11113 O O . ASP B 1 515 ? 19.188 16.094 14.891 1 95.94 515 ASP B O 1
ATOM 11117 N N . TYR B 1 516 ? 19.812 15.859 12.688 1 91.94 516 TYR B N 1
ATOM 11118 C CA . TYR B 1 516 ? 19.234 14.531 12.531 1 91.94 516 TYR B CA 1
ATOM 11119 C C . TYR B 1 516 ? 20.266 13.445 12.789 1 91.94 516 TYR B C 1
ATOM 11121 O O . TYR B 1 516 ? 21.188 13.25 11.984 1 91.94 516 TYR B O 1
ATOM 11129 N N . LEU B 1 517 ? 20.062 12.734 13.898 1 93.88 517 LEU B N 1
ATOM 11130 C CA . LEU B 1 517 ? 21.141 11.852 14.359 1 93.88 517 LEU B CA 1
ATOM 11131 C C . LEU B 1 517 ? 20.703 10.391 14.266 1 93.88 517 LEU B C 1
ATOM 11133 O O . LEU B 1 517 ? 19.547 10.062 14.531 1 93.88 517 LEU B O 1
ATOM 11137 N N . PRO B 1 518 ? 21.625 9.508 13.867 1 93.69 518 PRO B N 1
ATOM 11138 C CA . PRO B 1 518 ? 21.359 8.078 13.977 1 93.69 518 PRO B CA 1
ATOM 11139 C C . PRO B 1 518 ? 21.5 7.559 15.406 1 93.69 518 PRO B C 1
ATOM 11141 O O . PRO B 1 518 ? 22 8.273 16.281 1 93.69 518 PRO B O 1
ATOM 11144 N N . VAL B 1 519 ? 20.969 6.371 15.656 1 92.62 519 VAL B N 1
ATOM 11145 C CA . VAL B 1 519 ? 21.25 5.711 16.922 1 92.62 519 VAL B CA 1
ATOM 11146 C C . VAL B 1 519 ? 22.75 5.434 17.047 1 92.62 519 VAL B C 1
ATOM 11148 O O . VAL B 1 519 ? 23.391 5 16.094 1 92.62 519 VAL B O 1
ATOM 11151 N N . ASN B 1 520 ? 23.328 5.832 18.141 1 94.75 520 ASN B N 1
ATOM 11152 C CA . ASN B 1 520 ? 24.734 5.539 18.391 1 94.75 520 ASN B CA 1
ATOM 11153 C C . ASN B 1 520 ? 24.922 4.121 18.938 1 94.75 520 ASN B C 1
ATOM 11155 O O . ASN B 1 520 ? 24.5 3.818 20.047 1 94.75 520 ASN B O 1
ATOM 11159 N N . LEU B 1 521 ? 25.531 3.232 18.109 1 92.81 521 LEU B N 1
ATOM 11160 C CA . LEU B 1 521 ? 25.812 1.862 18.531 1 92.81 521 LEU B CA 1
ATOM 11161 C C . LEU B 1 521 ? 27.312 1.621 18.641 1 92.81 521 LEU B C 1
ATOM 11163 O O . LEU B 1 521 ? 28.062 1.871 17.688 1 92.81 521 LEU B O 1
ATOM 11167 N N . ALA B 1 522 ? 27.719 1.163 19.766 1 92.75 522 ALA B N 1
ATOM 11168 C CA . ALA B 1 522 ? 29.109 0.8 19.938 1 92.75 522 ALA B CA 1
ATOM 11169 C C . ALA B 1 522 ? 29.484 -0.404 19.062 1 92.75 522 ALA B C 1
ATOM 11171 O O . ALA B 1 522 ? 28.641 -1.269 18.812 1 92.75 522 ALA B O 1
ATOM 11172 N N . PRO B 1 523 ? 30.734 -0.413 18.516 1 90.88 523 PRO B N 1
ATOM 11173 C CA . PRO B 1 523 ? 31.125 -1.618 17.797 1 90.88 523 PRO B CA 1
ATOM 11174 C C . PRO B 1 523 ? 31.141 -2.867 18.672 1 90.88 523 PRO B C 1
ATOM 11176 O O . PRO B 1 523 ? 31.156 -2.762 19.891 1 90.88 523 PRO B O 1
ATOM 11179 N N . PRO B 1 524 ? 31.094 -4.027 18.062 1 84.5 524 PRO B N 1
ATOM 11180 C CA . PRO B 1 524 ? 31.047 -5.266 18.844 1 84.5 524 PRO B CA 1
ATOM 11181 C C . PRO B 1 524 ? 32.219 -5.379 19.844 1 84.5 524 PRO B C 1
ATOM 11183 O O . PRO B 1 524 ? 33.344 -5.086 19.484 1 84.5 524 PRO B O 1
ATOM 11186 N N . GLY B 1 525 ? 31.953 -5.711 21.016 1 83.25 525 GLY B N 1
ATOM 11187 C CA . GLY B 1 525 ? 32.969 -5.938 22.031 1 83.25 525 GLY B CA 1
ATOM 11188 C C . GLY B 1 525 ? 33.25 -4.719 22.891 1 83.25 525 GLY B C 1
ATOM 11189 O O . GLY B 1 525 ? 33.906 -4.816 23.922 1 83.25 525 GLY B O 1
ATOM 11190 N N . GLN B 1 526 ? 32.75 -3.551 22.5 1 88.12 526 GLN B N 1
ATOM 11191 C CA . GLN B 1 526 ? 32.906 -2.332 23.281 1 88.12 526 GLN B CA 1
ATOM 11192 C C . GLN B 1 526 ? 31.656 -2.016 24.094 1 88.12 526 GLN B C 1
ATOM 11194 O O . GLN B 1 526 ? 30.547 -2.338 23.672 1 88.12 526 GLN B O 1
ATOM 11199 N N . PRO B 1 527 ? 31.938 -1.396 25.234 1 87.69 527 PRO B N 1
ATOM 11200 C CA . PRO B 1 527 ? 30.781 -1.031 26.031 1 87.69 527 PRO B CA 1
ATOM 11201 C C . PRO B 1 527 ? 29.891 0.008 25.359 1 87.69 527 PRO B C 1
ATOM 11203 O O . PRO B 1 527 ? 30.391 0.954 24.75 1 87.69 527 PRO B O 1
ATOM 11206 N N . GLN B 1 528 ? 28.594 -0.208 25.453 1 90.12 528 GLN B N 1
ATOM 11207 C CA . GLN B 1 528 ? 27.609 0.672 24.828 1 90.12 528 GLN B CA 1
ATOM 11208 C C . GLN B 1 528 ? 27.469 1.979 25.609 1 90.12 528 GLN B C 1
ATOM 11210 O O . GLN B 1 528 ? 27.312 1.969 26.828 1 90.12 528 GLN B O 1
ATOM 11215 N N . GLY B 1 529 ? 27.578 3.123 25.016 1 92.12 529 GLY B N 1
ATOM 11216 C CA . GLY B 1 529 ? 27.312 4.426 25.609 1 92.12 529 GLY B CA 1
ATOM 11217 C C . GLY B 1 529 ? 25.875 4.871 25.453 1 92.12 529 GLY B C 1
ATOM 11218 O O . GLY B 1 529 ? 24.953 4.047 25.484 1 92.12 529 GLY B O 1
ATOM 11219 N N . ASP B 1 530 ? 25.688 6.254 25.438 1 93.88 530 ASP B N 1
ATOM 11220 C CA . ASP B 1 530 ? 24.344 6.801 25.219 1 93.88 530 ASP B CA 1
ATOM 11221 C C . ASP B 1 530 ? 23.875 6.547 23.797 1 93.88 530 ASP B C 1
ATOM 11223 O O . ASP B 1 530 ? 24.688 6.586 22.859 1 93.88 530 ASP B O 1
ATOM 11227 N N . TYR B 1 531 ? 22.656 6.281 23.578 1 93.75 531 TYR B N 1
ATOM 11228 C CA . TYR B 1 531 ? 22.109 6.02 22.25 1 93.75 531 TYR B CA 1
ATOM 11229 C C . TYR B 1 531 ? 21.797 7.32 21.531 1 93.75 531 TYR B C 1
ATOM 11231 O O . TYR B 1 531 ? 21.906 7.398 20.297 1 93.75 531 TYR B O 1
ATOM 11239 N N . PHE B 1 532 ? 21.344 8.352 22.266 1 95.38 532 PHE B N 1
ATOM 11240 C CA . PHE B 1 532 ? 21 9.672 21.766 1 95.38 532 PHE B CA 1
ATOM 11241 C C . PHE B 1 532 ? 21.516 10.758 22.703 1 95.38 532 PHE B C 1
ATOM 11243 O O . PHE B 1 532 ? 21.859 10.484 23.859 1 95.38 532 PHE B O 1
ATOM 11250 N N . PRO B 1 533 ? 21.609 12.023 22.219 1 96.44 533 PRO B N 1
ATOM 11251 C CA . PRO B 1 533 ? 22.078 13.094 23.094 1 96.44 533 PRO B CA 1
ATOM 11252 C C . PRO B 1 533 ? 21.203 13.266 24.328 1 96.44 533 PRO B C 1
ATOM 11254 O O . PRO B 1 533 ? 19.969 13.227 24.234 1 96.44 533 PRO B O 1
ATOM 11257 N N . VAL B 1 534 ? 21.859 13.477 25.453 1 95.19 534 VAL B N 1
ATOM 11258 C CA . VAL B 1 534 ? 21.109 13.633 26.703 1 95.19 534 VAL B CA 1
ATOM 11259 C C . VAL B 1 534 ? 21.312 15.047 27.25 1 95.19 534 VAL B C 1
ATOM 11261 O O . VAL B 1 534 ? 20.625 15.461 28.188 1 95.19 534 VAL B O 1
ATOM 11264 N N . VAL B 1 535 ? 22.203 15.789 26.656 1 97.12 535 VAL B N 1
ATOM 11265 C CA . VAL B 1 535 ? 22.438 17.188 27 1 97.12 535 VAL B CA 1
ATOM 11266 C C . VAL B 1 535 ? 22.625 18.016 25.734 1 97.12 535 VAL B C 1
ATOM 11268 O O . VAL B 1 535 ? 22.875 17.469 24.656 1 97.12 535 VAL B O 1
ATOM 11271 N N . LEU B 1 536 ? 22.484 19.359 25.891 1 97.94 536 LEU B N 1
ATOM 11272 C CA . LEU B 1 536 ? 22.734 20.281 24.781 1 97.94 536 LEU B CA 1
ATOM 11273 C C . LEU B 1 536 ? 24.219 20.359 24.469 1 97.94 536 LEU B C 1
ATOM 11275 O O . LEU B 1 536 ? 25.062 20.125 25.344 1 97.94 536 LEU B O 1
ATOM 11279 N N . GLY B 1 537 ? 24.531 20.672 23.266 1 97.56 537 GLY B N 1
ATOM 11280 C CA . GLY B 1 537 ? 25.922 20.875 22.844 1 97.56 537 GLY B CA 1
ATOM 11281 C C . GLY B 1 537 ? 26.328 22.328 22.891 1 97.56 537 GLY B C 1
ATOM 11282 O O . GLY B 1 537 ? 25.531 23.203 23.219 1 97.56 537 GLY B O 1
ATOM 11283 N N . ALA B 1 538 ? 27.578 22.547 22.547 1 97.5 538 ALA B N 1
ATOM 11284 C CA . ALA B 1 538 ? 28.172 23.875 22.609 1 97.5 538 ALA B CA 1
ATOM 11285 C C . ALA B 1 538 ? 27.484 24.828 21.641 1 97.5 538 ALA B C 1
ATOM 11287 O O . ALA B 1 538 ? 27.266 26 21.969 1 97.5 538 ALA B O 1
ATOM 11288 N N . TYR B 1 539 ? 27.203 24.359 20.469 1 98.19 539 TYR B N 1
ATOM 11289 C CA . TYR B 1 539 ? 26.531 25.203 19.5 1 98.19 539 TYR B CA 1
ATOM 11290 C C . TYR B 1 539 ? 25.172 25.656 20.016 1 98.19 539 TYR B C 1
ATOM 11292 O O . TYR B 1 539 ? 24.766 26.812 19.812 1 98.19 539 TYR B O 1
ATOM 11300 N N . ASP B 1 540 ? 24.422 24.75 20.625 1 98.56 540 ASP B N 1
ATOM 11301 C CA . ASP B 1 540 ? 23.094 25.062 21.141 1 98.56 540 ASP B CA 1
ATOM 11302 C C . ASP B 1 540 ? 23.172 26.203 22.156 1 98.56 540 ASP B C 1
ATOM 11304 O O . ASP B 1 540 ? 22.375 27.141 22.094 1 98.56 540 ASP B O 1
ATOM 11308 N N . GLN B 1 541 ? 24.062 26.094 23.016 1 97.94 541 GLN B N 1
ATOM 11309 C CA . GLN B 1 541 ? 24.25 27.109 24.031 1 97.94 541 GLN B CA 1
ATOM 11310 C C . GLN B 1 541 ? 24.625 28.453 23.406 1 97.94 541 GLN B C 1
ATOM 11312 O O . GLN B 1 541 ? 24.109 29.5 23.812 1 97.94 541 GLN B O 1
ATOM 11317 N N . TRP B 1 542 ? 25.484 28.359 22.453 1 98.06 542 TRP B N 1
ATOM 11318 C CA . TRP B 1 542 ? 25.938 29.547 21.734 1 98.06 542 TRP B CA 1
ATOM 11319 C C . TRP B 1 542 ? 24.781 30.188 20.969 1 98.06 542 TRP B C 1
ATOM 11321 O O . TRP B 1 542 ? 24.656 31.406 20.953 1 98.06 542 TRP B O 1
ATOM 11331 N N . ALA B 1 543 ? 23.984 29.391 20.344 1 98.44 543 ALA B N 1
ATOM 11332 C CA . ALA B 1 543 ? 22.844 29.906 19.594 1 98.44 543 ALA B CA 1
ATOM 11333 C C . ALA B 1 543 ? 21.859 30.609 20.531 1 98.44 543 ALA B C 1
ATOM 11335 O O . ALA B 1 543 ? 21.328 31.672 20.188 1 98.44 543 ALA B O 1
ATOM 11336 N N . ILE B 1 544 ? 21.578 30.062 21.703 1 98.56 544 ILE B N 1
ATOM 11337 C CA . ILE B 1 544 ? 20.703 30.703 22.688 1 98.56 544 ILE B CA 1
ATOM 11338 C C . ILE B 1 544 ? 21.328 32 23.188 1 98.56 544 ILE B C 1
ATOM 11340 O O . ILE B 1 544 ? 20.609 32.969 23.422 1 98.56 544 ILE B O 1
ATOM 11344 N N . GLN B 1 545 ? 22.625 32.062 23.312 1 97.75 545 GLN B N 1
ATOM 11345 C CA . GLN B 1 545 ? 23.297 33.281 23.688 1 97.75 545 GLN B CA 1
ATOM 11346 C C . GLN B 1 545 ? 23.016 34.406 22.672 1 97.75 545 GLN B C 1
ATOM 11348 O O . GLN B 1 545 ? 22.672 35.531 23.047 1 97.75 545 GLN B O 1
ATOM 11353 N N . TYR B 1 546 ? 23.172 34.062 21.453 1 97.44 546 TYR B N 1
ATOM 11354 C CA . TYR B 1 546 ? 22.922 35.062 20.422 1 97.44 546 TYR B CA 1
ATOM 11355 C C . TYR B 1 546 ? 21.469 35.531 20.453 1 97.44 546 TYR B C 1
ATOM 11357 O O . TYR B 1 546 ? 21.219 36.75 20.391 1 97.44 546 TYR B O 1
ATOM 11365 N N . GLY B 1 547 ? 20.531 34.688 20.578 1 97.56 547 GLY B N 1
ATOM 11366 C CA . GLY B 1 547 ? 19.125 35 20.422 1 97.56 547 GLY B CA 1
ATOM 11367 C C . GLY B 1 547 ? 18.531 35.625 21.672 1 97.56 547 GLY B C 1
ATOM 11368 O O . GLY B 1 547 ? 17.609 36.438 21.594 1 97.56 547 GLY B O 1
ATOM 11369 N N . TYR B 1 548 ? 19.047 35.312 22.906 1 96.94 548 TYR B N 1
ATOM 11370 C CA . TYR B 1 548 ? 18.234 35.625 24.078 1 96.94 548 TYR B CA 1
ATOM 11371 C C . TYR B 1 548 ? 19.062 36.344 25.141 1 96.94 548 TYR B C 1
ATOM 11373 O O . TYR B 1 548 ? 18.516 36.812 26.141 1 96.94 548 TYR B O 1
ATOM 11381 N N . GLN B 1 549 ? 20.375 36.406 24.953 1 94.62 549 GLN B N 1
ATOM 11382 C CA . GLN B 1 549 ? 21.125 37.188 25.922 1 94.62 549 GLN B CA 1
ATOM 11383 C C . GLN B 1 549 ? 20.594 38.625 26 1 94.62 549 GLN B C 1
ATOM 11385 O O . GLN B 1 549 ? 20.469 39.312 24.984 1 94.62 549 GLN B O 1
ATOM 11390 N N . PRO B 1 550 ? 20.312 39.062 27.203 1 90.94 550 PRO B N 1
ATOM 11391 C CA . PRO B 1 550 ? 19.844 40.438 27.328 1 90.94 550 PRO B CA 1
ATOM 11392 C C . PRO B 1 550 ? 20.906 41.469 26.953 1 90.94 550 PRO B C 1
ATOM 11394 O O . PRO B 1 550 ? 22.062 41.344 27.406 1 90.94 550 PRO B O 1
ATOM 11397 N N . ILE B 1 551 ? 20.625 42.312 26.047 1 84.38 551 ILE B N 1
ATOM 11398 C CA . ILE B 1 551 ? 21.484 43.438 25.672 1 84.38 551 ILE B CA 1
ATOM 11399 C C . ILE B 1 551 ? 20.828 44.75 26.078 1 84.38 551 ILE B C 1
ATOM 11401 O O . ILE B 1 551 ? 19.859 45.188 25.453 1 84.38 551 ILE B O 1
ATOM 11405 N N . LEU B 1 552 ? 21.047 45.188 27.266 1 72.19 552 LEU B N 1
ATOM 11406 C CA . LEU B 1 552 ? 20.344 46.281 27.906 1 72.19 552 LEU B CA 1
ATOM 11407 C C . LEU B 1 552 ? 20.859 47.625 27.391 1 72.19 552 LEU B C 1
ATOM 11409 O O . LEU B 1 552 ? 22.062 47.781 27.141 1 72.19 552 LEU B O 1
ATOM 11413 N N . ASP B 1 553 ? 20 48.594 27.391 1 61.44 553 ASP B N 1
ATOM 11414 C CA . ASP B 1 553 ? 20.141 50.062 27.281 1 61.44 553 ASP B CA 1
ATOM 11415 C C . ASP B 1 553 ? 21.062 50.438 26.125 1 61.44 553 ASP B C 1
ATOM 11417 O O . ASP B 1 553 ? 21.797 51.406 26.203 1 61.44 553 ASP B O 1
ATOM 11421 N N . MET B 1 554 ? 20.953 49.5 25.062 1 66.12 554 MET B N 1
ATOM 11422 C CA . MET B 1 554 ? 21.938 49.844 24.047 1 66.12 554 MET B CA 1
ATOM 11423 C C . MET B 1 554 ? 21.266 50.344 22.781 1 66.12 554 MET B C 1
ATOM 11425 O O . MET B 1 554 ? 20.125 50 22.484 1 66.12 554 MET B O 1
ATOM 11429 N N . THR B 1 555 ? 21.828 51.281 22.234 1 71.94 555 THR B N 1
ATOM 11430 C CA . THR B 1 555 ? 21.5 51.719 20.875 1 71.94 555 THR B CA 1
ATOM 11431 C C . THR B 1 555 ? 21.609 50.562 19.891 1 71.94 555 THR B C 1
ATOM 11433 O O . THR B 1 555 ? 22.312 49.594 20.141 1 71.94 555 THR B O 1
ATOM 11436 N N . PRO B 1 556 ? 20.781 50.594 18.922 1 74.94 556 PRO B N 1
ATOM 11437 C CA . PRO B 1 556 ? 20.891 49.562 17.891 1 74.94 556 PRO B CA 1
ATOM 11438 C C . PRO B 1 556 ? 22.328 49.312 17.453 1 74.94 556 PRO B C 1
ATOM 11440 O O . PRO B 1 556 ? 22.688 48.156 17.156 1 74.94 556 PRO B O 1
ATOM 11443 N N . TYR B 1 557 ? 23.016 50.312 17.453 1 76.38 557 TYR B N 1
ATOM 11444 C CA . TYR B 1 557 ? 24.406 50.188 17.047 1 76.38 557 TYR B CA 1
ATOM 11445 C C . TYR B 1 557 ? 25.203 49.344 18.047 1 76.38 557 TYR B C 1
ATOM 11447 O O . TYR B 1 557 ? 25.969 48.469 17.672 1 76.38 557 TYR B O 1
ATOM 11455 N N . LEU B 1 558 ? 25.078 49.656 19.297 1 80.94 558 LEU B N 1
ATOM 11456 C CA . LEU B 1 558 ? 25.797 48.938 20.344 1 80.94 558 LEU B CA 1
ATOM 11457 C C . LEU B 1 558 ? 25.328 47.5 20.406 1 80.94 558 LEU B C 1
ATOM 11459 O O . LEU B 1 558 ? 26.125 46.594 20.672 1 80.94 558 LEU B O 1
ATOM 11463 N N . GLU B 1 559 ? 24.094 47.281 20.156 1 85.88 559 GLU B N 1
ATOM 11464 C CA . GLU B 1 559 ? 23.594 45.906 20.109 1 85.88 559 GLU B CA 1
ATOM 11465 C C . GLU B 1 559 ? 24.25 45.125 18.969 1 85.88 559 GLU B C 1
ATOM 11467 O O . GLU B 1 559 ? 24.641 43.969 19.141 1 85.88 559 GLU B O 1
ATOM 11472 N N . SER B 1 560 ? 24.344 45.781 17.875 1 86.69 560 SER B N 1
ATOM 11473 C CA . SER B 1 560 ? 24.969 45.156 16.719 1 86.69 560 SER B CA 1
ATOM 11474 C C . SER B 1 560 ? 26.422 44.781 17.016 1 86.69 560 SER B C 1
ATOM 11476 O O . SER B 1 560 ? 26.891 43.719 16.594 1 86.69 560 SER B O 1
ATOM 11478 N N . ARG B 1 561 ? 27.094 45.594 17.703 1 86.94 561 ARG B N 1
ATOM 11479 C CA . ARG B 1 561 ? 28.484 45.344 18.047 1 86.94 561 ARG B CA 1
ATOM 11480 C C . ARG B 1 561 ? 28.594 44.156 18.984 1 86.94 561 ARG B C 1
ATOM 11482 O O . ARG B 1 561 ? 29.469 43.281 18.797 1 86.94 561 ARG B O 1
ATOM 11489 N N . GLN B 1 562 ? 27.781 44.125 19.922 1 89.69 562 GLN B N 1
ATOM 11490 C CA . GLN B 1 562 ? 27.797 43 20.844 1 89.69 562 GLN B CA 1
ATOM 11491 C C . GLN B 1 562 ? 27.438 41.719 20.141 1 89.69 562 GLN B C 1
ATOM 11493 O O . GLN B 1 562 ? 28.047 40.656 20.422 1 89.69 562 GLN B O 1
ATOM 11498 N N . LEU B 1 563 ? 26.516 41.75 19.266 1 93.38 563 LEU B N 1
ATOM 11499 C CA . LEU B 1 563 ? 26.125 40.562 18.516 1 93.38 563 LEU B CA 1
ATOM 11500 C C . LEU B 1 563 ? 27.281 40.094 17.609 1 93.38 563 LEU B C 1
ATOM 11502 O O . LEU B 1 563 ? 27.484 38.906 17.453 1 93.38 563 LEU B O 1
ATOM 11506 N N . GLN B 1 564 ? 27.969 41.031 17.109 1 90.56 564 GLN B N 1
ATOM 11507 C CA . GLN B 1 564 ? 29.109 40.656 16.266 1 90.56 564 GLN B CA 1
ATOM 11508 C C . GLN B 1 564 ? 30.219 40 17.094 1 90.56 564 GLN B C 1
ATOM 11510 O O . GLN B 1 564 ? 30.922 39.125 16.594 1 90.56 564 GLN B O 1
ATOM 11515 N N . GLU B 1 565 ? 30.328 40.438 18.312 1 90.75 565 GLU B N 1
ATOM 11516 C CA . GLU B 1 565 ? 31.297 39.781 19.188 1 90.75 565 GLU B CA 1
ATOM 11517 C C . GLU B 1 565 ? 30.938 38.344 19.438 1 90.75 565 GLU B C 1
ATOM 11519 O O . GLU B 1 565 ? 31.812 37.469 19.484 1 90.75 565 GLU B O 1
ATOM 11524 N N . ILE B 1 566 ? 29.703 38.094 19.562 1 93.69 566 ILE B N 1
ATOM 11525 C CA . ILE B 1 566 ? 29.234 36.719 19.75 1 93.69 566 ILE B CA 1
ATOM 11526 C C . ILE B 1 566 ? 29.484 35.938 18.484 1 93.69 566 ILE B C 1
ATOM 11528 O O . ILE B 1 566 ? 30.047 34.812 18.547 1 93.69 566 ILE B O 1
ATOM 11532 N N . VAL B 1 567 ? 29.234 36.469 17.344 1 93.56 567 VAL B N 1
ATOM 11533 C CA . VAL B 1 567 ? 29.312 35.781 16.047 1 93.56 567 VAL B CA 1
ATOM 11534 C C . VAL B 1 567 ? 30.766 35.531 15.688 1 93.56 567 VAL B C 1
ATOM 11536 O O . VAL B 1 567 ? 31.078 34.562 14.977 1 93.56 567 VAL B O 1
ATOM 11539 N N . ALA B 1 568 ? 31.641 36.312 16.219 1 89.31 568 ALA B N 1
ATOM 11540 C CA . ALA B 1 568 ? 33.062 36.188 15.891 1 89.31 568 ALA B CA 1
ATOM 11541 C C . ALA B 1 568 ? 33.625 34.812 16.312 1 89.31 568 ALA B C 1
ATOM 11543 O O . ALA B 1 568 ? 34.625 34.375 15.789 1 89.31 568 ALA B O 1
ATOM 11544 N N . ARG B 1 569 ? 32.875 34.125 17.156 1 92.44 569 ARG B N 1
ATOM 11545 C CA . ARG B 1 569 ? 33.312 32.812 17.625 1 92.44 569 ARG B CA 1
ATOM 11546 C C . ARG B 1 569 ? 32.938 31.719 16.625 1 92.44 569 ARG B C 1
ATOM 11548 O O . ARG B 1 569 ? 33.219 30.531 16.844 1 92.44 569 ARG B O 1
ATOM 11555 N N . ALA B 1 570 ? 32.344 32.062 15.578 1 90.94 570 ALA B N 1
ATOM 11556 C CA . ALA B 1 570 ? 31.766 31.141 14.625 1 90.94 570 ALA B CA 1
ATOM 11557 C C . ALA B 1 570 ? 32.844 30.219 14.039 1 90.94 570 ALA B C 1
ATOM 11559 O O . ALA B 1 570 ? 32.531 29.156 13.508 1 90.94 570 ALA B O 1
ATOM 11560 N N . THR B 1 571 ? 34.062 30.5 14.172 1 87.44 571 THR B N 1
ATOM 11561 C CA . THR B 1 571 ? 35.156 29.719 13.586 1 87.44 571 THR B CA 1
ATOM 11562 C C . THR B 1 571 ? 35.562 28.578 14.508 1 87.44 571 THR B C 1
ATOM 11564 O O . THR B 1 571 ? 36.312 27.688 14.102 1 87.44 571 THR B O 1
ATOM 11567 N N . GLU B 1 572 ? 35.062 28.594 15.703 1 90.25 572 GLU B N 1
ATOM 11568 C CA . GLU B 1 572 ? 35.344 27.484 16.625 1 90.25 572 GLU B CA 1
ATOM 11569 C C . GLU B 1 572 ? 34.719 26.188 16.125 1 90.25 572 GLU B C 1
ATOM 11571 O O . GLU B 1 572 ? 33.562 26.172 15.711 1 90.25 572 GLU B O 1
ATOM 11576 N N . PRO B 1 573 ? 35.469 25.094 16.203 1 88.44 573 PRO B N 1
ATOM 11577 C CA . PRO B 1 573 ? 35 23.828 15.609 1 88.44 573 PRO B CA 1
ATOM 11578 C C . PRO B 1 573 ? 33.688 23.344 16.25 1 88.44 573 PRO B C 1
ATOM 11580 O O . PRO B 1 573 ? 32.812 22.828 15.555 1 88.44 573 PRO B O 1
ATOM 11583 N N . ASP B 1 574 ? 33.469 23.609 17.484 1 93.88 574 ASP B N 1
ATOM 11584 C CA . ASP B 1 574 ? 32.281 23.109 18.203 1 93.88 574 ASP B CA 1
ATOM 11585 C C . ASP B 1 574 ? 31.078 23.984 17.922 1 93.88 574 ASP B C 1
ATOM 11587 O O . ASP B 1 574 ? 29.969 23.656 18.344 1 93.88 574 ASP B O 1
ATOM 11591 N N . LEU B 1 575 ? 31.297 25.109 17.141 1 95.31 575 LEU B N 1
ATOM 11592 C CA . LEU B 1 575 ? 30.203 26.016 16.828 1 95.31 575 LEU B CA 1
ATOM 11593 C C . LEU B 1 575 ? 29.875 25.984 15.344 1 95.31 575 LEU B C 1
ATOM 11595 O O . LEU B 1 575 ? 29.172 26.859 14.844 1 95.31 575 LEU B O 1
ATOM 11599 N N . ALA B 1 576 ? 30.422 24.875 14.711 1 91.12 576 ALA B N 1
ATOM 11600 C CA . ALA B 1 576 ? 30.203 24.719 13.281 1 91.12 576 ALA B CA 1
ATOM 11601 C C . ALA B 1 576 ? 28.719 24.641 12.953 1 91.12 576 ALA B C 1
ATOM 11603 O O . ALA B 1 576 ? 27.938 24.062 13.719 1 91.12 576 ALA B O 1
ATOM 11604 N N . PHE B 1 577 ? 28.391 25.281 11.734 1 94.31 577 PHE B N 1
ATOM 11605 C CA . PHE B 1 577 ? 26.969 25.375 11.398 1 94.31 577 PHE B CA 1
ATOM 11606 C C . PHE B 1 577 ? 26.75 25.078 9.914 1 94.31 577 PHE B C 1
ATOM 11608 O O . PHE B 1 577 ? 27.469 25.594 9.062 1 94.31 577 PHE B O 1
ATOM 11615 N N . ALA B 1 578 ? 25.859 24.172 9.609 1 93 578 ALA B N 1
ATOM 11616 C CA . ALA B 1 578 ? 25.297 23.906 8.289 1 93 578 ALA B CA 1
ATOM 11617 C C . ALA B 1 578 ? 23.828 23.531 8.391 1 93 578 ALA B C 1
ATOM 11619 O O . ALA B 1 578 ? 23.422 22.781 9.273 1 93 578 ALA B O 1
ATOM 11620 N N . THR B 1 579 ? 23.031 24.141 7.578 1 92.12 579 THR B N 1
ATOM 11621 C CA . THR B 1 579 ? 21.594 23.953 7.707 1 92.12 579 THR B CA 1
ATOM 11622 C C . THR B 1 579 ? 21 23.406 6.41 1 92.12 579 THR B C 1
ATOM 11624 O O . THR B 1 579 ? 21.734 22.891 5.555 1 92.12 579 THR B O 1
ATOM 11627 N N . ASP B 1 580 ? 19.734 23.375 6.195 1 84.38 580 ASP B N 1
ATOM 11628 C CA . ASP B 1 580 ? 18.953 22.688 5.176 1 84.38 580 ASP B CA 1
ATOM 11629 C C . ASP B 1 580 ? 19.438 23.047 3.773 1 84.38 580 ASP B C 1
ATOM 11631 O O . ASP B 1 580 ? 19.672 22.156 2.947 1 84.38 580 ASP B O 1
ATOM 11635 N N . GLU B 1 581 ? 19.641 24.344 3.482 1 82 581 GLU B N 1
ATOM 11636 C CA . GLU B 1 581 ? 20.031 24.766 2.141 1 82 581 GLU B CA 1
ATOM 11637 C C . GLU B 1 581 ? 21.453 24.344 1.812 1 82 581 GLU B C 1
ATOM 11639 O O . GLU B 1 581 ? 21.875 24.391 0.651 1 82 581 GLU B O 1
ATOM 11644 N N . ASP B 1 582 ? 22.172 23.953 2.889 1 83.25 582 ASP B N 1
ATOM 11645 C CA . ASP B 1 582 ? 23.547 23.5 2.674 1 83.25 582 ASP B CA 1
ATOM 11646 C C . ASP B 1 582 ? 23.594 22.016 2.35 1 83.25 582 ASP B C 1
ATOM 11648 O O . ASP B 1 582 ? 24.625 21.5 1.922 1 83.25 582 ASP B O 1
ATOM 11652 N N . VAL B 1 583 ? 22.594 21.328 2.582 1 78.44 583 VAL B N 1
ATOM 11653 C CA . VAL B 1 583 ? 22.625 19.875 2.512 1 78.44 583 VAL B CA 1
ATOM 11654 C C . VAL B 1 583 ? 21.75 19.391 1.356 1 78.44 583 VAL B C 1
ATOM 11656 O O . VAL B 1 583 ? 22.219 18.688 0.462 1 78.44 583 VAL B O 1
ATOM 11659 N N . TRP B 1 584 ? 20.547 19.797 1.368 1 66.5 584 TRP B N 1
ATOM 11660 C CA . TRP B 1 584 ? 19.547 19.203 0.479 1 66.5 584 TRP B CA 1
ATOM 11661 C C . TRP B 1 584 ? 19.766 19.656 -0.962 1 66.5 584 TRP B C 1
ATOM 11663 O O . TRP B 1 584 ? 19.844 20.844 -1.243 1 66.5 584 TRP B O 1
ATOM 11673 N N . GLY B 1 585 ? 19.891 18.797 -1.72 1 62.03 585 GLY B N 1
ATOM 11674 C CA . GLY B 1 585 ? 20.078 19.047 -3.143 1 62.03 585 GLY B CA 1
ATOM 11675 C C . GLY B 1 585 ? 21.531 19.266 -3.531 1 62.03 585 GLY B C 1
ATOM 11676 O O . GLY B 1 585 ? 21.859 19.328 -4.719 1 62.03 585 GLY B O 1
ATOM 11677 N N . ILE B 1 586 ? 22.484 19.453 -2.543 1 63.91 586 ILE B N 1
ATOM 11678 C CA . ILE B 1 586 ? 23.859 19.797 -2.832 1 63.91 586 ILE B CA 1
ATOM 11679 C C . ILE B 1 586 ? 24.781 18.625 -2.475 1 63.91 586 ILE B C 1
ATOM 11681 O O . ILE B 1 586 ? 25.484 18.094 -3.334 1 63.91 586 ILE B O 1
ATOM 11685 N N . PHE B 1 587 ? 24.75 18 -1.448 1 66.94 587 PHE B N 1
ATOM 11686 C CA . PHE B 1 587 ? 25.531 16.922 -0.834 1 66.94 587 PHE B CA 1
ATOM 11687 C C . PHE B 1 587 ? 26.984 17.016 -1.238 1 66.94 587 PHE B C 1
ATOM 11689 O O . PHE B 1 587 ? 27.578 16.031 -1.702 1 66.94 587 PHE B O 1
ATOM 11696 N N . LEU B 1 588 ? 27.547 18.188 -1 1 84.06 588 LEU B N 1
ATOM 11697 C CA . LEU B 1 588 ? 28.938 18.516 -1.324 1 84.06 588 LEU B CA 1
ATOM 11698 C C . LEU B 1 588 ? 29.859 18.234 -0.145 1 84.06 588 LEU B C 1
ATOM 11700 O O . LEU B 1 588 ? 30.953 17.688 -0.326 1 84.06 588 LEU B O 1
ATOM 11704 N N . ASP B 1 589 ? 29.391 18.562 1.058 1 91.19 589 ASP B N 1
ATOM 11705 C CA . ASP B 1 589 ? 30.203 18.516 2.271 1 91.19 589 ASP B CA 1
ATOM 11706 C C . ASP B 1 589 ? 29.906 17.266 3.094 1 91.19 589 ASP B C 1
ATOM 11708 O O . ASP B 1 589 ? 28.812 17.141 3.652 1 91.19 589 ASP B O 1
ATOM 11712 N N . PRO B 1 590 ? 30.891 16.312 3.205 1 93.5 590 PRO B N 1
ATOM 11713 C CA . PRO B 1 590 ? 30.641 15.086 3.973 1 93.5 590 PRO B CA 1
ATOM 11714 C C . PRO B 1 590 ? 30.406 15.359 5.457 1 93.5 590 PRO B C 1
ATOM 11716 O O . PRO B 1 590 ? 29.953 14.477 6.184 1 93.5 590 PRO B O 1
ATOM 11719 N N . GLU B 1 591 ? 30.703 16.609 5.883 1 92.75 591 GLU B N 1
ATOM 11720 C CA . GLU B 1 591 ? 30.516 16.953 7.293 1 92.75 591 GLU B CA 1
ATOM 11721 C C . GLU B 1 591 ? 29.156 17.609 7.52 1 92.75 591 GLU B C 1
ATOM 11723 O O . GLU B 1 591 ? 28.812 17.953 8.648 1 92.75 591 GLU B O 1
ATOM 11728 N N . ALA B 1 592 ? 28.406 17.828 6.508 1 92.06 592 ALA B N 1
ATOM 11729 C CA . ALA B 1 592 ? 27.047 18.359 6.578 1 92.06 592 ALA B CA 1
ATOM 11730 C C . ALA B 1 592 ? 26.047 17.359 6.016 1 92.06 592 ALA B C 1
ATOM 11732 O O . ALA B 1 592 ? 25.547 17.516 4.895 1 92.06 592 ALA B O 1
ATOM 11733 N N . LEU B 1 593 ? 25.766 16.328 6.797 1 89.38 593 LEU B N 1
ATOM 11734 C CA . LEU B 1 593 ? 24.844 15.273 6.387 1 89.38 593 LEU B CA 1
ATOM 11735 C C . LEU B 1 593 ? 23.891 14.906 7.523 1 89.38 593 LEU B C 1
ATOM 11737 O O . LEU B 1 593 ? 24.297 14.891 8.688 1 89.38 593 LEU B O 1
ATOM 11741 N N . PRO B 1 594 ? 22.641 14.656 7.121 1 88.62 594 PRO B N 1
ATOM 11742 C CA . PRO B 1 594 ? 21.781 14.039 8.133 1 88.62 594 PRO B CA 1
ATOM 11743 C C . PRO B 1 594 ? 22.125 12.578 8.391 1 88.62 594 PRO B C 1
ATOM 11745 O O . PRO B 1 594 ? 22.578 11.875 7.484 1 88.62 594 PRO B O 1
ATOM 11748 N N . TRP B 1 595 ? 21.953 12.086 9.633 1 90.19 595 TRP B N 1
ATOM 11749 C CA . TRP B 1 595 ? 22.078 10.688 10.039 1 90.19 595 TRP B CA 1
ATOM 11750 C C . TRP B 1 595 ? 23.531 10.227 10 1 90.19 595 TRP B C 1
ATOM 11752 O O . TRP B 1 595 ? 23.812 9.078 9.648 1 90.19 595 TRP B O 1
ATOM 11762 N N . ASP B 1 596 ? 24.438 11.227 10.078 1 93.25 596 ASP B N 1
ATOM 11763 C CA . ASP B 1 596 ? 25.859 10.938 10.297 1 93.25 596 ASP B CA 1
ATOM 11764 C C . ASP B 1 596 ? 26.25 11.195 11.75 1 93.25 596 ASP B C 1
ATOM 11766 O O . ASP B 1 596 ? 25.469 11.75 12.523 1 93.25 596 ASP B O 1
ATOM 11770 N N . LEU B 1 597 ? 27.375 10.672 12.086 1 95.94 597 LEU B N 1
ATOM 11771 C CA . LEU B 1 597 ? 27.875 10.891 13.438 1 95.94 597 LEU B CA 1
ATOM 11772 C C . LEU B 1 597 ? 29.391 10.781 13.492 1 95.94 597 LEU B C 1
ATOM 11774 O O . LEU B 1 597 ? 29.984 9.977 12.773 1 95.94 597 LEU B O 1
ATOM 11778 N N . SER B 1 598 ? 30.016 11.656 14.297 1 96.5 598 SER B N 1
ATOM 11779 C CA . SER B 1 598 ? 31.422 11.633 14.648 1 96.5 598 SER B CA 1
ATOM 11780 C C . SER B 1 598 ? 32.25 12.594 13.781 1 96.5 598 SER B C 1
ATOM 11782 O O . SER B 1 598 ? 31.828 12.922 12.664 1 96.5 598 SER B O 1
ATOM 11784 N N . SER B 1 599 ? 33.344 12.992 14.32 1 95.62 599 SER B N 1
ATOM 11785 C CA . SER B 1 599 ? 34.281 13.836 13.609 1 95.62 599 SER B CA 1
ATOM 11786 C C . SER B 1 599 ? 35.125 13.016 12.625 1 95.62 599 SER B C 1
ATOM 11788 O O . SER B 1 599 ? 35.781 13.578 11.758 1 95.62 599 SER B O 1
ATOM 11790 N N . ASP B 1 600 ? 35.062 11.695 12.758 1 96.12 600 ASP B N 1
ATOM 11791 C CA . ASP B 1 600 ? 35.656 10.742 11.828 1 96.12 600 ASP B CA 1
ATOM 11792 C C . ASP B 1 600 ? 34.594 9.773 11.289 1 96.12 600 ASP B C 1
ATOM 11794 O O . ASP B 1 600 ? 34.562 8.609 11.688 1 96.12 600 ASP B O 1
ATOM 11798 N N . MET B 1 601 ? 33.906 10.305 10.367 1 95 601 MET B N 1
ATOM 11799 C CA . MET B 1 601 ? 32.75 9.602 9.883 1 95 601 MET B CA 1
ATOM 11800 C C . MET B 1 601 ? 33.125 8.305 9.18 1 95 601 MET B C 1
ATOM 11802 O O . MET B 1 601 ? 32.406 7.312 9.242 1 95 601 MET B O 1
ATOM 11806 N N . LEU B 1 602 ? 34.281 8.234 8.453 1 96.88 602 LEU B N 1
ATOM 11807 C CA . LEU B 1 602 ? 34.688 7.027 7.754 1 96.88 602 LEU B CA 1
ATOM 11808 C C . LEU B 1 602 ? 34.938 5.883 8.734 1 96.88 602 LEU B C 1
ATOM 11810 O O . LEU B 1 602 ? 34.469 4.766 8.523 1 96.88 602 LEU B O 1
ATOM 11814 N N . ARG B 1 603 ? 35.625 6.18 9.797 1 95.5 603 ARG B N 1
ATOM 11815 C CA . ARG B 1 603 ? 35.844 5.16 10.82 1 95.5 603 ARG B CA 1
ATOM 11816 C C . ARG B 1 603 ? 34.562 4.77 11.508 1 95.5 603 ARG B C 1
ATOM 11818 O O . ARG B 1 603 ? 34.312 3.588 11.742 1 95.5 603 ARG B O 1
ATOM 11825 N N . TYR B 1 604 ? 33.844 5.742 11.875 1 95.94 604 TYR B N 1
ATOM 11826 C CA . TYR B 1 604 ? 32.531 5.484 12.492 1 95.94 604 TYR B CA 1
ATOM 11827 C C . TYR B 1 604 ? 31.672 4.59 11.594 1 95.94 604 TYR B C 1
ATOM 11829 O O . TYR B 1 604 ? 31.109 3.602 12.062 1 95.94 604 TYR B O 1
ATOM 11837 N N . SER B 1 605 ? 31.562 4.926 10.328 1 96.12 605 SER B N 1
ATOM 11838 C CA . SER B 1 605 ? 30.781 4.145 9.383 1 96.12 605 SER B CA 1
ATOM 11839 C C . SER B 1 605 ? 31.297 2.717 9.273 1 96.12 605 SER B C 1
ATOM 11841 O O . SER B 1 605 ? 30.516 1.77 9.164 1 96.12 605 SER B O 1
ATOM 11843 N N . GLN B 1 606 ? 32.594 2.549 9.25 1 96.5 606 GLN B N 1
ATOM 11844 C CA . GLN B 1 606 ? 33.188 1.209 9.234 1 96.5 606 GLN B CA 1
ATOM 11845 C C . GLN B 1 606 ? 32.719 0.39 10.43 1 96.5 606 GLN B C 1
ATOM 11847 O O . GLN B 1 606 ? 32.344 -0.779 10.281 1 96.5 606 GLN B O 1
ATOM 11852 N N . TRP B 1 607 ? 32.719 0.996 11.609 1 95.69 607 TRP B N 1
ATOM 11853 C CA . TRP B 1 607 ? 32.25 0.319 12.812 1 95.69 607 TRP B CA 1
ATOM 11854 C C . TRP B 1 607 ? 30.797 -0.063 12.695 1 95.69 607 TRP B C 1
ATOM 11856 O O . TRP B 1 607 ? 30.391 -1.143 13.133 1 95.69 607 TRP B O 1
ATOM 11866 N N . GLN B 1 608 ? 30 0.839 12.141 1 96.06 608 GLN B N 1
ATOM 11867 C CA . GLN B 1 608 ? 28.578 0.562 11.984 1 96.06 608 GLN B CA 1
ATOM 11868 C C . GLN B 1 608 ? 28.344 -0.544 10.961 1 96.06 608 GLN B C 1
ATOM 11870 O O . GLN B 1 608 ? 27.406 -1.332 11.094 1 96.06 608 GLN B O 1
ATOM 11875 N N . LEU B 1 609 ? 29.172 -0.623 9.883 1 96.69 609 LEU B N 1
ATOM 11876 C CA . LEU B 1 609 ? 29.109 -1.723 8.93 1 96.69 609 LEU B CA 1
ATOM 11877 C C . LEU B 1 609 ? 29.438 -3.049 9.602 1 96.69 609 LEU B C 1
ATOM 11879 O O . LEU B 1 609 ? 28.781 -4.059 9.359 1 96.69 609 LEU B O 1
ATOM 11883 N N . ASP B 1 610 ? 30.406 -3.033 10.5 1 95.06 610 ASP B N 1
ATOM 11884 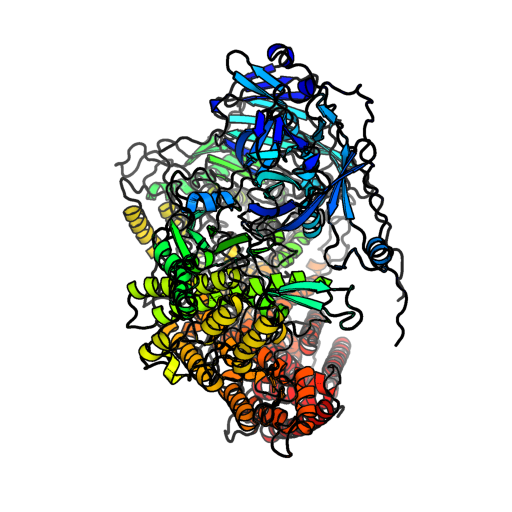C CA . ASP B 1 610 ? 30.75 -4.219 11.281 1 95.06 610 ASP B CA 1
ATOM 11885 C C . ASP B 1 610 ? 29.594 -4.645 12.18 1 95.06 610 ASP B C 1
ATOM 11887 O O . ASP B 1 610 ? 29.328 -5.84 12.32 1 95.06 610 ASP B O 1
ATOM 11891 N N . ASN B 1 611 ? 28.938 -3.662 12.758 1 94.25 611 ASN B N 1
ATOM 11892 C CA . ASN B 1 611 ? 27.766 -3.941 13.578 1 94.25 611 ASN B CA 1
ATOM 11893 C C . ASN B 1 611 ? 26.672 -4.637 12.773 1 94.25 611 ASN B C 1
ATOM 11895 O O . ASN B 1 611 ? 26.047 -5.586 13.25 1 94.25 611 ASN B O 1
ATOM 11899 N N . ALA B 1 612 ? 26.406 -4.109 11.57 1 94.31 612 ALA B N 1
ATOM 11900 C CA . ALA B 1 612 ? 25.375 -4.699 10.727 1 94.31 612 ALA B CA 1
ATOM 11901 C C . ALA B 1 612 ? 25.672 -6.172 10.453 1 94.31 612 ALA B C 1
ATOM 11903 O O . ALA B 1 612 ? 24.781 -7.02 10.57 1 94.31 612 ALA B O 1
ATOM 11904 N N . GLN B 1 613 ? 26.906 -6.508 10.086 1 93.38 613 GLN B N 1
ATOM 11905 C CA . GLN B 1 613 ? 27.312 -7.883 9.812 1 93.38 613 GLN B CA 1
ATOM 11906 C C . GLN B 1 613 ? 27.172 -8.75 11.062 1 93.38 613 GLN B C 1
ATOM 11908 O O . GLN B 1 613 ? 26.703 -9.891 10.984 1 93.38 613 GLN B O 1
ATOM 11913 N N . TYR B 1 614 ? 27.547 -8.172 12.18 1 91.25 614 TYR B N 1
ATOM 11914 C CA . TYR B 1 614 ? 27.438 -8.867 13.453 1 91.25 614 TYR B CA 1
ATOM 11915 C C . TYR B 1 614 ? 25.984 -9.203 13.766 1 91.25 614 TYR B C 1
ATOM 11917 O O . TYR B 1 614 ? 25.672 -10.32 14.195 1 91.25 614 TYR B O 1
ATOM 11925 N N . ILE B 1 615 ? 25.078 -8.305 13.562 1 90.62 615 ILE B N 1
ATOM 11926 C CA . ILE B 1 615 ? 23.656 -8.477 13.852 1 90.62 615 ILE B CA 1
ATOM 11927 C C . ILE B 1 615 ? 23.062 -9.531 12.922 1 90.62 615 ILE B C 1
ATOM 11929 O O . ILE B 1 615 ? 22.297 -10.391 13.359 1 90.62 615 ILE B O 1
ATOM 11933 N N . TRP B 1 616 ? 23.422 -9.5 11.617 1 89.94 616 TRP B N 1
ATOM 11934 C CA . TRP B 1 616 ? 22.922 -10.5 10.672 1 89.94 616 TRP B CA 1
ATOM 11935 C C . TRP B 1 616 ? 23.281 -11.906 11.133 1 89.94 616 TRP B C 1
ATOM 11937 O O . TRP B 1 616 ? 22.453 -12.82 11.062 1 89.94 616 TRP B O 1
ATOM 11947 N N . ASP B 1 617 ? 24.484 -12.094 11.625 1 88.38 617 ASP B N 1
ATOM 11948 C CA . ASP B 1 617 ? 24.953 -13.398 12.078 1 88.38 617 ASP B CA 1
ATOM 11949 C C . ASP B 1 617 ? 24.125 -13.898 13.266 1 88.38 617 ASP B C 1
ATOM 11951 O O . ASP B 1 617 ? 23.828 -15.086 13.359 1 88.38 617 ASP B O 1
ATOM 11955 N N . ARG B 1 618 ? 23.719 -12.969 14.023 1 86.88 618 ARG B N 1
ATOM 11956 C CA . ARG B 1 618 ? 23 -13.336 15.234 1 86.88 618 ARG B CA 1
ATOM 11957 C C . ARG B 1 618 ? 21.516 -13.516 14.961 1 86.88 618 ARG B C 1
ATOM 11959 O O . ARG B 1 618 ? 20.828 -14.227 15.695 1 86.88 618 ARG B O 1
ATOM 11966 N N . LEU B 1 619 ? 20.984 -12.82 13.945 1 85.12 619 LEU B N 1
ATOM 11967 C CA . LEU B 1 619 ? 19.578 -12.945 13.578 1 85.12 619 LEU B CA 1
ATOM 11968 C C . LEU B 1 619 ? 19.234 -14.375 13.188 1 85.12 619 LEU B C 1
ATOM 11970 O O . LEU B 1 619 ? 18.094 -14.82 13.375 1 85.12 619 LEU B O 1
ATOM 11974 N N . GLU B 1 620 ? 20.156 -15.086 12.656 1 80.88 620 GLU B N 1
ATOM 11975 C CA . GLU B 1 620 ? 19.938 -16.469 12.25 1 80.88 620 GLU B CA 1
ATOM 11976 C C . GLU B 1 620 ? 19.562 -17.344 13.445 1 80.88 620 GLU B C 1
ATOM 11978 O O . GLU B 1 620 ? 18.75 -18.266 13.32 1 80.88 620 GLU B O 1
ATOM 11983 N N . THR B 1 621 ? 20.109 -17.047 14.562 1 78.56 621 THR B N 1
ATOM 11984 C CA . THR B 1 621 ? 19.938 -17.922 15.719 1 78.56 621 THR B CA 1
ATOM 11985 C C . THR B 1 621 ? 18.938 -17.344 16.703 1 78.56 621 THR B C 1
ATOM 11987 O O . THR B 1 621 ? 18.641 -17.953 17.719 1 78.56 621 THR B O 1
ATOM 11990 N N . ARG B 1 622 ? 18.484 -16.188 16.328 1 75.62 622 ARG B N 1
ATOM 11991 C CA . ARG B 1 622 ? 17.531 -15.539 17.219 1 75.62 622 ARG B CA 1
ATOM 11992 C C . ARG B 1 622 ? 16.172 -16.234 17.188 1 75.62 622 ARG B C 1
ATOM 11994 O O . ARG B 1 622 ? 15.688 -16.609 16.125 1 75.62 622 ARG B O 1
ATOM 12001 N N . SER B 1 623 ? 15.68 -16.547 18.391 1 66.31 623 SER B N 1
ATOM 12002 C CA . SER B 1 623 ? 14.328 -17.094 18.516 1 66.31 623 SER B CA 1
ATOM 12003 C C . SER B 1 623 ? 13.305 -16 18.719 1 66.31 623 SER B C 1
ATOM 12005 O O . SER B 1 623 ? 13.562 -15.031 19.438 1 66.31 623 SER B O 1
ATOM 12007 N N . PHE B 1 624 ? 12.352 -16.016 17.969 1 65 624 PHE B N 1
ATOM 12008 C CA . PHE B 1 624 ? 11.242 -15.094 18.141 1 65 624 PHE B CA 1
ATOM 12009 C C . PHE B 1 624 ? 10.086 -15.766 18.875 1 65 624 PHE B C 1
ATOM 12011 O O . PHE B 1 624 ? 9.859 -16.969 18.703 1 65 624 PHE B O 1
ATOM 12018 N N . PRO B 1 625 ? 9.484 -14.977 19.781 1 61.53 625 PRO B N 1
ATOM 12019 C CA . PRO B 1 625 ? 8.328 -15.586 20.453 1 61.53 625 PRO B CA 1
ATOM 12020 C C . PRO B 1 625 ? 7.273 -16.094 19.469 1 61.53 625 PRO B C 1
ATOM 12022 O O . PRO B 1 625 ? 7.066 -15.492 18.422 1 61.53 625 PRO B O 1
ATOM 12025 N N . SER B 1 626 ? 6.695 -17.281 19.812 1 58.44 626 SER B N 1
ATOM 12026 C CA . SER B 1 626 ? 5.703 -17.953 18.969 1 58.44 626 SER B CA 1
ATOM 12027 C C . SER B 1 626 ? 4.516 -17.031 18.688 1 58.44 626 SER B C 1
ATOM 12029 O O . SER B 1 626 ? 3.809 -17.219 17.688 1 58.44 626 SER B O 1
ATOM 12031 N N . SER B 1 627 ? 4.379 -16.047 19.547 1 58.31 627 SER B N 1
ATOM 12032 C CA . SER B 1 627 ? 3.225 -15.172 19.406 1 58.31 627 SER B CA 1
ATOM 12033 C C . SER B 1 627 ? 3.463 -14.117 18.328 1 58.31 627 SER B C 1
ATOM 12035 O O . SER B 1 627 ? 2.518 -13.492 17.828 1 58.31 627 SER B O 1
ATOM 12037 N N . GLN B 1 628 ? 4.738 -14.188 17.938 1 62.62 628 GLN B N 1
ATOM 12038 C CA . GLN B 1 628 ? 5.035 -13.109 17 1 62.62 628 GLN B CA 1
ATOM 12039 C C . GLN B 1 628 ? 4.898 -13.57 15.555 1 62.62 628 GLN B C 1
ATOM 12041 O O . GLN B 1 628 ? 4.949 -14.766 15.273 1 62.62 628 GLN B O 1
ATOM 12046 N N . GLU B 1 629 ? 4.676 -12.562 14.789 1 65.25 629 GLU B N 1
ATOM 12047 C CA . GLU B 1 629 ? 4.426 -12.781 13.367 1 65.25 629 GLU B CA 1
ATOM 12048 C C . GLU B 1 629 ? 5.664 -13.336 12.664 1 65.25 629 GLU B C 1
ATOM 12050 O O . GLU B 1 629 ? 6.789 -13.125 13.133 1 65.25 629 GLU B O 1
ATOM 12055 N N . SER B 1 630 ? 5.414 -14.117 11.625 1 69.38 630 SER B N 1
ATOM 12056 C CA . SER B 1 630 ? 6.438 -14.836 10.875 1 69.38 630 SER B CA 1
ATOM 12057 C C . SER B 1 630 ? 7.371 -13.875 10.148 1 69.38 630 SER B C 1
ATOM 12059 O O . SER B 1 630 ? 8.469 -14.266 9.727 1 69.38 630 SER B O 1
ATOM 12061 N N . ASP B 1 631 ? 6.988 -12.562 10.125 1 78.81 631 ASP B N 1
ATOM 12062 C CA . ASP B 1 631 ? 7.77 -11.688 9.25 1 78.81 631 ASP B CA 1
ATOM 12063 C C . ASP B 1 631 ? 8.781 -10.875 10.055 1 78.81 631 ASP B C 1
ATOM 12065 O O . ASP B 1 631 ? 9.461 -10.008 9.5 1 78.81 631 ASP B O 1
ATOM 12069 N N . GLN B 1 632 ? 8.898 -11.148 11.375 1 78.12 632 GLN B N 1
ATOM 12070 C CA . GLN B 1 632 ? 9.789 -10.352 12.219 1 78.12 632 GLN B CA 1
ATOM 12071 C C . GLN B 1 632 ? 11.234 -10.477 11.758 1 78.12 632 GLN B C 1
ATOM 12073 O O . GLN B 1 632 ? 11.977 -9.484 11.75 1 78.12 632 GLN B O 1
ATOM 12078 N N . LEU B 1 633 ? 11.609 -11.695 11.414 1 83.81 633 LEU B N 1
ATOM 12079 C CA . LEU B 1 633 ? 12.977 -11.898 10.953 1 83.81 633 LEU B CA 1
ATOM 12080 C C . LEU B 1 633 ? 13.219 -11.156 9.641 1 83.81 633 LEU B C 1
ATOM 12082 O O . LEU B 1 633 ? 14.273 -10.555 9.445 1 83.81 633 LEU B O 1
ATOM 12086 N N . LEU B 1 634 ? 12.234 -11.273 8.734 1 85 634 LEU B N 1
ATOM 12087 C CA . LEU B 1 634 ? 12.32 -10.562 7.465 1 85 634 LEU B CA 1
ATOM 12088 C C . LEU B 1 634 ? 12.461 -9.062 7.688 1 85 634 LEU B C 1
ATOM 12090 O O . LEU B 1 634 ? 13.305 -8.414 7.07 1 85 634 LEU B O 1
ATOM 12094 N N . ILE B 1 635 ? 11.703 -8.492 8.555 1 80.5 635 ILE B N 1
ATOM 12095 C CA . ILE B 1 635 ? 11.711 -7.062 8.859 1 80.5 635 ILE B CA 1
ATOM 12096 C C . ILE B 1 635 ? 13.062 -6.668 9.453 1 80.5 635 ILE B C 1
ATOM 12098 O O . ILE B 1 635 ? 13.648 -5.66 9.062 1 80.5 635 ILE B O 1
ATOM 12102 N N . ALA B 1 636 ? 13.484 -7.465 10.43 1 84.75 636 ALA B N 1
ATOM 12103 C CA . ALA B 1 636 ? 14.781 -7.191 11.039 1 84.75 636 ALA B CA 1
ATOM 12104 C C . ALA B 1 636 ? 15.898 -7.215 10 1 84.75 636 ALA B C 1
ATOM 12106 O O . ALA B 1 636 ? 16.75 -6.328 9.984 1 84.75 636 ALA B O 1
ATOM 12107 N N . PHE B 1 637 ? 15.922 -8.258 9.164 1 90.56 637 PHE B N 1
ATOM 12108 C CA . PHE B 1 637 ? 16.938 -8.398 8.133 1 90.56 637 PHE B CA 1
ATOM 12109 C C . PHE B 1 637 ? 16.969 -7.18 7.223 1 90.56 637 PHE B C 1
ATOM 12111 O O . PHE B 1 637 ? 18.031 -6.598 6.98 1 90.56 637 PHE B O 1
ATOM 12118 N N . ASN B 1 638 ? 15.805 -6.781 6.699 1 86.81 638 ASN B N 1
ATOM 12119 C CA . ASN B 1 638 ? 15.703 -5.656 5.777 1 86.81 638 ASN B CA 1
ATOM 12120 C C . ASN B 1 638 ? 16.094 -4.344 6.453 1 86.81 638 ASN B C 1
ATOM 12122 O O . ASN B 1 638 ? 16.703 -3.473 5.82 1 86.81 638 ASN B O 1
ATOM 12126 N N . THR B 1 639 ? 15.648 -4.148 7.676 1 85.5 639 THR B N 1
ATOM 12127 C CA . THR B 1 639 ? 16.031 -2.961 8.438 1 85.5 639 THR B CA 1
ATOM 12128 C C . THR B 1 639 ? 17.547 -2.836 8.539 1 85.5 639 THR B C 1
ATOM 12130 O O . THR B 1 639 ? 18.094 -1.755 8.328 1 85.5 639 THR B O 1
ATOM 12133 N N . ILE B 1 640 ? 18.234 -3.93 8.812 1 90.31 640 ILE B N 1
ATOM 12134 C CA . ILE B 1 640 ? 19.688 -3.92 8.969 1 90.31 640 ILE B CA 1
ATOM 12135 C C . ILE B 1 640 ? 20.359 -3.754 7.609 1 90.31 640 ILE B C 1
ATOM 12137 O O . ILE B 1 640 ? 21.406 -3.123 7.504 1 90.31 640 ILE B O 1
ATOM 12141 N N . LEU B 1 641 ? 19.75 -4.344 6.578 1 91.19 641 LEU B N 1
ATOM 12142 C CA . LEU B 1 641 ? 20.281 -4.109 5.242 1 91.19 641 LEU B CA 1
ATOM 12143 C C . LEU B 1 641 ? 20.266 -2.623 4.902 1 91.19 641 LEU B C 1
ATOM 12145 O O . LEU B 1 641 ? 21.234 -2.1 4.34 1 91.19 641 LEU B O 1
ATOM 12149 N N . SER B 1 642 ? 19.203 -1.907 5.242 1 87.88 642 SER B N 1
ATOM 12150 C CA . SER B 1 642 ? 19.125 -0.464 5.043 1 87.88 642 SER B CA 1
ATOM 12151 C C . SER B 1 642 ? 20.172 0.268 5.879 1 87.88 642 SER B C 1
ATOM 12153 O O . SER B 1 642 ? 20.781 1.23 5.41 1 87.88 642 SER B O 1
ATOM 12155 N N . TYR B 1 643 ? 20.266 -0.18 7.109 1 90.38 643 TYR B N 1
ATOM 12156 C CA . TYR B 1 643 ? 21.297 0.343 8.008 1 90.38 643 TYR B CA 1
ATOM 12157 C C . TYR B 1 643 ? 22.672 0.216 7.387 1 90.38 643 TYR B C 1
ATOM 12159 O O . TYR B 1 643 ? 23.453 1.179 7.371 1 90.38 643 TYR B O 1
ATOM 12167 N N . TYR B 1 644 ? 22.969 -0.94 6.816 1 93.81 644 TYR B N 1
ATOM 12168 C CA . TYR B 1 644 ? 24.234 -1.221 6.145 1 93.81 644 TYR B CA 1
ATOM 12169 C C . TYR B 1 644 ? 24.422 -0.311 4.938 1 93.81 644 TYR B C 1
ATOM 12171 O O . TYR B 1 644 ? 25.469 0.326 4.789 1 93.81 644 TYR B O 1
ATOM 12179 N N . ALA B 1 645 ? 23.406 -0.185 4.145 1 91.69 645 ALA B N 1
ATOM 12180 C CA . ALA B 1 645 ? 23.453 0.613 2.924 1 91.69 645 ALA B CA 1
ATOM 12181 C C . ALA B 1 645 ? 23.688 2.09 3.244 1 91.69 645 ALA B C 1
ATOM 12183 O O . ALA B 1 645 ? 24.469 2.764 2.58 1 91.69 645 ALA B O 1
ATOM 12184 N N . ASN B 1 646 ? 23.031 2.59 4.242 1 89.56 646 ASN B N 1
ATOM 12185 C CA . ASN B 1 646 ? 23.141 3.996 4.621 1 89.56 646 ASN B CA 1
ATOM 12186 C C . ASN B 1 646 ? 24.547 4.332 5.121 1 89.56 646 ASN B C 1
ATOM 12188 O O . ASN B 1 646 ? 25.094 5.387 4.789 1 89.56 646 ASN B O 1
ATOM 12192 N N . ASN B 1 647 ? 25.078 3.471 5.949 1 93.81 647 ASN B N 1
ATOM 12193 C CA . ASN B 1 647 ? 26.406 3.727 6.465 1 93.81 647 ASN B CA 1
ATOM 12194 C C . ASN B 1 647 ? 27.469 3.625 5.367 1 93.81 647 ASN B C 1
ATOM 12196 O O . ASN B 1 647 ? 28.469 4.348 5.391 1 93.81 647 ASN B O 1
ATOM 12200 N N . ALA B 1 648 ? 27.25 2.713 4.422 1 95.38 648 ALA B N 1
ATOM 12201 C CA . ALA B 1 648 ? 28.156 2.678 3.266 1 95.38 648 ALA B CA 1
ATOM 12202 C C . ALA B 1 648 ? 28.047 3.961 2.451 1 95.38 648 ALA B C 1
ATOM 12204 O O . ALA B 1 648 ? 29.062 4.523 2.029 1 95.38 648 ALA B O 1
ATOM 12205 N N . ALA B 1 649 ? 26.906 4.484 2.295 1 91.62 649 ALA B N 1
ATOM 12206 C CA . ALA B 1 649 ? 26.641 5.668 1.477 1 91.62 649 ALA B CA 1
ATOM 12207 C C . ALA B 1 649 ? 27.25 6.914 2.105 1 91.62 649 ALA B C 1
ATOM 12209 O O . ALA B 1 649 ? 27.516 7.902 1.414 1 91.62 649 ALA B O 1
ATOM 12210 N N . ASN B 1 650 ? 27.469 6.906 3.387 1 92.88 650 ASN B N 1
ATOM 12211 C CA . ASN B 1 650 ? 28.094 8.031 4.074 1 92.88 650 ASN B CA 1
ATOM 12212 C C . ASN B 1 650 ? 29.5 8.305 3.527 1 92.88 650 ASN B C 1
ATOM 12214 O O . ASN B 1 650 ? 30.047 9.391 3.736 1 92.88 650 ASN B O 1
ATOM 12218 N N . ALA B 1 651 ? 30.078 7.34 2.818 1 95.31 651 ALA B N 1
ATOM 12219 C CA . ALA B 1 651 ? 31.422 7.512 2.283 1 95.31 651 ALA B CA 1
ATOM 12220 C C . ALA B 1 651 ? 31.391 8.266 0.956 1 95.31 651 ALA B C 1
ATOM 12222 O O . ALA B 1 651 ? 32.406 8.812 0.524 1 95.31 651 ALA B O 1
ATOM 12223 N N . ILE B 1 652 ? 30.312 8.383 0.325 1 93.81 652 ILE B N 1
ATOM 12224 C CA . ILE B 1 652 ? 30.188 8.859 -1.05 1 93.81 652 ILE B CA 1
ATOM 12225 C C . ILE B 1 652 ? 30.562 10.336 -1.123 1 93.81 652 ILE B C 1
ATOM 12227 O O . ILE B 1 652 ? 31.359 10.742 -1.976 1 93.81 652 ILE B O 1
ATOM 12231 N N . PRO B 1 653 ? 30.078 11.195 -0.172 1 93.19 653 PRO B N 1
ATOM 12232 C CA . PRO B 1 653 ? 30.344 12.633 -0.297 1 93.19 653 PRO B CA 1
ATOM 12233 C C . PRO B 1 653 ? 31.828 12.969 -0.143 1 93.19 653 PRO B C 1
ATOM 12235 O O . PRO B 1 653 ? 32.25 14.062 -0.509 1 93.19 653 PRO B O 1
ATOM 12238 N N . TYR B 1 654 ? 32.656 12.055 0.416 1 95.81 654 TYR B N 1
ATOM 12239 C CA . TYR B 1 654 ? 34.094 12.297 0.517 1 95.81 654 TYR B CA 1
ATOM 12240 C C . TYR B 1 654 ? 34.719 12.367 -0.864 1 95.81 654 TYR B C 1
ATOM 12242 O O . TYR B 1 654 ? 35.688 13.117 -1.075 1 95.81 654 TYR B O 1
ATOM 12250 N N . ILE B 1 655 ? 34.219 11.555 -1.763 1 96.31 655 ILE B N 1
ATOM 12251 C CA . ILE B 1 655 ? 34.781 11.461 -3.1 1 96.31 655 ILE B CA 1
ATOM 12252 C C . ILE B 1 655 ? 34.375 12.664 -3.936 1 96.31 655 ILE B C 1
ATOM 12254 O O . ILE B 1 655 ? 33.188 12.789 -4.301 1 96.31 655 ILE B O 1
ATOM 12258 N N . GLY B 1 656 ? 35.344 13.531 -4.254 1 94 656 GLY B N 1
ATOM 12259 C CA . GLY B 1 656 ? 35.062 14.742 -5 1 94 656 GLY B CA 1
ATOM 12260 C C . GLY B 1 656 ? 34.375 15.805 -4.16 1 94 656 GLY B C 1
ATOM 12261 O O . GLY B 1 656 ? 33.844 16.781 -4.695 1 94 656 GLY B O 1
ATOM 12262 N N . GLY B 1 657 ? 34.344 15.711 -2.881 1 93.25 657 GLY B N 1
ATOM 12263 C CA . GLY B 1 657 ? 33.656 16.641 -2.01 1 93.25 657 GLY B CA 1
ATOM 12264 C C . GLY B 1 657 ? 34.531 17.812 -1.584 1 93.25 657 GLY B C 1
ATOM 12265 O O . GLY B 1 657 ? 35.719 17.844 -1.885 1 93.25 657 GLY B O 1
ATOM 12266 N N . GLN B 1 658 ? 33.844 18.797 -1.008 1 91.75 658 GLN B N 1
ATOM 12267 C CA . GLN B 1 658 ? 34.469 19.969 -0.416 1 91.75 658 GLN B CA 1
ATOM 12268 C C . GLN B 1 658 ? 33.812 20.344 0.905 1 91.75 658 GLN B C 1
ATOM 12270 O O . GLN B 1 658 ? 32.594 20.203 1.062 1 91.75 658 GLN B O 1
ATOM 12275 N N . SER B 1 659 ? 34.594 20.734 1.818 1 90.19 659 SER B N 1
ATOM 12276 C CA . SER B 1 659 ? 34.062 21.312 3.051 1 90.19 659 SER B CA 1
ATOM 12277 C C . SER B 1 659 ? 33.656 22.766 2.85 1 90.19 659 SER B C 1
ATOM 12279 O O . SER B 1 659 ? 34.344 23.531 2.186 1 90.19 659 SER B O 1
ATOM 12281 N N . PHE B 1 660 ? 32.469 23.078 3.35 1 88.62 660 PHE B N 1
ATOM 12282 C CA . PHE B 1 660 ? 31.938 24.438 3.236 1 88.62 660 PHE B CA 1
ATOM 12283 C C . PHE B 1 660 ? 31.859 25.109 4.605 1 88.62 660 PHE B C 1
ATOM 12285 O O . PHE B 1 660 ? 31.281 24.547 5.539 1 88.62 660 PHE B O 1
ATOM 12292 N N . HIS B 1 661 ? 32.438 26.266 4.723 1 83.94 661 HIS B N 1
ATOM 12293 C CA . HIS B 1 661 ? 32.406 27.062 5.945 1 83.94 661 HIS B CA 1
ATOM 12294 C C . HIS B 1 661 ? 31.875 28.469 5.676 1 83.94 661 HIS B C 1
ATOM 12296 O O . HIS B 1 661 ? 32.188 29.062 4.645 1 83.94 661 HIS B O 1
ATOM 12302 N N . ARG B 1 662 ? 31 28.969 6.562 1 84.56 662 ARG B N 1
ATOM 12303 C CA . ARG B 1 662 ? 30.438 30.312 6.438 1 84.56 662 ARG B CA 1
ATOM 12304 C C . ARG B 1 662 ? 31.375 31.359 7.016 1 84.56 662 ARG B C 1
ATOM 12306 O O . ARG B 1 662 ? 31.031 32.062 7.957 1 84.56 662 ARG B O 1
ATOM 12313 N N . TYR B 1 663 ? 32.531 31.438 6.461 1 77.06 663 TYR B N 1
ATOM 12314 C CA . TYR B 1 663 ? 33.5 32.438 6.906 1 77.06 663 TYR B CA 1
ATOM 12315 C C . TYR B 1 663 ? 33.375 33.719 6.098 1 77.06 663 TYR B C 1
ATOM 12317 O O . TYR B 1 663 ? 33.062 33.688 4.906 1 77.06 663 TYR B O 1
ATOM 12325 N N . ARG B 1 664 ? 33.25 34.906 6.766 1 71.75 664 ARG B N 1
ATOM 12326 C CA . ARG B 1 664 ? 33.281 36.188 6.039 1 71.75 664 ARG B CA 1
ATOM 12327 C C . ARG B 1 664 ? 34.656 36.469 5.48 1 71.75 664 ARG B C 1
ATOM 12329 O O . ARG B 1 664 ? 35.688 36.156 6.117 1 71.75 664 ARG B O 1
ATOM 12336 N N . ILE B 1 665 ? 34.625 37.062 4.168 1 63.12 665 ILE B N 1
ATOM 12337 C CA . ILE B 1 665 ? 35.844 37.406 3.449 1 63.12 665 ILE B CA 1
ATOM 12338 C C . ILE B 1 665 ? 36.562 38.531 4.176 1 63.12 665 ILE B C 1
ATOM 12340 O O . ILE B 1 665 ? 35.938 39.5 4.613 1 63.12 665 ILE B O 1
ATOM 12344 N N . GLY B 1 666 ? 37.812 38.531 4.711 1 59.44 666 GLY B N 1
ATOM 12345 C CA . GLY B 1 666 ? 38.688 39.562 5.301 1 59.44 666 GLY B CA 1
ATOM 12346 C C . GLY B 1 666 ? 39.375 39.094 6.57 1 59.44 666 GLY B C 1
ATOM 12347 O O . GLY B 1 666 ? 40.25 39.781 7.082 1 59.44 666 GLY B O 1
ATOM 12348 N N . ASN B 1 667 ? 38.656 38.406 7.316 1 53.44 667 ASN B N 1
ATOM 12349 C CA . ASN B 1 667 ? 39.375 38.031 8.539 1 53.44 667 ASN B CA 1
ATOM 12350 C C . ASN B 1 667 ? 40.656 37.25 8.25 1 53.44 667 ASN B C 1
ATOM 12352 O O . ASN B 1 667 ? 40.625 36.312 7.434 1 53.44 667 ASN B O 1
ATOM 12356 N N . SER B 1 668 ? 41.938 37.781 8.344 1 45.78 668 SER B N 1
ATOM 12357 C CA . SER B 1 668 ? 43.312 37.344 8.25 1 45.78 668 SER B CA 1
ATOM 12358 C C . SER B 1 668 ? 43.531 35.969 8.906 1 45.78 668 SER B C 1
ATOM 12360 O O . SER B 1 668 ? 43.031 35.719 10.008 1 45.78 668 SER B O 1
ATOM 12362 N N . GLY B 1 669 ? 44.094 34.938 8.109 1 51.78 669 GLY B N 1
ATOM 12363 C CA . GLY B 1 669 ? 44.594 33.625 8.453 1 51.78 669 GLY B CA 1
ATOM 12364 C C . GLY B 1 669 ? 43.594 32.5 8.234 1 51.78 669 GLY B C 1
ATOM 12365 O O . GLY B 1 669 ? 43.812 31.375 8.633 1 51.78 669 GLY B O 1
ATOM 12366 N N . SER B 1 670 ? 42.375 32.938 7.887 1 54.84 670 SER B N 1
ATOM 12367 C CA . SER B 1 670 ? 41.188 32.156 8.094 1 54.84 670 SER B CA 1
ATOM 12368 C C . SER B 1 670 ? 41 31.109 6.996 1 54.84 670 SER B C 1
ATOM 12370 O O . SER B 1 670 ? 41.562 31.25 5.902 1 54.84 670 SER B O 1
ATOM 12372 N N . SER B 1 671 ? 40.656 29.953 7.367 1 67 671 SER B N 1
ATOM 12373 C CA . SER B 1 671 ? 40.188 28.781 6.648 1 67 671 SER B CA 1
ATOM 12374 C C . SER B 1 671 ? 39.25 29.172 5.5 1 67 671 SER B C 1
ATOM 12376 O O . SER B 1 671 ? 38.562 30.188 5.566 1 67 671 SER B O 1
ATOM 12378 N N . LEU B 1 672 ? 39.594 28.703 4.262 1 79.12 672 LEU B N 1
ATOM 12379 C CA . LEU B 1 672 ? 38.781 28.906 3.053 1 79.12 672 LEU B CA 1
ATOM 12380 C C . LEU B 1 672 ? 37.344 28.469 3.262 1 79.12 672 LEU B C 1
ATOM 12382 O O . LEU B 1 672 ? 37.094 27.469 3.941 1 79.12 672 LEU B O 1
ATOM 12386 N N . PRO B 1 673 ? 36.469 29.266 2.727 1 84.44 673 PRO B N 1
ATOM 12387 C CA . PRO B 1 673 ? 35.062 28.828 2.801 1 84.44 673 PRO B CA 1
ATOM 12388 C C . PRO B 1 673 ? 34.844 27.469 2.154 1 84.44 673 PRO B C 1
ATOM 12390 O O . PRO B 1 673 ? 34.031 26.688 2.645 1 84.44 673 PRO B O 1
ATOM 12393 N N . LEU B 1 674 ? 35.625 27.266 1.053 1 89.19 674 LEU B N 1
ATOM 12394 C CA . LEU B 1 674 ? 35.594 25.953 0.405 1 89.19 674 LEU B CA 1
ATOM 12395 C C . LEU B 1 674 ? 36.938 25.297 0.449 1 89.19 674 LEU B C 1
ATOM 12397 O O . LEU B 1 674 ? 37.938 25.875 0.004 1 89.19 674 LEU B O 1
ATOM 12401 N N . GLU B 1 675 ? 36.906 24.094 1.006 1 89.56 675 GLU B N 1
ATOM 12402 C CA . GLU B 1 675 ? 38.125 23.328 1.078 1 89.56 675 GLU B CA 1
ATOM 12403 C C . GLU B 1 675 ? 37.938 21.922 0.505 1 89.56 675 GLU B C 1
ATOM 12405 O O . GLU B 1 675 ? 37.062 21.172 0.951 1 89.56 675 GLU B O 1
ATOM 12410 N N . PRO B 1 676 ? 38.812 21.562 -0.464 1 91.69 676 PRO B N 1
ATOM 12411 C CA . PRO B 1 676 ? 38.719 20.188 -0.959 1 91.69 676 PRO B CA 1
ATOM 12412 C C . PRO B 1 676 ? 38.969 19.141 0.127 1 91.69 676 PRO B C 1
ATOM 12414 O O . PRO B 1 676 ? 39.844 19.344 0.981 1 91.69 676 PRO B O 1
ATOM 12417 N N . ILE B 1 677 ? 38.219 18.125 0.078 1 94.75 677 ILE B N 1
ATOM 12418 C CA . ILE B 1 677 ? 38.531 17.016 0.976 1 94.75 677 ILE B CA 1
ATOM 12419 C C . ILE B 1 677 ? 39.906 16.453 0.669 1 94.75 677 ILE B C 1
ATOM 12421 O O . ILE B 1 677 ? 40.25 16.234 -0.494 1 94.75 677 ILE B O 1
ATOM 12425 N N . PRO B 1 678 ? 40.688 16.219 1.717 1 94.5 678 PRO B N 1
ATOM 12426 C CA . PRO B 1 678 ? 42.031 15.664 1.458 1 94.5 678 PRO B CA 1
ATOM 12427 C C . PRO B 1 678 ? 41.969 14.367 0.652 1 94.5 678 PRO B C 1
ATOM 12429 O O . PRO B 1 678 ? 41.094 13.523 0.874 1 94.5 678 PRO B O 1
ATOM 12432 N N . VAL B 1 679 ? 42.906 14.211 -0.263 1 96.06 679 VAL B N 1
ATOM 12433 C CA . VAL B 1 679 ? 42.938 13.078 -1.183 1 96.06 679 VAL B CA 1
ATOM 12434 C C . VAL B 1 679 ? 43.062 11.773 -0.4 1 96.06 679 VAL B C 1
ATOM 12436 O O . VAL B 1 679 ? 42.5 10.75 -0.778 1 96.06 679 VAL B O 1
ATOM 12439 N N . THR B 1 680 ? 43.781 11.789 0.688 1 95.88 680 THR B N 1
ATOM 12440 C CA . THR B 1 680 ? 43.969 10.602 1.513 1 95.88 680 THR B CA 1
ATOM 12441 C C . THR B 1 680 ? 42.625 10.109 2.053 1 95.88 680 THR B C 1
ATOM 12443 O O . THR B 1 680 ? 42.375 8.906 2.086 1 95.88 680 THR B O 1
ATOM 12446 N N . GLN B 1 681 ? 41.781 11.008 2.432 1 96.38 681 GLN B N 1
ATOM 12447 C CA . GLN B 1 681 ? 40.438 10.633 2.924 1 96.38 681 GLN B CA 1
ATOM 12448 C C . GLN B 1 681 ? 39.562 10.125 1.792 1 96.38 681 GLN B C 1
ATOM 12450 O O . GLN B 1 681 ? 38.75 9.227 1.996 1 96.38 681 GLN B O 1
ATOM 12455 N N . GLN B 1 682 ? 39.719 10.727 0.638 1 97.19 682 GLN B N 1
ATOM 12456 C CA . GLN B 1 682 ? 38.969 10.25 -0.524 1 97.19 682 GLN B CA 1
ATOM 12457 C C . GLN B 1 682 ? 39.344 8.812 -0.87 1 97.19 682 GLN B C 1
ATOM 12459 O O . GLN B 1 682 ? 38.469 7.984 -1.136 1 97.19 682 GLN B O 1
ATOM 12464 N N . ARG B 1 683 ? 40.656 8.5 -0.792 1 97.12 683 ARG B N 1
ATOM 12465 C CA . ARG B 1 683 ? 41.156 7.145 -1.057 1 97.12 683 ARG B CA 1
ATOM 12466 C C . ARG B 1 683 ? 40.688 6.176 0.023 1 97.12 683 ARG B C 1
ATOM 12468 O O . ARG B 1 683 ? 40.344 5.027 -0.272 1 97.12 683 ARG B O 1
ATOM 12475 N N . GLU B 1 684 ? 40.625 6.609 1.216 1 97 684 GLU B N 1
ATOM 12476 C CA . GLU B 1 684 ? 40.125 5.797 2.311 1 97 684 GLU B CA 1
ATOM 12477 C C . GLU B 1 684 ? 38.656 5.453 2.096 1 97 684 GLU B C 1
ATOM 12479 O O . GLU B 1 684 ? 38.219 4.32 2.344 1 97 684 GLU B O 1
ATOM 12484 N N . ALA B 1 685 ? 37.875 6.449 1.702 1 97.88 685 ALA B N 1
ATOM 12485 C CA . ALA B 1 685 ? 36.469 6.242 1.408 1 97.88 685 ALA B CA 1
ATOM 12486 C C . ALA B 1 685 ? 36.281 5.203 0.306 1 97.88 685 ALA B C 1
ATOM 12488 O O . ALA B 1 685 ? 35.438 4.316 0.416 1 97.88 685 ALA B O 1
ATOM 12489 N N . LEU B 1 686 ? 37.094 5.27 -0.731 1 97.75 686 LEU B N 1
ATOM 12490 C CA . LEU B 1 686 ? 37.031 4.316 -1.835 1 97.75 686 LEU B CA 1
ATOM 12491 C C . LEU B 1 686 ? 37.406 2.912 -1.367 1 97.75 686 LEU B C 1
ATOM 12493 O O . LEU B 1 686 ? 36.781 1.934 -1.784 1 97.75 686 LEU B O 1
ATOM 12497 N N . GLN B 1 687 ? 38.344 2.807 -0.531 1 96.31 687 GLN B N 1
ATOM 12498 C CA . GLN B 1 687 ? 38.75 1.51 -0.002 1 96.31 687 GLN B CA 1
ATOM 12499 C C . GLN B 1 687 ? 37.656 0.896 0.856 1 96.31 687 GLN B C 1
ATOM 12501 O O . GLN B 1 687 ? 37.438 -0.318 0.831 1 96.31 687 GLN B O 1
ATOM 12506 N N . LEU B 1 688 ? 37.031 1.753 1.629 1 97.44 688 LEU B N 1
ATOM 12507 C CA . LEU B 1 688 ? 35.906 1.291 2.443 1 97.44 688 LEU B CA 1
ATOM 12508 C C . LEU B 1 688 ? 34.812 0.704 1.569 1 97.44 688 LEU B C 1
ATOM 12510 O O . LEU B 1 688 ? 34.281 -0.371 1.865 1 97.44 688 LEU B O 1
ATOM 12514 N N . LEU B 1 689 ? 34.5 1.414 0.483 1 97.75 689 LEU B N 1
ATOM 12515 C CA . LEU B 1 689 ? 33.469 0.951 -0.425 1 97.75 689 LEU B CA 1
ATOM 12516 C C . LEU B 1 689 ? 33.906 -0.31 -1.16 1 97.75 689 LEU B C 1
ATOM 12518 O O . LEU B 1 689 ? 33.094 -1.215 -1.389 1 97.75 689 LEU B O 1
ATOM 12522 N N . ALA B 1 690 ? 35.188 -0.416 -1.519 1 96.75 690 ALA B N 1
ATOM 12523 C CA . ALA B 1 690 ? 35.719 -1.608 -2.168 1 96.75 690 ALA B CA 1
ATOM 12524 C C . ALA B 1 690 ? 35.562 -2.834 -1.271 1 96.75 690 ALA B C 1
ATOM 12526 O O . ALA B 1 690 ? 35.188 -3.91 -1.735 1 96.75 690 ALA B O 1
ATOM 12527 N N . LYS B 1 691 ? 35.75 -2.656 -0.051 1 95.69 691 LYS B N 1
ATOM 12528 C CA . LYS B 1 691 ? 35.781 -3.764 0.901 1 95.69 691 LYS B CA 1
ATOM 12529 C C . LYS B 1 691 ? 34.344 -4.164 1.281 1 95.69 691 LYS B C 1
ATOM 12531 O O . LYS B 1 691 ? 34.031 -5.355 1.323 1 95.69 691 LYS B O 1
ATOM 12536 N N . TYR B 1 692 ? 33.5 -3.213 1.512 1 97.12 692 TYR B N 1
ATOM 12537 C CA . TYR B 1 692 ? 32.219 -3.514 2.154 1 97.12 692 TYR B CA 1
ATOM 12538 C C . TYR B 1 692 ? 31.094 -3.559 1.134 1 97.12 692 TYR B C 1
ATOM 12540 O O . TYR B 1 692 ? 30 -4.043 1.43 1 97.12 692 TYR B O 1
ATOM 12548 N N . VAL B 1 693 ? 31.297 -3.059 -0.089 1 97.06 693 VAL B N 1
ATOM 12549 C CA . VAL B 1 693 ? 30.203 -3.008 -1.063 1 97.06 693 VAL B CA 1
ATOM 12550 C C . VAL B 1 693 ? 30.578 -3.822 -2.299 1 97.06 693 VAL B C 1
ATOM 12552 O O . VAL B 1 693 ? 29.781 -4.613 -2.799 1 97.06 693 VAL B O 1
ATOM 12555 N N . PHE B 1 694 ? 31.828 -3.732 -2.779 1 96.44 694 PHE B N 1
ATOM 12556 C CA . PHE B 1 694 ? 32.156 -4.258 -4.098 1 96.44 694 PHE B CA 1
ATOM 12557 C C . PHE B 1 694 ? 32.906 -5.582 -3.98 1 96.44 694 PHE B C 1
ATOM 12559 O O . PHE B 1 694 ? 33 -6.336 -4.953 1 96.44 694 PHE B O 1
ATOM 12566 N N . ALA B 1 695 ? 33.406 -5.906 -2.777 1 94.25 695 ALA B N 1
ATOM 12567 C CA . ALA B 1 695 ? 34.156 -7.137 -2.611 1 94.25 695 ALA B CA 1
ATOM 12568 C C . ALA B 1 695 ? 33.25 -8.367 -2.771 1 94.25 695 ALA B C 1
ATOM 12570 O O . ALA B 1 695 ? 32.062 -8.297 -2.531 1 94.25 695 ALA B O 1
ATOM 12571 N N . GLU B 1 696 ? 33.812 -9.469 -3.141 1 89.75 696 GLU B N 1
ATOM 12572 C CA . GLU B 1 696 ? 33.094 -10.711 -3.379 1 89.75 696 GLU B CA 1
ATOM 12573 C C . GLU B 1 696 ? 32.438 -11.227 -2.1 1 89.75 696 GLU B C 1
ATOM 12575 O O . GLU B 1 696 ? 31.359 -11.82 -2.146 1 89.75 696 GLU B O 1
ATOM 12580 N N . ASP B 1 697 ? 33.031 -10.969 -0.988 1 89.75 697 ASP B N 1
ATOM 12581 C CA . ASP B 1 697 ? 32.531 -11.508 0.276 1 89.75 697 ASP B CA 1
ATOM 12582 C C . ASP B 1 697 ? 31.844 -10.43 1.104 1 89.75 697 ASP B C 1
ATOM 12584 O O . ASP B 1 697 ? 31.672 -10.578 2.314 1 89.75 697 ASP B O 1
ATOM 12588 N N . ALA B 1 698 ? 31.562 -9.266 0.457 1 92.44 698 ALA B N 1
ATOM 12589 C CA . ALA B 1 698 ? 30.906 -8.164 1.17 1 92.44 698 ALA B CA 1
ATOM 12590 C C . ALA B 1 698 ? 29.547 -8.586 1.704 1 92.44 698 ALA B C 1
ATOM 12592 O O . ALA B 1 698 ? 29.156 -8.195 2.809 1 92.44 698 ALA B O 1
ATOM 12593 N N . PHE B 1 699 ? 28.781 -9.383 0.938 1 92 699 PHE B N 1
ATOM 12594 C CA . PHE B 1 699 ? 27.469 -9.891 1.305 1 92 699 PHE B CA 1
ATOM 12595 C C . PHE B 1 699 ? 27.469 -11.414 1.368 1 92 699 PHE B C 1
ATOM 12597 O O . PHE B 1 699 ? 27.562 -12.086 0.336 1 92 699 PHE B O 1
ATOM 12604 N N . ASN B 1 700 ? 27.516 -11.961 2.518 1 87.88 700 ASN B N 1
ATOM 12605 C CA . ASN B 1 700 ? 27.547 -13.398 2.754 1 87.88 700 ASN B CA 1
ATOM 12606 C C . ASN B 1 700 ? 26.484 -13.828 3.758 1 87.88 700 ASN B C 1
ATOM 12608 O O . ASN B 1 700 ? 26.625 -13.586 4.957 1 87.88 700 ASN B O 1
ATOM 12612 N N . PHE B 1 701 ? 25.422 -14.453 3.264 1 90.75 701 PHE B N 1
ATOM 12613 C CA . PHE B 1 701 ? 24.312 -14.875 4.109 1 90.75 701 PHE B CA 1
ATOM 12614 C C . PHE B 1 701 ? 24.125 -16.391 4.043 1 90.75 701 PHE B C 1
ATOM 12616 O O . PHE B 1 701 ? 24.297 -16.984 2.982 1 90.75 701 PHE B O 1
ATOM 12623 N N . SER B 1 702 ? 23.812 -17.031 5.125 1 88.56 702 SER B N 1
ATOM 12624 C CA . SER B 1 702 ? 23.562 -18.469 5.129 1 88.56 702 SER B CA 1
ATOM 12625 C C . SER B 1 702 ? 22.234 -18.797 4.434 1 88.56 702 SER B C 1
ATOM 12627 O O . SER B 1 702 ? 21.266 -18.078 4.57 1 88.56 702 SER B O 1
ATOM 12629 N N . PRO B 1 703 ? 22.219 -19.938 3.637 1 87.44 703 PRO B N 1
ATOM 12630 C CA . PRO B 1 703 ? 20.969 -20.391 3.027 1 87.44 703 PRO B CA 1
ATOM 12631 C C . PRO B 1 703 ? 19.844 -20.562 4.051 1 87.44 703 PRO B C 1
ATOM 12633 O O . PRO B 1 703 ? 18.688 -20.281 3.754 1 87.44 703 PRO B O 1
ATOM 12636 N N . ASN B 1 704 ? 20.188 -20.969 5.238 1 86 704 ASN B N 1
ATOM 12637 C CA . ASN B 1 704 ? 19.203 -21.156 6.297 1 86 704 ASN B CA 1
ATOM 12638 C C . ASN B 1 704 ? 18.516 -19.844 6.672 1 86 704 ASN B C 1
ATOM 12640 O O . ASN B 1 704 ? 17.297 -19.797 6.828 1 86 704 ASN B O 1
ATOM 12644 N N . LEU B 1 705 ? 19.328 -18.781 6.828 1 87.69 705 LEU B N 1
ATOM 12645 C CA . LEU B 1 705 ? 18.766 -17.469 7.129 1 87.69 705 LEU B CA 1
ATOM 12646 C C . LEU B 1 705 ? 17.859 -17 5.996 1 87.69 705 LEU B C 1
ATOM 12648 O O . LEU B 1 705 ? 16.734 -16.547 6.238 1 87.69 705 LEU B O 1
ATOM 12652 N N . LEU B 1 706 ? 18.328 -17.141 4.77 1 88.94 706 LEU B N 1
ATOM 12653 C CA . LEU B 1 706 ? 17.594 -16.641 3.613 1 88.94 706 LEU B CA 1
ATOM 12654 C C . LEU B 1 706 ? 16.266 -17.359 3.447 1 88.94 706 LEU B C 1
ATOM 12656 O O . LEU B 1 706 ? 15.273 -16.734 3.047 1 88.94 706 LEU B O 1
ATOM 12660 N N . ASN B 1 707 ? 16.203 -18.625 3.717 1 88.31 707 ASN B N 1
ATOM 12661 C CA . ASN B 1 707 ? 14.992 -19.422 3.561 1 88.31 707 ASN B CA 1
ATOM 12662 C C . ASN B 1 707 ? 14.023 -19.203 4.723 1 88.31 707 ASN B C 1
ATOM 12664 O O . ASN B 1 707 ? 12.914 -19.75 4.727 1 88.31 707 ASN B O 1
ATOM 12668 N N . ARG B 1 708 ? 14.391 -18.391 5.715 1 86.81 708 ARG B N 1
ATOM 12669 C CA . ARG B 1 708 ? 13.516 -18.062 6.836 1 86.81 708 ARG B CA 1
ATOM 12670 C C . ARG B 1 708 ? 12.922 -16.672 6.668 1 86.81 708 ARG B C 1
ATOM 12672 O O . ARG B 1 708 ? 12.078 -16.25 7.457 1 86.81 708 ARG B O 1
ATOM 12679 N N . LEU B 1 709 ? 13.398 -15.969 5.641 1 87.56 709 LEU B N 1
ATOM 12680 C CA . LEU B 1 709 ? 12.906 -14.617 5.383 1 87.56 709 LEU B CA 1
ATOM 12681 C C . LEU B 1 709 ? 11.57 -14.656 4.648 1 87.56 709 LEU B C 1
ATOM 12683 O O . LEU B 1 709 ? 11.531 -14.547 3.422 1 87.56 709 LEU B O 1
ATOM 12687 N N . VAL B 1 710 ? 10.477 -14.781 5.426 1 84.75 710 VAL B N 1
ATOM 12688 C CA . VAL B 1 710 ? 9.148 -14.914 4.832 1 84.75 710 VAL B CA 1
ATOM 12689 C C . VAL B 1 710 ? 8.25 -13.773 5.312 1 84.75 710 VAL B C 1
ATOM 12691 O O . VAL B 1 710 ? 8.336 -13.352 6.469 1 84.75 710 VAL B O 1
ATOM 12694 N N . PRO B 1 711 ? 7.422 -13.219 4.473 1 80.75 711 PRO B N 1
ATOM 12695 C CA . PRO B 1 711 ? 6.473 -12.188 4.883 1 80.75 711 PRO B CA 1
ATOM 12696 C C . PRO B 1 711 ? 5.266 -12.758 5.625 1 80.75 711 PRO B C 1
ATOM 12698 O O . PRO B 1 711 ? 5.016 -13.961 5.574 1 80.75 711 PRO B O 1
ATOM 12701 N N . SER B 1 712 ? 4.582 -11.844 6.336 1 78.12 712 SER B N 1
ATOM 12702 C CA . SER B 1 712 ? 3.273 -12.219 6.867 1 78.12 712 SER B CA 1
ATOM 12703 C C . SER B 1 712 ? 2.303 -12.57 5.742 1 78.12 712 SER B C 1
ATOM 12705 O O . SER B 1 712 ? 2.381 -12 4.648 1 78.12 712 SER B O 1
ATOM 12707 N N . ARG B 1 713 ? 1.462 -13.469 5.969 1 80.81 713 ARG B N 1
ATOM 12708 C CA . ARG B 1 713 ? 0.598 -13.945 4.891 1 80.81 713 ARG B CA 1
ATOM 12709 C C . ARG B 1 713 ? -0.857 -13.57 5.152 1 80.81 713 ARG B C 1
ATOM 12711 O O . ARG B 1 713 ? -1.767 -14.117 4.527 1 80.81 713 ARG B O 1
ATOM 12718 N N . TRP B 1 714 ? -1.101 -12.609 6.055 1 80.56 714 TRP B N 1
ATOM 12719 C CA . TRP B 1 714 ? -2.463 -12.125 6.238 1 80.56 714 TRP B CA 1
ATOM 12720 C C . TRP B 1 714 ? -2.912 -11.305 5.031 1 80.56 714 TRP B C 1
ATOM 12722 O O . TRP B 1 714 ? -2.143 -10.5 4.496 1 80.56 714 TRP B O 1
ATOM 12732 N N . SER B 1 715 ? -4.109 -11.578 4.547 1 78 715 SER B N 1
ATOM 12733 C CA . SER B 1 715 ? -4.648 -10.836 3.416 1 78 715 SER B CA 1
ATOM 12734 C C . SER B 1 715 ? -5.562 -9.703 3.883 1 78 715 SER B C 1
ATOM 12736 O O . SER B 1 715 ? -6.758 -9.703 3.58 1 78 715 SER B O 1
ATOM 12738 N N . ASP B 1 716 ? -5.082 -8.883 4.754 1 82.12 716 ASP B N 1
ATOM 12739 C CA . ASP B 1 716 ? -5.879 -7.77 5.25 1 82.12 716 ASP B CA 1
ATOM 12740 C C . ASP B 1 716 ? -5.047 -6.496 5.34 1 82.12 716 ASP B C 1
ATOM 12742 O O . ASP B 1 716 ? -3.838 -6.516 5.094 1 82.12 716 ASP B O 1
ATOM 12746 N N . TRP B 1 717 ? -5.754 -5.387 5.637 1 74.75 717 TRP B N 1
ATOM 12747 C CA . TRP B 1 717 ? -5.113 -4.082 5.562 1 74.75 717 TRP B CA 1
ATOM 12748 C C . TRP B 1 717 ? -4.059 -3.93 6.652 1 74.75 717 TRP B C 1
ATOM 12750 O O . TRP B 1 717 ? -3.229 -3.016 6.602 1 74.75 717 TRP B O 1
ATOM 12760 N N . GLY B 1 718 ? -4.094 -4.809 7.629 1 76.25 718 GLY B N 1
ATOM 12761 C CA . GLY B 1 718 ? -3.104 -4.734 8.688 1 76.25 718 GLY B CA 1
ATOM 12762 C C . GLY B 1 718 ? -1.739 -5.246 8.266 1 76.25 718 GLY B C 1
ATOM 12763 O O . GLY B 1 718 ? -0.743 -5.008 8.953 1 76.25 718 GLY B O 1
ATOM 12764 N N . ASN B 1 719 ? -1.766 -5.949 7.133 1 77.12 719 ASN B N 1
ATOM 12765 C CA . ASN B 1 719 ? -0.513 -6.449 6.574 1 77.12 719 ASN B CA 1
ATOM 12766 C C . ASN B 1 719 ? -0.012 -5.566 5.438 1 77.12 719 ASN B C 1
ATOM 12768 O O . ASN B 1 719 ? -0.564 -5.594 4.336 1 77.12 719 ASN B O 1
ATOM 12772 N N . PRO B 1 720 ? 0.959 -4.793 5.727 1 68.38 720 PRO B N 1
ATOM 12773 C CA . PRO B 1 720 ? 1.472 -3.924 4.66 1 68.38 720 PRO B CA 1
ATOM 12774 C C . PRO B 1 720 ? 2.094 -4.707 3.508 1 68.38 720 PRO B C 1
ATOM 12776 O O . PRO B 1 720 ? 2.262 -4.168 2.412 1 68.38 720 PRO B O 1
ATOM 12779 N N . ASN B 1 721 ? 2.383 -6.043 3.688 1 69.56 721 ASN B N 1
ATOM 12780 C CA . ASN B 1 721 ? 3.031 -6.871 2.676 1 69.56 721 ASN B CA 1
ATOM 12781 C C . ASN B 1 721 ? 2.041 -7.828 2.016 1 69.56 721 ASN B C 1
ATOM 12783 O O . ASN B 1 721 ? 2.43 -8.891 1.533 1 69.56 721 ASN B O 1
ATOM 12787 N N . ARG B 1 722 ? 0.847 -7.434 2.08 1 71 722 ARG B N 1
ATOM 12788 C CA . ARG B 1 722 ? -0.181 -8.367 1.626 1 71 722 ARG B CA 1
ATOM 12789 C C . ARG B 1 722 ? 0.005 -8.711 0.151 1 71 722 ARG B C 1
ATOM 12791 O O . ARG B 1 722 ? -0.459 -9.75 -0.312 1 71 722 ARG B O 1
ATOM 12798 N N . PHE B 1 723 ? 0.801 -7.883 -0.604 1 63.09 723 PHE B N 1
ATOM 12799 C CA . PHE B 1 723 ? 0.954 -8.141 -2.031 1 63.09 723 PHE B CA 1
ATOM 12800 C C . PHE B 1 723 ? 2.389 -8.531 -2.359 1 63.09 723 PHE B C 1
ATOM 12802 O O . PHE B 1 723 ? 2.764 -8.609 -3.531 1 63.09 723 PHE B O 1
ATOM 12809 N N . ALA B 1 724 ? 3.078 -8.773 -1.317 1 68.25 724 ALA B N 1
ATOM 12810 C CA . ALA B 1 724 ? 4.48 -9.117 -1.52 1 68.25 724 ALA B CA 1
ATOM 12811 C C . ALA B 1 724 ? 4.625 -10.555 -2.023 1 68.25 724 ALA B C 1
ATOM 12813 O O . ALA B 1 724 ? 3.777 -11.406 -1.739 1 68.25 724 ALA B O 1
ATOM 12814 N N . SER B 1 725 ? 5.719 -10.734 -2.762 1 73 725 SER B N 1
ATOM 12815 C CA . SER B 1 725 ? 6.082 -12.086 -3.168 1 73 725 SER B CA 1
ATOM 12816 C C . SER B 1 725 ? 6.555 -12.914 -1.976 1 73 725 SER B C 1
ATOM 12818 O O . SER B 1 725 ? 7.027 -12.359 -0.979 1 73 725 SER B O 1
ATOM 12820 N N . LEU B 1 726 ? 6.367 -14.195 -1.989 1 77.75 726 LEU B N 1
ATOM 12821 C CA . LEU B 1 726 ? 6.77 -15.102 -0.921 1 77.75 726 LEU B CA 1
ATOM 12822 C C . LEU B 1 726 ? 8.281 -15.273 -0.89 1 77.75 726 LEU B C 1
ATOM 12824 O O . LEU B 1 726 ? 8.883 -15.312 0.186 1 77.75 726 LEU B O 1
ATOM 12828 N N . ASP B 1 727 ? 8.875 -15.359 -2.047 1 78.69 727 ASP B N 1
ATOM 12829 C CA . ASP B 1 727 ? 10.32 -15.562 -2.07 1 78.69 727 ASP B CA 1
ATOM 12830 C C . ASP B 1 727 ? 11.055 -14.234 -1.887 1 78.69 727 ASP B C 1
ATOM 12832 O O . ASP B 1 727 ? 10.617 -13.195 -2.383 1 78.69 727 ASP B O 1
ATOM 12836 N N . TYR B 1 728 ? 12.141 -14.25 -1.101 1 83.25 728 TYR B N 1
ATOM 12837 C CA . TYR B 1 728 ? 12.922 -13.047 -0.834 1 83.25 728 TYR B CA 1
ATOM 12838 C C . TYR B 1 728 ? 13.945 -12.812 -1.935 1 83.25 728 TYR B C 1
ATOM 12840 O O . TYR B 1 728 ? 14.789 -13.672 -2.207 1 83.25 728 TYR B O 1
ATOM 12848 N N . PRO B 1 729 ? 13.93 -11.727 -2.611 1 85.5 729 PRO B N 1
ATOM 12849 C CA . PRO B 1 729 ? 14.828 -11.453 -3.732 1 85.5 729 PRO B CA 1
ATOM 12850 C C . PRO B 1 729 ? 16.188 -10.906 -3.281 1 85.5 729 PRO B C 1
ATOM 12852 O O . PRO B 1 729 ? 16.516 -9.75 -3.557 1 85.5 729 PRO B O 1
ATOM 12855 N N . ILE B 1 730 ? 16.984 -11.766 -2.699 1 88 730 ILE B N 1
ATOM 12856 C CA . ILE B 1 730 ? 18.234 -11.352 -2.055 1 88 730 ILE B CA 1
ATOM 12857 C C . ILE B 1 730 ? 19.172 -10.75 -3.096 1 88 730 ILE B C 1
ATOM 12859 O O . ILE B 1 730 ? 19.828 -9.734 -2.842 1 88 730 ILE B O 1
ATOM 12863 N N . SER B 1 731 ? 19.281 -11.336 -4.324 1 87.06 731 SER B N 1
ATOM 12864 C CA . SER B 1 731 ? 20.188 -10.836 -5.348 1 87.06 731 SER B CA 1
ATOM 12865 C C . SER B 1 731 ? 19.812 -9.422 -5.777 1 87.06 731 SER B C 1
ATOM 12867 O O . SER B 1 731 ? 20.688 -8.562 -5.941 1 87.06 731 SER B O 1
ATOM 12869 N N . ASP B 1 732 ? 18.547 -9.266 -5.902 1 84.56 732 ASP B N 1
ATOM 12870 C CA . ASP B 1 732 ? 18.078 -7.949 -6.305 1 84.56 732 ASP B CA 1
ATOM 12871 C C . ASP B 1 732 ? 18.344 -6.906 -5.223 1 84.56 732 ASP B C 1
ATOM 12873 O O . ASP B 1 732 ? 18.641 -5.754 -5.523 1 84.56 732 ASP B O 1
ATOM 12877 N N . ARG B 1 733 ? 18.203 -7.324 -3.977 1 88 733 ARG B N 1
ATOM 12878 C CA . ARG B 1 733 ? 18.438 -6.406 -2.869 1 88 733 ARG B CA 1
ATOM 12879 C C . ARG B 1 733 ? 19.891 -5.984 -2.797 1 88 733 ARG B C 1
ATOM 12881 O O . ARG B 1 733 ? 20.203 -4.805 -2.613 1 88 733 ARG B O 1
ATOM 12888 N N . ILE B 1 734 ? 20.766 -6.941 -2.947 1 91.75 734 ILE B N 1
ATOM 12889 C CA . ILE B 1 734 ? 22.203 -6.645 -2.955 1 91.75 734 ILE B CA 1
ATOM 12890 C C . ILE B 1 734 ? 22.531 -5.773 -4.16 1 91.75 734 ILE B C 1
ATOM 12892 O O . ILE B 1 734 ? 23.266 -4.781 -4.035 1 91.75 734 ILE B O 1
ATOM 12896 N N . GLY B 1 735 ? 21.953 -6.168 -5.348 1 89.81 735 GLY B N 1
ATOM 12897 C CA . GLY B 1 735 ? 22.172 -5.391 -6.559 1 89.81 735 GLY B CA 1
ATOM 12898 C C . GLY B 1 735 ? 21.719 -3.947 -6.422 1 89.81 735 GLY B C 1
ATOM 12899 O O . GLY B 1 735 ? 22.359 -3.037 -6.941 1 89.81 735 GLY B O 1
ATOM 12900 N N . TRP B 1 736 ? 20.703 -3.764 -5.699 1 85.94 736 TRP B N 1
ATOM 12901 C CA . TRP B 1 736 ? 20.188 -2.416 -5.484 1 85.94 736 TRP B CA 1
ATOM 12902 C C . TRP B 1 736 ? 21.172 -1.57 -4.691 1 85.94 736 TRP B C 1
ATOM 12904 O O . TRP B 1 736 ? 21.422 -0.409 -5.031 1 85.94 736 TRP B O 1
ATOM 12914 N N . VAL B 1 737 ? 21.719 -2.111 -3.604 1 90.62 737 VAL B N 1
ATOM 12915 C CA . VAL B 1 737 ? 22.688 -1.396 -2.785 1 90.62 737 VAL B CA 1
ATOM 12916 C C . VAL B 1 737 ? 23.906 -1.038 -3.627 1 90.62 737 VAL B C 1
ATOM 12918 O O . VAL B 1 737 ? 24.359 0.112 -3.629 1 90.62 737 VAL B O 1
ATOM 12921 N N . GLN B 1 738 ? 24.422 -1.984 -4.383 1 94.81 738 GLN B N 1
ATOM 12922 C CA . GLN B 1 738 ? 25.625 -1.793 -5.18 1 94.81 738 GLN B CA 1
ATOM 12923 C C . GLN B 1 738 ? 25.391 -0.783 -6.297 1 94.81 738 GLN B C 1
ATOM 12925 O O . GLN B 1 738 ? 26.219 0.092 -6.535 1 94.81 738 GLN B O 1
ATOM 12930 N N . ASN B 1 739 ? 24.25 -0.9 -6.965 1 91.5 739 ASN B N 1
ATOM 12931 C CA . ASN B 1 739 ? 23.922 0.023 -8.047 1 91.5 739 ASN B CA 1
ATOM 12932 C C . ASN B 1 739 ? 23.781 1.456 -7.535 1 91.5 739 ASN B C 1
ATOM 12934 O O . ASN B 1 739 ? 24.234 2.396 -8.188 1 91.5 739 ASN B O 1
ATOM 12938 N N . ARG B 1 740 ? 23.188 1.601 -6.383 1 87.25 740 ARG B N 1
ATOM 12939 C CA . ARG B 1 740 ? 23 2.928 -5.805 1 87.25 740 ARG B CA 1
ATOM 12940 C C . ARG B 1 740 ? 24.344 3.598 -5.543 1 87.25 740 ARG B C 1
ATOM 12942 O O . ARG B 1 740 ? 24.562 4.75 -5.922 1 87.25 740 ARG B O 1
ATOM 12949 N N . ILE B 1 741 ? 25.234 2.928 -4.969 1 92.81 741 ILE B N 1
ATOM 12950 C CA . ILE B 1 741 ? 26.531 3.473 -4.59 1 92.81 741 ILE B CA 1
ATOM 12951 C C . ILE B 1 741 ? 27.375 3.723 -5.844 1 92.81 741 ILE B C 1
ATOM 12953 O O . ILE B 1 741 ? 27.953 4.801 -6.004 1 92.81 741 ILE B O 1
ATOM 12957 N N . LEU B 1 742 ? 27.375 2.748 -6.766 1 95.5 742 LEU B N 1
ATOM 12958 C CA . LEU B 1 742 ? 28.172 2.873 -7.973 1 95.5 742 LEU B CA 1
ATOM 12959 C C . LEU B 1 742 ? 27.672 4.004 -8.859 1 95.5 742 LEU B C 1
ATOM 12961 O O . LEU B 1 742 ? 28.453 4.754 -9.43 1 95.5 742 LEU B O 1
ATOM 12965 N N . SER B 1 743 ? 26.391 4.133 -8.969 1 92.81 743 SER B N 1
ATOM 12966 C CA . SER B 1 743 ? 25.797 5.195 -9.773 1 92.81 743 SER B CA 1
ATOM 12967 C C . SER B 1 743 ? 26.141 6.57 -9.211 1 92.81 743 SER B C 1
ATOM 12969 O O . SER B 1 743 ? 26.344 7.523 -9.969 1 92.81 743 SER B O 1
ATOM 12971 N N . GLU B 1 744 ? 26.203 6.68 -7.926 1 90.75 744 GLU B N 1
ATOM 12972 C CA . GLU B 1 744 ? 26.578 7.949 -7.301 1 90.75 744 GLU B CA 1
ATOM 12973 C C . GLU B 1 744 ? 28.047 8.266 -7.52 1 90.75 744 GLU B C 1
ATOM 12975 O O . GLU B 1 744 ? 28.422 9.422 -7.742 1 90.75 744 GLU B O 1
ATOM 12980 N N . LEU B 1 745 ? 28.875 7.297 -7.469 1 95.06 745 LEU B N 1
ATOM 12981 C CA . LEU B 1 745 ? 30.312 7.496 -7.66 1 95.06 745 LEU B CA 1
ATOM 12982 C C . LEU B 1 745 ? 30.609 7.949 -9.086 1 95.06 745 LEU B C 1
ATOM 12984 O O . LEU B 1 745 ? 31.578 8.688 -9.32 1 95.06 745 LEU B O 1
ATOM 12988 N N . LEU B 1 746 ? 29.734 7.512 -10 1 95.06 746 LEU B N 1
ATOM 12989 C CA . LEU B 1 746 ? 29.984 7.812 -11.406 1 95.06 746 LEU B CA 1
ATOM 12990 C C . LEU B 1 746 ? 29.016 8.875 -11.906 1 95.06 746 LEU B C 1
ATOM 12992 O O . LEU B 1 746 ? 28.812 9.023 -13.117 1 95.06 746 LEU B O 1
ATOM 12996 N N . SER B 1 747 ? 28.391 9.633 -11 1 90.94 747 SER B N 1
ATOM 12997 C CA . SER B 1 747 ? 27.438 10.664 -11.391 1 90.94 747 SER B CA 1
ATOM 12998 C C . SER B 1 747 ? 28.125 11.797 -12.148 1 90.94 747 SER B C 1
ATOM 13000 O O . SER B 1 747 ? 29.266 12.148 -11.852 1 90.94 747 SER B O 1
ATOM 13002 N N . PRO B 1 748 ? 27.422 12.414 -13.125 1 88.25 748 PRO B N 1
ATOM 13003 C CA . PRO B 1 748 ? 28.016 13.508 -13.898 1 88.25 748 PRO B CA 1
ATOM 13004 C C . PRO B 1 748 ? 28.453 14.68 -13.016 1 88.25 748 PRO B C 1
ATOM 13006 O O . PRO B 1 748 ? 29.5 15.266 -13.25 1 88.25 748 PRO B O 1
ATOM 13009 N N . ALA B 1 749 ? 27.641 15.039 -12.031 1 85.88 749 ALA B N 1
ATOM 13010 C CA . ALA B 1 749 ? 27.969 16.141 -11.133 1 85.88 749 ALA B CA 1
ATOM 13011 C C . ALA B 1 749 ? 29.281 15.867 -10.391 1 85.88 749 ALA B C 1
ATOM 13013 O O . ALA B 1 749 ? 30.109 16.766 -10.234 1 85.88 749 ALA B O 1
ATOM 13014 N N . ARG B 1 750 ? 29.484 14.656 -9.93 1 92.5 750 ARG B N 1
ATOM 13015 C CA . ARG B 1 750 ? 30.688 14.305 -9.188 1 92.5 750 ARG B CA 1
ATOM 13016 C C . ARG B 1 750 ? 31.906 14.242 -10.102 1 92.5 750 ARG B C 1
ATOM 13018 O O . ARG B 1 750 ? 33 14.711 -9.742 1 92.5 750 ARG B O 1
ATOM 13025 N N . LEU B 1 751 ? 31.766 13.68 -11.25 1 93.12 751 LEU B N 1
ATOM 13026 C CA . LEU B 1 751 ? 32.875 13.633 -12.211 1 93.12 751 LEU B CA 1
ATOM 13027 C C . LEU B 1 751 ? 33.281 15.039 -12.609 1 93.12 751 LEU B C 1
ATOM 13029 O O . LEU B 1 751 ? 34.5 15.305 -12.766 1 93.12 751 LEU B O 1
ATOM 13033 N N . THR B 1 752 ? 32.312 15.93 -12.742 1 90.69 752 THR B N 1
ATOM 13034 C CA . THR B 1 752 ? 32.625 17.328 -13.031 1 90.69 752 THR B CA 1
ATOM 13035 C C . THR B 1 752 ? 33.406 17.953 -11.875 1 90.69 752 THR B C 1
ATOM 13037 O O . THR B 1 752 ? 34.375 18.688 -12.094 1 90.69 752 THR B O 1
ATOM 13040 N N . ARG B 1 753 ? 33 17.641 -10.688 1 92.56 753 ARG B N 1
ATOM 13041 C CA . ARG B 1 753 ? 33.688 18.172 -9.516 1 92.56 753 ARG B CA 1
ATOM 13042 C C . ARG B 1 753 ? 35.125 17.656 -9.43 1 92.56 753 ARG B C 1
ATOM 13044 O O . ARG B 1 753 ? 36.031 18.391 -9.062 1 92.56 753 ARG B O 1
ATOM 13051 N N . LEU B 1 754 ? 35.281 16.375 -9.711 1 94.19 754 LEU B N 1
ATOM 13052 C CA . LEU B 1 754 ? 36.625 15.805 -9.688 1 94.19 754 LEU B CA 1
ATOM 13053 C C . LEU B 1 754 ? 37.531 16.5 -10.68 1 94.19 754 LEU B C 1
ATOM 13055 O O . LEU B 1 754 ? 38.688 16.797 -10.375 1 94.19 754 LEU B O 1
ATOM 13059 N N . ARG B 1 755 ? 37.031 16.812 -11.828 1 89.31 755 ARG B N 1
ATOM 13060 C CA . ARG B 1 755 ? 37.812 17.562 -12.82 1 89.31 755 ARG B CA 1
ATOM 13061 C C . ARG B 1 755 ? 38.156 18.953 -12.312 1 89.31 755 ARG B C 1
ATOM 13063 O O . ARG B 1 755 ? 39.281 19.391 -12.391 1 89.31 755 ARG B O 1
ATOM 13070 N N . ASP B 1 756 ? 37.156 19.641 -11.758 1 91.38 756 ASP B N 1
ATOM 13071 C CA . ASP B 1 756 ? 37.344 21.016 -11.32 1 91.38 756 ASP B CA 1
ATOM 13072 C C . ASP B 1 756 ? 38.281 21.094 -10.125 1 91.38 756 ASP B C 1
ATOM 13074 O O . ASP B 1 756 ? 39 22.094 -9.945 1 91.38 756 ASP B O 1
ATOM 13078 N N . LEU B 1 757 ? 38.281 20.062 -9.297 1 92.88 757 LEU B N 1
ATOM 13079 C CA . LEU B 1 757 ? 39.125 20.047 -8.109 1 92.88 757 LEU B CA 1
ATOM 13080 C C . LEU B 1 757 ? 40.594 20.016 -8.484 1 92.88 757 LEU B C 1
ATOM 13082 O O . LEU B 1 757 ? 41.438 20.406 -7.684 1 92.88 757 LEU B O 1
ATOM 13086 N N . GLU B 1 758 ? 40.875 19.609 -9.695 1 88 758 GLU B N 1
ATOM 13087 C CA . GLU B 1 758 ? 42.25 19.656 -10.148 1 88 758 GLU B CA 1
ATOM 13088 C C . GLU B 1 758 ? 42.75 21.109 -10.266 1 88 758 GLU B C 1
ATOM 13090 O O . GLU B 1 758 ? 43.938 21.375 -10.094 1 88 758 GLU B O 1
ATOM 13095 N N . PHE B 1 759 ? 41.75 22 -10.484 1 88.25 759 PHE B N 1
ATOM 13096 C CA . PHE B 1 759 ? 42.062 23.422 -10.547 1 88.25 759 PHE B CA 1
ATOM 13097 C C . PHE B 1 759 ? 42.094 24.031 -9.156 1 88.25 759 PHE B C 1
ATOM 13099 O O . PHE B 1 759 ? 42.781 25.047 -8.938 1 88.25 759 PHE B O 1
ATOM 13106 N N . LYS B 1 760 ? 41.438 23.406 -8.266 1 91.25 760 LYS B N 1
ATOM 13107 C CA . LYS B 1 760 ? 41.219 24.016 -6.965 1 91.25 760 LYS B CA 1
ATOM 13108 C C . LYS B 1 760 ? 42.156 23.453 -5.918 1 91.25 760 LYS B C 1
ATOM 13110 O O . LYS B 1 760 ? 42.125 23.844 -4.746 1 91.25 760 LYS B O 1
ATOM 13115 N N . THR B 1 761 ? 42.938 22.516 -6.32 1 91.56 761 THR B N 1
ATOM 13116 C CA . THR B 1 761 ? 43.906 21.875 -5.426 1 91.56 761 THR B CA 1
ATOM 13117 C C . THR B 1 761 ? 45.312 21.891 -6.027 1 91.56 761 THR B C 1
ATOM 13119 O O . THR B 1 761 ? 45.469 21.938 -7.25 1 91.56 761 THR B O 1
ATOM 13122 N N . SER B 1 762 ? 46.312 21.828 -5.094 1 89.56 762 SER B N 1
ATOM 13123 C CA . SER B 1 762 ? 47.688 21.75 -5.578 1 89.56 762 SER B CA 1
ATOM 13124 C C . SER B 1 762 ? 47.906 20.469 -6.359 1 89.56 762 SER B C 1
ATOM 13126 O O . SER B 1 762 ? 47.312 19.438 -6.078 1 89.56 762 SER B O 1
ATOM 13128 N N . PRO B 1 763 ? 48.812 20.516 -7.305 1 83.62 763 PRO B N 1
ATOM 13129 C CA . PRO B 1 763 ? 49.062 19.344 -8.141 1 83.62 763 PRO B CA 1
ATOM 13130 C C . PRO B 1 763 ? 49.438 18.094 -7.328 1 83.62 763 PRO B C 1
ATOM 13132 O O . PRO B 1 763 ? 50.219 18.188 -6.375 1 83.62 763 PRO B O 1
ATOM 13135 N N . GLY B 1 764 ? 48.781 17.062 -7.609 1 85.5 764 GLY B N 1
ATOM 13136 C CA . GLY B 1 764 ? 49.094 15.789 -6.973 1 85.5 764 GLY B CA 1
ATOM 13137 C C . GLY B 1 764 ? 48.219 15.523 -5.746 1 85.5 764 GLY B C 1
ATOM 13138 O O . GLY B 1 764 ? 48.25 14.43 -5.188 1 85.5 764 GLY B O 1
ATOM 13139 N N . ASN B 1 765 ? 47.5 16.5 -5.402 1 91.62 765 ASN B N 1
ATOM 13140 C CA . ASN B 1 765 ? 46.75 16.359 -4.168 1 91.62 765 ASN B CA 1
ATOM 13141 C C . ASN B 1 765 ? 45.25 16.266 -4.441 1 91.62 765 ASN B C 1
ATOM 13143 O O . ASN B 1 765 ? 44.438 16.453 -3.533 1 91.62 765 ASN B O 1
ATOM 13147 N N . ALA B 1 766 ? 44.844 16.016 -5.645 1 92.69 766 ALA B N 1
ATOM 13148 C CA . ALA B 1 766 ? 43.469 15.805 -6.023 1 92.69 766 ALA B CA 1
ATOM 13149 C C . ALA B 1 766 ? 43.219 14.367 -6.484 1 92.69 766 ALA B C 1
ATOM 13151 O O . ALA B 1 766 ? 44.094 13.766 -7.113 1 92.69 766 ALA B O 1
ATOM 13152 N N . LEU B 1 767 ? 42.125 13.789 -6.051 1 95.81 767 LEU B N 1
ATOM 13153 C CA . LEU B 1 767 ? 41.688 12.539 -6.664 1 95.81 767 LEU B CA 1
ATOM 13154 C C . LEU B 1 767 ? 41.281 12.758 -8.109 1 95.81 767 LEU B C 1
ATOM 13156 O O . LEU B 1 767 ? 40.438 13.633 -8.398 1 95.81 767 LEU B O 1
ATOM 13160 N N . THR B 1 768 ? 41.844 11.984 -8.953 1 94.31 768 THR B N 1
ATOM 13161 C CA . THR B 1 768 ? 41.562 12.195 -10.375 1 94.31 768 THR B CA 1
ATOM 13162 C C . THR B 1 768 ? 40.562 11.188 -10.891 1 94.31 768 THR B C 1
ATOM 13164 O O . THR B 1 768 ? 40.312 10.156 -10.266 1 94.31 768 THR B O 1
ATOM 13167 N N . ILE B 1 769 ? 39.969 11.547 -12.008 1 94.25 769 ILE B N 1
ATOM 13168 C CA . ILE B 1 769 ? 38.969 10.664 -12.633 1 94.25 769 ILE B CA 1
ATOM 13169 C C . ILE B 1 769 ? 39.625 9.336 -13.008 1 94.25 769 ILE B C 1
ATOM 13171 O O . ILE B 1 769 ? 39.062 8.266 -12.75 1 94.25 769 ILE B O 1
ATOM 13175 N N . PRO B 1 770 ? 40.875 9.266 -13.562 1 92.75 770 PRO B N 1
ATOM 13176 C CA . PRO B 1 770 ? 41.5 7.984 -13.875 1 92.75 770 PRO B CA 1
ATOM 13177 C C . PRO B 1 770 ? 41.719 7.117 -12.633 1 92.75 770 PRO B C 1
ATOM 13179 O O . PRO B 1 770 ? 41.531 5.898 -12.688 1 92.75 770 PRO B O 1
ATOM 13182 N N . GLU B 1 771 ? 42.094 7.781 -11.617 1 93.81 771 GLU B N 1
ATOM 13183 C CA . GLU B 1 771 ? 42.312 7.035 -10.383 1 93.81 771 GLU B CA 1
ATOM 13184 C C . GLU B 1 771 ? 41 6.391 -9.898 1 93.81 771 GLU B C 1
ATOM 13186 O O . GLU B 1 771 ? 41 5.242 -9.461 1 93.81 771 GLU B O 1
ATOM 13191 N N . LEU B 1 772 ? 39.875 7.164 -9.883 1 97.12 772 LEU B N 1
ATOM 13192 C CA . LEU B 1 772 ? 38.594 6.633 -9.5 1 97.12 772 LEU B CA 1
ATOM 13193 C C . LEU B 1 772 ? 38.219 5.441 -10.375 1 97.12 772 LEU B C 1
ATOM 13195 O O . LEU B 1 772 ? 37.844 4.379 -9.867 1 97.12 772 LEU B O 1
ATOM 13199 N N . LEU B 1 773 ? 38.312 5.555 -11.719 1 96.31 773 LEU B N 1
ATOM 13200 C CA . LEU B 1 773 ? 37.906 4.512 -12.648 1 96.31 773 LEU B CA 1
ATOM 13201 C C . LEU B 1 773 ? 38.781 3.273 -12.5 1 96.31 773 LEU B C 1
ATOM 13203 O O . LEU B 1 773 ? 38.281 2.145 -12.57 1 96.31 773 LEU B O 1
ATOM 13207 N N . GLU B 1 774 ? 40.031 3.438 -12.312 1 91.81 774 GLU B N 1
ATOM 13208 C CA . GLU B 1 774 ? 40.969 2.322 -12.125 1 91.81 774 GLU B CA 1
ATOM 13209 C C . GLU B 1 774 ? 40.625 1.543 -10.852 1 91.81 774 GLU B C 1
ATOM 13211 O O . GLU B 1 774 ? 40.625 0.311 -10.859 1 91.81 774 GLU B O 1
ATOM 13216 N N . MET B 1 775 ? 40.406 2.273 -9.82 1 94.88 775 MET B N 1
ATOM 13217 C CA . MET B 1 775 ? 40.094 1.619 -8.555 1 94.88 775 MET B CA 1
ATOM 13218 C C . MET B 1 775 ? 38.781 0.822 -8.68 1 94.88 775 MET B C 1
ATOM 13220 O O . MET B 1 775 ? 38.688 -0.294 -8.164 1 94.88 775 MET B O 1
ATOM 13224 N N . LEU B 1 776 ? 37.781 1.412 -9.297 1 97.06 776 LEU B N 1
ATOM 13225 C CA . LEU B 1 776 ? 36.5 0.729 -9.484 1 97.06 776 LEU B CA 1
ATOM 13226 C C . LEU B 1 776 ? 36.656 -0.519 -10.344 1 97.06 776 LEU B C 1
ATOM 13228 O O . LEU B 1 776 ? 36.188 -1.592 -9.992 1 97.06 776 LEU B O 1
ATOM 13232 N N . THR B 1 777 ? 37.406 -0.399 -11.477 1 94.88 777 THR B N 1
ATOM 13233 C CA . THR B 1 777 ? 37.625 -1.535 -12.367 1 94.88 777 THR B CA 1
ATOM 13234 C C . THR B 1 777 ? 38.375 -2.658 -11.641 1 94.88 777 THR B C 1
ATOM 13236 O O . THR B 1 777 ? 37.969 -3.82 -11.719 1 94.88 777 THR B O 1
ATOM 13239 N N . ASN B 1 778 ? 39.375 -2.342 -10.883 1 92.62 778 ASN B N 1
ATOM 13240 C CA . ASN B 1 778 ? 40.188 -3.334 -10.172 1 92.62 778 ASN B CA 1
ATOM 13241 C C . ASN B 1 778 ? 39.375 -4.027 -9.078 1 92.62 778 ASN B C 1
ATOM 13243 O O . ASN B 1 778 ? 39.562 -5.227 -8.836 1 92.62 778 ASN B O 1
ATOM 13247 N N . SER B 1 779 ? 38.531 -3.266 -8.445 1 94.94 779 SER B N 1
ATOM 13248 C CA . SER B 1 779 ? 37.719 -3.818 -7.359 1 94.94 779 SER B CA 1
ATOM 13249 C C . SER B 1 779 ? 36.594 -4.68 -7.891 1 94.94 779 SER B C 1
ATOM 13251 O O . SER B 1 779 ? 36.312 -5.766 -7.371 1 94.94 779 SER B O 1
ATOM 13253 N N . ILE B 1 780 ? 35.906 -4.223 -8.922 1 96.62 780 ILE B N 1
ATOM 13254 C CA . ILE B 1 780 ? 34.688 -4.859 -9.43 1 96.62 780 ILE B CA 1
ATOM 13255 C C . ILE B 1 780 ? 35.062 -6.066 -10.297 1 96.62 780 ILE B C 1
ATOM 13257 O O . ILE B 1 780 ? 34.375 -7.082 -10.281 1 96.62 780 ILE B O 1
ATOM 13261 N N . TRP B 1 781 ? 36.156 -6.07 -11.039 1 95.81 781 TRP B N 1
ATOM 13262 C CA . TRP B 1 781 ? 36.594 -7.141 -11.938 1 95.81 781 TRP B CA 1
ATOM 13263 C C . TRP B 1 781 ? 37.812 -7.848 -11.391 1 95.81 781 TRP B C 1
ATOM 13265 O O . TRP B 1 781 ? 38.719 -8.242 -12.156 1 95.81 781 TRP B O 1
ATOM 13275 N N . SER B 1 782 ? 37.969 -8.023 -10.117 1 92.5 782 SER B N 1
ATOM 13276 C CA . SER B 1 782 ? 39.125 -8.57 -9.461 1 92.5 782 SER B CA 1
ATOM 13277 C C . SER B 1 782 ? 39.438 -9.984 -9.961 1 92.5 782 SER B C 1
ATOM 13279 O O . SER B 1 782 ? 40.594 -10.406 -9.953 1 92.5 782 SER B O 1
ATOM 13281 N N . GLU B 1 783 ? 38.406 -10.75 -10.375 1 91.25 783 GLU B N 1
ATOM 13282 C CA . GLU B 1 783 ? 38.594 -12.125 -10.828 1 91.25 783 GLU B CA 1
ATOM 13283 C C . GLU B 1 783 ? 39.5 -12.195 -12.047 1 91.25 783 GLU B C 1
ATOM 13285 O O . GLU B 1 783 ? 40.094 -13.242 -12.32 1 91.25 783 GLU B O 1
ATOM 13290 N N . LEU B 1 784 ? 39.594 -11.094 -12.766 1 89.81 784 LEU B N 1
ATOM 13291 C CA . LEU B 1 784 ? 40.375 -11.07 -13.984 1 89.81 784 LEU B CA 1
ATOM 13292 C C . LEU B 1 784 ? 41.875 -11.141 -13.648 1 89.81 784 LEU B C 1
ATOM 13294 O O . LEU B 1 784 ? 42.688 -11.516 -14.492 1 89.81 784 LEU B O 1
ATOM 13298 N N . TRP B 1 785 ? 42.188 -10.805 -12.383 1 84.06 785 TRP B N 1
ATOM 13299 C CA . TRP B 1 785 ? 43.594 -10.719 -12.008 1 84.06 785 TRP B CA 1
ATOM 13300 C C . TRP B 1 785 ? 43.969 -11.805 -11.008 1 84.06 785 TRP B C 1
ATOM 13302 O O . TRP B 1 785 ? 45.062 -11.82 -10.461 1 84.06 785 TRP B O 1
ATOM 13312 N N . THR B 1 786 ? 43.031 -12.711 -10.883 1 82.75 786 THR B N 1
ATOM 13313 C CA . THR B 1 786 ? 43.25 -13.758 -9.891 1 82.75 786 THR B CA 1
ATOM 13314 C C . THR B 1 786 ? 44.25 -14.781 -10.422 1 82.75 786 THR B C 1
ATOM 13316 O O . THR B 1 786 ? 44.344 -14.992 -11.633 1 82.75 786 THR B O 1
ATOM 13319 N N . SER B 1 787 ? 44.969 -15.383 -9.531 1 78.62 787 SER B N 1
ATOM 13320 C CA . SER B 1 787 ? 45.906 -16.438 -9.883 1 78.62 787 SER B CA 1
ATOM 13321 C C . SER B 1 787 ? 45.312 -17.812 -9.75 1 78.62 787 SER B C 1
ATOM 13323 O O . SER B 1 787 ? 45.938 -18.812 -10.094 1 78.62 787 SER B O 1
ATOM 13325 N N . GLU B 1 788 ? 44.062 -17.844 -9.43 1 80.44 788 GLU B N 1
ATOM 13326 C CA . GLU B 1 788 ? 43.406 -19.125 -9.234 1 80.44 788 GLU B CA 1
ATOM 13327 C C . GLU B 1 788 ? 43.188 -19.859 -10.555 1 80.44 788 GLU B C 1
ATOM 13329 O O . GLU B 1 788 ? 42.969 -19.219 -11.586 1 80.44 788 GLU B O 1
ATOM 13334 N N . LYS B 1 789 ? 43.281 -21.172 -10.508 1 78.81 789 LYS B N 1
ATOM 13335 C CA . LYS B 1 789 ? 43.156 -22 -11.703 1 78.81 789 LYS B CA 1
ATOM 13336 C C . LYS B 1 789 ? 41.688 -22.062 -12.172 1 78.81 789 LYS B C 1
ATOM 13338 O O . LYS B 1 789 ? 41.438 -21.969 -13.375 1 78.81 789 LYS B O 1
ATOM 13343 N N . GLN B 1 790 ? 40.844 -22.266 -11.219 1 86 790 GLN B N 1
ATOM 13344 C CA . GLN B 1 790 ? 39.438 -22.281 -11.57 1 86 790 GLN B CA 1
ATOM 13345 C C . GLN B 1 790 ? 38.75 -20.984 -11.164 1 86 790 GLN B C 1
ATOM 13347 O O . GLN B 1 790 ? 38.844 -20.547 -10.016 1 86 790 GLN B O 1
ATOM 13352 N N . ILE B 1 791 ? 38.219 -20.312 -12.141 1 86.69 791 ILE B N 1
ATOM 13353 C CA . ILE B 1 791 ? 37.562 -19.047 -11.914 1 86.69 791 ILE B CA 1
ATOM 13354 C C . ILE B 1 791 ? 36.031 -19.219 -12.016 1 86.69 791 ILE B C 1
ATOM 13356 O O . ILE B 1 791 ? 35.531 -19.688 -13.031 1 86.69 791 ILE B O 1
ATOM 13360 N N . SER B 1 792 ? 35.375 -19.062 -10.906 1 88.69 792 SER B N 1
ATOM 13361 C CA . SER B 1 792 ? 33.938 -19.047 -10.859 1 88.69 792 SER B CA 1
ATOM 13362 C C . SER B 1 792 ? 33.406 -17.719 -10.336 1 88.69 792 SER B C 1
ATOM 13364 O O . SER B 1 792 ? 33.594 -17.375 -9.172 1 88.69 792 SER B O 1
ATOM 13366 N N . ILE B 1 793 ? 32.781 -16.969 -11.203 1 92.06 793 ILE B N 1
ATOM 13367 C CA . ILE B 1 793 ? 32.219 -15.672 -10.828 1 92.06 793 ILE B CA 1
ATOM 13368 C C . ILE B 1 793 ? 30.797 -15.852 -10.328 1 92.06 793 ILE B C 1
ATOM 13370 O O . ILE B 1 793 ? 29.922 -16.297 -11.086 1 92.06 793 ILE B O 1
ATOM 13374 N N . GLY B 1 794 ? 30.516 -15.523 -9.141 1 86.69 794 GLY B N 1
ATOM 13375 C CA . GLY B 1 794 ? 29.234 -15.727 -8.508 1 86.69 794 GLY B CA 1
ATOM 13376 C C . GLY B 1 794 ? 28.156 -14.781 -9.031 1 86.69 794 GLY B C 1
ATOM 13377 O O . GLY B 1 794 ? 28.453 -13.805 -9.719 1 86.69 794 GLY B O 1
ATOM 13378 N N . PRO B 1 795 ? 26.906 -15.023 -8.727 1 86.06 795 PRO B N 1
ATOM 13379 C CA . PRO B 1 795 ? 25.797 -14.242 -9.258 1 86.06 795 PRO B CA 1
ATOM 13380 C C . PRO B 1 795 ? 25.844 -12.781 -8.82 1 86.06 795 PRO B C 1
ATOM 13382 O O . PRO B 1 795 ? 25.516 -11.883 -9.609 1 86.06 795 PRO B O 1
ATOM 13385 N N . VAL B 1 796 ? 26.234 -12.508 -7.57 1 88.75 796 VAL B N 1
ATOM 13386 C CA . VAL B 1 796 ? 26.281 -11.141 -7.059 1 88.75 796 VAL B CA 1
ATOM 13387 C C . VAL B 1 796 ? 27.375 -10.359 -7.801 1 88.75 796 VAL B C 1
ATOM 13389 O O . VAL B 1 796 ? 27.172 -9.195 -8.148 1 88.75 796 VAL B O 1
ATOM 13392 N N . ARG B 1 797 ? 28.484 -11.078 -8.078 1 92.69 797 ARG B N 1
ATOM 13393 C CA . ARG B 1 797 ? 29.594 -10.461 -8.797 1 92.69 797 ARG B CA 1
ATOM 13394 C C . ARG B 1 797 ? 29.219 -10.164 -10.242 1 92.69 797 ARG B C 1
ATOM 13396 O O . ARG B 1 797 ? 29.516 -9.086 -10.758 1 92.69 797 ARG B O 1
ATOM 13403 N N . ARG B 1 798 ? 28.609 -11.109 -10.875 1 93.31 798 ARG B N 1
ATOM 13404 C CA . ARG B 1 798 ? 28.219 -10.93 -12.266 1 93.31 798 ARG B CA 1
ATOM 13405 C C . ARG B 1 798 ? 27.219 -9.789 -12.406 1 93.31 798 ARG B C 1
ATOM 13407 O O . ARG B 1 798 ? 27.297 -8.984 -13.328 1 93.31 798 ARG B O 1
ATOM 13414 N N . SER B 1 799 ? 26.281 -9.703 -11.461 1 90.56 799 SER B N 1
ATOM 13415 C CA . SER B 1 799 ? 25.297 -8.617 -11.469 1 90.56 799 SER B CA 1
ATOM 13416 C C . SER B 1 799 ? 25.984 -7.266 -11.312 1 90.56 799 SER B C 1
ATOM 13418 O O . SER B 1 799 ? 25.641 -6.309 -12.016 1 90.56 799 SER B O 1
ATOM 13420 N N . LEU B 1 800 ? 26.875 -7.148 -10.367 1 95 800 LEU B N 1
ATOM 13421 C CA . LEU B 1 800 ? 27.609 -5.914 -10.133 1 95 800 LEU B CA 1
ATOM 13422 C C . LEU B 1 800 ? 28.391 -5.508 -11.375 1 95 800 LEU B C 1
ATOM 13424 O O . LEU B 1 800 ? 28.406 -4.336 -11.758 1 95 800 LEU B O 1
ATOM 13428 N N . GLN B 1 801 ? 29.078 -6.469 -11.992 1 96.31 801 GLN B N 1
ATOM 13429 C CA . GLN B 1 801 ? 29.875 -6.227 -13.188 1 96.31 801 GLN B CA 1
ATOM 13430 C C . GLN B 1 801 ? 29 -5.766 -14.344 1 96.31 801 GLN B C 1
ATOM 13432 O O . GLN B 1 801 ? 29.391 -4.902 -15.133 1 96.31 801 GLN B O 1
ATOM 13437 N N . GLN B 1 802 ? 27.797 -6.293 -14.438 1 93.62 802 GLN B N 1
ATOM 13438 C CA . GLN B 1 802 ? 26.875 -5.848 -15.469 1 93.62 802 GLN B CA 1
ATOM 13439 C C . GLN B 1 802 ? 26.422 -4.41 -15.219 1 93.62 802 GLN B C 1
ATOM 13441 O O . GLN B 1 802 ? 26.297 -3.621 -16.156 1 93.62 802 GLN B O 1
ATOM 13446 N N . VAL B 1 803 ? 26.203 -4.078 -13.945 1 93.94 803 VAL B N 1
ATOM 13447 C CA . VAL B 1 803 ? 25.828 -2.707 -13.602 1 93.94 803 VAL B CA 1
ATOM 13448 C C . VAL B 1 803 ? 26.969 -1.758 -13.969 1 93.94 803 VAL B C 1
ATOM 13450 O O . VAL B 1 803 ? 26.734 -0.681 -14.523 1 93.94 803 VAL B O 1
ATOM 13453 N N . TYR B 1 804 ? 28.172 -2.146 -13.648 1 96.75 804 TYR B N 1
ATOM 13454 C CA . TYR B 1 804 ? 29.344 -1.367 -14.016 1 96.75 804 TYR B CA 1
ATOM 13455 C C . TYR B 1 804 ? 29.375 -1.112 -15.516 1 96.75 804 TYR B C 1
ATOM 13457 O O . TYR B 1 804 ? 29.594 0.019 -15.953 1 96.75 804 TYR B O 1
ATOM 13465 N N . LEU B 1 805 ? 29.156 -2.15 -16.297 1 96.06 805 LEU B N 1
ATOM 13466 C CA . LEU B 1 805 ? 29.203 -2.031 -17.75 1 96.06 805 LEU B CA 1
ATOM 13467 C C . LEU B 1 805 ? 28.109 -1.104 -18.266 1 96.06 805 LEU B C 1
ATOM 13469 O O . LEU B 1 805 ? 28.328 -0.312 -19.172 1 96.06 805 LEU B O 1
ATOM 13473 N N . ASP B 1 806 ? 26.891 -1.214 -17.703 1 94.62 806 ASP B N 1
ATOM 13474 C CA . ASP B 1 806 ? 25.781 -0.352 -18.094 1 94.62 806 ASP B CA 1
ATOM 13475 C C . ASP B 1 806 ? 26.125 1.12 -17.875 1 94.62 806 ASP B C 1
ATOM 13477 O O . ASP B 1 806 ? 25.953 1.943 -18.781 1 94.62 806 ASP B O 1
ATOM 13481 N N . LEU B 1 807 ? 26.641 1.438 -16.672 1 95 807 LEU B N 1
ATOM 13482 C CA . LEU B 1 807 ? 26.969 2.818 -16.312 1 95 807 LEU B CA 1
ATOM 13483 C C . LEU B 1 807 ? 28.094 3.354 -17.188 1 95 807 LEU B C 1
ATOM 13485 O O . LEU B 1 807 ? 28.031 4.473 -17.688 1 95 807 LEU B O 1
ATOM 13489 N N . MET B 1 808 ? 29.125 2.537 -17.422 1 95.88 808 MET B N 1
ATOM 13490 C CA . MET B 1 808 ? 30.266 2.947 -18.219 1 95.88 808 MET B CA 1
ATOM 13491 C C . MET B 1 808 ? 29.875 3.121 -19.688 1 95.88 808 MET B C 1
ATOM 13493 O O . MET B 1 808 ? 30.359 4.027 -20.359 1 95.88 808 MET B O 1
ATOM 13497 N N . THR B 1 809 ? 29 2.219 -20.172 1 95.81 809 THR B N 1
ATOM 13498 C CA . THR B 1 809 ? 28.5 2.33 -21.547 1 95.81 809 THR B CA 1
ATOM 13499 C C . THR B 1 809 ? 27.781 3.658 -21.75 1 95.81 809 THR B C 1
ATOM 13501 O O . THR B 1 809 ? 27.984 4.336 -22.766 1 95.81 809 THR B O 1
ATOM 13504 N N . ASP B 1 810 ? 27.031 4.066 -20.812 1 94.31 810 ASP B N 1
ATOM 13505 C CA . ASP B 1 810 ? 26.297 5.328 -20.906 1 94.31 810 ASP B CA 1
ATOM 13506 C C . ASP B 1 810 ? 27.266 6.516 -20.953 1 94.31 810 ASP B C 1
ATOM 13508 O O . ASP B 1 810 ? 27.016 7.492 -21.656 1 94.31 810 ASP B O 1
ATOM 13512 N N . ILE B 1 811 ? 28.328 6.473 -20.141 1 93.31 811 ILE B N 1
ATOM 13513 C CA . ILE B 1 811 ? 29.312 7.539 -20.141 1 93.31 811 ILE B CA 1
ATOM 13514 C C . ILE B 1 811 ? 30.031 7.578 -21.484 1 93.31 811 ILE B C 1
ATOM 13516 O O . ILE B 1 811 ? 30.156 8.641 -22.094 1 93.31 811 ILE B O 1
ATOM 13520 N N . VAL B 1 812 ? 30.406 6.406 -22 1 93.75 812 VAL B N 1
ATOM 13521 C CA . VAL B 1 812 ? 31.188 6.312 -23.234 1 93.75 812 VAL B CA 1
ATOM 13522 C C . VAL B 1 812 ? 30.344 6.805 -24.406 1 93.75 812 VAL B C 1
ATOM 13524 O O . VAL B 1 812 ? 30.844 7.516 -25.281 1 93.75 812 VAL B O 1
ATOM 13527 N N . LEU B 1 813 ? 29.062 6.469 -24.406 1 93.12 813 LEU B N 1
ATOM 13528 C CA . LEU B 1 813 ? 28.203 6.789 -25.531 1 93.12 813 LEU B CA 1
ATOM 13529 C C . LEU B 1 813 ? 27.656 8.203 -25.406 1 93.12 813 LEU B C 1
ATOM 13531 O O . LEU B 1 813 ? 26.984 8.695 -26.328 1 93.12 813 LEU B O 1
ATOM 13535 N N . GLY B 1 814 ? 27.906 8.867 -24.297 1 85.56 814 GLY B N 1
ATOM 13536 C CA . GLY B 1 814 ? 27.453 10.234 -24.094 1 85.56 814 GLY B CA 1
ATOM 13537 C C . GLY B 1 814 ? 26 10.32 -23.703 1 85.56 814 GLY B C 1
ATOM 13538 O O . GLY B 1 814 ? 25.328 11.328 -23.953 1 85.56 814 GLY B O 1
ATOM 13539 N N . ASN B 1 815 ? 25.5 9.242 -23.141 1 88.88 815 ASN B N 1
ATOM 13540 C CA . ASN B 1 815 ? 24.109 9.227 -22.703 1 88.88 815 ASN B CA 1
ATOM 13541 C C . ASN B 1 815 ? 23.938 9.93 -21.359 1 88.88 815 ASN B C 1
ATOM 13543 O O . ASN B 1 815 ? 22.812 10.102 -20.891 1 88.88 815 ASN B O 1
ATOM 13547 N N . THR B 1 816 ? 25.047 10.367 -20.719 1 88.62 816 THR B N 1
ATOM 13548 C CA . THR B 1 816 ? 25.047 11.141 -19.484 1 88.62 816 THR B CA 1
ATOM 13549 C C . THR B 1 816 ? 25.812 12.453 -19.672 1 88.62 816 THR B C 1
ATOM 13551 O O . THR B 1 816 ? 26.688 12.555 -20.531 1 88.62 816 THR B O 1
ATOM 13554 N N . PRO B 1 817 ? 25.359 13.492 -18.969 1 86.25 817 PRO B N 1
ATOM 13555 C CA . PRO B 1 817 ? 26.062 14.766 -19.109 1 86.25 817 PRO B CA 1
ATOM 13556 C C . PRO B 1 817 ? 27.406 14.773 -18.391 1 86.25 817 PRO B C 1
ATOM 13558 O O . PRO B 1 817 ? 27.766 15.766 -17.75 1 86.25 817 PRO B O 1
ATOM 13561 N N . ALA B 1 818 ? 28.141 13.609 -18.359 1 89.12 818 ALA B N 1
ATOM 13562 C CA . ALA B 1 818 ? 29.484 13.547 -17.812 1 89.12 818 ALA B CA 1
ATOM 13563 C C . ALA B 1 818 ? 30.469 14.391 -18.625 1 89.12 818 ALA B C 1
ATOM 13565 O O . ALA B 1 818 ? 30.281 14.578 -19.828 1 89.12 818 ALA B O 1
ATOM 13566 N N . PRO B 1 819 ? 31.453 14.992 -17.953 1 89.19 819 PRO B N 1
ATOM 13567 C CA . PRO B 1 819 ? 32.406 15.797 -18.703 1 89.19 819 PRO B CA 1
ATOM 13568 C C . PRO B 1 819 ? 33.188 14.984 -19.75 1 89.19 819 PRO B C 1
ATOM 13570 O O . PRO B 1 819 ? 33.344 13.766 -19.594 1 89.19 819 PRO B O 1
ATOM 13573 N N . GLN B 1 820 ? 33.688 15.703 -20.703 1 84.81 820 GLN B N 1
ATOM 13574 C CA . GLN B 1 820 ? 34.344 15.055 -21.828 1 84.81 820 GLN B CA 1
ATOM 13575 C C . GLN B 1 820 ? 35.531 14.227 -21.359 1 84.81 820 GLN B C 1
ATOM 13577 O O . GLN B 1 820 ? 35.812 13.172 -21.922 1 84.81 820 GLN B O 1
ATOM 13582 N N . ASP B 1 821 ? 36.25 14.641 -20.406 1 87.56 821 ASP B N 1
ATOM 13583 C CA . ASP B 1 821 ? 37.375 13.883 -19.859 1 87.56 821 ASP B CA 1
ATOM 13584 C C . ASP B 1 821 ? 36.906 12.523 -19.344 1 87.56 821 ASP B C 1
ATOM 13586 O O . ASP B 1 821 ? 37.594 11.516 -19.562 1 87.56 821 ASP B O 1
ATOM 13590 N N . ALA B 1 822 ? 35.812 12.539 -18.656 1 92.56 822 ALA B N 1
ATOM 13591 C CA . ALA B 1 822 ? 35.312 11.289 -18.109 1 92.56 822 ALA B CA 1
ATOM 13592 C C . ALA B 1 822 ? 34.906 10.328 -19.234 1 92.56 822 ALA B C 1
ATOM 13594 O O . ALA B 1 822 ? 35.125 9.117 -19.125 1 92.56 822 ALA B O 1
ATOM 13595 N N . GLN B 1 823 ? 34.344 10.914 -20.281 1 89.75 823 GLN B N 1
ATOM 13596 C CA . GLN B 1 823 ? 33.969 10.102 -21.422 1 89.75 823 GLN B CA 1
ATOM 13597 C C . GLN B 1 823 ? 35.188 9.453 -22.062 1 89.75 823 GLN B C 1
ATOM 13599 O O . GLN B 1 823 ? 35.156 8.258 -22.359 1 89.75 823 GLN B O 1
ATOM 13604 N N . THR B 1 824 ? 36.188 10.211 -22.234 1 88.81 824 THR B N 1
ATOM 13605 C CA . THR B 1 824 ? 37.438 9.742 -22.844 1 88.81 824 THR B CA 1
ATOM 13606 C C . THR B 1 824 ? 38.094 8.664 -21.969 1 88.81 824 THR B C 1
ATOM 13608 O O . THR B 1 824 ? 38.531 7.637 -22.484 1 88.81 824 THR B O 1
ATOM 13611 N N . LEU B 1 825 ? 38.125 8.914 -20.766 1 91.06 825 LEU B N 1
ATOM 13612 C CA . LEU B 1 825 ? 38.75 7.988 -19.859 1 91.06 825 LEU B CA 1
ATOM 13613 C C . LEU B 1 825 ? 37.969 6.699 -19.719 1 91.06 825 LEU B C 1
ATOM 13615 O O . LEU B 1 825 ? 38.531 5.617 -19.578 1 91.06 825 LEU B O 1
ATOM 13619 N N . ALA B 1 826 ? 36.656 6.824 -19.703 1 95.31 826 ALA B N 1
ATOM 13620 C CA . ALA B 1 826 ? 35.781 5.637 -19.688 1 95.31 826 ALA B CA 1
ATOM 13621 C C . ALA B 1 826 ? 36.031 4.785 -20.922 1 95.31 826 ALA B C 1
ATOM 13623 O O . ALA B 1 826 ? 36.062 3.555 -20.844 1 95.31 826 ALA B O 1
ATOM 13624 N N . TRP B 1 827 ? 36.094 5.488 -22.062 1 91.62 827 TRP B N 1
ATOM 13625 C CA . TRP B 1 827 ? 36.406 4.812 -23.312 1 91.62 827 TRP B CA 1
ATOM 13626 C C . TRP B 1 827 ? 37.719 4.043 -23.219 1 91.62 827 TRP B C 1
ATOM 13628 O O . TRP B 1 827 ? 37.781 2.879 -23.609 1 91.62 827 TRP B O 1
ATOM 13638 N N . PHE B 1 828 ? 38.719 4.656 -22.703 1 90.12 828 PHE B N 1
ATOM 13639 C CA . PHE B 1 828 ? 40.031 4.035 -22.562 1 90.12 828 PHE B CA 1
ATOM 13640 C C . PHE B 1 828 ? 39.969 2.852 -21.594 1 90.12 828 PHE B C 1
ATOM 13642 O O . PHE B 1 828 ? 40.594 1.817 -21.844 1 90.12 828 PHE B O 1
ATOM 13649 N N . GLN B 1 829 ? 39.219 2.98 -20.531 1 93.44 829 GLN B N 1
ATOM 13650 C CA . GLN B 1 829 ? 39.062 1.896 -19.578 1 93.44 829 GLN B CA 1
ATOM 13651 C C . GLN B 1 829 ? 38.375 0.696 -20.203 1 93.44 829 GLN B C 1
ATOM 13653 O O . GLN B 1 829 ? 38.688 -0.452 -19.906 1 93.44 829 GLN B O 1
ATOM 13658 N N . PHE B 1 830 ? 37.375 0.929 -21.016 1 95.12 830 PHE B N 1
ATOM 13659 C CA . PHE B 1 830 ? 36.688 -0.129 -21.734 1 95.12 830 PHE B CA 1
ATOM 13660 C C . PHE B 1 830 ? 37.625 -0.873 -22.656 1 95.12 830 PHE B C 1
ATOM 13662 O O . PHE B 1 830 ? 37.562 -2.098 -22.781 1 95.12 830 PHE B O 1
ATOM 13669 N N . LYS B 1 831 ? 38.469 -0.113 -23.297 1 89.94 831 LYS B N 1
ATOM 13670 C CA . LYS B 1 831 ? 39.438 -0.74 -24.203 1 89.94 831 LYS B CA 1
ATOM 13671 C C . LYS B 1 831 ? 40.344 -1.694 -23.438 1 89.94 831 LYS B C 1
ATOM 13673 O O . LYS B 1 831 ? 40.562 -2.826 -23.875 1 89.94 831 LYS B O 1
ATOM 13678 N N . GLN B 1 832 ? 40.812 -1.269 -22.344 1 91.06 832 GLN B N 1
ATOM 13679 C CA . GLN B 1 832 ? 41.688 -2.096 -21.516 1 91.06 832 GLN B CA 1
ATOM 13680 C C . GLN B 1 832 ? 40.938 -3.32 -20.984 1 91.06 832 GLN B C 1
ATOM 13682 O O . GLN B 1 832 ? 41.5 -4.422 -20.969 1 91.06 832 GLN B O 1
ATOM 13687 N N . LEU B 1 833 ? 39.719 -3.107 -20.531 1 95.12 833 LEU B N 1
ATOM 13688 C CA . LEU B 1 833 ? 38.906 -4.199 -20 1 95.12 833 LEU B CA 1
ATOM 13689 C C . LEU B 1 833 ? 38.625 -5.23 -21.078 1 95.12 833 LEU B C 1
ATOM 13691 O O . LEU B 1 833 ? 38.625 -6.434 -20.812 1 95.12 833 LEU B O 1
ATOM 13695 N N . GLU B 1 834 ? 38.312 -4.762 -22.25 1 94.12 834 GLU B N 1
ATOM 13696 C CA . GLU B 1 834 ? 38.031 -5.652 -23.375 1 94.12 834 GLU B CA 1
ATOM 13697 C C . GLU B 1 834 ? 39.219 -6.57 -23.656 1 94.12 834 GLU B C 1
ATOM 13699 O O . GLU B 1 834 ? 39.062 -7.766 -23.906 1 94.12 834 GLU B O 1
ATOM 13704 N N . GLU B 1 835 ? 40.438 -6.035 -23.641 1 89.88 835 GLU B N 1
ATOM 13705 C CA . GLU B 1 835 ? 41.625 -6.816 -23.875 1 89.88 835 GLU B CA 1
ATOM 13706 C C . GLU B 1 835 ? 41.812 -7.902 -22.812 1 89.88 835 GLU B C 1
ATOM 13708 O O . GLU B 1 835 ? 42.156 -9.039 -23.141 1 89.88 835 GLU B O 1
ATOM 13713 N N . SER B 1 836 ? 41.562 -7.547 -21.641 1 92.06 836 SER B N 1
ATOM 13714 C CA . SER B 1 836 ? 41.688 -8.5 -20.547 1 92.06 836 SER B CA 1
ATOM 13715 C C . SER B 1 836 ? 40.656 -9.609 -20.656 1 92.06 836 SER B C 1
ATOM 13717 O O . SER B 1 836 ? 40.938 -10.781 -20.422 1 92.06 836 SER B O 1
ATOM 13719 N N . LEU B 1 837 ? 39.406 -9.273 -20.969 1 94.88 837 LEU B N 1
ATOM 13720 C CA . LEU B 1 837 ? 38.312 -10.242 -21.141 1 94.88 837 LEU B CA 1
ATOM 13721 C C . LEU B 1 837 ? 38.594 -11.172 -22.312 1 94.88 837 LEU B C 1
ATOM 13723 O O . LEU B 1 837 ? 38.344 -12.383 -22.219 1 94.88 837 LEU B O 1
ATOM 13727 N N . ASP B 1 838 ? 39.125 -10.594 -23.344 1 90.75 838 ASP B N 1
ATOM 13728 C CA . ASP B 1 838 ? 39.438 -11.367 -24.531 1 90.75 838 ASP B CA 1
ATOM 13729 C C . ASP B 1 838 ? 40.5 -12.43 -24.219 1 90.75 838 ASP B C 1
ATOM 13731 O O . ASP B 1 838 ? 40.406 -13.57 -24.672 1 90.75 838 ASP B O 1
ATOM 13735 N N . TYR B 1 839 ? 41.406 -12.023 -23.531 1 87.38 839 TYR B N 1
ATOM 13736 C CA . TYR B 1 839 ? 42.469 -12.945 -23.125 1 87.38 839 TYR B CA 1
ATOM 13737 C C . TYR B 1 839 ? 41.906 -14.117 -22.344 1 87.38 839 TYR B C 1
ATOM 13739 O O . TYR B 1 839 ? 42.219 -15.273 -22.625 1 87.38 839 TYR B O 1
ATOM 13747 N N . LEU B 1 840 ? 41.031 -13.898 -21.375 1 89.44 840 LEU B N 1
ATOM 13748 C CA . LEU B 1 840 ? 40.5 -14.938 -20.516 1 89.44 840 LEU B CA 1
ATOM 13749 C C . LEU B 1 840 ? 39.562 -15.867 -21.312 1 89.44 840 LEU B C 1
ATOM 13751 O O . LEU B 1 840 ? 39.625 -17.094 -21.125 1 89.44 840 LEU B O 1
ATOM 13755 N N . VAL B 1 841 ? 38.75 -15.336 -22.141 1 91 841 VAL B N 1
ATOM 13756 C CA . VAL B 1 841 ? 37.75 -16.109 -22.891 1 91 841 VAL B CA 1
ATOM 13757 C C . VAL B 1 841 ? 38.438 -17 -23.906 1 91 841 VAL B C 1
ATOM 13759 O O . VAL B 1 841 ? 38 -18.125 -24.156 1 91 841 VAL B O 1
ATOM 13762 N N . LYS B 1 842 ? 39.562 -16.578 -24.453 1 89.38 842 LYS B N 1
ATOM 13763 C CA . LYS B 1 842 ? 40.25 -17.328 -25.516 1 89.38 842 LYS B CA 1
ATOM 13764 C C . LYS B 1 842 ? 41.281 -18.281 -24.938 1 89.38 842 LYS B C 1
ATOM 13766 O O . LYS B 1 842 ? 41.438 -19.422 -25.391 1 89.38 842 LYS B O 1
ATOM 13771 N N . ARG B 1 843 ? 41.969 -17.859 -23.891 1 85.81 843 ARG B N 1
ATOM 13772 C CA . ARG B 1 843 ? 43.125 -18.609 -23.453 1 85.81 843 ARG B CA 1
ATOM 13773 C C . ARG B 1 843 ? 42.844 -19.422 -22.188 1 85.81 843 ARG B C 1
ATOM 13775 O O . ARG B 1 843 ? 43.531 -20.391 -21.891 1 85.81 843 ARG B O 1
ATOM 13782 N N . ARG B 1 844 ? 41.75 -19.078 -21.516 1 86.75 844 ARG B N 1
ATOM 13783 C CA . ARG B 1 844 ? 41.469 -19.766 -20.25 1 86.75 844 ARG B CA 1
ATOM 13784 C C . ARG B 1 844 ? 40.031 -20.266 -20.219 1 86.75 844 ARG B C 1
ATOM 13786 O O . ARG B 1 844 ? 39.406 -20.328 -19.156 1 86.75 844 ARG B O 1
ATOM 13793 N N . SER B 1 845 ? 39.438 -20.547 -21.312 1 86.88 845 SER B N 1
ATOM 13794 C CA . SER B 1 845 ? 38.062 -20.969 -21.406 1 86.88 845 SER B CA 1
ATOM 13795 C C . SER B 1 845 ? 37.812 -22.25 -20.625 1 86.88 845 SER B C 1
ATOM 13797 O O . SER B 1 845 ? 36.719 -22.453 -20.062 1 86.88 845 SER B O 1
ATOM 13799 N N . ASP B 1 846 ? 38.75 -23.094 -20.547 1 86.62 846 ASP B N 1
ATOM 13800 C CA . ASP B 1 846 ? 38.656 -24.391 -19.891 1 86.62 846 ASP B CA 1
ATOM 13801 C C . ASP B 1 846 ? 38.625 -24.25 -18.375 1 86.62 846 ASP B C 1
ATOM 13803 O O . ASP B 1 846 ? 38.281 -25.188 -17.656 1 86.62 846 ASP B O 1
ATOM 13807 N N . GLN B 1 847 ? 39.062 -23.078 -17.906 1 88.06 847 GLN B N 1
ATOM 13808 C CA . GLN B 1 847 ? 39.125 -22.828 -16.469 1 88.06 847 GLN B CA 1
ATOM 13809 C C . GLN B 1 847 ? 37.875 -22.094 -15.969 1 88.06 847 GLN B C 1
ATOM 13811 O O . GLN B 1 847 ? 37.812 -21.703 -14.805 1 88.06 847 GLN B O 1
ATOM 13816 N N . LEU B 1 848 ? 36.844 -21.953 -16.812 1 89.81 848 LEU B N 1
ATOM 13817 C CA . LEU B 1 848 ? 35.656 -21.188 -16.484 1 89.81 848 LEU B CA 1
ATOM 13818 C C . LEU B 1 848 ? 34.438 -22.094 -16.484 1 89.81 848 LEU B C 1
ATOM 13820 O O . LEU B 1 848 ? 34.312 -22.984 -17.312 1 89.81 848 LEU B O 1
ATOM 13824 N N . ASP B 1 849 ? 33.594 -21.969 -15.492 1 87.19 849 ASP B N 1
ATOM 13825 C CA . ASP B 1 849 ? 32.312 -22.688 -15.508 1 87.19 849 ASP B CA 1
ATOM 13826 C C . ASP B 1 849 ? 31.359 -22.078 -16.547 1 87.19 849 ASP B C 1
ATOM 13828 O O . ASP B 1 849 ? 31.672 -21.047 -17.141 1 87.19 849 ASP B O 1
ATOM 13832 N N . ALA B 1 850 ? 30.188 -22.672 -16.75 1 83.44 850 ALA B N 1
ATOM 13833 C CA . ALA B 1 850 ? 29.266 -22.312 -17.828 1 83.44 850 ALA B CA 1
ATOM 13834 C C . ALA B 1 850 ? 28.766 -20.875 -17.656 1 83.44 850 ALA B C 1
ATOM 13836 O O . ALA B 1 850 ? 28.672 -20.125 -18.641 1 83.44 850 ALA B O 1
ATOM 13837 N N . TYR B 1 851 ? 28.484 -20.406 -16.422 1 88.06 851 TYR B N 1
ATOM 13838 C CA . TYR B 1 851 ? 28.031 -19.047 -16.156 1 88.06 851 TYR B CA 1
ATOM 13839 C C . TYR B 1 851 ? 29.125 -18.047 -16.484 1 88.06 851 TYR B C 1
ATOM 13841 O O . TYR B 1 851 ? 28.875 -17.031 -17.156 1 88.06 851 TYR B O 1
ATOM 13849 N N . SER B 1 852 ? 30.344 -18.375 -16.062 1 91.31 852 SER B N 1
ATOM 13850 C CA . SER B 1 852 ? 31.453 -17.422 -16.156 1 91.31 852 SER B CA 1
ATOM 13851 C C . SER B 1 852 ? 31.875 -17.219 -17.594 1 91.31 852 SER B C 1
ATOM 13853 O O . SER B 1 852 ? 32.125 -16.094 -18.016 1 91.31 852 SER B O 1
ATOM 13855 N N . ILE B 1 853 ? 32 -18.297 -18.344 1 91.25 853 ILE B N 1
ATOM 13856 C CA . ILE B 1 853 ? 32.438 -18.172 -19.719 1 91.25 853 ILE B CA 1
ATOM 13857 C C . ILE B 1 853 ? 31.406 -17.375 -20.516 1 91.25 853 ILE B C 1
ATOM 13859 O O . ILE B 1 853 ? 31.766 -16.516 -21.328 1 91.25 853 ILE B O 1
ATOM 13863 N N . ALA B 1 854 ? 30.078 -17.703 -20.359 1 90.44 854 ALA B N 1
ATOM 13864 C CA . ALA B 1 854 ? 29.031 -16.953 -21.031 1 90.44 854 ALA B CA 1
ATOM 13865 C C . ALA B 1 854 ? 29.062 -15.484 -20.656 1 90.44 854 ALA B C 1
ATOM 13867 O O . ALA B 1 854 ? 28.938 -14.609 -21.516 1 90.44 854 ALA B O 1
ATOM 13868 N N . HIS B 1 855 ? 29.266 -15.195 -19.344 1 92.81 855 HIS B N 1
ATOM 13869 C CA . HIS B 1 855 ? 29.281 -13.836 -18.812 1 92.81 855 HIS B CA 1
ATOM 13870 C C . HIS B 1 855 ? 30.438 -13.031 -19.391 1 92.81 855 HIS B C 1
ATOM 13872 O O . HIS B 1 855 ? 30.25 -11.898 -19.844 1 92.81 855 HIS B O 1
ATOM 13878 N N . LEU B 1 856 ? 31.641 -13.609 -19.375 1 94.31 856 LEU B N 1
ATOM 13879 C CA . LEU B 1 856 ? 32.844 -12.906 -19.859 1 94.31 856 LEU B CA 1
ATOM 13880 C C . LEU B 1 856 ? 32.781 -12.695 -21.359 1 94.31 856 LEU B C 1
ATOM 13882 O O . LEU B 1 856 ? 33.156 -11.633 -21.859 1 94.31 856 LEU B O 1
ATOM 13886 N N . ALA B 1 857 ? 32.25 -13.719 -22.062 1 92.38 857 ALA B N 1
ATOM 13887 C CA . ALA B 1 857 ? 32.156 -13.609 -23.516 1 92.38 857 ALA B CA 1
ATOM 13888 C C . ALA B 1 857 ? 31.156 -12.508 -23.906 1 92.38 857 ALA B C 1
ATOM 13890 O O . ALA B 1 857 ? 31.438 -11.703 -24.797 1 92.38 857 ALA B O 1
ATOM 13891 N N . LYS B 1 858 ? 30.047 -12.484 -23.25 1 92.44 858 LYS B N 1
ATOM 13892 C CA . LYS B 1 858 ? 29.047 -11.461 -23.562 1 92.44 858 LYS B CA 1
ATOM 13893 C C . LYS B 1 858 ? 29.547 -10.078 -23.156 1 92.44 858 LYS B C 1
ATOM 13895 O O . LYS B 1 858 ? 29.297 -9.094 -23.859 1 92.44 858 LYS B O 1
ATOM 13900 N N . SER B 1 859 ? 30.188 -9.984 -21.984 1 95.06 859 SER B N 1
ATOM 13901 C CA . SER B 1 859 ? 30.734 -8.711 -21.531 1 95.06 859 SER B CA 1
ATOM 13902 C C . SER B 1 859 ? 31.719 -8.148 -22.547 1 95.06 859 SER B C 1
ATOM 13904 O O . SER B 1 859 ? 31.688 -6.957 -22.859 1 95.06 859 SER B O 1
ATOM 13906 N N . ARG B 1 860 ? 32.625 -9.008 -23.031 1 93.88 860 ARG B N 1
ATOM 13907 C CA . ARG B 1 860 ? 33.594 -8.602 -24.047 1 93.88 860 ARG B CA 1
ATOM 13908 C C . ARG B 1 860 ? 32.875 -8.094 -25.297 1 93.88 860 ARG B C 1
ATOM 13910 O O . ARG B 1 860 ? 33.25 -7.051 -25.844 1 93.88 860 ARG B O 1
ATOM 13917 N N . ASP B 1 861 ? 31.891 -8.805 -25.734 1 92.19 861 ASP B N 1
ATOM 13918 C CA . ASP B 1 861 ? 31.125 -8.43 -26.922 1 92.19 861 ASP B CA 1
ATOM 13919 C C . ASP B 1 861 ? 30.438 -7.078 -26.734 1 92.19 861 ASP B C 1
ATOM 13921 O O . ASP B 1 861 ? 30.422 -6.254 -27.641 1 92.19 861 ASP B O 1
ATOM 13925 N N . ARG B 1 862 ? 29.828 -6.84 -25.578 1 93.25 862 ARG B N 1
ATOM 13926 C CA . ARG B 1 862 ? 29.172 -5.582 -25.266 1 93.25 862 ARG B CA 1
ATOM 13927 C C . ARG B 1 862 ? 30.141 -4.414 -25.328 1 93.25 862 ARG B C 1
ATOM 13929 O O . ARG B 1 862 ? 29.812 -3.355 -25.875 1 93.25 862 ARG B O 1
ATOM 13936 N N . ILE B 1 863 ? 31.297 -4.629 -24.703 1 95.06 863 ILE B N 1
ATOM 13937 C CA . ILE B 1 863 ? 32.312 -3.586 -24.703 1 95.06 863 ILE B CA 1
ATOM 13938 C C . ILE B 1 863 ? 32.75 -3.311 -26.141 1 95.06 863 ILE B C 1
ATOM 13940 O O . ILE B 1 863 ? 32.875 -2.152 -26.547 1 95.06 863 ILE B O 1
ATOM 13944 N N . ALA B 1 864 ? 32.969 -4.355 -26.906 1 92.19 864 ALA B N 1
ATOM 13945 C CA . ALA B 1 864 ? 33.406 -4.211 -28.297 1 92.19 864 ALA B CA 1
ATOM 13946 C C . ALA B 1 864 ? 32.375 -3.428 -29.109 1 92.19 864 ALA B C 1
ATOM 13948 O O . ALA B 1 864 ? 32.75 -2.547 -29.891 1 92.19 864 ALA B O 1
ATOM 13949 N N . LYS B 1 865 ? 31.188 -3.76 -28.984 1 92.06 865 LYS B N 1
ATOM 13950 C CA . LYS B 1 865 ? 30.125 -3.055 -29.688 1 92.06 865 LYS B CA 1
ATOM 13951 C C . LYS B 1 865 ? 30.062 -1.588 -29.281 1 92.06 865 LYS B C 1
ATOM 13953 O O . LYS B 1 865 ? 29.797 -0.713 -30.109 1 92.06 865 LYS B O 1
ATOM 13958 N N . THR B 1 866 ? 30.25 -1.371 -27.906 1 92.75 866 THR B N 1
ATOM 13959 C CA . THR B 1 866 ? 30.25 -0.003 -27.406 1 92.75 866 THR B CA 1
ATOM 13960 C C . THR B 1 866 ? 31.406 0.797 -28.016 1 92.75 866 THR B C 1
ATOM 13962 O O . THR B 1 866 ? 31.234 1.975 -28.344 1 92.75 866 THR B O 1
ATOM 13965 N N . LEU B 1 867 ? 32.5 0.152 -28.156 1 90 867 LEU B N 1
ATOM 13966 C CA . LEU B 1 867 ? 33.719 0.788 -28.672 1 90 867 LEU B CA 1
ATOM 13967 C C . LEU B 1 867 ? 33.688 0.866 -30.188 1 90 867 LEU B C 1
ATOM 13969 O O . LEU B 1 867 ? 34.438 1.614 -30.797 1 90 867 LEU B O 1
ATOM 13973 N N . GLY B 1 868 ? 32.656 0.12 -30.859 1 83.31 868 GLY B N 1
ATOM 13974 C CA . GLY B 1 868 ? 32.594 0.081 -32.312 1 83.31 868 GLY B CA 1
ATOM 13975 C C . GLY B 1 868 ? 33.688 -0.752 -32.938 1 83.31 868 GLY B C 1
ATOM 13976 O O . GLY B 1 868 ? 34.219 -0.386 -33.969 1 83.31 868 GLY B O 1
ATOM 13977 N N . ILE B 1 869 ? 34.125 -1.705 -32.25 1 73.62 869 ILE B N 1
ATOM 13978 C CA . ILE B 1 869 ? 35.188 -2.564 -32.781 1 73.62 869 ILE B CA 1
ATOM 13979 C C . ILE B 1 869 ? 34.656 -3.988 -32.938 1 73.62 869 ILE B C 1
ATOM 13981 O O . ILE B 1 869 ? 33.719 -4.395 -32.25 1 73.62 869 ILE B O 1
#

pLDDT: mean 84.17, std 16.14, range [16.19, 98.62]

Foldseek 3Di:
DDPDDDPPPPDDDPPPPPPPPPPPPPDQDDPCVVLPCWDWADALWIWTARPVVLWIKTKAFPVQAPAKKKKWKFWCAFDFPDPHHHGDTLDMFIWGWHDDPQWIWIWGADLQEDEDCVFPCNVVVPVVGDIGTLDTWHFNHADPPRRITMTTCCCCAANCCHVSNVNVVVCVVLVNQKDWDSVQKHWPDWHHHHFKIKTKIKTKIAGPDPSFDPDDPSDPDRRIDIIIMMMIMGGDDPDPQDDWDFDDPLFFFAWQWHFYQYDPVCHRPITITGAAAPWAFPDNPAQAGATPDAAEEEEEPQDDPLQLVLLQLLLCLLQVLVNNLHYHCSYYYHYQDPPHPDDCVHQQHEYEEEDEGPQDLAQKDKDFDADSNRNHTRGIYMYGYCVLVVCVVVVNQLPLPPLQVCLCCPQLVLPDDPDDPVCPVVNVSSVRNNLHSVLSLLLNLVSLLLQLPPVRDPVVNSVSVSQSSSLSSNLSSCVSRRGFAFQLFQADAALVQLQPQVNCQPQNNTQASVAAAGQNAFFPPDHGHHRHTSHHHVLSSLSCCLRPNDDPPDDPVVNVVVSVVSCVCSQPSSNGGDGSVRPTNCLQALSRDGHAHYNCRLVSLLRQLNSLVVSLVSLLVDDDDPPDFLQSSLSNNVSSLVSNLVSLLSLLSLQLHWAAGPDDPPPVVDDDRTGRRWVVSNVSNLVSCLQQQQAPVNDDHDPSSQVSNAAGDDCDPVGPCPVPDGHDPVLVSSLVSLLVSVCSNLAQVSLVSQVCVCVVDDPPGGDHLLNSLVSCCCSLVVLLVDPDQAGEQDPSSLSSVVSVLVSLLCLCLVVHVHDPVNNVSSLVSLVVLLVSLVCCLPPRVVRYDPVGNVSSVVSSVSSCVSNVD/DDPDDPPPPPPDDPPPPPPPPPPPVPDQDDPCVVLPCWDWADALWIWTARVVVQWIKTKAFPVQAPAKKKKWKAWCAFDFPDPHHHGHGLDMFIWGWHDDPQKIWIWGADLQEDEDCPFPCNVVVDVVGDIGTLDIWGFNHADPPRRITMTTCCCCPANCCHVSNVNVVVCVVLVNQKDWDSVQKHWPDWHHHHFKIKTKIKTKIAGPDDSFDPDDPSDPDRRIDIIIMMMIMGHDDPDPQDDWDFDDPLFFFAWQWHFYCYDPVCHRDITITGAAAPWAFPDNVAQAGATPDAAEEEEEPQDDPLQVVLLQLLLCLLQVLVNNLHYHCSYHYHYQDPPHPDDCVHQQHAYEEEDEGPQDLAQKDKDFDADSNRNHTRGIYMYGYCVLVVCLVLLPQLPLPPLQCCLCCPQVVPPPDPPDPVCVVVNVSSVRNNLHSVLSLLLNLVSLLLQLPPVRDPVVNSVSVSQSSSLSSNLSSCVSRRGAAFQLFQAPAALVQLQPQVNCQPQNSTLASVAQAGQNAFFPPDHGHHRHTSHHHVLSSLSCCLNPNDDPPDDPVVNVVVSVVSCVCSQPSSNGGDGDVRPGPCLQALSRDGHAHYNCRLVSLLRQLNSLVVSLVSLLVDDDPPPDFLQSSLSNNVSSLVSNLVSLLSLLSLQLHWAAGPDDPPDPPDDDRTGRRWVVSNVSNLVSCLQQQQAPVNDDHDPSSQLSNAAGCDCDPVGPCVPPDGHDPVLVSSLVSLLVSVCSNLAQVSLVSQVCVCVVDDPPGGDHLLNSLVSCCCSLVVLLVDPDLAGEQDSSSLSSVVSVLVSLLCLCLVVHVHDPVNNVSSLVSLVVLLVSLVCCLPPRVVRYDPVGNVSSVVSSVSSCVSNVD

Solvent-accessible surface area (backbone atoms only — not comparable to full-atom values): 92844 Å² total; per-residue (Å²): 140,77,91,75,80,84,75,76,76,76,75,78,77,76,74,73,71,72,78,75,72,72,77,68,82,66,66,84,50,55,48,66,64,72,52,56,87,35,50,77,37,70,32,58,47,37,35,34,38,27,76,91,77,62,41,36,34,38,45,42,48,65,82,54,45,76,34,73,31,36,36,42,33,33,25,65,35,40,49,72,70,51,100,36,42,59,70,36,78,62,49,75,42,60,34,29,37,41,81,54,73,73,21,40,30,41,27,30,62,42,67,40,62,40,62,47,78,86,42,49,42,32,62,33,42,53,40,36,43,42,55,11,56,76,42,70,39,58,55,55,25,58,35,86,83,77,53,26,37,32,31,73,44,35,54,50,62,54,36,78,73,20,73,76,42,56,60,55,52,51,30,54,76,53,68,58,21,42,40,82,32,66,87,63,26,42,73,77,42,78,48,47,34,75,58,29,32,43,37,32,26,32,45,20,35,34,50,76,49,87,64,56,71,77,92,42,92,80,48,92,47,75,62,44,55,60,36,30,38,37,41,36,37,30,59,60,80,82,62,83,78,61,73,73,43,77,57,52,94,67,52,60,49,40,68,31,61,30,31,33,63,52,45,67,80,51,11,61,38,70,44,43,17,32,27,32,66,72,71,44,52,63,43,77,85,44,73,65,15,43,35,69,53,51,49,56,36,29,39,39,75,73,42,56,75,89,48,50,61,34,38,43,50,13,51,47,53,55,33,64,35,35,43,76,45,23,26,40,62,38,49,43,76,42,74,48,57,93,83,54,93,69,56,78,84,38,66,92,44,26,27,38,38,57,40,80,57,96,56,63,54,41,45,62,46,30,54,60,43,56,43,79,88,51,10,39,43,70,31,36,46,31,38,36,43,41,53,55,58,49,24,60,70,66,66,40,70,75,83,51,69,80,60,47,56,50,31,51,49,56,51,43,30,79,76,51,61,74,82,45,84,81,40,51,65,53,50,52,53,45,48,40,28,39,45,22,48,50,52,39,47,29,54,48,48,51,53,52,54,41,71,67,35,88,85,55,52,75,75,51,52,58,52,50,51,37,39,48,40,18,34,52,33,31,28,32,44,40,34,50,57,17,38,42,48,22,27,25,9,32,38,54,34,44,58,74,47,53,39,34,55,72,49,22,66,67,55,17,48,23,16,24,59,42,33,54,68,48,56,50,72,50,39,86,93,48,69,70,38,54,46,54,47,84,41,66,8,57,28,44,33,51,50,43,38,72,75,58,39,80,77,74,97,52,53,72,65,56,46,48,52,53,51,47,59,60,55,68,50,49,80,40,75,55,37,43,62,32,38,64,78,60,27,58,62,56,55,36,24,63,64,32,41,74,57,44,51,25,55,38,43,68,61,35,28,50,38,48,41,49,38,36,54,53,48,56,63,40,56,59,72,54,82,71,64,84,88,49,67,66,22,53,59,32,43,52,52,52,53,40,50,50,51,34,45,50,40,58,51,63,35,53,27,38,53,56,17,33,43,70,46,84,53,58,62,59,61,82,90,57,74,60,31,41,36,71,48,57,39,68,55,26,52,49,33,51,50,51,44,36,53,58,58,48,30,87,74,38,77,80,78,56,69,70,47,58,76,55,33,28,64,54,87,50,89,45,90,87,34,89,50,50,84,54,68,71,71,65,61,59,66,58,53,54,47,49,50,45,47,55,53,53,50,55,70,67,26,34,70,41,51,41,36,21,59,48,36,55,57,53,34,64,88,88,51,45,62,44,67,68,58,53,53,49,52,50,49,50,46,58,46,41,76,80,73,52,85,64,72,69,48,77,67,48,71,69,52,52,53,51,45,49,50,50,49,52,57,45,48,33,38,48,72,56,74,44,86,43,41,68,67,55,25,28,46,42,45,44,49,44,54,54,49,31,54,54,36,47,48,43,57,70,73,41,46,89,34,35,45,75,70,35,48,53,51,43,47,49,50,30,51,51,42,28,58,72,69,71,96,143,81,87,78,72,86,70,72,78,71,74,79,73,80,73,70,72,73,76,76,69,76,71,74,77,65,67,84,48,53,49,66,66,71,52,55,87,37,50,77,36,69,32,56,47,36,36,34,38,28,63,82,78,59,39,35,32,37,45,42,47,65,84,54,44,77,36,73,31,35,35,42,33,34,25,60,19,28,50,58,68,51,100,38,40,59,71,37,76,64,47,75,42,60,32,31,36,40,82,54,96,70,21,40,30,39,28,37,66,54,68,52,62,42,63,50,77,86,41,84,60,32,63,59,52,53,68,71,53,59,62,46,74,79,44,79,38,56,55,56,26,58,36,87,84,78,53,26,36,31,29,71,43,34,53,48,62,58,35,79,72,20,71,76,44,56,58,53,53,50,33,58,74,51,71,58,20,45,39,81,31,69,84,60,29,39,72,78,44,80,47,46,34,75,57,28,33,42,38,32,25,32,44,20,36,36,49,79,46,83,65,50,69,76,92,44,78,49,45,49,38,73,59,18,44,55,35,30,37,36,42,38,38,31,60,60,79,82,65,82,78,61,72,73,42,75,58,51,93,65,50,60,51,40,70,33,62,31,36,40,69,55,49,74,92,58,53,76,39,74,44,44,18,32,26,30,65,71,71,42,52,63,43,75,86,46,72,65,15,43,36,69,54,52,52,55,36,27,38,39,62,30,42,52,77,89,49,49,61,34,38,44,50,12,51,47,51,54,31,63,34,37,44,76,45,24,25,41,61,39,48,43,75,43,74,48,57,95,80,54,92,68,56,78,82,38,64,93,44,24,28,39,38,44,39,50,57,92,53,64,53,43,45,66,45,30,54,59,44,57,41,80,88,53,11,38,44,69,30,37,47,31,38,37,42,40,53,56,60,33,24,57,50,47,64,40,63,72,81,50,65,80,63,47,52,50,30,51,47,58,56,53,23,82,75,58,62,77,82,45,82,82,42,48,66,54,48,52,54,45,47,41,30,39,48,22,51,50,52,38,46,30,54,46,50,50,51,54,54,40,70,65,34,87,86,54,54,76,73,50,53,56,53,52,53,37,39,47,40,18,33,52,34,32,28,33,44,39,34,50,55,18,38,44,48,22,30,24,10,32,39,58,34,44,58,74,47,53,37,32,55,72,49,22,66,67,56,18,48,24,16,23,60,43,34,53,68,48,57,52,70,49,39,84,92,50,69,70,39,54,46,51,48,82,42,66,9,55,28,45,34,51,51,43,40,72,76,56,40,80,76,74,96,50,51,73,64,56,45,52,51,54,50,47,59,61,54,66,51,49,78,40,77,56,36,43,63,32,39,65,87,60,28,59,75,61,57,37,23,64,62,33,39,74,56,43,54,26,55,39,42,69,61,36,28,50,37,47,41,52,38,37,56,53,49,57,65,42,56,61,74,55,69,48,63,77,88,46,66,51,23,52,60,31,41,51,53,52,52,39,51,49,53,34,47,53,39,57,50,63,36,53,28,40,53,59,18,32,43,72,45,83,61,72,92,76,64,84,91,58,74,61,38,68,36,71,49,55,34,69,57,26,52,48,33,50,50,50,44,37,53,60,60,48,29,86,74,41,75,79,76,56,33,69,49,57,31,48,33,30,65,54,77,51,85,44,89,86,35,89,49,48,83,56,67,67,72,64,62,59,63,58,53,54,47,48,50,46,48,54,52,52,50,57,71,68,27,34,72,42,50,42,36,22,59,51,36,55,76,74,34,62,88,88,51,46,62,45,66,66,57,52,53,50,51,50,49,53,46,56,50,41,75,80,71,51,86,61,74,68,48,76,66,48,72,68,52,51,52,50,45,49,51,51,48,52,57,44,48,32,38,49,73,56,75,43,87,44,41,69,67,56,24,52,49,42,43,53,50,45,54,54,49,33,54,55,36,48,48,44,55,73,75,41,47,88,33,33,45,76,67,33,45,26,44,43,48,45,51,28,50,52,42,29,57,72,72,70,98

Nearest PDB structures (foldseek):
  5ecf-assembly10_J  TM=3.917E-01  e=2.006E+00  Talaromyces marneffei PM1
  6npw-assembly1_C  TM=2.998E-01  e=8.644E-01  Drosophila melanogaster
  6hzg-assembly1_A  TM=1.266E-01  e=1.232E+00  Phocaeicola paurosaccharolyticus
  6hzf-assembly1_A  TM=1.360E-01  e=3.900E+00  Phocaeicola paurosaccharolyticus
  8e0m-assembly4_K  TM=4.232E-01  e=1.831E+00  synthetic construct

Organism: NCBI:txid376219

Sequence (1738 aa):
MGWNKAIAQIPKSLAIAPFQISQQQTQPADFDGIIQGTEQLVGLFTLYHKPETRQVYLEIQPQQLEQNFLCFISLESGLENSNFWSGQDLGSFLFKLRSVSNRIELLIPNINFRFNPQEPQAAAIDRAFRDSVLYSLPVMATHPERQSILVDFSPVLVGNNEFSGVVSQLLFSLQNNYNFDADKSYISGLKAFPNNVEVASVLGFTAVGRNLVPHSPAISDRRAFNLKIRYSFLALPDDHSYRTRLADERIGYFTTIYRDVSNPTRTGAMVRYINRWNLQKQIPSAPLSAPVEPIVFWLENTIPLAYRQAIAEGALMWNKAFEKVGFMNAIEVRQMPDNATWDPADVRYNTIRWSTSFNSPFSGYGPSHVNPLTGQILDADMVIESQAIDSLRQRQEILVEGSSAQCQDGLLGRNWQQPTPNNQEYLIALEHFCFEVESTRQLAIGAIAMSVNPRFHQDSIDEYINQYLRYLTAHEIGHTLGLRHNFRGSTMLTPEELNDRDITRTRGMTASVMDYLPVNLAPPGQPQGDYFPVVLGAYDQWAIQYGYQPILDMTPYLESRQLQEIVARATEPDLAFATDEDVWGIFLDPEALPWDLSSDMLRYSQWQLDNAQYIWDRLETRSFPSSQESDQLLIAFNTILSYYANNAANAIPYIGGQSFHRYRIGNSGSSLPLEPIPVTQQREALQLLAKYVFAEDAFNFSPNLLNRLVPSRWSDWGNPNRFASLDYPISDRIGWVQNRILSELLSPARLTRLRDLEFKTSPGNALTIPELLEMLTNSIWSELWTSEKQISIGPVRRSLQQVYLDLMTDIVLGNTPAPQDAQTLAWFQFKQLEESLDYLVKRRSDQLDAYSIAHLAKSRDRIAKTLGIMGWNKAIAQIPKSLAIAPFQISQQQTQPADFDGIIQGTEQLVGLFTLYHKPETRQVYLEIQPQQLEQNFLCFISLESGLENSNFWSGQDLGSFLFKLRSVSNRIELLIPNINFRFNPQEPQAAAIDRAFRDSVLYSLPVMATHPERQSILVDFSPVLVGNNEFSGVVSQLLFSLQNNYNFDADKSYISGLKAFPNNVEVASVLGFTAVGRNLVPHSPAISDRRAFNLKIRYSFLALPDDHSYRTRLADERIGYFTTIYRDVSNPTRTGAMVRYINRWNLQKQIPSAPLSAPVEPIVFWLENTIPLAYRQAIAEGALMWNKAFEKVGFMNAIEVRQMPDNATWDPADVRYNTIRWSTSFNSPFSGYGPSHVNPLTGQILDADMVIESQAIDSLRQRQEILVEGSSAQCQDGLLGRNWQQPTPNNQEYLIALEHFCFEVESTRQLAIGAIAMSVNPRFHQDSIDEYINQYLRYLTAHEIGHTLGLRHNFRGSTMLTPEELNDRDITRTRGMTASVMDYLPVNLAPPGQPQGDYFPVVLGAYDQWAIQYGYQPILDMTPYLESRQLQEIVARATEPDLAFATDEDVWGIFLDPEALPWDLSSDMLRYSQWQLDNAQYIWDRLETRSFPSSQESDQLLIAFNTILSYYANNAANAIPYIGGQSFHRYRIGNSGSSLPLEPIPVTQQREALQLLAKYVFAEDAFNFSPNLLNRLVPSRWSDWGNPNRFASLDYPISDRIGWVQNRILSELLSPARLTRLRDLEFKTSPGNALTIPELLEMLTNSIWSELWTSEKQISIGPVRRSLQQVYLDLMTDIVLGNTPAPQDAQTLAWFQFKQLEESLDYLVKRRSDQLDAYSIAHLAKSRDRIAKTLGI